Protein 3K92 (pdb70)

CATH classification: 1.10.8.1210 (+2 more: 3.40.50.10860, 3.40.50.720)

Nearest PDB structures (foldseek):
  3k92-assembly1_A  TM=9.017E-01  e=1.092E-74  Bacillus subtilis
  8i83-assembly1_E-2  TM=8.932E-01  e=3.031E-67  Lysinibacillus composti
  7mfm-assembly1_A  TM=9.659E-01  e=2.973E-64  Bacillus subtilis
  3k8z-assembly1_F  TM=8.380E-01  e=6.355E-65  Bacillus subtilis
  8s3b-assembly1_D  TM=9.395E-01  e=1.038E-46  Arabidopsis thaliana

Solvent-accessible surface area: 87161 Å² total; per-residue (Å²): 100,181,98,81,121,115,61,5,79,56,24,10,85,36,3,20,80,20,0,111,55,0,3,144,84,46,66,38,77,56,35,0,24,62,7,0,54,37,3,20,34,3,4,22,1,32,4,41,5,120,30,94,122,40,56,16,95,9,4,26,0,19,0,0,1,1,1,20,2,23,4,13,0,1,1,4,0,32,0,35,58,97,11,32,48,46,45,1,25,0,1,0,0,11,10,1,0,17,0,15,12,5,109,10,25,3,0,0,0,11,0,0,0,66,9,41,14,149,114,25,42,167,28,14,21,36,89,0,0,38,15,2,1,50,20,2,3,21,4,1,2,39,64,43,0,0,1,11,49,34,58,98,12,82,25,49,9,0,0,22,1,4,3,2,7,4,47,5,63,40,74,20,4,36,5,1,0,0,5,0,5,98,33,6,10,3,3,59,22,86,127,44,3,56,6,41,0,1,7,1,0,0,53,24,0,7,138,79,80,68,50,155,29,126,103,0,61,0,0,0,2,5,2,32,107,36,0,8,57,0,0,96,54,1,74,96,45,45,7,105,2,0,0,0,0,6,86,73,9,0,11,59,53,78,122,19,27,90,2,67,110,4,44,113,94,60,56,110,164,1,44,1,0,96,106,75,133,130,55,42,68,24,110,83,1,6,55,65,77,9,34,0,0,0,0,12,46,120,33,45,31,0,45,45,200,18,0,114,80,2,94,5,36,0,0,0,0,12,15,46,11,0,11,40,77,84,0,6,136,22,1,79,111,99,42,17,14,8,0,0,11,4,0,0,13,0,0,20,12,0,2,15,11,4,1,18,0,1,17,43,13,5,44,69,25,42,100,124,87,1,55,130,67,5,103,69,30,0,52,60,4,2,62,67,1,63,79,26,12,60,95,79,191,19,37,14,18,18,0,0,9,2,20,1,0,113,62,5,0,42,0,0,98,69,1,36,18,24,130,68,11,108,51,2,19,70,35,0,83,71,0,3,146,88,40,64,57,91,49,39,5,33,63,5,0,56,40,4,16,29,2,3,23,0,32,3,42,4,102,29,89,121,44,59,24,101,8,4,28,0,21,0,0,2,0,0,20,0,22,5,12,0,2,2,4,0,59,0,44,53,110,9,52,43,85,85,0,22,0,32,0,0,48,11,1,2,60,1,5,3,5,105,8,21,3,0,0,0,13,0,0,0,65,8,39,14,149,109,23,43,169,26,14,19,38,92,0,0,38,14,2,0,52,22,2,3,22,5,1,1,36,64,49,0,0,1,12,51,40,58,109,12,82,40,51,7,0,0,19,1,4,2,2,5,3,49,3,65,40,73,21,5,34,6,2,0,0,8,0,11,99,31,7,10,5,2,72,17,72,164,48,1,59,22,46,0,7,6,9,0,0,33,20,0,4,127,74,78,72,38,134,34,106,86,1,65,0,0,0,1,18,2,32,122,53,0,11,69,5,0,115,55,0,63,98,37,41,4,105,0,0,0,0,1,7,90,83,5,0,6,56,56,68,117,22,27,88,0,69,104,6,46,130,98,60,62,111,162,3,61,4,0,108,106,57,150,102,52,43,66,29,121,88,0,7,57,79,68,8,30,0,0,0,0,9,38,100,52,87,40,0,43,53,203,20,0,112,66,3,102,3,32,0,0,0,1,22,39,87,44,0,9,38,127,90,0,1,84,27,0,71,137,96,44,9,22,6,0,0,30,12,0,0,28,3,1,25,21,2,9,19,11,0,2,17,0,1,16,46,13,5,36,66,18,41,98,118,80,0,37,106,53,3,88,62,33,4,44,59,5,1,69,50,0,58,77,26,10,58,103,57,192,27,14,6,31,36,0,0,22,2,0,1,0,66,23,3,0,43,0,0,122,42,4,36,22,40,136,66,9,95,58,0,24,91,39,0,76,89,0,3,151,103,30,64,40,77,52,38,0,27,65,6,0,52,38,4,18,29,5,3,21,1,28,5,43,5,119,27,92,124,40,54,20,111,11,7,29,0,20,0,0,2,1,1,20,1,22,4,13,0,2,1,1,0,64,0,40,57,118,9,50,48,80,77,1,29,0,37,0,0,40,21,1,0,58,0,4,4,4,109,7,21,3,0,0,0,6,0,0,0,64,8,38,14,153,112,23,45,167,27,16,21,34,94,0,0,32,14,0,0,43,15,2,2,21,4,1,1,38,66,47,0,0,1,11,42,39,52,108,10,82,25,47,10,0,0,22,1,2,0,2,7,4,70,4,63,42,72,18,5,30,5,1,0,0,3,0,10,101,31,2,10,5,3,68,16,107,169,53,2,47,8,36,0,0,8,10,1,0,30,20,0,3,140,72,76,72,42,125,40,96,101,0,81,0,3,0,4,10,4,34,138,33,2,11,71,0,0,102,54,0,73,87,31,47,4,87,2,2,0,2,0,8,83,102,1,0,8,65,63,104,82,32,21,89,1,64,146,6,48,110,138,64,55,93,164,6,65,6,3,81,109,111,123,136,63,44,72,31,102,80,2,6,62,73,76,7,18,0,1,0,0,1,44,106,56,95,42,0,45,55,175,19,0,119,72,2,90,6,39,0,0,0,1,27,28,116,30,0,13,42,154,68,0,8,104,21,0,78,137,101,45,13,19,10,0,0,13,11,0,0,32,2,0,28,16,0,3,23,11,1,2,16,0,1,16,44,8,6,31,65,16,48,103,122,59,0,35,120,50,0,92,64,30,0,45,60,5,2,64,69,0,58,82,16,11,59,103,61,194,24,32,8,40,39,0,0,24,0,2,0,0,68,39,4,0,50,0,0,110,65,3,35,20,20,129,62,12,105,63,0,19,89,38,1,116,59,0,3,147,72,34,63,44,77,50,33,0,24,66,10,0,52,44,4,39,29,3,3,28,0,31,4,41,6,114,23,90,126,44,55,20,101,13,4,27,0,19,0,0,2,2,3,22,0,19,3,14,0,3,3,4,0,48,0,43,52,124,10,60,53,85,71,2,20,0,31,0,0,48,10,1,0,58,0,4,4,3,110,6,22,3,0,0,0,25,0,0,0,68,6,35,14,156,114,20,46,170,28,12,20,35,92,0,0,36,15,2,1,54,26,2,2,22,3,0,2,37,63,47,0,0,1,10,51,33,54,102,12,87,43,39,9,0,0,25,1,5,2,2,9,5,49,4,63,44,73,19,4,31,5,2,0,0,5,0,9,98,32,4,10,5,2,68,13,82,178,50,1,60,12,36,0,0,6,5,1,1,35,17,0,3,131,77,74,70,40,123,34,91,93,0,66,0,0,0,7,21,4,41,136,42,1,6,66,1,0,116,55,1,68,100,37,46,7,70,3,1,0,3,2,14,111,94,3,0,16,63,61,83,118,24,26,86,0,69,103,10,38,104,109,90,156,40,5,1,79,131,82,128,91,52,35,70,32,117,73,0,4,58,58,70,6,19,0,0,0,0,15,43,104,59,81,40,0,30,56,181,22,0,116,65,2,99,3,33,0,0,0,1,20,19,97,39,0,11,24,150,85,0,10,124,24,0,70,116,97,47,16,20,13,0,0,32,15,0,0,28,3,0,25,30,0,5,22,10,0,1,17,0,1,16,45,12,7,37,68,12,54,110,119,60,3,36,114,47,1,100,62,30,2,48,66,6,2,61,59,0,57,89,11,9,57,102,58,190,21,33,9,38,32,0,0,29,0,2,0,0,75,31,3,0,50,0,0,109,68,3,33,22,13,184,138,20,78,72,76,6,81,60,2,18,88,41,0,114,62,0,3,144,63,34,64,40,76,51,38,0,25,63,5,0,53,42,4,22,34,5,3,23,0,32,3,38,4,118,25,89,125,40,55,24,104,13,6,28,0,21,0,0,2,1,1,20,1,21,5,14,0,0,2,3,0,60,0,41,54,121,12,36,44,52,62,2,10,1,42,0,0,43,12,1,0,55,0,5,5,4,117,7,25,3,0,0,0,26,0,0,0,67,5,39,16,151,107,22,43,168,26,14,16,36,88,0,0,37,11,1,0,40,26,1,3,23,4,1,2,37,64,45,0,0,1,12,52,34,57,104,11,82,26,46,9,0,0,23,1,4,2,1,8,3,44,4,64,31,70,17,5,33,5,1,0,0,6,0,10,98,31,3,10,5,3,63,18,97,159,44,0,41,15,52,0,0,4,3,0,0,43,18,0,3,147,83,84,64,43,146,38,123,107,1,79,0,0,1,6,18,52,50,144,28,1,54,56,0,0,115,42,0,62,107,47,41,2,100,0,2,0,15,3,61,118,103,29,27,113,76,36,68,106,21,28,72,5,86,196,63,170,102,38,110,100,4,6,42,74,61,7,24,0,0,0,0,5,77,116,62,100,20,0,25,36,148,19,0,116,71,6,90,5,34,0,0,0,1,37,11,99,29,0,9,41,145,83,0,7,111,21,0,67,118,109,39,11,21,7,0,0,15,2,0,0,19,1,0,24,22,0,4,18,12,0,2,18,0,1,15,46,12,8,38,63,18,53,106,128,63,2,33,122,52,1,100,69,31,1,52,62,6,0,65,58,0,60,78,6,12,60,93,48,177,25,32,12,31,31,0,0,21,0,1,1,0,58,31,4,0,56,0,0,105,67,2,36,26,23,121,180,93,41,18,112,53,3,25,83,42,0,116,56,1,2,142,78,32,60,38,79,49,41,1,26,69,7,0,56,36,4,24,20,3,2,25,0,27,5,34,5,113,26,92,122,41,56,23,115,16,7,26,0,18,0,0,2,2,1,21,1,21,4,14,0,2,2,2,0,45,0,43,53,114,9,62,46,104,60,2,27,0,33,0,0,51,24,2,2,66,1,3,4,5,109,7,22,3,0,0,0,9,0,0,0,67,10,36,15,148,112,22,42,169,30,16,17,33,89,0,0,37,13,1,0,48,17,1,2,18,4,1,1,36,64,46,0,0,1,13,48,39,57,106,10,88,39,48,8,0,0,23,2,4,3,2,8,4,58,5,59,42,70,20,4,34,5,1,0,0,8,0,10,95,22,7,11,5,2,69,10,71,163,56,1,45,13,31,0,0,8,7,0,0,36,16,0,4,134,77,89,74,43,135,35,81,94,0,54,0,0,1,12,19,66,46,147,34,2,46,71,1,1,130,47,0,67,101,29,48,6,82,1,0,0,10,1,74,100,146,17,3,110,63,60,77,111,23,17,85,13,80,182,45,205,106,77,34,94,83,0,2,47,69,69,6,32,0,0,1,2,18,72,127,46,90,52,0,45,52,134,4,0,121,72,0,102,2,42,1,0,0,1,28,27,108,31,2,11,20,154,68,0,5,118,24,0,70,147,90,52,15,22,4,0,0,18,16,0,0,28,4,0,31,16,0,3,23,9,0,0,17,0,0,16,44,12,6,42,70,18,45,99,126,65,1,40,106,40,0,92,62,29,0,44,63,5,1,65,65,0,63,79,18,12,50,90,61,176,15,27,6,46,44,0,0,28,0,2,0,0,89,35,2,0,44,0,0,108,69,3,38,33,28

Radius of gyration: 41.74 Å; Cα contacts (8 Å, |Δi|>4): 5541; chains: 6; bounding box: 121×120×124 Å

B-factor: mean 52.89, std 20.69, range [19.04, 124.86]

Secondary structure (DSSP, 8-state):
-HHHHHHHHHHHHHHHHHHHHHHHHTT--HHHHHHHSS-SEEEEEEEEEE-TTS-EEEEEEEEEE---SSSSEE--EEEETT--HHHHHHHHHHHHHHHHHTT-S-EEEEEEEE--GGGS-HHHHHHHHHHHHHHHGGG-BTTTEE--B-TT--HHHHHHHHHHHHHHHTS--GGG-SS--GGGT--TTTTTHHHHHHHHHHHHHHHHTT--GGG-EEEEE--SHHHHHHHHHHHHHT-EEEEEE-SS-EEE-TT---HHHHHHH--SSS--GGG-S--B-HHHHHHS--SEEEE-S-SS-B-TTTGGG---SEEE--SSS-B-HHHHHHHHHTT-EEE-HHHHTTHHHHHHHHHHHHHHHT----HHHHHHHHHHHHHHHHHHHHHHHHHHT--HHHHHHHHHHHHHHHHHHHTT--/-HHHHHHHHHHHHHHHHT--HHHHHHHSS-SEEEEEEEEEE-TTS-EEEEEEEEEE---SSSSEE--EEEETT--HHHHHHHHHHHHHHHHHTT-S-EEEEEEEE--GGGS-HHHHHHHHHHHHHHHGGG-BTTTEE--B-TT--HHHHHHHHHHHHHHHTS--GGG-SS--GGGT--SS-SSHHHHHHHHHHHHHHHHTT--GGG-EEEE---SHHHHHHHHHHHHHT-EEEEEEETTEEEE-TT---HHHHHHHS-TTS--STT-SS-B-HHHHTTS--SEEE--SSTTSB-TTTGGG---SEEE--SS--B-HHHHHHHHHTT-EEE-HHHHTTHHHHHHHHHHHHHHHT----HHHHHHHHHHHHHHHHHHHHHHHHHHT--HHHHHHHHHHHHHHHHHHHTT--/-HHHHHHHHHHHHHHHHT--HHHHHHHHS-SEEEEEEEEEE-TTS-EEEEEEEEEE---SSSSEE--EEE-TT--HHHHHHHHHHHHHHHHHTT-S-EEEEEEE---GGGS-HHHHHHHHHHHHHHHGGG-BTTTEE----TT--HHHHHHHHHHHHHHHTS--GGG-SS--GGGT--TT-TTHHHHHHHHHHHHHHHTTT--GGG-EEEEE--SHHHHHHHHHHHHHT-EEEEEE-SS-BB--SSPP-HHHHHHT--TTS--SSSSSS-B-HHHHHHS--SEEE--S-S--B-TTGGGG---SEEE--SS--B-HHHHHHHHHHT-EEE-HHHHTTHHHHHHHHHHHHHHHT----HHHHHHHHHHHHHHHHHHHHHHHHHHT--HHHHHHHHHHHHHHHHHHHTT--/-HHHHHHHHHHHHHHHHT--HHHHHHHSS-SEEEEEEEEEE-TTS-EEEEEEEEEE---SSSSEE--EEE-TT--HHHHHHHHHHHHHHHHHTT-S-EEEEEEE---GGGS-HHHHHHHHHHHHHHHGGG-BTTTEE----TT--HHHHHHHHHHHHHHHTS--GGG-SS--GGGTPPTT-SSHHHHHHHHHHHHHHHHTS--GGG-EEEE---SHHHHHHHHHHHHTT-EEEEEEETTEEEE-TT---HHHHHHS----GGG-SS-B-HHHHHHS--SEEE--S-TTSB-TTGGGG---SEEE--SS--B-HHHHHHHHHTT-EEE-HHHHTTHHHHHHHHHHHHHHHT----HHHHHHHHHHHHHHHHHHHHHHHHHHT--HHHHHHHHHHHHHHHHHHHTT--/-HHHHHHHHHHHHHHHHHHHHT--HHHHHHHSS-SEEEEEEEEEE-TTS-EEEEEEEEEE---SSSSEE--EEEETT--HHHHHHHHHHHHHHHHHTT-S-EEEEEEEE--GGGS-HHHHHHHHHHHHHHHGGG-BTTTEE----TT--HHHHHHHHHHHHHHHTS--GGG-SS--GGGTPPTTTTTHHHHHHHHHHHHHHHHT---GGG--EEE---SHHHHHHHHHHHHHT----EEB-SS-B---TT---TTTT--HHHHHHS--SEEE--SSS--B-TTBTBT---SEEE--SSS-B-HHHHHHHHHHT-EEE-HHHHTTHHHHHHHHHHHHHHHT----HHHHHHHHHHHHHHHHHHHHHHHHHHT--HHHHHHHHHHHHHHHHHHHTT--/--SHHHHHHHHHHHHHHHTT--THHHHHHSS-SEEEEEEEEEE-TTS-EEEEEEEEEE---SSS-EE--EEEETT--HHHHHHHHHHHHHHHHHHT-S-EEEEEEEES-GGGS-HHHHHHHHHHHHHHHGGG-BTTTEE----TT--HHHHHHHHHHHHHHHTS--GGG-SS--GGGTPPSS-SSHHHHHHHHHHHHHHHHTT--TTT-EEEE---SHHHHHHHHHHHHTT-EEEEEE-SS-EEE-TT---TTT----HHHHTTSS-SEEE--SSS-SB-TTTTTT---SEEE-SSSS-B-HHHHHHHHHTT-EEE-HHHHTTHHHHHHHHHHHHHHHT----HHHHHHHHHHHHHHHHHHHHHHHHHHT--HHHHHHHHHHHHHHHHHHHTT--

Organism: Bacillus subtilis (strain 168) (NCBI:txid224308)

Sequence (2433 aa):
SKDEEKEALNLFLSTQTIIKEALRKLGYPGDMYELMKEPQRMLTVRIPVKMDNGSVKVFTGYRSQHNDAVGPTKGGVRFHPEVNEEKVKALSIWMTLKCGIANLPYGGGKGGIICDPRTMSFGELERLSRGYVRAISQIVGPTKDIPAPDVYTNSQIMAWMMDEYSRLREFDSPGFITGKPLVLGGSQGRETATAQGVTICIEEAVKKKGIKLQNARIIIQGFGNAGSFLAKFMHDAGAKVIGISDANGGLYNPDGLDIPYLLDKRDSFGMVTNLFTDVITNEELLEKDCDILVPAAISNQITAKNAHNIQASIVVERANGPTTIDATKILNERGVLLVPDILASAGGVTVSYFEWVQNNQGYYWSEEEVAEKLRSVMVSSFETIYQTAATHKVDMRLAAYMTGIRKSAEASRFRGWVNLFLSTQTIIKEALRKLGYPGDMYELMKEPQRMLTVRIPVKMDNGSVKVFTGYRSQHNDAVGPTKGGVRFHPEVNEEKVKALSIWMTLKCGIANLPYGGGKGGIICDPRTMSFGELERLSRGYVRAISQIVGPTKDIPAPDVYTNSQIMAWMMDEYSRLREFDSPGFITGKPLVLGGSQGRETATAQGVTICIEEAVKKKGIKLQNARIIIQGFGNAGSFLAKFMHDAGAKVIGISDANGGLYNPDGLDIPYLLDKRDSFGMVTNLFTDVITNEELLEKDCDILVPAAISNQITAKNAHNIQASIVVERANGPTTIDATKILNERGVLLVPDILASAGGVTVSYFEWVQNNQGYYWSEEEVAEKLRSVMVSSFETIYQTAATHKVDMRLAAYMTGIRKSAEASRFRGWVNLFLSTQTIIKEALRKLGYPGDMYELMKEPQRMLTVRIPVKMDNGSVKVFTGYRSQHNDAVGPTKGGVRFHPEVNEEKVKALSIWMTLKCGIANLPYGGGKGGIICDPRTMSFGELERLSRGYVRAISQIVGPTKDIPAPDVYTNSQIMAWMMDEYSRLREFDSPGFITGKPLVLGGSQGRETATAQGVTICIEEAVKKKGIKLQNARIIIQGFGNAGSFLAKFMHDAGAKVIGISDANGGLYNPDGLDIPYLLDKRDSFGMVTNLFTDVITNEELLEKDCDILVPAAISNQITAKNAHNIQASIVVERANGPTTIDATKILNERGVLLVPDILASAGGVTVSYFEWVQNNQGYYWSEEEVAEKLRSVMVSSFETIYQTAATHKVDMRLAAYMTGIRKSAEASRFRGWVNLFLSTQTIIKEALRKLGYPGDMYELMKEPQRMLTVRIPVKMDNGSVKVFTGYRSQHNDAVGPTKGGVRFHPEVNEEKVKALSIWMTLKCGIANLPYGGGKGGIICDPRTMSFGELERLSRGYVRAISQIVGPTKDIPAPDVYTNSQIMAWMMDEYSRLREFDSPGFITGKPLVLGGSQGRETATAQGVTICIEEAVKKKGIKLQNARIIIQGFGNAGSFLAKFMHDAGAKVIGISDANGGLYNPDGLDIPYLLDKRDMVTNLFTDVITNEELLEKDCDILVPAAISNQITAKNAHNIQASIVVERANGPTTIDATKILNERGVLLVPDILASAGGVTVSYFEWVQNNQGYYWSEEEVAEKLRSVMVSSFETIYQTAATHKVDMRLAAYMTGIRKSAEASRFRGWVKEALNLFLSTQTIIKEALRKLGYPGDMYELMKEPQRMLTVRIPVKMDNGSVKVFTGYRSQHNDAVGPTKGGVRFHPEVNEEKVKALSIWMTLKCGIANLPYGGGKGGIICDPRTMSFGELERLSRGYVRAISQIVGPTKDIPAPDVYTNSQIMAWMMDEYSRLREFDSPGFITGKPLVLGGSQGRETATAQGVTICIEEAVKKKGIKLQNARIIIQGFGNAGSFLAKFMHDAGAKVIGISDANGGLYNPDGLDIPYLLTNEELLEKDCDILVPAAISNQITAKNAHNIQASIVVERANGPTTIDATKILNERGVLLVPDILASAGGVTVSYFEWVQNNQGYYWSEEEVAEKLRSVMVSSFETIYQTAATHKVDMRLAAYMTGIRKSAEASRFRGWVALNLFLSTQTIIKEALRKLGYPGDMYELMKEPQRMLTVRIPVKMDNGSVKVFTGYRSQHNDAVGPTKGGVRFHPEVNEEKVKALSIWMTLKCGIANLPYGGGKGGIICDPRTMSFGELERLSRGYVRAISQIVGPTKDIPAPDVYTNSQIMAWMMDEYSRLREFDSPGFITGKPLVLGGSQGRETATAQGVTICIEEAVKKKGIKLQNARIIIQGFGNAGSFLAKFMHDAGAKVIGISDANGGLYNPDGLDIPYLLITNEELLEKDCDILVPAAISNQITAKNAHNIQASIVVERANGPTTIDATKILNERGVLLVPDILASAGGVTVSYFEWVQNNQGYYWSEEEVAEKLRSVMVSSFETIYQTAATHKVDMRLAAYMTGIRKSAEASRFRGWV

Foldseek 3Di:
DVVLVVVLQVLLVQLLVLLQVLCVLLPDDDVLSVLQSWAPDKDKDWFWFQAPVRDIDIKIKIKGQRFQLQFAAEEAEEEEQSDDDSNQGSQQSLRLLLCLLLVHSHHGMYMYINHDPVPGDPVRLLRRLLRVCVGCVVQFALRHYEYEHDHPDAQVSVVSSQVSSCVVVVHRGLSRYARHPVVSLYAAPQLCQQLLLLVLLVCVVCVVVPHQLLAFEEAEEAQPSNRLSNVVVSVVSNYADQWYYHPQAIHGHVVGDPSVVQSVQDDPRRDRCVVDDPGHHVLVSQQDATQEYEHQYDACNQEQVHLLRGHHLEYRYSDPHNADPNSLVNCVVVNRQYRHNSLSRSRNVLSRSVSSVCSVVVHYDDNVVSSVSSSVSNVVSSVQLVVQCVVSVHGSVSSSSSSSCVVSSVSCVVVPND/DLLVVLLVLLVVLCVLVPDDCVLSVLQSWAPDKDKFWFWFQAPVGDIDIKIKIKGFRFALQFAAEEAEAEEQPDDRSVQRSVQLLQLLLCLLLVHSHGGMYMYINDDCVVGDPVRLLRVLLRVLVGCVVQFALRHYEYEHDHPDAQVSQVSSQVSSCVVVVHRGLSRYARHPVVSLYAAQQVCQQLLLLVLLVCVVCVVVVHHLLDFEEAFEAQAPSRLVVLVVSVVSNHADQWYYHPVFIDGHPVHDPSVVLVVPQDNRRDDQVVDDPGHHPLVSQLDATAEYEHDLEAASQEPVCLVRGRHLEYEYSHNHHHDPVSVVVSVVVNRAYHDNSLSRSSNVVSRSVSSVCSVVVHHDDNVVSSVVSSVSSSVSSVQLVVQCVVSVHHSVSSSSSSSCVSSSVSCVVVPND/DLLVVLLVLLVVLVVLVPDDCVLSVLQSFAPDKDKDWFWFQAPVRDIDIWIKIKGFRFQLQFAAEEAEAEEQPDDRSVQRSVQSLQLLLCLLLVHSHGGMGMYINHHVVPGDPVRLLRVLLRNCVGCVVQFALRHYEYEHDHPDAQVSLVSNQVSSCVVVVHRGLSRYARHPPVSQYAAQQPCQQLLLLVLLVCVLCVVVVHHLQAFEEAEAAFAPNRLSVVVVSVVSNYAHAWYHHPFFIGGDPGHDDSVVCSVVADPRRDDPVPDDDTHHLLVSQLDATQEYEHPDDACLFEPVSQVRGHHLEYRYRDPHNHDPVSQVSCVVVNRAYHHNSLSRSSNVVSRSVSSVCSVVVHYDDNVVSSVVSSVSSSVSSVQLVVQCVVSVHHSVSSSSNSSCVVSSVSCVVVPVD/DLLVVLLVLLVVLCVLVPDDCVLSVLQSWAPDKDKFWFWFQAPVRDIDIKIKIKGHGFALLFAAEEAEEEEQPDDRSVQRSVQSLQLLLCLLLVNSHHGMYMYINHHCVPGDPVRLLRVLLRVLVGCVVQFALRHYEYEHDHPDAQVSVQSSQVSSCVVVVHRGLSRYARHPVVSLYAAQQPCLQLLLLLLLVCQLCVVVPHDLLAFEEEEEACPPNRLVSVVVSVVSNYAPQKYYHPQAMDGHPVHDPSVVQVVQDVPRQVVDPPGHHPLVSQLDAGQEYEYEADAQSQEPVNLVSGHHLEYEYQDDHNHDPNSLVSCVVVNRAYHDNSLSRSSNVVSRSVSSVCSVVVHHDDNVVSSVVSSVSSSVSSVQLVVQCVVSVHHSVSSSSSSSCVSSSVSCVVVPND/DVLLCLLVVLLVLVQVLCVLVPDDDVLSVLQSWAPDKDKFWFWFQAPVRDIDIWIKIKGHRFALQFAAEEAEAEEQPDDRSNQGSVQSLSLLLCLLLVHSHGGMYMYINHDPVPGDPVRLLRRLLRVCVGCVVQFALRHYEYEHDHPAAQVSQVSSQVSSCVVVVHRGLSRYARHDVVSLHAAPQVCQQLLLLVLLVCVLCVVVVHDLLAFEEEEEACPPNVVSVVVVSVVSRYAHQWYYHPDGMDGHPPHDDVVVVCVPLVSLLDDGQEYEDYQDACCFDPVSQVRGHHLEYEYQYPHHHDPHSLVSCVVVNRAHHDNSLSRSSNVVSRSVSSVCSVVVHYDDNVVSSVVSSVSSSVSSVQLVVQCVVSVHHSVSSSSSSSCVSSSVSCVVVPND/DPVLLVVLLVLLVVLCVLVPHPCVLSVLQSFAPDKDKFWFWFQAPVGDIDIKIKIKGFRFALQFAAEEAEAEEQPDDRSVQRSVQLLSLLLCLLLVNSHGGMYMYINDDCVPGDPVRLLRVLLRNLVGCVVQFALRHYEYEHDHPGAQVSQVSNQVSSCVVVVHRGLSRYARHPVVSQYAAQQPCQQLLLLVLLVCVVCVVVVHHLLAFEEAFAACPPNRLSVLVVSVVSNHAPQKYYDPPAIDGHPVHDPNVVVCHHPLVVQLDAGAEYEHDDDACSQEPVSLQRGHHLEYEYSDPHHHDPVSQVSNLVPRRAYHDNSLSRSSNVVSRSVSSVCSVVVHHDDNVVSSVVSSVSSSVSSVQLVVQCVVSVHHSVSSSSNSSCVSSSVSCVVVPND

GO terms:
  GO:0004352 L-glutamate dehydrogenase (NAD+) activity (F, IDA)
  GO:0004352 L-glutamate dehydrogenase (NAD+) activity (F, EXP)
  GO:0006520 amino acid metabolic process (P, IMP)
  GO:0005515 protein binding (F, IPI)

InterPro domains:
  IPR006095 Glutamate/phenylalanine/leucine/valine/L-tryptophan dehydrogenase [PR00082] (102-116)
  IPR006095 Glutamate/phenylalanine/leucine/valine/L-tryptophan dehydrogenase [PR00082] (182-204)
  IPR006095 Glutamate/phenylalanine/leucine/valine/L-tryptophan dehydrogenase [PR00082] (224-244)
  IPR006095 Glutamate/phenylalanine/leucine/valine/L-tryptophan dehydrogenase [PR00082] (350-361)
  IPR006096 Glutamate/phenylalanine/leucine/valine/L-tryptophan dehydrogenase, C-terminal [PF00208] (191-422)
  IPR006096 Glutamate/phenylalanine/leucine/valine/L-tryptophan dehydrogenase, C-terminal [SM00839] (193-422)
  IPR006097 Glutamate/phenylalanine/leucine/valine/L-tryptophan dehydrogenase, dimerisation domain [PF02812] (45-172)
  IPR014362 Glutamate dehydrogenase [PIRSF000185] (17-423)
  IPR033524 Leu/Phe/Val dehydrogenases active site [PS00074] (110-123)
  IPR033922 NAD(P) binding domain of glutamate dehydrogenase [cd01076] (191-416)
  IPR036291 NAD(P)-binding domain superfamily [SSF51735] (191-423)
  IPR046346 Aminoacid dehydrogenase-like, N-terminal domain superfamily [SSF53223] (14-193)

Structure (mmCIF, N/CA/C/O backbone):
data_3K92
#
_entry.id   3K92
#
_cell.length_a   137.614
_cell.length_b   143.072
_cell.length_c   162.607
_cell.angle_alpha   90.000
_cell.angle_beta   90.000
_cell.angle_gamma   90.000
#
_symmetry.space_group_name_H-M   'P 21 21 21'
#
loop_
_entity.id
_entity.type
_entity.pdbx_description
1 polymer 'NAD-specific glutamate dehydrogenase'
2 non-polymer DI(HYDROXYETHYL)ETHER
3 water water
#
loop_
_atom_site.group_PDB
_atom_site.id
_atom_site.type_symbol
_atom_site.label_atom_id
_atom_site.label_alt_id
_atom_site.label_comp_id
_atom_site.label_asym_id
_atom_site.label_entity_id
_atom_site.label_seq_id
_atom_site.pdbx_PDB_ins_code
_atom_site.Cartn_x
_atom_site.Cartn_y
_atom_site.Cartn_z
_atom_site.occupancy
_atom_site.B_iso_or_equiv
_atom_site.auth_seq_id
_atom_site.auth_comp_id
_atom_site.auth_asym_id
_atom_site.auth_atom_id
_atom_site.pdbx_PDB_model_num
ATOM 1 N N . SER A 1 7 ? 81.703 31.264 19.748 1.00 64.79 7 SER A N 1
ATOM 2 C CA . SER A 1 7 ? 83.043 30.566 19.825 1.00 66.18 7 SER A CA 1
ATOM 3 C C . SER A 1 7 ? 83.046 29.359 20.741 1.00 66.42 7 SER A C 1
ATOM 4 O O . SER A 1 7 ? 82.551 29.418 21.867 1.00 66.67 7 SER A O 1
ATOM 7 N N . LYS A 1 8 ? 83.672 28.295 20.264 1.00 66.55 8 LYS A N 1
ATOM 8 C CA . LYS A 1 8 ? 83.976 27.123 21.084 1.00 67.07 8 LYS A CA 1
ATOM 9 C C . LYS A 1 8 ? 84.699 27.477 22.392 1.00 66.12 8 LYS A C 1
ATOM 10 O O . LYS A 1 8 ? 84.420 26.897 23.443 1.00 65.78 8 LYS A O 1
ATOM 16 N N . ASP A 1 9 ? 85.583 28.458 22.333 1.00 64.87 9 ASP A N 1
ATOM 17 C CA . ASP A 1 9 ? 86.335 28.822 23.508 1.00 64.58 9 ASP A CA 1
ATOM 18 C C . ASP A 1 9 ? 85.404 29.240 24.619 1.00 63.16 9 ASP A C 1
ATOM 19 O O . ASP A 1 9 ? 85.505 28.769 25.718 1.00 61.80 9 ASP A O 1
ATOM 24 N N . GLU A 1 10 ? 84.503 30.150 24.298 1.00 62.37 10 GLU A N 1
ATOM 25 C CA . GLU A 1 10 ? 83.616 30.742 25.283 1.00 61.87 10 GLU A CA 1
ATOM 26 C C . GLU A 1 10 ? 82.671 29.655 25.834 1.00 60.10 10 GLU A C 1
ATOM 27 O O . GLU A 1 10 ? 82.400 29.630 27.020 1.00 59.21 10 GLU A O 1
ATOM 33 N N . GLU A 1 11 ? 82.202 28.757 24.976 1.00 58.61 11 GLU A N 1
ATOM 34 C CA . GLU A 1 11 ? 81.302 27.689 25.395 1.00 58.60 11 GLU A CA 1
ATOM 35 C C . GLU A 1 11 ? 82.049 26.635 26.233 1.00 58.20 11 GLU A C 1
ATOM 36 O O . GLU A 1 11 ? 81.484 26.094 27.202 1.00 57.07 11 GLU A O 1
ATOM 42 N N . LYS A 1 12 ? 83.314 26.386 25.881 1.00 57.65 12 LYS A N 1
ATOM 43 C CA . LYS A 1 12 ? 84.206 25.546 26.697 1.00 57.47 12 LYS A CA 1
ATOM 44 C C . LYS A 1 12 ? 84.412 26.157 28.092 1.00 56.50 12 LYS A C 1
ATOM 45 O O . LYS A 1 12 ? 84.300 25.463 29.106 1.00 56.12 12 LYS A O 1
ATOM 51 N N . GLU A 1 13 ? 84.633 27.463 28.154 1.00 55.74 13 GLU A N 1
ATOM 52 C CA . GLU A 1 13 ? 84.726 28.163 29.449 1.00 56.03 13 GLU A CA 1
ATOM 53 C C . GLU A 1 13 ? 83.414 28.083 30.293 1.00 53.30 13 GLU A C 1
ATOM 54 O O . GLU A 1 13 ? 83.448 27.890 31.488 1.00 51.59 13 GLU A O 1
ATOM 60 N N . ALA A 1 14 ? 82.281 28.171 29.622 1.00 52.14 14 ALA A N 1
ATOM 61 C CA . ALA A 1 14 ? 80.955 28.067 30.261 1.00 51.88 14 ALA A CA 1
ATOM 62 C C . ALA A 1 14 ? 80.754 26.676 30.927 1.00 50.63 14 ALA A C 1
ATOM 63 O O . ALA A 1 14 ? 80.402 26.600 32.118 1.00 50.61 14 ALA A O 1
ATOM 65 N N . LEU A 1 15 ? 81.097 25.615 30.185 1.00 49.50 15 LEU A N 1
ATOM 66 C CA . LEU A 1 15 ? 81.002 24.246 30.671 1.00 48.92 15 LEU A CA 1
ATOM 67 C C . LEU A 1 15 ? 81.942 24.043 31.823 1.00 47.82 15 LEU A C 1
ATOM 68 O O . LEU A 1 15 ? 81.520 23.524 32.832 1.00 47.12 15 LEU A O 1
ATOM 73 N N . ASN A 1 16 ? 83.216 24.399 31.649 1.00 47.41 16 ASN A N 1
ATOM 74 C CA . ASN A 1 16 ? 84.190 24.218 32.695 1.00 46.84 16 ASN A CA 1
ATOM 75 C C . ASN A 1 16 ? 83.799 24.958 33.974 1.00 46.06 16 ASN A C 1
ATOM 76 O O . ASN A 1 16 ? 84.134 24.486 35.059 1.00 45.36 16 ASN A O 1
ATOM 81 N N . LEU A 1 17 ? 83.101 26.096 33.848 1.00 43.84 17 LEU A N 1
ATOM 82 C CA . LEU A 1 17 ? 82.659 26.786 35.038 1.00 44.03 17 LEU A CA 1
ATOM 83 C C . LEU A 1 17 ? 81.644 25.933 35.799 1.00 42.73 17 LEU A C 1
ATOM 84 O O . LEU A 1 17 ? 81.635 25.945 37.014 1.00 41.48 17 LEU A O 1
ATOM 89 N N . PHE A 1 18 ? 80.821 25.197 35.064 1.00 41.94 18 PHE A N 1
ATOM 90 C CA . PHE A 1 18 ? 79.815 24.334 35.651 1.00 42.04 18 PHE A CA 1
ATOM 91 C C . PHE A 1 18 ? 80.526 23.113 36.312 1.00 41.74 18 PHE A C 1
ATOM 92 O O . PHE A 1 18 ? 80.316 22.844 37.499 1.00 42.51 18 PHE A O 1
ATOM 100 N N . LEU A 1 19 ? 81.438 22.477 35.591 1.00 40.80 19 LEU A N 1
ATOM 101 C CA . LEU A 1 19 ? 82.190 21.303 36.144 1.00 40.44 19 LEU A CA 1
ATOM 102 C C . LEU A 1 19 ? 83.004 21.673 37.364 1.00 40.15 19 LEU A C 1
ATOM 103 O O . LEU A 1 19 ? 83.073 20.927 38.343 1.00 39.89 19 LEU A O 1
ATOM 108 N N . SER A 1 20 ? 83.567 22.856 37.336 1.00 40.08 20 SER A N 1
ATOM 109 C CA . SER A 1 20 ? 84.438 23.267 38.399 1.00 41.05 20 SER A CA 1
ATOM 110 C C . SER A 1 20 ? 83.574 23.606 39.651 1.00 40.44 20 SER A C 1
ATOM 111 O O . SER A 1 20 ? 83.974 23.356 40.799 1.00 39.69 20 SER A O 1
ATOM 114 N N . THR A 1 21 ? 82.358 24.082 39.429 1.00 39.86 21 THR A N 1
ATOM 115 C CA . THR A 1 21 ? 81.556 24.364 40.573 1.00 39.67 21 THR A CA 1
ATOM 116 C C . THR A 1 21 ? 80.988 23.083 41.138 1.00 39.13 21 THR A C 1
ATOM 117 O O . THR A 1 21 ? 80.924 22.941 42.343 1.00 37.18 21 THR A O 1
ATOM 121 N N . GLN A 1 22 ? 80.676 22.118 40.279 1.00 39.15 22 GLN A N 1
ATOM 122 C CA . GLN A 1 22 ? 80.326 20.800 40.773 1.00 40.23 22 GLN A CA 1
ATOM 123 C C . GLN A 1 22 ? 81.421 20.125 41.616 1.00 40.61 22 GLN A C 1
ATOM 124 O O . GLN A 1 22 ? 81.120 19.569 42.659 1.00 40.48 22 GLN A O 1
ATOM 130 N N . THR A 1 23 ? 82.680 20.244 41.176 1.00 41.37 23 THR A N 1
ATOM 131 C CA . THR A 1 23 ? 83.851 19.764 41.900 1.00 41.38 23 THR A CA 1
ATOM 132 C C . THR A 1 23 ? 83.918 20.337 43.331 1.00 41.07 23 THR A C 1
ATOM 133 O O . THR A 1 23 ? 84.019 19.594 44.297 1.00 40.89 23 THR A O 1
ATOM 137 N N . ILE A 1 24 ? 83.820 21.642 43.471 1.00 40.59 24 ILE A N 1
ATOM 138 C CA . ILE A 1 24 ? 84.028 22.255 44.778 1.00 39.22 24 ILE A CA 1
ATOM 139 C C . ILE A 1 24 ? 82.844 21.966 45.683 1.00 38.99 24 ILE A C 1
ATOM 140 O O . ILE A 1 24 ? 82.991 21.775 46.905 1.00 36.88 24 ILE A O 1
ATOM 145 N N . ILE A 1 25 ? 81.651 21.957 45.075 1.00 38.59 25 ILE A N 1
ATOM 146 C CA . ILE A 1 25 ? 80.437 21.680 45.861 1.00 38.07 25 ILE A CA 1
ATOM 147 C C . ILE A 1 25 ? 80.488 20.240 46.450 1.00 37.89 25 ILE A C 1
ATOM 148 O O . ILE A 1 25 ? 80.086 20.018 47.603 1.00 36.40 25 ILE A O 1
ATOM 153 N N . LYS A 1 26 ? 80.991 19.300 45.659 1.00 37.25 26 LYS A N 1
ATOM 154 C CA . LYS A 1 26 ? 81.125 17.930 46.074 1.00 38.87 26 LYS A CA 1
ATOM 155 C C . LYS A 1 26 ? 82.024 17.857 47.327 1.00 39.37 26 LYS A C 1
ATOM 156 O O . LYS A 1 26 ? 81.612 17.355 48.404 1.00 39.65 26 LYS A O 1
ATOM 162 N N . GLU A 1 27 ? 83.203 18.455 47.217 1.00 39.99 27 GLU A N 1
ATOM 163 C CA . GLU A 1 27 ? 84.118 18.535 48.326 1.00 38.88 27 GLU A CA 1
ATOM 164 C C . GLU A 1 27 ? 83.493 19.247 49.490 1.00 38.72 27 GLU A C 1
ATOM 165 O O . GLU A 1 27 ? 83.657 18.802 50.636 1.00 38.10 27 GLU A O 1
ATOM 171 N N . ALA A 1 28 ? 82.758 20.327 49.227 1.00 38.21 28 ALA A N 1
ATOM 172 C CA . ALA A 1 28 ? 82.224 21.102 50.349 1.00 37.97 28 ALA A CA 1
ATOM 173 C C . ALA A 1 28 ? 81.358 20.181 51.167 1.00 37.28 28 ALA A C 1
ATOM 174 O O . ALA A 1 28 ? 81.491 20.098 52.359 1.00 36.36 28 ALA A O 1
ATOM 176 N N . LEU A 1 29 ? 80.454 19.514 50.475 1.00 37.74 29 LEU A N 1
ATOM 177 C CA . LEU A 1 29 ? 79.469 18.572 51.059 1.00 37.84 29 LEU A CA 1
ATOM 178 C C . LEU A 1 29 ? 80.139 17.412 51.807 1.00 37.91 29 LEU A C 1
ATOM 179 O O . LEU A 1 29 ? 79.669 17.042 52.874 1.00 38.77 29 LEU A O 1
ATOM 184 N N . ARG A 1 30 ? 81.235 16.900 51.266 1.00 38.45 30 ARG A N 1
ATOM 185 C CA . ARG A 1 30 ? 82.015 15.849 51.912 1.00 40.24 30 ARG A CA 1
ATOM 186 C C . ARG A 1 30 ? 82.631 16.356 53.219 1.00 41.36 30 ARG A C 1
ATOM 187 O O . ARG A 1 30 ? 82.420 15.782 54.292 1.00 42.88 30 ARG A O 1
ATOM 195 N N . LYS A 1 31 ? 83.310 17.479 53.128 1.00 41.85 31 LYS A N 1
ATOM 196 C CA . LYS A 1 31 ? 83.875 18.124 54.277 1.00 43.25 31 LYS A CA 1
ATOM 197 C C . LYS A 1 31 ? 82.780 18.477 55.303 1.00 43.14 31 LYS A C 1
ATOM 198 O O . LYS A 1 31 ? 83.014 18.500 56.498 1.00 43.58 31 LYS A O 1
ATOM 204 N N . LEU A 1 32 ? 81.555 18.669 54.854 1.00 43.27 32 LEU A N 1
ATOM 205 C CA . LEU A 1 32 ? 80.445 19.007 55.793 1.00 43.18 32 LEU A CA 1
ATOM 206 C C . LEU A 1 32 ? 79.799 17.713 56.441 1.00 43.58 32 LEU A C 1
ATOM 207 O O . LEU A 1 32 ? 78.981 17.799 57.363 1.00 42.89 32 LEU A O 1
ATOM 212 N N . GLY A 1 33 ? 80.224 16.531 55.979 1.00 43.52 33 GLY A N 1
ATOM 213 C CA . GLY A 1 33 ? 79.832 15.276 56.605 1.00 44.52 33 GLY A CA 1
ATOM 214 C C . GLY A 1 33 ? 78.732 14.492 55.863 1.00 45.39 33 GLY A C 1
ATOM 215 O O . GLY A 1 33 ? 78.257 13.513 56.414 1.00 45.46 33 GLY A O 1
ATOM 216 N N . TYR A 1 34 ? 78.358 14.891 54.625 1.00 43.85 34 TYR A N 1
ATOM 217 C CA . TYR A 1 34 ? 77.299 14.231 53.875 1.00 43.52 34 TYR A CA 1
ATOM 218 C C . TYR A 1 34 ? 77.837 13.086 53.006 1.00 44.35 34 TYR A C 1
ATOM 219 O O . TYR A 1 34 ? 78.914 13.170 52.413 1.00 45.19 34 TYR A O 1
ATOM 228 N N . PRO A 1 35 ? 77.079 11.992 52.934 1.00 43.92 35 PRO A N 1
ATOM 229 C CA . PRO A 1 35 ? 77.372 10.928 51.987 1.00 43.46 35 PRO A CA 1
ATOM 230 C C . PRO A 1 35 ? 77.022 11.380 50.556 1.00 42.74 35 PRO A C 1
ATOM 231 O O . PRO A 1 35 ? 76.414 12.436 50.382 1.00 43.09 35 PRO A O 1
ATOM 235 N N . GLY A 1 36 ? 77.338 10.566 49.580 1.00 41.63 36 GLY A N 1
ATOM 236 C CA . GLY A 1 36 ? 77.285 10.933 48.176 1.00 42.03 36 GLY A CA 1
ATOM 237 C C . GLY A 1 36 ? 75.969 11.429 47.585 1.00 42.34 36 GLY A C 1
ATOM 238 O O . GLY A 1 36 ? 75.980 12.078 46.509 1.00 44.01 36 GLY A O 1
ATOM 239 N N . ASP A 1 37 ? 74.853 11.112 48.231 1.00 40.52 37 ASP A N 1
ATOM 240 C CA . ASP A 1 37 ? 73.559 11.322 47.646 1.00 40.72 37 ASP A CA 1
ATOM 241 C C . ASP A 1 37 ? 73.105 12.796 47.716 1.00 38.81 37 ASP A C 1
ATOM 242 O O . ASP A 1 37 ? 72.382 13.250 46.857 1.00 34.86 37 ASP A O 1
ATOM 247 N N . MET A 1 38 ? 73.548 13.506 48.748 1.00 38.19 38 MET A N 1
ATOM 248 C CA . MET A 1 38 ? 73.292 14.930 48.855 1.00 38.23 38 MET A CA 1
ATOM 249 C C . MET A 1 38 ? 73.883 15.674 47.615 1.00 37.44 38 MET A C 1
ATOM 250 O O . MET A 1 38 ? 73.275 16.627 47.101 1.00 36.94 38 MET A O 1
ATOM 255 N N . TYR A 1 39 ? 75.078 15.270 47.216 1.00 35.77 39 TYR A N 1
ATOM 256 C CA . TYR A 1 39 ? 75.744 15.839 46.033 1.00 35.89 39 TYR A CA 1
ATOM 257 C C . TYR A 1 39 ? 74.904 15.569 44.768 1.00 34.86 39 TYR A C 1
ATOM 258 O O . TYR A 1 39 ? 74.849 16.421 43.881 1.00 32.47 39 TYR A O 1
ATOM 267 N N . GLU A 1 40 ? 74.230 14.414 44.730 1.00 34.29 40 GLU A N 1
ATOM 268 C CA . GLU A 1 40 ? 73.453 14.026 43.567 1.00 34.46 40 GLU A CA 1
ATOM 269 C C . GLU A 1 40 ? 72.203 14.917 43.440 1.00 36.18 40 GLU A C 1
ATOM 270 O O . GLU A 1 40 ? 71.730 15.197 42.321 1.00 34.59 40 GLU A O 1
ATOM 276 N N . LEU A 1 41 ? 71.667 15.304 44.593 1.00 36.54 41 LEU A N 1
ATOM 277 C CA . LEU A 1 41 ? 70.618 16.309 44.701 1.00 38.00 41 LEU A CA 1
ATOM 278 C C . LEU A 1 41 ? 71.090 17.701 44.240 1.00 36.83 41 LEU A C 1
ATOM 279 O O . LEU A 1 41 ? 70.351 18.394 43.552 1.00 36.90 41 LEU A O 1
ATOM 284 N N . MET A 1 42 ? 72.295 18.118 44.663 1.00 35.41 42 MET A N 1
ATOM 285 C CA . MET A 1 42 ? 72.744 19.516 44.507 1.00 35.48 42 MET A CA 1
ATOM 286 C C . MET A 1 42 ? 73.467 19.799 43.188 1.00 35.63 42 MET A C 1
ATOM 287 O O . MET A 1 42 ? 73.620 20.944 42.794 1.00 35.48 42 MET A O 1
ATOM 292 N N . LYS A 1 43 ? 73.957 18.762 42.548 1.00 35.08 43 LYS A N 1
ATOM 293 C CA . LYS A 1 43 ? 74.831 18.951 41.444 1.00 36.20 43 LYS A CA 1
ATOM 294 C C . LYS A 1 43 ? 74.092 19.546 40.263 1.00 35.58 43 LYS A C 1
ATOM 295 O O . LYS A 1 43 ? 74.667 20.224 39.460 1.00 36.73 43 LYS A O 1
ATOM 301 N N . GLU A 1 44 ? 72.812 19.354 40.200 1.00 36.32 44 GLU A N 1
ATOM 302 C CA . GLU A 1 44 ? 72.012 19.880 39.083 1.00 37.28 44 GLU A CA 1
ATOM 303 C C . GLU A 1 44 ? 70.751 20.524 39.652 1.00 35.71 44 GLU A C 1
ATOM 304 O O . GLU A 1 44 ? 70.298 20.159 40.718 1.00 34.32 44 GLU A O 1
ATOM 310 N N . PRO A 1 45 ? 70.112 21.449 38.920 1.00 35.50 45 PRO A N 1
ATOM 311 C CA . PRO A 1 45 ? 68.904 22.083 39.514 1.00 33.75 45 PRO A CA 1
ATOM 312 C C . PRO A 1 45 ? 67.633 21.261 39.591 1.00 32.97 45 PRO A C 1
ATOM 313 O O . PRO A 1 45 ? 67.377 20.415 38.733 1.00 32.60 45 PRO A O 1
ATOM 317 N N . GLN A 1 46 ? 66.780 21.544 40.575 1.00 33.18 46 GLN A N 1
ATOM 318 C CA . GLN A 1 46 ? 65.486 20.867 40.701 1.00 31.64 46 GLN A CA 1
ATOM 319 C C . GLN A 1 46 ? 64.717 20.998 39.368 1.00 31.59 46 GLN A C 1
ATOM 320 O O . GLN A 1 46 ? 64.134 20.040 38.891 1.00 31.47 46 GLN A O 1
ATOM 326 N N . ARG A 1 47 ? 64.729 22.198 38.813 1.00 30.81 47 ARG A N 1
ATOM 327 C CA . ARG A 1 47 ? 64.024 22.552 37.585 1.00 31.15 47 ARG A CA 1
ATOM 328 C C . ARG A 1 47 ? 64.877 23.415 36.668 1.00 30.17 47 ARG A C 1
ATOM 329 O O . ARG A 1 47 ? 65.458 24.364 37.120 1.00 28.20 47 ARG A O 1
ATOM 337 N N . MET A 1 48 ? 64.948 23.034 35.404 1.00 29.72 48 MET A N 1
ATOM 338 C CA . MET A 1 48 ? 65.515 23.862 34.352 1.00 29.26 48 MET A CA 1
ATOM 339 C C . MET A 1 48 ? 64.456 23.969 33.258 1.00 28.82 48 MET A C 1
ATOM 340 O O . MET A 1 48 ? 63.960 22.945 32.716 1.00 29.51 48 MET A O 1
ATOM 345 N N . LEU A 1 49 ? 64.064 25.197 32.955 1.00 28.69 49 LEU A N 1
ATOM 346 C CA . LEU A 1 49 ? 63.120 25.465 31.913 1.00 28.68 49 LEU A CA 1
ATOM 347 C C . LEU A 1 49 ? 63.817 26.157 30.766 1.00 29.49 49 LEU A C 1
ATOM 348 O O . LEU A 1 49 ? 64.442 27.228 30.923 1.00 27.90 49 LEU A O 1
ATOM 353 N N . THR A 1 50 ? 63.639 25.597 29.584 1.00 30.88 50 THR A N 1
ATOM 354 C CA . THR A 1 50 ? 64.054 26.298 28.388 1.00 31.51 50 THR A CA 1
ATOM 355 C C . THR A 1 50 ? 62.890 26.679 27.440 1.00 31.82 50 THR A C 1
ATOM 356 O O . THR A 1 50 ? 61.958 25.865 27.191 1.00 32.10 50 THR A O 1
ATOM 360 N N . VAL A 1 51 ? 62.844 27.967 27.068 1.00 31.10 51 VAL A N 1
ATOM 361 C CA . VAL A 1 51 ? 61.687 28.509 26.354 1.00 31.71 51 VAL A CA 1
ATOM 362 C C . VAL A 1 51 ? 62.129 29.158 24.976 1.00 31.61 51 VAL A C 1
ATOM 363 O O . VAL A 1 51 ? 63.284 29.595 24.814 1.00 29.61 51 VAL A O 1
ATOM 367 N N . ARG A 1 52 ? 61.173 29.193 24.049 1.00 32.00 52 ARG A N 1
ATOM 368 C CA . ARG A 1 52 ? 61.275 29.911 22.741 1.00 32.47 52 ARG A CA 1
ATOM 369 C C . ARG A 1 52 ? 60.257 30.968 22.700 1.00 32.37 52 ARG A C 1
ATOM 370 O O . ARG A 1 52 ? 59.099 30.654 22.896 1.00 33.52 52 ARG A O 1
ATOM 378 N N . ILE A 1 53 ? 60.708 32.204 22.501 1.00 32.41 53 ILE A N 1
ATOM 379 C CA . ILE A 1 53 ? 59.940 33.389 22.638 1.00 33.77 53 ILE A CA 1
ATOM 380 C C . ILE A 1 53 ? 59.913 34.191 21.310 1.00 34.93 53 ILE A C 1
ATOM 381 O O . ILE A 1 53 ? 60.900 34.799 20.912 1.00 33.99 53 ILE A O 1
ATOM 386 N N . PRO A 1 54 ? 58.760 34.247 20.663 1.00 37.63 54 PRO A N 1
ATOM 387 C CA . PRO A 1 54 ? 58.616 35.030 19.425 1.00 38.21 54 PRO A CA 1
ATOM 388 C C . PRO A 1 54 ? 58.400 36.477 19.653 1.00 40.07 54 PRO A C 1
ATOM 389 O O . PRO A 1 54 ? 57.455 36.831 20.371 1.00 42.59 54 PRO A O 1
ATOM 393 N N . VAL A 1 55 ? 59.219 37.334 19.032 1.00 40.40 55 VAL A N 1
ATOM 394 C CA . VAL A 1 55 ? 59.094 38.760 19.197 1.00 40.93 55 VAL A CA 1
ATOM 395 C C . VAL A 1 55 ? 59.025 39.468 17.841 1.00 42.55 55 VAL A C 1
ATOM 396 O O . VAL A 1 55 ? 59.788 39.186 16.936 1.00 42.78 55 VAL A O 1
ATOM 400 N N . LYS A 1 56 ? 58.068 40.375 17.712 1.00 44.22 56 LYS A N 1
ATOM 401 C CA . LYS A 1 56 ? 57.889 41.197 16.512 1.00 45.07 56 LYS A CA 1
ATOM 402 C C . LYS A 1 56 ? 58.971 42.253 16.560 1.00 42.68 56 LYS A C 1
ATOM 403 O O . LYS A 1 56 ? 59.082 42.997 17.539 1.00 44.46 56 LYS A O 1
ATOM 409 N N . MET A 1 57 ? 59.848 42.251 15.595 1.00 41.29 57 MET A N 1
ATOM 410 C CA . MET A 1 57 ? 60.957 43.215 15.547 1.00 41.08 57 MET A CA 1
ATOM 411 C C . MET A 1 57 ? 60.506 44.497 14.837 1.00 41.92 57 MET A C 1
ATOM 412 O O . MET A 1 57 ? 59.506 44.481 14.105 1.00 40.78 57 MET A O 1
ATOM 417 N N . ASP A 1 58 ? 61.272 45.579 15.034 1.00 43.32 58 ASP A N 1
ATOM 418 C CA . ASP A 1 58 ? 61.013 46.905 14.388 1.00 45.42 58 ASP A CA 1
ATOM 419 C C . ASP A 1 58 ? 60.899 46.848 12.838 1.00 46.81 58 ASP A C 1
ATOM 420 O O . ASP A 1 58 ? 59.985 47.407 12.265 1.00 49.13 58 ASP A O 1
ATOM 425 N N . ASN A 1 59 ? 61.770 46.119 12.177 1.00 48.18 59 ASN A N 1
ATOM 426 C CA . ASN A 1 59 ? 61.717 45.948 10.718 1.00 49.06 59 ASN A CA 1
ATOM 427 C C . ASN A 1 59 ? 60.545 45.090 10.166 1.00 49.43 59 ASN A C 1
ATOM 428 O O . ASN A 1 59 ? 60.480 44.763 8.973 1.00 49.54 59 ASN A O 1
ATOM 433 N N . GLY A 1 60 ? 59.623 44.695 11.043 1.00 49.53 60 GLY A N 1
ATOM 434 C CA . GLY A 1 60 ? 58.436 43.918 10.640 1.00 47.42 60 GLY A CA 1
ATOM 435 C C . GLY A 1 60 ? 58.569 42.408 10.744 1.00 46.12 60 GLY A C 1
ATOM 436 O O . GLY A 1 60 ? 57.582 41.706 10.861 1.00 47.34 60 GLY A O 1
ATOM 437 N N . SER A 1 61 ? 59.771 41.880 10.709 1.00 44.95 61 SER A N 1
ATOM 438 C CA . SER A 1 61 ? 59.975 40.441 10.877 1.00 44.28 61 SER A CA 1
ATOM 439 C C . SER A 1 61 ? 59.639 39.930 12.319 1.00 44.44 61 SER A C 1
ATOM 440 O O . SER A 1 61 ? 59.505 40.715 13.280 1.00 41.67 61 SER A O 1
ATOM 443 N N . VAL A 1 62 ? 59.506 38.601 12.452 1.00 44.84 62 VAL A N 1
ATOM 444 C CA . VAL A 1 62 ? 59.488 37.996 13.785 1.00 44.96 62 VAL A CA 1
ATOM 445 C C . VAL A 1 62 ? 60.701 37.139 14.082 1.00 43.20 62 VAL A C 1
ATOM 446 O O . VAL A 1 62 ? 61.123 36.292 13.275 1.00 42.34 62 VAL A O 1
ATOM 450 N N . LYS A 1 63 ? 61.301 37.380 15.254 1.00 41.29 63 LYS A N 1
ATOM 451 C CA . LYS A 1 63 ? 62.472 36.621 15.651 1.00 40.85 63 LYS A CA 1
ATOM 452 C C . LYS A 1 63 ? 62.172 35.797 16.915 1.00 41.03 63 LYS A C 1
ATOM 453 O O . LYS A 1 63 ? 61.479 36.273 17.849 1.00 40.28 63 LYS A O 1
ATOM 459 N N . VAL A 1 64 ? 62.658 34.556 16.946 1.00 40.03 64 VAL A N 1
ATOM 460 C CA . VAL A 1 64 ? 62.300 33.609 18.042 1.00 38.49 64 VAL A CA 1
ATOM 461 C C . VAL A 1 64 ? 63.521 33.426 18.923 1.00 37.37 64 VAL A C 1
ATOM 462 O O . VAL A 1 64 ? 64.528 32.974 18.466 1.00 37.66 64 VAL A O 1
ATOM 466 N N . PHE A 1 65 ? 63.427 33.824 20.184 1.00 35.90 65 PHE A N 1
ATOM 467 C CA . PHE A 1 65 ? 64.589 33.883 21.063 1.00 35.73 65 PHE A CA 1
ATOM 468 C C . PHE A 1 65 ? 64.579 32.689 21.985 1.00 35.20 65 PHE A C 1
ATOM 469 O O . PHE A 1 65 ? 63.541 32.241 22.391 1.00 35.58 65 PHE A O 1
ATOM 477 N N . THR A 1 66 ? 65.750 32.217 22.355 1.00 35.08 66 THR A N 1
ATOM 478 C CA . THR A 1 66 ? 65.838 31.220 23.382 1.00 34.06 66 THR A CA 1
ATOM 479 C C . THR A 1 66 ? 66.068 31.847 24.755 1.00 34.29 66 THR A C 1
ATOM 480 O O . THR A 1 66 ? 66.988 32.666 24.953 1.00 33.22 66 THR A O 1
ATOM 484 N N . GLY A 1 67 ? 65.239 31.436 25.712 1.00 33.16 67 GLY A N 1
ATOM 485 C CA . GLY A 1 67 ? 65.478 31.772 27.121 1.00 33.20 67 GLY A CA 1
ATOM 486 C C . GLY A 1 67 ? 65.525 30.571 28.059 1.00 33.14 67 GLY A C 1
ATOM 487 O O . GLY A 1 67 ? 65.129 29.437 27.707 1.00 34.12 67 GLY A O 1
ATOM 488 N N . TYR A 1 68 ? 66.025 30.833 29.254 1.00 32.33 68 TYR A N 1
ATOM 489 C CA . TYR A 1 68 ? 66.250 29.860 30.250 1.00 32.35 68 TYR A CA 1
ATOM 490 C C . TYR A 1 68 ? 65.934 30.416 31.613 1.00 32.35 68 TYR A C 1
ATOM 491 O O . TYR A 1 68 ? 66.088 31.606 31.817 1.00 30.47 68 TYR A O 1
ATOM 500 N N . ARG A 1 69 ? 65.507 29.503 32.513 1.00 31.41 69 ARG A N 1
ATOM 501 C CA . ARG A 1 69 ? 65.366 29.737 33.926 1.00 32.23 69 ARG A CA 1
ATOM 502 C C . ARG A 1 69 ? 65.695 28.438 34.668 1.00 31.77 69 ARG A C 1
ATOM 503 O O . ARG A 1 69 ? 65.023 27.419 34.433 1.00 31.06 69 ARG A O 1
ATOM 511 N N . SER A 1 70 ? 66.727 28.521 35.520 1.00 30.10 70 SER A N 1
ATOM 512 C CA . SER A 1 70 ? 67.276 27.416 36.295 1.00 30.09 70 SER A CA 1
ATOM 513 C C . SER A 1 70 ? 66.918 27.725 37.755 1.00 30.00 70 SER A C 1
ATOM 514 O O . SER A 1 70 ? 67.220 28.810 38.263 1.00 29.26 70 SER A O 1
ATOM 517 N N . GLN A 1 71 ? 66.279 26.774 38.407 1.00 30.65 71 GLN A N 1
ATOM 518 C CA . GLN A 1 71 ? 65.883 26.899 39.837 1.00 31.19 71 GLN A CA 1
ATOM 519 C C . GLN A 1 71 ? 66.590 25.764 40.551 1.00 31.04 71 GLN A C 1
ATOM 520 O O . GLN A 1 71 ? 66.169 24.587 40.459 1.00 31.07 71 GLN A O 1
ATOM 526 N N . HIS A 1 72 ? 67.664 26.127 41.239 1.00 30.15 72 HIS A N 1
ATOM 527 C CA . HIS A 1 72 ? 68.599 25.148 41.746 1.00 30.83 72 HIS A CA 1
ATOM 528 C C . HIS A 1 72 ? 68.019 24.325 42.890 1.00 30.08 72 HIS A C 1
ATOM 529 O O . HIS A 1 72 ? 67.928 23.112 42.772 1.00 30.76 72 HIS A O 1
ATOM 536 N N . ASN A 1 73 ? 67.617 24.975 43.975 1.00 30.38 73 ASN A N 1
ATOM 537 C CA . ASN A 1 73 ? 67.067 24.266 45.108 1.00 30.73 73 ASN A CA 1
ATOM 538 C C . ASN A 1 73 ? 66.201 25.200 45.947 1.00 30.48 73 ASN A C 1
ATOM 539 O O . ASN A 1 73 ? 66.625 26.270 46.266 1.00 32.39 73 ASN A O 1
ATOM 544 N N . ASP A 1 74 ? 64.984 24.816 46.312 1.00 29.83 74 ASP A N 1
ATOM 545 C CA . ASP A 1 74 ? 64.140 25.694 47.050 1.00 29.72 74 ASP A CA 1
ATOM 546 C C . ASP A 1 74 ? 63.769 25.158 48.468 1.00 29.96 74 ASP A C 1
ATOM 547 O O . ASP A 1 74 ? 62.723 25.531 49.032 1.00 27.29 74 ASP A O 1
ATOM 552 N N . ALA A 1 75 ? 64.681 24.378 49.046 1.00 29.73 75 ALA A N 1
ATOM 553 C CA . ALA A 1 75 ? 64.443 23.721 50.311 1.00 30.95 75 ALA A CA 1
ATOM 554 C C . ALA A 1 75 ? 64.196 24.804 51.373 1.00 31.42 75 ALA A C 1
ATOM 555 O O . ALA A 1 75 ? 63.287 24.647 52.182 1.00 30.11 75 ALA A O 1
ATOM 557 N N . VAL A 1 76 ? 64.983 25.878 51.293 1.00 32.64 76 VAL A N 1
ATOM 558 C CA . VAL A 1 76 ? 65.050 26.924 52.292 1.00 34.20 76 VAL A CA 1
ATOM 559 C C . VAL A 1 76 ? 64.048 28.086 52.022 1.00 34.64 76 VAL A C 1
ATOM 560 O O . VAL A 1 76 ? 63.714 28.919 52.885 1.00 34.90 76 VAL A O 1
ATOM 564 N N . GLY A 1 77 ? 63.596 28.190 50.786 1.00 34.01 77 GLY A N 1
ATOM 565 C CA . GLY A 1 77 ? 62.750 29.292 50.426 1.00 32.46 77 GLY A CA 1
ATOM 566 C C . GLY A 1 77 ? 62.641 29.301 48.924 1.00 31.45 77 GLY A C 1
ATOM 567 O O . GLY A 1 77 ? 63.189 28.436 48.246 1.00 29.57 77 GLY A O 1
ATOM 568 N N . PRO A 1 78 ? 61.950 30.293 48.408 1.00 30.22 78 PRO A N 1
ATOM 569 C CA . PRO A 1 78 ? 61.859 30.488 46.951 1.00 29.47 78 PRO A CA 1
ATOM 570 C C . PRO A 1 78 ? 63.204 30.792 46.315 1.00 29.84 78 PRO A C 1
ATOM 571 O O . PRO A 1 78 ? 64.163 31.287 46.972 1.00 29.62 78 PRO A O 1
ATOM 575 N N . THR A 1 79 ? 63.318 30.486 45.030 1.00 29.40 79 THR A N 1
ATOM 576 C CA . THR A 1 79 ? 64.582 30.715 44.401 1.00 28.27 79 THR A CA 1
ATOM 577 C C . THR A 1 79 ? 64.795 32.199 44.074 1.00 28.38 79 THR A C 1
ATOM 578 O O . THR A 1 79 ? 63.852 32.957 44.017 1.00 28.73 79 THR A O 1
ATOM 582 N N . LYS A 1 80 ? 66.061 32.627 43.896 1.00 29.19 80 LYS A N 1
ATOM 583 C CA . LYS A 1 80 ? 66.382 34.058 43.774 1.00 29.45 80 LYS A CA 1
ATOM 584 C C . LYS A 1 80 ? 67.573 34.268 42.856 1.00 29.61 80 LYS A C 1
ATOM 585 O O . LYS A 1 80 ? 68.635 33.681 43.068 1.00 28.79 80 LYS A O 1
ATOM 591 N N . GLY A 1 81 ? 67.418 35.111 41.839 1.00 29.40 81 GLY A N 1
ATOM 592 C CA . GLY A 1 81 ? 68.589 35.409 40.989 1.00 29.36 81 GLY A CA 1
ATOM 593 C C . GLY A 1 81 ? 68.287 36.113 39.695 1.00 28.84 81 GLY A C 1
ATOM 594 O O . GLY A 1 81 ? 67.161 36.061 39.213 1.00 29.52 81 GLY A O 1
ATOM 595 N N . GLY A 1 82 ? 69.255 36.828 39.157 1.00 28.03 82 GLY A N 1
ATOM 596 C CA . GLY A 1 82 ? 68.941 37.755 38.099 1.00 30.06 82 GLY A CA 1
ATOM 597 C C . GLY A 1 82 ? 68.725 37.094 36.702 1.00 30.44 82 GLY A C 1
ATOM 598 O O . GLY A 1 82 ? 68.809 35.875 36.593 1.00 29.63 82 GLY A O 1
ATOM 599 N N . VAL A 1 83 ? 68.501 37.920 35.666 1.00 31.74 83 VAL A N 1
ATOM 600 C CA . VAL A 1 83 ? 68.360 37.448 34.259 1.00 33.18 83 VAL A CA 1
ATOM 601 C C . VAL A 1 83 ? 69.272 38.248 33.408 1.00 33.35 83 VAL A C 1
ATOM 602 O O . VAL A 1 83 ? 69.305 39.450 33.508 1.00 33.03 83 VAL A O 1
ATOM 606 N N . ARG A 1 84 ? 70.038 37.573 32.574 1.00 35.24 84 ARG A N 1
ATOM 607 C CA . ARG A 1 84 ? 70.871 38.266 31.651 1.00 35.61 84 ARG A CA 1
ATOM 608 C C . ARG A 1 84 ? 70.435 38.124 30.244 1.00 35.03 84 ARG A C 1
ATOM 609 O O . ARG A 1 84 ? 69.822 37.111 29.828 1.00 34.78 84 ARG A O 1
ATOM 617 N N . PHE A 1 85 ? 70.746 39.175 29.514 1.00 34.83 85 PHE A N 1
ATOM 618 C CA . PHE A 1 85 ? 70.486 39.265 28.078 1.00 34.81 85 PHE A CA 1
ATOM 619 C C . PHE A 1 85 ? 71.879 39.413 27.469 1.00 36.11 85 PHE A C 1
ATOM 620 O O . PHE A 1 85 ? 72.536 40.462 27.702 1.00 37.05 85 PHE A O 1
ATOM 628 N N . HIS A 1 86 ? 72.361 38.386 26.757 1.00 35.83 86 HIS A N 1
ATOM 629 C CA . HIS A 1 86 ? 73.750 38.389 26.231 1.00 36.76 86 HIS A CA 1
ATOM 630 C C . HIS A 1 86 ? 73.880 37.302 25.191 1.00 36.44 86 HIS A C 1
ATOM 631 O O . HIS A 1 86 ? 73.230 36.258 25.313 1.00 34.51 86 HIS A O 1
ATOM 638 N N . PRO A 1 87 ? 74.678 37.553 24.133 1.00 36.83 87 PRO A N 1
ATOM 639 C CA . PRO A 1 87 ? 74.764 36.553 23.076 1.00 37.52 87 PRO A CA 1
ATOM 640 C C . PRO A 1 87 ? 75.449 35.260 23.496 1.00 37.85 87 PRO A C 1
ATOM 641 O O . PRO A 1 87 ? 75.225 34.210 22.896 1.00 38.35 87 PRO A O 1
ATOM 645 N N . GLU A 1 88 ? 76.285 35.323 24.512 1.00 38.00 88 GLU A N 1
ATOM 646 C CA . GLU A 1 88 ? 76.944 34.132 25.018 1.00 39.93 88 GLU A CA 1
ATOM 647 C C . GLU A 1 88 ? 76.174 33.386 26.140 1.00 39.95 88 GLU A C 1
ATOM 648 O O . GLU A 1 88 ? 76.725 32.472 26.746 1.00 39.96 88 GLU A O 1
ATOM 654 N N . VAL A 1 89 ? 74.929 33.748 26.400 1.00 39.90 89 VAL A N 1
ATOM 655 C CA . VAL A 1 89 ? 74.125 33.008 27.388 1.00 39.99 89 VAL A CA 1
ATOM 656 C C . VAL A 1 89 ? 74.127 31.538 26.969 1.00 41.18 89 VAL A C 1
ATOM 657 O O . VAL A 1 89 ? 73.964 31.218 25.786 1.00 38.03 89 VAL A O 1
ATOM 661 N N . ASN A 1 90 ? 74.389 30.646 27.930 1.00 42.04 90 ASN A N 1
ATOM 662 C CA . ASN A 1 90 ? 74.139 29.228 27.675 1.00 43.71 90 ASN A CA 1
ATOM 663 C C . ASN A 1 90 ? 73.652 28.447 28.899 1.00 43.00 90 ASN A C 1
ATOM 664 O O . ASN A 1 90 ? 73.823 28.846 30.024 1.00 43.21 90 ASN A O 1
ATOM 669 N N . GLU A 1 91 ? 73.014 27.332 28.634 1.00 41.92 91 GLU A N 1
ATOM 670 C CA . GLU A 1 91 ? 72.381 26.556 29.650 1.00 41.53 91 GLU A CA 1
ATOM 671 C C . GLU A 1 91 ? 73.290 26.281 30.828 1.00 40.50 91 GLU A C 1
ATOM 672 O O . GLU A 1 91 ? 72.882 26.377 31.991 1.00 37.96 91 GLU A O 1
ATOM 678 N N . GLU A 1 92 ? 74.493 25.833 30.494 1.00 40.76 92 GLU A N 1
ATOM 679 C CA . GLU A 1 92 ? 75.457 25.404 31.479 1.00 41.55 92 GLU A CA 1
ATOM 680 C C . GLU A 1 92 ? 75.851 26.539 32.373 1.00 40.46 92 GLU A C 1
ATOM 681 O O . GLU A 1 92 ? 75.817 26.387 33.584 1.00 41.62 92 GLU A O 1
ATOM 687 N N . LYS A 1 93 ? 76.194 27.663 31.800 1.00 38.95 93 LYS A N 1
ATOM 688 C CA . LYS A 1 93 ? 76.487 28.807 32.602 1.00 39.49 93 LYS A CA 1
ATOM 689 C C . LYS A 1 93 ? 75.281 29.299 33.435 1.00 37.31 93 LYS A C 1
ATOM 690 O O . LYS A 1 93 ? 75.467 29.698 34.561 1.00 34.94 93 LYS A O 1
ATOM 696 N N . VAL A 1 94 ? 74.066 29.244 32.886 1.00 35.18 94 VAL A N 1
ATOM 697 C CA . VAL A 1 94 ? 72.863 29.602 33.642 1.00 34.85 94 VAL A CA 1
ATOM 698 C C . VAL A 1 94 ? 72.668 28.657 34.857 1.00 34.41 94 VAL A C 1
ATOM 699 O O . VAL A 1 94 ? 72.453 29.116 35.967 1.00 34.58 94 VAL A O 1
ATOM 703 N N . LYS A 1 95 ? 72.847 27.360 34.660 1.00 34.20 95 LYS A N 1
ATOM 704 C CA . LYS A 1 95 ? 72.852 26.434 35.773 1.00 34.28 95 LYS A CA 1
ATOM 705 C C . LYS A 1 95 ? 73.913 26.700 36.823 1.00 34.00 95 LYS A C 1
ATOM 706 O O . LYS A 1 95 ? 73.601 26.728 38.017 1.00 34.58 95 LYS A O 1
ATOM 712 N N . ALA A 1 96 ? 75.159 26.860 36.411 1.00 33.98 96 ALA A N 1
ATOM 713 C CA . ALA A 1 96 ? 76.213 27.200 37.363 1.00 34.28 96 ALA A CA 1
ATOM 714 C C . ALA A 1 96 ? 75.925 28.431 38.209 1.00 33.80 96 ALA A C 1
ATOM 715 O O . ALA A 1 96 ? 76.099 28.419 39.434 1.00 35.03 96 ALA A O 1
ATOM 717 N N . LEU A 1 97 ? 75.485 29.482 37.554 1.00 34.83 97 LEU A N 1
ATOM 718 C CA . LEU A 1 97 ? 75.165 30.762 38.208 1.00 35.28 97 LEU A CA 1
ATOM 719 C C . LEU A 1 97 ? 74.052 30.588 39.209 1.00 35.02 97 LEU A C 1
ATOM 720 O O . LEU A 1 97 ? 74.130 31.207 40.300 1.00 34.58 97 LEU A O 1
ATOM 725 N N . SER A 1 98 ? 73.025 29.774 38.838 1.00 33.56 98 SER A N 1
ATOM 726 C CA . SER A 1 98 ? 71.970 29.436 39.790 1.00 33.67 98 SER A CA 1
ATOM 727 C C . SER A 1 98 ? 72.538 28.756 41.082 1.00 32.33 98 SER A C 1
ATOM 728 O O . SER A 1 98 ? 72.085 29.074 42.171 1.00 29.98 98 SER A O 1
ATOM 731 N N . ILE A 1 99 ? 73.557 27.904 40.936 1.00 31.95 99 ILE A N 1
ATOM 732 C CA . ILE A 1 99 ? 74.225 27.301 42.091 1.00 32.31 99 ILE A CA 1
ATOM 733 C C . ILE A 1 99 ? 74.992 28.358 42.900 1.00 33.63 99 ILE A C 1
ATOM 734 O O . ILE A 1 99 ? 74.945 28.392 44.144 1.00 33.80 99 ILE A O 1
ATOM 739 N N . TRP A 1 100 ? 75.676 29.267 42.203 1.00 34.99 100 TRP A N 1
ATOM 740 C CA . TRP A 1 100 ? 76.307 30.372 42.931 1.00 34.98 100 TRP A CA 1
ATOM 741 C C . TRP A 1 100 ? 75.370 31.181 43.760 1.00 34.81 100 TRP A C 1
ATOM 742 O O . TRP A 1 100 ? 75.745 31.690 44.874 1.00 36.60 100 TRP A O 1
ATOM 753 N N . MET A 1 101 ? 74.177 31.361 43.228 1.00 33.86 101 MET A N 1
ATOM 754 C CA . MET A 1 101 ? 73.169 32.147 43.934 1.00 33.95 101 MET A CA 1
ATOM 755 C C . MET A 1 101 ? 72.717 31.453 45.190 1.00 32.69 101 MET A C 1
ATOM 756 O O . MET A 1 101 ? 72.448 32.099 46.171 1.00 34.21 101 MET A O 1
ATOM 761 N N . THR A 1 102 ? 72.540 30.135 45.134 1.00 33.17 102 THR A N 1
ATOM 762 C CA . THR A 1 102 ? 72.247 29.345 46.364 1.00 33.15 102 THR A CA 1
ATOM 763 C C . THR A 1 102 ? 73.299 29.654 47.350 1.00 32.48 102 THR A C 1
ATOM 764 O O . THR A 1 102 ? 72.996 29.901 48.497 1.00 33.40 102 THR A O 1
ATOM 768 N N . LEU A 1 103 ? 74.541 29.711 46.895 1.00 32.89 103 LEU A N 1
ATOM 769 C CA . LEU A 1 103 ? 75.697 29.899 47.839 1.00 33.26 103 LEU A CA 1
ATOM 770 C C . LEU A 1 103 ? 75.700 31.276 48.429 1.00 33.89 103 LEU A C 1
ATOM 771 O O . LEU A 1 103 ? 75.806 31.411 49.659 1.00 34.83 103 LEU A O 1
ATOM 776 N N . LYS A 1 104 ? 75.492 32.303 47.590 1.00 33.54 104 LYS A N 1
ATOM 777 C CA . LYS A 1 104 ? 75.429 33.650 48.106 1.00 32.67 104 LYS A CA 1
ATOM 778 C C . LYS A 1 104 ? 74.347 33.772 49.176 1.00 32.65 104 LYS A C 1
ATOM 779 O O . LYS A 1 104 ? 74.552 34.403 50.218 1.00 32.04 104 LYS A O 1
ATOM 785 N N . CYS A 1 105 ? 73.198 33.163 48.904 1.00 32.49 105 CYS A N 1
ATOM 786 C CA . CYS A 1 105 ? 72.090 33.209 49.801 1.00 32.98 105 CYS A CA 1
ATOM 787 C C . CYS A 1 105 ? 72.416 32.495 51.110 1.00 33.57 105 CYS A C 1
ATOM 788 O O . CYS A 1 105 ? 72.121 33.005 52.176 1.00 34.36 105 CYS A O 1
ATOM 791 N N . GLY A 1 106 ? 73.024 31.317 51.045 1.00 33.74 106 GLY A N 1
ATOM 792 C CA . GLY A 1 106 ? 73.392 30.662 52.281 1.00 33.95 106 GLY A CA 1
ATOM 793 C C . GLY A 1 106 ? 74.382 31.555 53.038 1.00 34.65 106 GLY A C 1
ATOM 794 O O . GLY A 1 106 ? 74.257 31.712 54.263 1.00 35.93 106 GLY A O 1
ATOM 795 N N . ILE A 1 107 ? 75.325 32.169 52.307 1.00 34.36 107 ILE A N 1
ATOM 796 C CA . ILE A 1 107 ? 76.413 32.966 52.924 1.00 34.52 107 ILE A CA 1
ATOM 797 C C . ILE A 1 107 ? 75.874 34.171 53.683 1.00 34.51 107 ILE A C 1
ATOM 798 O O . ILE A 1 107 ? 76.355 34.486 54.735 1.00 34.50 107 ILE A O 1
ATOM 803 N N . ALA A 1 108 ? 74.905 34.853 53.094 1.00 34.98 108 ALA A N 1
ATOM 804 C CA . ALA A 1 108 ? 74.246 36.002 53.672 1.00 34.91 108 ALA A CA 1
ATOM 805 C C . ALA A 1 108 ? 73.114 35.573 54.612 1.00 35.24 108 ALA A C 1
ATOM 806 O O . ALA A 1 108 ? 72.417 36.406 55.160 1.00 38.11 108 ALA A O 1
ATOM 808 N N . ASN A 1 109 ? 72.865 34.278 54.715 1.00 36.99 109 ASN A N 1
ATOM 809 C CA . ASN A 1 109 ? 71.819 33.716 55.599 1.00 36.90 109 ASN A CA 1
ATOM 810 C C . ASN A 1 109 ? 70.447 34.197 55.245 1.00 36.88 109 ASN A C 1
ATOM 811 O O . ASN A 1 109 ? 69.653 34.602 56.131 1.00 36.73 109 ASN A O 1
ATOM 816 N N . LEU A 1 110 ? 70.115 34.111 53.965 1.00 35.62 110 LEU A N 1
ATOM 817 C CA . LEU A 1 110 ? 68.799 34.547 53.517 1.00 34.47 110 LEU A CA 1
ATOM 818 C C . LEU A 1 110 ? 67.841 33.353 53.355 1.00 33.66 110 LEU A C 1
ATOM 819 O O . LEU A 1 110 ? 68.236 32.259 53.064 1.00 33.65 110 LEU A O 1
ATOM 824 N N . PRO A 1 111 ? 66.543 33.572 53.518 1.00 33.30 111 PRO A N 1
ATOM 825 C CA . PRO A 1 111 ? 65.648 32.454 53.324 1.00 33.34 111 PRO A CA 1
ATOM 826 C C . PRO A 1 111 ? 65.324 32.167 51.798 1.00 32.44 111 PRO A C 1
ATOM 827 O O . PRO A 1 111 ? 64.179 32.158 51.393 1.00 30.74 111 PRO A O 1
ATOM 831 N N . TYR A 1 112 ? 66.336 31.849 51.007 1.00 31.82 112 TYR A N 1
ATOM 832 C CA . TYR A 1 112 ? 66.158 31.721 49.584 1.00 31.01 112 TYR A CA 1
ATOM 833 C C . TYR A 1 112 ? 67.059 30.626 49.145 1.00 30.50 112 TYR A C 1
ATOM 834 O O . TYR A 1 112 ? 68.099 30.496 49.741 1.00 30.84 112 TYR A O 1
ATOM 843 N N . GLY A 1 113 ? 66.715 29.913 48.070 1.00 27.67 113 GLY A N 1
ATOM 844 C CA . GLY A 1 113 ? 67.706 29.237 47.300 1.00 27.91 113 GLY A CA 1
ATOM 845 C C . GLY A 1 113 ? 68.014 29.968 45.982 1.00 27.80 113 GLY A C 1
ATOM 846 O O . GLY A 1 113 ? 67.537 31.087 45.752 1.00 27.36 113 GLY A O 1
ATOM 847 N N . GLY A 1 114 ? 68.773 29.314 45.110 1.00 27.57 114 GLY A N 1
ATOM 848 C CA . GLY A 1 114 ? 69.358 29.985 43.915 1.00 28.64 114 GLY A CA 1
ATOM 849 C C . GLY A 1 114 ? 68.581 29.765 42.605 1.00 28.98 114 GLY A C 1
ATOM 850 O O . GLY A 1 114 ? 68.188 28.679 42.276 1.00 26.83 114 GLY A O 1
ATOM 851 N N . GLY A 1 115 ? 68.329 30.849 41.888 1.00 30.84 115 GLY A N 1
ATOM 852 C CA . GLY A 1 115 ? 67.689 30.810 40.589 1.00 30.62 115 GLY A CA 1
ATOM 853 C C . GLY A 1 115 ? 68.464 31.706 39.655 1.00 32.14 115 GLY A C 1
ATOM 854 O O . GLY A 1 115 ? 69.052 32.664 40.111 1.00 34.35 115 GLY A O 1
ATOM 855 N N . LYS A 1 116 ? 68.499 31.402 38.356 1.00 31.38 116 LYS A N 1
ATOM 856 C CA . LYS A 1 116 ? 69.133 32.287 37.396 1.00 31.08 116 LYS A CA 1
ATOM 857 C C . LYS A 1 116 ? 68.469 32.125 36.032 1.00 31.24 116 LYS A C 1
ATOM 858 O O . LYS A 1 116 ? 67.985 31.044 35.657 1.00 30.83 116 LYS A O 1
ATOM 864 N N . GLY A 1 117 ? 68.417 33.204 35.278 1.00 31.85 117 GLY A N 1
ATOM 865 C CA . GLY A 1 117 ? 67.897 33.093 33.906 1.00 31.81 117 GLY A CA 1
ATOM 866 C C . GLY A 1 117 ? 68.756 33.828 32.931 1.00 32.21 117 GLY A C 1
ATOM 867 O O . GLY A 1 117 ? 69.597 34.630 33.326 1.00 30.71 117 GLY A O 1
ATOM 868 N N . GLY A 1 118 ? 68.479 33.602 31.640 1.00 33.02 118 GLY A N 1
ATOM 869 C CA . GLY A 1 118 ? 69.050 34.413 30.609 1.00 32.69 118 GLY A CA 1
ATOM 870 C C . GLY A 1 118 ? 68.346 34.233 29.258 1.00 33.51 118 GLY A C 1
ATOM 871 O O . GLY A 1 118 ? 67.544 33.295 29.091 1.00 31.27 118 GLY A O 1
ATOM 872 N N . ILE A 1 119 ? 68.603 35.185 28.345 1.00 31.40 119 ILE A N 1
ATOM 873 C CA . ILE A 1 119 ? 68.093 35.109 26.980 1.00 31.71 119 ILE A CA 1
ATOM 874 C C . ILE A 1 119 ? 69.263 35.351 26.028 1.00 31.53 119 ILE A C 1
ATOM 875 O O . ILE A 1 119 ? 70.089 36.259 26.252 1.00 30.97 119 ILE A O 1
ATOM 880 N N . ILE A 1 120 ? 69.361 34.493 25.022 1.00 32.83 120 ILE A N 1
ATOM 881 C CA . ILE A 1 120 ? 70.425 34.554 24.034 1.00 34.16 120 ILE A CA 1
ATOM 882 C C . ILE A 1 120 ? 69.980 35.642 23.046 1.00 34.87 120 ILE A C 1
ATOM 883 O O . ILE A 1 120 ? 69.104 35.416 22.190 1.00 34.28 120 ILE A O 1
ATOM 888 N N . CYS A 1 121 ? 70.519 36.833 23.247 1.00 35.66 121 CYS A N 1
ATOM 889 C CA . CYS A 1 121 ? 70.240 37.993 22.401 1.00 37.68 121 CYS A CA 1
ATOM 890 C C . CYS A 1 121 ? 71.361 39.010 22.592 1.00 39.38 121 CYS A C 1
ATOM 891 O O . CYS A 1 121 ? 72.176 38.964 23.558 1.00 38.67 121 CYS A O 1
ATOM 894 N N . ASP A 1 122 ? 71.381 39.971 21.688 1.00 40.58 122 ASP A N 1
ATOM 895 C CA . ASP A 1 122 ? 72.320 41.054 21.843 1.00 40.99 122 ASP A CA 1
ATOM 896 C C . ASP A 1 122 ? 71.592 42.361 21.982 1.00 40.32 122 ASP A C 1
ATOM 897 O O . ASP A 1 122 ? 71.169 42.926 20.997 1.00 39.43 122 ASP A O 1
ATOM 902 N N . PRO A 1 123 ? 71.415 42.827 23.211 1.00 41.00 123 PRO A N 1
ATOM 903 C CA . PRO A 1 123 ? 70.721 44.071 23.464 1.00 41.46 123 PRO A CA 1
ATOM 904 C C . PRO A 1 123 ? 71.416 45.328 22.897 1.00 43.31 123 PRO A C 1
ATOM 905 O O . PRO A 1 123 ? 70.763 46.312 22.627 1.00 43.77 123 PRO A O 1
ATOM 909 N N . ARG A 1 124 ? 72.734 45.332 22.749 1.00 44.96 124 ARG A N 1
ATOM 910 C CA . ARG A 1 124 ? 73.399 46.470 22.083 1.00 46.43 124 ARG A CA 1
ATOM 911 C C . ARG A 1 124 ? 72.767 46.816 20.719 1.00 46.19 124 ARG A C 1
ATOM 912 O O . ARG A 1 124 ? 72.859 47.939 20.290 1.00 47.69 124 ARG A O 1
ATOM 920 N N . THR A 1 125 ? 72.184 45.856 20.017 1.00 45.15 125 THR A N 1
ATOM 921 C CA . THR A 1 125 ? 71.689 46.151 18.692 1.00 45.04 125 THR A CA 1
ATOM 922 C C . THR A 1 125 ? 70.187 46.104 18.601 1.00 42.97 125 THR A C 1
ATOM 923 O O . THR A 1 125 ? 69.675 45.928 17.527 1.00 41.81 125 THR A O 1
ATOM 927 N N . MET A 1 126 ? 69.483 46.263 19.734 1.00 41.59 126 MET A N 1
ATOM 928 C CA . MET A 1 126 ? 68.024 46.189 19.750 1.00 40.88 126 MET A CA 1
ATOM 929 C C . MET A 1 126 ? 67.489 47.510 20.251 1.00 40.82 126 MET A C 1
ATOM 930 O O . MET A 1 126 ? 68.162 48.180 21.043 1.00 40.16 126 MET A O 1
ATOM 935 N N . SER A 1 127 ? 66.268 47.870 19.820 1.00 40.59 127 SER A N 1
ATOM 936 C CA . SER A 1 127 ? 65.616 49.085 20.318 1.00 40.79 127 SER A CA 1
ATOM 937 C C . SER A 1 127 ? 65.025 48.850 21.702 1.00 41.06 127 SER A C 1
ATOM 938 O O . SER A 1 127 ? 64.894 47.723 22.156 1.00 41.79 127 SER A O 1
ATOM 941 N N . PHE A 1 128 ? 64.639 49.941 22.336 1.00 42.38 128 PHE A N 1
ATOM 942 C CA . PHE A 1 128 ? 63.870 49.924 23.591 1.00 43.12 128 PHE A CA 1
ATOM 943 C C . PHE A 1 128 ? 62.587 49.157 23.500 1.00 42.33 128 PHE A C 1
ATOM 944 O O . PHE A 1 128 ? 62.258 48.396 24.430 1.00 42.45 128 PHE A O 1
ATOM 952 N N . GLY A 1 129 ? 61.864 49.372 22.390 1.00 41.04 129 GLY A N 1
ATOM 953 C CA . GLY A 1 129 ? 60.628 48.694 22.130 1.00 39.48 129 GLY A CA 1
ATOM 954 C C . GLY A 1 129 ? 60.867 47.206 22.056 1.00 38.61 129 GLY A C 1
ATOM 955 O O . GLY A 1 129 ? 60.122 46.412 22.659 1.00 37.52 129 GLY A O 1
ATOM 956 N N . GLU A 1 130 ? 61.914 46.818 21.330 1.00 36.97 130 GLU A N 1
ATOM 957 C CA . GLU A 1 130 ? 62.147 45.413 21.118 1.00 35.90 130 GLU A CA 1
ATOM 958 C C . GLU A 1 130 ? 62.541 44.760 22.448 1.00 34.87 130 GLU A C 1
ATOM 959 O O . GLU A 1 130 ? 62.135 43.662 22.750 1.00 32.83 130 GLU A O 1
ATOM 965 N N . LEU A 1 131 ? 63.387 45.444 23.196 1.00 34.81 131 LEU A N 1
ATOM 966 C CA . LEU A 1 131 ? 63.747 45.010 24.514 1.00 35.54 131 LEU A CA 1
ATOM 967 C C . LEU A 1 131 ? 62.499 44.837 25.437 1.00 35.19 131 LEU A C 1
ATOM 968 O O . LEU A 1 131 ? 62.428 43.863 26.180 1.00 32.45 131 LEU A O 1
ATOM 973 N N . GLU A 1 132 ? 61.521 45.754 25.326 1.00 35.34 132 GLU A N 1
ATOM 974 C CA . GLU A 1 132 ? 60.315 45.674 26.105 1.00 35.75 132 GLU A CA 1
ATOM 975 C C . GLU A 1 132 ? 59.535 44.463 25.690 1.00 35.95 132 GLU A C 1
ATOM 976 O O . GLU A 1 132 ? 59.061 43.697 26.541 1.00 37.13 132 GLU A O 1
ATOM 982 N N . ARG A 1 133 ? 59.399 44.261 24.404 1.00 35.24 133 ARG A N 1
ATOM 983 C CA . ARG A 1 133 ? 58.622 43.145 23.975 1.00 35.11 133 ARG A CA 1
ATOM 984 C C . ARG A 1 133 ? 59.293 41.833 24.360 1.00 34.17 133 ARG A C 1
ATOM 985 O O . ARG A 1 133 ? 58.628 40.911 24.745 1.00 33.99 133 ARG A O 1
ATOM 993 N N . LEU A 1 134 ? 60.605 41.748 24.292 1.00 33.75 134 LEU A N 1
ATOM 994 C CA . LEU A 1 134 ? 61.249 40.515 24.675 1.00 34.06 134 LEU A CA 1
ATOM 995 C C . LEU A 1 134 ? 61.098 40.248 26.178 1.00 34.43 134 LEU A C 1
ATOM 996 O O . LEU A 1 134 ? 60.915 39.119 26.578 1.00 34.34 134 LEU A O 1
ATOM 1001 N N . SER A 1 135 ? 61.185 41.292 26.987 1.00 33.52 135 SER A N 1
ATOM 1002 C CA . SER A 1 135 ? 61.074 41.141 28.433 1.00 33.97 135 SER A CA 1
ATOM 1003 C C . SER A 1 135 ? 59.677 40.615 28.763 1.00 34.16 135 SER A C 1
ATOM 1004 O O . SER A 1 135 ? 59.537 39.720 29.582 1.00 34.02 135 SER A O 1
ATOM 1007 N N . ARG A 1 136 ? 58.647 41.195 28.131 1.00 33.98 136 ARG A N 1
ATOM 1008 C CA . ARG A 1 136 ? 57.278 40.791 28.418 1.00 34.01 136 ARG A CA 1
ATOM 1009 C C . ARG A 1 136 ? 57.104 39.378 27.969 1.00 33.85 136 ARG A C 1
ATOM 1010 O O . ARG A 1 136 ? 56.497 38.613 28.671 1.00 34.43 136 ARG A O 1
ATOM 1018 N N . GLY A 1 137 ? 57.652 39.000 26.808 1.00 33.48 137 GLY A N 1
ATOM 1019 C CA . GLY A 1 137 ? 57.499 37.623 26.318 1.00 33.31 137 GLY A CA 1
ATOM 1020 C C . GLY A 1 137 ? 58.154 36.565 27.241 1.00 33.07 137 GLY A C 1
ATOM 1021 O O . GLY A 1 137 ? 57.667 35.429 27.372 1.00 33.74 137 GLY A O 1
ATOM 1022 N N . TYR A 1 138 ? 59.278 36.931 27.824 1.00 32.28 138 TYR A N 1
ATOM 1023 C CA . TYR A 1 138 ? 59.998 36.087 28.807 1.00 32.50 138 TYR A CA 1
ATOM 1024 C C . TYR A 1 138 ? 59.094 35.802 30.010 1.00 30.99 138 TYR A C 1
ATOM 1025 O O . TYR A 1 138 ? 58.924 34.690 30.380 1.00 30.25 138 TYR A O 1
ATOM 1034 N N . VAL A 1 139 ? 58.445 36.818 30.536 1.00 30.85 139 VAL A N 1
ATOM 1035 C CA . VAL A 1 139 ? 57.537 36.653 31.664 1.00 30.03 139 VAL A CA 1
ATOM 1036 C C . VAL A 1 139 ? 56.392 35.793 31.232 1.00 30.70 139 VAL A C 1
ATOM 1037 O O . VAL A 1 139 ? 56.024 34.834 31.916 1.00 31.02 139 VAL A O 1
ATOM 1041 N N . ARG A 1 140 ? 55.826 36.085 30.074 1.00 30.92 140 ARG A N 1
ATOM 1042 C CA . ARG A 1 140 ? 54.729 35.238 29.583 1.00 31.07 140 ARG A CA 1
ATOM 1043 C C . ARG A 1 140 ? 55.128 33.815 29.327 1.00 31.48 140 ARG A C 1
ATOM 1044 O O . ARG A 1 140 ? 54.274 32.915 29.480 1.00 31.53 140 ARG A O 1
ATOM 1052 N N . ALA A 1 141 ? 56.402 33.573 29.023 1.00 29.83 141 ALA A N 1
ATOM 1053 C CA . ALA A 1 141 ? 56.824 32.193 28.786 1.00 28.99 141 ALA A CA 1
ATOM 1054 C C . ALA A 1 141 ? 57.049 31.427 30.059 1.00 29.33 141 ALA A C 1
ATOM 1055 O O . ALA A 1 141 ? 56.772 30.254 30.073 1.00 29.58 141 ALA A O 1
ATOM 1057 N N . ILE A 1 142 ? 57.529 32.083 31.130 1.00 29.48 142 ILE A N 1
ATOM 1058 C CA . ILE A 1 142 ? 57.946 31.388 32.360 1.00 29.42 142 ILE A CA 1
ATOM 1059 C C . ILE A 1 142 ? 56.990 31.528 33.575 1.00 28.82 142 ILE A C 1
ATOM 1060 O O . ILE A 1 142 ? 57.234 31.001 34.639 1.00 29.51 142 ILE A O 1
ATOM 1065 N N . SER A 1 143 ? 55.911 32.267 33.416 1.00 28.57 143 SER A N 1
ATOM 1066 C CA . SER A 1 143 ? 55.092 32.731 34.510 1.00 26.96 143 SER A CA 1
ATOM 1067 C C . SER A 1 143 ? 54.509 31.584 35.382 1.00 28.23 143 SER A C 1
ATOM 1068 O O . SER A 1 143 ? 54.290 31.774 36.580 1.00 27.36 143 SER A O 1
ATOM 1071 N N . GLN A 1 144 ? 54.343 30.403 34.800 1.00 27.47 144 GLN A N 1
ATOM 1072 C CA . GLN A 1 144 ? 53.885 29.268 35.553 1.00 28.39 144 GLN A CA 1
ATOM 1073 C C . GLN A 1 144 ? 54.843 28.813 36.686 1.00 27.81 144 GLN A C 1
ATOM 1074 O O . GLN A 1 144 ? 54.444 28.068 37.538 1.00 28.49 144 GLN A O 1
ATOM 1080 N N . ILE A 1 145 ? 56.110 29.210 36.666 1.00 27.71 145 ILE A N 1
ATOM 1081 C CA . ILE A 1 145 ? 57.029 28.637 37.587 1.00 26.84 145 ILE A CA 1
ATOM 1082 C C . ILE A 1 145 ? 57.736 29.687 38.448 1.00 26.23 145 ILE A C 1
ATOM 1083 O O . ILE A 1 145 ? 58.568 29.388 39.251 1.00 26.08 145 ILE A O 1
ATOM 1088 N N . VAL A 1 146 ? 57.264 30.897 38.356 1.00 26.67 146 VAL A N 1
ATOM 1089 C CA . VAL A 1 146 ? 57.896 32.079 38.900 1.00 27.10 146 VAL A CA 1
ATOM 1090 C C . VAL A 1 146 ? 56.787 32.939 39.679 1.00 28.05 146 VAL A C 1
ATOM 1091 O O . VAL A 1 146 ? 55.556 32.745 39.497 1.00 28.99 146 VAL A O 1
ATOM 1095 N N . GLY A 1 147 ? 57.230 33.842 40.561 1.00 27.98 147 GLY A N 1
ATOM 1096 C CA . GLY A 1 147 ? 56.366 34.732 41.342 1.00 27.81 147 GLY A CA 1
ATOM 1097 C C . GLY A 1 147 ? 56.954 34.946 42.744 1.00 27.90 147 GLY A C 1
ATOM 1098 O O . GLY A 1 147 ? 57.919 34.299 43.127 1.00 26.89 147 GLY A O 1
ATOM 1099 N N . PRO A 1 148 ? 56.336 35.809 43.526 1.00 28.26 148 PRO A N 1
ATOM 1100 C CA . PRO A 1 148 ? 56.796 36.173 44.885 1.00 29.08 148 PRO A CA 1
ATOM 1101 C C . PRO A 1 148 ? 57.025 35.060 45.858 1.00 28.67 148 PRO A C 1
ATOM 1102 O O . PRO A 1 148 ? 57.774 35.243 46.762 1.00 29.76 148 PRO A O 1
ATOM 1106 N N . THR A 1 149 ? 56.358 33.931 45.711 1.00 30.23 149 THR A N 1
ATOM 1107 C CA . THR A 1 149 ? 56.482 32.815 46.661 1.00 30.49 149 THR A CA 1
ATOM 1108 C C . THR A 1 149 ? 57.315 31.686 46.072 1.00 31.29 149 THR A C 1
ATOM 1109 O O . THR A 1 149 ? 57.568 30.663 46.755 1.00 32.70 149 THR A O 1
ATOM 1113 N N . LYS A 1 150 ? 57.724 31.854 44.799 1.00 30.43 150 LYS A N 1
ATOM 1114 C CA . LYS A 1 150 ? 58.370 30.791 44.030 1.00 29.63 150 LYS A CA 1
ATOM 1115 C C . LYS A 1 150 ? 59.829 31.049 43.636 1.00 29.22 150 LYS A C 1
ATOM 1116 O O . LYS A 1 150 ? 60.779 30.205 43.884 1.00 28.18 150 LYS A O 1
ATOM 1122 N N . ASP A 1 151 ? 60.006 32.174 42.936 1.00 29.20 151 ASP A N 1
ATOM 1123 C CA . ASP A 1 151 ? 61.259 32.460 42.165 1.00 29.20 151 ASP A CA 1
ATOM 1124 C C . ASP A 1 151 ? 61.222 33.900 41.747 1.00 29.12 151 ASP A C 1
ATOM 1125 O O . ASP A 1 151 ? 60.313 34.292 41.046 1.00 30.19 151 ASP A O 1
ATOM 1130 N N . ILE A 1 152 ? 62.179 34.680 42.219 1.00 30.31 152 ILE A N 1
ATOM 1131 C CA . ILE A 1 152 ? 62.106 36.125 42.183 1.00 29.64 152 ILE A CA 1
ATOM 1132 C C . ILE A 1 152 ? 63.342 36.622 41.394 1.00 29.80 152 ILE A C 1
ATOM 1133 O O . ILE A 1 152 ? 64.473 36.520 41.880 1.00 29.72 152 ILE A O 1
ATOM 1138 N N . PRO A 1 153 ? 63.131 37.094 40.141 1.00 29.58 153 PRO A N 1
ATOM 1139 C CA . PRO A 1 153 ? 64.317 37.497 39.373 1.00 29.47 153 PRO A CA 1
ATOM 1140 C C . PRO A 1 153 ? 64.889 38.839 39.798 1.00 30.36 153 PRO A C 1
ATOM 1141 O O . PRO A 1 153 ? 64.496 39.362 40.872 1.00 29.93 153 PRO A O 1
ATOM 1145 N N . ALA A 1 154 ? 65.810 39.377 38.982 1.00 30.14 154 ALA A N 1
ATOM 1146 C CA . ALA A 1 154 ? 66.556 40.586 39.321 1.00 31.43 154 ALA A CA 1
ATOM 1147 C C . ALA A 1 154 ? 67.389 40.955 38.093 1.00 33.10 154 ALA A C 1
ATOM 1148 O O . ALA A 1 154 ? 67.427 40.179 37.147 1.00 33.73 154 ALA A O 1
ATOM 1150 N N . PRO A 1 155 ? 68.085 42.136 38.112 1.00 33.46 155 PRO A N 1
ATOM 1151 C CA . PRO A 1 155 ? 68.939 42.489 36.998 1.00 33.10 155 PRO A CA 1
ATOM 1152 C C . PRO A 1 155 ? 70.271 41.756 37.007 1.00 35.35 155 PRO A C 1
ATOM 1153 O O . PRO A 1 155 ? 70.743 41.263 38.061 1.00 35.52 155 PRO A O 1
ATOM 1157 N N . ASP A 1 156 ? 70.913 41.774 35.839 1.00 35.14 156 ASP A N 1
ATOM 1158 C CA . ASP A 1 156 ? 72.172 41.148 35.649 1.00 35.20 156 ASP A CA 1
ATOM 1159 C C . ASP A 1 156 ? 72.789 41.767 34.369 1.00 34.83 156 ASP A C 1
ATOM 1160 O O . ASP A 1 156 ? 72.496 42.913 34.022 1.00 34.31 156 ASP A O 1
ATOM 1165 N N . VAL A 1 157 ? 73.630 41.030 33.681 1.00 34.15 157 VAL A N 1
ATOM 1166 C CA . VAL A 1 157 ? 74.273 41.565 32.518 1.00 35.12 157 VAL A CA 1
ATOM 1167 C C . VAL A 1 157 ? 73.261 42.055 31.482 1.00 35.10 157 VAL A C 1
ATOM 1168 O O . VAL A 1 157 ? 72.410 41.274 31.040 1.00 34.96 157 VAL A O 1
ATOM 1172 N N . TYR A 1 158 ? 73.404 43.337 31.103 1.00 34.56 158 TYR A N 1
ATOM 1173 C CA . TYR A 1 158 ? 72.505 44.042 30.192 1.00 35.37 158 TYR A CA 1
ATOM 1174 C C . TYR A 1 158 ? 71.038 44.062 30.542 1.00 34.76 158 TYR A C 1
ATOM 1175 O O . TYR A 1 158 ? 70.207 44.259 29.670 1.00 33.77 158 TYR A O 1
ATOM 1184 N N . THR A 1 159 ? 70.714 43.933 31.817 1.00 34.51 159 THR A N 1
ATOM 1185 C CA . THR A 1 159 ? 69.382 44.224 32.233 1.00 34.02 159 THR A CA 1
ATOM 1186 C C . THR A 1 159 ? 69.461 45.161 33.381 1.00 34.79 159 THR A C 1
ATOM 1187 O O . THR A 1 159 ? 70.488 45.256 34.054 1.00 36.64 159 THR A O 1
ATOM 1191 N N . ASN A 1 160 ? 68.382 45.897 33.599 1.00 35.27 160 ASN A N 1
ATOM 1192 C CA . ASN A 1 160 ? 68.424 47.048 34.512 1.00 34.60 160 ASN A CA 1
ATOM 1193 C C . ASN A 1 160 ? 67.041 47.229 35.090 1.00 34.43 160 ASN A C 1
ATOM 1194 O O . ASN A 1 160 ? 66.113 46.412 34.820 1.00 33.21 160 ASN A O 1
ATOM 1199 N N . SER A 1 161 ? 66.871 48.282 35.881 1.00 34.81 161 SER A N 1
ATOM 1200 C CA . SER A 1 161 ? 65.591 48.534 36.530 1.00 35.29 161 SER A CA 1
ATOM 1201 C C . SER A 1 161 ? 64.417 48.812 35.576 1.00 34.31 161 SER A C 1
ATOM 1202 O O . SER A 1 161 ? 63.245 48.582 35.933 1.00 34.55 161 SER A O 1
ATOM 1205 N N . GLN A 1 162 ? 64.694 49.298 34.369 1.00 33.12 162 GLN A N 1
ATOM 1206 C CA . GLN A 1 162 ? 63.658 49.448 33.359 1.00 31.87 162 GLN A CA 1
ATOM 1207 C C . GLN A 1 162 ? 63.146 48.105 32.872 1.00 31.23 162 GLN A C 1
ATOM 1208 O O . GLN A 1 162 ? 61.972 47.907 32.705 1.00 32.33 162 GLN A O 1
ATOM 1214 N N . ILE A 1 163 ? 64.029 47.148 32.650 1.00 32.71 163 ILE A N 1
ATOM 1215 C CA . ILE A 1 163 ? 63.641 45.773 32.244 1.00 31.41 163 ILE A CA 1
ATOM 1216 C C . ILE A 1 163 ? 62.789 45.161 33.389 1.00 32.03 163 ILE A C 1
ATOM 1217 O O . ILE A 1 163 ? 61.712 44.573 33.149 1.00 31.65 163 ILE A O 1
ATOM 1222 N N . MET A 1 164 ? 63.246 45.377 34.635 1.00 31.32 164 MET A N 1
ATOM 1223 C CA . MET A 1 164 ? 62.513 44.909 35.843 1.00 30.33 164 MET A CA 1
ATOM 1224 C C . MET A 1 164 ? 61.097 45.473 35.890 1.00 29.15 164 MET A C 1
ATOM 1225 O O . MET A 1 164 ? 60.145 44.732 36.105 1.00 28.01 164 MET A O 1
ATOM 1230 N N . ALA A 1 165 ? 60.958 46.753 35.577 1.00 29.19 165 ALA A N 1
ATOM 1231 C CA . ALA A 1 165 ? 59.631 47.425 35.573 1.00 30.04 165 ALA A CA 1
ATOM 1232 C C . ALA A 1 165 ? 58.718 46.833 34.527 1.00 31.08 165 ALA A C 1
ATOM 1233 O O . ALA A 1 165 ? 57.538 46.594 34.742 1.00 29.94 165 ALA A O 1
ATOM 1235 N N . TRP A 1 166 ? 59.285 46.528 33.367 1.00 32.70 166 TRP A N 1
ATOM 1236 C CA . TRP A 1 166 ? 58.422 45.936 32.302 1.00 32.36 166 TRP A CA 1
ATOM 1237 C C . TRP A 1 166 ? 58.017 44.511 32.694 1.00 31.09 166 TRP A C 1
ATOM 1238 O O . TRP A 1 166 ? 56.927 44.068 32.420 1.00 29.97 166 TRP A O 1
ATOM 1249 N N . MET A 1 167 ? 58.922 43.782 33.327 1.00 31.17 167 MET A N 1
ATOM 1250 C CA . MET A 1 167 ? 58.573 42.391 33.706 1.00 30.88 167 MET A CA 1
ATOM 1251 C C . MET A 1 167 ? 57.549 42.391 34.866 1.00 30.53 167 MET A C 1
ATOM 1252 O O . MET A 1 167 ? 56.605 41.664 34.874 1.00 30.94 167 MET A O 1
ATOM 1257 N N . MET A 1 168 ? 57.703 43.279 35.806 1.00 31.30 168 MET A N 1
ATOM 1258 C CA . MET A 1 168 ? 56.759 43.355 36.926 1.00 32.34 168 MET A CA 1
ATOM 1259 C C . MET A 1 168 ? 55.345 43.659 36.368 1.00 32.63 168 MET A C 1
ATOM 1260 O O . MET A 1 168 ? 54.298 42.993 36.715 1.00 31.13 168 MET A O 1
ATOM 1265 N N . ASP A 1 169 ? 55.318 44.648 35.464 1.00 31.85 169 ASP A N 1
ATOM 1266 C CA . ASP A 1 169 ? 54.022 45.106 34.893 1.00 31.27 169 ASP A CA 1
ATOM 1267 C C . ASP A 1 169 ? 53.352 43.962 34.204 1.00 30.64 169 ASP A C 1
ATOM 1268 O O . ASP A 1 169 ? 52.175 43.725 34.400 1.00 30.23 169 ASP A O 1
ATOM 1273 N N . GLU A 1 170 ? 54.094 43.196 33.424 1.00 30.35 170 GLU A N 1
ATOM 1274 C CA . GLU A 1 170 ? 53.442 42.104 32.725 1.00 29.90 170 GLU A CA 1
ATOM 1275 C C . GLU A 1 170 ? 52.952 40.987 33.677 1.00 29.26 170 GLU A C 1
ATOM 1276 O O . GLU A 1 170 ? 51.883 40.422 33.475 1.00 29.39 170 GLU A O 1
ATOM 1282 N N . TYR A 1 171 ? 53.770 40.633 34.647 1.00 28.83 171 TYR A N 1
ATOM 1283 C CA . TYR A 1 171 ? 53.422 39.649 35.638 1.00 29.37 171 TYR A CA 1
ATOM 1284 C C . TYR A 1 171 ? 52.181 40.123 36.345 1.00 30.14 171 TYR A C 1
ATOM 1285 O O . TYR A 1 171 ? 51.223 39.365 36.495 1.00 28.52 171 TYR A O 1
ATOM 1294 N N . SER A 1 172 ? 52.170 41.386 36.754 1.00 31.49 172 SER A N 1
ATOM 1295 C CA . SER A 1 172 ? 50.958 41.895 37.441 1.00 33.33 172 SER A CA 1
ATOM 1296 C C . SER A 1 172 ? 49.646 41.803 36.633 1.00 34.21 172 SER A C 1
ATOM 1297 O O . SER A 1 172 ? 48.560 41.502 37.194 1.00 33.90 172 SER A O 1
ATOM 1300 N N . ARG A 1 173 ? 49.735 42.040 35.327 1.00 35.43 173 ARG A N 1
ATOM 1301 C CA . ARG A 1 173 ? 48.551 41.896 34.440 1.00 35.99 173 ARG A CA 1
ATOM 1302 C C . ARG A 1 173 ? 48.113 40.430 34.342 1.00 35.04 173 ARG A C 1
ATOM 1303 O O . ARG A 1 173 ? 46.956 40.143 34.376 1.00 35.55 173 ARG A O 1
ATOM 1311 N N . LEU A 1 174 ? 49.053 39.487 34.227 1.00 33.78 174 LEU A N 1
ATOM 1312 C CA . LEU A 1 174 ? 48.711 38.109 34.179 1.00 33.73 174 LEU A CA 1
ATOM 1313 C C . LEU A 1 174 ? 47.908 37.751 35.455 1.00 33.60 174 LEU A C 1
ATOM 1314 O O . LEU A 1 174 ? 46.883 37.074 35.357 1.00 33.02 174 LEU A O 1
ATOM 1319 N N . ARG A 1 175 ? 48.322 38.296 36.595 1.00 34.26 175 ARG A N 1
ATOM 1320 C CA . ARG A 1 175 ? 47.735 38.012 37.872 1.00 35.73 175 ARG A CA 1
ATOM 1321 C C . ARG A 1 175 ? 46.552 38.843 38.225 1.00 35.96 175 ARG A C 1
ATOM 1322 O O . ARG A 1 175 ? 45.859 38.468 39.175 1.00 38.19 175 ARG A O 1
ATOM 1330 N N . GLU A 1 176 ? 46.350 39.985 37.566 1.00 35.41 176 GLU A N 1
ATOM 1331 C CA . GLU A 1 176 ? 45.258 40.958 37.924 1.00 33.21 176 GLU A CA 1
ATOM 1332 C C . GLU A 1 176 ? 45.443 41.664 39.264 1.00 32.75 176 GLU A C 1
ATOM 1333 O O . GLU A 1 176 ? 44.507 42.164 39.817 1.00 31.70 176 GLU A O 1
ATOM 1339 N N . PHE A 1 177 ? 46.661 41.718 39.770 1.00 32.48 177 PHE A N 1
ATOM 1340 C CA . PHE A 1 177 ? 46.988 42.599 40.866 1.00 32.81 177 PHE A CA 1
ATOM 1341 C C . PHE A 1 177 ? 48.472 42.873 40.821 1.00 33.05 177 PHE A C 1
ATOM 1342 O O . PHE A 1 177 ? 49.256 42.040 40.434 1.00 32.05 177 PHE A O 1
ATOM 1350 N N . ASP A 1 178 ? 48.832 44.086 41.203 1.00 33.93 178 ASP A N 1
ATOM 1351 C CA . ASP A 1 178 ? 50.206 44.478 41.382 1.00 33.86 178 ASP A CA 1
ATOM 1352 C C . ASP A 1 178 ? 50.979 43.476 42.219 1.00 33.83 178 ASP A C 1
ATOM 1353 O O . ASP A 1 178 ? 50.653 43.231 43.357 1.00 33.94 178 ASP A O 1
ATOM 1358 N N . SER A 1 179 ? 52.063 42.980 41.648 1.00 33.29 179 SER A N 1
ATOM 1359 C CA . SER A 1 179 ? 52.864 41.924 42.190 1.00 32.59 179 SER A CA 1
ATOM 1360 C C . SER A 1 179 ? 54.329 42.380 42.254 1.00 32.39 179 SER A C 1
ATOM 1361 O O . SER A 1 179 ? 55.215 41.846 41.566 1.00 31.95 179 SER A O 1
ATOM 1364 N N . PRO A 1 180 ? 54.612 43.332 43.144 1.00 32.50 180 PRO A N 1
ATOM 1365 C CA . PRO A 1 180 ? 56.008 43.883 43.250 1.00 32.40 180 PRO A CA 1
ATOM 1366 C C . PRO A 1 180 ? 57.113 42.895 43.649 1.00 31.59 180 PRO A C 1
ATOM 1367 O O . PRO A 1 180 ? 58.239 42.948 43.096 1.00 32.95 180 PRO A O 1
ATOM 1371 N N . GLY A 1 181 ? 56.823 42.069 44.655 1.00 30.57 181 GLY A N 1
ATOM 1372 C CA . GLY A 1 181 ? 57.625 40.995 45.093 1.00 29.28 181 GLY A CA 1
ATOM 1373 C C . GLY A 1 181 ? 57.980 39.916 44.084 1.00 31.25 181 GLY A C 1
ATOM 1374 O O . GLY A 1 181 ? 58.820 39.052 44.404 1.00 32.10 181 GLY A O 1
ATOM 1375 N N . PHE A 1 182 ? 57.386 39.922 42.866 1.00 31.13 182 PHE A N 1
ATOM 1376 C CA . PHE A 1 182 ? 57.831 39.001 41.804 1.00 29.55 182 PHE A CA 1
ATOM 1377 C C . PHE A 1 182 ? 59.275 39.161 41.402 1.00 30.07 182 PHE A C 1
ATOM 1378 O O . PHE A 1 182 ? 59.978 38.161 41.089 1.00 29.39 182 PHE A O 1
ATOM 1386 N N . ILE A 1 183 ? 59.750 40.401 41.468 1.00 28.98 183 ILE A N 1
ATOM 1387 C CA . ILE A 1 183 ? 61.057 40.718 40.888 1.00 29.65 183 ILE A CA 1
ATOM 1388 C C . ILE A 1 183 ? 61.700 41.904 41.622 1.00 28.88 183 ILE A C 1
ATOM 1389 O O . ILE A 1 183 ? 61.021 42.895 41.979 1.00 28.64 183 ILE A O 1
ATOM 1394 N N . THR A 1 184 ? 63.010 41.805 41.842 1.00 28.39 184 THR A N 1
ATOM 1395 C CA . THR A 1 184 ? 63.777 42.869 42.536 1.00 27.75 184 THR A CA 1
ATOM 1396 C C . THR A 1 184 ? 64.642 43.697 41.555 1.00 28.89 184 THR A C 1
ATOM 1397 O O . THR A 1 184 ? 64.679 43.431 40.335 1.00 25.99 184 THR A O 1
ATOM 1401 N N . GLY A 1 185 ? 65.263 44.743 42.100 1.00 29.19 185 GLY A N 1
ATOM 1402 C CA . GLY A 1 185 ? 65.934 45.751 41.309 1.00 30.70 185 GLY A CA 1
ATOM 1403 C C . GLY A 1 185 ? 64.984 46.775 40.653 1.00 32.39 185 GLY A C 1
ATOM 1404 O O . GLY A 1 185 ? 65.281 47.331 39.600 1.00 32.24 185 GLY A O 1
ATOM 1405 N N . LYS A 1 186 ? 63.807 46.966 41.235 1.00 33.64 186 LYS A N 1
ATOM 1406 C CA . LYS A 1 186 ? 62.805 47.834 40.588 1.00 34.10 186 LYS A CA 1
ATOM 1407 C C . LYS A 1 186 ? 63.114 49.277 40.938 1.00 34.64 186 LYS A C 1
ATOM 1408 O O . LYS A 1 186 ? 63.827 49.505 41.962 1.00 36.06 186 LYS A O 1
ATOM 1414 N N . PRO A 1 187 ? 62.580 50.232 40.130 1.00 34.67 187 PRO A N 1
ATOM 1415 C CA . PRO A 1 187 ? 62.508 51.684 40.447 1.00 35.22 187 PRO A CA 1
ATOM 1416 C C . PRO A 1 187 ? 61.793 51.860 41.759 1.00 35.33 187 PRO A C 1
ATOM 1417 O O . PRO A 1 187 ? 60.899 51.076 42.079 1.00 36.26 187 PRO A O 1
ATOM 1421 N N . LEU A 1 188 ? 62.232 52.839 42.503 1.00 36.25 188 LEU A N 1
ATOM 1422 C CA . LEU A 1 188 ? 61.669 53.184 43.804 1.00 37.89 188 LEU A CA 1
ATOM 1423 C C . LEU A 1 188 ? 60.167 53.316 43.772 1.00 37.37 188 LEU A C 1
ATOM 1424 O O . LEU A 1 188 ? 59.506 52.838 44.676 1.00 37.02 188 LEU A O 1
ATOM 1429 N N . VAL A 1 189 ? 59.609 53.965 42.744 1.00 38.15 189 VAL A N 1
ATOM 1430 C CA . VAL A 1 189 ? 58.177 54.274 42.772 1.00 36.88 189 VAL A CA 1
ATOM 1431 C C . VAL A 1 189 ? 57.352 53.021 42.498 1.00 37.70 189 VAL A C 1
ATOM 1432 O O . VAL A 1 189 ? 56.117 53.070 42.582 1.00 36.98 189 VAL A O 1
ATOM 1436 N N . LEU A 1 190 ? 58.017 51.935 42.075 1.00 37.13 190 LEU A N 1
ATOM 1437 C CA . LEU A 1 190 ? 57.352 50.648 41.867 1.00 37.31 190 LEU A CA 1
ATOM 1438 C C . LEU A 1 190 ? 57.588 49.641 43.037 1.00 36.42 190 LEU A C 1
ATOM 1439 O O . LEU A 1 190 ? 57.359 48.466 42.875 1.00 35.01 190 LEU A O 1
ATOM 1444 N N . GLY A 1 191 ? 58.032 50.084 44.205 1.00 35.05 191 GLY A N 1
ATOM 1445 C CA . GLY A 1 191 ? 58.354 49.104 45.296 1.00 34.86 191 GLY A CA 1
ATOM 1446 C C . GLY A 1 191 ? 59.823 48.692 45.330 1.00 34.55 191 GLY A C 1
ATOM 1447 O O . GLY A 1 191 ? 60.176 47.722 45.957 1.00 33.89 191 GLY A O 1
ATOM 1448 N N . GLY A 1 192 ? 60.661 49.456 44.622 1.00 34.65 192 GLY A N 1
ATOM 1449 C CA . GLY A 1 192 ? 62.084 49.388 44.741 1.00 34.89 192 GLY A CA 1
ATOM 1450 C C . GLY A 1 192 ? 62.536 49.670 46.142 1.00 35.28 192 GLY A C 1
ATOM 1451 O O . GLY A 1 192 ? 61.740 50.104 47.025 1.00 35.90 192 GLY A O 1
ATOM 1452 N N . SER A 1 193 ? 63.820 49.406 46.372 1.00 35.25 193 SER A N 1
ATOM 1453 C CA . SER A 1 193 ? 64.406 49.602 47.688 1.00 35.53 193 SER A CA 1
ATOM 1454 C C . SER A 1 193 ? 65.489 50.637 47.687 1.00 35.47 193 SER A C 1
ATOM 1455 O O . SER A 1 193 ? 66.249 50.656 46.782 1.00 36.97 193 SER A O 1
ATOM 1458 N N . GLN A 1 194 ? 65.604 51.419 48.759 1.00 35.59 194 GLN A N 1
ATOM 1459 C CA . GLN A 1 194 ? 66.818 52.246 48.960 1.00 36.61 194 GLN A CA 1
ATOM 1460 C C . GLN A 1 194 ? 68.023 51.309 49.033 1.00 37.24 194 GLN A C 1
ATOM 1461 O O . GLN A 1 194 ? 67.908 50.199 49.551 1.00 38.39 194 GLN A O 1
ATOM 1467 N N . GLY A 1 195 ? 69.165 51.760 48.548 1.00 37.91 195 GLY A N 1
ATOM 1468 C CA . GLY A 1 195 ? 70.393 51.014 48.679 1.00 39.32 195 GLY A CA 1
ATOM 1469 C C . GLY A 1 195 ? 70.775 50.159 47.479 1.00 40.85 195 GLY A C 1
ATOM 1470 O O . GLY A 1 195 ? 71.923 49.668 47.399 1.00 42.23 195 GLY A O 1
ATOM 1471 N N . ARG A 1 196 ? 69.843 49.961 46.560 1.00 42.54 196 ARG A N 1
ATOM 1472 C CA . ARG A 1 196 ? 70.033 49.001 45.480 1.00 44.75 196 ARG A CA 1
ATOM 1473 C C . ARG A 1 196 ? 71.140 49.370 44.522 1.00 44.10 196 ARG A C 1
ATOM 1474 O O . ARG A 1 196 ? 71.875 48.511 44.092 1.00 44.32 196 ARG A O 1
ATOM 1482 N N . GLU A 1 197 ? 71.218 50.627 44.139 1.00 44.90 197 GLU A N 1
ATOM 1483 C CA . GLU A 1 197 ? 72.178 51.024 43.107 1.00 45.15 197 GLU A CA 1
ATOM 1484 C C . GLU A 1 197 ? 73.588 50.733 43.529 1.00 43.89 197 GLU A C 1
ATOM 1485 O O . GLU A 1 197 ? 74.401 50.367 42.722 1.00 45.66 197 GLU A O 1
ATOM 1491 N N . THR A 1 198 ? 73.920 50.954 44.797 1.00 42.29 198 THR A N 1
ATOM 1492 C CA . THR A 1 198 ? 75.282 50.726 45.240 1.00 40.33 198 THR A CA 1
ATOM 1493 C C . THR A 1 198 ? 75.445 49.356 45.985 1.00 38.86 198 THR A C 1
ATOM 1494 O O . THR A 1 198 ? 76.513 49.054 46.465 1.00 37.07 198 THR A O 1
ATOM 1498 N N . ALA A 1 199 ? 74.400 48.513 46.035 1.00 37.90 199 ALA A N 1
ATOM 1499 C CA . ALA A 1 199 ? 74.437 47.296 46.912 1.00 37.16 199 ALA A CA 1
ATOM 1500 C C . ALA A 1 199 ? 75.687 46.406 46.726 1.00 36.81 199 ALA A C 1
ATOM 1501 O O . ALA A 1 199 ? 76.383 46.081 47.753 1.00 34.29 199 ALA A O 1
ATOM 1503 N N . THR A 1 200 ? 76.008 46.063 45.468 1.00 34.89 200 THR A N 1
ATOM 1504 C CA . THR A 1 200 ? 77.121 45.132 45.218 1.00 35.39 200 THR A CA 1
ATOM 1505 C C . THR A 1 200 ? 78.466 45.754 45.640 1.00 36.04 200 THR A C 1
ATOM 1506 O O . THR A 1 200 ? 79.236 45.132 46.373 1.00 35.24 200 THR A O 1
ATOM 1510 N N . ALA A 1 201 ? 78.735 46.989 45.162 1.00 35.89 201 ALA A N 1
ATOM 1511 C CA . ALA A 1 201 ? 80.000 47.677 45.431 1.00 35.25 201 ALA A CA 1
ATOM 1512 C C . ALA A 1 201 ? 80.151 48.009 46.962 1.00 34.65 201 ALA A C 1
ATOM 1513 O O . ALA A 1 201 ? 81.198 47.930 47.491 1.00 31.67 201 ALA A O 1
ATOM 1515 N N . GLN A 1 202 ? 79.090 48.413 47.621 1.00 34.32 202 GLN A N 1
ATOM 1516 C CA . GLN A 1 202 ? 79.128 48.636 49.041 1.00 35.54 202 GLN A CA 1
ATOM 1517 C C . GLN A 1 202 ? 79.496 47.364 49.797 1.00 35.37 202 GLN A C 1
ATOM 1518 O O . GLN A 1 202 ? 80.250 47.432 50.816 1.00 35.06 202 GLN A O 1
ATOM 1524 N N . GLY A 1 203 ? 78.949 46.225 49.331 1.00 35.11 203 GLY A N 1
ATOM 1525 C CA . GLY A 1 203 ? 79.258 44.915 49.900 1.00 33.78 203 GLY A CA 1
ATOM 1526 C C . GLY A 1 203 ? 80.728 44.513 49.692 1.00 33.50 203 GLY A C 1
ATOM 1527 O O . GLY A 1 203 ? 81.365 43.925 50.592 1.00 31.55 203 GLY A O 1
ATOM 1528 N N . VAL A 1 204 ? 81.231 44.729 48.456 1.00 32.30 204 VAL A N 1
ATOM 1529 C CA . VAL A 1 204 ? 82.611 44.505 48.170 1.00 31.45 204 VAL A CA 1
ATOM 1530 C C . VAL A 1 204 ? 83.430 45.393 49.092 1.00 32.78 204 VAL A C 1
ATOM 1531 O O . VAL A 1 204 ? 84.470 44.949 49.615 1.00 32.49 204 VAL A O 1
ATOM 1535 N N . THR A 1 205 ? 82.990 46.618 49.338 1.00 33.64 205 THR A N 1
ATOM 1536 C CA . THR A 1 205 ? 83.878 47.484 50.072 1.00 35.41 205 THR A CA 1
ATOM 1537 C C . THR A 1 205 ? 83.913 47.146 51.601 1.00 35.80 205 THR A C 1
ATOM 1538 O O . THR A 1 205 ? 84.970 47.212 52.180 1.00 36.66 205 THR A O 1
ATOM 1542 N N . ILE A 1 206 ? 82.810 46.677 52.185 1.00 36.58 206 ILE A N 1
ATOM 1543 C CA . ILE A 1 206 ? 82.798 46.077 53.527 1.00 37.26 206 ILE A CA 1
ATOM 1544 C C . ILE A 1 206 ? 83.777 44.881 53.602 1.00 38.19 206 ILE A C 1
ATOM 1545 O O . ILE A 1 206 ? 84.642 44.808 54.515 1.00 39.28 206 ILE A O 1
ATOM 1550 N N . CYS A 1 207 ? 83.751 44.013 52.618 1.00 36.90 207 CYS A N 1
ATOM 1551 C CA . CYS A 1 207 ? 84.743 42.953 52.611 1.00 38.07 207 CYS A CA 1
ATOM 1552 C C . CYS A 1 207 ? 86.193 43.402 52.590 1.00 38.62 207 CYS A C 1
ATOM 1553 O O . CYS A 1 207 ? 87.038 42.697 53.132 1.00 39.05 207 CYS A O 1
ATOM 1556 N N . ILE A 1 208 ? 86.490 44.490 51.870 1.00 39.79 208 ILE A N 1
ATOM 1557 C CA . ILE A 1 208 ? 87.855 45.094 51.815 1.00 39.01 208 ILE A CA 1
ATOM 1558 C C . ILE A 1 208 ? 88.193 45.679 53.190 1.00 37.95 208 ILE A C 1
ATOM 1559 O O . ILE A 1 208 ? 89.260 45.486 53.650 1.00 37.40 208 ILE A O 1
ATOM 1564 N N . GLU A 1 209 ? 87.240 46.325 53.847 1.00 38.15 209 GLU A N 1
ATOM 1565 C CA . GLU A 1 209 ? 87.460 46.864 55.176 1.00 38.86 209 GLU A CA 1
ATOM 1566 C C . GLU A 1 209 ? 87.764 45.714 56.175 1.00 39.97 209 GLU A C 1
ATOM 1567 O O . GLU A 1 209 ? 88.544 45.905 57.140 1.00 41.29 209 GLU A O 1
ATOM 1573 N N . GLU A 1 210 ? 87.109 44.558 56.028 1.00 40.23 210 GLU A N 1
ATOM 1574 C CA . GLU A 1 210 ? 87.370 43.462 56.977 1.00 40.69 210 GLU A CA 1
ATOM 1575 C C . GLU A 1 210 ? 88.673 42.764 56.654 1.00 41.22 210 GLU A C 1
ATOM 1576 O O . GLU A 1 210 ? 89.385 42.360 57.568 1.00 42.43 210 GLU A O 1
ATOM 1582 N N . ALA A 1 211 ? 88.998 42.607 55.381 1.00 40.48 211 ALA A N 1
ATOM 1583 C CA . ALA A 1 211 ? 90.186 41.888 55.045 1.00 42.00 211 ALA A CA 1
ATOM 1584 C C . ALA A 1 211 ? 91.443 42.642 55.563 1.00 43.76 211 ALA A C 1
ATOM 1585 O O . ALA A 1 211 ? 92.496 42.060 55.905 1.00 44.92 211 ALA A O 1
ATOM 1587 N N . VAL A 1 212 ? 91.351 43.952 55.572 1.00 44.34 212 VAL A N 1
ATOM 1588 C CA . VAL A 1 212 ? 92.527 44.774 55.682 1.00 44.58 212 VAL A CA 1
ATOM 1589 C C . VAL A 1 212 ? 92.897 44.697 57.197 1.00 46.73 212 VAL A C 1
ATOM 1590 O O . VAL A 1 212 ? 94.067 44.641 57.555 1.00 45.77 212 VAL A O 1
ATOM 1594 N N . LYS A 1 213 ? 91.880 44.605 58.064 1.00 49.36 213 LYS A N 1
ATOM 1595 C CA . LYS A 1 213 ? 92.086 44.310 59.498 1.00 50.52 213 LYS A CA 1
ATOM 1596 C C . LYS A 1 213 ? 92.809 42.998 59.713 1.00 52.47 213 LYS A C 1
ATOM 1597 O O . LYS A 1 213 ? 93.695 42.915 60.555 1.00 55.17 213 LYS A O 1
ATOM 1603 N N . LYS A 1 214 ? 92.494 41.978 58.948 1.00 53.26 214 LYS A N 1
ATOM 1604 C CA . LYS A 1 214 ? 93.191 40.703 59.138 1.00 53.36 214 LYS A CA 1
ATOM 1605 C C . LYS A 1 214 ? 94.673 40.748 58.752 1.00 54.37 214 LYS A C 1
ATOM 1606 O O . LYS A 1 214 ? 95.446 39.908 59.233 1.00 54.98 214 LYS A O 1
ATOM 1612 N N . LYS A 1 215 ? 95.079 41.646 57.853 1.00 54.65 215 LYS A N 1
ATOM 1613 C CA . LYS A 1 215 ? 96.508 41.748 57.519 1.00 55.56 215 LYS A CA 1
ATOM 1614 C C . LYS A 1 215 ? 97.222 42.889 58.242 1.00 56.29 215 LYS A C 1
ATOM 1615 O O . LYS A 1 215 ? 98.340 43.256 57.872 1.00 57.63 215 LYS A O 1
ATOM 1621 N N . GLY A 1 216 ? 96.604 43.423 59.287 1.00 56.89 216 GLY A N 1
ATOM 1622 C CA . GLY A 1 216 ? 97.046 44.668 59.905 1.00 57.66 216 GLY A CA 1
ATOM 1623 C C . GLY A 1 216 ? 97.465 45.731 58.896 1.00 57.90 216 GLY A C 1
ATOM 1624 O O . GLY A 1 216 ? 98.548 46.273 59.004 1.00 59.24 216 GLY A O 1
ATOM 1625 N N . ILE A 1 217 ? 96.642 45.996 57.885 1.00 57.83 217 ILE A N 1
ATOM 1626 C CA . ILE A 1 217 ? 96.799 47.207 57.050 1.00 57.28 217 ILE A CA 1
ATOM 1627 C C . ILE A 1 217 ? 95.686 48.201 57.379 1.00 56.53 217 ILE A C 1
ATOM 1628 O O . ILE A 1 217 ? 94.538 47.818 57.624 1.00 55.48 217 ILE A O 1
ATOM 1633 N N . LYS A 1 218 ? 96.041 49.481 57.417 1.00 55.56 218 LYS A N 1
ATOM 1634 C CA . LYS A 1 218 ? 95.046 50.537 57.558 1.00 54.73 218 LYS A CA 1
ATOM 1635 C C . LYS A 1 218 ? 94.558 50.848 56.116 1.00 53.21 218 LYS A C 1
ATOM 1636 O O . LYS A 1 218 ? 95.379 50.875 55.169 1.00 52.24 218 LYS A O 1
ATOM 1642 N N . LEU A 1 219 ? 93.240 51.023 55.948 1.00 51.05 219 LEU A N 1
ATOM 1643 C CA . LEU A 1 219 ? 92.661 51.202 54.607 1.00 50.42 219 LEU A CA 1
ATOM 1644 C C . LEU A 1 219 ? 93.201 52.480 53.937 1.00 50.26 219 LEU A C 1
ATOM 1645 O O . LEU A 1 219 ? 93.565 52.457 52.760 1.00 49.14 219 LEU A O 1
ATOM 1650 N N . GLN A 1 220 ? 93.246 53.559 54.716 1.00 50.65 220 GLN A N 1
ATOM 1651 C CA . GLN A 1 220 ? 93.945 54.800 54.390 1.00 52.17 220 GLN A CA 1
ATOM 1652 C C . GLN A 1 220 ? 95.255 54.561 53.684 1.00 51.16 220 GLN A C 1
ATOM 1653 O O . GLN A 1 220 ? 95.595 55.264 52.791 1.00 51.38 220 GLN A O 1
ATOM 1659 N N . ASN A 1 221 ? 96.028 53.615 54.190 1.00 51.14 221 ASN A N 1
ATOM 1660 C CA . ASN A 1 221 ? 97.360 53.332 53.699 1.00 52.34 221 ASN A CA 1
ATOM 1661 C C . ASN A 1 221 ? 97.394 52.262 52.588 1.00 51.61 221 ASN A C 1
ATOM 1662 O O . ASN A 1 221 ? 98.465 51.909 52.137 1.00 52.92 221 ASN A O 1
ATOM 1667 N N . ALA A 1 222 ? 96.250 51.757 52.140 1.00 50.66 222 ALA A N 1
ATOM 1668 C CA . ALA A 1 222 ? 96.237 50.533 51.325 1.00 49.95 222 ALA A CA 1
ATOM 1669 C C . ALA A 1 222 ? 96.409 50.910 49.881 1.00 48.81 222 ALA A C 1
ATOM 1670 O O . ALA A 1 222 ? 95.964 51.964 49.470 1.00 49.48 222 ALA A O 1
ATOM 1672 N N . ARG A 1 223 ? 97.065 50.069 49.115 1.00 48.05 223 ARG A N 1
ATOM 1673 C CA . ARG A 1 223 ? 97.277 50.340 47.709 1.00 48.73 223 ARG A CA 1
ATOM 1674 C C . ARG A 1 223 ? 96.535 49.350 46.826 1.00 47.32 223 ARG A C 1
ATOM 1675 O O . ARG A 1 223 ? 96.790 48.158 46.868 1.00 47.14 223 ARG A O 1
ATOM 1683 N N . ILE A 1 224 ? 95.645 49.851 45.985 1.00 47.17 224 ILE A N 1
ATOM 1684 C CA . ILE A 1 224 ? 94.660 48.987 45.320 1.00 46.26 224 ILE A CA 1
ATOM 1685 C C . ILE A 1 224 ? 94.693 49.081 43.785 1.00 44.77 224 ILE A C 1
ATOM 1686 O O . ILE A 1 224 ? 94.827 50.156 43.245 1.00 44.28 224 ILE A O 1
ATOM 1691 N N . ILE A 1 225 ? 94.613 47.920 43.121 1.00 43.54 225 ILE A N 1
ATOM 1692 C CA . ILE A 1 225 ? 94.468 47.776 41.678 1.00 42.75 225 ILE A CA 1
ATOM 1693 C C . ILE A 1 225 ? 93.087 47.173 41.481 1.00 42.71 225 ILE A C 1
ATOM 1694 O O . ILE A 1 225 ? 92.752 46.175 42.108 1.00 43.43 225 ILE A O 1
ATOM 1699 N N . ILE A 1 226 ? 92.258 47.816 40.687 1.00 42.52 226 ILE A N 1
ATOM 1700 C CA . ILE A 1 226 ? 90.905 47.314 40.385 1.00 43.02 226 ILE A CA 1
ATOM 1701 C C . ILE A 1 226 ? 90.909 47.029 38.900 1.00 44.68 226 ILE A C 1
ATOM 1702 O O . ILE A 1 226 ? 91.259 47.919 38.119 1.00 45.09 226 ILE A O 1
ATOM 1707 N N . GLN A 1 227 ? 90.572 45.810 38.506 1.00 46.28 227 GLN A N 1
ATOM 1708 C CA . GLN A 1 227 ? 90.577 45.449 37.091 1.00 48.50 227 GLN A CA 1
ATOM 1709 C C . GLN A 1 227 ? 89.140 45.583 36.695 1.00 49.30 227 GLN A C 1
ATOM 1710 O O . GLN A 1 227 ? 88.283 44.970 37.298 1.00 51.29 227 GLN A O 1
ATOM 1716 N N . GLY A 1 228 ? 88.858 46.428 35.725 1.00 50.42 228 GLY A N 1
ATOM 1717 C CA . GLY A 1 228 ? 87.487 46.654 35.277 1.00 50.93 228 GLY A CA 1
ATOM 1718 C C . GLY A 1 228 ? 86.951 47.971 35.790 1.00 52.16 228 GLY A C 1
ATOM 1719 O O . GLY A 1 228 ? 87.062 48.278 36.978 1.00 51.48 228 GLY A O 1
ATOM 1720 N N . PHE A 1 229 ? 86.404 48.768 34.877 1.00 53.11 229 PHE A N 1
ATOM 1721 C CA . PHE A 1 229 ? 85.894 50.091 35.203 1.00 54.04 229 PHE A CA 1
ATOM 1722 C C . PHE A 1 229 ? 84.478 50.259 34.727 1.00 54.95 229 PHE A C 1
ATOM 1723 O O . PHE A 1 229 ? 84.021 51.408 34.428 1.00 55.17 229 PHE A O 1
ATOM 1731 N N . GLY A 1 230 ? 83.790 49.116 34.650 1.00 54.95 230 GLY A N 1
ATOM 1732 C CA . GLY A 1 230 ? 82.332 49.076 34.597 1.00 55.12 230 GLY A CA 1
ATOM 1733 C C . GLY A 1 230 ? 81.765 49.602 35.895 1.00 55.12 230 GLY A C 1
ATOM 1734 O O . GLY A 1 230 ? 82.502 50.142 36.726 1.00 55.19 230 GLY A O 1
ATOM 1735 N N . ASN A 1 231 ? 80.456 49.452 36.040 1.00 55.35 231 ASN A N 1
ATOM 1736 C CA . ASN A 1 231 ? 79.699 49.850 37.231 1.00 56.39 231 ASN A CA 1
ATOM 1737 C C . ASN A 1 231 ? 80.301 49.444 38.585 1.00 55.80 231 ASN A C 1
ATOM 1738 O O . ASN A 1 231 ? 80.427 50.269 39.489 1.00 56.38 231 ASN A O 1
ATOM 1743 N N . ALA A 1 232 ? 80.609 48.147 38.714 1.00 54.37 232 ALA A N 1
ATOM 1744 C CA . ALA A 1 232 ? 81.214 47.580 39.883 1.00 52.27 232 ALA A CA 1
ATOM 1745 C C . ALA A 1 232 ? 82.504 48.330 40.204 1.00 50.24 232 ALA A C 1
ATOM 1746 O O . ALA A 1 232 ? 82.646 48.844 41.285 1.00 49.61 232 ALA A O 1
ATOM 1748 N N . GLY A 1 233 ? 83.442 48.323 39.245 1.00 48.53 233 GLY A N 1
ATOM 1749 C CA . GLY A 1 233 ? 84.815 48.820 39.411 1.00 46.61 233 GLY A CA 1
ATOM 1750 C C . GLY A 1 233 ? 84.872 50.316 39.663 1.00 46.09 233 GLY A C 1
ATOM 1751 O O . GLY A 1 233 ? 85.583 50.760 40.539 1.00 45.58 233 GLY A O 1
ATOM 1752 N N . SER A 1 234 ? 84.062 51.082 38.925 1.00 45.88 234 SER A N 1
ATOM 1753 C CA . SER A 1 234 ? 83.962 52.531 39.098 1.00 45.28 234 SER A CA 1
ATOM 1754 C C . SER A 1 234 ? 83.336 52.911 40.431 1.00 44.21 234 SER A C 1
ATOM 1755 O O . SER A 1 234 ? 83.874 53.787 41.096 1.00 43.06 234 SER A O 1
ATOM 1758 N N . PHE A 1 235 ? 82.260 52.255 40.856 1.00 44.49 235 PHE A N 1
ATOM 1759 C CA . PHE A 1 235 ? 81.721 52.535 42.219 1.00 45.87 235 PHE A CA 1
ATOM 1760 C C . PHE A 1 235 ? 82.740 52.228 43.270 1.00 45.08 235 PHE A C 1
ATOM 1761 O O . PHE A 1 235 ? 83.000 53.041 44.148 1.00 44.35 235 PHE A O 1
ATOM 1769 N N . LEU A 1 236 ? 83.439 51.107 43.095 1.00 45.71 236 LEU A N 1
ATOM 1770 C CA . LEU A 1 236 ? 84.498 50.774 44.018 1.00 45.95 236 LEU A CA 1
ATOM 1771 C C . LEU A 1 236 ? 85.688 51.674 44.081 1.00 44.25 236 LEU A C 1
ATOM 1772 O O . LEU A 1 236 ? 86.159 51.977 45.196 1.00 45.15 236 LEU A O 1
ATOM 1777 N N . ALA A 1 237 ? 86.208 52.078 42.923 1.00 43.31 237 ALA A N 1
ATOM 1778 C CA . ALA A 1 237 ? 87.305 53.059 42.876 1.00 42.37 237 ALA A CA 1
ATOM 1779 C C . ALA A 1 237 ? 86.883 54.325 43.618 1.00 41.69 237 ALA A C 1
ATOM 1780 O O . ALA A 1 237 ? 87.707 54.921 44.330 1.00 42.57 237 ALA A O 1
ATOM 1782 N N . LYS A 1 238 ? 85.601 54.700 43.534 1.00 42.38 238 LYS A N 1
ATOM 1783 C CA . LYS A 1 238 ? 85.110 55.842 44.314 1.00 43.80 238 LYS A CA 1
ATOM 1784 C C . LYS A 1 238 ? 85.143 55.620 45.854 1.00 44.14 238 LYS A C 1
ATOM 1785 O O . LYS A 1 238 ? 85.743 56.443 46.571 1.00 43.71 238 LYS A O 1
ATOM 1791 N N . PHE A 1 239 ? 84.540 54.509 46.327 1.00 44.03 239 PHE A N 1
ATOM 1792 C CA . PHE A 1 239 ? 84.612 54.094 47.755 1.00 44.34 239 PHE A CA 1
ATOM 1793 C C . PHE A 1 239 ? 86.070 54.070 48.200 1.00 44.97 239 PHE A C 1
ATOM 1794 O O . PHE A 1 239 ? 86.400 54.609 49.219 1.00 46.94 239 PHE A O 1
ATOM 1802 N N . MET A 1 240 ? 86.974 53.506 47.425 1.00 45.04 240 MET A N 1
ATOM 1803 C CA . MET A 1 240 ? 88.348 53.483 47.883 1.00 45.28 240 MET A CA 1
ATOM 1804 C C . MET A 1 240 ? 88.928 54.892 47.955 1.00 45.52 240 MET A C 1
ATOM 1805 O O . MET A 1 240 ? 89.628 55.272 48.909 1.00 45.90 240 MET A O 1
ATOM 1810 N N . HIS A 1 241 ? 88.673 55.673 46.923 1.00 46.69 241 HIS A N 1
ATOM 1811 C CA . HIS A 1 241 ? 89.215 57.007 46.914 1.00 47.19 241 HIS A CA 1
ATOM 1812 C C . HIS A 1 241 ? 88.678 57.830 48.087 1.00 47.59 241 HIS A C 1
ATOM 1813 O O . HIS A 1 241 ? 89.409 58.601 48.678 1.00 45.54 241 HIS A O 1
ATOM 1820 N N . ASP A 1 242 ? 87.385 57.672 48.376 1.00 48.87 242 ASP A N 1
ATOM 1821 C CA . ASP A 1 242 ? 86.767 58.310 49.548 1.00 50.33 242 ASP A CA 1
ATOM 1822 C C . ASP A 1 242 ? 87.282 57.805 50.890 1.00 50.46 242 ASP A C 1
ATOM 1823 O O . ASP A 1 242 ? 87.283 58.531 51.859 1.00 50.97 242 ASP A O 1
ATOM 1828 N N . ALA A 1 243 ? 87.695 56.556 50.937 1.00 51.03 243 ALA A N 1
ATOM 1829 C CA . ALA A 1 243 ? 88.252 55.972 52.158 1.00 51.18 243 ALA A CA 1
ATOM 1830 C C . ALA A 1 243 ? 89.676 56.506 52.378 1.00 51.76 243 ALA A C 1
ATOM 1831 O O . ALA A 1 243 ? 90.218 56.366 53.481 1.00 51.87 243 ALA A O 1
ATOM 1833 N N . GLY A 1 244 ? 90.292 57.097 51.336 1.00 51.47 244 GLY A N 1
ATOM 1834 C CA . GLY A 1 244 ? 91.690 57.604 51.439 1.00 51.08 244 GLY A CA 1
ATOM 1835 C C . GLY A 1 244 ? 92.748 56.593 50.959 1.00 51.34 244 GLY A C 1
ATOM 1836 O O . GLY A 1 244 ? 93.955 56.803 51.079 1.00 51.84 244 GLY A O 1
ATOM 1837 N N . ALA A 1 245 ? 92.311 55.494 50.373 1.00 50.41 245 ALA A N 1
ATOM 1838 C CA . ALA A 1 245 ? 93.257 54.542 49.868 1.00 49.68 245 ALA A CA 1
ATOM 1839 C C . ALA A 1 245 ? 93.765 55.100 48.537 1.00 49.36 245 ALA A C 1
ATOM 1840 O O . ALA A 1 245 ? 93.160 55.990 47.925 1.00 48.65 245 ALA A O 1
ATOM 1842 N N . LYS A 1 246 ? 94.884 54.565 48.101 1.00 49.32 246 LYS A N 1
ATOM 1843 C CA . LYS A 1 246 ? 95.518 55.007 46.897 1.00 50.42 246 LYS A CA 1
ATOM 1844 C C . LYS A 1 246 ? 95.219 53.942 45.829 1.00 49.12 246 LYS A C 1
ATOM 1845 O O . LYS A 1 246 ? 95.607 52.760 45.965 1.00 48.73 246 LYS A O 1
ATOM 1851 N N . VAL A 1 247 ? 94.465 54.332 44.805 1.00 47.79 247 VAL A N 1
ATOM 1852 C CA . VAL A 1 247 ? 94.138 53.399 43.733 1.00 46.17 247 VAL A CA 1
ATOM 1853 C C . VAL A 1 247 ? 95.234 53.619 42.715 1.00 46.51 247 VAL A C 1
ATOM 1854 O O . VAL A 1 247 ? 95.216 54.586 41.994 1.00 47.06 247 VAL A O 1
ATOM 1858 N N . ILE A 1 248 ? 96.205 52.717 42.697 1.00 46.86 248 ILE A N 1
ATOM 1859 C CA . ILE A 1 248 ? 97.372 52.796 41.813 1.00 46.65 248 ILE A CA 1
ATOM 1860 C C . ILE A 1 248 ? 97.137 52.099 40.480 1.00 47.87 248 ILE A C 1
ATOM 1861 O O . ILE A 1 248 ? 97.945 52.249 39.553 1.00 47.64 248 ILE A O 1
ATOM 1866 N N . GLY A 1 249 ? 95.997 51.398 40.351 1.00 48.49 249 GLY A N 1
ATOM 1867 C CA . GLY A 1 249 ? 95.669 50.674 39.112 1.00 48.57 249 GLY A CA 1
ATOM 1868 C C . GLY A 1 249 ? 94.199 50.555 38.761 1.00 49.31 249 GLY A C 1
ATOM 1869 O O . GLY A 1 249 ? 93.352 50.261 39.623 1.00 50.01 249 GLY A O 1
ATOM 1870 N N . ILE A 1 250 ? 93.910 50.747 37.478 1.00 49.59 250 ILE A N 1
ATOM 1871 C CA . ILE A 1 250 ? 92.561 50.701 36.922 1.00 51.18 250 ILE A CA 1
ATOM 1872 C C . ILE A 1 250 ? 92.640 50.040 35.542 1.00 52.35 250 ILE A C 1
ATOM 1873 O O . ILE A 1 250 ? 93.686 50.066 34.899 1.00 52.62 250 ILE A O 1
ATOM 1878 N N . SER A 1 251 ? 91.550 49.461 35.077 1.00 52.93 251 SER A N 1
ATOM 1879 C CA . SER A 1 251 ? 91.517 48.937 33.719 1.00 53.82 251 SER A CA 1
ATOM 1880 C C . SER A 1 251 ? 90.115 48.898 33.174 1.00 54.44 251 SER A C 1
ATOM 1881 O O . SER A 1 251 ? 89.111 48.804 33.921 1.00 53.65 251 SER A O 1
ATOM 1884 N N . ASP A 1 252 ? 90.066 48.980 31.856 1.00 55.09 252 ASP A N 1
ATOM 1885 C CA . ASP A 1 252 ? 88.857 48.672 31.137 1.00 57.01 252 ASP A CA 1
ATOM 1886 C C . ASP A 1 252 ? 89.271 47.610 30.123 1.00 58.59 252 ASP A C 1
ATOM 1887 O O . ASP A 1 252 ? 90.381 47.067 30.224 1.00 58.67 252 ASP A O 1
ATOM 1892 N N . ALA A 1 253 ? 88.375 47.315 29.181 1.00 60.95 253 ALA A N 1
ATOM 1893 C CA . ALA A 1 253 ? 88.664 46.442 28.035 1.00 62.71 253 ALA A CA 1
ATOM 1894 C C . ALA A 1 253 ? 90.027 46.711 27.351 1.00 64.29 253 ALA A C 1
ATOM 1895 O O . ALA A 1 253 ? 90.858 45.794 27.232 1.00 64.71 253 ALA A O 1
ATOM 1897 N N . ASN A 1 254 ? 90.280 47.944 26.905 1.00 65.69 254 ASN A N 1
ATOM 1898 C CA . ASN A 1 254 ? 91.582 48.231 26.277 1.00 66.55 254 ASN A CA 1
ATOM 1899 C C . ASN A 1 254 ? 92.502 48.816 27.328 1.00 66.75 254 ASN A C 1
ATOM 1900 O O . ASN A 1 254 ? 92.497 50.048 27.605 1.00 68.84 254 ASN A O 1
ATOM 1905 N N . GLY A 1 255 ? 93.227 47.913 27.981 1.00 65.07 255 GLY A N 1
ATOM 1906 C CA . GLY A 1 255 ? 94.369 48.261 28.777 1.00 63.09 255 GLY A CA 1
ATOM 1907 C C . GLY A 1 255 ? 94.081 48.840 30.149 1.00 61.76 255 GLY A C 1
ATOM 1908 O O . GLY A 1 255 ? 92.935 49.098 30.544 1.00 61.23 255 GLY A O 1
ATOM 1909 N N . GLY A 1 256 ? 95.172 49.029 30.862 1.00 60.08 256 GLY A N 1
ATOM 1910 C CA . GLY A 1 256 ? 95.144 49.537 32.187 1.00 59.95 256 GLY A CA 1
ATOM 1911 C C . GLY A 1 256 ? 96.155 50.646 32.446 1.00 59.21 256 GLY A C 1
ATOM 1912 O O . GLY A 1 256 ? 97.200 50.729 31.814 1.00 59.15 256 GLY A O 1
ATOM 1913 N N . LEU A 1 257 ? 95.810 51.478 33.419 1.00 58.78 257 LEU A N 1
ATOM 1914 C CA . LEU A 1 257 ? 96.612 52.584 33.875 1.00 58.12 257 LEU A CA 1
ATOM 1915 C C . LEU A 1 257 ? 97.101 52.186 35.238 1.00 57.66 257 LEU A C 1
ATOM 1916 O O . LEU A 1 257 ? 96.319 51.687 36.063 1.00 58.44 257 LEU A O 1
ATOM 1921 N N . TYR A 1 258 ? 98.390 52.385 35.450 1.00 56.79 258 TYR A N 1
ATOM 1922 C CA . TYR A 1 258 ? 99.063 52.084 36.688 1.00 56.80 258 TYR A CA 1
ATOM 1923 C C . TYR A 1 258 ? 99.827 53.365 37.035 1.00 57.09 258 TYR A C 1
ATOM 1924 O O . TYR A 1 258 ? 100.366 54.006 36.134 1.00 58.35 258 TYR A O 1
ATOM 1933 N N . ASN A 1 259 ? 99.893 53.728 38.311 1.00 56.54 259 ASN A N 1
ATOM 1934 C CA . ASN A 1 259 ? 100.611 54.926 38.751 1.00 56.02 259 ASN A CA 1
ATOM 1935 C C . ASN A 1 259 ? 100.784 54.854 40.233 1.00 55.02 259 ASN A C 1
ATOM 1936 O O . ASN A 1 259 ? 99.837 55.077 40.959 1.00 55.19 259 ASN A O 1
ATOM 1941 N N . PRO A 1 260 ? 101.994 54.552 40.687 1.00 54.86 260 PRO A N 1
ATOM 1942 C CA . PRO A 1 260 ? 102.265 54.338 42.114 1.00 54.75 260 PRO A CA 1
ATOM 1943 C C . PRO A 1 260 ? 102.118 55.602 42.971 1.00 55.23 260 PRO A C 1
ATOM 1944 O O . PRO A 1 260 ? 102.161 55.544 44.204 1.00 54.82 260 PRO A O 1
ATOM 1948 N N . ASP A 1 261 ? 101.972 56.754 42.320 1.00 56.08 261 ASP A N 1
ATOM 1949 C CA . ASP A 1 261 ? 101.539 57.956 43.039 1.00 56.48 261 ASP A CA 1
ATOM 1950 C C . ASP A 1 261 ? 100.079 57.791 43.462 1.00 55.55 261 ASP A C 1
ATOM 1951 O O . ASP A 1 261 ? 99.689 58.315 44.490 1.00 56.71 261 ASP A O 1
ATOM 1956 N N . GLY A 1 262 ? 99.284 57.072 42.676 1.00 53.88 262 GLY A N 1
ATOM 1957 C CA . GLY A 1 262 ? 97.827 57.021 42.862 1.00 52.53 262 GLY A CA 1
ATOM 1958 C C . GLY A 1 262 ? 97.163 57.645 41.642 1.00 51.27 262 GLY A C 1
ATOM 1959 O O . GLY A 1 262 ? 97.563 58.681 41.155 1.00 50.80 262 GLY A O 1
ATOM 1960 N N . LEU A 1 263 ? 96.166 56.994 41.094 1.00 49.63 263 LEU A N 1
ATOM 1961 C CA . LEU A 1 263 ? 95.530 57.569 39.962 1.00 48.86 263 LEU A CA 1
ATOM 1962 C C . LEU A 1 263 ? 94.562 58.645 40.447 1.00 47.47 263 LEU A C 1
ATOM 1963 O O . LEU A 1 263 ? 94.050 58.597 41.601 1.00 46.63 263 LEU A O 1
ATOM 1968 N N . ASP A 1 264 ? 94.318 59.609 39.555 1.00 45.56 264 ASP A N 1
ATOM 1969 C CA . ASP A 1 264 ? 93.310 60.627 39.768 1.00 44.15 264 ASP A CA 1
ATOM 1970 C C . ASP A 1 264 ? 91.943 60.059 39.466 1.00 43.49 264 ASP A C 1
ATOM 1971 O O . ASP A 1 264 ? 91.429 60.221 38.337 1.00 42.82 264 ASP A O 1
ATOM 1976 N N . ILE A 1 265 ? 91.308 59.471 40.497 1.00 41.94 265 ILE A N 1
ATOM 1977 C CA . ILE A 1 265 ? 90.059 58.777 40.295 1.00 42.28 265 ILE A CA 1
ATOM 1978 C C . ILE A 1 265 ? 88.911 59.721 39.991 1.00 42.74 265 ILE A C 1
ATOM 1979 O O . ILE A 1 265 ? 88.064 59.402 39.172 1.00 43.05 265 ILE A O 1
ATOM 1984 N N . PRO A 1 266 ? 88.848 60.897 40.671 1.00 43.14 266 PRO A N 1
ATOM 1985 C CA . PRO A 1 266 ? 87.764 61.776 40.272 1.00 43.08 266 PRO A CA 1
ATOM 1986 C C . PRO A 1 266 ? 87.821 62.127 38.797 1.00 43.55 266 PRO A C 1
ATOM 1987 O O . PRO A 1 266 ? 86.829 62.046 38.137 1.00 43.22 266 PRO A O 1
ATOM 1991 N N . TYR A 1 267 ? 88.981 62.455 38.268 1.00 45.74 267 TYR A N 1
ATOM 1992 C CA . TYR A 1 267 ? 89.102 62.754 36.831 1.00 46.68 267 TYR A CA 1
ATOM 1993 C C . TYR A 1 267 ? 88.684 61.579 35.928 1.00 47.31 267 TYR A C 1
ATOM 1994 O O . TYR A 1 267 ? 87.891 61.738 35.004 1.00 47.83 267 TYR A O 1
ATOM 2003 N N . LEU A 1 268 ? 89.236 60.398 36.212 1.00 48.22 268 LEU A N 1
ATOM 2004 C CA . LEU A 1 268 ? 88.844 59.180 35.500 1.00 48.04 268 LEU A CA 1
ATOM 2005 C C . LEU A 1 268 ? 87.365 58.950 35.567 1.00 47.65 268 LEU A C 1
ATOM 2006 O O . LEU A 1 268 ? 86.788 58.565 34.564 1.00 48.43 268 LEU A O 1
ATOM 2011 N N . LEU A 1 269 ? 86.751 59.141 36.728 1.00 47.87 269 LEU A N 1
ATOM 2012 C CA . LEU A 1 269 ? 85.299 58.909 36.858 1.00 49.21 269 LEU A CA 1
ATOM 2013 C C . LEU A 1 269 ? 84.458 59.941 36.072 1.00 49.87 269 LEU A C 1
ATOM 2014 O O . LEU A 1 269 ? 83.405 59.603 35.542 1.00 50.07 269 LEU A O 1
ATOM 2019 N N . ASP A 1 270 ? 84.905 61.191 36.046 1.00 51.26 270 ASP A N 1
ATOM 2020 C CA . ASP A 1 270 ? 84.311 62.260 35.231 1.00 53.01 270 ASP A CA 1
ATOM 2021 C C . ASP A 1 270 ? 84.508 61.965 33.734 1.00 54.38 270 ASP A C 1
ATOM 2022 O O . ASP A 1 270 ? 83.636 62.207 32.920 1.00 54.17 270 ASP A O 1
ATOM 2027 N N . LYS A 1 271 ? 85.672 61.442 33.385 1.00 56.10 271 LYS A N 1
ATOM 2028 C CA . LYS A 1 271 ? 85.994 61.202 31.984 1.00 58.10 271 LYS A CA 1
ATOM 2029 C C . LYS A 1 271 ? 85.441 59.899 31.404 1.00 60.88 271 LYS A C 1
ATOM 2030 O O . LYS A 1 271 ? 85.286 59.806 30.194 1.00 60.81 271 LYS A O 1
ATOM 2036 N N . ARG A 1 272 ? 85.098 58.910 32.229 1.00 63.85 272 ARG A N 1
ATOM 2037 C CA . ARG A 1 272 ? 84.555 57.658 31.660 1.00 66.46 272 ARG A CA 1
ATOM 2038 C C . ARG A 1 272 ? 83.161 57.704 30.954 1.00 68.09 272 ARG A C 1
ATOM 2039 O O . ARG A 1 272 ? 82.179 58.286 31.446 1.00 67.89 272 ARG A O 1
ATOM 2047 N N . ASP A 1 273 ? 83.169 57.071 29.766 1.00 70.36 273 ASP A N 1
ATOM 2048 C CA . ASP A 1 273 ? 82.011 56.461 29.059 1.00 72.11 273 ASP A CA 1
ATOM 2049 C C . ASP A 1 273 ? 80.838 55.906 29.842 1.00 73.31 273 ASP A C 1
ATOM 2050 O O . ASP A 1 273 ? 80.956 55.508 31.018 1.00 73.84 273 ASP A O 1
ATOM 2055 N N . SER A 1 274 ? 79.735 55.797 29.098 1.00 74.34 274 SER A N 1
ATOM 2056 C CA . SER A 1 274 ? 78.633 54.865 29.356 1.00 75.44 274 SER A CA 1
ATOM 2057 C C . SER A 1 274 ? 79.114 53.402 29.451 1.00 76.26 274 SER A C 1
ATOM 2058 O O . SER A 1 274 ? 78.744 52.651 30.372 1.00 76.92 274 SER A O 1
ATOM 2061 N N . PHE A 1 275 ? 79.925 53.010 28.471 1.00 76.53 275 PHE A N 1
ATOM 2062 C CA . PHE A 1 275 ? 80.518 51.679 28.417 1.00 76.78 275 PHE A CA 1
ATOM 2063 C C . PHE A 1 275 ? 81.450 51.380 29.610 1.00 76.23 275 PHE A C 1
ATOM 2064 O O . PHE A 1 275 ? 81.588 50.215 30.025 1.00 77.07 275 PHE A O 1
ATOM 2072 N N . GLY A 1 276 ? 82.073 52.415 30.178 1.00 74.63 276 GLY A N 1
ATOM 2073 C CA . GLY A 1 276 ? 83.082 52.217 31.205 1.00 72.95 276 GLY A CA 1
ATOM 2074 C C . GLY A 1 276 ? 84.461 52.105 30.616 1.00 71.47 276 GLY A C 1
ATOM 2075 O O . GLY A 1 276 ? 85.273 51.308 31.104 1.00 71.87 276 GLY A O 1
ATOM 2076 N N . MET A 1 277 ? 84.712 52.870 29.543 1.00 69.30 277 MET A N 1
ATOM 2077 C CA . MET A 1 277 ? 86.047 53.024 28.977 1.00 67.43 277 MET A CA 1
ATOM 2078 C C . MET A 1 277 ? 86.544 54.432 29.242 1.00 64.57 277 MET A C 1
ATOM 2079 O O . MET A 1 277 ? 85.771 55.391 29.263 1.00 62.21 277 MET A O 1
ATOM 2084 N N . VAL A 1 278 ? 87.854 54.517 29.422 1.00 62.03 278 VAL A N 1
ATOM 2085 C CA . VAL A 1 278 ? 88.500 55.744 29.789 1.00 61.31 278 VAL A CA 1
ATOM 2086 C C . VAL A 1 278 ? 89.968 55.793 29.339 1.00 61.11 278 VAL A C 1
ATOM 2087 O O . VAL A 1 278 ? 90.482 56.860 29.059 1.00 61.04 278 VAL A O 1
ATOM 2091 N N . THR A 1 279 ? 90.617 54.637 29.284 1.00 61.12 279 THR A N 1
ATOM 2092 C CA . THR A 1 279 ? 92.050 54.503 29.053 1.00 61.84 279 THR A CA 1
ATOM 2093 C C . THR A 1 279 ? 92.558 54.934 27.665 1.00 61.70 279 THR A C 1
ATOM 2094 O O . THR A 1 279 ? 93.752 55.166 27.483 1.00 60.24 279 THR A O 1
ATOM 2098 N N . ASN A 1 280 ? 91.660 54.962 26.687 1.00 62.55 280 ASN A N 1
ATOM 2099 C CA . ASN A 1 280 ? 91.973 55.446 25.335 1.00 63.96 280 ASN A CA 1
ATOM 2100 C C . ASN A 1 280 ? 92.556 56.891 25.329 1.00 63.23 280 ASN A C 1
ATOM 2101 O O . ASN A 1 280 ? 93.408 57.216 24.495 1.00 63.95 280 ASN A O 1
ATOM 2106 N N . LEU A 1 281 ? 92.144 57.710 26.307 1.00 61.77 281 LEU A N 1
ATOM 2107 C CA . LEU A 1 281 ? 92.580 59.099 26.438 1.00 60.29 281 LEU A CA 1
ATOM 2108 C C . LEU A 1 281 ? 94.019 59.230 26.876 1.00 59.92 281 LEU A C 1
ATOM 2109 O O . LEU A 1 281 ? 94.567 60.332 26.847 1.00 59.48 281 LEU A O 1
ATOM 2114 N N . PHE A 1 282 ? 94.632 58.127 27.294 1.00 59.88 282 PHE A N 1
ATOM 2115 C CA . PHE A 1 282 ? 96.046 58.131 27.733 1.00 60.94 282 PHE A CA 1
ATOM 2116 C C . PHE A 1 282 ? 96.944 57.366 26.770 1.00 62.19 282 PHE A C 1
ATOM 2117 O O . PHE A 1 282 ? 96.436 56.661 25.896 1.00 63.37 282 PHE A O 1
ATOM 2125 N N . THR A 1 283 ? 98.264 57.508 26.889 1.00 63.56 283 THR A N 1
ATOM 2126 C CA . THR A 1 283 ? 99.128 56.888 25.874 1.00 64.94 283 THR A CA 1
ATOM 2127 C C . THR A 1 283 ? 99.837 55.644 26.407 1.00 66.26 283 THR A C 1
ATOM 2128 O O . THR A 1 283 ? 99.812 54.616 25.735 1.00 66.99 283 THR A O 1
ATOM 2132 N N . ASP A 1 284 ? 100.428 55.713 27.602 1.00 67.59 284 ASP A N 1
ATOM 2133 C CA . ASP A 1 284 ? 101.044 54.522 28.234 1.00 68.80 284 ASP A CA 1
ATOM 2134 C C . ASP A 1 284 ? 100.029 53.507 28.838 1.00 69.29 284 ASP A C 1
ATOM 2135 O O . ASP A 1 284 ? 99.929 53.349 30.039 1.00 70.16 284 ASP A O 1
ATOM 2140 N N . VAL A 1 285 ? 99.297 52.805 27.986 1.00 69.61 285 VAL A N 1
ATOM 2141 C CA . VAL A 1 285 ? 98.366 51.786 28.430 1.00 69.41 285 VAL A CA 1
ATOM 2142 C C . VAL A 1 285 ? 99.008 50.389 28.477 1.00 69.63 285 VAL A C 1
ATOM 2143 O O . VAL A 1 285 ? 99.113 49.745 27.427 1.00 70.41 285 VAL A O 1
ATOM 2147 N N . ILE A 1 286 ? 99.419 49.895 29.656 1.00 68.86 286 ILE A N 1
ATOM 2148 C CA . ILE A 1 286 ? 99.811 48.462 29.786 1.00 67.74 286 ILE A CA 1
ATOM 2149 C C . ILE A 1 286 ? 98.600 47.526 29.558 1.00 67.52 286 ILE A C 1
ATOM 2150 O O . ILE A 1 286 ? 97.505 48.001 29.249 1.00 68.26 286 ILE A O 1
ATOM 2155 N N . THR A 1 287 ? 98.790 46.206 29.654 1.00 67.22 287 THR A N 1
ATOM 2156 C CA . THR A 1 287 ? 97.694 45.216 29.454 1.00 66.24 287 THR A CA 1
ATOM 2157 C C . THR A 1 287 ? 97.205 44.689 30.805 1.00 65.94 287 THR A C 1
ATOM 2158 O O . THR A 1 287 ? 97.942 44.710 31.794 1.00 64.00 287 THR A O 1
ATOM 2162 N N . ASN A 1 288 ? 95.977 44.175 30.852 1.00 66.30 288 ASN A N 1
ATOM 2163 C CA . ASN A 1 288 ? 95.470 43.615 32.120 1.00 66.79 288 ASN A CA 1
ATOM 2164 C C . ASN A 1 288 ? 96.416 42.575 32.710 1.00 66.23 288 ASN A C 1
ATOM 2165 O O . ASN A 1 288 ? 96.745 42.626 33.893 1.00 65.99 288 ASN A O 1
ATOM 2170 N N . GLU A 1 289 ? 96.887 41.672 31.849 1.00 66.01 289 GLU A N 1
ATOM 2171 C CA . GLU A 1 289 ? 97.852 40.623 32.213 1.00 65.24 289 GLU A CA 1
ATOM 2172 C C . GLU A 1 289 ? 98.978 41.243 33.050 1.00 63.97 289 GLU A C 1
ATOM 2173 O O . GLU A 1 289 ? 99.223 40.861 34.202 1.00 63.72 289 GLU A O 1
ATOM 2179 N N . GLU A 1 290 ? 99.618 42.251 32.485 1.00 62.51 290 GLU A N 1
ATOM 2180 C CA . GLU A 1 290 ? 100.683 42.973 33.181 1.00 62.02 290 GLU A CA 1
ATOM 2181 C C . GLU A 1 290 ? 100.253 43.685 34.484 1.00 59.76 290 GLU A C 1
ATOM 2182 O O . GLU A 1 290 ? 101.026 43.737 35.458 1.00 58.72 290 GLU A O 1
ATOM 2188 N N . LEU A 1 291 ? 99.045 44.264 34.455 1.00 57.62 291 LEU A N 1
ATOM 2189 C CA . LEU A 1 291 ? 98.468 44.981 35.602 1.00 56.50 291 LEU A CA 1
ATOM 2190 C C . LEU A 1 291 ? 98.280 44.015 36.775 1.00 55.61 291 LEU A C 1
ATOM 2191 O O . LEU A 1 291 ? 98.574 44.370 37.911 1.00 54.53 291 LEU A O 1
ATOM 2196 N N . LEU A 1 292 ? 97.864 42.774 36.477 1.00 55.34 292 LEU A N 1
ATOM 2197 C CA . LEU A 1 292 ? 97.596 41.766 37.519 1.00 54.57 292 LEU A CA 1
ATOM 2198 C C . LEU A 1 292 ? 98.833 41.481 38.333 1.00 54.06 292 LEU A C 1
ATOM 2199 O O . LEU A 1 292 ? 98.731 41.167 39.534 1.00 52.71 292 LEU A O 1
ATOM 2204 N N . GLU A 1 293 ? 100.006 41.666 37.719 1.00 53.72 293 GLU A N 1
ATOM 2205 C CA . GLU A 1 293 ? 101.276 41.330 38.388 1.00 54.04 293 GLU A CA 1
ATOM 2206 C C . GLU A 1 293 ? 101.941 42.486 39.143 1.00 53.37 293 GLU A C 1
ATOM 2207 O O . GLU A 1 293 ? 102.862 42.274 39.957 1.00 52.14 293 GLU A O 1
ATOM 2213 N N . LYS A 1 294 ? 101.460 43.706 38.919 1.00 53.37 294 LYS A N 1
ATOM 2214 C CA . LYS A 1 294 ? 102.072 44.882 39.551 1.00 53.23 294 LYS A CA 1
ATOM 2215 C C . LYS A 1 294 ? 101.922 44.841 41.041 1.00 52.22 294 LYS A C 1
ATOM 2216 O O . LYS A 1 294 ? 101.035 44.171 41.549 1.00 51.65 294 LYS A O 1
ATOM 2222 N N . ASP A 1 295 ? 102.826 45.524 41.737 1.00 52.50 295 ASP A N 1
ATOM 2223 C CA . ASP A 1 295 ? 102.874 45.525 43.217 1.00 52.80 295 ASP A CA 1
ATOM 2224 C C . ASP A 1 295 ? 101.694 46.353 43.728 1.00 51.47 295 ASP A C 1
ATOM 2225 O O . ASP A 1 295 ? 101.302 47.333 43.089 1.00 51.34 295 ASP A O 1
ATOM 2230 N N . CYS A 1 296 ? 101.122 45.922 44.851 1.00 50.64 296 CYS A N 1
ATOM 2231 C CA . CYS A 1 296 ? 99.926 46.536 45.483 1.00 50.05 296 CYS A CA 1
ATOM 2232 C C . CYS A 1 296 ? 99.608 45.781 46.739 1.00 48.70 296 CYS A C 1
ATOM 2233 O O . CYS A 1 296 ? 100.244 44.799 46.991 1.00 48.43 296 CYS A O 1
ATOM 2236 N N . ASP A 1 297 ? 98.669 46.255 47.550 1.00 47.48 297 ASP A N 1
ATOM 2237 C CA . ASP A 1 297 ? 98.245 45.496 48.734 1.00 47.04 297 ASP A CA 1
ATOM 2238 C C . ASP A 1 297 ? 97.023 44.635 48.390 1.00 46.03 297 ASP A C 1
ATOM 2239 O O . ASP A 1 297 ? 96.905 43.512 48.924 1.00 43.65 297 ASP A O 1
ATOM 2244 N N . ILE A 1 298 ? 96.154 45.201 47.511 1.00 44.29 298 ILE A N 1
ATOM 2245 C CA . ILE A 1 298 ? 94.856 44.684 47.200 1.00 43.44 298 ILE A CA 1
ATOM 2246 C C . ILE A 1 298 ? 94.654 44.681 45.706 1.00 43.44 298 ILE A C 1
ATOM 2247 O O . ILE A 1 298 ? 94.789 45.713 45.052 1.00 44.37 298 ILE A O 1
ATOM 2252 N N . LEU A 1 299 ? 94.386 43.493 45.172 1.00 42.34 299 LEU A N 1
ATOM 2253 C CA . LEU A 1 299 ? 94.024 43.294 43.785 1.00 41.34 299 LEU A CA 1
ATOM 2254 C C . LEU A 1 299 ? 92.555 42.882 43.767 1.00 40.73 299 LEU A C 1
ATOM 2255 O O . LEU A 1 299 ? 92.171 41.973 44.499 1.00 39.22 299 LEU A O 1
ATOM 2260 N N . VAL A 1 300 ? 91.758 43.587 42.952 1.00 40.59 300 VAL A N 1
ATOM 2261 C CA . VAL A 1 300 ? 90.367 43.314 42.799 1.00 40.60 300 VAL A CA 1
ATOM 2262 C C . VAL A 1 300 ? 90.029 43.014 41.338 1.00 42.63 300 VAL A C 1
ATOM 2263 O O . VAL A 1 300 ? 89.708 43.905 40.568 1.00 41.49 300 VAL A O 1
ATOM 2267 N N . PRO A 1 301 ? 90.021 41.726 40.967 1.00 45.98 301 PRO A N 1
ATOM 2268 C CA . PRO A 1 301 ? 89.486 41.421 39.627 1.00 47.87 301 PRO A CA 1
ATOM 2269 C C . PRO A 1 301 ? 87.989 41.736 39.555 1.00 49.85 301 PRO A C 1
ATOM 2270 O O . PRO A 1 301 ? 87.183 41.054 40.203 1.00 51.28 301 PRO A O 1
ATOM 2274 N N . ALA A 1 302 ? 87.616 42.802 38.836 1.00 51.68 302 ALA A N 1
ATOM 2275 C CA . ALA A 1 302 ? 86.206 43.268 38.779 1.00 52.93 302 ALA A CA 1
ATOM 2276 C C . ALA A 1 302 ? 85.638 43.287 37.369 1.00 54.74 302 ALA A C 1
ATOM 2277 O O . ALA A 1 302 ? 84.725 44.035 37.125 1.00 54.76 302 ALA A O 1
ATOM 2279 N N . ALA A 1 303 ? 86.168 42.468 36.458 1.00 57.08 303 ALA A N 1
ATOM 2280 C CA . ALA A 1 303 ? 85.776 42.500 35.023 1.00 58.29 303 ALA A CA 1
ATOM 2281 C C . ALA A 1 303 ? 85.346 41.081 34.606 1.00 58.93 303 ALA A C 1
ATOM 2282 O O . ALA A 1 303 ? 84.205 40.700 34.835 1.00 59.42 303 ALA A O 1
ATOM 2284 N N . ILE A 1 304 ? 86.270 40.280 34.076 1.00 59.83 304 ILE A N 1
ATOM 2285 C CA . ILE A 1 304 ? 85.904 38.989 33.500 1.00 59.98 304 ILE A CA 1
ATOM 2286 C C . ILE A 1 304 ? 86.585 37.870 34.246 1.00 60.52 304 ILE A C 1
ATOM 2287 O O . ILE A 1 304 ? 87.449 38.099 35.105 1.00 61.18 304 ILE A O 1
ATOM 2292 N N . SER A 1 305 ? 86.168 36.656 33.912 1.00 61.13 305 SER A N 1
ATOM 2293 C CA . SER A 1 305 ? 86.620 35.440 34.565 1.00 61.25 305 SER A CA 1
ATOM 2294 C C . SER A 1 305 ? 87.955 34.927 34.034 1.00 61.74 305 SER A C 1
ATOM 2295 O O . SER A 1 305 ? 88.456 35.390 32.999 1.00 60.55 305 SER A O 1
ATOM 2298 N N . ASN A 1 306 ? 88.507 33.960 34.783 1.00 61.81 306 ASN A N 1
ATOM 2299 C CA . ASN A 1 306 ? 89.756 33.265 34.445 1.00 61.60 306 ASN A CA 1
ATOM 2300 C C . ASN A 1 306 ? 90.966 34.182 34.248 1.00 60.85 306 ASN A C 1
ATOM 2301 O O . ASN A 1 306 ? 91.775 33.969 33.329 1.00 61.18 306 ASN A O 1
ATOM 2306 N N . GLN A 1 307 ? 91.145 35.153 35.145 1.00 59.00 307 GLN A N 1
ATOM 2307 C CA . GLN A 1 307 ? 92.221 36.132 34.988 1.00 57.61 307 GLN A CA 1
ATOM 2308 C C . GLN A 1 307 ? 93.462 35.740 35.823 1.00 57.38 307 GLN A C 1
ATOM 2309 O O . GLN A 1 307 ? 94.607 36.043 35.442 1.00 55.97 307 GLN A O 1
ATOM 2315 N N . ILE A 1 308 ? 93.231 35.093 36.974 1.00 56.68 308 ILE A N 1
ATOM 2316 C CA . ILE A 1 308 ? 94.316 34.517 37.766 1.00 56.15 308 ILE A CA 1
ATOM 2317 C C . ILE A 1 308 ? 94.279 32.985 37.530 1.00 57.35 308 ILE A C 1
ATOM 2318 O O . ILE A 1 308 ? 93.251 32.299 37.803 1.00 57.76 308 ILE A O 1
ATOM 2323 N N . THR A 1 309 ? 95.373 32.480 36.954 1.00 57.92 309 THR A N 1
ATOM 2324 C CA . THR A 1 309 ? 95.49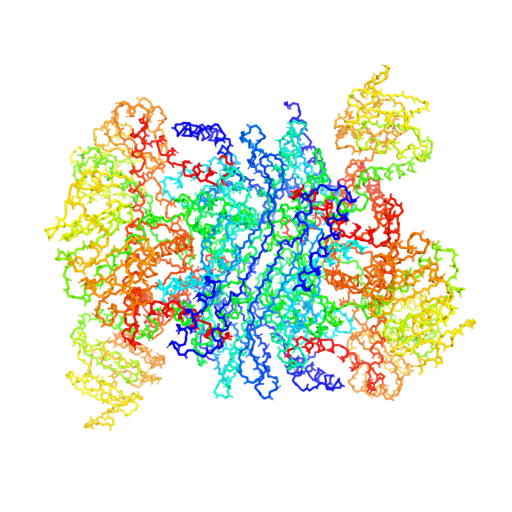7 31.075 36.554 1.00 57.99 309 THR A CA 1
ATOM 2325 C C . THR A 1 309 ? 96.748 30.465 37.150 1.00 58.97 309 THR A C 1
ATOM 2326 O O . THR A 1 309 ? 97.477 31.103 37.912 1.00 57.72 309 THR A O 1
ATOM 2330 N N . ALA A 1 310 ? 96.948 29.189 36.828 1.00 61.12 310 ALA A N 1
ATOM 2331 C CA . ALA A 1 310 ? 98.146 28.458 37.198 1.00 62.62 310 ALA A CA 1
ATOM 2332 C C . ALA A 1 310 ? 99.432 29.193 36.767 1.00 63.70 310 ALA A C 1
ATOM 2333 O O . ALA A 1 310 ? 100.305 29.497 37.603 1.00 63.22 310 ALA A O 1
ATOM 2335 N N . LYS A 1 311 ? 99.549 29.467 35.468 1.00 65.18 311 LYS A N 1
ATOM 2336 C CA . LYS A 1 311 ? 100.797 30.019 34.926 1.00 66.85 311 LYS A CA 1
ATOM 2337 C C . LYS A 1 311 ? 100.760 31.494 35.137 1.00 66.25 311 LYS A C 1
ATOM 2338 O O . LYS A 1 311 ? 100.836 32.220 34.162 1.00 67.33 311 LYS A O 1
ATOM 2344 N N . ASN A 1 312 ? 100.646 31.934 36.394 1.00 65.37 312 ASN A N 1
ATOM 2345 C CA . ASN A 1 312 ? 100.244 33.328 36.721 1.00 63.82 312 ASN A CA 1
ATOM 2346 C C . ASN A 1 312 ? 100.141 33.683 38.196 1.00 61.88 312 ASN A C 1
ATOM 2347 O O . ASN A 1 312 ? 100.589 34.736 38.626 1.00 60.62 312 ASN A O 1
ATOM 2352 N N . ALA A 1 313 ? 99.500 32.805 38.958 1.00 59.97 313 ALA A N 1
ATOM 2353 C CA . ALA A 1 313 ? 99.191 33.090 40.338 1.00 59.03 313 ALA A CA 1
ATOM 2354 C C . ALA A 1 313 ? 100.403 33.351 41.249 1.00 58.80 313 ALA A C 1
ATOM 2355 O O . ALA A 1 313 ? 100.241 33.940 42.327 1.00 57.56 313 ALA A O 1
ATOM 2357 N N . HIS A 1 314 ? 101.591 32.867 40.850 1.00 58.60 314 HIS A N 1
ATOM 2358 C CA . HIS A 1 314 ? 102.829 33.010 41.647 1.00 58.45 314 HIS A CA 1
ATOM 2359 C C . HIS A 1 314 ? 103.324 34.464 41.545 1.00 58.52 314 HIS A C 1
ATOM 2360 O O . HIS A 1 314 ? 104.044 34.947 42.423 1.00 57.67 314 HIS A O 1
ATOM 2367 N N . ASN A 1 315 ? 102.904 35.136 40.469 1.00 58.99 315 ASN A N 1
ATOM 2368 C CA . ASN A 1 315 ? 103.317 36.503 40.143 1.00 59.49 315 ASN A CA 1
ATOM 2369 C C . ASN A 1 315 ? 102.417 37.605 40.727 1.00 59.15 315 ASN A C 1
ATOM 2370 O O . ASN A 1 315 ? 102.665 38.788 40.504 1.00 59.50 315 ASN A O 1
ATOM 2375 N N . ILE A 1 316 ? 101.346 37.228 41.421 1.00 58.70 316 ILE A N 1
ATOM 2376 C CA . ILE A 1 316 ? 100.387 38.209 41.939 1.00 57.48 316 ILE A CA 1
ATOM 2377 C C . ILE A 1 316 ? 101.084 38.758 43.169 1.00 56.31 316 ILE A C 1
ATOM 2378 O O . ILE A 1 316 ? 101.551 37.998 43.959 1.00 57.68 316 ILE A O 1
ATOM 2383 N N . GLN A 1 317 ? 101.140 40.067 43.352 1.00 54.96 317 GLN A N 1
ATOM 2384 C CA . GLN A 1 317 ? 101.911 40.664 44.455 1.00 53.52 317 GLN A CA 1
ATOM 2385 C C . GLN A 1 317 ? 101.088 41.118 45.646 1.00 51.84 317 GLN A C 1
ATOM 2386 O O . GLN A 1 317 ? 101.608 41.314 46.736 1.00 51.36 317 GLN A O 1
ATOM 2392 N N . ALA A 1 318 ? 99.795 41.307 45.412 1.00 50.31 318 ALA A N 1
ATOM 2393 C CA . ALA A 1 318 ? 98.775 41.529 46.455 1.00 48.95 318 ALA A CA 1
ATOM 2394 C C . ALA A 1 318 ? 98.852 40.605 47.663 1.00 48.03 318 ALA A C 1
ATOM 2395 O O . ALA A 1 318 ? 99.099 39.419 47.546 1.00 48.61 318 ALA A O 1
ATOM 2397 N N . SER A 1 319 ? 98.586 41.141 48.837 1.00 47.20 319 SER A N 1
ATOM 2398 C CA . SER A 1 319 ? 98.390 40.302 49.958 1.00 47.57 319 SER A CA 1
ATOM 2399 C C . SER A 1 319 ? 96.865 39.965 50.165 1.00 47.18 319 SER A C 1
ATOM 2400 O O . SER A 1 319 ? 96.509 39.025 50.903 1.00 46.74 319 SER A O 1
ATOM 2403 N N . ILE A 1 320 ? 96.001 40.754 49.525 1.00 45.99 320 ILE A N 1
ATOM 2404 C CA . ILE A 1 320 ? 94.543 40.523 49.502 1.00 45.11 320 ILE A CA 1
ATOM 2405 C C . ILE A 1 320 ? 94.028 40.494 48.041 1.00 44.56 320 ILE A C 1
ATOM 2406 O O . ILE A 1 320 ? 94.352 41.388 47.238 1.00 44.47 320 ILE A O 1
ATOM 2411 N N . VAL A 1 321 ? 93.302 39.432 47.692 1.00 44.40 321 VAL A N 1
ATOM 2412 C CA . VAL A 1 321 ? 92.553 39.323 46.390 1.00 44.25 321 VAL A CA 1
ATOM 2413 C C . VAL A 1 321 ? 91.046 39.284 46.734 1.00 43.08 321 VAL A C 1
ATOM 2414 O O . VAL A 1 321 ? 90.587 38.388 47.443 1.00 42.70 321 VAL A O 1
ATOM 2418 N N . VAL A 1 322 ? 90.326 40.337 46.329 1.00 41.24 322 VAL A N 1
ATOM 2419 C CA . VAL A 1 322 ? 88.892 40.462 46.556 1.00 40.46 322 VAL A CA 1
ATOM 2420 C C . VAL A 1 322 ? 88.242 40.314 45.168 1.00 41.38 322 VAL A C 1
ATOM 2421 O O . VAL A 1 322 ? 88.447 41.168 44.301 1.00 40.98 322 VAL A O 1
ATOM 2425 N N . GLU A 1 323 ? 87.512 39.215 44.965 1.00 41.95 323 GLU A N 1
ATOM 2426 C CA . GLU A 1 323 ? 86.846 38.896 43.682 1.00 43.95 323 GLU A CA 1
ATOM 2427 C C . GLU A 1 323 ? 85.507 39.621 43.561 1.00 45.66 323 GLU A C 1
ATOM 2428 O O . GLU A 1 323 ? 84.546 39.272 44.205 1.00 43.71 323 GLU A O 1
ATOM 2434 N N . ARG A 1 324 ? 85.462 40.671 42.755 1.00 48.66 324 ARG A N 1
ATOM 2435 C CA . ARG A 1 324 ? 84.202 41.375 42.524 1.00 51.33 324 ARG A CA 1
ATOM 2436 C C . ARG A 1 324 ? 83.436 40.635 41.488 1.00 51.15 324 ARG A C 1
ATOM 2437 O O . ARG A 1 324 ? 82.252 40.367 41.670 1.00 52.47 324 ARG A O 1
ATOM 2445 N N . ALA A 1 325 ? 84.131 40.295 40.415 1.00 51.63 325 ALA A N 1
ATOM 2446 C CA . ALA A 1 325 ? 83.538 39.580 39.280 1.00 51.83 325 ALA A CA 1
ATOM 2447 C C . ALA A 1 325 ? 83.424 38.101 39.583 1.00 51.18 325 ALA A C 1
ATOM 2448 O O . ALA A 1 325 ? 84.126 37.594 40.417 1.00 52.12 325 ALA A O 1
ATOM 2450 N N . ASN A 1 326 ? 82.505 37.434 38.918 1.00 50.49 326 ASN A N 1
ATOM 2451 C CA . ASN A 1 326 ? 82.403 35.992 38.952 1.00 50.16 326 ASN A CA 1
ATOM 2452 C C . ASN A 1 326 ? 83.570 35.220 38.347 1.00 49.50 326 ASN A C 1
ATOM 2453 O O . ASN A 1 326 ? 83.971 35.457 37.197 1.00 50.02 326 ASN A O 1
ATOM 2458 N N . GLY A 1 327 ? 84.072 34.244 39.103 1.00 48.07 327 GLY A N 1
ATOM 2459 C CA . GLY A 1 327 ? 85.021 33.281 38.583 1.00 47.14 327 GLY A CA 1
ATOM 2460 C C . GLY A 1 327 ? 86.315 33.810 37.992 1.00 47.03 327 GLY A C 1
ATOM 2461 O O . GLY A 1 327 ? 86.749 33.284 36.998 1.00 49.25 327 GLY A O 1
ATOM 2462 N N . PRO A 1 328 ? 86.950 34.836 38.579 1.00 45.85 328 PRO A N 1
ATOM 2463 C CA . PRO A 1 328 ? 88.246 35.310 37.999 1.00 46.71 328 PRO A CA 1
ATOM 2464 C C . PRO A 1 328 ? 89.507 34.463 38.335 1.00 46.98 328 PRO A C 1
ATOM 2465 O O . PRO A 1 328 ? 90.587 34.711 37.781 1.00 47.04 328 PRO A O 1
ATOM 2469 N N . THR A 1 329 ? 89.355 33.535 39.276 1.00 47.19 329 THR A N 1
ATOM 2470 C CA . THR A 1 329 ? 90.447 32.732 39.796 1.00 47.23 329 THR A CA 1
ATOM 2471 C C . THR A 1 329 ? 90.112 31.268 39.718 1.00 46.47 329 THR A C 1
ATOM 2472 O O . THR A 1 329 ? 89.111 30.852 40.258 1.00 46.61 329 THR A O 1
ATOM 2476 N N . THR A 1 330 ? 90.976 30.509 39.048 1.00 47.49 330 THR A N 1
ATOM 2477 C CA . THR A 1 330 ? 90.854 29.028 38.880 1.00 47.65 330 THR A CA 1
ATOM 2478 C C . THR A 1 330 ? 91.115 28.256 40.167 1.00 47.60 330 THR A C 1
ATOM 2479 O O . THR A 1 330 ? 91.579 28.825 41.166 1.00 47.95 330 THR A O 1
ATOM 2483 N N . ILE A 1 331 ? 90.724 26.976 40.140 1.00 48.54 331 ILE A N 1
ATOM 2484 C CA . ILE A 1 331 ? 90.955 26.009 41.241 1.00 49.12 331 ILE A CA 1
ATOM 2485 C C . ILE A 1 331 ? 92.443 25.994 41.558 1.00 48.71 331 ILE A C 1
ATOM 2486 O O . ILE A 1 331 ? 92.807 26.008 42.697 1.00 48.62 331 ILE A O 1
ATOM 2491 N N . ASP A 1 332 ? 93.275 25.886 40.527 1.00 49.78 332 ASP A N 1
ATOM 2492 C CA . ASP A 1 332 ? 94.725 25.755 40.700 1.00 50.94 332 ASP A CA 1
ATOM 2493 C C . ASP A 1 332 ? 95.337 27.072 41.192 1.00 50.97 332 ASP A C 1
ATOM 2494 O O . ASP A 1 332 ? 96.180 27.069 42.078 1.00 50.92 332 ASP A O 1
ATOM 2499 N N . ALA A 1 333 ? 94.947 28.189 40.561 1.00 50.81 333 ALA A N 1
ATOM 2500 C CA . ALA A 1 333 ? 95.290 29.536 41.095 1.00 49.77 333 ALA A CA 1
ATOM 2501 C C . ALA A 1 333 ? 94.877 29.643 42.544 1.00 48.18 333 ALA A C 1
ATOM 2502 O O . ALA A 1 333 ? 95.631 30.139 43.364 1.00 48.74 333 ALA A O 1
ATOM 2504 N N . THR A 1 334 ? 93.674 29.212 42.879 1.00 47.56 334 THR A N 1
ATOM 2505 C CA . THR A 1 334 ? 93.227 29.387 44.275 1.00 47.36 334 THR A CA 1
ATOM 2506 C C . THR A 1 334 ? 94.178 28.644 45.205 1.00 48.33 334 THR A C 1
ATOM 2507 O O . THR A 1 334 ? 94.479 29.117 46.310 1.00 49.85 334 THR A O 1
ATOM 2511 N N . LYS A 1 335 ? 94.631 27.470 44.775 1.00 48.47 335 LYS A N 1
ATOM 2512 C CA . LYS A 1 335 ? 95.495 26.639 45.618 1.00 49.85 335 LYS A CA 1
ATOM 2513 C C . LYS A 1 335 ? 96.866 27.360 45.796 1.00 48.29 335 LYS A C 1
ATOM 2514 O O . LYS A 1 335 ? 97.361 27.536 46.928 1.00 47.24 335 LYS A O 1
ATOM 2520 N N . ILE A 1 336 ? 97.437 27.805 44.690 1.00 46.68 336 ILE A N 1
ATOM 2521 C CA . ILE A 1 336 ? 98.687 28.568 44.765 1.00 47.64 336 ILE A CA 1
ATOM 2522 C C . ILE A 1 336 ? 98.531 29.785 45.698 1.00 47.83 336 ILE A C 1
ATOM 2523 O O . ILE A 1 336 ? 99.289 29.915 46.680 1.00 48.36 336 ILE A O 1
ATOM 2528 N N . LEU A 1 337 ? 97.520 30.629 45.447 1.00 47.65 337 LEU A N 1
ATOM 2529 C CA . LEU A 1 337 ? 97.271 31.804 46.325 1.00 47.33 337 LEU A CA 1
ATOM 2530 C C . LEU A 1 337 ? 97.127 31.406 47.775 1.00 47.22 337 LEU A C 1
ATOM 2531 O O . LEU A 1 337 ? 97.654 32.100 48.634 1.00 48.60 337 LEU A O 1
ATOM 2536 N N . ASN A 1 338 ? 96.412 30.323 48.056 1.00 47.74 338 ASN A N 1
ATOM 2537 C CA . ASN A 1 338 ? 96.244 29.901 49.478 1.00 49.24 338 ASN A CA 1
ATOM 2538 C C . ASN A 1 338 ? 97.624 29.509 50.045 1.00 49.53 338 ASN A C 1
ATOM 2539 O O . ASN A 1 338 ? 97.927 29.850 51.159 1.00 48.28 338 ASN A O 1
ATOM 2544 N N . GLU A 1 339 ? 98.460 28.881 49.202 1.00 51.25 339 GLU A N 1
ATOM 2545 C CA . GLU A 1 339 ? 99.801 28.342 49.614 1.00 53.20 339 GLU A CA 1
ATOM 2546 C C . GLU A 1 339 ? 100.717 29.505 49.978 1.00 51.85 339 GLU A C 1
ATOM 2547 O O . GLU A 1 339 ? 101.519 29.419 50.881 1.00 52.49 339 GLU A O 1
ATOM 2553 N N . ARG A 1 340 ? 100.570 30.613 49.275 1.00 50.88 340 ARG A N 1
ATOM 2554 C CA . ARG A 1 340 ? 101.438 31.743 49.503 1.00 48.58 340 ARG A CA 1
ATOM 2555 C C . ARG A 1 340 ? 100.978 32.640 50.607 1.00 47.82 340 ARG A C 1
ATOM 2556 O O . ARG A 1 340 ? 101.631 33.617 50.831 1.00 49.34 340 ARG A O 1
ATOM 2564 N N . GLY A 1 341 ? 99.870 32.372 51.304 1.00 46.99 341 GLY A N 1
ATOM 2565 C CA . GLY A 1 341 ? 99.412 33.276 52.395 1.00 45.39 341 GLY A CA 1
ATOM 2566 C C . GLY A 1 341 ? 98.552 34.494 51.968 1.00 45.55 341 GLY A C 1
ATOM 2567 O O . GLY A 1 341 ? 98.128 35.319 52.817 1.00 44.06 341 GLY A O 1
ATOM 2568 N N . VAL A 1 342 ? 98.244 34.596 50.655 1.00 45.42 342 VAL A N 1
ATOM 2569 C CA . VAL A 1 342 ? 97.250 35.559 50.172 1.00 44.20 342 VAL A CA 1
ATOM 2570 C C . VAL A 1 342 ? 95.896 35.351 50.906 1.00 43.29 342 VAL A C 1
ATOM 2571 O O . VAL A 1 342 ? 95.439 34.243 51.100 1.00 43.36 342 VAL A O 1
ATOM 2575 N N . LEU A 1 343 ? 95.316 36.427 51.420 1.00 43.21 343 LEU A N 1
ATOM 2576 C CA . LEU A 1 343 ? 93.943 36.406 51.942 1.00 43.12 343 LEU A CA 1
ATOM 2577 C C . LEU A 1 343 ? 92.972 36.649 50.748 1.00 43.13 343 LEU A C 1
ATOM 2578 O O . LEU A 1 343 ? 92.958 37.749 50.191 1.00 43.61 343 LEU A O 1
ATOM 2583 N N . LEU A 1 344 ? 92.214 35.617 50.381 1.00 42.63 344 LEU A N 1
ATOM 2584 C CA . LEU A 1 344 ? 91.286 35.571 49.200 1.00 42.24 344 LEU A CA 1
ATOM 2585 C C . LEU A 1 344 ? 89.858 35.768 49.702 1.00 41.07 344 LEU A C 1
ATOM 2586 O O . LEU A 1 344 ? 89.374 35.043 50.587 1.00 40.04 344 LEU A O 1
ATOM 2591 N N . VAL A 1 345 ? 89.200 36.797 49.190 1.00 40.63 345 VAL A N 1
ATOM 2592 C CA . VAL A 1 345 ? 87.778 37.028 49.475 1.00 39.62 345 VAL A CA 1
ATOM 2593 C C . VAL A 1 345 ? 87.042 36.549 48.182 1.00 38.67 345 VAL A C 1
ATOM 2594 O O . VAL A 1 345 ? 87.077 37.245 47.151 1.00 37.99 345 VAL A O 1
ATOM 2598 N N . PRO A 1 346 ? 86.470 35.320 48.207 1.00 36.76 346 PRO A N 1
ATOM 2599 C CA . PRO A 1 346 ? 85.845 34.752 46.988 1.00 36.25 346 PRO A CA 1
ATOM 2600 C C . PRO A 1 346 ? 84.609 35.520 46.517 1.00 34.43 346 PRO A C 1
ATOM 2601 O O . PRO A 1 346 ? 83.874 36.116 47.336 1.00 33.60 346 PRO A O 1
ATOM 2605 N N . ASP A 1 347 ? 84.351 35.424 45.226 1.00 33.57 347 ASP A N 1
ATOM 2606 C CA . ASP A 1 347 ? 83.213 36.140 44.624 1.00 33.72 347 ASP A CA 1
ATOM 2607 C C . ASP A 1 347 ? 81.893 35.974 45.291 1.00 33.27 347 ASP A C 1
ATOM 2608 O O . ASP A 1 347 ? 81.161 36.940 45.468 1.00 34.30 347 ASP A O 1
ATOM 2613 N N . ILE A 1 348 ? 81.524 34.737 45.589 1.00 33.95 348 ILE A N 1
ATOM 2614 C CA . ILE A 1 348 ? 80.258 34.439 46.237 1.00 34.31 348 ILE A CA 1
ATOM 2615 C C . ILE A 1 348 ? 80.158 35.088 47.623 1.00 34.24 348 ILE A C 1
ATOM 2616 O O . ILE A 1 348 ? 79.039 35.244 48.122 1.00 35.01 348 ILE A O 1
ATOM 2621 N N . LEU A 1 349 ? 81.287 35.475 48.245 1.00 33.52 349 LEU A N 1
ATOM 2622 C CA . LEU A 1 349 ? 81.214 36.300 49.468 1.00 33.63 349 LEU A CA 1
ATOM 2623 C C . LEU A 1 349 ? 81.189 37.777 49.132 1.00 33.30 349 LEU A C 1
ATOM 2624 O O . LEU A 1 349 ? 80.294 38.517 49.580 1.00 30.29 349 LEU A O 1
ATOM 2629 N N . ALA A 1 350 ? 82.220 38.209 48.394 1.00 34.30 350 ALA A N 1
ATOM 2630 C CA . ALA A 1 350 ? 82.463 39.644 48.073 1.00 34.43 350 ALA A CA 1
ATOM 2631 C C . ALA A 1 350 ? 81.251 40.357 47.485 1.00 35.46 350 ALA A C 1
ATOM 2632 O O . ALA A 1 350 ? 80.897 41.512 47.857 1.00 34.95 350 ALA A O 1
ATOM 2634 N N . SER A 1 351 ? 80.579 39.638 46.592 1.00 34.95 351 SER A N 1
ATOM 2635 C CA . SER A 1 351 ? 79.449 40.192 45.881 1.00 35.71 351 SER A CA 1
ATOM 2636 C C . SER A 1 351 ? 78.095 39.874 46.455 1.00 34.45 351 SER A C 1
ATOM 2637 O O . SER A 1 351 ? 77.149 40.106 45.786 1.00 33.87 351 SER A O 1
ATOM 2640 N N . ALA A 1 352 ? 77.992 39.326 47.663 1.00 34.60 352 ALA A N 1
ATOM 2641 C CA . ALA A 1 352 ? 76.697 38.993 48.259 1.00 34.00 352 ALA A CA 1
ATOM 2642 C C . ALA A 1 352 ? 75.851 40.213 48.638 1.00 35.01 352 ALA A C 1
ATOM 2643 O O . ALA A 1 352 ? 74.657 40.091 49.011 1.00 35.79 352 ALA A O 1
ATOM 2645 N N . GLY A 1 353 ? 76.412 41.415 48.560 1.00 35.31 353 GLY A N 1
ATOM 2646 C CA . GLY A 1 353 ? 75.610 42.577 48.904 1.00 35.68 353 GLY A CA 1
ATOM 2647 C C . GLY A 1 353 ? 74.427 42.830 47.964 1.00 35.04 353 GLY A C 1
ATOM 2648 O O . GLY A 1 353 ? 73.405 43.304 48.405 1.00 34.48 353 GLY A O 1
ATOM 2649 N N . GLY A 1 354 ? 74.536 42.478 46.682 1.00 34.38 354 GLY A N 1
ATOM 2650 C CA . GLY A 1 354 ? 73.412 42.718 45.743 1.00 33.87 354 GLY A CA 1
ATOM 2651 C C . GLY A 1 354 ? 72.194 41.888 46.073 1.00 32.85 354 GLY A C 1
ATOM 2652 O O . GLY A 1 354 ? 71.120 42.405 46.238 1.00 33.52 354 GLY A O 1
ATOM 2653 N N . VAL A 1 355 ? 72.360 40.597 46.237 1.00 32.50 355 VAL A N 1
ATOM 2654 C CA . VAL A 1 355 ? 71.251 39.763 46.629 1.00 32.60 355 VAL A CA 1
ATOM 2655 C C . VAL A 1 355 ? 70.808 40.105 48.030 1.00 31.82 355 VAL A C 1
ATOM 2656 O O . VAL A 1 355 ? 69.609 40.108 48.313 1.00 29.32 355 VAL A O 1
ATOM 2660 N N . THR A 1 356 ? 71.737 40.542 48.879 1.00 31.82 356 THR A N 1
ATOM 2661 C CA . THR A 1 356 ? 71.297 40.947 50.234 1.00 31.71 356 THR A CA 1
ATOM 2662 C C . THR A 1 356 ? 70.266 42.057 50.187 1.00 31.79 356 THR A C 1
ATOM 2663 O O . THR A 1 356 ? 69.184 41.936 50.795 1.00 32.33 356 THR A O 1
ATOM 2667 N N . VAL A 1 357 ? 70.542 43.098 49.422 1.00 32.25 357 VAL A N 1
ATOM 2668 C CA . VAL A 1 357 ? 69.582 44.208 49.321 1.00 33.10 357 VAL A CA 1
ATOM 2669 C C . VAL A 1 357 ? 68.367 43.839 48.452 1.00 33.61 357 VAL A C 1
ATOM 2670 O O . VAL A 1 357 ? 67.262 44.312 48.679 1.00 33.49 357 VAL A O 1
ATOM 2674 N N . SER A 1 358 ? 68.540 42.944 47.487 1.00 34.00 358 SER A N 1
ATOM 2675 C CA . SER A 1 358 ? 67.354 42.509 46.719 1.00 34.74 358 SER A CA 1
ATOM 2676 C C . SER A 1 358 ? 66.394 41.708 47.655 1.00 33.92 358 SER A C 1
ATOM 2677 O O . SER A 1 358 ? 65.151 41.892 47.676 1.00 34.01 358 SER A O 1
ATOM 2680 N N . TYR A 1 359 ? 66.962 40.935 48.564 1.00 33.44 359 TYR A N 1
ATOM 2681 C CA . TYR A 1 359 ? 66.140 40.347 49.624 1.00 33.50 359 TYR A CA 1
ATOM 2682 C C . TYR A 1 359 ? 65.337 41.417 50.412 1.00 33.67 359 TYR A C 1
ATOM 2683 O O . TYR A 1 359 ? 64.122 41.274 50.614 1.00 33.00 359 TYR A O 1
ATOM 2692 N N . PHE A 1 360 ? 66.001 42.487 50.849 1.00 33.40 360 PHE A N 1
ATOM 2693 C CA . PHE A 1 360 ? 65.321 43.487 51.616 1.00 33.48 360 PHE A CA 1
ATOM 2694 C C . PHE A 1 360 ? 64.184 44.077 50.813 1.00 33.21 360 PHE A C 1
ATOM 2695 O O . PHE A 1 360 ? 63.124 44.385 51.362 1.00 32.98 360 PHE A O 1
ATOM 2703 N N . GLU A 1 361 ? 64.409 44.253 49.508 1.00 32.77 361 GLU A N 1
ATOM 2704 C CA . GLU A 1 361 ? 63.359 44.792 48.647 1.00 31.72 361 GLU A CA 1
ATOM 2705 C C . GLU A 1 361 ? 62.127 43.917 48.700 1.00 30.49 361 GLU A C 1
ATOM 2706 O O . GLU A 1 361 ? 60.996 44.365 48.875 1.00 29.76 361 GLU A O 1
ATOM 2712 N N . TRP A 1 362 ? 62.355 42.628 48.518 1.00 31.59 362 TRP A N 1
ATOM 2713 C CA . TRP A 1 362 ? 61.301 41.605 48.593 1.00 30.14 362 TRP A CA 1
ATOM 2714 C C . TRP A 1 362 ? 60.626 41.611 49.980 1.00 32.12 362 TRP A C 1
ATOM 2715 O O . TRP A 1 362 ? 59.400 41.572 50.081 1.00 32.40 362 TRP A O 1
ATOM 2726 N N . VAL A 1 363 ? 61.400 41.638 51.062 1.00 31.39 363 VAL A N 1
ATOM 2727 C CA . VAL A 1 363 ? 60.742 41.762 52.349 1.00 31.49 363 VAL A CA 1
ATOM 2728 C C . VAL A 1 363 ? 59.819 42.988 52.410 1.00 31.47 363 VAL A C 1
ATOM 2729 O O . VAL A 1 363 ? 58.711 42.913 52.911 1.00 30.10 363 VAL A O 1
ATOM 2733 N N . GLN A 1 364 ? 60.265 44.122 51.884 1.00 32.83 364 GLN A N 1
ATOM 2734 C CA . GLN A 1 364 ? 59.481 45.359 52.011 1.00 31.89 364 GLN A CA 1
ATOM 2735 C C . GLN A 1 364 ? 58.237 45.270 51.129 1.00 31.58 364 GLN A C 1
ATOM 2736 O O . GLN A 1 364 ? 57.164 45.807 51.470 1.00 31.60 364 GLN A O 1
ATOM 2742 N N . ASN A 1 365 ? 58.388 44.619 49.975 1.00 30.43 365 ASN A N 1
ATOM 2743 C CA . ASN A 1 365 ? 57.232 44.240 49.173 1.00 30.66 365 ASN A CA 1
ATOM 2744 C C . ASN A 1 365 ? 56.207 43.293 49.878 1.00 30.35 365 ASN A C 1
ATOM 2745 O O . ASN A 1 365 ? 55.007 43.499 49.699 1.00 28.18 365 ASN A O 1
ATOM 2750 N N . ASN A 1 366 ? 56.675 42.271 50.600 1.00 30.28 366 ASN A N 1
ATOM 2751 C CA . ASN A 1 366 ? 55.793 41.355 51.292 1.00 31.18 366 ASN A CA 1
ATOM 2752 C C . ASN A 1 366 ? 54.946 42.133 52.333 1.00 33.43 366 ASN A C 1
ATOM 2753 O O . ASN A 1 366 ? 53.760 41.858 52.506 1.00 32.45 366 ASN A O 1
ATOM 2758 N N . GLN A 1 367 ? 55.585 43.064 53.054 1.00 35.02 367 GLN A N 1
ATOM 2759 C CA . GLN A 1 367 ? 54.930 43.864 54.096 1.00 36.57 367 GLN A CA 1
ATOM 2760 C C . GLN A 1 367 ? 54.071 44.980 53.485 1.00 37.28 367 GLN A C 1
ATOM 2761 O O . GLN A 1 367 ? 53.092 45.414 54.089 1.00 39.54 367 GLN A O 1
ATOM 2767 N N . GLY A 1 368 ? 54.479 45.482 52.329 1.00 36.54 368 GLY A N 1
ATOM 2768 C CA . GLY A 1 368 ? 53.936 46.724 51.805 1.00 36.52 368 GLY A CA 1
ATOM 2769 C C . GLY A 1 368 ? 54.368 47.969 52.568 1.00 36.38 368 GLY A C 1
ATOM 2770 O O . GLY A 1 368 ? 53.614 48.927 52.641 1.00 35.67 368 GLY A O 1
ATOM 2771 N N . TYR A 1 369 ? 55.626 47.967 53.033 1.00 36.81 369 TYR A N 1
ATOM 2772 C CA . TYR A 1 369 ? 56.182 49.002 53.856 1.00 37.28 369 TYR A CA 1
ATOM 2773 C C . TYR A 1 369 ? 57.690 49.136 53.611 1.00 37.34 369 TYR A C 1
ATOM 2774 O O . TYR A 1 369 ? 58.448 48.138 53.606 1.00 38.10 369 TYR A O 1
ATOM 2783 N N . TYR A 1 370 ? 58.114 50.383 53.381 1.00 37.42 370 TYR A N 1
ATOM 2784 C CA . TYR A 1 370 ? 59.448 50.737 52.830 1.00 36.63 370 TYR A CA 1
ATOM 2785 C C . TYR A 1 370 ? 60.435 51.322 53.865 1.00 38.18 370 TYR A C 1
ATOM 2786 O O . TYR A 1 370 ? 60.065 52.125 54.667 1.00 38.53 370 TYR A O 1
ATOM 2795 N N . TRP A 1 371 ? 61.715 50.915 53.819 1.00 39.97 371 TRP A N 1
ATOM 2796 C CA . TRP A 1 371 ? 62.723 51.320 54.797 1.00 40.41 371 TRP A CA 1
ATOM 2797 C C . TRP A 1 371 ? 63.541 52.483 54.290 1.00 41.40 371 TRP A C 1
ATOM 2798 O O . TRP A 1 371 ? 63.756 52.651 53.088 1.00 42.87 371 TRP A O 1
ATOM 2809 N N . SER A 1 372 ? 64.084 53.251 55.206 1.00 41.50 372 SER A N 1
ATOM 2810 C CA . SER A 1 372 ? 64.973 54.364 54.817 1.00 40.67 372 SER A CA 1
ATOM 2811 C C . SER A 1 372 ? 66.286 53.797 54.322 1.00 40.51 372 SER A C 1
ATOM 2812 O O . SER A 1 372 ? 66.599 52.617 54.473 1.00 40.22 372 SER A O 1
ATOM 2815 N N . GLU A 1 373 ? 67.059 54.664 53.750 1.00 41.18 373 GLU A N 1
ATOM 2816 C CA . GLU A 1 373 ? 68.387 54.337 53.235 1.00 42.20 373 GLU A CA 1
ATOM 2817 C C . GLU A 1 373 ? 69.371 53.927 54.347 1.00 42.50 373 GLU A C 1
ATOM 2818 O O . GLU A 1 373 ? 70.173 53.028 54.159 1.00 41.83 373 GLU A O 1
ATOM 2824 N N . GLU A 1 374 ? 69.269 54.591 55.497 1.00 43.27 374 GLU A N 1
ATOM 2825 C CA . GLU A 1 374 ? 70.083 54.333 56.679 1.00 44.62 374 GLU A CA 1
ATOM 2826 C C . GLU A 1 374 ? 69.790 52.934 57.189 1.00 43.52 374 GLU A C 1
ATOM 2827 O O . GLU A 1 374 ? 70.732 52.232 57.545 1.00 44.35 374 GLU A O 1
ATOM 2833 N N . GLU A 1 375 ? 68.506 52.563 57.253 1.00 41.49 375 GLU A N 1
ATOM 2834 C CA . GLU A 1 375 ? 68.093 51.219 57.707 1.00 41.26 375 GLU A CA 1
ATOM 2835 C C . GLU A 1 375 ? 68.681 50.098 56.840 1.00 39.55 375 GLU A C 1
ATOM 2836 O O . GLU A 1 375 ? 69.315 49.183 57.366 1.00 39.69 375 GLU A O 1
ATOM 2842 N N . VAL A 1 376 ? 68.510 50.184 55.520 1.00 37.80 376 VAL A N 1
ATOM 2843 C CA . VAL A 1 376 ? 69.103 49.231 54.593 1.00 36.22 376 VAL A CA 1
ATOM 2844 C C . VAL A 1 376 ? 70.603 49.195 54.756 1.00 35.84 376 VAL A C 1
ATOM 2845 O O . VAL A 1 376 ? 71.222 48.123 54.824 1.00 36.11 376 VAL A O 1
ATOM 2849 N N . ALA A 1 377 ? 71.216 50.366 54.802 1.00 35.72 377 ALA A N 1
ATOM 2850 C CA . ALA A 1 377 ? 72.695 50.483 54.976 1.00 36.31 377 ALA A CA 1
ATOM 2851 C C . ALA A 1 377 ? 73.175 49.795 56.271 1.00 35.97 377 ALA A C 1
ATOM 2852 O O . ALA A 1 377 ? 74.191 49.114 56.261 1.00 35.68 377 ALA A O 1
ATOM 2854 N N . GLU A 1 378 ? 72.417 49.944 57.357 1.00 36.50 378 GLU A N 1
ATOM 2855 C CA . GLU A 1 378 ? 72.807 49.303 58.632 1.00 38.49 378 GLU A CA 1
ATOM 2856 C C . GLU A 1 378 ? 72.647 47.778 58.554 1.00 37.82 378 GLU A C 1
ATOM 2857 O O . GLU A 1 378 ? 73.491 47.010 59.031 1.00 36.45 378 GLU A O 1
ATOM 2863 N N . LYS A 1 379 ? 71.532 47.347 57.971 1.00 36.86 379 LYS A N 1
ATOM 2864 C CA . LYS A 1 379 ? 71.264 45.901 57.833 1.00 37.51 379 LYS A CA 1
ATOM 2865 C C . LYS A 1 379 ? 72.223 45.225 56.844 1.00 37.72 379 LYS A C 1
ATOM 2866 O O . LYS A 1 379 ? 72.708 44.131 57.140 1.00 37.99 379 LYS A O 1
ATOM 2872 N N . LEU A 1 380 ? 72.520 45.889 55.715 1.00 36.76 380 LEU A N 1
ATOM 2873 C CA . LEU A 1 380 ? 73.536 45.396 54.796 1.00 37.26 380 LEU A CA 1
ATOM 2874 C C . LEU A 1 380 ? 74.875 45.206 55.486 1.00 37.44 380 LEU A C 1
ATOM 2875 O O . LEU A 1 380 ? 75.489 44.143 55.369 1.00 38.05 380 LEU A O 1
ATOM 2880 N N . ARG A 1 381 ? 75.319 46.218 56.215 1.00 38.03 381 ARG A N 1
ATOM 2881 C CA . ARG A 1 381 ? 76.627 46.131 56.898 1.00 38.80 381 ARG A CA 1
ATOM 2882 C C . ARG A 1 381 ? 76.696 44.954 57.828 1.00 38.39 381 ARG A C 1
ATOM 2883 O O . ARG A 1 381 ? 77.628 44.169 57.800 1.00 40.22 381 ARG A O 1
ATOM 2891 N N . SER A 1 382 ? 75.669 44.772 58.610 1.00 38.23 382 SER A N 1
ATOM 2892 C CA . SER A 1 382 ? 75.677 43.731 59.595 1.00 38.18 382 SER A CA 1
ATOM 2893 C C . SER A 1 382 ? 75.568 42.323 58.974 1.00 37.77 382 SER A C 1
ATOM 2894 O O . SER A 1 382 ? 76.170 41.362 59.457 1.00 38.07 382 SER A O 1
ATOM 2897 N N . VAL A 1 383 ? 74.855 42.178 57.858 1.00 36.83 383 VAL A N 1
ATOM 2898 C CA . VAL A 1 383 ? 74.930 40.920 57.135 1.00 36.34 383 VAL A CA 1
ATOM 2899 C C . VAL A 1 383 ? 76.330 40.639 56.631 1.00 36.32 383 VAL A C 1
ATOM 2900 O O . VAL A 1 383 ? 76.862 39.539 56.835 1.00 37.18 383 VAL A O 1
ATOM 2904 N N . MET A 1 384 ? 76.955 41.609 55.976 1.00 35.86 384 MET A N 1
ATOM 2905 C CA . MET A 1 384 ? 78.256 41.359 55.324 1.00 35.14 384 MET A CA 1
ATOM 2906 C C . MET A 1 384 ? 79.457 41.161 56.294 1.00 36.08 384 MET A C 1
ATOM 2907 O O . MET A 1 384 ? 80.418 40.408 56.019 1.00 34.13 384 MET A O 1
ATOM 2912 N N . VAL A 1 385 ? 79.458 41.925 57.390 1.00 37.19 385 VAL A N 1
ATOM 2913 C CA . VAL A 1 385 ? 80.463 41.739 58.445 1.00 36.94 385 VAL A CA 1
ATOM 2914 C C . VAL A 1 385 ? 80.294 40.321 59.022 1.00 37.84 385 VAL A C 1
ATOM 2915 O O . VAL A 1 385 ? 81.221 39.569 59.129 1.00 37.92 385 VAL A O 1
ATOM 2919 N N . SER A 1 386 ? 79.075 39.953 59.322 1.00 38.79 386 SER A N 1
ATOM 2920 C CA . SER A 1 386 ? 78.788 38.619 59.839 1.00 40.15 386 SER A CA 1
ATOM 2921 C C . SER A 1 386 ? 79.174 37.535 58.836 1.00 40.63 386 SER A C 1
ATOM 2922 O O . SER A 1 386 ? 79.877 36.583 59.186 1.00 42.73 386 SER A O 1
ATOM 2925 N N . SER A 1 387 ? 78.809 37.705 57.578 1.00 40.12 387 SER A N 1
ATOM 2926 C CA . SER A 1 387 ? 79.222 36.716 56.545 1.00 39.36 387 SER A CA 1
ATOM 2927 C C . SER A 1 387 ? 80.722 36.545 56.371 1.00 40.15 387 SER A C 1
ATOM 2928 O O . SER A 1 387 ? 81.213 35.393 56.210 1.00 39.13 387 SER A O 1
ATOM 2931 N N . PHE A 1 388 ? 81.456 37.670 56.365 1.00 40.07 388 PHE A N 1
ATOM 2932 C CA . PHE A 1 388 ? 82.906 37.601 56.269 1.00 41.39 388 PHE A CA 1
ATOM 2933 C C . PHE A 1 388 ? 83.497 36.787 57.428 1.00 41.56 388 PHE A C 1
ATOM 2934 O O . PHE A 1 388 ? 84.256 35.877 57.183 1.00 40.36 388 PHE A O 1
ATOM 2942 N N . GLU A 1 389 ? 83.144 37.118 58.682 1.00 43.76 389 GLU A N 1
ATOM 2943 C CA . GLU A 1 389 ? 83.765 36.443 59.864 1.00 44.82 389 GLU A CA 1
ATOM 2944 C C . GLU A 1 389 ? 83.450 34.976 59.872 1.00 44.11 389 GLU A C 1
ATOM 2945 O O . GLU A 1 389 ? 84.342 34.158 60.108 1.00 44.81 389 GLU A O 1
ATOM 2951 N N . THR A 1 390 ? 82.193 34.632 59.589 1.00 43.75 390 THR A N 1
ATOM 2952 C CA . THR A 1 390 ? 81.861 33.223 59.540 1.00 43.07 390 THR A CA 1
ATOM 2953 C C . THR A 1 390 ? 82.629 32.401 58.492 1.00 42.13 390 THR A C 1
ATOM 2954 O O . THR A 1 390 ? 82.981 31.269 58.784 1.00 43.41 390 THR A O 1
ATOM 2958 N N . ILE A 1 391 ? 82.977 32.935 57.329 1.00 39.67 391 ILE A N 1
ATOM 2959 C CA . ILE A 1 391 ? 83.681 32.098 56.369 1.00 38.77 391 ILE A CA 1
ATOM 2960 C C . ILE A 1 391 ? 85.160 32.072 56.741 1.00 39.08 391 ILE A C 1
ATOM 2961 O O . ILE A 1 391 ? 85.824 31.054 56.555 1.00 37.38 391 ILE A O 1
ATOM 2966 N N . TYR A 1 392 ? 85.683 33.193 57.250 1.00 41.17 392 TYR A N 1
ATOM 2967 C CA . TYR A 1 392 ? 87.079 33.263 57.686 1.00 42.68 392 TYR A CA 1
ATOM 2968 C C . TYR A 1 392 ? 87.358 32.201 58.815 1.00 44.50 392 TYR A C 1
ATOM 2969 O O . TYR A 1 392 ? 88.331 31.455 58.692 1.00 44.58 392 TYR A O 1
ATOM 2978 N N . GLN A 1 393 ? 86.460 32.080 59.816 1.00 45.42 393 GLN A N 1
ATOM 2979 C CA . GLN A 1 393 ? 86.588 31.123 60.904 1.00 46.96 393 GLN A CA 1
ATOM 2980 C C . GLN A 1 393 ? 86.334 29.675 60.467 1.00 46.90 393 GLN A C 1
ATOM 2981 O O . GLN A 1 393 ? 87.014 28.752 60.939 1.00 46.71 393 GLN A O 1
ATOM 2987 N N . THR A 1 394 ? 85.395 29.466 59.552 1.00 46.01 394 THR A N 1
ATOM 2988 C CA . THR A 1 394 ? 85.248 28.168 58.907 1.00 44.52 394 THR A CA 1
ATOM 2989 C C . THR A 1 394 ? 86.580 27.734 58.195 1.00 45.15 394 THR A C 1
ATOM 2990 O O . THR A 1 394 ? 87.011 26.532 58.264 1.00 43.99 394 THR A O 1
ATOM 2994 N N . ALA A 1 395 ? 87.236 28.671 57.495 1.00 44.42 395 ALA A N 1
ATOM 2995 C CA . ALA A 1 395 ? 88.506 28.340 56.766 1.00 44.51 395 ALA A CA 1
ATOM 2996 C C . ALA A 1 395 ? 89.572 27.962 57.799 1.00 44.75 395 ALA A C 1
ATOM 2997 O O . ALA A 1 395 ? 90.293 27.007 57.603 1.00 43.41 395 ALA A O 1
ATOM 2999 N N . ALA A 1 396 ? 89.636 28.735 58.884 1.00 46.54 396 ALA A N 1
ATOM 3000 C CA . ALA A 1 396 ? 90.611 28.516 59.979 1.00 49.15 396 ALA A CA 1
ATOM 3001 C C . ALA A 1 396 ? 90.315 27.182 60.692 1.00 50.66 396 ALA A C 1
ATOM 3002 O O . ALA A 1 396 ? 91.196 26.331 60.790 1.00 51.28 396 ALA A O 1
ATOM 3004 N N . THR A 1 397 ? 89.065 26.971 61.130 1.00 52.16 397 THR A N 1
ATOM 3005 C CA . THR A 1 397 ? 88.814 25.763 61.894 1.00 52.88 397 THR A CA 1
ATOM 3006 C C . THR A 1 397 ? 88.925 24.495 61.031 1.00 52.25 397 THR A C 1
ATOM 3007 O O . THR A 1 397 ? 89.437 23.469 61.503 1.00 53.30 397 THR A O 1
ATOM 3011 N N . HIS A 1 398 ? 88.459 24.514 59.795 1.00 51.37 398 HIS A N 1
ATOM 3012 C CA . HIS A 1 398 ? 88.547 23.286 58.983 1.00 50.08 398 HIS A CA 1
ATOM 3013 C C . HIS A 1 398 ? 89.831 23.173 58.167 1.00 49.63 398 HIS A C 1
ATOM 3014 O O . HIS A 1 398 ? 90.011 22.203 57.438 1.00 49.82 398 HIS A O 1
ATOM 3021 N N . LYS A 1 399 ? 90.707 24.178 58.282 1.00 50.02 399 LYS A N 1
ATOM 3022 C CA . LYS A 1 399 ? 92.001 24.231 57.579 1.00 50.39 399 LYS A CA 1
ATOM 3023 C C . LYS A 1 399 ? 91.831 24.109 56.060 1.00 48.84 399 LYS A C 1
ATOM 3024 O O . LYS A 1 399 ? 92.484 23.261 55.427 1.00 49.26 399 LYS A O 1
ATOM 3030 N N . VAL A 1 400 ? 90.950 24.933 55.480 1.00 46.41 400 VAL A N 1
ATOM 3031 C CA . VAL A 1 400 ? 90.729 24.902 54.026 1.00 44.63 400 VAL A CA 1
ATOM 3032 C C . VAL A 1 400 ? 90.838 26.313 53.508 1.00 43.89 400 VAL A C 1
ATOM 3033 O O . VAL A 1 400 ? 90.659 27.262 54.279 1.00 44.17 400 VAL A O 1
ATOM 3037 N N . ASP A 1 401 ? 91.086 26.447 52.203 1.00 42.88 401 ASP A N 1
ATOM 3038 C CA . ASP A 1 401 ? 91.050 27.708 51.519 1.00 41.58 401 ASP A CA 1
ATOM 3039 C C . ASP A 1 401 ? 89.702 28.409 51.676 1.00 41.95 401 ASP A C 1
ATOM 3040 O O . ASP A 1 401 ? 88.656 27.821 52.063 1.00 42.30 401 ASP A O 1
ATOM 3045 N N . MET A 1 402 ? 89.723 29.701 51.393 1.00 41.64 402 MET A N 1
ATOM 3046 C CA . MET A 1 402 ? 88.562 30.567 51.665 1.00 40.83 402 MET A CA 1
ATOM 3047 C C . MET A 1 402 ? 87.376 30.226 50.737 1.00 38.92 402 MET A C 1
ATOM 3048 O O . MET A 1 402 ? 86.234 30.426 51.102 1.00 38.24 402 MET A O 1
ATOM 3053 N N . ARG A 1 403 ? 87.686 29.692 49.573 1.00 37.13 403 ARG A N 1
ATOM 3054 C CA . ARG A 1 403 ? 86.656 29.349 48.626 1.00 37.10 403 ARG A CA 1
ATOM 3055 C C . ARG A 1 403 ? 85.881 28.098 49.042 1.00 36.73 403 ARG A C 1
ATOM 3056 O O . ARG A 1 403 ? 84.682 28.127 49.101 1.00 37.44 403 ARG A O 1
ATOM 3064 N N . LEU A 1 404 ? 86.580 27.017 49.347 1.00 37.48 404 LEU A N 1
ATOM 3065 C CA . LEU A 1 404 ? 85.966 25.873 49.999 1.00 38.14 404 LEU A CA 1
ATOM 3066 C C . LEU A 1 404 ? 85.184 26.229 51.230 1.00 37.06 404 LEU A C 1
ATOM 3067 O O . LEU A 1 404 ? 84.093 25.674 51.433 1.00 36.51 404 LEU A O 1
ATOM 3072 N N . ALA A 1 405 ? 85.733 27.106 52.066 1.00 36.53 405 ALA A N 1
ATOM 3073 C CA . ALA A 1 405 ? 85.011 27.541 53.267 1.00 37.61 405 ALA A CA 1
ATOM 3074 C C . ALA A 1 405 ? 83.728 28.273 52.843 1.00 38.42 405 ALA A C 1
ATOM 3075 O O . ALA A 1 405 ? 82.720 28.160 53.520 1.00 39.25 405 ALA A O 1
ATOM 3077 N N . ALA A 1 406 ? 83.814 29.104 51.777 1.00 38.51 406 ALA A N 1
ATOM 3078 C CA . ALA A 1 406 ? 82.661 29.872 51.245 1.00 37.02 406 ALA A CA 1
ATOM 3079 C C . ALA A 1 406 ? 81.584 28.932 50.740 1.00 36.57 406 ALA A C 1
ATOM 3080 O O . ALA A 1 406 ? 80.401 29.146 51.017 1.00 38.06 406 ALA A O 1
ATOM 3082 N N . TYR A 1 407 ? 81.970 27.887 50.032 1.00 34.80 407 TYR A N 1
ATOM 3083 C CA . TYR A 1 407 ? 80.991 26.931 49.562 1.00 35.25 407 TYR A CA 1
ATOM 3084 C C . TYR A 1 407 ? 80.368 26.126 50.725 1.00 34.71 407 TYR A C 1
ATOM 3085 O O . TYR A 1 407 ? 79.187 25.870 50.747 1.00 33.33 407 TYR A O 1
ATOM 3094 N N . MET A 1 408 ? 81.158 25.790 51.728 1.00 35.61 408 MET A N 1
ATOM 3095 C CA . MET A 1 408 ? 80.635 25.020 52.854 1.00 36.12 408 MET A CA 1
ATOM 3096 C C . MET A 1 408 ? 79.575 25.798 53.548 1.00 36.70 408 MET A C 1
ATOM 3097 O O . MET A 1 408 ? 78.466 25.295 53.756 1.00 35.69 408 MET A O 1
ATOM 3102 N N . THR A 1 409 ? 79.873 27.059 53.832 1.00 38.25 409 THR A N 1
ATOM 3103 C CA . THR A 1 409 ? 78.930 27.928 54.563 1.00 38.61 409 THR A CA 1
ATOM 3104 C C . THR A 1 409 ? 77.720 28.255 53.649 1.00 38.24 409 THR A C 1
ATOM 3105 O O . THR A 1 409 ? 76.573 28.402 54.079 1.00 39.13 409 THR A O 1
ATOM 3109 N N . GLY A 1 410 ? 78.000 28.354 52.366 1.00 37.76 410 GLY A N 1
ATOM 3110 C CA . GLY A 1 410 ? 76.963 28.531 51.346 1.00 37.75 410 GLY A CA 1
ATOM 3111 C C . GLY A 1 410 ? 75.931 27.434 51.082 1.00 37.39 410 GLY A C 1
ATOM 3112 O O . GLY A 1 410 ? 74.772 27.801 50.878 1.00 34.84 410 GLY A O 1
ATOM 3113 N N . ILE A 1 411 ? 76.322 26.131 51.011 1.00 37.73 411 ILE A N 1
ATOM 3114 C CA . ILE A 1 411 ? 75.299 25.051 50.895 1.00 39.10 411 ILE A CA 1
ATOM 3115 C C . ILE A 1 411 ? 74.754 24.453 52.205 1.00 39.35 411 ILE A C 1
ATOM 3116 O O . ILE A 1 411 ? 73.720 23.782 52.159 1.00 38.58 411 ILE A O 1
ATOM 3121 N N . ARG A 1 412 ? 75.437 24.675 53.327 1.00 41.12 412 ARG A N 1
ATOM 3122 C CA . ARG A 1 412 ? 75.078 24.071 54.641 1.00 41.81 412 ARG A CA 1
ATOM 3123 C C . ARG A 1 412 ? 73.541 24.088 54.898 1.00 41.34 412 ARG A C 1
ATOM 3124 O O . ARG A 1 412 ? 72.952 23.066 55.157 1.00 41.15 412 ARG A O 1
ATOM 3132 N N . LYS A 1 413 ? 72.909 25.251 54.772 1.00 42.15 413 LYS A N 1
ATOM 3133 C CA . LYS A 1 413 ? 71.504 25.442 55.121 1.00 42.02 413 LYS A CA 1
ATOM 3134 C C . LYS A 1 413 ? 70.607 24.652 54.158 1.00 40.29 413 LYS A C 1
ATOM 3135 O O . LYS A 1 413 ? 69.737 23.903 54.613 1.00 39.09 413 LYS A O 1
ATOM 3141 N N . SER A 1 414 ? 70.814 24.834 52.848 1.00 36.97 414 SER A N 1
ATOM 3142 C CA . SER A 1 414 ? 70.078 24.040 51.867 1.00 35.83 414 SER A CA 1
ATOM 3143 C C . SER A 1 414 ? 70.209 22.561 52.076 1.00 33.10 414 SER A C 1
ATOM 3144 O O . SER A 1 414 ? 69.232 21.867 51.962 1.00 32.50 414 SER A O 1
ATOM 3147 N N . ALA A 1 415 ? 71.424 22.084 52.350 1.00 33.07 415 ALA A N 1
ATOM 3148 C CA . ALA A 1 415 ? 71.655 20.644 52.660 1.00 33.43 415 ALA A CA 1
ATOM 3149 C C . ALA A 1 415 ? 70.849 20.216 53.918 1.00 34.08 415 ALA A C 1
ATOM 3150 O O . ALA A 1 415 ? 70.058 19.241 53.901 1.00 34.36 415 ALA A O 1
ATOM 3152 N N . GLU A 1 416 ? 70.936 21.012 54.958 1.00 33.46 416 GLU A N 1
ATOM 3153 C CA . GLU A 1 416 ? 70.177 20.663 56.189 1.00 33.96 416 GLU A CA 1
ATOM 3154 C C . GLU A 1 416 ? 68.685 20.672 55.914 1.00 33.71 416 GLU A C 1
ATOM 3155 O O . GLU A 1 416 ? 67.931 19.790 56.370 1.00 35.74 416 GLU A O 1
ATOM 3161 N N . ALA A 1 417 ? 68.236 21.682 55.183 1.00 33.86 417 ALA A N 1
ATOM 3162 C CA . ALA A 1 417 ? 66.824 21.878 54.916 1.00 32.82 417 ALA A CA 1
ATOM 3163 C C . ALA A 1 417 ? 66.240 20.767 54.040 1.00 33.20 417 ALA A C 1
ATOM 3164 O O . ALA A 1 417 ? 65.119 20.300 54.264 1.00 33.41 417 ALA A O 1
ATOM 3166 N N . SER A 1 418 ? 67.036 20.295 53.083 1.00 33.32 418 SER A N 1
ATOM 3167 C CA . SER A 1 418 ? 66.654 19.248 52.210 1.00 34.37 418 SER A CA 1
ATOM 3168 C C . SER A 1 418 ? 66.473 17.930 53.002 1.00 36.59 418 SER A C 1
ATOM 3169 O O . SER A 1 418 ? 65.565 17.120 52.729 1.00 36.57 418 SER A O 1
ATOM 3172 N N . ARG A 1 419 ? 67.382 17.732 53.951 1.00 37.49 419 ARG A N 1
ATOM 3173 C CA . ARG A 1 419 ? 67.306 16.643 54.876 1.00 38.64 419 ARG A CA 1
ATOM 3174 C C . ARG A 1 419 ? 66.066 16.673 55.750 1.00 37.06 419 ARG A C 1
ATOM 3175 O O . ARG A 1 419 ? 65.293 15.716 55.776 1.00 35.18 419 ARG A O 1
ATOM 3183 N N . PHE A 1 420 ? 65.876 17.768 56.467 1.00 35.82 420 PHE A N 1
ATOM 3184 C CA . PHE A 1 420 ? 64.688 17.887 57.314 1.00 36.25 420 PHE A CA 1
ATOM 3185 C C . PHE A 1 420 ? 63.389 17.679 56.530 1.00 36.29 420 PHE A C 1
ATOM 3186 O O . PHE A 1 420 ? 62.381 17.252 57.061 1.00 33.85 420 PHE A O 1
ATOM 3194 N N . ARG A 1 421 ? 63.403 18.051 55.253 1.00 37.16 421 ARG A N 1
ATOM 3195 C CA . ARG A 1 421 ? 62.166 17.956 54.453 1.00 36.77 421 ARG A CA 1
ATOM 3196 C C . ARG A 1 421 ? 61.936 16.537 53.914 1.00 35.66 421 ARG A C 1
ATOM 3197 O O . ARG A 1 421 ? 60.928 16.281 53.230 1.00 34.27 421 ARG A O 1
ATOM 3205 N N . GLY A 1 422 ? 62.911 15.651 54.106 1.00 35.34 422 GLY A N 1
ATOM 3206 C CA . GLY A 1 422 ? 62.737 14.263 53.673 1.00 35.56 422 GLY A CA 1
ATOM 3207 C C . GLY A 1 422 ? 63.071 13.987 52.214 1.00 36.29 422 GLY A C 1
ATOM 3208 O O . GLY A 1 422 ? 62.690 12.963 51.660 1.00 36.48 422 GLY A O 1
ATOM 3209 N N . TRP A 1 423 ? 63.789 14.886 51.569 1.00 36.89 423 TRP A N 1
ATOM 3210 C CA . TRP A 1 423 ? 64.214 14.649 50.187 1.00 36.99 423 TRP A CA 1
ATOM 3211 C C . TRP A 1 423 ? 65.381 13.648 49.986 1.00 37.68 423 TRP A C 1
ATOM 3212 O O . TRP A 1 423 ? 65.451 12.930 48.957 1.00 38.11 423 TRP A O 1
ATOM 3223 N N . VAL A 1 424 ? 66.360 13.715 50.875 1.00 37.29 424 VAL A N 1
ATOM 3224 C CA . VAL A 1 424 ? 67.453 12.792 50.914 1.00 38.64 424 VAL A CA 1
ATOM 3225 C C . VAL A 1 424 ? 67.905 12.684 52.353 1.00 39.12 424 VAL A C 1
ATOM 3226 O O . VAL A 1 424 ? 67.566 13.427 53.285 1.00 39.45 424 VAL A O 1
ATOM 3231 N N . ASN B 1 16 ? 69.537 13.921 16.119 1.00 56.12 16 ASN B N 1
ATOM 3232 C CA . ASN B 1 16 ? 69.445 12.970 14.924 1.00 57.12 16 ASN B CA 1
ATOM 3233 C C . ASN B 1 16 ? 68.043 12.359 14.536 1.00 54.67 16 ASN B C 1
ATOM 3234 O O . ASN B 1 16 ? 67.573 12.523 13.389 1.00 54.60 16 ASN B O 1
ATOM 3239 N N . LEU B 1 17 ? 67.383 11.643 15.451 1.00 51.83 17 LEU B N 1
ATOM 3240 C CA . LEU B 1 17 ? 65.908 11.601 15.353 1.00 50.02 17 LEU B CA 1
ATOM 3241 C C . LEU B 1 17 ? 65.472 13.097 15.311 1.00 48.02 17 LEU B C 1
ATOM 3242 O O . LEU B 1 17 ? 64.609 13.477 14.560 1.00 45.76 17 LEU B O 1
ATOM 3247 N N . PHE B 1 18 ? 66.125 13.920 16.127 1.00 46.64 18 PHE B N 1
ATOM 3248 C CA . PHE B 1 18 ? 65.728 15.307 16.303 1.00 47.17 18 PHE B CA 1
ATOM 3249 C C . PHE B 1 18 ? 65.966 16.119 15.016 1.00 46.52 18 PHE B C 1
ATOM 3250 O O . PHE B 1 18 ? 65.083 16.770 14.515 1.00 45.29 18 PHE B O 1
ATOM 3258 N N . LEU B 1 19 ? 67.156 16.012 14.464 1.00 48.51 19 LEU B N 1
ATOM 3259 C CA . LEU B 1 19 ? 67.458 16.584 13.128 1.00 49.36 19 LEU B CA 1
ATOM 3260 C C . LEU B 1 19 ? 66.577 16.005 12.027 1.00 47.98 19 LEU B C 1
ATOM 3261 O O . LEU B 1 19 ? 65.938 16.749 11.282 1.00 48.65 19 LEU B O 1
ATOM 3266 N N . SER B 1 20 ? 66.440 14.693 11.958 1.00 47.27 20 SER B N 1
ATOM 3267 C CA . SER B 1 20 ? 65.548 14.132 10.947 1.00 46.60 20 SER B CA 1
ATOM 3268 C C . SER B 1 20 ? 64.139 14.734 11.044 1.00 45.23 20 SER B C 1
ATOM 3269 O O . SER B 1 20 ? 63.503 15.065 10.041 1.00 45.72 20 SER B O 1
ATOM 3272 N N . THR B 1 21 ? 63.652 14.937 12.263 1.00 43.66 21 THR B N 1
ATOM 3273 C CA . THR B 1 21 ? 62.280 15.400 12.417 1.00 41.54 21 THR B CA 1
ATOM 3274 C C . THR B 1 21 ? 62.162 16.870 12.128 1.00 39.33 21 THR B C 1
ATOM 3275 O O . THR B 1 21 ? 61.157 17.293 11.585 1.00 39.16 21 THR B O 1
ATOM 3279 N N . GLN B 1 22 ? 63.201 17.620 12.419 1.00 38.70 22 GLN B N 1
ATOM 3280 C CA . GLN B 1 22 ? 63.308 19.031 12.002 1.00 39.75 22 GLN B CA 1
ATOM 3281 C C . GLN B 1 22 ? 63.295 19.228 10.492 1.00 39.70 22 GLN B C 1
ATOM 3282 O O . GLN B 1 22 ? 62.568 20.052 9.976 1.00 39.45 22 GLN B O 1
ATOM 3288 N N . THR B 1 23 ? 64.031 18.422 9.760 1.00 41.67 23 THR B N 1
ATOM 3289 C CA . THR B 1 23 ? 64.037 18.587 8.303 1.00 43.16 23 THR B CA 1
ATOM 3290 C C . THR B 1 23 ? 62.651 18.193 7.738 1.00 43.68 23 THR B C 1
ATOM 3291 O O . THR B 1 23 ? 62.170 18.812 6.748 1.00 45.04 23 THR B O 1
ATOM 3295 N N . ILE B 1 24 ? 61.952 17.246 8.391 1.00 42.48 24 ILE B N 1
ATOM 3296 C CA . ILE B 1 24 ? 60.539 16.940 7.959 1.00 41.76 24 ILE B CA 1
ATOM 3297 C C . ILE B 1 24 ? 59.675 18.165 8.164 1.00 41.32 24 ILE B C 1
ATOM 3298 O O . ILE B 1 24 ? 58.873 18.528 7.320 1.00 42.16 24 ILE B O 1
ATOM 3303 N N . ILE B 1 25 ? 59.853 18.844 9.287 1.00 39.86 25 ILE B N 1
ATOM 3304 C CA . ILE B 1 25 ? 59.025 20.001 9.536 1.00 39.30 25 ILE B CA 1
ATOM 3305 C C . ILE B 1 25 ? 59.315 21.108 8.510 1.00 39.26 25 ILE B C 1
ATOM 3306 O O . ILE B 1 25 ? 58.445 21.823 8.109 1.00 36.48 25 ILE B O 1
ATOM 3311 N N . LYS B 1 26 ? 60.590 21.319 8.240 1.00 41.60 26 LYS B N 1
ATOM 3312 C CA . LYS B 1 26 ? 61.072 22.416 7.327 1.00 43.86 26 LYS B CA 1
ATOM 3313 C C . LYS B 1 26 ? 60.474 22.197 5.930 1.00 42.46 26 LYS B C 1
ATOM 3314 O O . LYS B 1 26 ? 59.945 23.109 5.330 1.00 40.53 26 LYS B O 1
ATOM 3320 N N . GLU B 1 27 ? 60.435 20.939 5.520 1.00 43.73 27 GLU B N 1
ATOM 3321 C CA . GLU B 1 27 ? 59.881 20.580 4.195 1.00 44.74 27 GLU B CA 1
ATOM 3322 C C . GLU B 1 27 ? 58.395 20.658 4.148 1.00 43.02 27 GLU B C 1
ATOM 3323 O O . GLU B 1 27 ? 57.826 21.169 3.163 1.00 42.32 27 GLU B O 1
ATOM 3329 N N . ALA B 1 28 ? 57.728 20.156 5.190 1.00 41.82 28 ALA B N 1
ATOM 3330 C CA . ALA B 1 28 ? 56.252 20.241 5.203 1.00 40.27 28 ALA B CA 1
ATOM 3331 C C . ALA B 1 28 ? 55.884 21.700 5.180 1.00 39.96 28 ALA B C 1
ATOM 3332 O O . ALA B 1 28 ? 55.021 22.124 4.401 1.00 39.15 28 ALA B O 1
ATOM 3334 N N . LEU B 1 29 ? 56.571 22.506 5.985 1.00 39.27 29 LEU B N 1
ATOM 3335 C CA . LEU B 1 29 ? 56.201 23.959 6.041 1.00 40.22 29 LEU B CA 1
ATOM 3336 C C . LEU B 1 29 ? 56.514 24.728 4.720 1.00 40.64 29 LEU B C 1
ATOM 3337 O O . LEU B 1 29 ? 55.806 25.656 4.337 1.00 40.59 29 LEU B O 1
ATOM 3342 N N . ARG B 1 30 ? 57.598 24.351 4.064 1.00 42.49 30 ARG B N 1
ATOM 3343 C CA . ARG B 1 30 ? 58.015 24.984 2.823 1.00 44.06 30 ARG B CA 1
ATOM 3344 C C . ARG B 1 30 ? 57.002 24.618 1.735 1.00 44.82 30 ARG B C 1
ATOM 3345 O O . ARG B 1 30 ? 56.477 25.477 1.046 1.00 45.78 30 ARG B O 1
ATOM 3353 N N . LYS B 1 31 ? 56.609 23.369 1.656 1.00 45.84 31 LYS B N 1
ATOM 3354 C CA . LYS B 1 31 ? 55.586 23.011 0.690 1.00 46.41 31 LYS B CA 1
ATOM 3355 C C . LYS B 1 31 ? 54.245 23.638 0.981 1.00 46.29 31 LYS B C 1
ATOM 3356 O O . LYS B 1 31 ? 53.441 23.868 0.063 1.00 47.54 31 LYS B O 1
ATOM 3362 N N . LEU B 1 32 ? 53.968 23.927 2.252 1.00 45.97 32 LEU B N 1
ATOM 3363 C CA . LEU B 1 32 ? 52.732 24.628 2.611 1.00 44.89 32 LEU B CA 1
ATOM 3364 C C . LEU B 1 32 ? 52.749 26.077 2.188 1.00 44.85 32 LEU B C 1
ATOM 3365 O O . LEU B 1 32 ? 51.686 26.706 2.091 1.00 43.77 32 LEU B O 1
ATOM 3370 N N . GLY B 1 33 ? 53.955 26.613 1.972 1.00 44.77 33 GLY B N 1
ATOM 3371 C CA . GLY B 1 33 ? 54.141 27.991 1.540 1.00 44.68 33 GLY B CA 1
ATOM 3372 C C . GLY B 1 33 ? 54.498 29.011 2.602 1.00 45.23 33 GLY B C 1
ATOM 3373 O O . GLY B 1 33 ? 54.448 30.205 2.333 1.00 45.53 33 GLY B O 1
ATOM 3374 N N . TYR B 1 34 ? 54.881 28.550 3.797 1.00 45.08 34 TYR B N 1
ATOM 3375 C CA . TYR B 1 34 ? 55.201 29.433 4.909 1.00 43.86 34 TYR B CA 1
ATOM 3376 C C . TYR B 1 34 ? 56.654 29.860 4.810 1.00 43.10 34 TYR B C 1
ATOM 3377 O O . TYR B 1 34 ? 57.498 29.080 4.463 1.00 41.54 34 TYR B O 1
ATOM 3386 N N . PRO B 1 35 ? 56.948 31.095 5.194 1.00 43.54 35 PRO B N 1
ATOM 3387 C CA . PRO B 1 35 ? 58.334 31.542 5.259 1.00 43.83 35 PRO B CA 1
ATOM 3388 C C . PRO B 1 35 ? 59.059 30.987 6.478 1.00 43.77 35 PRO B C 1
ATOM 3389 O O . PRO B 1 35 ? 58.468 30.243 7.278 1.00 43.88 35 PRO B O 1
ATOM 3393 N N . GLY B 1 36 ? 60.320 31.381 6.620 1.00 42.87 36 GLY B N 1
ATOM 3394 C CA . GLY B 1 36 ? 61.256 30.762 7.551 1.00 42.53 36 GLY B CA 1
ATOM 3395 C C . GLY B 1 36 ? 60.860 30.969 9.017 1.00 42.02 36 GLY B C 1
ATOM 3396 O O . GLY B 1 36 ? 61.254 30.197 9.879 1.00 38.67 36 GLY B O 1
ATOM 3397 N N . ASP B 1 37 ? 60.102 32.037 9.273 1.00 40.84 37 ASP B N 1
ATOM 3398 C CA . ASP B 1 37 ? 59.825 32.419 10.644 1.00 40.75 37 ASP B CA 1
ATOM 3399 C C . ASP B 1 37 ? 58.854 31.391 11.312 1.00 39.57 37 ASP B C 1
ATOM 3400 O O . ASP B 1 37 ? 59.046 31.042 12.461 1.00 37.45 37 ASP B O 1
ATOM 3405 N N . MET B 1 38 ? 57.952 30.793 10.524 1.00 38.23 38 MET B N 1
ATOM 3406 C CA . MET B 1 38 ? 57.196 29.658 10.963 1.00 37.93 38 MET B CA 1
ATOM 3407 C C . MET B 1 38 ? 58.059 28.472 11.327 1.00 38.58 38 MET B C 1
ATOM 3408 O O . MET B 1 38 ? 57.737 27.744 12.293 1.00 39.46 38 MET B O 1
ATOM 3413 N N . TYR B 1 39 ? 59.118 28.210 10.554 1.00 38.42 39 TYR B N 1
ATOM 3414 C CA . TYR B 1 39 ? 60.001 27.079 10.889 1.00 37.38 39 TYR B CA 1
ATOM 3415 C C . TYR B 1 39 ? 60.745 27.358 12.179 1.00 38.38 39 TYR B C 1
ATOM 3416 O O . TYR B 1 39 ? 60.972 26.440 12.958 1.00 39.32 39 TYR B O 1
ATOM 3425 N N . GLU B 1 40 ? 61.074 28.609 12.442 1.00 37.84 40 GLU B N 1
ATOM 3426 C CA . GLU B 1 40 ? 61.882 28.910 13.609 1.00 38.76 40 GLU B CA 1
ATOM 3427 C C . GLU B 1 40 ? 61.016 28.778 14.891 1.00 38.23 40 GLU B C 1
ATOM 3428 O O . GLU B 1 40 ? 61.536 28.403 15.911 1.00 36.43 40 GLU B O 1
ATOM 3434 N N . LEU B 1 41 ? 59.722 29.066 14.752 1.00 37.93 41 LEU B N 1
ATOM 3435 C CA . LEU B 1 41 ? 58.701 28.844 15.772 1.00 38.89 41 LEU B CA 1
ATOM 3436 C C . LEU B 1 41 ? 58.521 27.339 15.989 1.00 39.34 41 LEU B C 1
ATOM 3437 O O . LEU B 1 41 ? 58.442 26.896 17.103 1.00 38.69 41 LEU B O 1
ATOM 3442 N N . MET B 1 42 ? 58.469 26.543 14.915 1.00 39.10 42 MET B N 1
ATOM 3443 C CA . MET B 1 42 ? 58.130 25.125 15.059 1.00 38.51 42 MET B CA 1
ATOM 3444 C C . MET B 1 42 ? 59.287 24.192 15.356 1.00 36.94 42 MET B C 1
ATOM 3445 O O . MET B 1 42 ? 59.060 23.088 15.793 1.00 36.41 42 MET B O 1
ATOM 3450 N N . LYS B 1 43 ? 60.520 24.626 15.124 1.00 35.77 43 LYS B N 1
ATOM 3451 C CA . LYS B 1 43 ? 61.645 23.715 15.133 1.00 35.41 43 LYS B CA 1
ATOM 3452 C C . LYS B 1 43 ? 62.043 23.257 16.546 1.00 34.84 43 LYS B C 1
ATOM 3453 O O . LYS B 1 43 ? 62.734 22.279 16.707 1.00 34.90 43 LYS B O 1
ATOM 3459 N N . GLU B 1 44 ? 61.593 23.962 17.547 1.00 35.06 44 GLU B N 1
ATOM 3460 C CA . GLU B 1 44 ? 61.962 23.696 18.913 1.00 36.69 44 GLU B CA 1
ATOM 3461 C C . GLU B 1 44 ? 60.664 23.873 19.810 1.00 35.27 44 GLU B C 1
ATOM 3462 O O . GLU B 1 44 ? 59.794 24.684 19.529 1.00 33.63 44 GLU B O 1
ATOM 3468 N N . PRO B 1 45 ? 60.512 23.081 20.876 1.00 34.75 45 PRO B N 1
ATOM 3469 C CA . PRO B 1 45 ? 59.315 23.272 21.701 1.00 34.17 45 PRO B CA 1
ATOM 3470 C C . PRO B 1 45 ? 59.149 24.652 22.319 1.00 33.01 45 PRO B C 1
ATOM 3471 O O . PRO B 1 45 ? 60.115 25.261 22.707 1.00 31.87 45 PRO B O 1
ATOM 3475 N N . GLN B 1 46 ? 57.920 25.139 22.446 1.00 32.84 46 GLN B N 1
ATOM 3476 C CA . GLN B 1 46 ? 57.706 26.318 23.249 1.00 33.64 46 GLN B CA 1
ATOM 3477 C C . GLN B 1 46 ? 58.281 26.204 24.683 1.00 32.92 46 GLN B C 1
ATOM 3478 O O . GLN B 1 46 ? 58.761 27.195 25.263 1.00 33.03 46 GLN B O 1
ATOM 3484 N N . ARG B 1 47 ? 58.077 25.058 25.311 1.00 32.31 47 ARG B N 1
ATOM 3485 C CA . ARG B 1 47 ? 58.613 24.835 26.710 1.00 32.50 47 ARG B CA 1
ATOM 3486 C C . ARG B 1 47 ? 59.294 23.455 26.793 1.00 32.00 47 ARG B C 1
ATOM 3487 O O . ARG B 1 47 ? 58.749 22.443 26.333 1.00 30.69 47 ARG B O 1
ATOM 3495 N N . MET B 1 48 ? 60.483 23.423 27.376 1.00 31.34 48 MET B N 1
ATOM 3496 C CA . MET B 1 48 ? 61.122 22.157 27.648 1.00 31.13 48 MET B CA 1
ATOM 3497 C C . MET B 1 48 ? 61.542 22.244 29.110 1.00 30.60 48 MET B C 1
ATOM 3498 O O . MET B 1 48 ? 62.272 23.179 29.541 1.00 29.58 48 MET B O 1
ATOM 3503 N N . LEU B 1 49 ? 61.040 21.293 29.889 1.00 29.60 49 LEU B N 1
ATOM 3504 C CA . LEU B 1 49 ? 61.320 21.270 31.355 1.00 29.60 49 LEU B CA 1
ATOM 3505 C C . LEU B 1 49 ? 62.119 20.037 31.684 1.00 29.37 49 LEU B C 1
ATOM 3506 O O . LEU B 1 49 ? 61.756 18.917 31.321 1.00 29.32 49 LEU B O 1
ATOM 3511 N N . THR B 1 50 ? 63.240 20.232 32.347 1.00 30.88 50 THR B N 1
ATOM 3512 C CA . THR B 1 50 ? 63.957 19.113 32.868 1.00 30.98 50 THR B CA 1
ATOM 3513 C C . THR B 1 50 ? 64.018 19.168 34.414 1.00 31.75 50 THR B C 1
ATOM 3514 O O . THR B 1 50 ? 64.227 20.228 35.016 1.00 31.35 50 THR B O 1
ATOM 3518 N N . VAL B 1 51 ? 63.730 18.016 35.037 1.00 31.53 51 VAL B N 1
ATOM 3519 C CA . VAL B 1 51 ? 63.577 17.932 36.485 1.00 30.73 51 VAL B CA 1
ATOM 3520 C C . VAL B 1 51 ? 64.479 16.842 37.059 1.00 31.83 51 VAL B C 1
ATOM 3521 O O . VAL B 1 51 ? 64.845 15.880 36.352 1.00 29.66 51 VAL B O 1
ATOM 3525 N N . ARG B 1 52 ? 64.867 17.072 38.326 1.00 31.15 52 ARG B N 1
ATOM 3526 C CA . ARG B 1 52 ? 65.590 16.099 39.103 1.00 31.30 52 ARG B CA 1
ATOM 3527 C C . ARG B 1 52 ? 64.692 15.641 40.251 1.00 31.35 52 ARG B C 1
ATOM 3528 O O . ARG B 1 52 ? 64.236 16.488 40.998 1.00 32.54 52 ARG B O 1
ATOM 3536 N N . ILE B 1 53 ? 64.512 14.329 40.365 1.00 29.51 53 ILE B N 1
ATOM 3537 C CA . ILE B 1 53 ? 63.489 13.667 41.148 1.00 30.47 53 ILE B CA 1
ATOM 3538 C C . ILE B 1 53 ? 64.146 12.615 42.061 1.00 31.86 53 ILE B C 1
ATOM 3539 O O . ILE B 1 53 ? 64.535 11.512 41.599 1.00 31.45 53 ILE B O 1
ATOM 3544 N N . PRO B 1 54 ? 64.275 12.956 43.326 1.00 32.30 54 PRO B N 1
ATOM 3545 C CA . PRO B 1 54 ? 64.863 12.082 44.338 1.00 33.74 54 PRO B CA 1
ATOM 3546 C C . PRO B 1 54 ? 63.855 11.039 44.797 1.00 34.55 54 PRO B C 1
ATOM 3547 O O . PRO B 1 54 ? 62.694 11.395 45.086 1.00 37.42 54 PRO B O 1
ATOM 3551 N N . VAL B 1 55 ? 64.223 9.776 44.710 1.00 34.01 55 VAL B N 1
ATOM 3552 C CA . VAL B 1 55 ? 63.316 8.698 45.008 1.00 34.89 55 VAL B CA 1
ATOM 3553 C C . VAL B 1 55 ? 64.008 7.718 46.011 1.00 35.84 55 VAL B C 1
ATOM 3554 O O . VAL B 1 55 ? 65.181 7.367 45.884 1.00 34.31 55 VAL B O 1
ATOM 3558 N N . LYS B 1 56 ? 63.247 7.361 47.031 1.00 37.70 56 LYS B N 1
ATOM 3559 C CA . LYS B 1 56 ? 63.670 6.481 48.099 1.00 40.11 56 LYS B CA 1
ATOM 3560 C C . LYS B 1 56 ? 63.640 5.058 47.576 1.00 39.20 56 LYS B C 1
ATOM 3561 O O . LYS B 1 56 ? 62.590 4.594 47.191 1.00 38.93 56 LYS B O 1
ATOM 3567 N N . MET B 1 57 ? 64.765 4.377 47.513 1.00 38.35 57 MET B N 1
ATOM 3568 C CA . MET B 1 57 ? 64.748 3.043 46.950 1.00 39.47 57 MET B CA 1
ATOM 3569 C C . MET B 1 57 ? 64.441 1.962 48.014 1.00 40.50 57 MET B C 1
ATOM 3570 O O . MET B 1 57 ? 64.487 2.214 49.231 1.00 39.20 57 MET B O 1
ATOM 3575 N N . ASP B 1 58 ? 64.082 0.772 47.553 1.00 41.76 58 ASP B N 1
ATOM 3576 C CA . ASP B 1 58 ? 63.706 -0.294 48.501 1.00 43.63 58 ASP B CA 1
ATOM 3577 C C . ASP B 1 58 ? 64.826 -0.576 49.504 1.00 44.93 58 ASP B C 1
ATOM 3578 O O . ASP B 1 58 ? 64.566 -0.705 50.712 1.00 44.11 58 ASP B O 1
ATOM 3583 N N . ASN B 1 59 ? 66.049 -0.625 48.994 1.00 46.01 59 ASN B N 1
ATOM 3584 C CA . ASN B 1 59 ? 67.228 -0.866 49.834 1.00 48.15 59 ASN B CA 1
ATOM 3585 C C . ASN B 1 59 ? 67.625 0.270 50.824 1.00 47.94 59 ASN B C 1
ATOM 3586 O O . ASN B 1 59 ? 68.627 0.155 51.514 1.00 49.07 59 ASN B O 1
ATOM 3591 N N . GLY B 1 60 ? 66.878 1.358 50.871 1.00 47.05 60 GLY B N 1
ATOM 3592 C CA . GLY B 1 60 ? 67.198 2.477 51.788 1.00 46.38 60 GLY B CA 1
ATOM 3593 C C . GLY B 1 60 ? 67.953 3.690 51.227 1.00 45.34 60 GLY B C 1
ATOM 3594 O O . GLY B 1 60 ? 67.848 4.759 51.772 1.00 45.41 60 GLY B O 1
ATOM 3595 N N . SER B 1 61 ? 68.723 3.497 50.156 1.00 43.82 61 SER B N 1
ATOM 3596 C CA . SER B 1 61 ? 69.333 4.569 49.380 1.00 42.80 61 SER B CA 1
ATOM 3597 C C . SER B 1 61 ? 68.308 5.554 48.766 1.00 41.80 61 SER B C 1
ATOM 3598 O O . SER B 1 61 ? 67.104 5.271 48.724 1.00 39.32 61 SER B O 1
ATOM 3601 N N . VAL B 1 62 ? 68.808 6.751 48.395 1.00 41.97 62 VAL B N 1
ATOM 3602 C CA . VAL B 1 62 ? 68.050 7.726 47.596 1.00 41.16 62 VAL B CA 1
ATOM 3603 C C . VAL B 1 62 ? 68.733 7.779 46.240 1.00 40.61 62 VAL B C 1
ATOM 3604 O O . VAL B 1 62 ? 69.953 7.853 46.153 1.00 41.58 62 VAL B O 1
ATOM 3608 N N . LYS B 1 63 ? 67.970 7.651 45.174 1.00 38.44 63 LYS B N 1
ATOM 3609 C CA . LYS B 1 63 ? 68.488 7.839 43.819 1.00 37.40 63 LYS B CA 1
ATOM 3610 C C . LYS B 1 63 ? 67.754 9.062 43.192 1.00 36.29 63 LYS B C 1
ATOM 3611 O O . LYS B 1 63 ? 66.559 9.255 43.372 1.00 34.65 63 LYS B O 1
ATOM 3617 N N . VAL B 1 64 ? 68.507 9.921 42.497 1.00 35.70 64 VAL B N 1
ATOM 3618 C CA . VAL B 1 64 ? 67.956 11.130 41.887 1.00 33.14 64 VAL B CA 1
ATOM 3619 C C . VAL B 1 64 ? 67.897 10.846 40.389 1.00 33.27 64 VAL B C 1
ATOM 3620 O O . VAL B 1 64 ? 68.893 10.617 39.786 1.00 33.62 64 VAL B O 1
ATOM 3624 N N . PHE B 1 65 ? 66.687 10.812 39.847 1.00 32.57 65 PHE B N 1
ATOM 3625 C CA . PHE B 1 65 ? 66.406 10.555 38.464 1.00 32.70 65 PHE B CA 1
ATOM 3626 C C . PHE B 1 65 ? 66.184 11.875 37.650 1.00 32.93 65 PHE B C 1
ATOM 3627 O O . PHE B 1 65 ? 65.728 12.886 38.153 1.00 32.65 65 PHE B O 1
ATOM 3635 N N . THR B 1 66 ? 66.510 11.832 36.376 1.00 33.00 66 THR B N 1
ATOM 3636 C CA . THR B 1 66 ? 66.345 12.968 35.501 1.00 32.10 66 THR B CA 1
ATOM 3637 C C . THR B 1 66 ? 65.084 12.708 34.693 1.00 32.13 66 THR B C 1
ATOM 3638 O O . THR B 1 66 ? 64.928 11.634 34.069 1.00 31.19 66 THR B O 1
ATOM 3642 N N . GLY B 1 67 ? 64.167 13.659 34.756 1.00 30.43 67 GLY B N 1
ATOM 3643 C CA . GLY B 1 67 ? 62.970 13.570 33.969 1.00 30.06 67 GLY B CA 1
ATOM 3644 C C . GLY B 1 67 ? 62.810 14.741 33.011 1.00 28.89 67 GLY B C 1
ATOM 3645 O O . GLY B 1 67 ? 63.495 15.758 33.135 1.00 27.98 67 GLY B O 1
ATOM 3646 N N . TYR B 1 68 ? 61.924 14.554 32.013 1.00 29.09 68 TYR B N 1
ATOM 3647 C CA . TYR B 1 68 ? 61.660 15.601 31.067 1.00 29.16 68 TYR B CA 1
ATOM 3648 C C . TYR B 1 68 ? 60.241 15.747 30.699 1.00 29.03 68 TYR B C 1
ATOM 3649 O O . TYR B 1 68 ? 59.457 14.790 30.749 1.00 29.55 68 TYR B O 1
ATOM 3658 N N . ARG B 1 69 ? 59.916 16.966 30.268 1.00 29.29 69 ARG B N 1
ATOM 3659 C CA . ARG B 1 69 ? 58.642 17.186 29.638 1.00 29.60 69 ARG B CA 1
ATOM 3660 C C . ARG B 1 69 ? 58.754 18.279 28.598 1.00 29.83 69 ARG B C 1
ATOM 3661 O O . ARG B 1 69 ? 59.135 19.363 28.952 1.00 30.08 69 ARG B O 1
ATOM 3669 N N . SER B 1 70 ? 58.443 17.941 27.332 1.00 29.50 70 SER B N 1
ATOM 3670 C CA . SER B 1 70 ? 58.484 18.848 26.159 1.00 29.48 70 SER B CA 1
ATOM 3671 C C . SER B 1 70 ? 57.078 19.142 25.701 1.00 29.18 70 SER B C 1
ATOM 3672 O O . SER B 1 70 ? 56.281 18.218 25.506 1.00 29.72 70 SER B O 1
ATOM 3675 N N . GLN B 1 71 ? 56.752 20.434 25.616 1.00 28.57 71 GLN B N 1
ATOM 3676 C CA . GLN B 1 71 ? 55.478 20.957 25.191 1.00 28.74 71 GLN B CA 1
ATOM 3677 C C . GLN B 1 71 ? 55.758 21.722 23.877 1.00 29.36 71 GLN B C 1
ATOM 3678 O O . GLN B 1 71 ? 56.241 22.854 23.873 1.00 28.47 71 GLN B O 1
ATOM 3684 N N . HIS B 1 72 ? 55.492 21.066 22.766 1.00 30.89 72 HIS B N 1
ATOM 3685 C CA . HIS B 1 72 ? 55.932 21.563 21.472 1.00 31.83 72 HIS B CA 1
ATOM 3686 C C . HIS B 1 72 ? 55.241 22.857 21.127 1.00 31.10 72 HIS B C 1
ATOM 3687 O O . HIS B 1 72 ? 55.921 23.885 20.914 1.00 32.22 72 HIS B O 1
ATOM 3694 N N . ASN B 1 73 ? 53.917 22.842 21.102 1.00 30.79 73 ASN B N 1
ATOM 3695 C CA . ASN B 1 73 ? 53.173 24.024 20.647 1.00 30.58 73 ASN B CA 1
ATOM 3696 C C . ASN B 1 73 ? 51.724 23.921 21.089 1.00 29.56 73 ASN B C 1
ATOM 3697 O O . ASN B 1 73 ? 51.075 22.931 20.808 1.00 30.17 73 ASN B O 1
ATOM 3702 N N . ASP B 1 74 ? 51.180 24.943 21.726 1.00 29.20 74 ASP B N 1
ATOM 3703 C CA . ASP B 1 74 ? 49.799 24.854 22.239 1.00 30.16 74 ASP B CA 1
ATOM 3704 C C . ASP B 1 74 ? 48.837 25.886 21.566 1.00 30.16 74 ASP B C 1
ATOM 3705 O O . ASP B 1 74 ? 47.791 26.247 22.121 1.00 29.20 74 ASP B O 1
ATOM 3710 N N . ALA B 1 75 ? 49.204 26.355 20.366 1.00 31.13 75 ALA B N 1
ATOM 3711 C CA . ALA B 1 75 ? 48.321 27.285 19.591 1.00 30.90 75 ALA B CA 1
ATOM 3712 C C . ALA B 1 75 ? 46.967 26.689 19.423 1.00 30.28 75 ALA B C 1
ATOM 3713 O O . ALA B 1 75 ? 45.985 27.391 19.615 1.00 31.53 75 ALA B O 1
ATOM 3715 N N . VAL B 1 76 ? 46.891 25.399 19.175 1.00 31.21 76 VAL B N 1
ATOM 3716 C CA . VAL B 1 76 ? 45.600 24.726 18.878 1.00 33.16 76 VAL B CA 1
ATOM 3717 C C . VAL B 1 76 ? 44.823 24.252 20.128 1.00 33.98 76 VAL B C 1
ATOM 3718 O O . VAL B 1 76 ? 43.587 24.211 20.171 1.00 36.01 76 VAL B O 1
ATOM 3722 N N . GLY B 1 77 ? 45.537 23.937 21.173 1.00 34.37 77 GLY B N 1
ATOM 3723 C CA . GLY B 1 77 ? 44.887 23.581 22.419 1.00 33.32 77 GLY B CA 1
ATOM 3724 C C . GLY B 1 77 ? 46.021 23.086 23.300 1.00 33.49 77 GLY B C 1
ATOM 3725 O O . GLY B 1 77 ? 47.198 23.335 23.033 1.00 33.26 77 GLY B O 1
ATOM 3726 N N . PRO B 1 78 ? 45.673 22.378 24.347 1.00 33.00 78 PRO B N 1
ATOM 3727 C CA . PRO B 1 78 ? 46.722 21.921 25.238 1.00 33.12 78 PRO B CA 1
ATOM 3728 C C . PRO B 1 78 ? 47.550 20.876 24.586 1.00 33.28 78 PRO B C 1
ATOM 3729 O O . PRO B 1 78 ? 47.112 20.251 23.674 1.00 33.12 78 PRO B O 1
ATOM 3733 N N . THR B 1 79 ? 48.693 20.574 25.169 1.00 34.61 79 THR B N 1
ATOM 3734 C CA . THR B 1 79 ? 49.571 19.598 24.549 1.00 33.61 79 THR B CA 1
ATOM 3735 C C . THR B 1 79 ? 49.238 18.210 25.096 1.00 34.13 79 THR B C 1
ATOM 3736 O O . THR B 1 79 ? 48.528 18.094 26.125 1.00 34.22 79 THR B O 1
ATOM 3740 N N . LYS B 1 80 ? 49.706 17.177 24.390 1.00 32.66 80 LYS B N 1
ATOM 3741 C CA . LYS B 1 80 ? 49.228 15.812 24.592 1.00 32.95 80 LYS B CA 1
ATOM 3742 C C . LYS B 1 80 ? 50.276 14.809 24.140 1.00 33.21 80 LYS B C 1
ATOM 3743 O O . LYS B 1 80 ? 50.864 14.918 23.037 1.00 34.05 80 LYS B O 1
ATOM 3749 N N . GLY B 1 81 ? 50.589 13.869 25.000 1.00 33.02 81 GLY B N 1
ATOM 3750 C CA . GLY B 1 81 ? 51.467 12.782 24.620 1.00 32.82 81 GLY B CA 1
ATOM 3751 C C . GLY B 1 81 ? 52.050 11.994 25.773 1.00 31.69 81 GLY B C 1
ATOM 3752 O O . GLY B 1 81 ? 52.138 12.479 26.883 1.00 32.83 81 GLY B O 1
ATOM 3753 N N . GLY B 1 82 ? 52.511 10.795 25.474 1.00 31.36 82 GLY B N 1
ATOM 3754 C CA . GLY B 1 82 ? 53.019 9.873 26.477 1.00 31.89 82 GLY B CA 1
ATOM 3755 C C . GLY B 1 82 ? 54.262 10.219 27.257 1.00 31.79 82 GLY B C 1
ATOM 3756 O O . GLY B 1 82 ? 55.020 11.133 26.932 1.00 32.20 82 GLY B O 1
ATOM 3757 N N . VAL B 1 83 ? 54.498 9.421 28.271 1.00 32.34 83 VAL B N 1
ATOM 3758 C CA . VAL B 1 83 ? 55.726 9.462 29.079 1.00 33.14 83 VAL B CA 1
ATOM 3759 C C . VAL B 1 83 ? 56.363 8.136 29.032 1.00 34.43 83 VAL B C 1
ATOM 3760 O O . VAL B 1 83 ? 55.688 7.145 29.309 1.00 36.29 83 VAL B O 1
ATOM 3764 N N . ARG B 1 84 ? 57.656 8.115 28.738 1.00 35.07 84 ARG B N 1
ATOM 3765 C CA . ARG B 1 84 ? 58.448 6.884 28.587 1.00 36.03 84 ARG B CA 1
ATOM 3766 C C . ARG B 1 84 ? 59.295 6.703 29.814 1.00 34.32 84 ARG B C 1
ATOM 3767 O O . ARG B 1 84 ? 59.970 7.675 30.236 1.00 33.26 84 ARG B O 1
ATOM 3775 N N . PHE B 1 85 ? 59.406 5.481 30.302 1.00 34.40 85 PHE B N 1
ATOM 3776 C CA . PHE B 1 85 ? 60.477 5.171 31.221 1.00 35.67 85 PHE B CA 1
ATOM 3777 C C . PHE B 1 85 ? 61.457 4.281 30.506 1.00 36.68 85 PHE B C 1
ATOM 3778 O O . PHE B 1 85 ? 61.113 3.172 30.128 1.00 37.72 85 PHE B O 1
ATOM 3786 N N . HIS B 1 86 ? 62.695 4.717 30.365 1.00 38.29 86 HIS B N 1
ATOM 3787 C CA . HIS B 1 86 ? 63.677 3.945 29.560 1.00 38.72 86 HIS B CA 1
ATOM 3788 C C . HIS B 1 86 ? 65.086 4.448 29.749 1.00 38.67 86 HIS B C 1
ATOM 3789 O O . HIS B 1 86 ? 65.291 5.643 29.876 1.00 37.39 86 HIS B O 1
ATOM 3796 N N . PRO B 1 87 ? 66.068 3.534 29.760 1.00 40.03 87 PRO B N 1
ATOM 3797 C CA . PRO B 1 87 ? 67.477 3.906 29.944 1.00 41.02 87 PRO B CA 1
ATOM 3798 C C . PRO B 1 87 ? 68.069 4.856 28.922 1.00 40.85 87 PRO B C 1
ATOM 3799 O O . PRO B 1 87 ? 68.979 5.591 29.284 1.00 40.77 87 PRO B O 1
ATOM 3803 N N . GLU B 1 88 ? 67.568 4.832 27.685 1.00 41.81 88 GLU B N 1
ATOM 3804 C CA . GLU B 1 88 ? 68.095 5.673 26.594 1.00 42.70 88 GLU B CA 1
ATOM 3805 C C . GLU B 1 88 ? 67.313 6.974 26.384 1.00 42.19 88 GLU B C 1
ATOM 3806 O O . GLU B 1 88 ? 67.492 7.656 25.352 1.00 41.90 88 GLU B O 1
ATOM 3812 N N . VAL B 1 89 ? 66.349 7.233 27.258 1.00 39.97 89 VAL B N 1
ATOM 3813 C CA . VAL B 1 89 ? 65.658 8.479 27.218 1.00 39.36 89 VAL B CA 1
ATOM 3814 C C . VAL B 1 89 ? 66.677 9.600 27.266 1.00 39.36 89 VAL B C 1
ATOM 3815 O O . VAL B 1 89 ? 67.622 9.545 28.048 1.00 39.64 89 VAL B O 1
ATOM 3819 N N . ASN B 1 90 ? 66.502 10.602 26.391 1.00 39.77 90 ASN B N 1
ATOM 3820 C CA . ASN B 1 90 ? 67.210 11.876 26.531 1.00 38.77 90 ASN B CA 1
ATOM 3821 C C . ASN B 1 90 ? 66.409 13.072 26.036 1.00 38.09 90 ASN B C 1
ATOM 3822 O O . ASN B 1 90 ? 65.367 12.909 25.412 1.00 36.77 90 ASN B O 1
ATOM 3827 N N . GLU B 1 91 ? 66.953 14.254 26.278 1.00 37.45 91 GLU B N 1
ATOM 3828 C CA . GLU B 1 91 ? 66.278 15.499 26.021 1.00 38.98 91 GLU B CA 1
ATOM 3829 C C . GLU B 1 91 ? 65.851 15.597 24.556 1.00 38.97 91 GLU B C 1
ATOM 3830 O O . GLU B 1 91 ? 64.699 15.818 24.237 1.00 36.72 91 GLU B O 1
ATOM 3836 N N . GLU B 1 92 ? 66.801 15.399 23.651 1.00 40.76 92 GLU B N 1
ATOM 3837 C CA . GLU B 1 92 ? 66.512 15.521 22.199 1.00 41.79 92 GLU B CA 1
ATOM 3838 C C . GLU B 1 92 ? 65.503 14.550 21.673 1.00 40.45 92 GLU B C 1
ATOM 3839 O O . GLU B 1 92 ? 64.668 14.891 20.862 1.00 39.87 92 GLU B O 1
ATOM 3845 N N . LYS B 1 93 ? 65.545 13.326 22.142 1.00 40.57 93 LYS B N 1
ATOM 3846 C CA . LYS B 1 93 ? 64.519 12.387 21.776 1.00 40.89 93 LYS B CA 1
ATOM 3847 C C . LYS B 1 93 ? 63.141 12.823 22.234 1.00 38.54 93 LYS B C 1
ATOM 3848 O O . LYS B 1 93 ? 62.201 12.686 21.509 1.00 37.35 93 LYS B O 1
ATOM 3854 N N . VAL B 1 94 ? 63.040 13.358 23.441 1.00 36.86 94 VAL B N 1
ATOM 3855 C CA . VAL B 1 94 ? 61.737 13.723 24.002 1.00 34.30 94 VAL B CA 1
ATOM 3856 C C . VAL B 1 94 ? 61.203 14.872 23.175 1.00 34.72 94 VAL B C 1
ATOM 3857 O O . VAL B 1 94 ? 60.047 14.824 22.748 1.00 35.89 94 VAL B O 1
ATOM 3861 N N . LYS B 1 95 ? 62.027 15.881 22.883 1.00 33.61 95 LYS B N 1
ATOM 3862 C CA . LYS B 1 95 ? 61.590 16.960 22.027 1.00 33.90 95 LYS B CA 1
ATOM 3863 C C . LYS B 1 95 ? 61.162 16.505 20.631 1.00 34.08 95 LYS B C 1
ATOM 3864 O O . LYS B 1 95 ? 60.182 16.986 20.037 1.00 32.71 95 LYS B O 1
ATOM 3870 N N . ALA B 1 96 ? 61.946 15.603 20.091 1.00 35.77 96 ALA B N 1
ATOM 3871 C CA . ALA B 1 96 ? 61.727 15.073 18.746 1.00 35.39 96 ALA B CA 1
ATOM 3872 C C . ALA B 1 96 ? 60.351 14.410 18.766 1.00 35.56 96 ALA B C 1
ATOM 3873 O O . ALA B 1 96 ? 59.444 14.741 17.978 1.00 34.30 96 ALA B O 1
ATOM 3875 N N . LEU B 1 97 ? 60.137 13.569 19.777 1.00 34.79 97 LEU B N 1
ATOM 3876 C CA . LEU B 1 97 ? 58.857 12.895 19.851 1.00 34.21 97 LEU B CA 1
ATOM 3877 C C . LEU B 1 97 ? 57.656 13.832 20.112 1.00 33.58 97 LEU B C 1
ATOM 3878 O O . LEU B 1 97 ? 56.563 13.569 19.572 1.00 31.78 97 LEU B O 1
ATOM 3883 N N . SER B 1 98 ? 57.830 14.902 20.913 1.00 33.85 98 SER B N 1
ATOM 3884 C CA . SER B 1 98 ? 56.748 15.910 21.047 1.00 33.19 98 SER B CA 1
ATOM 3885 C C . SER B 1 98 ? 56.338 16.529 19.722 1.00 33.47 98 SER B C 1
ATOM 3886 O O . SER B 1 98 ? 55.133 16.871 19.525 1.00 33.88 98 SER B O 1
ATOM 3889 N N . ILE B 1 99 ? 57.311 16.750 18.830 1.00 3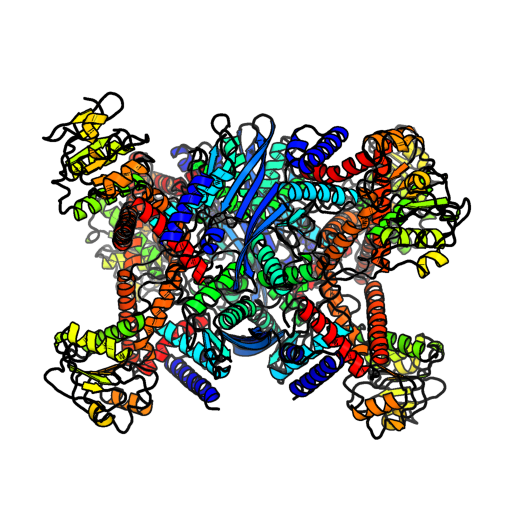5.17 99 ILE B N 1
ATOM 3890 C CA . ILE B 1 99 ? 56.981 17.243 17.466 1.00 34.24 99 ILE B CA 1
ATOM 3891 C C . ILE B 1 99 ? 56.115 16.221 16.687 1.00 35.48 99 ILE B C 1
ATOM 3892 O O . ILE B 1 99 ? 55.012 16.544 16.217 1.00 36.88 99 ILE B O 1
ATOM 3897 N N . TRP B 1 100 ? 56.536 14.964 16.643 1.00 36.49 100 TRP B N 1
ATOM 3898 C CA . TRP B 1 100 ? 55.707 13.897 16.087 1.00 38.16 100 TRP B CA 1
ATOM 3899 C C . TRP B 1 100 ? 54.280 13.845 16.583 1.00 37.91 100 TRP B C 1
ATOM 3900 O O . TRP B 1 100 ? 53.368 13.615 15.785 1.00 38.00 100 TRP B O 1
ATOM 3911 N N . MET B 1 101 ? 54.064 14.049 17.890 1.00 36.40 101 MET B N 1
ATOM 3912 C CA . MET B 1 101 ? 52.697 14.153 18.409 1.00 35.40 101 MET B CA 1
ATOM 3913 C C . MET B 1 101 ? 51.938 15.315 17.811 1.00 32.74 101 MET B C 1
ATOM 3914 O O . MET B 1 101 ? 50.771 15.182 17.504 1.00 33.05 101 MET B O 1
ATOM 3919 N N . THR B 1 102 ? 52.533 16.485 17.732 1.00 32.35 102 THR B N 1
ATOM 3920 C CA . THR B 1 102 ? 51.859 17.582 16.986 1.00 32.91 102 THR B CA 1
ATOM 3921 C C . THR B 1 102 ? 51.345 17.093 15.625 1.00 33.91 102 THR B C 1
ATOM 3922 O O . THR B 1 102 ? 50.211 17.334 15.291 1.00 35.04 102 THR B O 1
ATOM 3926 N N . LEU B 1 103 ? 52.134 16.306 14.894 1.00 35.42 103 LEU B N 1
ATOM 3927 C CA . LEU B 1 103 ? 51.739 15.890 13.527 1.00 36.46 103 LEU B CA 1
ATOM 3928 C C . LEU B 1 103 ? 50.529 14.958 13.669 1.00 37.10 103 LEU B C 1
ATOM 3929 O O . LEU B 1 103 ? 49.516 15.079 12.991 1.00 38.29 103 LEU B O 1
ATOM 3934 N N . LYS B 1 104 ? 50.618 14.049 14.619 1.00 37.49 104 LYS B N 1
ATOM 3935 C CA . LYS B 1 104 ? 49.550 13.121 14.807 1.00 36.79 104 LYS B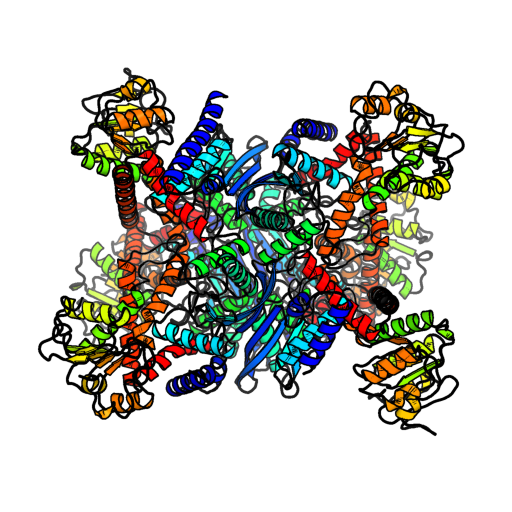 CA 1
ATOM 3936 C C . LYS B 1 104 ? 48.253 13.847 15.177 1.00 36.44 104 LYS B C 1
ATOM 3937 O O . LYS B 1 104 ? 47.172 13.517 14.669 1.00 35.04 104 LYS B O 1
ATOM 3943 N N . CYS B 1 105 ? 48.373 14.819 16.074 1.00 34.47 105 CYS B N 1
ATOM 3944 C CA . CYS B 1 105 ? 47.228 15.606 16.434 1.00 34.84 105 CYS B CA 1
ATOM 3945 C C . CYS B 1 105 ? 46.625 16.393 15.236 1.00 34.20 105 CYS B C 1
ATOM 3946 O O . CYS B 1 105 ? 45.385 16.486 15.095 1.00 33.10 105 CYS B O 1
ATOM 3949 N N . GLY B 1 106 ? 47.478 16.998 14.413 1.00 34.52 106 GLY B N 1
ATOM 3950 C CA . GLY B 1 106 ? 46.986 17.676 13.218 1.00 35.07 106 GLY B CA 1
ATOM 3951 C C . GLY B 1 106 ? 46.328 16.699 12.234 1.00 35.51 106 GLY B C 1
ATOM 3952 O O . GLY B 1 106 ? 45.316 16.992 11.626 1.00 35.86 106 GLY B O 1
ATOM 3953 N N . ILE B 1 107 ? 46.870 15.512 12.137 1.00 35.60 107 ILE B N 1
ATOM 3954 C CA . ILE B 1 107 ? 46.328 14.504 11.242 1.00 36.83 107 ILE B CA 1
ATOM 3955 C C . ILE B 1 107 ? 44.891 14.070 11.618 1.00 37.66 107 ILE B C 1
ATOM 3956 O O . ILE B 1 107 ? 43.975 13.938 10.763 1.00 36.09 107 ILE B O 1
ATOM 3961 N N . ALA B 1 108 ? 44.702 13.821 12.906 1.00 37.92 108 ALA B N 1
ATOM 3962 C CA . ALA B 1 108 ? 43.380 13.411 13.426 1.00 37.76 108 ALA B CA 1
ATOM 3963 C C . ALA B 1 108 ? 42.477 14.648 13.695 1.00 37.88 108 ALA B C 1
ATOM 3964 O O . ALA B 1 108 ? 41.345 14.523 14.131 1.00 39.65 108 ALA B O 1
ATOM 3966 N N . ASN B 1 109 ? 42.978 15.851 13.420 1.00 37.86 109 ASN B N 1
ATOM 3967 C CA . ASN B 1 109 ? 42.245 17.091 13.696 1.00 37.63 109 ASN B CA 1
ATOM 3968 C C . ASN B 1 109 ? 41.815 17.248 15.178 1.00 37.99 109 ASN B C 1
ATOM 3969 O O . ASN B 1 109 ? 40.794 17.894 15.483 1.00 37.31 109 ASN B O 1
ATOM 3974 N N . LEU B 1 110 ? 42.690 16.765 16.075 1.00 37.05 110 LEU B N 1
ATOM 3975 C CA . LEU B 1 110 ? 42.512 16.916 17.488 1.00 36.52 110 LEU B CA 1
ATOM 3976 C C . LEU B 1 110 ? 42.693 18.374 17.936 1.00 35.61 110 LEU B C 1
ATOM 3977 O O . LEU B 1 110 ? 43.542 19.098 17.449 1.00 36.90 110 LEU B O 1
ATOM 3982 N N . PRO B 1 111 ? 41.897 18.842 18.882 1.00 35.29 111 PRO B N 1
ATOM 3983 C CA . PRO B 1 111 ? 42.184 20.201 19.371 1.00 34.87 111 PRO B CA 1
ATOM 3984 C C . PRO B 1 111 ? 43.348 20.230 20.404 1.00 34.38 111 PRO B C 1
ATOM 3985 O O . PRO B 1 111 ? 43.169 20.669 21.533 1.00 34.63 111 PRO B O 1
ATOM 3989 N N . TYR B 1 112 ? 44.533 19.829 19.977 1.00 33.94 112 TYR B N 1
ATOM 3990 C CA . TYR B 1 112 ? 45.684 19.636 20.887 1.00 33.53 112 TYR B CA 1
ATOM 3991 C C . TYR B 1 112 ? 46.931 20.018 20.129 1.00 34.24 112 TYR B C 1
ATOM 3992 O O . TYR B 1 112 ? 46.923 19.916 18.918 1.00 33.35 112 TYR B O 1
ATOM 4001 N N . GLY B 1 113 ? 48.005 20.414 20.811 1.00 33.73 113 GLY B N 1
ATOM 4002 C CA . GLY B 1 113 ? 49.362 20.300 20.228 1.00 33.01 113 GLY B CA 1
ATOM 4003 C C . GLY B 1 113 ? 50.076 19.087 20.842 1.00 33.02 113 GLY B C 1
ATOM 4004 O O . GLY B 1 113 ? 49.491 18.362 21.609 1.00 33.83 113 GLY B O 1
ATOM 4005 N N . GLY B 1 114 ? 51.331 18.852 20.495 1.00 33.16 114 GLY B N 1
ATOM 4006 C CA . GLY B 1 114 ? 52.044 17.689 20.955 1.00 33.28 114 GLY B CA 1
ATOM 4007 C C . GLY B 1 114 ? 52.874 17.938 22.213 1.00 33.73 114 GLY B C 1
ATOM 4008 O O . GLY B 1 114 ? 53.484 19.004 22.391 1.00 33.81 114 GLY B O 1
ATOM 4009 N N . GLY B 1 115 ? 52.885 16.959 23.107 1.00 32.85 115 GLY B N 1
ATOM 4010 C CA . GLY B 1 115 ? 53.842 16.954 24.225 1.00 33.17 115 GLY B CA 1
ATOM 4011 C C . GLY B 1 115 ? 54.354 15.528 24.389 1.00 33.07 115 GLY B C 1
ATOM 4012 O O . GLY B 1 115 ? 53.806 14.611 23.806 1.00 34.31 115 GLY B O 1
ATOM 4013 N N . LYS B 1 116 ? 55.299 15.336 25.290 1.00 33.39 116 LYS B N 1
ATOM 4014 C CA . LYS B 1 116 ? 55.985 14.082 25.498 1.00 33.42 116 LYS B CA 1
ATOM 4015 C C . LYS B 1 116 ? 56.913 14.236 26.684 1.00 32.66 116 LYS B C 1
ATOM 4016 O O . LYS B 1 116 ? 57.439 15.324 26.949 1.00 31.46 116 LYS B O 1
ATOM 4022 N N . GLY B 1 117 ? 57.090 13.148 27.409 1.00 32.74 117 GLY B N 1
ATOM 4023 C CA . GLY B 1 117 ? 57.923 13.115 28.587 1.00 32.47 117 GLY B CA 1
ATOM 4024 C C . GLY B 1 117 ? 58.732 11.844 28.586 1.00 32.86 117 GLY B C 1
ATOM 4025 O O . GLY B 1 117 ? 58.466 10.932 27.812 1.00 34.35 117 GLY B O 1
ATOM 4026 N N . GLY B 1 118 ? 59.752 11.793 29.438 1.00 33.57 118 GLY B N 1
ATOM 4027 C CA . GLY B 1 118 ? 60.528 10.610 29.689 1.00 32.69 118 GLY B CA 1
ATOM 4028 C C . GLY B 1 118 ? 61.295 10.767 30.993 1.00 33.19 118 GLY B C 1
ATOM 4029 O O . GLY B 1 118 ? 61.456 11.888 31.502 1.00 32.57 118 GLY B O 1
ATOM 4030 N N . ILE B 1 119 ? 61.667 9.626 31.595 1.00 32.72 119 ILE B N 1
ATOM 4031 C CA . ILE B 1 119 ? 62.552 9.601 32.721 1.00 32.72 119 ILE B CA 1
ATOM 4032 C C . ILE B 1 119 ? 63.641 8.642 32.400 1.00 31.45 119 ILE B C 1
ATOM 4033 O O . ILE B 1 119 ? 63.369 7.572 31.944 1.00 31.24 119 ILE B O 1
ATOM 4038 N N . ILE B 1 120 ? 64.881 8.996 32.728 1.00 33.07 120 ILE B N 1
ATOM 4039 C CA . ILE B 1 120 ? 66.019 8.091 32.524 1.00 32.46 120 ILE B CA 1
ATOM 4040 C C . ILE B 1 120 ? 66.059 7.102 33.685 1.00 34.57 120 ILE B C 1
ATOM 4041 O O . ILE B 1 120 ? 66.513 7.430 34.818 1.00 33.04 120 ILE B O 1
ATOM 4046 N N . CYS B 1 121 ? 65.616 5.883 33.387 1.00 35.48 121 CYS B N 1
ATOM 4047 C CA . CYS B 1 121 ? 65.593 4.845 34.367 1.00 37.46 121 CYS B CA 1
ATOM 4048 C C . CYS B 1 121 ? 65.426 3.518 33.669 1.00 39.24 121 CYS B C 1
ATOM 4049 O O . CYS B 1 121 ? 65.032 3.459 32.495 1.00 39.69 121 CYS B O 1
ATOM 4052 N N . ASP B 1 122 ? 65.675 2.443 34.418 1.00 41.22 122 ASP B N 1
ATOM 4053 C CA . ASP B 1 122 ? 65.342 1.076 33.955 1.00 42.06 122 ASP B CA 1
ATOM 4054 C C . ASP B 1 122 ? 64.241 0.396 34.783 1.00 40.98 122 ASP B C 1
ATOM 4055 O O . ASP B 1 122 ? 64.506 -0.150 35.853 1.00 40.63 122 ASP B O 1
ATOM 4060 N N . PRO B 1 123 ? 63.021 0.418 34.268 1.00 40.58 123 PRO B N 1
ATOM 4061 C CA . PRO B 1 123 ? 61.931 -0.110 35.067 1.00 41.48 123 PRO B CA 1
ATOM 4062 C C . PRO B 1 123 ? 61.956 -1.638 35.245 1.00 41.88 123 PRO B C 1
ATOM 4063 O O . PRO B 1 123 ? 61.362 -2.157 36.178 1.00 41.07 123 PRO B O 1
ATOM 4067 N N . ARG B 1 124 ? 62.674 -2.337 34.388 1.00 42.82 124 ARG B N 1
ATOM 4068 C CA . ARG B 1 124 ? 62.818 -3.763 34.549 1.00 44.40 124 ARG B CA 1
ATOM 4069 C C . ARG B 1 124 ? 63.627 -4.142 35.793 1.00 43.67 124 ARG B C 1
ATOM 4070 O O . ARG B 1 124 ? 63.485 -5.260 36.297 1.00 43.92 124 ARG B O 1
ATOM 4078 N N . THR B 1 125 ? 64.470 -3.259 36.295 1.00 43.85 125 THR B N 1
ATOM 4079 C CA . THR B 1 125 ? 65.201 -3.577 37.544 1.00 43.86 125 THR B CA 1
ATOM 4080 C C . THR B 1 125 ? 64.619 -2.845 38.766 1.00 42.69 125 THR B C 1
ATOM 4081 O O . THR B 1 125 ? 65.280 -2.712 39.782 1.00 42.88 125 THR B O 1
ATOM 4085 N N . MET B 1 126 ? 63.395 -2.345 38.661 1.00 42.60 126 MET B N 1
ATOM 4086 C CA . MET B 1 126 ? 62.766 -1.550 39.755 1.00 41.66 126 MET B CA 1
ATOM 4087 C C . MET B 1 126 ? 61.529 -2.266 40.262 1.00 39.66 126 MET B C 1
ATOM 4088 O O . MET B 1 126 ? 60.868 -2.922 39.487 1.00 37.05 126 MET B O 1
ATOM 4093 N N . SER B 1 127 ? 61.235 -2.143 41.562 1.00 38.86 127 SER B N 1
ATOM 4094 C CA . SER B 1 127 ? 60.090 -2.818 42.158 1.00 38.10 127 SER B CA 1
ATOM 4095 C C . SER B 1 127 ? 58.848 -2.015 41.862 1.00 38.82 127 SER B C 1
ATOM 4096 O O . SER B 1 127 ? 58.934 -0.868 41.462 1.00 39.16 127 SER B O 1
ATOM 4099 N N . PHE B 1 128 ? 57.670 -2.597 42.064 1.00 40.40 128 PHE B N 1
ATOM 4100 C CA . PHE B 1 128 ? 56.435 -1.840 41.917 1.00 42.28 128 PHE B CA 1
ATOM 4101 C C . PHE B 1 128 ? 56.372 -0.598 42.849 1.00 41.40 128 PHE B C 1
ATOM 4102 O O . PHE B 1 128 ? 55.913 0.473 42.414 1.00 41.49 128 PHE B O 1
ATOM 4110 N N . GLY B 1 129 ? 56.795 -0.743 44.099 1.00 39.03 129 GLY B N 1
ATOM 4111 C CA . GLY B 1 129 ? 56.857 0.424 45.001 1.00 39.46 129 GLY B CA 1
ATOM 4112 C C . GLY B 1 129 ? 57.751 1.574 44.498 1.00 38.88 129 GLY B C 1
ATOM 4113 O O . GLY B 1 129 ? 57.395 2.735 44.535 1.00 39.67 129 GLY B O 1
ATOM 4114 N N . GLU B 1 130 ? 58.906 1.218 44.007 1.00 38.12 130 GLU B N 1
ATOM 4115 C CA . GLU B 1 130 ? 59.798 2.159 43.409 1.00 38.40 130 GLU B CA 1
ATOM 4116 C C . GLU B 1 130 ? 59.165 2.866 42.197 1.00 36.70 130 GLU B C 1
ATOM 4117 O O . GLU B 1 130 ? 59.284 4.062 42.058 1.00 36.99 130 GLU B O 1
ATOM 4123 N N . LEU B 1 131 ? 58.543 2.131 41.309 1.00 35.79 131 LEU B N 1
ATOM 4124 C CA . LEU B 1 131 ? 57.858 2.754 40.201 1.00 35.20 131 LEU B CA 1
ATOM 4125 C C . LEU B 1 131 ? 56.684 3.693 40.622 1.00 34.72 131 LEU B C 1
ATOM 4126 O O . LEU B 1 131 ? 56.528 4.798 40.095 1.00 33.85 131 LEU B O 1
ATOM 4131 N N . GLU B 1 132 ? 55.865 3.283 41.589 1.00 34.62 132 GLU B N 1
ATOM 4132 C CA . GLU B 1 132 ? 54.908 4.220 42.176 1.00 33.62 132 GLU B CA 1
ATOM 4133 C C . GLU B 1 132 ? 55.593 5.486 42.680 1.00 33.31 132 GLU B C 1
ATOM 4134 O O . GLU B 1 132 ? 55.183 6.562 42.327 1.00 34.26 132 GLU B O 1
ATOM 4140 N N . ARG B 1 133 ? 56.679 5.356 43.401 1.00 31.96 133 ARG B N 1
ATOM 4141 C CA . ARG B 1 133 ? 57.321 6.538 43.987 1.00 33.01 133 ARG B CA 1
ATOM 4142 C C . ARG B 1 133 ? 57.907 7.488 42.948 1.00 31.22 133 ARG B C 1
ATOM 4143 O O . ARG B 1 133 ? 57.783 8.695 43.058 1.00 29.90 133 ARG B O 1
ATOM 4151 N N . LEU B 1 134 ? 58.520 6.915 41.940 1.00 32.02 134 LEU B N 1
ATOM 4152 C CA . LEU B 1 134 ? 59.060 7.668 40.793 1.00 31.16 134 LEU B CA 1
ATOM 4153 C C . LEU B 1 134 ? 57.955 8.401 40.065 1.00 30.05 134 LEU B C 1
ATOM 4154 O O . LEU B 1 134 ? 58.049 9.595 39.753 1.00 29.36 134 LEU B O 1
ATOM 4159 N N . SER B 1 135 ? 56.842 7.698 39.870 1.00 30.89 135 SER B N 1
ATOM 4160 C CA . SER B 1 135 ? 55.698 8.224 39.145 1.00 29.38 135 SER B CA 1
ATOM 4161 C C . SER B 1 135 ? 55.104 9.418 39.813 1.00 30.55 135 SER B C 1
ATOM 4162 O O . SER B 1 135 ? 54.797 10.421 39.134 1.00 28.99 135 SER B O 1
ATOM 4165 N N . ARG B 1 136 ? 54.847 9.296 41.129 1.00 30.15 136 ARG B N 1
ATOM 4166 C CA . ARG B 1 136 ? 54.342 10.420 41.914 1.00 30.02 136 ARG B CA 1
ATOM 4167 C C . ARG B 1 136 ? 55.371 11.554 41.938 1.00 29.56 136 ARG B C 1
ATOM 4168 O O . ARG B 1 136 ? 55.006 12.735 41.871 1.00 30.28 136 ARG B O 1
ATOM 4176 N N . GLY B 1 137 ? 56.639 11.190 42.086 1.00 28.78 137 GLY B N 1
ATOM 4177 C CA . GLY B 1 137 ? 57.725 12.139 42.099 1.00 29.23 137 GLY B CA 1
ATOM 4178 C C . GLY B 1 137 ? 57.785 12.985 40.801 1.00 29.49 137 GLY B C 1
ATOM 4179 O O . GLY B 1 137 ? 58.064 14.202 40.863 1.00 30.02 137 GLY B O 1
ATOM 4180 N N . TYR B 1 138 ? 57.508 12.342 39.660 1.00 29.12 138 TYR B N 1
ATOM 4181 C CA . TYR B 1 138 ? 57.527 13.014 38.318 1.00 29.07 138 TYR B CA 1
ATOM 4182 C C . TYR B 1 138 ? 56.368 13.998 38.284 1.00 28.39 138 TYR B C 1
ATOM 4183 O O . TYR B 1 138 ? 56.527 15.163 37.955 1.00 27.52 138 TYR B O 1
ATOM 4192 N N . VAL B 1 139 ? 55.206 13.537 38.711 1.00 28.53 139 VAL B N 1
ATOM 4193 C CA . VAL B 1 139 ? 54.038 14.399 38.773 1.00 29.33 139 VAL B CA 1
ATOM 4194 C C . VAL B 1 139 ? 54.254 15.605 39.649 1.00 30.52 139 VAL B C 1
ATOM 4195 O O . VAL B 1 139 ? 53.938 16.709 39.225 1.00 33.04 139 VAL B O 1
ATOM 4199 N N . ARG B 1 140 ? 54.847 15.421 40.831 1.00 31.52 140 ARG B N 1
ATOM 4200 C CA . ARG B 1 140 ? 55.105 16.558 41.768 1.00 31.33 140 ARG B CA 1
ATOM 4201 C C . ARG B 1 140 ? 56.135 17.489 41.181 1.00 30.46 140 ARG B C 1
ATOM 4202 O O . ARG B 1 140 ? 56.104 18.697 41.355 1.00 31.12 140 ARG B O 1
ATOM 4210 N N . ALA B 1 141 ? 57.098 16.920 40.511 1.00 31.00 141 ALA B N 1
ATOM 4211 C CA . ALA B 1 141 ? 58.179 17.744 39.886 1.00 30.77 141 ALA B CA 1
ATOM 4212 C C . ALA B 1 141 ? 57.631 18.642 38.774 1.00 29.87 141 ALA B C 1
ATOM 4213 O O . ALA B 1 141 ? 58.076 19.780 38.676 1.00 30.85 141 ALA B O 1
ATOM 4215 N N . ILE B 1 142 ? 56.626 18.186 38.005 1.00 28.14 142 ILE B N 1
ATOM 4216 C CA . ILE B 1 142 ? 56.138 18.965 36.787 1.00 28.20 142 ILE B CA 1
ATOM 4217 C C . ILE B 1 142 ? 54.733 19.605 36.852 1.00 28.79 142 ILE B C 1
ATOM 4218 O O . ILE B 1 142 ? 54.287 20.237 35.887 1.00 29.11 142 ILE B O 1
ATOM 4223 N N . SER B 1 143 ? 54.089 19.503 38.014 1.00 27.90 143 SER B N 1
ATOM 4224 C CA . SER B 1 143 ? 52.712 19.876 38.205 1.00 28.82 143 SER B CA 1
ATOM 4225 C C . SER B 1 143 ? 52.399 21.320 37.837 1.00 27.03 143 SER B C 1
ATOM 4226 O O . SER B 1 143 ? 51.340 21.604 37.378 1.00 26.18 143 SER B O 1
ATOM 4229 N N . GLN B 1 144 ? 53.336 22.225 37.992 1.00 26.75 144 GLN B N 1
ATOM 4230 C CA . GLN B 1 144 ? 53.097 23.634 37.602 1.00 26.74 144 GLN B CA 1
ATOM 4231 C C . GLN B 1 144 ? 52.823 23.880 36.117 1.00 27.38 144 GLN B C 1
ATOM 4232 O O . GLN B 1 144 ? 52.216 24.928 35.780 1.00 29.51 144 GLN B O 1
ATOM 4238 N N . ILE B 1 145 ? 53.155 22.927 35.241 1.00 27.46 145 ILE B N 1
ATOM 4239 C CA . ILE B 1 145 ? 52.998 23.181 33.797 1.00 28.38 145 ILE B CA 1
ATOM 4240 C C . ILE B 1 145 ? 52.113 22.198 33.096 1.00 29.72 145 ILE B C 1
ATOM 4241 O O . ILE B 1 145 ? 52.011 22.269 31.910 1.00 30.40 145 ILE B O 1
ATOM 4246 N N . VAL B 1 146 ? 51.353 21.419 33.883 1.00 31.62 146 VAL B N 1
ATOM 4247 C CA . VAL B 1 146 ? 50.594 20.267 33.458 1.00 31.75 146 VAL B CA 1
ATOM 4248 C C . VAL B 1 146 ? 49.196 20.288 34.054 1.00 32.54 146 VAL B C 1
ATOM 4249 O O . VAL B 1 146 ? 48.947 20.886 35.110 1.00 33.79 146 VAL B O 1
ATOM 4253 N N . GLY B 1 147 ? 48.274 19.654 33.339 1.00 31.98 147 GLY B N 1
ATOM 4254 C CA . GLY B 1 147 ? 46.961 19.431 33.797 1.00 31.86 147 GLY B CA 1
ATOM 4255 C C . GLY B 1 147 ? 45.947 19.319 32.643 1.00 33.15 147 GLY B C 1
ATOM 4256 O O . GLY B 1 147 ? 46.295 19.411 31.488 1.00 33.19 147 GLY B O 1
ATOM 4257 N N . PRO B 1 148 ? 44.676 19.110 32.973 1.00 33.79 148 PRO B N 1
ATOM 4258 C CA . PRO B 1 148 ? 43.581 18.913 32.034 1.00 32.81 148 PRO B CA 1
ATOM 4259 C C . PRO B 1 148 ? 43.417 20.002 30.984 1.00 31.77 148 PRO B C 1
ATOM 4260 O O . PRO B 1 148 ? 42.950 19.713 29.878 1.00 30.95 148 PRO B O 1
ATOM 4264 N N . THR B 1 149 ? 43.764 21.243 31.334 1.00 30.60 149 THR B N 1
ATOM 4265 C CA . THR B 1 149 ? 43.666 22.344 30.382 1.00 29.43 149 THR B CA 1
ATOM 4266 C C . THR B 1 149 ? 45.007 22.715 29.773 1.00 29.92 149 THR B C 1
ATOM 4267 O O . THR B 1 149 ? 45.096 23.625 28.972 1.00 31.32 149 THR B O 1
ATOM 4271 N N . LYS B 1 150 ? 46.051 22.009 30.143 1.00 30.16 150 LYS B N 1
ATOM 4272 C CA . LYS B 1 150 ? 47.413 22.442 29.821 1.00 31.01 150 LYS B CA 1
ATOM 4273 C C . LYS B 1 150 ? 48.215 21.402 29.034 1.00 30.72 150 LYS B C 1
ATOM 4274 O O . LYS B 1 150 ? 48.790 21.729 28.028 1.00 31.31 150 LYS B O 1
ATOM 4280 N N . ASP B 1 151 ? 48.332 20.195 29.566 1.00 31.19 151 ASP B N 1
ATOM 4281 C CA . ASP B 1 151 ? 49.265 19.198 29.063 1.00 30.53 151 ASP B CA 1
ATOM 4282 C C . ASP B 1 151 ? 48.849 17.858 29.676 1.00 30.79 151 ASP B C 1
ATOM 4283 O O . ASP B 1 151 ? 48.924 17.650 30.905 1.00 31.21 151 ASP B O 1
ATOM 4288 N N . ILE B 1 152 ? 48.363 16.957 28.812 1.00 30.24 152 ILE B N 1
ATOM 4289 C CA . ILE B 1 152 ? 47.712 15.718 29.193 1.00 29.21 152 ILE B CA 1
ATOM 4290 C C . ILE B 1 152 ? 48.527 14.455 28.786 1.00 31.10 152 ILE B C 1
ATOM 4291 O O . ILE B 1 152 ? 48.551 14.088 27.573 1.00 32.43 152 ILE B O 1
ATOM 4296 N N . PRO B 1 153 ? 49.185 13.773 29.763 1.00 31.33 153 PRO B N 1
ATOM 4297 C CA . PRO B 1 153 ? 50.002 12.623 29.417 1.00 30.70 153 PRO B CA 1
ATOM 4298 C C . PRO B 1 153 ? 49.200 11.391 29.093 1.00 30.23 153 PRO B C 1
ATOM 4299 O O . PRO B 1 153 ? 47.981 11.503 28.977 1.00 28.96 153 PRO B O 1
ATOM 4303 N N . ALA B 1 154 ? 49.923 10.280 28.851 1.00 29.80 154 ALA B N 1
ATOM 4304 C CA . ALA B 1 154 ? 49.426 9.027 28.262 1.00 30.21 154 ALA B CA 1
ATOM 4305 C C . ALA B 1 154 ? 50.476 7.985 28.529 1.00 31.15 154 ALA B C 1
ATOM 4306 O O . ALA B 1 154 ? 51.568 8.289 29.017 1.00 32.14 154 ALA B O 1
ATOM 4308 N N . PRO B 1 155 ? 50.147 6.718 28.340 1.00 32.26 155 PRO B N 1
ATOM 4309 C CA . PRO B 1 155 ? 51.167 5.678 28.342 1.00 33.28 155 PRO B CA 1
ATOM 4310 C C . PRO B 1 155 ? 52.130 5.759 27.150 1.00 32.91 155 PRO B C 1
ATOM 4311 O O . PRO B 1 155 ? 51.746 6.286 26.115 1.00 34.82 155 PRO B O 1
ATOM 4315 N N . ASP B 1 156 ? 53.330 5.238 27.337 1.00 33.37 156 ASP B N 1
ATOM 4316 C CA . ASP B 1 156 ? 54.317 5.098 26.280 1.00 34.35 156 ASP B CA 1
ATOM 4317 C C . ASP B 1 156 ? 55.271 3.931 26.656 1.00 34.26 156 ASP B C 1
ATOM 4318 O O . ASP B 1 156 ? 54.848 3.015 27.350 1.00 34.80 156 ASP B O 1
ATOM 4323 N N . VAL B 1 157 ? 56.522 3.912 26.223 1.00 34.65 157 VAL B N 1
ATOM 4324 C CA . VAL B 1 157 ? 57.353 2.761 26.459 1.00 35.29 157 VAL B CA 1
ATOM 4325 C C . VAL B 1 157 ? 57.565 2.530 27.952 1.00 35.36 157 VAL B C 1
ATOM 4326 O O . VAL B 1 157 ? 58.028 3.414 28.725 1.00 34.11 157 VAL B O 1
ATOM 4330 N N . TYR B 1 158 ? 57.220 1.331 28.355 1.00 35.05 158 TYR B N 1
ATOM 4331 C CA . TYR B 1 158 ? 57.318 0.874 29.746 1.00 36.61 158 TYR B CA 1
ATOM 4332 C C . TYR B 1 158 ? 56.478 1.639 30.742 1.00 35.73 158 TYR B C 1
ATOM 4333 O O . TYR B 1 158 ? 56.773 1.627 31.925 1.00 35.52 158 TYR B O 1
ATOM 4342 N N . THR B 1 159 ? 55.407 2.272 30.267 1.00 35.12 159 THR B N 1
ATOM 4343 C CA . THR B 1 159 ? 54.409 2.779 31.156 1.00 35.11 159 THR B CA 1
ATOM 4344 C C . THR B 1 159 ? 53.045 2.271 30.716 1.00 35.24 159 THR B C 1
ATOM 4345 O O . THR B 1 159 ? 52.854 1.895 29.564 1.00 35.85 159 THR B O 1
ATOM 4349 N N . ASN B 1 160 ? 52.093 2.252 31.635 1.00 34.72 160 ASN B N 1
ATOM 4350 C CA . ASN B 1 160 ? 50.817 1.588 31.389 1.00 34.57 160 ASN B CA 1
ATOM 4351 C C . ASN B 1 160 ? 49.756 2.189 32.304 1.00 33.96 160 ASN B C 1
ATOM 4352 O O . ASN B 1 160 ? 50.027 3.179 33.018 1.00 35.24 160 ASN B O 1
ATOM 4357 N N . SER B 1 161 ? 48.580 1.597 32.334 1.00 31.69 161 SER B N 1
ATOM 4358 C CA . SER B 1 161 ? 47.457 2.214 32.961 1.00 32.90 161 SER B CA 1
ATOM 4359 C C . SER B 1 161 ? 47.590 2.258 34.520 1.00 31.77 161 SER B C 1
ATOM 4360 O O . SER B 1 161 ? 47.067 3.145 35.136 1.00 31.89 161 SER B O 1
ATOM 4363 N N . GLN B 1 162 ? 48.380 1.367 35.084 1.00 30.80 162 GLN B N 1
ATOM 4364 C CA . GLN B 1 162 ? 48.767 1.401 36.470 1.00 32.15 162 GLN B CA 1
ATOM 4365 C C . GLN B 1 162 ? 49.641 2.618 36.719 1.00 32.28 162 GLN B C 1
ATOM 4366 O O . GLN B 1 162 ? 49.448 3.355 37.687 1.00 32.95 162 GLN B O 1
ATOM 4372 N N . ILE B 1 163 ? 50.559 2.914 35.809 1.00 32.17 163 ILE B N 1
ATOM 4373 C CA . ILE B 1 163 ? 51.357 4.131 36.046 1.00 32.55 163 ILE B CA 1
ATOM 4374 C C . ILE B 1 163 ? 50.417 5.337 35.993 1.00 31.70 163 ILE B C 1
ATOM 4375 O O . ILE B 1 163 ? 50.593 6.274 36.775 1.00 30.07 163 ILE B O 1
ATOM 4380 N N . MET B 1 164 ? 49.446 5.311 35.050 1.00 30.36 164 MET B N 1
ATOM 4381 C CA . MET B 1 164 ? 48.610 6.459 34.804 1.00 30.30 164 MET B CA 1
ATOM 4382 C C . MET B 1 164 ? 47.733 6.712 36.037 1.00 31.05 164 MET B C 1
ATOM 4383 O O . MET B 1 164 ? 47.494 7.852 36.378 1.00 31.26 164 MET B O 1
ATOM 4388 N N . ALA B 1 165 ? 47.249 5.632 36.652 1.00 31.07 165 ALA B N 1
ATOM 4389 C CA . ALA B 1 165 ? 46.402 5.709 37.786 1.00 31.50 165 ALA B CA 1
ATOM 4390 C C . ALA B 1 165 ? 47.181 6.314 38.980 1.00 31.52 165 ALA B C 1
ATOM 4391 O O . ALA B 1 165 ? 46.656 7.163 39.622 1.00 30.96 165 ALA B O 1
ATOM 4393 N N . TRP B 1 166 ? 48.420 5.891 39.235 1.00 31.42 166 TRP B N 1
ATOM 4394 C CA . TRP B 1 166 ? 49.276 6.562 40.227 1.00 31.74 166 TRP B CA 1
ATOM 4395 C C . TRP B 1 166 ? 49.514 8.094 40.036 1.00 32.00 166 TRP B C 1
ATOM 4396 O O . TRP B 1 166 ? 49.457 8.895 40.999 1.00 30.23 166 TRP B O 1
ATOM 4407 N N . MET B 1 167 ? 49.749 8.487 38.777 1.00 31.14 167 MET B N 1
ATOM 4408 C CA . MET B 1 167 ? 49.978 9.851 38.437 1.00 29.83 167 MET B CA 1
ATOM 4409 C C . MET B 1 167 ? 48.686 10.657 38.598 1.00 29.49 167 MET B C 1
ATOM 4410 O O . MET B 1 167 ? 48.712 11.802 39.084 1.00 27.00 167 MET B O 1
ATOM 4415 N N . MET B 1 168 ? 47.578 10.072 38.139 1.00 29.79 168 MET B N 1
ATOM 4416 C CA . MET B 1 168 ? 46.317 10.667 38.240 1.00 30.50 168 MET B CA 1
ATOM 4417 C C . MET B 1 168 ? 46.053 10.905 39.747 1.00 30.97 168 MET B C 1
ATOM 4418 O O . MET B 1 168 ? 45.717 12.026 40.168 1.00 32.33 168 MET B O 1
ATOM 4423 N N . ASP B 1 169 ? 46.248 9.871 40.556 1.00 31.24 169 ASP B N 1
ATOM 4424 C CA . ASP B 1 169 ? 46.025 9.982 42.030 1.00 31.73 169 ASP B CA 1
ATOM 4425 C C . ASP B 1 169 ? 46.833 11.150 42.602 1.00 31.09 169 ASP B C 1
ATOM 4426 O O . ASP B 1 169 ? 46.298 11.991 43.273 1.00 29.76 169 ASP B O 1
ATOM 4431 N N . GLU B 1 170 ? 48.120 11.201 42.274 1.00 31.48 170 GLU B N 1
ATOM 4432 C CA . GLU B 1 170 ? 48.996 12.191 42.873 1.00 31.11 170 GLU B CA 1
ATOM 4433 C C . GLU B 1 170 ? 48.553 13.593 42.477 1.00 30.70 170 GLU B C 1
ATOM 4434 O O . GLU B 1 170 ? 48.444 14.478 43.329 1.00 31.64 170 GLU B O 1
ATOM 4440 N N . TYR B 1 171 ? 48.186 13.772 41.221 1.00 29.61 171 TYR B N 1
ATOM 4441 C CA . TYR B 1 171 ? 47.830 15.074 40.722 1.00 28.10 171 TYR B CA 1
ATOM 4442 C C . TYR B 1 171 ? 46.559 15.588 41.387 1.00 28.12 171 TYR B C 1
ATOM 4443 O O . TYR B 1 171 ? 46.445 16.762 41.757 1.00 25.24 171 TYR B O 1
ATOM 4452 N N . SER B 1 172 ? 45.575 14.691 41.453 1.00 30.46 172 SER B N 1
ATOM 4453 C CA . SER B 1 172 ? 44.319 14.921 42.203 1.00 31.41 172 SER B CA 1
ATOM 4454 C C . SER B 1 172 ? 44.543 15.369 43.665 1.00 32.04 172 SER B C 1
ATOM 4455 O O . SER B 1 172 ? 43.860 16.275 44.143 1.00 32.13 172 SER B O 1
ATOM 4458 N N . ARG B 1 173 ? 45.524 14.776 44.352 1.00 33.12 173 ARG B N 1
ATOM 4459 C CA . ARG B 1 173 ? 45.787 15.149 45.747 1.00 33.94 173 ARG B CA 1
ATOM 4460 C C . ARG B 1 173 ? 46.368 16.544 45.800 1.00 33.85 173 ARG B C 1
ATOM 4461 O O . ARG B 1 173 ? 46.010 17.345 46.690 1.00 31.97 173 ARG B O 1
ATOM 4469 N N . LEU B 1 174 ? 47.219 16.869 44.805 1.00 32.87 174 LEU B N 1
ATOM 4470 C CA . LEU B 1 174 ? 47.812 18.202 44.747 1.00 32.05 174 LEU B CA 1
ATOM 4471 C C . LEU B 1 174 ? 46.740 19.242 44.616 1.00 33.47 174 LEU B C 1
ATOM 4472 O O . LEU B 1 174 ? 46.775 20.275 45.349 1.00 34.19 174 LEU B O 1
ATOM 4477 N N . ARG B 1 175 ? 45.743 18.955 43.755 1.00 32.08 175 ARG B N 1
ATOM 4478 C CA . ARG B 1 175 ? 44.664 19.891 43.501 1.00 32.12 175 ARG B CA 1
ATOM 4479 C C . ARG B 1 175 ? 43.448 19.849 44.501 1.00 31.60 175 ARG B C 1
ATOM 4480 O O . ARG B 1 175 ? 42.625 20.717 44.454 1.00 32.07 175 ARG B O 1
ATOM 4488 N N . GLU B 1 176 ? 43.315 18.811 45.319 1.00 30.58 176 GLU B N 1
ATOM 4489 C CA . GLU B 1 176 ? 42.225 18.646 46.304 1.00 30.55 176 GLU B CA 1
ATOM 4490 C C . GLU B 1 176 ? 40.914 18.292 45.583 1.00 32.14 176 GLU B C 1
ATOM 4491 O O . GLU B 1 176 ? 39.814 18.462 46.131 1.00 31.26 176 GLU B O 1
ATOM 4497 N N . PHE B 1 177 ? 41.039 17.777 44.356 1.00 33.18 177 PHE B N 1
ATOM 4498 C CA . PHE B 1 177 ? 39.887 17.295 43.588 1.00 32.33 177 PHE B CA 1
ATOM 4499 C C . PHE B 1 177 ? 40.346 16.306 42.540 1.00 32.28 177 PHE B C 1
ATOM 4500 O O . PHE B 1 177 ? 41.439 16.426 41.955 1.00 30.39 177 PHE B O 1
ATOM 4508 N N . ASP B 1 178 ? 39.515 15.275 42.372 1.00 32.67 178 ASP B N 1
ATOM 4509 C CA . ASP B 1 178 ? 39.632 14.279 41.309 1.00 32.40 178 ASP B CA 1
ATOM 4510 C C . ASP B 1 178 ? 39.789 14.952 39.940 1.00 31.27 178 ASP B C 1
ATOM 4511 O O . ASP B 1 178 ? 38.967 15.742 39.519 1.00 33.67 178 ASP B O 1
ATOM 4516 N N . SER B 1 179 ? 40.855 14.591 39.262 1.00 30.24 179 SER B N 1
ATOM 4517 C CA . SER B 1 179 ? 41.347 15.273 38.048 1.00 29.27 179 SER B CA 1
ATOM 4518 C C . SER B 1 179 ? 41.665 14.207 36.933 1.00 28.98 179 SER B C 1
ATOM 4519 O O . SER B 1 179 ? 42.806 14.070 36.489 1.00 28.06 179 SER B O 1
ATOM 4522 N N . PRO B 1 180 ? 40.675 13.387 36.581 1.00 27.96 180 PRO B N 1
ATOM 4523 C CA . PRO B 1 180 ? 40.811 12.304 35.581 1.00 28.07 180 PRO B CA 1
ATOM 4524 C C . PRO B 1 180 ? 41.388 12.739 34.223 1.00 28.03 180 PRO B C 1
ATOM 4525 O O . PRO B 1 180 ? 42.257 12.020 33.657 1.00 30.59 180 PRO B O 1
ATOM 4529 N N . GLY B 1 181 ? 40.969 13.914 33.784 1.00 28.98 181 GLY B N 1
ATOM 4530 C CA . GLY B 1 181 ? 41.374 14.571 32.551 1.00 30.03 181 GLY B CA 1
ATOM 4531 C C . GLY B 1 181 ? 42.793 15.042 32.444 1.00 30.48 181 GLY B C 1
ATOM 4532 O O . GLY B 1 181 ? 43.192 15.517 31.384 1.00 32.17 181 GLY B O 1
ATOM 4533 N N . PHE B 1 182 ? 43.560 14.909 33.530 1.00 30.64 182 PHE B N 1
ATOM 4534 C CA . PHE B 1 182 ? 44.986 15.229 33.523 1.00 30.33 182 PHE B CA 1
ATOM 4535 C C . PHE B 1 182 ? 45.790 14.288 32.640 1.00 30.55 182 PHE B C 1
ATOM 4536 O O . PHE B 1 182 ? 46.801 14.692 32.074 1.00 29.82 182 PHE B O 1
ATOM 4544 N N . ILE B 1 183 ? 45.362 13.034 32.558 1.00 30.08 183 ILE B N 1
ATOM 4545 C CA . ILE B 1 183 ? 46.206 11.996 32.033 1.00 30.02 183 ILE B CA 1
ATOM 4546 C C . ILE B 1 183 ? 45.321 10.898 31.399 1.00 30.80 183 ILE B C 1
ATOM 4547 O O . ILE B 1 183 ? 44.261 10.600 31.939 1.00 29.09 183 ILE B O 1
ATOM 4552 N N . THR B 1 184 ? 45.721 10.347 30.221 1.00 30.21 184 THR B N 1
ATOM 4553 C CA . THR B 1 184 ? 44.871 9.350 29.576 1.00 28.95 184 THR B CA 1
ATOM 4554 C C . THR B 1 184 ? 45.494 7.967 29.665 1.00 28.98 184 THR B C 1
ATOM 4555 O O . THR B 1 184 ? 46.585 7.796 30.205 1.00 28.55 184 THR B O 1
ATOM 4559 N N . GLY B 1 185 ? 44.772 6.945 29.198 1.00 29.57 185 GLY B N 1
ATOM 4560 C CA . GLY B 1 185 ? 45.247 5.578 29.332 1.00 29.93 185 GLY B CA 1
ATOM 4561 C C . GLY B 1 185 ? 44.872 4.971 30.704 1.00 31.29 185 GLY B C 1
ATOM 4562 O O . GLY B 1 185 ? 45.489 3.972 31.129 1.00 30.38 185 GLY B O 1
ATOM 4563 N N . LYS B 1 186 ? 43.886 5.582 31.381 1.00 31.43 186 LYS B N 1
ATOM 4564 C CA . LYS B 1 186 ? 43.509 5.166 32.755 1.00 32.67 186 LYS B CA 1
ATOM 4565 C C . LYS B 1 186 ? 42.698 3.888 32.736 1.00 32.54 186 LYS B C 1
ATOM 4566 O O . LYS B 1 186 ? 41.956 3.685 31.842 1.00 32.34 186 LYS B O 1
ATOM 4572 N N . PRO B 1 187 ? 42.731 3.093 33.821 1.00 34.34 187 PRO B N 1
ATOM 4573 C CA . PRO B 1 187 ? 41.718 2.068 34.016 1.00 34.06 187 PRO B CA 1
ATOM 4574 C C . PRO B 1 187 ? 40.308 2.615 33.906 1.00 35.01 187 PRO B C 1
ATOM 4575 O O . PRO B 1 187 ? 40.009 3.759 34.290 1.00 34.98 187 PRO B O 1
ATOM 4579 N N . LEU B 1 188 ? 39.413 1.802 33.363 1.00 37.26 188 LEU B N 1
ATOM 4580 C CA . LEU B 1 188 ? 38.007 2.186 33.186 1.00 37.36 188 LEU B CA 1
ATOM 4581 C C . LEU B 1 188 ? 37.366 2.730 34.492 1.00 38.33 188 LEU B C 1
ATOM 4582 O O . LEU B 1 188 ? 36.582 3.694 34.438 1.00 38.21 188 LEU B O 1
ATOM 4587 N N . VAL B 1 189 ? 37.705 2.157 35.673 1.00 38.29 189 VAL B N 1
ATOM 4588 C CA . VAL B 1 189 ? 37.092 2.660 36.908 1.00 37.69 189 VAL B CA 1
ATOM 4589 C C . VAL B 1 189 ? 37.549 4.046 37.306 1.00 37.42 189 VAL B C 1
ATOM 4590 O O . VAL B 1 189 ? 36.907 4.664 38.117 1.00 37.56 189 VAL B O 1
ATOM 4594 N N . LEU B 1 190 ? 38.651 4.539 36.739 1.00 37.93 190 LEU B N 1
ATOM 4595 C CA . LEU B 1 190 ? 39.141 5.912 37.026 1.00 36.58 190 LEU B CA 1
ATOM 4596 C C . LEU B 1 190 ? 38.835 6.868 35.867 1.00 36.61 190 LEU B C 1
ATOM 4597 O O . LEU B 1 190 ? 39.384 7.964 35.837 1.00 37.28 190 LEU B O 1
ATOM 4602 N N . GLY B 1 191 ? 37.947 6.485 34.954 1.00 35.54 191 GLY B N 1
ATOM 4603 C CA . GLY B 1 191 ? 37.529 7.354 33.845 1.00 35.39 191 GLY B CA 1
ATOM 4604 C C . GLY B 1 191 ? 38.299 7.056 32.553 1.00 35.64 191 GLY B C 1
ATOM 4605 O O . GLY B 1 191 ? 38.446 7.904 31.687 1.00 34.79 191 GLY B O 1
ATOM 4606 N N . GLY B 1 192 ? 38.769 5.816 32.425 1.00 35.77 192 GLY B N 1
ATOM 4607 C CA . GLY B 1 192 ? 39.261 5.294 31.157 1.00 35.71 192 GLY B CA 1
ATOM 4608 C C . GLY B 1 192 ? 38.167 5.221 30.102 1.00 35.72 192 GLY B C 1
ATOM 4609 O O . GLY B 1 192 ? 37.027 5.399 30.425 1.00 35.31 192 GLY B O 1
ATOM 4610 N N . SER B 1 193 ? 38.537 5.004 28.843 1.00 35.89 193 SER B N 1
ATOM 4611 C CA . SER B 1 193 ? 37.595 4.925 27.734 1.00 36.45 193 SER B CA 1
ATOM 4612 C C . SER B 1 193 ? 37.500 3.489 27.271 1.00 37.74 193 SER B C 1
ATOM 4613 O O . SER B 1 193 ? 38.440 2.714 27.413 1.00 38.11 193 SER B O 1
ATOM 4616 N N . GLN B 1 194 ? 36.320 3.117 26.799 1.00 39.26 194 GLN B N 1
ATOM 4617 C CA . GLN B 1 194 ? 36.124 1.888 26.028 1.00 40.30 194 GLN B CA 1
ATOM 4618 C C . GLN B 1 194 ? 36.784 2.124 24.630 1.00 41.83 194 GLN B C 1
ATOM 4619 O O . GLN B 1 194 ? 37.055 3.291 24.210 1.00 40.64 194 GLN B O 1
ATOM 4625 N N . GLY B 1 195 ? 36.930 1.017 23.904 1.00 43.13 195 GLY B N 1
ATOM 4626 C CA . GLY B 1 195 ? 37.412 1.002 22.517 1.00 44.86 195 GLY B CA 1
ATOM 4627 C C . GLY B 1 195 ? 38.902 1.210 22.343 1.00 45.91 195 GLY B C 1
ATOM 4628 O O . GLY B 1 195 ? 39.386 1.377 21.227 1.00 46.27 195 GLY B O 1
ATOM 4629 N N . ARG B 1 196 ? 39.649 1.187 23.442 1.00 47.83 196 ARG B N 1
ATOM 4630 C CA . ARG B 1 196 ? 41.024 1.542 23.364 1.00 49.13 196 ARG B CA 1
ATOM 4631 C C . ARG B 1 196 ? 41.913 0.383 22.944 1.00 49.70 196 ARG B C 1
ATOM 4632 O O . ARG B 1 196 ? 42.968 0.619 22.387 1.00 50.31 196 ARG B O 1
ATOM 4640 N N . GLU B 1 197 ? 41.452 -0.850 23.116 1.00 50.32 197 GLU B N 1
ATOM 4641 C CA . GLU B 1 197 ? 42.265 -2.009 22.805 1.00 51.41 197 GLU B CA 1
ATOM 4642 C C . GLU B 1 197 ? 42.391 -2.263 21.303 1.00 50.15 197 GLU B C 1
ATOM 4643 O O . GLU B 1 197 ? 43.381 -2.797 20.869 1.00 48.23 197 GLU B O 1
ATOM 4649 N N . THR B 1 198 ? 41.349 -1.933 20.537 1.00 49.81 198 THR B N 1
ATOM 4650 C CA . THR B 1 198 ? 41.355 -2.186 19.114 1.00 49.51 198 THR B CA 1
ATOM 4651 C C . THR B 1 198 ? 41.451 -0.880 18.290 1.00 48.66 198 THR B C 1
ATOM 4652 O O . THR B 1 198 ? 41.383 -0.934 17.077 1.00 47.22 198 THR B O 1
ATOM 4656 N N . ALA B 1 199 ? 41.605 0.273 18.958 1.00 47.93 199 ALA B N 1
ATOM 4657 C CA . ALA B 1 199 ? 41.642 1.602 18.283 1.00 47.38 199 ALA B CA 1
ATOM 4658 C C . ALA B 1 199 ? 42.584 1.665 17.085 1.00 46.57 199 ALA B C 1
ATOM 4659 O O . ALA B 1 199 ? 42.192 2.061 15.991 1.00 46.63 199 ALA B O 1
ATOM 4661 N N . THR B 1 200 ? 43.823 1.277 17.312 1.00 46.38 200 THR B N 1
ATOM 4662 C CA . THR B 1 200 ? 44.823 1.337 16.303 1.00 47.61 200 THR B CA 1
ATOM 4663 C C . THR B 1 200 ? 44.474 0.403 15.114 1.00 48.17 200 THR B C 1
ATOM 4664 O O . THR B 1 200 ? 44.466 0.844 13.957 1.00 48.69 200 THR B O 1
ATOM 4668 N N . ALA B 1 201 ? 44.124 -0.840 15.431 1.00 47.85 201 ALA B N 1
ATOM 4669 C CA . ALA B 1 201 ? 43.835 -1.867 14.441 1.00 48.22 201 ALA B CA 1
ATOM 4670 C C . ALA B 1 201 ? 42.628 -1.467 13.590 1.00 48.42 201 ALA B C 1
ATOM 4671 O O . ALA B 1 201 ? 42.676 -1.606 12.369 1.00 47.79 201 ALA B O 1
ATOM 4673 N N . GLN B 1 202 ? 41.570 -0.945 14.235 1.00 48.98 202 GLN B N 1
ATOM 4674 C CA . GLN B 1 202 ? 40.382 -0.452 13.499 1.00 49.75 202 GLN B CA 1
ATOM 4675 C C . GLN B 1 202 ? 40.709 0.617 12.462 1.00 48.98 202 GLN B C 1
ATOM 4676 O O . GLN B 1 202 ? 40.128 0.667 11.389 1.00 49.73 202 GLN B O 1
ATOM 4682 N N . GLY B 1 203 ? 41.642 1.473 12.800 1.00 48.82 203 GLY B N 1
ATOM 4683 C CA . GLY B 1 203 ? 42.054 2.548 11.906 1.00 48.96 203 GLY B CA 1
ATOM 4684 C C . GLY B 1 203 ? 42.777 2.059 10.655 1.00 47.88 203 GLY B C 1
ATOM 4685 O O . GLY B 1 203 ? 42.552 2.591 9.586 1.00 47.76 203 GLY B O 1
ATOM 4686 N N . VAL B 1 204 ? 43.667 1.088 10.822 1.00 46.74 204 VAL B N 1
ATOM 4687 C CA . VAL B 1 204 ? 44.342 0.422 9.700 1.00 46.21 204 VAL B CA 1
ATOM 4688 C C . VAL B 1 204 ? 43.305 -0.130 8.714 1.00 47.14 204 VAL B C 1
ATOM 4689 O O . VAL B 1 204 ? 43.427 0.134 7.504 1.00 47.76 204 VAL B O 1
ATOM 4693 N N . THR B 1 205 ? 42.295 -0.857 9.231 1.00 46.03 205 THR B N 1
ATOM 4694 C CA . THR B 1 205 ? 41.267 -1.449 8.398 1.00 45.92 205 THR B CA 1
ATOM 4695 C C . THR B 1 205 ? 40.432 -0.391 7.714 1.00 46.12 205 THR B C 1
ATOM 4696 O O . THR B 1 205 ? 40.020 -0.588 6.593 1.00 45.45 205 THR B O 1
ATOM 4700 N N . ILE B 1 206 ? 40.155 0.723 8.392 1.00 46.61 206 ILE B N 1
ATOM 4701 C CA . ILE B 1 206 ? 39.440 1.817 7.744 1.00 45.93 206 ILE B CA 1
ATOM 4702 C C . ILE B 1 206 ? 40.262 2.452 6.635 1.00 46.34 206 ILE B C 1
ATOM 4703 O O . ILE B 1 206 ? 39.689 2.956 5.654 1.00 46.04 206 ILE B O 1
ATOM 4708 N N . CYS B 1 207 ? 41.585 2.482 6.812 1.00 45.77 207 CYS B N 1
ATOM 4709 C CA . CYS B 1 207 ? 42.417 3.086 5.811 1.00 45.46 207 CYS B CA 1
ATOM 4710 C C . CYS B 1 207 ? 42.442 2.154 4.596 1.00 46.08 207 CYS B C 1
ATOM 4711 O O . CYS B 1 207 ? 42.429 2.623 3.471 1.00 46.09 207 CYS B O 1
ATOM 4714 N N . ILE B 1 208 ? 42.511 0.844 4.822 1.00 46.05 208 ILE B N 1
ATOM 4715 C CA . ILE B 1 208 ? 42.415 -0.127 3.721 1.00 46.88 208 ILE B CA 1
ATOM 4716 C C . ILE B 1 208 ? 41.114 0.051 2.911 1.00 47.63 208 ILE B C 1
ATOM 4717 O O . ILE B 1 208 ? 41.166 0.185 1.705 1.00 46.61 208 ILE B O 1
ATOM 4722 N N . GLU B 1 209 ? 39.972 0.106 3.593 1.00 48.55 209 GLU B N 1
ATOM 4723 C CA . GLU B 1 209 ? 38.697 0.423 2.944 1.00 49.79 209 GLU B CA 1
ATOM 4724 C C . GLU B 1 209 ? 38.742 1.692 2.152 1.00 49.98 209 GLU B C 1
ATOM 4725 O O . GLU B 1 209 ? 38.130 1.737 1.096 1.00 51.38 209 GLU B O 1
ATOM 4731 N N . GLU B 1 210 ? 39.401 2.736 2.637 1.00 49.52 210 GLU B N 1
ATOM 4732 C CA . GLU B 1 210 ? 39.428 3.981 1.870 1.00 49.39 210 GLU B CA 1
ATOM 4733 C C . GLU B 1 210 ? 40.347 3.930 0.636 1.00 49.11 210 GLU B C 1
ATOM 4734 O O . GLU B 1 210 ? 40.006 4.499 -0.407 1.00 49.09 210 GLU B O 1
ATOM 4740 N N . ALA B 1 211 ? 41.486 3.257 0.755 1.00 48.14 211 ALA B N 1
ATOM 4741 C CA . ALA B 1 211 ? 42.449 3.204 -0.310 1.00 48.79 211 ALA B CA 1
ATOM 4742 C C . ALA B 1 211 ? 41.846 2.427 -1.512 1.00 50.26 211 ALA B C 1
ATOM 4743 O O . ALA B 1 211 ? 41.956 2.827 -2.666 1.00 49.43 211 ALA B O 1
ATOM 4745 N N . VAL B 1 212 ? 41.187 1.330 -1.174 1.00 50.61 212 VAL B N 1
ATOM 4746 C CA . VAL B 1 212 ? 40.465 0.499 -2.112 1.00 51.16 212 VAL B CA 1
ATOM 4747 C C . VAL B 1 212 ? 39.445 1.283 -2.973 1.00 52.02 212 VAL B C 1
ATOM 4748 O O . VAL B 1 212 ? 39.508 1.212 -4.199 1.00 50.27 212 VAL B O 1
ATOM 4752 N N . LYS B 1 213 ? 38.562 2.053 -2.338 1.00 52.74 213 LYS B N 1
ATOM 4753 C CA . LYS B 1 213 ? 37.707 2.986 -3.053 1.00 53.64 213 LYS B CA 1
ATOM 4754 C C . LYS B 1 213 ? 38.510 3.896 -4.033 1.00 54.96 213 LYS B C 1
ATOM 4755 O O . LYS B 1 213 ? 38.164 3.981 -5.190 1.00 55.43 213 LYS B O 1
ATOM 4761 N N . LYS B 1 214 ? 39.603 4.539 -3.606 1.00 56.36 214 LYS B N 1
ATOM 4762 C CA . LYS B 1 214 ? 40.341 5.449 -4.507 1.00 56.80 214 LYS B CA 1
ATOM 4763 C C . LYS B 1 214 ? 41.015 4.748 -5.690 1.00 57.51 214 LYS B C 1
ATOM 4764 O O . LYS B 1 214 ? 41.352 5.364 -6.675 1.00 58.03 214 LYS B O 1
ATOM 4770 N N . LYS B 1 215 ? 41.224 3.457 -5.588 1.00 58.34 215 LYS B N 1
ATOM 4771 C CA . LYS B 1 215 ? 41.869 2.703 -6.646 1.00 58.92 215 LYS B CA 1
ATOM 4772 C C . LYS B 1 215 ? 40.782 1.889 -7.444 1.00 59.38 215 LYS B C 1
ATOM 4773 O O . LYS B 1 215 ? 41.113 1.012 -8.240 1.00 59.58 215 LYS B O 1
ATOM 4779 N N . GLY B 1 216 ? 39.494 2.202 -7.211 1.00 59.18 216 GLY B N 1
ATOM 4780 C CA . GLY B 1 216 ? 38.361 1.568 -7.888 1.00 59.10 216 GLY B CA 1
ATOM 4781 C C . GLY B 1 216 ? 38.200 0.076 -7.713 1.00 59.33 216 GLY B C 1
ATOM 4782 O O . GLY B 1 216 ? 37.608 -0.579 -8.572 1.00 59.46 216 GLY B O 1
ATOM 4783 N N . ILE B 1 217 ? 38.728 -0.460 -6.604 1.00 58.83 217 ILE B N 1
ATOM 4784 C CA . ILE B 1 217 ? 38.713 -1.892 -6.291 1.00 57.75 217 ILE B CA 1
ATOM 4785 C C . ILE B 1 217 ? 37.677 -2.095 -5.235 1.00 58.18 217 ILE B C 1
ATOM 4786 O O . ILE B 1 217 ? 37.642 -1.335 -4.243 1.00 59.11 217 ILE B O 1
ATOM 4791 N N . LYS B 1 218 ? 36.776 -3.059 -5.428 1.00 58.02 218 LYS B N 1
ATOM 4792 C CA . LYS B 1 218 ? 35.796 -3.335 -4.386 1.00 58.18 218 LYS B CA 1
ATOM 4793 C C . LYS B 1 218 ? 36.472 -4.251 -3.358 1.00 57.37 218 LYS B C 1
ATOM 4794 O O . LYS B 1 218 ? 37.239 -5.158 -3.707 1.00 56.39 218 LYS B O 1
ATOM 4800 N N . LEU B 1 219 ? 36.199 -3.977 -2.088 1.00 56.82 219 LEU B N 1
ATOM 4801 C CA . LEU B 1 219 ? 36.830 -4.698 -0.974 1.00 56.32 219 LEU B CA 1
ATOM 4802 C C . LEU B 1 219 ? 36.651 -6.216 -1.125 1.00 55.56 219 LEU B C 1
ATOM 4803 O O . LEU B 1 219 ? 37.617 -6.924 -0.999 1.00 54.09 219 LEU B O 1
ATOM 4808 N N . GLN B 1 220 ? 35.418 -6.684 -1.395 1.00 55.69 220 GLN B N 1
ATOM 4809 C CA . GLN B 1 220 ? 35.147 -8.109 -1.684 1.00 56.13 220 GLN B CA 1
ATOM 4810 C C . GLN B 1 220 ? 36.005 -8.641 -2.844 1.00 55.40 220 GLN B C 1
ATOM 4811 O O . GLN B 1 220 ? 36.167 -9.830 -2.961 1.00 56.29 220 GLN B O 1
ATOM 4817 N N . ASN B 1 221 ? 36.567 -7.785 -3.685 1.00 54.37 221 ASN B N 1
ATOM 4818 C CA . ASN B 1 221 ? 37.510 -8.262 -4.704 1.00 54.92 221 ASN B CA 1
ATOM 4819 C C . ASN B 1 221 ? 38.983 -8.097 -4.419 1.00 54.39 221 ASN B C 1
ATOM 4820 O O . ASN B 1 221 ? 39.817 -8.509 -5.257 1.00 53.80 221 ASN B O 1
ATOM 4825 N N . ALA B 1 222 ? 39.320 -7.491 -3.275 1.00 53.04 222 ALA B N 1
ATOM 4826 C CA . ALA B 1 222 ? 40.729 -7.219 -2.961 1.00 52.13 222 ALA B CA 1
ATOM 4827 C C . ALA B 1 222 ? 41.462 -8.505 -2.592 1.00 51.57 222 ALA B C 1
ATOM 4828 O O . ALA B 1 222 ? 40.900 -9.402 -1.958 1.00 50.08 222 ALA B O 1
ATOM 4830 N N . ARG B 1 223 ? 42.730 -8.564 -3.000 1.00 51.44 223 ARG B N 1
ATOM 4831 C CA . ARG B 1 223 ? 43.660 -9.588 -2.552 1.00 51.67 223 ARG B CA 1
ATOM 4832 C C . ARG B 1 223 ? 44.795 -8.947 -1.727 1.00 50.43 223 ARG B C 1
ATOM 4833 O O . ARG B 1 223 ? 45.424 -7.964 -2.143 1.00 49.74 223 ARG B O 1
ATOM 4841 N N . ILE B 1 224 ? 45.034 -9.521 -0.549 1.00 49.54 224 ILE B N 1
ATOM 4842 C CA . ILE B 1 224 ? 45.861 -8.877 0.475 1.00 48.59 224 ILE B CA 1
ATOM 4843 C C . ILE B 1 224 ? 46.913 -9.814 1.009 1.00 47.16 224 ILE B C 1
ATOM 4844 O O . ILE B 1 224 ? 46.622 -10.950 1.311 1.00 45.59 224 ILE B O 1
ATOM 4849 N N . ILE B 1 225 ? 48.159 -9.341 1.021 1.00 47.73 225 ILE B N 1
ATOM 4850 C CA . ILE B 1 225 ? 49.241 -9.977 1.805 1.00 48.34 225 ILE B CA 1
ATOM 4851 C C . ILE B 1 225 ? 49.469 -9.191 3.118 1.00 48.22 225 ILE B C 1
ATOM 4852 O O . ILE B 1 225 ? 49.617 -7.968 3.106 1.00 48.45 225 ILE B O 1
ATOM 4857 N N . ILE B 1 226 ? 49.448 -9.915 4.239 1.00 48.15 226 ILE B N 1
ATOM 4858 C CA . ILE B 1 226 ? 49.638 -9.374 5.576 1.00 46.96 226 ILE B CA 1
ATOM 4859 C C . ILE B 1 226 ? 50.835 -10.061 6.166 1.00 47.82 226 ILE B C 1
ATOM 4860 O O . ILE B 1 226 ? 50.783 -11.263 6.342 1.00 46.50 226 ILE B O 1
ATOM 4865 N N . GLN B 1 227 ? 51.920 -9.315 6.408 1.00 49.92 227 GLN B N 1
ATOM 4866 C CA . GLN B 1 227 ? 53.087 -9.810 7.183 1.00 52.62 227 GLN B CA 1
ATOM 4867 C C . GLN B 1 227 ? 52.825 -9.844 8.718 1.00 53.33 227 GLN B C 1
ATOM 4868 O O . GLN B 1 227 ? 52.538 -8.828 9.320 1.00 53.12 227 GLN B O 1
ATOM 4874 N N . GLY B 1 228 ? 52.939 -11.010 9.329 1.00 54.47 228 GLY B N 1
ATOM 4875 C CA . GLY B 1 228 ? 52.867 -11.118 10.786 1.00 55.14 228 GLY B CA 1
ATOM 4876 C C . GLY B 1 228 ? 51.509 -11.589 11.224 1.00 55.23 228 GLY B C 1
ATOM 4877 O O . GLY B 1 228 ? 50.507 -11.068 10.770 1.00 55.78 228 GLY B O 1
ATOM 4878 N N . PHE B 1 229 ? 51.469 -12.578 12.111 1.00 56.26 229 PHE B N 1
ATOM 4879 C CA . PHE B 1 229 ? 50.201 -13.221 12.498 1.00 56.46 229 PHE B CA 1
ATOM 4880 C C . PHE B 1 229 ? 49.941 -13.147 14.024 1.00 57.35 229 PHE B C 1
ATOM 4881 O O . PHE B 1 229 ? 49.218 -13.988 14.629 1.00 56.97 229 PHE B O 1
ATOM 4889 N N . GLY B 1 230 ? 50.499 -12.091 14.631 1.00 58.28 230 GLY B N 1
ATOM 4890 C CA . GLY B 1 230 ? 50.203 -11.742 16.016 1.00 57.87 230 GLY B CA 1
ATOM 4891 C C . GLY B 1 230 ? 48.823 -11.128 16.101 1.00 58.42 230 GLY B C 1
ATOM 4892 O O . GLY B 1 230 ? 47.942 -11.392 15.259 1.00 57.08 230 GLY B O 1
ATOM 4893 N N . ASN B 1 231 ? 48.621 -10.330 17.146 1.00 58.26 231 ASN B N 1
ATOM 4894 C CA . ASN B 1 231 ? 47.327 -9.703 17.361 1.00 59.04 231 ASN B CA 1
ATOM 4895 C C . ASN B 1 231 ? 46.984 -8.651 16.301 1.00 57.19 231 ASN B C 1
ATOM 4896 O O . ASN B 1 231 ? 45.852 -8.561 15.907 1.00 56.39 231 ASN B O 1
ATOM 4901 N N . ALA B 1 232 ? 47.954 -7.869 15.855 1.00 56.19 232 ALA B N 1
ATOM 4902 C CA . ALA B 1 232 ? 47.708 -6.873 14.823 1.00 56.20 232 ALA B CA 1
ATOM 4903 C C . ALA B 1 232 ? 47.351 -7.613 13.513 1.00 56.11 232 ALA B C 1
ATOM 4904 O O . ALA B 1 232 ? 46.329 -7.335 12.907 1.00 55.98 232 ALA B O 1
ATOM 4906 N N . GLY B 1 233 ? 48.162 -8.605 13.153 1.00 56.14 233 GLY B N 1
ATOM 4907 C CA . GLY B 1 233 ? 48.053 -9.288 11.858 1.00 56.17 233 GLY B CA 1
ATOM 4908 C C . GLY B 1 233 ? 46.811 -10.157 11.758 1.00 55.63 233 GLY B C 1
ATOM 4909 O O . GLY B 1 233 ? 46.065 -10.112 10.766 1.00 54.73 233 GLY B O 1
ATOM 4910 N N . SER B 1 234 ? 46.608 -10.960 12.790 1.00 54.48 234 SER B N 1
ATOM 4911 C CA . SER B 1 234 ? 45.483 -11.855 12.827 1.00 53.96 234 SER B CA 1
ATOM 4912 C C . SER B 1 234 ? 44.186 -11.071 12.877 1.00 53.60 234 SER B C 1
ATOM 4913 O O . SER B 1 234 ? 43.196 -11.548 12.402 1.00 53.43 234 SER B O 1
ATOM 4916 N N . PHE B 1 235 ? 44.191 -9.865 13.448 1.00 54.51 235 PHE B N 1
ATOM 4917 C CA . PHE B 1 235 ? 42.979 -9.025 13.518 1.00 54.67 235 PHE B CA 1
ATOM 4918 C C . PHE B 1 235 ? 42.609 -8.576 12.099 1.00 54.65 235 PHE B C 1
ATOM 4919 O O . PHE B 1 235 ? 41.476 -8.783 11.654 1.00 55.00 235 PHE B O 1
ATOM 4927 N N . LEU B 1 236 ? 43.561 -7.904 11.435 1.00 54.18 236 LEU B N 1
ATOM 4928 C CA . LEU B 1 236 ? 43.494 -7.595 10.007 1.00 53.74 236 LEU B CA 1
ATOM 4929 C C . LEU B 1 236 ? 42.950 -8.715 9.139 1.00 52.94 236 LEU B C 1
ATOM 4930 O O . LEU B 1 236 ? 41.964 -8.539 8.421 1.00 51.70 236 LEU B O 1
ATOM 4935 N N . ALA B 1 237 ? 43.618 -9.859 9.226 1.00 52.65 237 ALA B N 1
ATOM 4936 C CA . ALA B 1 237 ? 43.289 -11.028 8.452 1.00 52.79 237 ALA B CA 1
ATOM 4937 C C . ALA B 1 237 ? 41.818 -11.404 8.642 1.00 53.75 237 ALA B C 1
ATOM 4938 O O . ALA B 1 237 ? 41.121 -11.573 7.658 1.00 52.81 237 ALA B O 1
ATOM 4940 N N . LYS B 1 238 ? 41.350 -11.504 9.891 1.00 54.75 238 LYS B N 1
ATOM 4941 C CA . LYS B 1 238 ? 39.945 -11.816 10.164 1.00 55.68 238 LYS B CA 1
ATOM 4942 C C . LYS B 1 238 ? 39.039 -10.796 9.546 1.00 55.54 238 LYS B C 1
ATOM 4943 O O . LYS B 1 238 ? 38.050 -11.151 8.922 1.00 56.55 238 LYS B O 1
ATOM 4949 N N . PHE B 1 239 ? 39.349 -9.523 9.767 1.00 55.36 239 PHE B N 1
ATOM 4950 C CA . PHE B 1 239 ? 38.510 -8.448 9.277 1.00 55.16 239 PHE B CA 1
ATOM 4951 C C . PHE B 1 239 ? 38.332 -8.564 7.760 1.00 55.67 239 PHE B C 1
ATOM 4952 O O . PHE B 1 239 ? 37.233 -8.340 7.227 1.00 56.59 239 PHE B O 1
ATOM 4960 N N . MET B 1 240 ? 39.426 -8.848 7.068 1.00 55.59 240 MET B N 1
ATOM 4961 C CA . MET B 1 240 ? 39.439 -8.839 5.617 1.00 55.94 240 MET B CA 1
ATOM 4962 C C . MET B 1 240 ? 38.663 -10.041 5.156 1.00 56.64 240 MET B C 1
ATOM 4963 O O . MET B 1 240 ? 37.752 -9.925 4.344 1.00 54.99 240 MET B O 1
ATOM 4968 N N . HIS B 1 241 ? 38.959 -11.178 5.767 1.00 57.77 241 HIS B N 1
ATOM 4969 C CA . HIS B 1 241 ? 38.226 -12.365 5.459 1.00 59.34 241 HIS B CA 1
ATOM 4970 C C . HIS B 1 241 ? 36.717 -12.213 5.687 1.00 60.37 241 HIS B C 1
ATOM 4971 O O . HIS B 1 241 ? 35.936 -12.661 4.852 1.00 60.50 241 HIS B O 1
ATOM 4978 N N . ASP B 1 242 ? 36.307 -11.592 6.798 1.00 61.13 242 ASP B N 1
ATOM 4979 C CA . ASP B 1 242 ? 34.876 -11.422 7.086 1.00 61.58 242 ASP B CA 1
ATOM 4980 C C . ASP B 1 242 ? 34.228 -10.352 6.210 1.00 61.50 242 ASP B C 1
ATOM 4981 O O . ASP B 1 242 ? 33.012 -10.341 6.062 1.00 62.59 242 ASP B O 1
ATOM 4986 N N . ALA B 1 243 ? 35.043 -9.454 5.654 1.00 61.33 243 ALA B N 1
ATOM 4987 C CA . ALA B 1 243 ? 34.590 -8.389 4.741 1.00 60.25 243 ALA B CA 1
ATOM 4988 C C . ALA B 1 243 ? 34.327 -8.941 3.366 1.00 59.41 243 ALA B C 1
ATOM 4989 O O . ALA B 1 243 ? 33.769 -8.238 2.509 1.00 59.57 243 ALA B O 1
ATOM 4991 N N . GLY B 1 244 ? 34.760 -10.178 3.132 1.00 57.95 244 GLY B N 1
ATOM 4992 C CA . GLY B 1 244 ? 34.641 -10.772 1.808 1.00 56.87 244 GLY B CA 1
ATOM 4993 C C . GLY B 1 244 ? 35.902 -10.728 0.989 1.00 55.96 244 GLY B C 1
ATOM 4994 O O . GLY B 1 244 ? 35.958 -11.394 -0.031 1.00 55.85 244 GLY B O 1
ATOM 4995 N N . ALA B 1 245 ? 36.932 -9.973 1.405 1.00 54.66 245 ALA B N 1
ATOM 4996 C CA . ALA B 1 245 ? 38.219 -9.962 0.667 1.00 53.52 245 ALA B CA 1
ATOM 4997 C C . ALA B 1 245 ? 38.918 -11.333 0.717 1.00 52.58 245 ALA B C 1
ATOM 4998 O O . ALA B 1 245 ? 38.522 -12.183 1.497 1.00 51.30 245 ALA B O 1
ATOM 5000 N N . LYS B 1 246 ? 39.937 -11.532 -0.130 1.00 51.86 246 LYS B N 1
ATOM 5001 C CA . LYS B 1 246 ? 40.791 -12.726 -0.088 1.00 51.89 246 LYS B CA 1
ATOM 5002 C C . LYS B 1 246 ? 42.187 -12.439 0.513 1.00 51.61 246 LYS B C 1
ATOM 5003 O O . LYS B 1 246 ? 42.976 -11.644 -0.035 1.00 51.50 246 LYS B O 1
ATOM 5009 N N . VAL B 1 247 ? 42.489 -13.081 1.644 1.00 51.26 247 VAL B N 1
ATOM 5010 C CA . VAL B 1 247 ? 43.846 -13.022 2.223 1.00 50.33 247 VAL B CA 1
ATOM 5011 C C . VAL B 1 247 ? 44.729 -14.078 1.588 1.00 49.50 247 VAL B C 1
ATOM 5012 O O . VAL B 1 247 ? 44.658 -15.242 1.961 1.00 47.95 247 VAL B O 1
ATOM 5016 N N . ILE B 1 248 ? 45.606 -13.650 0.692 1.00 49.32 248 ILE B N 1
ATOM 5017 C CA . ILE B 1 248 ? 46.380 -14.580 -0.147 1.00 49.74 248 ILE B CA 1
ATOM 5018 C C . ILE B 1 248 ? 47.811 -14.808 0.329 1.00 50.66 248 ILE B C 1
ATOM 5019 O O . ILE B 1 248 ? 48.544 -15.601 -0.247 1.00 50.72 248 ILE B O 1
ATOM 5024 N N . GLY B 1 249 ? 48.200 -14.096 1.381 1.00 51.27 249 GLY B N 1
ATOM 5025 C CA . GLY B 1 249 ? 49.530 -14.213 1.986 1.00 51.16 249 GLY B CA 1
ATOM 5026 C C . GLY B 1 249 ? 49.456 -13.796 3.445 1.00 51.85 249 GLY B C 1
ATOM 5027 O O . GLY B 1 249 ? 48.893 -12.747 3.801 1.00 50.43 249 GLY B O 1
ATOM 5028 N N . ILE B 1 250 ? 49.912 -14.704 4.295 1.00 53.58 250 ILE B N 1
ATOM 5029 C CA . ILE B 1 250 ? 50.229 -14.403 5.677 1.00 54.44 250 ILE B CA 1
ATOM 5030 C C . ILE B 1 250 ? 51.718 -14.802 5.951 1.00 56.50 250 ILE B C 1
ATOM 5031 O O . ILE B 1 250 ? 52.415 -15.415 5.082 1.00 56.41 250 ILE B O 1
ATOM 5036 N N . SER B 1 251 ? 52.226 -14.375 7.112 1.00 57.08 251 SER B N 1
ATOM 5037 C CA . SER B 1 251 ? 53.554 -14.785 7.557 1.00 58.43 251 SER B CA 1
ATOM 5038 C C . SER B 1 251 ? 53.681 -14.648 9.066 1.00 58.99 251 SER B C 1
ATOM 5039 O O . SER B 1 251 ? 52.935 -13.894 9.694 1.00 58.82 251 SER B O 1
ATOM 5042 N N . ASP B 1 252 ? 54.600 -15.431 9.625 1.00 59.96 252 ASP B N 1
ATOM 5043 C CA . ASP B 1 252 ? 55.131 -15.192 10.962 1.00 60.88 252 ASP B CA 1
ATOM 5044 C C . ASP B 1 252 ? 56.663 -15.164 10.909 1.00 61.80 252 ASP B C 1
ATOM 5045 O O . ASP B 1 252 ? 57.237 -15.182 9.804 1.00 61.19 252 ASP B O 1
ATOM 5050 N N . ALA B 1 253 ? 57.311 -15.101 12.087 1.00 63.15 253 ALA B N 1
ATOM 5051 C CA . ALA B 1 253 ? 58.793 -15.108 12.184 1.00 64.06 253 ALA B CA 1
ATOM 5052 C C . ALA B 1 253 ? 59.417 -16.239 11.350 1.00 64.91 253 ALA B C 1
ATOM 5053 O O . ALA B 1 253 ? 60.428 -16.039 10.662 1.00 64.94 253 ALA B O 1
ATOM 5055 N N . ASN B 1 254 ? 58.779 -17.407 11.382 1.00 65.59 254 ASN B N 1
ATOM 5056 C CA . ASN B 1 254 ? 59.313 -18.582 10.722 1.00 66.93 254 ASN B CA 1
ATOM 5057 C C . ASN B 1 254 ? 59.170 -18.628 9.196 1.00 67.38 254 ASN B C 1
ATOM 5058 O O . ASN B 1 254 ? 59.778 -19.498 8.589 1.00 68.06 254 ASN B O 1
ATOM 5063 N N . GLY B 1 255 ? 58.381 -17.733 8.586 1.00 67.63 255 GLY B N 1
ATOM 5064 C CA . GLY B 1 255 ? 58.218 -17.684 7.110 1.00 67.02 255 GLY B CA 1
ATOM 5065 C C . GLY B 1 255 ? 56.821 -17.339 6.548 1.00 66.95 255 GLY B C 1
ATOM 5066 O O . GLY B 1 255 ? 55.860 -17.087 7.300 1.00 66.46 255 GLY B O 1
ATOM 5067 N N . GLY B 1 256 ? 56.720 -17.358 5.206 1.00 66.87 256 GLY B N 1
ATOM 5068 C CA . GLY B 1 256 ? 55.465 -17.063 4.447 1.00 66.17 256 GLY B CA 1
ATOM 5069 C C . GLY B 1 256 ? 54.608 -18.235 3.897 1.00 65.38 256 GLY B C 1
ATOM 5070 O O . GLY B 1 256 ? 55.144 -19.267 3.456 1.00 66.02 256 GLY B O 1
ATOM 5071 N N . LEU B 1 257 ? 53.273 -18.086 3.970 1.00 63.59 257 LEU B N 1
ATOM 5072 C CA . LEU B 1 257 ? 52.321 -18.902 3.202 1.00 61.97 257 LEU B CA 1
ATOM 5073 C C . LEU B 1 257 ? 51.655 -18.007 2.155 1.00 60.87 257 LEU B C 1
ATOM 5074 O O . LEU B 1 257 ? 51.137 -16.921 2.476 1.00 60.41 257 LEU B O 1
ATOM 5079 N N . TYR B 1 258 ? 51.693 -18.459 0.906 1.00 59.45 258 TYR B N 1
ATOM 5080 C CA . TYR B 1 258 ? 51.081 -17.765 -0.215 1.00 58.37 258 TYR B CA 1
ATOM 5081 C C . TYR B 1 258 ? 50.146 -18.680 -1.025 1.00 57.58 258 TYR B C 1
ATOM 5082 O O . TYR B 1 258 ? 50.518 -19.796 -1.392 1.00 57.08 258 TYR B O 1
ATOM 5091 N N . ASN B 1 259 ? 48.929 -18.202 -1.279 1.00 56.30 259 ASN B N 1
ATOM 5092 C CA . ASN B 1 259 ? 47.994 -18.923 -2.117 1.00 55.11 259 ASN B CA 1
ATOM 5093 C C . ASN B 1 259 ? 47.074 -17.972 -2.879 1.00 53.70 259 ASN B C 1
ATOM 5094 O O . ASN B 1 259 ? 46.169 -17.390 -2.297 1.00 52.08 259 ASN B O 1
ATOM 5099 N N . PRO B 1 260 ? 47.311 -17.847 -4.199 1.00 52.40 260 PRO B N 1
ATOM 5100 C CA . PRO B 1 260 ? 46.622 -16.852 -5.002 1.00 52.03 260 PRO B CA 1
ATOM 5101 C C . PRO B 1 260 ? 45.085 -17.016 -5.026 1.00 51.21 260 PRO B C 1
ATOM 5102 O O . PRO B 1 260 ? 44.416 -16.066 -5.269 1.00 51.33 260 PRO B O 1
ATOM 5106 N N . ASP B 1 261 ? 44.540 -18.190 -4.732 1.00 50.46 261 ASP B N 1
ATOM 5107 C CA . ASP B 1 261 ? 43.075 -18.357 -4.623 1.00 49.95 261 ASP B CA 1
ATOM 5108 C C . ASP B 1 261 ? 42.528 -17.879 -3.307 1.00 49.47 261 ASP B C 1
ATOM 5109 O O . ASP B 1 261 ? 41.331 -17.803 -3.137 1.00 48.60 261 ASP B O 1
ATOM 5114 N N . GLY B 1 262 ? 43.413 -17.653 -2.344 1.00 49.77 262 GLY B N 1
ATOM 5115 C CA . GLY B 1 262 ? 43.030 -17.231 -1.026 1.00 50.54 262 GLY B CA 1
ATOM 5116 C C . GLY B 1 262 ? 43.287 -18.344 -0.027 1.00 50.98 262 GLY B C 1
ATOM 5117 O O . GLY B 1 262 ? 43.040 -19.513 -0.307 1.00 50.84 262 GLY B O 1
ATOM 5118 N N . LEU B 1 263 ? 43.787 -17.955 1.154 1.00 50.90 263 LEU B N 1
ATOM 5119 C CA . LEU B 1 263 ? 44.041 -18.861 2.271 1.00 49.77 263 LEU B CA 1
ATOM 5120 C C . LEU B 1 263 ? 42.807 -18.992 3.101 1.00 49.43 263 LEU B C 1
ATOM 5121 O O . LEU B 1 263 ? 42.014 -18.057 3.191 1.00 48.46 263 LEU B O 1
ATOM 5126 N N . ASP B 1 264 ? 42.675 -20.168 3.717 1.00 50.73 264 ASP B N 1
ATOM 5127 C CA . ASP B 1 264 ? 41.597 -20.511 4.643 1.00 52.12 264 ASP B CA 1
ATOM 5128 C C . ASP B 1 264 ? 41.937 -19.841 5.973 1.00 54.05 264 ASP B C 1
ATOM 5129 O O . ASP B 1 264 ? 42.603 -20.420 6.844 1.00 54.13 264 ASP B O 1
ATOM 5134 N N . ILE B 1 265 ? 41.484 -18.607 6.109 1.00 55.93 265 ILE B N 1
ATOM 5135 C CA . ILE B 1 265 ? 41.809 -17.803 7.269 1.00 57.59 265 ILE B CA 1
ATOM 5136 C C . ILE B 1 265 ? 41.170 -18.391 8.543 1.00 58.68 265 ILE B C 1
ATOM 5137 O O . ILE B 1 265 ? 41.856 -18.519 9.542 1.00 58.94 265 ILE B O 1
ATOM 5142 N N . PRO B 1 266 ? 39.882 -18.798 8.497 1.00 60.09 266 PRO B N 1
ATOM 5143 C CA . PRO B 1 266 ? 39.305 -19.406 9.722 1.00 60.30 266 PRO B CA 1
ATOM 5144 C C . PRO B 1 266 ? 40.120 -20.564 10.247 1.00 60.26 266 PRO B C 1
ATOM 5145 O O . PRO B 1 266 ? 40.309 -20.713 11.451 1.00 59.53 266 PRO B O 1
ATOM 5149 N N . TYR B 1 267 ? 40.602 -21.387 9.332 1.00 60.43 267 TYR B N 1
ATOM 5150 C CA . TYR B 1 267 ? 41.427 -22.490 9.721 1.00 60.49 267 TYR B CA 1
ATOM 5151 C C . TYR B 1 267 ? 42.735 -21.972 10.364 1.00 60.13 267 TYR B C 1
ATOM 5152 O O . TYR B 1 267 ? 43.143 -22.468 11.421 1.00 59.11 267 TYR B O 1
ATOM 5161 N N . LEU B 1 268 ? 43.371 -21.000 9.706 1.00 59.88 268 LEU B N 1
ATOM 5162 C CA . LEU B 1 268 ? 44.681 -20.507 10.123 1.00 60.58 268 LEU B CA 1
ATOM 5163 C C . LEU B 1 268 ? 44.636 -19.767 11.507 1.00 61.26 268 LEU B C 1
ATOM 5164 O O . LEU B 1 268 ? 45.587 -19.868 12.294 1.00 59.69 268 LEU B O 1
ATOM 5169 N N . LEU B 1 269 ? 43.520 -19.072 11.767 1.00 61.80 269 LEU B N 1
ATOM 5170 C CA . LEU B 1 269 ? 43.180 -18.459 13.072 1.00 62.69 269 LEU B CA 1
ATOM 5171 C C . LEU B 1 269 ? 43.012 -19.467 14.221 1.00 63.24 269 LEU B C 1
ATOM 5172 O O . LEU B 1 269 ? 43.368 -19.180 15.369 1.00 63.38 269 LEU B O 1
ATOM 5177 N N . ASP B 1 270 ? 42.418 -20.619 13.940 1.00 64.04 270 ASP B N 1
ATOM 5178 C CA . ASP B 1 270 ? 42.232 -21.612 14.982 1.00 64.72 270 ASP B CA 1
ATOM 5179 C C . ASP B 1 270 ? 43.501 -22.385 15.275 1.00 64.50 270 ASP B C 1
ATOM 5180 O O . ASP B 1 270 ? 43.652 -22.931 16.370 1.00 65.10 270 ASP B O 1
ATOM 5185 N N . LYS B 1 271 ? 44.418 -22.435 14.320 1.00 63.77 271 LYS B N 1
ATOM 5186 C CA . LYS B 1 271 ? 45.610 -23.233 14.495 1.00 63.56 271 LYS B CA 1
ATOM 5187 C C . LYS B 1 271 ? 46.814 -22.403 14.859 1.00 62.19 271 LYS B C 1
ATOM 5188 O O . LYS B 1 271 ? 47.836 -22.946 15.259 1.00 62.20 271 LYS B O 1
ATOM 5194 N N . ARG B 1 272 ? 46.705 -21.090 14.749 1.00 60.85 272 ARG B N 1
ATOM 5195 C CA . ARG B 1 272 ? 47.777 -20.243 15.223 1.00 60.38 272 ARG B CA 1
ATOM 5196 C C . ARG B 1 272 ? 47.938 -20.430 16.753 1.00 59.43 272 ARG B C 1
ATOM 5197 O O . ARG B 1 272 ? 46.959 -20.580 17.516 1.00 58.46 272 ARG B O 1
ATOM 5205 N N . ASP B 1 273 ? 49.167 -20.395 17.211 1.00 58.57 273 ASP B N 1
ATOM 5206 C CA . ASP B 1 273 ? 49.376 -20.548 18.662 1.00 59.11 273 ASP B CA 1
ATOM 5207 C C . ASP B 1 273 ? 49.308 -19.200 19.403 1.00 59.48 273 ASP B C 1
ATOM 5208 O O . ASP B 1 273 ? 49.092 -18.163 18.766 1.00 59.19 273 ASP B O 1
ATOM 5213 N N . SER B 1 274 ? 49.489 -19.231 20.733 1.00 60.10 274 SER B N 1
ATOM 5214 C CA . SER B 1 274 ? 49.390 -18.035 21.594 1.00 60.12 274 SER B CA 1
ATOM 5215 C C . SER B 1 274 ? 50.497 -16.997 21.377 1.00 60.31 274 SER B C 1
ATOM 5216 O O . SER B 1 274 ? 50.450 -15.927 21.969 1.00 60.62 274 SER B O 1
ATOM 5219 N N . PHE B 1 275 ? 51.473 -17.324 20.532 1.00 60.89 275 PHE B N 1
ATOM 5220 C CA . PHE B 1 275 ? 52.567 -16.441 20.168 1.00 61.68 275 PHE B CA 1
ATOM 5221 C C . PHE B 1 275 ? 52.423 -15.960 18.714 1.00 62.07 275 PHE B C 1
ATOM 5222 O O . PHE B 1 275 ? 53.394 -15.468 18.128 1.00 60.58 275 PHE B O 1
ATOM 5230 N N . GLY B 1 276 ? 51.229 -16.140 18.120 1.00 63.35 276 GLY B N 1
ATOM 5231 C CA . GLY B 1 276 ? 50.977 -15.814 16.699 1.00 64.04 276 GLY B CA 1
ATOM 5232 C C . GLY B 1 276 ? 51.739 -16.680 15.682 1.00 64.97 276 GLY B C 1
ATOM 5233 O O . GLY B 1 276 ? 52.064 -16.204 14.569 1.00 65.51 276 GLY B O 1
ATOM 5234 N N . MET B 1 277 ? 52.032 -17.934 16.051 1.00 64.95 277 MET B N 1
ATOM 5235 C CA . MET B 1 277 ? 52.827 -18.824 15.203 1.00 65.66 277 MET B CA 1
ATOM 5236 C C . MET B 1 277 ? 51.921 -19.875 14.571 1.00 65.92 277 MET B C 1
ATOM 5237 O O . MET B 1 277 ? 50.939 -20.326 15.172 1.00 64.19 277 MET B O 1
ATOM 5242 N N . VAL B 1 278 ? 52.326 -20.247 13.355 1.00 66.80 278 VAL B N 1
ATOM 5243 C CA . VAL B 1 278 ? 51.634 -21.138 12.412 1.00 68.22 278 VAL B CA 1
ATOM 5244 C C . VAL B 1 278 ? 52.714 -21.173 11.240 1.00 70.19 278 VAL B C 1
ATOM 5245 O O . VAL B 1 278 ? 53.818 -20.653 11.393 1.00 71.95 278 VAL B O 1
ATOM 5249 N N . THR B 1 279 ? 52.464 -21.778 10.101 1.00 71.62 279 THR B N 1
ATOM 5250 C CA . THR B 1 279 ? 53.481 -21.844 8.993 1.00 72.69 279 THR B CA 1
ATOM 5251 C C . THR B 1 279 ? 54.470 -22.977 9.217 1.00 73.83 279 THR B C 1
ATOM 5252 O O . THR B 1 279 ? 54.873 -23.636 8.250 1.00 74.28 279 THR B O 1
ATOM 5256 N N . ASN B 1 280 ? 54.844 -23.208 10.474 1.00 74.98 280 ASN B N 1
ATOM 5257 C CA . ASN B 1 280 ? 55.571 -24.428 10.859 1.00 76.18 280 ASN B CA 1
ATOM 5258 C C . ASN B 1 280 ? 54.680 -25.663 10.960 1.00 76.83 280 ASN B C 1
ATOM 5259 O O . ASN B 1 280 ? 55.198 -26.771 11.103 1.00 77.37 280 ASN B O 1
ATOM 5264 N N . LEU B 1 281 ? 53.359 -25.485 10.906 1.00 77.32 281 LEU B N 1
ATOM 5265 C CA . LEU B 1 281 ? 52.445 -26.610 10.666 1.00 77.87 281 LEU B CA 1
ATOM 5266 C C . LEU B 1 281 ? 52.332 -27.001 9.159 1.00 78.24 281 LEU B C 1
ATOM 5267 O O . LEU B 1 281 ? 51.558 -27.887 8.821 1.00 78.45 281 LEU B O 1
ATOM 5272 N N . PHE B 1 282 ? 53.107 -26.344 8.280 1.00 78.71 282 PHE B N 1
ATOM 5273 C CA . PHE B 1 282 ? 52.994 -26.473 6.808 1.00 78.96 282 PHE B CA 1
ATOM 5274 C C . PHE B 1 282 ? 54.361 -26.644 6.136 1.00 79.20 282 PHE B C 1
ATOM 5275 O O . PHE B 1 282 ? 55.337 -25.995 6.514 1.00 78.87 282 PHE B O 1
ATOM 5283 N N . THR B 1 283 ? 54.404 -27.511 5.123 1.00 79.81 283 THR B N 1
ATOM 5284 C CA . THR B 1 283 ? 55.636 -27.839 4.399 1.00 80.58 283 THR B CA 1
ATOM 5285 C C . THR B 1 283 ? 55.846 -26.982 3.138 1.00 80.91 283 THR B C 1
ATOM 5286 O O . THR B 1 283 ? 56.860 -27.135 2.454 1.00 81.38 283 THR B O 1
ATOM 5290 N N . ASP B 1 284 ? 54.904 -26.093 2.829 1.00 80.74 284 ASP B N 1
ATOM 5291 C CA . ASP B 1 284 ? 54.938 -25.328 1.562 1.00 80.98 284 ASP B CA 1
ATOM 5292 C C . ASP B 1 284 ? 55.331 -23.839 1.791 1.00 79.98 284 ASP B C 1
ATOM 5293 O O . ASP B 1 284 ? 54.936 -22.951 1.018 1.00 80.80 284 ASP B O 1
ATOM 5298 N N . VAL B 1 285 ? 56.145 -23.594 2.825 1.00 78.13 285 VAL B N 1
ATOM 5299 C CA . VAL B 1 285 ? 56.446 -22.244 3.332 1.00 76.12 285 VAL B CA 1
ATOM 5300 C C . VAL B 1 285 ? 57.469 -21.529 2.422 1.00 74.85 285 VAL B C 1
ATOM 5301 O O . VAL B 1 285 ? 58.304 -22.163 1.784 1.00 74.98 285 VAL B O 1
ATOM 5305 N N . ILE B 1 286 ? 57.335 -20.215 2.294 1.00 73.18 286 ILE B N 1
ATOM 5306 C CA . ILE B 1 286 ? 58.310 -19.391 1.583 1.00 71.51 286 ILE B CA 1
ATOM 5307 C C . ILE B 1 286 ? 58.925 -18.408 2.588 1.00 71.01 286 ILE B C 1
ATOM 5308 O O . ILE B 1 286 ? 58.524 -18.377 3.760 1.00 70.04 286 ILE B O 1
ATOM 5313 N N . THR B 1 287 ? 59.898 -17.614 2.147 1.00 70.35 287 THR B N 1
ATOM 5314 C CA . THR B 1 287 ? 60.476 -16.599 3.019 1.00 70.31 287 THR B CA 1
ATOM 5315 C C . THR B 1 287 ? 59.623 -15.321 3.076 1.00 70.02 287 THR B C 1
ATOM 5316 O O . THR B 1 287 ? 58.891 -14.980 2.120 1.00 69.77 287 THR B O 1
ATOM 5320 N N . ASN B 1 288 ? 59.752 -14.601 4.191 1.00 69.16 288 ASN B N 1
ATOM 5321 C CA . ASN B 1 288 ? 59.179 -13.279 4.306 1.00 68.40 288 ASN B CA 1
ATOM 5322 C C . ASN B 1 288 ? 59.606 -12.311 3.187 1.00 68.30 288 ASN B C 1
ATOM 5323 O O . ASN B 1 288 ? 58.787 -11.525 2.682 1.00 68.16 288 ASN B O 1
ATOM 5328 N N . GLU B 1 289 ? 60.869 -12.403 2.783 1.00 67.96 289 GLU B N 1
ATOM 5329 C CA . GLU B 1 289 ? 61.431 -11.545 1.728 1.00 67.95 289 GLU B CA 1
ATOM 5330 C C . GLU B 1 289 ? 60.855 -11.902 0.360 1.00 67.30 289 GLU B C 1
ATOM 5331 O O . GLU B 1 289 ? 60.690 -11.023 -0.479 1.00 67.68 289 GLU B O 1
ATOM 5337 N N . GLU B 1 290 ? 60.585 -13.188 0.124 1.00 66.35 290 GLU B N 1
ATOM 5338 C CA . GLU B 1 290 ? 59.887 -13.623 -1.102 1.00 65.77 290 GLU B CA 1
ATOM 5339 C C . GLU B 1 290 ? 58.398 -13.150 -1.182 1.00 63.90 290 GLU B C 1
ATOM 5340 O O . GLU B 1 290 ? 57.939 -12.677 -2.214 1.00 61.98 290 GLU B O 1
ATOM 5346 N N . LEU B 1 291 ? 57.697 -13.268 -0.056 1.00 63.08 291 LEU B N 1
ATOM 5347 C CA . LEU B 1 291 ? 56.302 -12.848 0.095 1.00 62.79 291 LEU B CA 1
ATOM 5348 C C . LEU B 1 291 ? 56.025 -11.402 -0.284 1.00 62.82 291 LEU B C 1
ATOM 5349 O O . LEU B 1 291 ? 54.981 -11.144 -0.891 1.00 62.26 291 LEU B O 1
ATOM 5354 N N . LEU B 1 292 ? 56.926 -10.475 0.085 1.00 63.23 292 LEU B N 1
ATOM 5355 C CA . LEU B 1 292 ? 56.780 -9.028 -0.242 1.00 63.67 292 LEU B CA 1
ATOM 5356 C C . LEU B 1 292 ? 56.629 -8.781 -1.753 1.00 63.17 292 LEU B C 1
ATOM 5357 O O . LEU B 1 292 ? 56.005 -7.803 -2.198 1.00 62.36 292 LEU B O 1
ATOM 5362 N N . GLU B 1 293 ? 57.205 -9.670 -2.547 1.00 63.38 293 GLU B N 1
ATOM 5363 C CA . GLU B 1 293 ? 57.223 -9.467 -3.995 1.00 63.83 293 GLU B CA 1
ATOM 5364 C C . GLU B 1 293 ? 56.113 -10.207 -4.767 1.00 63.25 293 GLU B C 1
ATOM 5365 O O . GLU B 1 293 ? 55.878 -9.922 -5.936 1.00 64.27 293 GLU B O 1
ATOM 5371 N N . LYS B 1 294 ? 55.405 -11.113 -4.100 1.00 62.39 294 LYS B N 1
ATOM 5372 C CA . LYS B 1 294 ? 54.248 -11.816 -4.679 1.00 61.34 294 LYS B CA 1
ATOM 5373 C C . LYS B 1 294 ? 53.126 -10.880 -5.081 1.00 60.15 294 LYS B C 1
ATOM 5374 O O . LYS B 1 294 ? 52.904 -9.856 -4.443 1.00 60.04 294 LYS B O 1
ATOM 5380 N N . ASP B 1 295 ? 52.402 -11.236 -6.139 1.00 58.80 295 ASP B N 1
ATOM 5381 C CA . ASP B 1 295 ? 51.425 -10.328 -6.729 1.00 57.66 295 ASP B CA 1
ATOM 5382 C C . ASP B 1 295 ? 50.210 -10.168 -5.826 1.00 55.71 295 ASP B C 1
ATOM 5383 O O . ASP B 1 295 ? 49.875 -11.114 -5.122 1.00 55.53 295 ASP B O 1
ATOM 5388 N N . CYS B 1 296 ? 49.573 -8.986 -5.865 1.00 53.42 296 CYS B N 1
ATOM 5389 C CA . CYS B 1 296 ? 48.380 -8.679 -5.061 1.00 52.94 296 CYS B CA 1
ATOM 5390 C C . CYS B 1 296 ? 47.929 -7.221 -5.239 1.00 53.03 296 CYS B C 1
ATOM 5391 O O . CYS B 1 296 ? 48.569 -6.412 -5.904 1.00 52.54 296 CYS B O 1
ATOM 5394 N N . ASP B 1 297 ? 46.822 -6.884 -4.591 1.00 53.05 297 ASP B N 1
ATOM 5395 C CA . ASP B 1 297 ? 46.360 -5.497 -4.529 1.00 52.42 297 ASP B CA 1
ATOM 5396 C C . ASP B 1 297 ? 46.959 -4.725 -3.364 1.00 51.96 297 ASP B C 1
ATOM 5397 O O . ASP B 1 297 ? 47.462 -3.629 -3.571 1.00 51.81 297 ASP B O 1
ATOM 5402 N N . ILE B 1 298 ? 46.931 -5.332 -2.162 1.00 51.30 298 ILE B N 1
ATOM 5403 C CA . ILE B 1 298 ? 47.294 -4.673 -0.906 1.00 49.97 298 ILE B CA 1
ATOM 5404 C C . ILE B 1 298 ? 48.415 -5.438 -0.194 1.00 50.03 298 ILE B C 1
ATOM 5405 O O . ILE B 1 298 ? 48.307 -6.653 0.032 1.00 49.83 298 ILE B O 1
ATOM 5410 N N . LEU B 1 299 ? 49.482 -4.710 0.142 1.00 48.62 299 LEU B N 1
ATOM 5411 C CA . LEU B 1 299 ? 50.576 -5.230 0.941 1.00 49.02 299 LEU B CA 1
ATOM 5412 C C . LEU B 1 299 ? 50.556 -4.527 2.349 1.00 49.28 299 LEU B C 1
ATOM 5413 O O . LEU B 1 299 ? 50.564 -3.290 2.418 1.00 48.79 299 LEU B O 1
ATOM 5418 N N . VAL B 1 300 ? 50.505 -5.301 3.427 1.00 48.55 300 VAL B N 1
ATOM 5419 C CA . VAL B 1 300 ? 50.595 -4.715 4.792 1.00 49.05 300 VAL B CA 1
ATOM 5420 C C . VAL B 1 300 ? 51.876 -5.247 5.448 1.00 49.61 300 VAL B C 1
ATOM 5421 O O . VAL B 1 300 ? 51.877 -6.351 5.966 1.00 50.45 300 VAL B O 1
ATOM 5425 N N . PRO B 1 301 ? 52.974 -4.481 5.362 1.00 50.09 301 PRO B N 1
ATOM 5426 C CA . PRO B 1 301 ? 54.238 -4.985 5.886 1.00 52.05 301 PRO B CA 1
ATOM 5427 C C . PRO B 1 301 ? 54.243 -5.150 7.415 1.00 53.51 301 PRO B C 1
ATOM 5428 O O . PRO B 1 301 ? 53.384 -4.612 8.098 1.00 51.99 301 PRO B O 1
ATOM 5432 N N . ALA B 1 302 ? 55.243 -5.890 7.892 1.00 56.48 302 ALA B N 1
ATOM 5433 C CA . ALA B 1 302 ? 55.449 -6.226 9.307 1.00 58.42 302 ALA B CA 1
ATOM 5434 C C . ALA B 1 302 ? 55.843 -4.924 9.959 1.00 60.25 302 ALA B C 1
ATOM 5435 O O . ALA B 1 302 ? 56.430 -4.050 9.300 1.00 60.97 302 ALA B O 1
ATOM 5437 N N . ALA B 1 303 ? 55.499 -4.779 11.232 1.00 62.15 303 ALA B N 1
ATOM 5438 C CA . ALA B 1 303 ? 55.930 -3.619 12.006 1.00 63.42 303 ALA B CA 1
ATOM 5439 C C . ALA B 1 303 ? 57.407 -3.851 12.389 1.00 64.14 303 ALA B C 1
ATOM 5440 O O . ALA B 1 303 ? 57.745 -4.031 13.564 1.00 62.98 303 ALA B O 1
ATOM 5442 N N . ILE B 1 304 ? 58.250 -3.891 11.356 1.00 65.28 304 ILE B N 1
ATOM 5443 C CA . ILE B 1 304 ? 59.686 -4.065 11.474 1.00 66.78 304 ILE B CA 1
ATOM 5444 C C . ILE B 1 304 ? 60.229 -3.074 10.485 1.00 68.41 304 ILE B C 1
ATOM 5445 O O . ILE B 1 304 ? 59.745 -2.993 9.358 1.00 68.29 304 ILE B O 1
ATOM 5450 N N . SER B 1 305 ? 61.239 -2.327 10.879 1.00 70.07 305 SER B N 1
ATOM 5451 C CA . SER B 1 305 ? 61.718 -1.259 10.020 1.00 71.51 305 SER B CA 1
ATOM 5452 C C . SER B 1 305 ? 62.499 -1.798 8.813 1.00 71.92 305 SER B C 1
ATOM 5453 O O . SER B 1 305 ? 63.070 -2.887 8.870 1.00 71.84 305 SER B O 1
ATOM 5456 N N . ASN B 1 306 ? 62.469 -1.020 7.730 1.00 72.55 306 ASN B N 1
ATOM 5457 C CA . ASN B 1 306 ? 63.236 -1.278 6.509 1.00 73.30 306 ASN B CA 1
ATOM 5458 C C . ASN B 1 306 ? 63.066 -2.703 5.936 1.00 73.57 306 ASN B C 1
ATOM 5459 O O . ASN B 1 306 ? 64.048 -3.399 5.662 1.00 74.05 306 ASN B O 1
ATOM 5464 N N . GLN B 1 307 ? 61.804 -3.126 5.794 1.00 73.52 307 GLN B N 1
ATOM 5465 C CA . GLN B 1 307 ? 61.429 -4.315 5.006 1.00 73.48 307 GLN B CA 1
ATOM 5466 C C . GLN B 1 307 ? 61.450 -3.980 3.509 1.00 72.84 307 GLN B C 1
ATOM 5467 O O . GLN B 1 307 ? 61.773 -4.830 2.699 1.00 73.47 307 GLN B O 1
ATOM 5473 N N . ILE B 1 308 ? 61.021 -2.772 3.151 1.00 71.89 308 ILE B N 1
ATOM 5474 C CA . ILE B 1 308 ? 60.994 -2.317 1.768 1.00 71.21 308 ILE B CA 1
ATOM 5475 C C . ILE B 1 308 ? 62.053 -1.215 1.703 1.00 71.56 308 ILE B C 1
ATOM 5476 O O . ILE B 1 308 ? 61.823 -0.050 2.060 1.00 70.54 308 ILE B O 1
ATOM 5481 N N . THR B 1 309 ? 63.239 -1.642 1.293 1.00 72.10 309 THR B N 1
ATOM 5482 C CA . THR B 1 309 ? 64.371 -0.769 1.005 1.00 71.99 309 THR B CA 1
ATOM 5483 C C . THR B 1 309 ? 64.365 -0.494 -0.494 1.00 72.34 309 THR B C 1
ATOM 5484 O O . THR B 1 309 ? 63.400 -0.826 -1.184 1.00 72.27 309 THR B O 1
ATOM 5488 N N . ALA B 1 310 ? 65.434 0.133 -0.974 1.00 73.02 310 ALA B N 1
ATOM 5489 C CA . ALA B 1 310 ? 65.665 0.422 -2.405 1.00 73.46 310 ALA B CA 1
ATOM 5490 C C . ALA B 1 310 ? 66.009 -0.838 -3.241 1.00 73.89 310 ALA B C 1
ATOM 5491 O O . ALA B 1 310 ? 65.723 -0.908 -4.442 1.00 73.91 310 ALA B O 1
ATOM 5493 N N . LYS B 1 311 ? 66.596 -1.840 -2.597 1.00 74.58 311 LYS B N 1
ATOM 5494 C CA . LYS B 1 311 ? 66.982 -3.060 -3.296 1.00 75.34 311 LYS B CA 1
ATOM 5495 C C . LYS B 1 311 ? 65.778 -3.896 -3.746 1.00 75.21 311 LYS B C 1
ATOM 5496 O O . LYS B 1 311 ? 65.861 -4.587 -4.753 1.00 75.90 311 LYS B O 1
ATOM 5502 N N . ASN B 1 312 ? 64.653 -3.818 -3.035 1.00 74.73 312 ASN B N 1
ATOM 5503 C CA . ASN B 1 312 ? 63.445 -4.605 -3.401 1.00 73.24 312 ASN B CA 1
ATOM 5504 C C . ASN B 1 312 ? 62.218 -3.821 -3.839 1.00 72.10 312 ASN B C 1
ATOM 5505 O O . ASN B 1 312 ? 61.200 -4.421 -4.176 1.00 71.80 312 ASN B O 1
ATOM 5510 N N . ALA B 1 313 ? 62.310 -2.495 -3.839 1.00 70.93 313 ALA B N 1
ATOM 5511 C CA . ALA B 1 313 ? 61.131 -1.650 -3.998 1.00 70.21 313 ALA B CA 1
ATOM 5512 C C . ALA B 1 313 ? 60.475 -1.714 -5.396 1.00 69.65 313 ALA B C 1
ATOM 5513 O O . ALA B 1 313 ? 59.262 -1.495 -5.518 1.00 68.78 313 ALA B O 1
ATOM 5515 N N . HIS B 1 314 ? 61.267 -1.986 -6.443 1.00 69.30 314 HIS B N 1
ATOM 5516 C CA . HIS B 1 314 ? 60.707 -2.139 -7.828 1.00 68.79 314 HIS B CA 1
ATOM 5517 C C . HIS B 1 314 ? 59.967 -3.457 -7.997 1.00 67.62 314 HIS B C 1
ATOM 5518 O O . HIS B 1 314 ? 59.143 -3.586 -8.878 1.00 67.42 314 HIS B O 1
ATOM 5525 N N . ASN B 1 315 ? 60.234 -4.404 -7.107 1.00 66.92 315 ASN B N 1
ATOM 5526 C CA . ASN B 1 315 ? 59.572 -5.712 -7.130 1.00 67.07 315 ASN B CA 1
ATOM 5527 C C . ASN B 1 315 ? 58.246 -5.847 -6.362 1.00 65.78 315 ASN B C 1
ATOM 5528 O O . ASN B 1 315 ? 57.666 -6.941 -6.344 1.00 65.27 315 ASN B O 1
ATOM 5533 N N . ILE B 1 316 ? 57.790 -4.760 -5.724 1.00 64.11 316 ILE B N 1
ATOM 5534 C CA . ILE B 1 316 ? 56.500 -4.766 -5.023 1.00 63.36 316 ILE B CA 1
ATOM 5535 C C . ILE B 1 316 ? 55.418 -4.746 -6.110 1.00 62.23 316 ILE B C 1
ATOM 5536 O O . ILE B 1 316 ? 55.480 -3.932 -7.021 1.00 61.76 316 ILE B O 1
ATOM 5541 N N . GLN B 1 317 ? 54.432 -5.630 -6.009 1.00 60.83 317 GLN B N 1
ATOM 5542 C CA . GLN B 1 317 ? 53.395 -5.702 -7.029 1.00 59.93 317 GLN B CA 1
ATOM 5543 C C . GLN B 1 317 ? 52.069 -5.184 -6.527 1.00 58.52 317 GLN B C 1
ATOM 5544 O O . GLN B 1 317 ? 51.130 -4.987 -7.322 1.00 58.86 317 GLN B O 1
ATOM 5550 N N . ALA B 1 318 ? 52.001 -4.904 -5.224 1.00 55.93 318 ALA B N 1
ATOM 5551 C CA . ALA B 1 318 ? 50.838 -4.253 -4.657 1.00 54.45 318 ALA B CA 1
ATOM 5552 C C . ALA B 1 318 ? 50.635 -2.890 -5.285 1.00 52.87 318 ALA B C 1
ATOM 5553 O O . ALA B 1 318 ? 51.575 -2.179 -5.531 1.00 53.26 318 ALA B O 1
ATOM 5555 N N . SER B 1 319 ? 49.400 -2.542 -5.566 1.00 51.67 319 SER B N 1
ATOM 5556 C CA . SER B 1 319 ? 49.069 -1.180 -5.890 1.00 51.38 319 SER B CA 1
ATOM 5557 C C . SER B 1 319 ? 48.717 -0.352 -4.629 1.00 51.17 319 SER B C 1
ATOM 5558 O O . SER B 1 319 ? 48.502 0.869 -4.710 1.00 51.65 319 SER B O 1
ATOM 5561 N N . ILE B 1 320 ? 48.547 -1.030 -3.493 1.00 50.81 320 ILE B N 1
ATOM 5562 C CA . ILE B 1 320 ? 48.290 -0.375 -2.236 1.00 49.68 320 ILE B CA 1
ATOM 5563 C C . ILE B 1 320 ? 49.215 -1.007 -1.174 1.00 50.39 320 ILE B C 1
ATOM 5564 O O . ILE B 1 320 ? 49.184 -2.236 -0.954 1.00 49.58 320 ILE B O 1
ATOM 5569 N N . VAL B 1 321 ? 50.079 -0.157 -0.593 1.00 50.10 321 VAL B N 1
ATOM 5570 C CA . VAL B 1 321 ? 50.903 -0.525 0.581 1.00 50.76 321 VAL B CA 1
ATOM 5571 C C . VAL B 1 321 ? 50.385 0.255 1.812 1.00 50.78 321 VAL B C 1
ATOM 5572 O O . VAL B 1 321 ? 50.360 1.477 1.800 1.00 49.57 321 VAL B O 1
ATOM 5576 N N . VAL B 1 322 ? 49.912 -0.456 2.836 1.00 51.87 322 VAL B N 1
ATOM 5577 C CA . VAL B 1 322 ? 49.475 0.182 4.100 1.00 52.36 322 VAL B CA 1
ATOM 5578 C C . VAL B 1 322 ? 50.503 -0.138 5.177 1.00 52.89 322 VAL B C 1
ATOM 5579 O O . VAL B 1 322 ? 50.695 -1.264 5.540 1.00 51.40 322 VAL B O 1
ATOM 5583 N N . GLU B 1 323 ? 51.209 0.884 5.633 1.00 54.86 323 GLU B N 1
ATOM 5584 C CA . GLU B 1 323 ? 52.102 0.754 6.788 1.00 56.44 323 GLU B CA 1
ATOM 5585 C C . GLU B 1 323 ? 51.299 0.642 8.124 1.00 58.41 323 GLU B C 1
ATOM 5586 O O . GLU B 1 323 ? 50.514 1.510 8.424 1.00 57.59 323 GLU B O 1
ATOM 5592 N N . ARG B 1 324 ? 51.473 -0.443 8.871 1.00 62.05 324 ARG B N 1
ATOM 5593 C CA . ARG B 1 324 ? 50.775 -0.681 10.159 1.00 65.34 324 ARG B CA 1
ATOM 5594 C C . ARG B 1 324 ? 51.364 0.243 11.217 1.00 66.50 324 ARG B C 1
ATOM 5595 O O . ARG B 1 324 ? 50.653 1.114 11.792 1.00 66.62 324 ARG B O 1
ATOM 5603 N N . ALA B 1 325 ? 52.667 -0.009 11.456 1.00 66.85 325 ALA B N 1
ATOM 5604 C CA . ALA B 1 325 ? 53.467 0.605 12.527 1.00 67.16 325 ALA B CA 1
ATOM 5605 C C . ALA B 1 325 ? 54.925 0.645 12.042 1.00 66.67 325 ALA B C 1
ATOM 5606 O O . ALA B 1 325 ? 55.209 0.199 10.937 1.00 65.91 325 ALA B O 1
ATOM 5608 N N . ASN B 1 326 ? 55.793 1.246 12.861 1.00 66.37 326 ASN B N 1
ATOM 5609 C CA . ASN B 1 326 ? 57.267 1.043 12.858 1.00 66.45 326 ASN B CA 1
ATOM 5610 C C . ASN B 1 326 ? 58.076 1.457 11.611 1.00 65.48 326 ASN B C 1
ATOM 5611 O O . ASN B 1 326 ? 59.151 0.934 11.426 1.00 65.40 326 ASN B O 1
ATOM 5616 N N . GLY B 1 327 ? 57.620 2.406 10.795 1.00 64.13 327 GLY B N 1
ATOM 5617 C CA . GLY B 1 327 ? 58.472 2.890 9.703 1.00 63.87 327 GLY B CA 1
ATOM 5618 C C . GLY B 1 327 ? 59.099 1.776 8.839 1.00 64.24 327 GLY B C 1
ATOM 5619 O O . GLY B 1 327 ? 60.333 1.665 8.718 1.00 63.91 327 GLY B O 1
ATOM 5620 N N . PRO B 1 328 ? 58.243 0.934 8.206 1.00 63.51 328 PRO B N 1
ATOM 5621 C CA . PRO B 1 328 ? 58.711 -0.237 7.473 1.00 62.65 328 PRO B CA 1
ATOM 5622 C C . PRO B 1 328 ? 59.279 -0.021 6.047 1.00 61.83 328 PRO B C 1
ATOM 5623 O O . PRO B 1 328 ? 59.877 -0.953 5.506 1.00 60.81 328 PRO B O 1
ATOM 5627 N N . THR B 1 329 ? 59.110 1.164 5.457 1.00 60.84 329 THR B N 1
ATOM 5628 C CA . THR B 1 329 ? 59.646 1.431 4.131 1.00 60.75 329 THR B CA 1
ATOM 5629 C C . THR B 1 329 ? 60.509 2.670 4.125 1.00 61.06 329 THR B C 1
ATOM 5630 O O . THR B 1 329 ? 60.065 3.742 4.504 1.00 61.41 329 THR B O 1
ATOM 5634 N N . THR B 1 330 ? 61.747 2.524 3.655 1.00 61.67 330 THR B N 1
ATOM 5635 C CA . THR B 1 330 ? 62.737 3.621 3.689 1.00 61.58 330 THR B CA 1
ATOM 5636 C C . THR B 1 330 ? 62.325 4.737 2.761 1.00 61.63 330 THR B C 1
ATOM 5637 O O . THR B 1 330 ? 61.463 4.547 1.875 1.00 60.76 330 THR B O 1
ATOM 5641 N N . ILE B 1 331 ? 62.966 5.883 2.991 1.00 61.92 331 ILE B N 1
ATOM 5642 C CA . ILE B 1 331 ? 62.701 7.131 2.287 1.00 62.60 331 ILE B CA 1
ATOM 5643 C C . ILE B 1 331 ? 62.850 6.982 0.770 1.00 63.56 331 ILE B C 1
ATOM 5644 O O . ILE B 1 331 ? 62.115 7.601 0.017 1.00 63.36 331 ILE B O 1
ATOM 5649 N N . ASP B 1 332 ? 63.796 6.164 0.319 1.00 64.67 332 ASP B N 1
ATOM 5650 C CA . ASP B 1 332 ? 64.012 6.019 -1.128 1.00 65.37 332 ASP B CA 1
ATOM 5651 C C . ASP B 1 332 ? 63.033 5.063 -1.715 1.00 65.21 332 ASP B C 1
ATOM 5652 O O . ASP B 1 332 ? 62.501 5.286 -2.826 1.00 65.79 332 ASP B O 1
ATOM 5657 N N . ALA B 1 333 ? 62.778 3.994 -0.969 1.00 64.39 333 ALA B N 1
ATOM 5658 C CA . ALA B 1 333 ? 61.751 3.063 -1.386 1.00 63.92 333 ALA B CA 1
ATOM 5659 C C . ALA B 1 333 ? 60.430 3.808 -1.591 1.00 63.26 333 ALA B C 1
ATOM 5660 O O . ALA B 1 333 ? 59.713 3.558 -2.549 1.00 62.81 333 ALA B O 1
ATOM 5662 N N . THR B 1 334 ? 60.125 4.773 -0.737 1.00 63.06 334 THR B N 1
ATOM 5663 C CA . THR B 1 334 ? 58.784 5.333 -0.780 1.00 62.64 334 THR B CA 1
ATOM 5664 C C . THR B 1 334 ? 58.627 6.313 -1.960 1.00 62.62 334 THR B C 1
ATOM 5665 O O . THR B 1 334 ? 57.531 6.429 -2.525 1.00 61.98 334 THR B O 1
ATOM 5669 N N . LYS B 1 335 ? 59.719 6.945 -2.394 1.00 63.81 335 LYS B N 1
ATOM 5670 C CA . LYS B 1 335 ? 59.689 7.759 -3.657 1.00 64.76 335 LYS B CA 1
ATOM 5671 C C . LYS B 1 335 ? 59.557 6.865 -4.896 1.00 64.06 335 LYS B C 1
ATOM 5672 O O . LYS B 1 335 ? 58.760 7.136 -5.786 1.00 63.86 335 LYS B O 1
ATOM 5678 N N . ILE B 1 336 ? 60.338 5.788 -4.917 1.00 63.36 336 ILE B N 1
ATOM 5679 C CA . ILE B 1 336 ? 60.212 4.752 -5.944 1.00 63.48 336 ILE B CA 1
ATOM 5680 C C . ILE B 1 336 ? 58.770 4.277 -6.098 1.00 63.38 336 ILE B C 1
ATOM 5681 O O . ILE B 1 336 ? 58.242 4.229 -7.191 1.00 64.19 336 ILE B O 1
ATOM 5686 N N . LEU B 1 337 ? 58.130 3.951 -4.981 1.00 63.61 337 LEU B N 1
ATOM 5687 C CA . LEU B 1 337 ? 56.754 3.464 -4.975 1.00 62.89 337 LEU B CA 1
ATOM 5688 C C . LEU B 1 337 ? 55.779 4.524 -5.463 1.00 63.37 337 LEU B C 1
ATOM 5689 O O . LEU B 1 337 ? 54.810 4.202 -6.160 1.00 63.56 337 LEU B O 1
ATOM 5694 N N . ASN B 1 338 ? 56.003 5.776 -5.066 1.00 64.26 338 ASN B N 1
ATOM 5695 C CA . ASN B 1 338 ? 55.187 6.896 -5.572 1.00 64.90 338 ASN B CA 1
ATOM 5696 C C . ASN B 1 338 ? 55.358 7.047 -7.099 1.00 65.33 338 ASN B C 1
ATOM 5697 O O . ASN B 1 338 ? 54.379 7.287 -7.820 1.00 65.17 338 ASN B O 1
ATOM 5702 N N . GLU B 1 339 ? 56.593 6.901 -7.585 1.00 65.67 339 GLU B N 1
ATOM 5703 C CA . GLU B 1 339 ? 56.853 7.011 -9.036 1.00 66.60 339 GLU B CA 1
ATOM 5704 C C . GLU B 1 339 ? 56.074 5.939 -9.797 1.00 66.08 339 GLU B C 1
ATOM 5705 O O . GLU B 1 339 ? 55.431 6.245 -10.796 1.00 67.76 339 GLU B O 1
ATOM 5711 N N . ARG B 1 340 ? 56.082 4.709 -9.282 1.00 64.64 340 ARG B N 1
ATOM 5712 C CA . ARG B 1 340 ? 55.344 3.600 -9.879 1.00 63.13 340 ARG B CA 1
ATOM 5713 C C . ARG B 1 340 ? 53.829 3.631 -9.621 1.00 61.14 340 ARG B C 1
ATOM 5714 O O . ARG B 1 340 ? 53.154 2.671 -9.921 1.00 60.87 340 ARG B O 1
ATOM 5722 N N . GLY B 1 341 ? 53.299 4.726 -9.078 1.00 59.81 341 GLY B N 1
ATOM 5723 C CA . GLY B 1 341 ? 51.848 4.883 -8.820 1.00 58.13 341 GLY B CA 1
ATOM 5724 C C . GLY B 1 341 ? 51.250 3.959 -7.763 1.00 56.51 341 GLY B C 1
ATOM 5725 O O . GLY B 1 341 ? 50.031 3.811 -7.679 1.00 56.23 341 GLY B O 1
ATOM 5726 N N . VAL B 1 342 ? 52.091 3.312 -6.964 1.00 55.27 342 VAL B N 1
ATOM 5727 C CA . VAL B 1 342 ? 51.616 2.560 -5.790 1.00 54.53 342 VAL B CA 1
ATOM 5728 C C . VAL B 1 342 ? 51.052 3.598 -4.798 1.00 52.78 342 VAL B C 1
ATOM 5729 O O . VAL B 1 342 ? 51.707 4.562 -4.533 1.00 52.32 342 VAL B O 1
ATOM 5733 N N . LEU B 1 343 ? 49.845 3.415 -4.295 1.00 51.35 343 LEU B N 1
ATOM 5734 C CA . LEU B 1 343 ? 49.320 4.209 -3.146 1.00 50.71 343 LEU B CA 1
ATOM 5735 C C . LEU B 1 343 ? 49.917 3.731 -1.766 1.00 50.29 343 LEU B C 1
ATOM 5736 O O . LEU B 1 343 ? 49.519 2.666 -1.237 1.00 50.08 343 LEU B O 1
ATOM 5741 N N . LEU B 1 344 ? 50.879 4.499 -1.240 1.00 49.63 344 LEU B N 1
ATOM 5742 C CA . LEU B 1 344 ? 51.454 4.286 0.098 1.00 50.25 344 LEU B CA 1
ATOM 5743 C C . LEU B 1 344 ? 50.629 5.040 1.167 1.00 49.19 344 LEU B C 1
ATOM 5744 O O . LEU B 1 344 ? 50.562 6.225 1.129 1.00 48.37 344 LEU B O 1
ATOM 5749 N N . VAL B 1 345 ? 50.001 4.301 2.084 1.00 47.58 345 VAL B N 1
ATOM 5750 C CA . VAL B 1 345 ? 49.348 4.876 3.261 1.00 46.55 345 VAL B CA 1
ATOM 5751 C C . VAL B 1 345 ? 50.315 4.831 4.454 1.00 43.69 345 VAL B C 1
ATOM 5752 O O . VAL B 1 345 ? 50.638 3.782 4.969 1.00 42.06 345 VAL B O 1
ATOM 5756 N N . PRO B 1 346 ? 50.784 5.990 4.867 1.00 41.66 346 PRO B N 1
ATOM 5757 C CA . PRO B 1 346 ? 51.850 6.035 5.835 1.00 41.56 346 PRO B CA 1
ATOM 5758 C C . PRO B 1 346 ? 51.389 5.685 7.264 1.00 41.07 346 PRO B C 1
ATOM 5759 O O . PRO B 1 346 ? 50.276 5.971 7.662 1.00 39.34 346 PRO B O 1
ATOM 5763 N N . ASP B 1 347 ? 52.276 5.045 7.999 1.00 41.90 347 ASP B N 1
ATOM 5764 C CA . ASP B 1 347 ? 52.005 4.599 9.360 1.00 43.19 347 ASP B CA 1
ATOM 5765 C C . ASP B 1 347 ? 51.394 5.664 10.300 1.00 40.83 347 ASP B C 1
ATOM 5766 O O . ASP B 1 347 ? 50.508 5.381 11.066 1.00 40.42 347 ASP B O 1
ATOM 5771 N N . ILE B 1 348 ? 51.875 6.879 10.186 1.00 39.31 348 ILE B N 1
ATOM 5772 C CA . ILE B 1 348 ? 51.446 8.011 11.002 1.00 39.74 348 ILE B CA 1
ATOM 5773 C C . ILE B 1 348 ? 49.961 8.342 10.791 1.00 40.77 348 ILE B C 1
ATOM 5774 O O . ILE B 1 348 ? 49.291 8.810 11.724 1.00 41.05 348 ILE B O 1
ATOM 5779 N N . LEU B 1 349 ? 49.420 8.070 9.588 1.00 41.36 349 LEU B N 1
ATOM 5780 C CA . LEU B 1 349 ? 47.987 8.138 9.382 1.00 40.72 349 LEU B CA 1
ATOM 5781 C C . LEU B 1 349 ? 47.327 6.849 9.878 1.00 40.81 349 LEU B C 1
ATOM 5782 O O . LEU B 1 349 ? 46.356 6.875 10.632 1.00 39.42 349 LEU B O 1
ATOM 5787 N N . ALA B 1 350 ? 47.798 5.724 9.371 1.00 40.36 350 ALA B N 1
ATOM 5788 C CA . ALA B 1 350 ? 47.085 4.449 9.583 1.00 39.85 350 ALA B CA 1
ATOM 5789 C C . ALA B 1 350 ? 46.952 4.130 11.082 1.00 39.76 350 ALA B C 1
ATOM 5790 O O . ALA B 1 350 ? 46.007 3.467 11.469 1.00 36.99 350 ALA B O 1
ATOM 5792 N N . SER B 1 351 ? 47.912 4.603 11.894 1.00 39.74 351 SER B N 1
ATOM 5793 C CA . SER B 1 351 ? 47.958 4.217 13.330 1.00 41.48 351 SER B CA 1
ATOM 5794 C C . SER B 1 351 ? 47.328 5.251 14.237 1.00 41.36 351 SER B C 1
ATOM 5795 O O . SER B 1 351 ? 47.381 5.079 15.473 1.00 43.97 351 SER B O 1
ATOM 5798 N N . ALA B 1 352 ? 46.661 6.248 13.645 1.00 40.01 352 ALA B N 1
ATOM 5799 C CA . ALA B 1 352 ? 46.196 7.421 14.378 1.00 40.04 352 ALA B CA 1
ATOM 5800 C C . ALA B 1 352 ? 45.018 7.199 15.366 1.00 39.64 352 ALA B C 1
ATOM 5801 O O . ALA B 1 352 ? 44.735 8.094 16.186 1.00 40.46 352 ALA B O 1
ATOM 5803 N N . GLY B 1 353 ? 44.348 6.068 15.268 1.00 38.07 353 GLY B N 1
ATOM 5804 C CA . GLY B 1 353 ? 43.271 5.736 16.182 1.00 38.42 353 GLY B CA 1
ATOM 5805 C C . GLY B 1 353 ? 43.739 5.674 17.618 1.00 38.24 353 GLY B C 1
ATOM 5806 O O . GLY B 1 353 ? 42.997 5.952 18.479 1.00 39.12 353 GLY B O 1
ATOM 5807 N N . GLY B 1 354 ? 44.992 5.324 17.864 1.00 38.79 354 GLY B N 1
ATOM 5808 C CA . GLY B 1 354 ? 45.563 5.360 19.222 1.00 38.31 354 GLY B CA 1
ATOM 5809 C C . GLY B 1 354 ? 45.442 6.753 19.819 1.00 37.66 354 GLY B C 1
ATOM 5810 O O . GLY B 1 354 ? 44.741 6.960 20.825 1.00 39.87 354 GLY B O 1
ATOM 5811 N N . VAL B 1 355 ? 46.059 7.741 19.218 1.00 36.64 355 VAL B N 1
ATOM 5812 C CA . VAL B 1 355 ? 45.974 9.090 19.757 1.00 35.97 355 VAL B CA 1
ATOM 5813 C C . VAL B 1 355 ? 44.484 9.511 19.817 1.00 36.43 355 VAL B C 1
ATOM 5814 O O . VAL B 1 355 ? 44.042 10.169 20.756 1.00 37.16 355 VAL B O 1
ATOM 5818 N N . THR B 1 356 ? 43.685 9.096 18.829 1.00 35.84 356 THR B N 1
ATOM 5819 C CA . THR B 1 356 ? 42.312 9.464 18.800 1.00 35.22 356 THR B CA 1
ATOM 5820 C C . THR B 1 356 ? 41.485 8.932 19.959 1.00 33.18 356 THR B C 1
ATOM 5821 O O . THR B 1 356 ? 40.672 9.651 20.423 1.00 31.74 356 THR B O 1
ATOM 5825 N N . VAL B 1 357 ? 41.690 7.703 20.419 1.00 35.40 357 VAL B N 1
ATOM 5826 C CA . VAL B 1 357 ? 40.979 7.200 21.622 1.00 35.99 357 VAL B CA 1
ATOM 5827 C C . VAL B 1 357 ? 41.505 7.848 22.873 1.00 35.48 357 VAL B C 1
ATOM 5828 O O . VAL B 1 357 ? 40.757 7.992 23.824 1.00 34.59 357 VAL B O 1
ATOM 5832 N N . SER B 1 358 ? 42.755 8.248 22.862 1.00 36.44 358 SER B N 1
ATOM 5833 C CA . SER B 1 358 ? 43.244 8.997 23.999 1.00 37.53 358 SER B CA 1
ATOM 5834 C C . SER B 1 358 ? 42.470 10.309 24.069 1.00 35.79 358 SER B C 1
ATOM 5835 O O . SER B 1 358 ? 41.932 10.661 25.129 1.00 36.03 358 SER B O 1
ATOM 5838 N N . TYR B 1 359 ? 42.299 10.993 22.945 1.00 34.19 359 TYR B N 1
ATOM 5839 C CA . TYR B 1 359 ? 41.527 12.270 22.955 1.00 32.35 359 TYR B CA 1
ATOM 5840 C C . TYR B 1 359 ? 40.094 12.091 23.447 1.00 32.68 359 TYR B C 1
ATOM 5841 O O . TYR B 1 359 ? 39.601 12.860 24.268 1.00 31.02 359 TYR B O 1
ATOM 5850 N N . PHE B 1 360 ? 39.413 11.092 22.895 1.00 32.49 360 PHE B N 1
ATOM 5851 C CA . PHE B 1 360 ? 38.059 10.769 23.343 1.00 32.39 360 PHE B CA 1
ATOM 5852 C C . PHE B 1 360 ? 37.935 10.519 24.871 1.00 33.20 360 PHE B C 1
ATOM 5853 O O . PHE B 1 360 ? 36.904 10.905 25.461 1.00 33.84 360 PHE B O 1
ATOM 5861 N N . GLU B 1 361 ? 38.930 9.847 25.469 1.00 31.82 361 GLU B N 1
ATOM 5862 C CA . GLU B 1 361 ? 38.974 9.634 26.916 1.00 32.40 361 GLU B CA 1
ATOM 5863 C C . GLU B 1 361 ? 38.949 11.018 27.635 1.00 32.56 361 GLU B C 1
ATOM 5864 O O . GLU B 1 361 ? 38.175 11.248 28.604 1.00 32.84 361 GLU B O 1
ATOM 5870 N N . TRP B 1 362 ? 39.715 11.955 27.086 1.00 32.24 362 TRP B N 1
ATOM 5871 C CA . TRP B 1 362 ? 39.806 13.291 27.623 1.00 31.99 362 TRP B CA 1
ATOM 5872 C C . TRP B 1 362 ? 38.509 14.040 27.485 1.00 32.61 362 TRP B C 1
ATOM 5873 O O . TRP B 1 362 ? 38.060 14.661 28.452 1.00 34.26 362 TRP B O 1
ATOM 5884 N N . VAL B 1 363 ? 37.867 13.952 26.319 1.00 31.81 363 VAL B N 1
ATOM 5885 C CA . VAL B 1 363 ? 36.559 14.531 26.159 1.00 31.42 363 VAL B CA 1
ATOM 5886 C C . VAL B 1 363 ? 35.542 13.972 27.208 1.00 31.65 363 VAL B C 1
ATOM 5887 O O . VAL B 1 363 ? 34.773 14.719 27.802 1.00 31.68 363 VAL B O 1
ATOM 5891 N N . GLN B 1 364 ? 35.525 12.667 27.371 1.00 31.93 364 GLN B N 1
ATOM 5892 C CA . GLN B 1 364 ? 34.640 12.010 28.316 1.00 33.13 364 GLN B CA 1
ATOM 5893 C C . GLN B 1 364 ? 34.939 12.534 29.719 1.00 33.49 364 GLN B C 1
ATOM 5894 O O . GLN B 1 364 ? 34.026 12.821 30.490 1.00 34.96 364 GLN B O 1
ATOM 5900 N N . ASN B 1 365 ? 36.226 12.655 30.062 1.00 33.87 365 ASN B N 1
ATOM 5901 C CA . ASN B 1 365 ? 36.609 13.254 31.336 1.00 32.54 365 ASN B CA 1
ATOM 5902 C C . ASN B 1 365 ? 36.062 14.659 31.521 1.00 33.64 365 ASN B C 1
ATOM 5903 O O . ASN B 1 365 ? 35.578 15.015 32.639 1.00 31.01 365 ASN B O 1
ATOM 5908 N N . ASN B 1 366 ? 36.074 15.430 30.442 1.00 32.87 366 ASN B N 1
ATOM 5909 C CA . ASN B 1 366 ? 35.640 16.820 30.554 1.00 34.17 366 ASN B CA 1
ATOM 5910 C C . ASN B 1 366 ? 34.201 16.897 30.871 1.00 34.98 366 ASN B C 1
ATOM 5911 O O . ASN B 1 366 ? 33.787 17.833 31.571 1.00 35.47 366 ASN B O 1
ATOM 5916 N N . GLN B 1 367 ? 33.442 15.943 30.307 1.00 35.76 367 GLN B N 1
ATOM 5917 C CA . GLN B 1 367 ? 31.969 15.859 30.417 1.00 35.78 367 GLN B CA 1
ATOM 5918 C C . GLN B 1 367 ? 31.518 15.206 31.741 1.00 34.76 367 GLN B C 1
ATOM 5919 O O . GLN B 1 367 ? 30.441 15.535 32.227 1.00 34.49 367 GLN B O 1
ATOM 5925 N N . GLY B 1 368 ? 32.304 14.286 32.269 1.00 33.67 368 GLY B N 1
ATOM 5926 C CA . GLY B 1 368 ? 31.866 13.426 33.345 1.00 34.96 368 GLY B CA 1
ATOM 5927 C C . GLY B 1 368 ? 30.946 12.352 32.817 1.00 36.48 368 GLY B C 1
ATOM 5928 O O . GLY B 1 368 ? 30.209 11.723 33.566 1.00 35.93 368 GLY B O 1
ATOM 5929 N N . TYR B 1 369 ? 31.041 12.080 31.511 1.00 37.82 369 TYR B N 1
ATOM 5930 C CA . TYR B 1 369 ? 30.081 11.219 30.835 1.00 37.90 369 TYR B CA 1
ATOM 5931 C C . TYR B 1 369 ? 30.796 10.283 29.863 1.00 38.47 369 TYR B C 1
ATOM 5932 O O . TYR B 1 369 ? 31.556 10.746 28.991 1.00 37.67 369 TYR B O 1
ATOM 5941 N N . TYR B 1 370 ? 30.524 8.986 30.018 1.00 39.05 370 TYR B N 1
ATOM 5942 C CA . TYR B 1 370 ? 31.294 7.932 29.391 1.00 40.00 370 TYR B CA 1
ATOM 5943 C C . TYR B 1 370 ? 30.490 7.192 28.325 1.00 40.91 370 TYR B C 1
ATOM 5944 O O . TYR B 1 370 ? 29.331 6.819 28.548 1.00 41.71 370 TYR B O 1
ATOM 5953 N N . TRP B 1 371 ? 31.166 6.947 27.192 1.00 40.58 371 TRP B N 1
ATOM 5954 C CA . TRP B 1 371 ? 30.599 6.346 26.017 1.00 40.35 371 TRP B CA 1
ATOM 5955 C C . TRP B 1 371 ? 30.699 4.800 25.929 1.00 39.86 371 TRP B C 1
ATOM 5956 O O . TRP B 1 371 ? 31.632 4.198 26.368 1.00 39.75 371 TRP B O 1
ATOM 5967 N N . SER B 1 372 ? 29.713 4.173 25.304 1.00 41.22 372 SER B N 1
ATOM 5968 C CA . SER B 1 372 ? 29.802 2.744 24.956 1.00 41.78 372 SER B CA 1
ATOM 5969 C C . SER B 1 372 ? 30.884 2.510 23.921 1.00 42.62 372 SER B C 1
ATOM 5970 O O . SER B 1 372 ? 31.281 3.420 23.211 1.00 42.12 372 SER B O 1
ATOM 5973 N N . GLU B 1 373 ? 31.339 1.281 23.867 1.00 43.79 373 GLU B N 1
ATOM 5974 C CA . GLU B 1 373 ? 32.296 0.824 22.896 1.00 45.83 373 GLU B CA 1
ATOM 5975 C C . GLU B 1 373 ? 31.875 1.070 21.418 1.00 45.95 373 GLU B C 1
ATOM 5976 O O . GLU B 1 373 ? 32.727 1.318 20.562 1.00 46.14 373 GLU B O 1
ATOM 5982 N N . GLU B 1 374 ? 30.569 1.083 21.154 1.00 45.84 374 GLU B N 1
ATOM 5983 C CA . GLU B 1 374 ? 30.043 1.279 19.806 1.00 46.58 374 GLU B CA 1
ATOM 5984 C C . GLU B 1 374 ? 29.983 2.752 19.449 1.00 44.63 374 GLU B C 1
ATOM 5985 O O . GLU B 1 374 ? 30.274 3.122 18.305 1.00 42.82 374 GLU B O 1
ATOM 5991 N N . GLU B 1 375 ? 29.667 3.617 20.418 1.00 43.46 375 GLU B N 1
ATOM 5992 C CA . GLU B 1 375 ? 29.729 5.045 20.134 1.00 42.69 375 GLU B CA 1
ATOM 5993 C C . GLU B 1 375 ? 31.165 5.403 19.854 1.00 40.95 375 GLU B C 1
ATOM 5994 O O . GLU B 1 375 ? 31.444 6.206 18.962 1.00 41.31 375 GLU B O 1
ATOM 6000 N N . VAL B 1 376 ? 32.090 4.803 20.601 1.00 38.09 376 VAL B N 1
ATOM 6001 C CA . VAL B 1 376 ? 33.495 5.082 20.384 1.00 36.82 376 VAL B CA 1
ATOM 6002 C C . VAL B 1 376 ? 33.987 4.596 18.987 1.00 36.88 376 VAL B C 1
ATOM 6003 O O . VAL B 1 376 ? 34.694 5.322 18.328 1.00 36.18 376 VAL B O 1
ATOM 6007 N N . ALA B 1 377 ? 33.645 3.364 18.617 1.00 37.04 377 ALA B N 1
ATOM 6008 C CA . ALA B 1 377 ? 33.939 2.759 17.317 1.00 37.77 377 ALA B CA 1
ATOM 6009 C C . ALA B 1 377 ? 33.451 3.669 16.196 1.00 38.52 377 ALA B C 1
ATOM 6010 O O . ALA B 1 377 ? 34.196 3.973 15.288 1.00 38.19 377 ALA B O 1
ATOM 6012 N N . GLU B 1 378 ? 32.275 4.251 16.370 1.00 41.08 378 GLU B N 1
ATOM 6013 C CA . GLU B 1 378 ? 31.655 5.079 15.329 1.00 42.61 378 GLU B CA 1
ATOM 6014 C C . GLU B 1 378 ? 32.319 6.470 15.186 1.00 43.23 378 GLU B C 1
ATOM 6015 O O . GLU B 1 378 ? 32.607 6.952 14.068 1.00 42.91 378 GLU B O 1
ATOM 6021 N N . LYS B 1 379 ? 32.624 7.117 16.298 1.00 42.92 379 LYS B N 1
ATOM 6022 C CA . LYS B 1 379 ? 33.278 8.410 16.175 1.00 42.94 379 LYS B CA 1
ATOM 6023 C C . LYS B 1 379 ? 34.703 8.240 15.621 1.00 43.57 379 LYS B C 1
ATOM 6024 O O . LYS B 1 379 ? 35.200 9.061 14.871 1.00 45.68 379 LYS B O 1
ATOM 6030 N N . LEU B 1 380 ? 35.338 7.150 15.994 1.00 43.11 380 LEU B N 1
ATOM 6031 C CA . LEU B 1 380 ? 36.655 6.832 15.535 1.00 44.63 380 LEU B CA 1
ATOM 6032 C C . LEU B 1 380 ? 36.793 6.666 13.995 1.00 44.47 380 LEU B C 1
ATOM 6033 O O . LEU B 1 380 ? 37.658 7.279 13.342 1.00 44.03 380 LEU B O 1
ATOM 6038 N N . ARG B 1 381 ? 35.915 5.839 13.454 1.00 45.06 381 ARG B N 1
ATOM 6039 C CA . ARG B 1 381 ? 35.731 5.637 12.021 1.00 46.94 381 ARG B CA 1
ATOM 6040 C C . ARG B 1 381 ? 35.558 6.947 11.256 1.00 46.24 381 ARG B C 1
ATOM 6041 O O . ARG B 1 381 ? 36.239 7.216 10.274 1.00 46.67 381 ARG B O 1
ATOM 6049 N N . SER B 1 382 ? 34.681 7.785 11.773 1.00 45.78 382 SER B N 1
ATOM 6050 C CA . SER B 1 382 ? 34.414 9.089 11.195 1.00 45.93 382 SER B CA 1
ATOM 6051 C C . SER B 1 382 ? 35.650 9.988 11.134 1.00 45.57 382 SER B C 1
ATOM 6052 O O . SER B 1 382 ? 35.915 10.624 10.104 1.00 46.09 382 SER B O 1
ATOM 6055 N N . VAL B 1 383 ? 36.421 10.028 12.232 1.00 43.62 383 VAL B N 1
ATOM 6056 C CA . VAL B 1 383 ? 37.691 10.757 12.216 1.00 41.92 383 VAL B CA 1
ATOM 6057 C C . VAL B 1 383 ? 38.663 10.204 11.188 1.00 41.55 383 VAL B C 1
ATOM 6058 O O . VAL B 1 383 ? 39.250 10.921 10.453 1.00 40.12 383 VAL B O 1
ATOM 6062 N N . MET B 1 384 ? 38.898 8.916 11.236 1.00 42.76 384 MET B N 1
ATOM 6063 C CA . MET B 1 384 ? 39.863 8.327 10.358 1.00 44.13 384 MET B CA 1
ATOM 6064 C C . MET B 1 384 ? 39.457 8.466 8.847 1.00 43.96 384 MET B C 1
ATOM 6065 O O . MET B 1 384 ? 40.304 8.646 8.019 1.00 43.34 384 MET B O 1
ATOM 6070 N N . VAL B 1 385 ? 38.168 8.419 8.540 1.00 44.14 385 VAL B N 1
ATOM 6071 C CA . VAL B 1 385 ? 37.677 8.629 7.189 1.00 44.55 385 VAL B CA 1
ATOM 6072 C C . VAL B 1 385 ? 37.982 10.045 6.749 1.00 45.25 385 VAL B C 1
ATOM 6073 O O . VAL B 1 385 ? 38.457 10.261 5.614 1.00 45.82 385 VAL B O 1
ATOM 6077 N N . SER B 1 386 ? 37.775 11.015 7.641 1.00 45.02 386 SER B N 1
ATOM 6078 C CA . SER B 1 386 ? 38.044 12.404 7.283 1.00 45.08 386 SER B CA 1
ATOM 6079 C C . SER B 1 386 ? 39.520 12.694 7.122 1.00 44.56 386 SER B C 1
ATOM 6080 O O . SER B 1 386 ? 39.909 13.428 6.216 1.00 44.78 386 SER B O 1
ATOM 6083 N N . SER B 1 387 ? 40.353 12.094 7.959 1.00 43.21 387 SER B N 1
ATOM 6084 C CA . SER B 1 387 ? 41.797 12.273 7.846 1.00 42.90 387 SER B CA 1
ATOM 6085 C C . SER B 1 387 ? 42.372 11.724 6.539 1.00 42.53 387 SER B C 1
ATOM 6086 O O . SER B 1 387 ? 43.209 12.348 5.917 1.00 40.73 387 SER B O 1
ATOM 6089 N N . PHE B 1 388 ? 42.004 10.494 6.217 1.00 43.60 388 PHE B N 1
ATOM 6090 C CA . PHE B 1 388 ? 42.395 9.877 4.948 1.00 45.02 388 PHE B CA 1
ATOM 6091 C C . PHE B 1 388 ? 42.056 10.811 3.782 1.00 44.54 388 PHE B C 1
ATOM 6092 O O . PHE B 1 388 ? 42.929 11.196 2.995 1.00 45.32 388 PHE B O 1
ATOM 6100 N N . GLU B 1 389 ? 40.821 11.260 3.763 1.00 44.92 389 GLU B N 1
ATOM 6101 C CA . GLU B 1 389 ? 40.317 12.134 2.697 1.00 45.99 389 GLU B CA 1
ATOM 6102 C C . GLU B 1 389 ? 41.075 13.431 2.641 1.00 46.42 389 GLU B C 1
ATOM 6103 O O . GLU B 1 389 ? 41.517 13.842 1.525 1.00 47.55 389 GLU B O 1
ATOM 6109 N N . THR B 1 390 ? 41.269 14.075 3.794 1.00 45.54 390 THR B N 1
ATOM 6110 C CA . THR B 1 390 ? 41.945 15.350 3.768 1.00 44.47 390 THR B CA 1
ATOM 6111 C C . THR B 1 390 ? 43.416 15.215 3.353 1.00 44.45 390 THR B C 1
ATOM 6112 O O . THR B 1 390 ? 43.956 16.102 2.698 1.00 45.51 390 THR B O 1
ATOM 6116 N N . ILE B 1 391 ? 44.068 14.117 3.682 1.00 43.79 391 ILE B N 1
ATOM 6117 C CA . ILE B 1 391 ? 45.453 13.944 3.294 1.00 44.21 391 ILE B CA 1
ATOM 6118 C C . ILE B 1 391 ? 45.551 13.552 1.807 1.00 45.74 391 ILE B C 1
ATOM 6119 O O . ILE B 1 391 ? 46.489 13.926 1.098 1.00 45.52 391 ILE B O 1
ATOM 6124 N N . TYR B 1 392 ? 44.598 12.724 1.380 1.00 47.87 392 TYR B N 1
ATOM 6125 C CA . TYR B 1 392 ? 44.480 12.333 -0.018 1.00 48.80 392 TYR B CA 1
ATOM 6126 C C . TYR B 1 392 ? 44.315 13.579 -0.908 1.00 49.60 392 TYR B C 1
ATOM 6127 O O . TYR B 1 392 ? 45.107 13.797 -1.820 1.00 49.29 392 TYR B O 1
ATOM 6136 N N . GLN B 1 393 ? 43.363 14.440 -0.567 1.00 51.00 393 GLN B N 1
ATOM 6137 C CA . GLN B 1 393 ? 43.121 15.660 -1.360 1.00 51.50 393 GLN B CA 1
ATOM 6138 C C . GLN B 1 393 ? 44.332 16.587 -1.331 1.00 51.59 393 GLN B C 1
ATOM 6139 O O . GLN B 1 393 ? 44.672 17.153 -2.378 1.00 53.08 393 GLN B O 1
ATOM 6145 N N . THR B 1 394 ? 45.059 16.667 -0.199 1.00 50.08 394 THR B N 1
ATOM 6146 C CA . THR B 1 394 ? 46.164 17.567 -0.187 1.00 47.90 394 THR B CA 1
ATOM 6147 C C . THR B 1 394 ? 47.355 16.991 -0.890 1.00 47.13 394 THR B C 1
ATOM 6148 O O . THR B 1 394 ? 48.162 17.762 -1.373 1.00 45.50 394 THR B O 1
ATOM 6152 N N . ALA B 1 395 ? 47.505 15.671 -0.941 1.00 47.15 395 ALA B N 1
ATOM 6153 C CA . ALA B 1 395 ? 48.603 15.065 -1.753 1.00 47.72 395 ALA B CA 1
ATOM 6154 C C . ALA B 1 395 ? 48.346 15.363 -3.280 1.00 49.26 395 ALA B C 1
ATOM 6155 O O . ALA B 1 395 ? 49.273 15.670 -4.001 1.00 49.11 395 ALA B O 1
ATOM 6157 N N . ALA B 1 396 ? 47.087 15.258 -3.711 1.00 50.58 396 ALA B N 1
ATOM 6158 C CA . ALA B 1 396 ? 46.650 15.578 -5.085 1.00 52.45 396 ALA B CA 1
ATOM 6159 C C . ALA B 1 396 ? 46.915 17.052 -5.415 1.00 53.12 396 ALA B C 1
ATOM 6160 O O . ALA B 1 396 ? 47.668 17.334 -6.304 1.00 53.61 396 ALA B O 1
ATOM 6162 N N . THR B 1 397 ? 46.360 17.987 -4.653 1.00 55.06 397 THR B N 1
ATOM 6163 C CA . THR B 1 397 ? 46.571 19.380 -4.971 1.00 56.10 397 THR B CA 1
ATOM 6164 C C . THR B 1 397 ? 48.045 19.855 -4.912 1.00 57.08 397 THR B C 1
ATOM 6165 O O . THR B 1 397 ? 48.352 20.828 -5.575 1.00 58.98 397 THR B O 1
ATOM 6169 N N . HIS B 1 398 ? 48.958 19.177 -4.204 1.00 56.84 398 HIS B N 1
ATOM 6170 C CA . HIS B 1 398 ? 50.391 19.547 -4.218 1.00 56.23 398 HIS B CA 1
ATOM 6171 C C . HIS B 1 398 ? 51.251 18.552 -5.000 1.00 56.40 398 HIS B C 1
ATOM 6172 O O . HIS B 1 398 ? 52.451 18.713 -5.024 1.00 56.87 398 HIS B O 1
ATOM 6179 N N . LYS B 1 399 ? 50.673 17.504 -5.599 1.00 56.78 399 LYS B N 1
ATOM 6180 C CA . LYS B 1 399 ? 51.468 16.465 -6.320 1.00 57.00 399 LYS B CA 1
ATOM 6181 C C . LYS B 1 399 ? 52.634 15.925 -5.487 1.00 55.92 399 LYS B C 1
ATOM 6182 O O . LYS B 1 399 ? 53.782 15.966 -5.903 1.00 57.29 399 LYS B O 1
ATOM 6188 N N . VAL B 1 400 ? 52.324 15.453 -4.278 1.00 54.49 400 VAL B N 1
ATOM 6189 C CA . VAL B 1 400 ? 53.289 14.783 -3.384 1.00 52.04 400 VAL B CA 1
ATOM 6190 C C . VAL B 1 400 ? 52.648 13.456 -2.975 1.00 50.43 400 VAL B C 1
ATOM 6191 O O . VAL B 1 400 ? 51.473 13.277 -3.186 1.00 51.06 400 VAL B O 1
ATOM 6195 N N . ASP B 1 401 ? 53.390 12.516 -2.420 1.00 49.26 401 ASP B N 1
ATOM 6196 C CA . ASP B 1 401 ? 52.751 11.329 -1.822 1.00 49.19 401 ASP B CA 1
ATOM 6197 C C . ASP B 1 401 ? 51.999 11.607 -0.474 1.00 48.79 401 ASP B C 1
ATOM 6198 O O . ASP B 1 401 ? 52.077 12.700 0.109 1.00 47.59 401 ASP B O 1
ATOM 6203 N N . MET B 1 402 ? 51.295 10.584 -0.023 1.00 47.76 402 MET B N 1
ATOM 6204 C CA . MET B 1 402 ? 50.558 10.596 1.219 1.00 47.94 402 MET B CA 1
ATOM 6205 C C . MET B 1 402 ? 51.413 10.783 2.517 1.00 47.73 402 MET B C 1
ATOM 6206 O O . MET B 1 402 ? 50.932 11.388 3.442 1.00 47.60 402 MET B O 1
ATOM 6211 N N . ARG B 1 403 ? 52.667 10.344 2.540 1.00 47.81 403 ARG B N 1
ATOM 6212 C CA . ARG B 1 403 ? 53.606 10.667 3.622 1.00 47.88 403 ARG B CA 1
ATOM 6213 C C . ARG B 1 403 ? 53.839 12.155 3.775 1.00 48.14 403 ARG B C 1
ATOM 6214 O O . ARG B 1 403 ? 53.597 12.703 4.861 1.00 49.17 403 ARG B O 1
ATOM 6222 N N . LEU B 1 404 ? 54.325 12.821 2.736 1.00 47.17 404 LEU B N 1
ATOM 6223 C CA . LEU B 1 404 ? 54.578 14.237 2.863 1.00 46.90 404 LEU B CA 1
ATOM 6224 C C . LEU B 1 404 ? 53.299 15.026 3.111 1.00 46.14 404 LEU B C 1
ATOM 6225 O O . LEU B 1 404 ? 53.321 15.986 3.895 1.00 46.62 404 LEU B O 1
ATOM 6230 N N . ALA B 1 405 ? 52.191 14.625 2.485 1.00 44.38 405 ALA B N 1
ATOM 6231 C CA . ALA B 1 405 ? 50.907 15.266 2.744 1.00 43.66 405 ALA B CA 1
ATOM 6232 C C . ALA B 1 405 ? 50.370 15.020 4.218 1.00 42.34 405 ALA B C 1
ATOM 6233 O O . ALA B 1 405 ? 49.683 15.896 4.760 1.00 42.24 405 ALA B O 1
ATOM 6235 N N . ALA B 1 406 ? 50.653 13.853 4.795 1.00 40.80 406 ALA B N 1
ATOM 6236 C CA . ALA B 1 406 ? 50.368 13.544 6.232 1.00 40.77 406 ALA B CA 1
ATOM 6237 C C . ALA B 1 406 ? 51.114 14.580 7.094 1.00 40.74 406 ALA B C 1
ATOM 6238 O O . ALA B 1 406 ? 50.538 15.287 7.895 1.00 41.29 406 ALA B O 1
ATOM 6240 N N . TYR B 1 407 ? 52.399 14.745 6.826 1.00 40.75 407 TYR B N 1
ATOM 6241 C CA . TYR B 1 407 ? 53.209 15.714 7.532 1.00 39.38 407 TYR B CA 1
ATOM 6242 C C . TYR B 1 407 ? 52.688 17.116 7.339 1.00 39.94 407 TYR B C 1
ATOM 6243 O O . TYR B 1 407 ? 52.601 17.900 8.302 1.00 39.48 407 TYR B O 1
ATOM 6252 N N . MET B 1 408 ? 52.354 17.488 6.097 1.00 39.82 408 MET B N 1
ATOM 6253 C CA . MET B 1 408 ? 51.841 18.844 5.899 1.00 39.59 408 MET B CA 1
ATOM 6254 C C . MET B 1 408 ? 50.537 19.109 6.694 1.00 38.62 408 MET B C 1
ATOM 6255 O O . MET B 1 408 ? 50.365 20.188 7.244 1.00 37.99 408 MET B O 1
ATOM 6260 N N . THR B 1 409 ? 49.611 18.164 6.630 1.00 38.62 409 THR B N 1
ATOM 6261 C CA . THR B 1 409 ? 48.340 18.240 7.318 1.00 39.43 409 THR B CA 1
ATOM 6262 C C . THR B 1 409 ? 48.616 18.302 8.842 1.00 40.53 409 THR B C 1
ATOM 6263 O O . THR B 1 409 ? 47.910 19.001 9.575 1.00 41.27 409 THR B O 1
ATOM 6267 N N . GLY B 1 410 ? 49.634 17.545 9.267 1.00 40.26 410 GLY B N 1
ATOM 6268 C CA . GLY B 1 410 ? 50.224 17.569 10.591 1.00 40.12 410 GLY B CA 1
ATOM 6269 C C . GLY B 1 410 ? 50.511 18.916 11.237 1.00 39.75 410 GLY B C 1
ATOM 6270 O O . GLY B 1 410 ? 49.940 19.191 12.293 1.00 37.33 410 GLY B O 1
ATOM 6271 N N . ILE B 1 411 ? 51.456 19.712 10.707 1.00 40.34 411 ILE B N 1
ATOM 6272 C CA . ILE B 1 411 ? 51.817 20.999 11.378 1.00 40.96 411 ILE B CA 1
ATOM 6273 C C . ILE B 1 411 ? 50.889 22.095 10.920 1.00 41.17 411 ILE B C 1
ATOM 6274 O O . ILE B 1 411 ? 50.938 23.170 11.494 1.00 40.89 411 ILE B O 1
ATOM 6279 N N . ARG B 1 412 ? 50.076 21.855 9.902 1.00 40.75 412 ARG B N 1
ATOM 6280 C CA . ARG B 1 412 ? 49.302 22.927 9.293 1.00 42.35 412 ARG B CA 1
ATOM 6281 C C . ARG B 1 412 ? 48.403 23.570 10.292 1.00 40.60 412 ARG B C 1
ATOM 6282 O O . ARG B 1 412 ? 48.275 24.779 10.346 1.00 41.16 412 ARG B O 1
ATOM 6290 N N . LYS B 1 413 ? 47.754 22.754 11.084 1.00 40.55 413 LYS B N 1
ATOM 6291 C CA . LYS B 1 413 ? 46.756 23.285 12.058 1.00 40.82 413 LYS B CA 1
ATOM 6292 C C . LYS B 1 413 ? 47.455 24.163 13.125 1.00 38.12 413 LYS B C 1
ATOM 6293 O O . LYS B 1 413 ? 46.984 25.285 13.419 1.00 37.13 413 LYS B O 1
ATOM 6299 N N . SER B 1 414 ? 48.606 23.707 13.612 1.00 36.61 414 SER B N 1
ATOM 6300 C CA . SER B 1 414 ? 49.372 24.524 14.572 1.00 37.12 414 SER B CA 1
ATOM 6301 C C . SER B 1 414 ? 49.949 25.797 13.902 1.00 36.73 414 SER B C 1
ATOM 6302 O O . SER B 1 414 ? 50.024 26.874 14.556 1.00 34.99 414 SER B O 1
ATOM 6305 N N . ALA B 1 415 ? 50.307 25.689 12.614 1.00 35.61 415 ALA B N 1
ATOM 6306 C CA . ALA B 1 415 ? 50.776 26.871 11.873 1.00 35.69 415 ALA B CA 1
ATOM 6307 C C . ALA B 1 415 ? 49.657 27.909 11.710 1.00 35.28 415 ALA B C 1
ATOM 6308 O O . ALA B 1 415 ? 49.848 29.053 12.043 1.00 35.82 415 ALA B O 1
ATOM 6310 N N . GLU B 1 416 ? 48.492 27.521 11.218 1.00 35.99 416 GLU B N 1
ATOM 6311 C CA . GLU B 1 416 ? 47.375 28.472 11.104 1.00 36.34 416 GLU B CA 1
ATOM 6312 C C . GLU B 1 416 ? 46.985 29.049 12.444 1.00 35.75 416 GLU B C 1
ATOM 6313 O O . GLU B 1 416 ? 46.794 30.272 12.587 1.00 35.25 416 GLU B O 1
ATOM 6319 N N . ALA B 1 417 ? 46.869 28.164 13.455 1.00 36.33 417 ALA B N 1
ATOM 6320 C CA . ALA B 1 417 ? 46.522 28.603 14.831 1.00 35.49 417 ALA B CA 1
ATOM 6321 C C . ALA B 1 417 ? 47.527 29.673 15.315 1.00 34.52 417 ALA B C 1
ATOM 6322 O O . ALA B 1 417 ? 47.113 30.738 15.819 1.00 33.41 417 ALA B O 1
ATOM 6324 N N . SER B 1 418 ? 48.827 29.435 15.112 1.00 34.28 418 SER B N 1
ATOM 6325 C CA . SER B 1 418 ? 49.874 30.359 15.622 1.00 34.49 418 SER B CA 1
ATOM 6326 C C . SER B 1 418 ? 49.776 31.720 14.892 1.00 36.28 418 SER B C 1
ATOM 6327 O O . SER B 1 418 ? 49.999 32.771 15.486 1.00 34.72 418 SER B O 1
ATOM 6330 N N . ARG B 1 419 ? 49.374 31.699 13.606 1.00 38.38 419 ARG B N 1
ATOM 6331 C CA . ARG B 1 419 ? 49.256 32.969 12.872 1.00 39.92 419 ARG B CA 1
ATOM 6332 C C . ARG B 1 419 ? 47.982 33.680 13.342 1.00 38.21 419 ARG B C 1
ATOM 6333 O O . ARG B 1 419 ? 48.009 34.899 13.596 1.00 36.28 419 ARG B O 1
ATOM 6341 N N . PHE B 1 420 ? 46.881 32.941 13.488 1.00 37.20 420 PHE B N 1
ATOM 6342 C CA . PHE B 1 420 ? 45.637 33.606 13.966 1.00 38.08 420 PHE B CA 1
ATOM 6343 C C . PHE B 1 420 ? 45.880 34.268 15.319 1.00 37.73 420 PHE B C 1
ATOM 6344 O O . PHE B 1 420 ? 45.443 35.390 15.560 1.00 38.96 420 PHE B O 1
ATOM 6352 N N . ARG B 1 421 ? 46.615 33.585 16.185 1.00 37.38 421 ARG B N 1
ATOM 6353 C CA . ARG B 1 421 ? 46.836 34.109 17.513 1.00 37.77 421 ARG B CA 1
ATOM 6354 C C . ARG B 1 421 ? 47.842 35.246 17.582 1.00 37.85 421 ARG B C 1
ATOM 6355 O O . ARG B 1 421 ? 48.019 35.854 18.665 1.00 37.27 421 ARG B O 1
ATOM 6363 N N . GLY B 1 422 ? 48.552 35.492 16.470 1.00 37.71 422 GLY B N 1
ATOM 6364 C CA . GLY B 1 422 ? 49.467 36.619 16.378 1.00 37.09 422 GLY B CA 1
ATOM 6365 C C . GLY B 1 422 ? 50.893 36.337 16.864 1.00 38.01 422 GLY B C 1
ATOM 6366 O O . GLY B 1 422 ? 51.662 37.282 17.144 1.00 36.97 422 GLY B O 1
ATOM 6367 N N . TRP B 1 423 ? 51.274 35.064 16.932 1.00 38.27 423 TRP B N 1
ATOM 6368 C CA . TRP B 1 423 ? 52.643 34.699 17.344 1.00 39.52 423 TRP B CA 1
ATOM 6369 C C . TRP B 1 423 ? 53.725 34.965 16.267 1.00 41.03 423 TRP B C 1
ATOM 6370 O O . TRP B 1 423 ? 54.792 35.428 16.571 1.00 40.16 423 TRP B O 1
ATOM 6381 N N . VAL B 1 424 ? 53.430 34.600 15.029 1.00 43.64 424 VAL B N 1
ATOM 6382 C CA . VAL B 1 424 ? 54.305 34.846 13.865 1.00 46.52 424 VAL B CA 1
ATOM 6383 C C . VAL B 1 424 ? 53.459 35.183 12.652 1.00 47.27 424 VAL B C 1
ATOM 6384 O O . VAL B 1 424 ? 52.267 34.895 12.621 1.00 49.05 424 VAL B O 1
ATOM 6389 N N . ASN C 1 16 ? 23.896 1.950 64.396 1.00 59.63 16 ASN C N 1
ATOM 6390 C CA . ASN C 1 16 ? 22.834 0.873 64.230 1.00 60.73 16 ASN C CA 1
ATOM 6391 C C . ASN C 1 16 ? 22.344 0.629 62.781 1.00 58.75 16 ASN C C 1
ATOM 6392 O O . ASN C 1 16 ? 22.419 -0.482 62.266 1.00 57.15 16 ASN C O 1
ATOM 6397 N N . LEU C 1 17 ? 21.788 1.666 62.168 1.00 57.57 17 LEU C N 1
ATOM 6398 C CA . LEU C 1 17 ? 21.797 1.736 60.715 1.00 57.30 17 LEU C CA 1
ATOM 6399 C C . LEU C 1 17 ? 23.259 1.633 60.283 1.00 56.35 17 LEU C C 1
ATOM 6400 O O . LEU C 1 17 ? 23.594 0.892 59.391 1.00 56.08 17 LEU C O 1
ATOM 6405 N N . PHE C 1 18 ? 24.106 2.386 60.973 1.00 55.81 18 PHE C N 1
ATOM 6406 C CA . PHE C 1 18 ? 25.521 2.397 60.746 1.00 55.94 18 PHE C CA 1
ATOM 6407 C C . PHE C 1 18 ? 26.081 0.991 60.861 1.00 56.00 18 PHE C C 1
ATOM 6408 O O . PHE C 1 18 ? 26.686 0.470 59.914 1.00 56.15 18 PHE C O 1
ATOM 6416 N N . LEU C 1 19 ? 25.837 0.351 61.994 1.00 55.88 19 LEU C N 1
ATOM 6417 C CA . LEU C 1 19 ? 26.406 -0.993 62.235 1.00 55.97 19 LEU C CA 1
ATOM 6418 C C . LEU C 1 19 ? 25.883 -2.002 61.204 1.00 53.86 19 LEU C C 1
ATOM 6419 O O . LEU C 1 19 ? 26.648 -2.767 60.671 1.00 54.46 19 LEU C O 1
ATOM 6424 N N . SER C 1 20 ? 24.599 -1.998 60.895 1.00 51.93 20 SER C N 1
ATOM 6425 C CA . SER C 1 20 ? 24.131 -2.921 59.883 1.00 51.46 20 SER C CA 1
ATOM 6426 C C . SER C 1 20 ? 24.625 -2.533 58.451 1.00 49.85 20 SER C C 1
ATOM 6427 O O . SER C 1 20 ? 24.834 -3.400 57.598 1.00 49.30 20 SER C O 1
ATOM 6430 N N . THR C 1 21 ? 24.777 -1.239 58.198 1.00 47.66 21 THR C N 1
ATOM 6431 C CA . THR C 1 21 ? 25.467 -0.776 57.012 1.00 46.48 21 THR C CA 1
ATOM 6432 C C . THR C 1 21 ? 26.915 -1.270 56.922 1.00 45.48 21 THR C C 1
ATOM 6433 O O . THR C 1 21 ? 27.336 -1.778 55.909 1.00 44.92 21 THR C O 1
ATOM 6437 N N . GLN C 1 22 ? 27.675 -1.186 57.986 1.00 46.21 22 GLN C N 1
ATOM 6438 C CA . GLN C 1 22 ? 29.035 -1.764 57.965 1.00 46.78 22 GLN C CA 1
ATOM 6439 C C . GLN C 1 22 ? 29.036 -3.268 57.731 1.00 47.33 22 GLN C C 1
ATOM 6440 O O . GLN C 1 22 ? 29.956 -3.803 57.111 1.00 45.97 22 GLN C O 1
ATOM 6446 N N . THR C 1 23 ? 28.013 -3.960 58.255 1.00 48.09 23 THR C N 1
ATOM 6447 C CA . THR C 1 23 ? 27.893 -5.415 58.074 1.00 47.68 23 THR C CA 1
ATOM 6448 C C . THR C 1 23 ? 27.669 -5.747 56.585 1.00 46.87 23 THR C C 1
ATOM 6449 O O . THR C 1 23 ? 28.287 -6.649 56.059 1.00 46.76 23 THR C O 1
ATOM 6453 N N . ILE C 1 24 ? 26.794 -5.022 55.902 1.00 46.74 24 ILE C N 1
ATOM 6454 C CA . ILE C 1 24 ? 26.636 -5.197 54.430 1.00 46.53 24 ILE C CA 1
ATOM 6455 C C . ILE C 1 24 ? 27.955 -5.040 53.612 1.00 45.89 24 ILE C C 1
ATOM 6456 O O . ILE C 1 24 ? 28.246 -5.829 52.697 1.00 45.33 24 ILE C O 1
ATOM 6461 N N . ILE C 1 25 ? 28.737 -4.026 53.987 1.00 45.19 25 ILE C N 1
ATOM 6462 C CA . ILE C 1 25 ? 30.006 -3.692 53.355 1.00 45.01 25 ILE C CA 1
ATOM 6463 C C . ILE C 1 25 ? 31.009 -4.819 53.604 1.00 44.74 25 ILE C C 1
ATOM 6464 O O . ILE C 1 25 ? 31.754 -5.222 52.686 1.00 43.45 25 ILE C O 1
ATOM 6469 N N . LYS C 1 26 ? 31.049 -5.298 54.853 1.00 44.60 26 LYS C N 1
ATOM 6470 C CA . LYS C 1 26 ? 31.993 -6.318 55.229 1.00 45.93 26 LYS C CA 1
ATOM 6471 C C . LYS C 1 26 ? 31.744 -7.569 54.446 1.00 46.14 26 LYS C C 1
ATOM 6472 O O . LYS C 1 26 ? 32.682 -8.215 53.986 1.00 46.08 26 LYS C O 1
ATOM 6478 N N . GLU C 1 27 ? 30.483 -7.893 54.243 1.00 46.66 27 GLU C N 1
ATOM 6479 C CA . GLU C 1 27 ? 30.198 -9.120 53.561 1.00 47.66 27 GLU C CA 1
ATOM 6480 C C . GLU C 1 27 ? 30.336 -8.954 52.064 1.00 47.10 27 GLU C C 1
ATOM 6481 O O . GLU C 1 27 ? 30.836 -9.878 51.416 1.00 46.37 27 GLU C O 1
ATOM 6487 N N . ALA C 1 28 ? 29.916 -7.798 51.511 1.00 46.06 28 ALA C N 1
ATOM 6488 C CA . ALA C 1 28 ? 30.069 -7.598 50.071 1.00 45.77 28 ALA C CA 1
ATOM 6489 C C . ALA C 1 28 ? 31.563 -7.701 49.687 1.00 44.88 28 ALA C C 1
ATOM 6490 O O . ALA C 1 28 ? 31.903 -8.343 48.689 1.00 44.16 28 ALA C O 1
ATOM 6492 N N . LEU C 1 29 ? 32.436 -7.150 50.526 1.00 44.44 29 LEU C N 1
ATOM 6493 C CA . LEU C 1 29 ? 33.855 -7.121 50.208 1.00 44.77 29 LEU C CA 1
ATOM 6494 C C . LEU C 1 29 ? 34.453 -8.519 50.352 1.00 45.02 29 LEU C C 1
ATOM 6495 O O . LEU C 1 29 ? 35.264 -8.953 49.528 1.00 43.30 29 LEU C O 1
ATOM 6500 N N . ARG C 1 30 ? 34.063 -9.201 51.419 1.00 46.22 30 ARG C N 1
ATOM 6501 C CA . ARG C 1 30 ? 34.477 -10.595 51.627 1.00 48.00 30 ARG C CA 1
ATOM 6502 C C . ARG C 1 30 ? 34.103 -11.458 50.397 1.00 47.01 30 ARG C C 1
ATOM 6503 O O . ARG C 1 30 ? 34.895 -12.208 49.916 1.00 44.94 30 ARG C O 1
ATOM 6511 N N . LYS C 1 31 ? 32.902 -11.286 49.879 1.00 47.38 31 LYS C N 1
ATOM 6512 C CA . LYS C 1 31 ? 32.469 -12.102 48.766 1.00 48.38 31 LYS C CA 1
ATOM 6513 C C . LYS C 1 31 ? 33.244 -11.748 47.548 1.00 48.19 31 LYS C C 1
ATOM 6514 O O . LYS C 1 31 ? 33.495 -12.592 46.724 1.00 49.06 31 LYS C O 1
ATOM 6520 N N . LEU C 1 32 ? 33.651 -10.485 47.445 1.00 47.84 32 LEU C N 1
ATOM 6521 C CA . LEU C 1 32 ? 34.443 -10.036 46.300 1.00 46.57 32 LEU C CA 1
ATOM 6522 C C . LEU C 1 32 ? 35.893 -10.487 46.419 1.00 44.87 32 LEU C C 1
ATOM 6523 O O . LEU C 1 32 ? 36.616 -10.400 45.492 1.00 44.30 32 LEU C O 1
ATOM 6528 N N . GLY C 1 33 ? 36.314 -10.975 47.578 1.00 44.97 33 GLY C N 1
ATOM 6529 C CA . GLY C 1 33 ? 37.668 -11.553 47.736 1.00 44.06 33 GLY C CA 1
ATOM 6530 C C . GLY C 1 33 ? 38.724 -10.548 48.203 1.00 43.56 33 GLY C C 1
ATOM 6531 O O . GLY C 1 33 ? 39.921 -10.771 48.056 1.00 44.17 33 GLY C O 1
ATOM 6532 N N . TYR C 1 34 ? 38.296 -9.451 48.804 1.00 41.48 34 TYR C N 1
ATOM 6533 C CA . TYR C 1 34 ? 39.243 -8.485 49.284 1.00 40.93 34 TYR C CA 1
ATOM 6534 C C . TYR C 1 34 ? 39.669 -8.885 50.666 1.00 40.20 34 TYR C C 1
ATOM 6535 O O . TYR C 1 34 ? 38.871 -9.401 51.393 1.00 40.28 34 TYR C O 1
ATOM 6544 N N . PRO C 1 35 ? 40.914 -8.584 51.052 1.00 39.65 35 PRO C N 1
ATOM 6545 C CA . PRO C 1 35 ? 41.337 -8.792 52.421 1.00 38.43 35 PRO C CA 1
ATOM 6546 C C . PRO C 1 35 ? 40.820 -7.729 53.389 1.00 37.61 35 PRO C C 1
ATOM 6547 O O . PRO C 1 35 ? 40.145 -6.792 52.973 1.00 38.48 35 PRO C O 1
ATOM 6551 N N . GLY C 1 36 ? 41.199 -7.815 54.662 1.00 36.52 36 GLY C N 1
ATOM 6552 C CA . GLY C 1 36 ? 40.634 -6.927 55.688 1.00 35.61 36 GLY C CA 1
ATOM 6553 C C . GLY C 1 36 ? 40.899 -5.438 55.503 1.00 35.11 36 GLY C C 1
ATOM 6554 O O . GLY C 1 36 ? 40.043 -4.605 55.784 1.00 34.12 36 GLY C O 1
ATOM 6555 N N . ASP C 1 37 ? 42.090 -5.077 55.030 1.00 36.32 37 ASP C N 1
ATOM 6556 C CA . ASP C 1 37 ? 42.389 -3.654 54.843 1.00 35.70 37 ASP C CA 1
ATOM 6557 C C . ASP C 1 37 ? 41.394 -2.928 53.960 1.00 35.49 37 ASP C C 1
ATOM 6558 O O . ASP C 1 37 ? 40.979 -1.832 54.297 1.00 35.13 37 ASP C O 1
ATOM 6563 N N . MET C 1 38 ? 40.885 -3.567 52.916 1.00 35.63 38 MET C N 1
ATOM 6564 C CA . MET C 1 38 ? 39.858 -2.908 52.116 1.00 35.89 38 MET C CA 1
ATOM 6565 C C . MET C 1 38 ? 38.696 -2.488 52.984 1.00 37.39 38 MET C C 1
ATOM 6566 O O . MET C 1 38 ? 38.195 -1.331 52.868 1.00 38.75 38 MET C O 1
ATOM 6571 N N . TYR C 1 39 ? 38.289 -3.353 53.924 1.00 38.35 39 TYR C N 1
ATOM 6572 C CA . TYR C 1 39 ? 37.190 -3.002 54.851 1.00 37.89 39 TYR C CA 1
ATOM 6573 C C . TYR C 1 39 ? 37.545 -1.902 55.861 1.00 38.00 39 TYR C C 1
ATOM 6574 O O . TYR C 1 39 ? 36.728 -1.031 56.123 1.00 38.71 39 TYR C O 1
ATOM 6583 N N . GLU C 1 40 ? 38.740 -1.899 56.428 1.00 38.58 40 GLU C N 1
ATOM 6584 C CA . GLU C 1 40 ? 39.110 -0.755 57.296 1.00 38.92 40 GLU C CA 1
ATOM 6585 C C . GLU C 1 40 ? 38.999 0.599 56.533 1.00 38.94 40 GLU C C 1
ATOM 6586 O O . GLU C 1 40 ? 38.601 1.645 57.101 1.00 37.25 40 GLU C O 1
ATOM 6592 N N . LEU C 1 41 ? 39.286 0.584 55.235 1.00 38.49 41 LEU C N 1
ATOM 6593 C CA . LEU C 1 41 ? 39.088 1.807 54.416 1.00 37.66 41 LEU C CA 1
ATOM 6594 C C . LEU C 1 41 ? 37.646 2.155 54.195 1.00 36.90 41 LEU C C 1
ATOM 6595 O O . LEU C 1 41 ? 37.304 3.306 54.156 1.00 39.33 41 LEU C O 1
ATOM 6600 N N . MET C 1 42 ? 36.775 1.177 53.961 1.00 37.87 42 MET C N 1
ATOM 6601 C CA . MET C 1 42 ? 35.415 1.463 53.559 1.00 36.38 42 MET C CA 1
ATOM 6602 C C . MET C 1 42 ? 34.426 1.668 54.744 1.00 36.87 42 MET C C 1
ATOM 6603 O O . MET C 1 42 ? 33.361 2.240 54.574 1.00 35.71 42 MET C O 1
ATOM 6608 N N . LYS C 1 43 ? 34.821 1.288 55.948 1.00 37.87 43 LYS C N 1
ATOM 6609 C CA . LYS C 1 43 ? 33.870 1.156 57.080 1.00 39.22 43 LYS C CA 1
ATOM 6610 C C . LYS C 1 43 ? 33.540 2.491 57.678 1.00 39.49 43 LYS C C 1
ATOM 6611 O O . LYS C 1 43 ? 32.462 2.649 58.237 1.00 40.24 43 LYS C O 1
ATOM 6617 N N . GLU C 1 44 ? 34.458 3.459 57.538 1.00 39.64 44 GLU C N 1
ATOM 6618 C CA . GLU C 1 44 ? 34.223 4.854 57.941 1.00 38.96 44 GLU C CA 1
ATOM 6619 C C . GLU C 1 44 ? 34.405 5.801 56.694 1.00 39.20 44 GLU C C 1
ATOM 6620 O O . GLU C 1 44 ? 35.118 5.481 55.716 1.00 37.90 44 GLU C O 1
ATOM 6626 N N . PRO C 1 45 ? 33.824 6.997 56.753 1.00 38.18 45 PRO C N 1
ATOM 6627 C CA . PRO C 1 45 ? 34.169 7.863 55.614 1.00 38.02 45 PRO C CA 1
ATOM 6628 C C . PRO C 1 45 ? 35.586 8.506 55.703 1.00 37.20 45 PRO C C 1
ATOM 662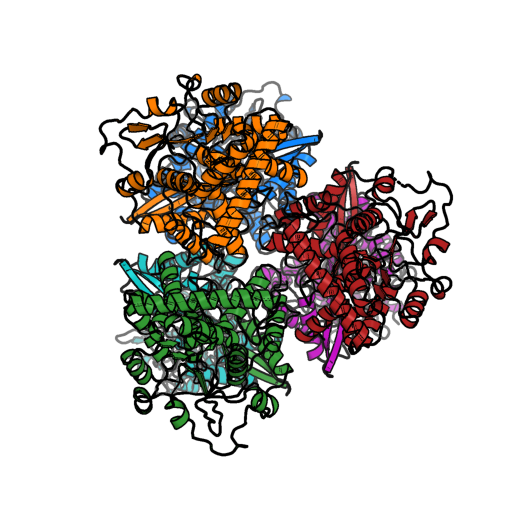9 O O . PRO C 1 45 ? 36.203 8.767 56.813 1.00 34.06 45 PRO C O 1
ATOM 6633 N N . GLN C 1 46 ? 36.074 8.753 54.500 1.00 36.35 46 GLN C N 1
ATOM 6634 C CA . GLN C 1 46 ? 37.341 9.433 54.266 1.00 36.99 46 GLN C CA 1
ATOM 6635 C C . GLN C 1 46 ? 37.347 10.783 55.031 1.00 35.37 46 GLN C C 1
ATOM 6636 O O . GLN C 1 46 ? 38.268 11.074 55.758 1.00 35.24 46 GLN C O 1
ATOM 6642 N N . ARG C 1 47 ? 36.296 11.574 54.832 1.00 33.59 47 ARG C N 1
ATOM 6643 C CA . ARG C 1 47 ? 36.083 12.783 55.591 1.00 34.13 47 ARG C CA 1
ATOM 6644 C C . ARG C 1 47 ? 34.688 12.902 56.209 1.00 33.77 47 ARG C C 1
ATOM 6645 O O . ARG C 1 47 ? 33.674 12.496 55.609 1.00 35.11 47 ARG C O 1
ATOM 6653 N N . MET C 1 48 ? 34.647 13.475 57.395 1.00 34.81 48 MET C N 1
ATOM 6654 C CA . MET C 1 48 ? 33.378 13.796 58.097 1.00 35.29 48 MET C CA 1
ATOM 6655 C C . MET C 1 48 ? 33.546 15.189 58.724 1.00 34.24 48 MET C C 1
ATOM 6656 O O . MET C 1 48 ? 34.471 15.400 59.499 1.00 31.60 48 MET C O 1
ATOM 6661 N N . LEU C 1 49 ? 32.699 16.143 58.305 1.00 34.20 49 LEU C N 1
ATOM 6662 C CA . LEU C 1 49 ? 32.770 17.521 58.777 1.00 34.99 49 LEU C CA 1
ATOM 6663 C C . LEU C 1 49 ? 31.541 17.797 59.612 1.00 35.04 49 LEU C C 1
ATOM 6664 O O . LEU C 1 49 ? 30.412 17.587 59.138 1.00 34.23 49 LEU C O 1
ATOM 6669 N N . THR C 1 50 ? 31.724 18.275 60.843 1.00 36.08 50 THR C N 1
ATOM 6670 C CA . THR C 1 50 ? 30.530 18.763 61.560 1.00 36.52 50 THR C CA 1
ATOM 6671 C C . THR C 1 50 ? 30.660 20.246 61.816 1.00 35.71 50 THR C C 1
ATOM 6672 O O . THR C 1 50 ? 31.732 20.752 62.139 1.00 35.16 50 THR C O 1
ATOM 6676 N N . VAL C 1 51 ? 29.606 20.957 61.468 1.00 35.35 51 VAL C N 1
ATOM 6677 C CA . VAL C 1 51 ? 29.623 22.392 61.558 1.00 35.51 51 VAL C CA 1
ATOM 6678 C C . VAL C 1 51 ? 28.469 22.905 62.443 1.00 36.52 51 VAL C C 1
ATOM 6679 O O . VAL C 1 51 ? 27.407 22.274 62.600 1.00 34.13 51 VAL C O 1
ATOM 6683 N N . ARG C 1 52 ? 28.691 24.134 62.862 1.00 37.95 52 ARG C N 1
ATOM 6684 C CA . ARG C 1 52 ? 27.891 24.887 63.771 1.00 39.92 52 ARG C CA 1
ATOM 6685 C C . ARG C 1 52 ? 27.532 26.161 63.020 1.00 39.08 52 ARG C C 1
ATOM 6686 O O . ARG C 1 52 ? 28.406 26.919 62.643 1.00 39.29 52 ARG C O 1
ATOM 6694 N N . ILE C 1 53 ? 26.248 26.404 62.804 1.00 39.71 53 ILE C N 1
ATOM 6695 C CA . ILE C 1 53 ? 25.776 27.425 61.900 1.00 39.77 53 ILE C CA 1
ATOM 6696 C C . ILE C 1 53 ? 24.793 28.327 62.635 1.00 41.65 53 ILE C C 1
ATOM 6697 O O . ILE C 1 53 ? 23.656 27.921 62.904 1.00 41.37 53 ILE C O 1
ATOM 6702 N N . PRO C 1 54 ? 25.207 29.562 62.915 1.00 43.20 54 PRO C N 1
ATOM 6703 C CA . PRO C 1 54 ? 24.298 30.536 63.507 1.00 43.94 54 PRO C CA 1
ATOM 6704 C C . PRO C 1 54 ? 23.371 31.144 62.496 1.00 44.77 54 PRO C C 1
ATOM 6705 O O . PRO C 1 54 ? 23.829 31.617 61.484 1.00 46.08 54 PRO C O 1
ATOM 6709 N N . VAL C 1 55 ? 22.093 31.182 62.822 1.00 45.63 55 VAL C N 1
ATOM 6710 C CA . VAL C 1 55 ? 21.049 31.748 61.993 1.00 46.09 55 VAL C CA 1
ATOM 6711 C C . VAL C 1 55 ? 20.105 32.683 62.779 1.00 47.54 55 VAL C C 1
ATOM 6712 O O . VAL C 1 55 ? 19.567 32.333 63.871 1.00 46.71 55 VAL C O 1
ATOM 6716 N N . LYS C 1 56 ? 19.919 33.880 62.207 1.00 48.90 56 LYS C N 1
ATOM 6717 C CA . LYS C 1 56 ? 19.025 34.909 62.772 1.00 49.79 56 LYS C CA 1
ATOM 6718 C C . LYS C 1 56 ? 17.589 34.482 62.544 1.00 48.95 56 LYS C C 1
ATOM 6719 O O . LYS C 1 56 ? 17.123 34.355 61.437 1.00 48.81 56 LYS C O 1
ATOM 6725 N N . MET C 1 57 ? 16.848 34.257 63.599 1.00 49.91 57 MET C N 1
ATOM 6726 C CA . MET C 1 57 ? 15.457 33.804 63.398 1.00 49.46 57 MET C CA 1
ATOM 6727 C C . MET C 1 57 ? 14.545 35.007 63.315 1.00 49.16 57 MET C C 1
ATOM 6728 O O . MET C 1 57 ? 14.901 36.069 63.780 1.00 48.71 57 MET C O 1
ATOM 6733 N N . ASP C 1 58 ? 13.392 34.836 62.679 1.00 50.30 58 ASP C N 1
ATOM 6734 C CA . ASP C 1 58 ? 12.366 35.890 62.516 1.00 51.52 58 ASP C CA 1
ATOM 6735 C C . ASP C 1 58 ? 12.026 36.643 63.796 1.00 52.41 58 ASP C C 1
ATOM 6736 O O . ASP C 1 58 ? 11.751 37.819 63.723 1.00 52.66 58 ASP C O 1
ATOM 6741 N N . ASN C 1 59 ? 12.018 35.961 64.943 1.00 53.94 59 ASN C N 1
ATOM 6742 C CA . ASN C 1 59 ? 11.759 36.626 66.226 1.00 55.73 59 ASN C CA 1
ATOM 6743 C C . ASN C 1 59 ? 12.931 37.457 66.778 1.00 55.93 59 ASN C C 1
ATOM 6744 O O . ASN C 1 59 ? 12.916 37.868 67.925 1.00 57.44 59 ASN C O 1
ATOM 6749 N N . GLY C 1 60 ? 13.956 37.695 65.973 1.00 56.15 60 GLY C N 1
ATOM 6750 C CA . GLY C 1 60 ? 15.112 38.472 66.399 1.00 55.05 60 GLY C CA 1
ATOM 6751 C C . GLY C 1 60 ? 16.201 37.714 67.130 1.00 55.04 60 GLY C C 1
ATOM 6752 O O . GLY C 1 60 ? 17.299 38.244 67.301 1.00 56.44 60 GLY C O 1
ATOM 6753 N N . SER C 1 61 ? 15.948 36.494 67.597 1.00 54.01 61 SER C N 1
ATOM 6754 C CA . SER C 1 61 ? 17.010 35.750 68.290 1.00 52.94 61 SER C CA 1
ATOM 6755 C C . SER C 1 61 ? 17.968 35.095 67.290 1.00 52.08 61 SER C C 1
ATOM 6756 O O . SER C 1 61 ? 17.697 35.044 66.078 1.00 52.15 61 SER C O 1
ATOM 6759 N N . VAL C 1 62 ? 19.062 34.554 67.817 1.00 50.86 62 VAL C N 1
ATOM 6760 C CA . VAL C 1 62 ? 19.996 33.784 67.026 1.00 49.54 62 VAL C CA 1
ATOM 6761 C C . VAL C 1 62 ? 20.072 32.346 67.530 1.00 49.36 62 VAL C C 1
ATOM 6762 O O . VAL C 1 62 ? 20.357 32.110 68.689 1.00 49.76 62 VAL C O 1
ATOM 6766 N N . LYS C 1 63 ? 19.831 31.397 66.629 1.00 48.86 63 LYS C N 1
ATOM 6767 C CA . LYS C 1 63 ? 19.953 29.988 66.912 1.00 48.93 63 LYS C CA 1
ATOM 6768 C C . LYS C 1 63 ? 21.126 29.351 66.123 1.00 48.34 63 LYS C C 1
ATOM 6769 O O . LYS C 1 63 ? 21.264 29.482 64.870 1.00 46.37 63 LYS C O 1
ATOM 6775 N N . VAL C 1 64 ? 21.956 28.637 66.868 1.00 47.26 64 VAL C N 1
ATOM 6776 C CA . VAL C 1 64 ? 23.071 27.893 66.294 1.00 46.39 64 VAL C CA 1
ATOM 6777 C C . VAL C 1 64 ? 22.657 26.440 65.983 1.00 45.79 64 VAL C C 1
ATOM 6778 O O . VAL C 1 64 ? 22.466 25.674 66.896 1.00 45.81 64 VAL C O 1
ATOM 6782 N N . PHE C 1 65 ? 22.539 26.086 64.691 1.00 45.05 65 PHE C N 1
ATOM 6783 C CA . PHE C 1 65 ? 22.283 24.705 64.214 1.00 43.95 65 PHE C CA 1
ATOM 6784 C C . PHE C 1 65 ? 23.540 23.831 64.055 1.00 43.62 65 PHE C C 1
ATOM 6785 O O . PHE C 1 65 ? 24.620 24.351 63.896 1.00 43.11 65 PHE C O 1
ATOM 6793 N N . THR C 1 66 ? 23.401 22.501 64.202 1.00 43.05 66 THR C N 1
ATOM 6794 C CA . THR C 1 66 ? 24.468 21.545 63.958 1.00 40.90 66 THR C CA 1
ATOM 6795 C C . THR C 1 66 ? 24.245 20.922 62.565 1.00 41.12 66 THR C C 1
ATOM 6796 O O . THR C 1 66 ? 23.131 20.509 62.252 1.00 40.55 66 THR C O 1
ATOM 6800 N N . GLY C 1 67 ? 25.300 20.935 61.716 1.00 40.02 67 GLY C N 1
ATOM 6801 C CA . GLY C 1 67 ? 25.246 20.518 60.324 1.00 37.24 67 GLY C CA 1
ATOM 6802 C C . GLY C 1 67 ? 26.294 19.470 60.135 1.00 36.99 67 GLY C C 1
ATOM 6803 O O . GLY C 1 67 ? 27.306 19.459 60.841 1.00 36.52 67 GLY C O 1
ATOM 6804 N N . TYR C 1 68 ? 26.052 18.534 59.206 1.00 36.52 68 TYR C N 1
ATOM 6805 C CA . TYR C 1 68 ? 27.028 17.495 58.918 1.00 36.11 68 TYR C CA 1
ATOM 6806 C C . TYR C 1 68 ? 27.201 17.332 57.449 1.00 35.21 68 TYR C C 1
ATOM 6807 O O . TYR C 1 68 ? 26.252 17.495 56.658 1.00 36.06 68 TYR C O 1
ATOM 6816 N N . ARG C 1 69 ? 28.394 16.911 57.072 1.00 34.37 69 ARG C N 1
ATOM 6817 C CA . ARG C 1 69 ? 28.560 16.414 55.676 1.00 34.13 69 ARG C CA 1
ATOM 6818 C C . ARG C 1 69 ? 29.559 15.304 55.689 1.00 33.38 69 ARG C C 1
ATOM 6819 O O . ARG C 1 69 ? 30.664 15.486 56.146 1.00 33.62 69 ARG C O 1
ATOM 6827 N N . SER C 1 70 ? 29.138 14.129 55.252 1.00 34.41 70 SER C N 1
ATOM 6828 C CA . SER C 1 70 ? 29.990 12.934 55.177 1.00 34.47 70 SER C CA 1
ATOM 6829 C C . SER C 1 70 ? 30.331 12.631 53.695 1.00 33.48 70 SER C C 1
ATOM 6830 O O . SER C 1 70 ? 29.426 12.577 52.881 1.00 33.50 70 SER C O 1
ATOM 6833 N N . GLN C 1 71 ? 31.608 12.368 53.424 1.00 32.73 71 GLN C N 1
ATOM 6834 C CA . GLN C 1 71 ? 32.170 12.082 52.080 1.00 31.90 71 GLN C CA 1
ATOM 6835 C C . GLN C 1 71 ? 32.916 10.753 52.250 1.00 32.07 71 GLN C C 1
ATOM 6836 O O . GLN C 1 71 ? 33.999 10.658 52.837 1.00 31.86 71 GLN C O 1
ATOM 6842 N N . HIS C 1 72 ? 32.279 9.690 51.772 1.00 32.82 72 HIS C N 1
ATOM 6843 C CA . HIS C 1 72 ? 32.661 8.355 52.112 1.00 32.93 72 HIS C CA 1
ATOM 6844 C C . HIS C 1 72 ? 33.908 7.911 51.403 1.00 33.41 72 HIS C C 1
ATOM 6845 O O . HIS C 1 72 ? 34.884 7.426 52.032 1.00 34.55 72 HIS C O 1
ATOM 6852 N N . ASN C 1 73 ? 33.893 8.007 50.074 1.00 32.47 73 ASN C N 1
ATOM 6853 C CA . ASN C 1 73 ? 35.059 7.564 49.312 1.00 33.15 73 ASN C CA 1
ATOM 6854 C C . ASN C 1 73 ? 35.006 8.187 47.898 1.00 32.98 73 ASN C C 1
ATOM 6855 O O . ASN C 1 73 ? 34.051 8.085 47.200 1.00 34.10 73 ASN C O 1
ATOM 6860 N N . ASP C 1 74 ? 36.033 8.920 47.512 1.00 33.36 74 ASP C N 1
ATOM 6861 C CA . ASP C 1 74 ? 36.054 9.566 46.194 1.00 32.77 74 ASP C CA 1
ATOM 6862 C C . ASP C 1 74 ? 37.161 8.969 45.252 1.00 32.07 74 ASP C C 1
ATOM 6863 O O . ASP C 1 74 ? 37.683 9.702 44.426 1.00 33.47 74 ASP C O 1
ATOM 6868 N N . ALA C 1 75 ? 37.582 7.722 45.444 1.00 30.62 75 ALA C N 1
ATOM 6869 C CA . ALA C 1 75 ? 38.453 7.018 44.467 1.00 32.09 75 ALA C CA 1
ATOM 6870 C C . ALA C 1 75 ? 37.943 7.046 43.011 1.00 32.05 75 ALA C C 1
ATOM 6871 O O . ALA C 1 75 ? 38.701 7.286 42.143 1.00 33.74 75 ALA C O 1
ATOM 6873 N N . VAL C 1 76 ? 36.661 6.859 42.811 1.00 32.65 76 VAL C N 1
ATOM 6874 C CA . VAL C 1 76 ? 36.037 6.831 41.539 1.00 33.93 76 VAL C CA 1
ATOM 6875 C C . VAL C 1 76 ? 35.663 8.229 41.007 1.00 35.28 76 VAL C C 1
ATOM 6876 O O . VAL C 1 76 ? 35.610 8.437 39.811 1.00 37.94 76 VAL C O 1
ATOM 6880 N N . GLY C 1 77 ? 35.384 9.184 41.882 1.00 34.84 77 GLY C N 1
ATOM 6881 C CA . GLY C 1 77 ? 35.021 10.492 41.426 1.00 34.18 77 GLY C CA 1
ATOM 6882 C C . GLY C 1 77 ? 34.556 11.326 42.621 1.00 34.73 77 GLY C C 1
ATOM 6883 O O . GLY C 1 77 ? 34.808 10.972 43.795 1.00 32.11 77 GLY C O 1
ATOM 6884 N N . PRO C 1 78 ? 33.941 12.470 42.324 1.00 33.46 78 PRO C N 1
ATOM 6885 C CA . PRO C 1 78 ? 33.546 13.311 43.460 1.00 33.11 78 PRO C CA 1
ATOM 6886 C C . PRO C 1 78 ? 32.424 12.592 44.223 1.00 33.31 78 PRO C C 1
ATOM 6887 O O . PRO C 1 78 ? 31.749 11.724 43.651 1.00 32.68 78 PRO C O 1
ATOM 6891 N N . THR C 1 79 ? 32.192 13.026 45.459 1.00 32.76 79 THR C N 1
ATOM 6892 C CA . THR C 1 79 ? 31.139 12.408 46.264 1.00 32.43 79 THR C CA 1
ATOM 6893 C C . THR C 1 79 ? 29.794 13.041 45.798 1.00 33.29 79 THR C C 1
ATOM 6894 O O . THR C 1 79 ? 29.753 14.207 45.275 1.00 33.71 79 THR C O 1
ATOM 6898 N N . LYS C 1 80 ? 28.731 12.237 45.892 1.00 32.02 80 LYS C N 1
ATOM 6899 C CA . LYS C 1 80 ? 27.388 12.655 45.452 1.00 33.12 80 LYS C CA 1
ATOM 6900 C C . LYS C 1 80 ? 26.339 12.265 46.498 1.00 32.88 80 LYS C C 1
ATOM 6901 O O . LYS C 1 80 ? 26.323 11.163 46.954 1.00 32.89 80 LYS C O 1
ATOM 6907 N N . GLY C 1 81 ? 25.453 13.170 46.874 1.00 33.52 81 GLY C N 1
ATOM 6908 C CA . GLY C 1 81 ? 24.378 12.808 47.827 1.00 33.40 81 GLY C CA 1
ATOM 6909 C C . GLY C 1 81 ? 23.601 13.945 48.464 1.00 32.27 81 GLY C C 1
ATOM 6910 O O . GLY C 1 81 ? 24.090 15.046 48.590 1.00 32.47 81 GLY C O 1
ATOM 6911 N N . GLY C 1 82 ? 22.362 13.652 48.840 1.00 31.97 82 GLY C N 1
ATOM 6912 C CA . GLY C 1 82 ? 21.409 14.609 49.361 1.00 31.97 82 GLY C CA 1
ATOM 6913 C C . GLY C 1 82 ? 21.651 15.116 50.750 1.00 33.53 82 GLY C C 1
ATOM 6914 O O . GLY C 1 82 ? 22.535 14.584 51.485 1.00 31.80 82 GLY C O 1
ATOM 6915 N N . VAL C 1 83 ? 20.922 16.216 51.053 1.00 36.84 83 VAL C N 1
ATOM 6916 C CA . VAL C 1 83 ? 20.965 16.908 52.363 1.00 39.28 83 VAL C CA 1
ATOM 6917 C C . VAL C 1 83 ? 19.588 16.818 53.020 1.00 40.56 83 VAL C C 1
ATOM 6918 O O . VAL C 1 83 ? 18.585 17.237 52.420 1.00 40.51 83 VAL C O 1
ATOM 6922 N N . ARG C 1 84 ? 19.548 16.251 54.232 1.00 41.88 84 ARG C N 1
ATOM 6923 C CA . ARG C 1 84 ? 18.273 16.089 55.022 1.00 42.69 84 ARG C CA 1
ATOM 6924 C C . ARG C 1 84 ? 18.175 17.226 56.014 1.00 41.44 84 ARG C C 1
ATOM 6925 O O . ARG C 1 84 ? 19.162 17.511 56.655 1.00 40.82 84 ARG C O 1
ATOM 6933 N N . PHE C 1 85 ? 17.006 17.835 56.149 1.00 41.58 85 PHE C N 1
ATOM 6934 C CA . PHE C 1 85 ? 16.642 18.691 57.299 1.00 41.70 85 PHE C CA 1
ATOM 6935 C C . PHE C 1 85 ? 15.594 17.946 58.174 1.00 42.70 85 PHE C C 1
ATOM 6936 O O . PHE C 1 85 ? 14.438 17.753 57.747 1.00 42.10 85 PHE C O 1
ATOM 6944 N N . HIS C 1 86 ? 15.968 17.555 59.393 1.00 43.69 86 HIS C N 1
ATOM 6945 C CA . HIS C 1 86 ? 15.056 16.789 60.246 1.00 44.58 86 HIS C CA 1
ATOM 6946 C C . HIS C 1 86 ? 15.580 16.795 61.654 1.00 45.70 86 HIS C C 1
ATOM 6947 O O . HIS C 1 86 ? 16.791 16.758 61.838 1.00 44.97 86 HIS C O 1
ATOM 6954 N N . PRO C 1 87 ? 14.668 16.749 62.658 1.00 46.34 87 PRO C N 1
ATOM 6955 C CA . PRO C 1 87 ? 15.105 16.779 64.044 1.00 45.89 87 PRO C CA 1
ATOM 6956 C C . PRO C 1 87 ? 15.752 15.500 64.482 1.00 46.03 87 PRO C C 1
ATOM 6957 O O . PRO C 1 87 ? 16.498 15.513 65.422 1.00 45.93 87 PRO C O 1
ATOM 6961 N N . GLU C 1 88 ? 15.524 14.411 63.775 1.00 47.26 88 GLU C N 1
ATOM 6962 C CA . GLU C 1 88 ? 16.174 13.136 64.104 1.00 48.60 88 GLU C CA 1
ATOM 6963 C C . GLU C 1 88 ? 17.529 12.860 63.329 1.00 48.78 88 GLU C C 1
ATOM 6964 O O . GLU C 1 88 ? 18.203 11.825 63.556 1.00 46.62 88 GLU C O 1
ATOM 6970 N N . VAL C 1 89 ? 17.939 13.801 62.450 1.00 48.06 89 VAL C N 1
ATOM 6971 C CA . VAL C 1 89 ? 19.284 13.742 61.863 1.00 47.09 89 VAL C CA 1
ATOM 6972 C C . VAL C 1 89 ? 20.367 13.600 62.929 1.00 47.24 89 VAL C C 1
ATOM 6973 O O . VAL C 1 89 ? 20.350 14.301 63.906 1.00 46.44 89 VAL C O 1
ATOM 6977 N N . ASN C 1 90 ? 21.332 12.708 62.694 1.00 48.24 90 ASN C N 1
ATOM 6978 C CA . ASN C 1 90 ? 22.551 12.596 63.509 1.00 49.24 90 ASN C CA 1
ATOM 6979 C C . ASN C 1 90 ? 23.749 12.089 62.660 1.00 49.19 90 ASN C C 1
ATOM 6980 O O . ASN C 1 90 ? 23.594 11.641 61.511 1.00 48.87 90 ASN C O 1
ATOM 6985 N N . GLU C 1 91 ? 24.932 12.165 63.260 1.00 48.77 91 GLU C N 1
ATOM 6986 C CA . GLU C 1 91 ? 26.182 11.897 62.582 1.00 48.78 91 GLU C CA 1
ATOM 6987 C C . GLU C 1 91 ? 26.243 10.476 61.992 1.00 48.80 91 GLU C C 1
ATOM 6988 O O . GLU C 1 91 ? 26.579 10.286 60.814 1.00 46.97 91 GLU C O 1
ATOM 6994 N N . GLU C 1 92 ? 25.893 9.489 62.807 1.00 49.02 92 GLU C N 1
ATOM 6995 C CA . GLU C 1 92 ? 25.977 8.089 62.397 1.00 49.96 92 GLU C CA 1
ATOM 6996 C C . GLU C 1 92 ? 25.050 7.787 61.245 1.00 48.71 92 GLU C C 1
ATOM 6997 O O . GLU C 1 92 ? 25.447 7.096 60.317 1.00 47.75 92 GLU C O 1
ATOM 7003 N N . LYS C 1 93 ? 23.848 8.348 61.292 1.00 47.94 93 LYS C N 1
ATOM 7004 C CA . LYS C 1 93 ? 22.886 8.211 60.186 1.00 48.75 93 LYS C CA 1
ATOM 7005 C C . LYS C 1 93 ? 23.431 8.737 58.853 1.00 46.46 93 LYS C C 1
ATOM 7006 O O . LYS C 1 93 ? 23.203 8.121 57.776 1.00 45.70 93 LYS C O 1
ATOM 7012 N N . VAL C 1 94 ? 24.048 9.923 58.941 1.00 45.08 94 VAL C N 1
ATOM 7013 C CA . VAL C 1 94 ? 24.574 10.627 57.796 1.00 44.43 94 VAL C CA 1
ATOM 7014 C C . VAL C 1 94 ? 25.777 9.821 57.193 1.00 43.86 94 VAL C C 1
ATOM 7015 O O . VAL C 1 94 ? 25.854 9.643 55.980 1.00 44.37 94 VAL C O 1
ATOM 7019 N N . LYS C 1 95 ? 26.690 9.345 58.046 1.00 42.20 95 LYS C N 1
ATOM 7020 C CA . LYS C 1 95 ? 27.751 8.443 57.639 1.00 42.30 95 LYS C CA 1
ATOM 7021 C C . LYS C 1 95 ? 27.200 7.197 56.931 1.00 42.37 95 LYS C C 1
ATOM 7022 O O . LYS C 1 95 ? 27.595 6.893 55.799 1.00 40.63 95 LYS C O 1
ATOM 7028 N N . ALA C 1 96 ? 26.314 6.459 57.632 1.00 42.06 96 ALA C N 1
ATOM 7029 C CA . ALA C 1 96 ? 25.635 5.291 57.062 1.00 40.38 96 ALA C CA 1
ATOM 7030 C C . ALA C 1 96 ? 25.053 5.576 55.677 1.00 39.34 96 ALA C C 1
ATOM 7031 O O . ALA C 1 96 ? 25.314 4.825 54.744 1.00 38.57 96 ALA C O 1
ATOM 7033 N N . LEU C 1 97 ? 24.267 6.631 55.553 1.00 39.26 97 LEU C N 1
ATOM 7034 C CA . LEU C 1 97 ? 23.601 6.930 54.299 1.00 40.93 97 LEU C CA 1
ATOM 7035 C C . LEU C 1 97 ? 24.623 7.310 53.199 1.00 40.96 97 LEU C C 1
ATOM 7036 O O . LEU C 1 97 ? 24.396 7.024 52.018 1.00 39.76 97 LEU C O 1
ATOM 7041 N N . SER C 1 98 ? 25.742 7.914 53.590 1.00 40.33 98 SER C N 1
ATOM 7042 C CA . SER C 1 98 ? 26.765 8.197 52.600 1.00 41.13 98 SER C CA 1
ATOM 7043 C C . SER C 1 98 ? 27.341 6.880 52.065 1.00 40.52 98 SER C C 1
ATOM 7044 O O . SER C 1 98 ? 27.599 6.776 50.864 1.00 39.67 98 SER C O 1
ATOM 7047 N N . ILE C 1 99 ? 27.538 5.894 52.945 1.00 39.43 99 ILE C N 1
ATOM 7048 C CA . ILE C 1 99 ? 27.920 4.565 52.490 1.00 39.72 99 ILE C CA 1
ATOM 7049 C C . ILE C 1 99 ? 26.849 3.967 51.516 1.00 40.96 99 ILE C C 1
ATOM 7050 O O . ILE C 1 99 ? 27.191 3.357 50.505 1.00 41.04 99 ILE C O 1
ATOM 7055 N N . TRP C 1 100 ? 25.571 4.166 51.837 1.00 42.08 100 TRP C N 1
ATOM 7056 C CA . TRP C 1 100 ? 24.477 3.733 50.975 1.00 43.56 100 TRP C CA 1
ATOM 7057 C C . TRP C 1 100 ? 24.539 4.381 49.582 1.00 43.03 100 TRP C C 1
ATOM 7058 O O . TRP C 1 100 ? 24.307 3.710 48.566 1.00 42.48 100 TRP C O 1
ATOM 7069 N N . MET C 1 101 ? 24.849 5.681 49.550 1.00 42.05 101 MET C N 1
ATOM 7070 C CA . MET C 1 101 ? 25.071 6.388 48.303 1.00 41.66 101 MET C CA 1
ATOM 7071 C C . MET C 1 101 ? 26.171 5.740 47.473 1.00 39.84 101 MET C C 1
ATOM 7072 O O . MET C 1 101 ? 26.022 5.597 46.238 1.00 37.69 101 MET C O 1
ATOM 7077 N N . THR C 1 102 ? 27.270 5.377 48.135 1.00 38.92 102 THR C N 1
ATOM 7078 C CA . THR C 1 102 ? 28.377 4.715 47.417 1.00 38.33 102 THR C CA 1
ATOM 7079 C C . THR C 1 102 ? 27.867 3.492 46.696 1.00 39.27 102 THR C C 1
ATOM 7080 O O . THR C 1 102 ? 28.185 3.316 45.537 1.00 39.30 102 THR C O 1
ATOM 7084 N N . LEU C 1 103 ? 26.983 2.703 47.333 1.00 40.16 103 LEU C N 1
ATOM 7085 C CA . LEU C 1 103 ? 26.470 1.470 46.693 1.00 39.60 103 LEU C CA 1
ATOM 7086 C C . LEU C 1 103 ? 25.551 1.816 45.528 1.00 39.13 103 LEU C C 1
ATOM 7087 O O . LEU C 1 103 ? 25.624 1.207 44.468 1.00 39.33 103 LEU C O 1
ATOM 7092 N N . LYS C 1 104 ? 24.716 2.815 45.697 1.00 38.36 104 LYS C N 1
ATOM 7093 C CA . LYS C 1 104 ? 23.884 3.247 44.599 1.00 38.89 104 LYS C CA 1
ATOM 7094 C C . LYS C 1 104 ? 24.670 3.703 43.359 1.00 38.26 104 LYS C C 1
ATOM 7095 O O . LYS C 1 104 ? 24.316 3.381 42.253 1.00 38.93 104 LYS C O 1
ATOM 7101 N N . CYS C 1 105 ? 25.714 4.491 43.583 1.00 38.23 105 CYS C N 1
ATOM 7102 C CA . CYS C 1 105 ? 26.630 4.971 42.566 1.00 37.20 105 CYS C CA 1
ATOM 7103 C C . CYS C 1 105 ? 27.288 3.818 41.806 1.00 37.05 105 CYS C C 1
ATOM 7104 O O . CYS C 1 105 ? 27.228 3.783 40.587 1.00 34.77 105 CYS C O 1
ATOM 7107 N N . GLY C 1 106 ? 27.864 2.884 42.563 1.00 36.43 106 GLY C N 1
ATOM 7108 C CA . GLY C 1 106 ? 28.385 1.659 42.019 1.00 37.09 106 GLY C CA 1
ATOM 7109 C C . GLY C 1 106 ? 27.357 0.910 41.156 1.00 38.66 106 GLY C C 1
ATOM 7110 O O . GLY C 1 106 ? 27.718 0.341 40.102 1.00 38.62 106 GLY C O 1
ATOM 7111 N N . ILE C 1 107 ? 26.092 0.918 41.599 1.00 38.19 107 ILE C N 1
ATOM 7112 C CA . ILE C 1 107 ? 25.117 0.068 41.003 1.00 37.93 107 ILE C CA 1
ATOM 7113 C C . ILE C 1 107 ? 24.753 0.629 39.635 1.00 37.13 107 ILE C C 1
ATOM 7114 O O . ILE C 1 107 ? 24.655 -0.151 38.693 1.00 35.58 107 ILE C O 1
ATOM 7119 N N . ALA C 1 108 ? 24.613 1.966 39.532 1.00 36.92 108 ALA C N 1
ATOM 7120 C CA . ALA C 1 108 ? 24.377 2.650 38.212 1.00 36.83 108 ALA C CA 1
ATOM 7121 C C . ALA C 1 108 ? 25.653 2.990 37.451 1.00 37.12 108 ALA C C 1
ATOM 7122 O O . ALA C 1 108 ? 25.595 3.624 36.385 1.00 38.78 108 ALA C O 1
ATOM 7124 N N . ASN C 1 109 ? 26.789 2.550 37.962 1.00 37.64 109 ASN C N 1
ATOM 7125 C CA . ASN C 1 109 ? 28.084 2.796 37.326 1.00 39.20 109 ASN C CA 1
ATOM 7126 C C . ASN C 1 109 ? 28.339 4.298 37.132 1.00 39.88 109 ASN C C 1
ATOM 7127 O O . ASN C 1 109 ? 28.766 4.746 36.053 1.00 40.06 109 ASN C O 1
ATOM 7132 N N . LEU C 1 110 ? 28.006 5.078 38.152 1.00 38.60 110 LEU C N 1
ATOM 7133 C CA . LEU C 1 110 ? 28.164 6.484 38.049 1.00 38.07 110 LEU C CA 1
ATOM 7134 C C . LEU C 1 110 ? 29.627 6.805 38.415 1.00 37.51 110 LEU C C 1
ATOM 7135 O O . LEU C 1 110 ? 30.215 6.123 39.280 1.00 37.95 110 LEU C O 1
ATOM 7140 N N . PRO C 1 111 ? 30.208 7.853 37.787 1.00 36.45 111 PRO C N 1
ATOM 7141 C CA . PRO C 1 111 ? 31.615 8.265 38.119 1.00 35.65 111 PRO C CA 1
ATOM 7142 C C . PRO C 1 111 ? 31.676 9.065 39.459 1.00 35.00 111 PRO C C 1
ATOM 7143 O O . PRO C 1 111 ? 32.194 10.174 39.509 1.00 33.76 111 PRO C O 1
ATOM 7147 N N . TYR C 1 112 ? 31.162 8.466 40.527 1.00 33.03 112 TYR C N 1
ATOM 7148 C CA . TYR C 1 112 ? 30.952 9.150 41.755 1.00 33.19 112 TYR C CA 1
ATOM 7149 C C . TYR C 1 112 ? 31.252 8.208 42.910 1.00 33.77 112 TYR C C 1
ATOM 7150 O O . TYR C 1 112 ? 31.236 7.020 42.772 1.00 32.74 112 TYR C O 1
ATOM 7159 N N . GLY C 1 113 ? 31.516 8.790 44.054 1.00 34.10 113 GLY C N 1
ATOM 7160 C CA . GLY C 1 113 ? 31.449 8.098 45.314 1.00 34.40 113 GLY C CA 1
ATOM 7161 C C . GLY C 1 113 ? 30.293 8.674 46.095 1.00 33.97 113 GLY C C 1
ATOM 7162 O O . GLY C 1 113 ? 29.639 9.631 45.651 1.00 33.85 113 GLY C O 1
ATOM 7163 N N . GLY C 1 114 ? 30.039 8.104 47.271 1.00 35.11 114 GLY C N 1
ATOM 7164 C CA . GLY C 1 114 ? 28.904 8.509 48.099 1.00 35.44 114 GLY C CA 1
ATOM 7165 C C . GLY C 1 114 ? 29.169 9.666 49.055 1.00 35.84 114 GLY C C 1
ATOM 7166 O O . GLY C 1 114 ? 30.126 9.645 49.807 1.00 36.92 114 GLY C O 1
ATOM 7167 N N . GLY C 1 115 ? 28.281 10.641 49.031 1.00 36.13 115 GLY C N 1
ATOM 7168 C CA . GLY C 1 115 ? 28.256 11.691 50.017 1.00 37.44 115 GLY C CA 1
ATOM 7169 C C . GLY C 1 115 ? 26.859 11.910 50.568 1.00 37.05 115 GLY C C 1
ATOM 7170 O O . GLY C 1 115 ? 25.889 11.475 49.977 1.00 36.75 115 GLY C O 1
ATOM 7171 N N . LYS C 1 116 ? 26.769 12.525 51.735 1.00 37.32 116 LYS C N 1
ATOM 7172 C CA . LYS C 1 116 ? 25.485 12.816 52.378 1.00 37.82 116 LYS C CA 1
ATOM 7173 C C . LYS C 1 116 ? 25.608 13.885 53.437 1.00 37.91 116 LYS C C 1
ATOM 7174 O O . LYS C 1 116 ? 26.644 13.989 54.100 1.00 37.07 116 LYS C O 1
ATOM 7180 N N . GLY C 1 117 ? 24.534 14.676 53.597 1.00 38.46 117 GLY C N 1
ATOM 7181 C CA . GLY C 1 117 ? 24.476 15.716 54.576 1.00 38.52 117 GLY C CA 1
ATOM 7182 C C . GLY C 1 117 ? 23.183 15.805 55.378 1.00 39.87 117 GLY C C 1
ATOM 7183 O O . GLY C 1 117 ? 22.141 15.314 54.994 1.00 39.87 117 GLY C O 1
ATOM 7184 N N . GLY C 1 118 ? 23.251 16.517 56.486 1.00 40.98 118 GLY C N 1
ATOM 7185 C CA . GLY C 1 118 ? 22.070 16.752 57.297 1.00 41.92 118 GLY C CA 1
ATOM 7186 C C . GLY C 1 118 ? 22.207 17.948 58.216 1.00 42.33 118 GLY C C 1
ATOM 7187 O O . GLY C 1 118 ? 23.344 18.258 58.681 1.00 42.11 118 GLY C O 1
ATOM 7188 N N . ILE C 1 119 ? 21.069 18.624 58.465 1.00 41.82 119 ILE C N 1
ATOM 7189 C CA . ILE C 1 119 ? 21.004 19.613 59.562 1.00 41.31 119 ILE C CA 1
ATOM 7190 C C . ILE C 1 119 ? 19.932 19.156 60.541 1.00 40.94 119 ILE C C 1
ATOM 7191 O O . ILE C 1 119 ? 18.872 18.752 60.123 1.00 41.19 119 ILE C O 1
ATOM 7196 N N . ILE C 1 120 ? 20.267 19.183 61.825 1.00 41.80 120 ILE C N 1
ATOM 7197 C CA . ILE C 1 120 ? 19.348 18.910 62.929 1.00 41.80 120 ILE C CA 1
ATOM 7198 C C . ILE C 1 120 ? 18.478 20.165 63.139 1.00 41.66 120 ILE C C 1
ATOM 7199 O O . ILE C 1 120 ? 18.937 21.192 63.669 1.00 39.99 120 ILE C O 1
ATOM 7204 N N . CYS C 1 121 ? 17.247 20.089 62.652 1.00 41.39 121 CYS C N 1
ATOM 7205 C CA . CYS C 1 121 ? 16.335 21.220 62.652 1.00 42.09 121 CYS C CA 1
ATOM 7206 C C . CYS C 1 121 ? 14.941 20.689 62.357 1.00 43.57 121 CYS C C 1
ATOM 7207 O O . CYS C 1 121 ? 14.789 19.565 61.921 1.00 44.58 121 CYS C O 1
ATOM 7210 N N . ASP C 1 122 ? 13.925 21.509 62.523 1.00 45.94 122 ASP C N 1
ATOM 7211 C CA . ASP C 1 122 ? 12.553 21.088 62.186 1.00 47.74 122 ASP C CA 1
ATOM 7212 C C . ASP C 1 122 ? 11.974 22.048 61.176 1.00 47.59 122 ASP C C 1
ATOM 7213 O O . ASP C 1 122 ? 11.400 23.054 61.525 1.00 46.37 122 ASP C O 1
ATOM 7218 N N . PRO C 1 123 ? 12.143 21.740 59.897 1.00 48.71 123 PRO C N 1
ATOM 7219 C CA . PRO C 1 123 ? 11.693 22.712 58.918 1.00 49.66 123 PRO C CA 1
ATOM 7220 C C . PRO C 1 123 ? 10.199 23.065 59.072 1.00 50.83 123 PRO C C 1
ATOM 7221 O O . PRO C 1 123 ? 9.773 24.176 58.683 1.00 50.63 123 PRO C O 1
ATOM 7225 N N . ARG C 1 124 ? 9.421 22.152 59.672 1.00 52.21 124 ARG C N 1
ATOM 7226 C CA . ARG C 1 124 ? 7.952 22.332 59.768 1.00 53.02 124 ARG C CA 1
ATOM 7227 C C . ARG C 1 124 ? 7.547 23.466 60.703 1.00 52.39 124 ARG C C 1
ATOM 7228 O O . ARG C 1 124 ? 6.450 23.956 60.589 1.00 53.28 124 ARG C O 1
ATOM 7236 N N . THR C 1 125 ? 8.431 23.883 61.602 1.00 51.34 125 THR C N 1
ATOM 7237 C CA . THR C 1 125 ? 8.176 24.988 62.483 1.00 51.75 125 THR C CA 1
ATOM 7238 C C . THR C 1 125 ? 8.989 26.222 62.152 1.00 52.08 125 THR C C 1
ATOM 7239 O O . THR C 1 125 ? 9.069 27.115 62.958 1.00 53.39 125 THR C O 1
ATOM 7243 N N . MET C 1 126 ? 9.560 26.277 60.951 1.00 52.19 126 MET C N 1
ATOM 7244 C CA . MET C 1 126 ? 10.427 27.386 60.491 1.00 51.20 126 MET C CA 1
ATOM 7245 C C . MET C 1 126 ? 9.765 28.065 59.297 1.00 49.57 126 MET C C 1
ATOM 7246 O O . MET C 1 126 ? 9.083 27.404 58.539 1.00 48.51 126 MET C O 1
ATOM 7251 N N . SER C 1 127 ? 9.968 29.376 59.143 1.00 48.42 127 SER C N 1
ATOM 7252 C CA . SER C 1 127 ? 9.536 30.091 57.925 1.00 48.06 127 SER C CA 1
ATOM 7253 C C . SER C 1 127 ? 10.487 29.884 56.717 1.00 48.27 127 SER C C 1
ATOM 7254 O O . SER C 1 127 ? 11.633 29.453 56.865 1.00 47.04 127 SER C O 1
ATOM 7257 N N . PHE C 1 128 ? 9.964 30.239 55.552 1.00 48.98 128 PHE C N 1
ATOM 7258 C CA . PHE C 1 128 ? 10.692 30.289 54.294 1.00 49.89 128 PHE C CA 1
ATOM 7259 C C . PHE C 1 128 ? 11.992 31.033 54.427 1.00 49.17 128 PHE C C 1
ATOM 7260 O O . PHE C 1 128 ? 13.031 30.514 54.039 1.00 50.51 128 PHE C O 1
ATOM 7268 N N . GLY C 1 129 ? 11.947 32.196 55.045 1.00 47.26 129 GLY C N 1
ATOM 7269 C CA . GLY C 1 129 ? 13.122 32.991 55.248 1.00 46.74 129 GLY C CA 1
ATOM 7270 C C . GLY C 1 129 ? 14.141 32.330 56.155 1.00 46.64 129 GLY C C 1
ATOM 7271 O O . GLY C 1 129 ? 15.337 32.344 55.852 1.00 46.18 129 GLY C O 1
ATOM 7272 N N . GLU C 1 130 ? 13.682 31.779 57.283 1.00 45.55 130 GLU C N 1
ATOM 7273 C CA . GLU C 1 130 ? 14.599 31.051 58.174 1.00 45.12 130 GLU C CA 1
ATOM 7274 C C . GLU C 1 130 ? 15.292 29.881 57.429 1.00 43.58 130 GLU C C 1
ATOM 7275 O O . GLU C 1 130 ? 16.470 29.649 57.611 1.00 41.95 130 GLU C O 1
ATOM 7281 N N . LEU C 1 131 ? 14.514 29.172 56.625 1.00 42.26 131 LEU C N 1
ATOM 7282 C CA . LEU C 1 131 ? 14.993 28.062 55.810 1.00 42.80 131 LEU C CA 1
ATOM 7283 C C . LEU C 1 131 ? 16.017 28.533 54.749 1.00 42.46 131 LEU C C 1
ATOM 7284 O O . LEU C 1 131 ? 17.017 27.880 54.603 1.00 42.53 131 LEU C O 1
ATOM 7289 N N . GLU C 1 132 ? 15.805 29.672 54.097 1.00 41.80 132 GLU C N 1
ATOM 7290 C CA . GLU C 1 132 ? 16.833 30.237 53.195 1.00 42.13 132 GLU C CA 1
ATOM 7291 C C . GLU C 1 132 ? 18.089 30.640 53.940 1.00 41.78 132 GLU C C 1
ATOM 7292 O O . GLU C 1 132 ? 19.205 30.402 53.499 1.00 41.81 132 GLU C O 1
ATOM 7298 N N . ARG C 1 133 ? 17.919 31.227 55.099 1.00 42.19 133 ARG C N 1
ATOM 7299 C CA . ARG C 1 133 ? 19.095 31.656 55.843 1.00 42.19 133 ARG C CA 1
ATOM 7300 C C . ARG C 1 133 ? 19.862 30.468 56.334 1.00 40.40 133 ARG C C 1
ATOM 7301 O O . ARG C 1 133 ? 21.098 30.493 56.390 1.00 41.79 133 ARG C O 1
ATOM 7309 N N . LEU C 1 134 ? 19.155 29.425 56.723 1.00 39.10 134 LEU C N 1
ATOM 7310 C CA . LEU C 1 134 ? 19.842 28.182 57.191 1.00 38.39 134 LEU C CA 1
ATOM 7311 C C . LEU C 1 134 ? 20.598 27.534 55.982 1.00 36.10 134 LEU C C 1
ATOM 7312 O O . LEU C 1 134 ? 21.695 27.087 56.099 1.00 33.93 134 LEU C O 1
ATOM 7317 N N . SER C 1 135 ? 19.954 27.553 54.833 1.00 36.09 135 SER C N 1
ATOM 7318 C CA . SER C 1 135 ? 20.439 26.916 53.609 1.00 36.38 135 SER C CA 1
ATOM 7319 C C . SER C 1 135 ? 21.748 27.566 53.182 1.00 36.12 135 SER C C 1
ATOM 7320 O O . SER C 1 135 ? 22.728 26.866 52.928 1.00 35.44 135 SER C O 1
ATOM 7323 N N . ARG C 1 136 ? 21.763 28.906 53.224 1.00 35.95 136 ARG C N 1
ATOM 7324 C CA . ARG C 1 136 ? 22.943 29.681 52.907 1.00 36.38 136 ARG C CA 1
ATOM 7325 C C . ARG C 1 136 ? 24.073 29.483 53.931 1.00 37.11 136 ARG C C 1
ATOM 7326 O O . ARG C 1 136 ? 25.234 29.236 53.553 1.00 38.08 136 ARG C O 1
ATOM 7334 N N . GLY C 1 137 ? 23.738 29.523 55.229 1.00 36.85 137 GLY C N 1
ATOM 7335 C CA . GLY C 1 137 ? 24.708 29.216 56.306 1.00 35.16 137 GLY C CA 1
ATOM 7336 C C . GLY C 1 137 ? 25.396 27.866 56.178 1.00 34.12 137 GLY C C 1
ATOM 7337 O O . GLY C 1 137 ? 26.582 27.735 56.393 1.00 35.38 137 GLY C O 1
ATOM 7338 N N . TYR C 1 138 ? 24.653 26.858 55.817 1.00 34.05 138 TYR C N 1
ATOM 7339 C CA . TYR C 1 138 ? 25.205 25.520 55.588 1.00 33.97 138 TYR C CA 1
ATOM 7340 C C . TYR C 1 138 ? 26.288 25.539 54.483 1.00 33.81 138 TYR C C 1
ATOM 7341 O O . TYR C 1 138 ? 27.370 25.019 54.672 1.00 33.69 138 TYR C O 1
ATOM 7350 N N . VAL C 1 139 ? 25.983 26.179 53.364 1.00 34.44 139 VAL C N 1
ATOM 7351 C CA . VAL C 1 139 ? 26.904 26.251 52.235 1.00 34.63 139 VAL C CA 1
ATOM 7352 C C . VAL C 1 139 ? 28.170 27.049 52.652 1.00 34.60 139 VAL C C 1
ATOM 7353 O O . VAL C 1 139 ? 29.285 26.562 52.505 1.00 33.50 139 VAL C O 1
ATOM 7357 N N . ARG C 1 140 ? 27.989 28.234 53.219 1.00 34.96 140 ARG C N 1
ATOM 7358 C CA . ARG C 1 140 ? 29.108 28.996 53.811 1.00 36.17 140 ARG C CA 1
ATOM 7359 C C . ARG C 1 140 ? 29.957 28.167 54.827 1.00 36.72 140 ARG C C 1
ATOM 7360 O O . ARG C 1 140 ? 31.196 28.312 54.883 1.00 39.39 140 ARG C O 1
ATOM 7368 N N . ALA C 1 141 ? 29.337 27.253 55.563 1.00 35.65 141 ALA C N 1
ATOM 7369 C CA . ALA C 1 141 ? 30.039 26.479 56.610 1.00 35.36 141 ALA C CA 1
ATOM 7370 C C . ALA C 1 141 ? 30.889 25.374 55.966 1.00 35.35 141 ALA C C 1
ATOM 7371 O O . ALA C 1 141 ? 31.976 25.059 56.459 1.00 32.90 141 ALA C O 1
ATOM 7373 N N . ILE C 1 142 ? 30.376 24.798 54.860 1.00 35.06 142 ILE C N 1
ATOM 7374 C CA . ILE C 1 142 ? 31.022 23.648 54.194 1.00 35.04 142 ILE C CA 1
ATOM 7375 C C . ILE C 1 142 ? 31.700 23.943 52.817 1.00 34.70 142 ILE C C 1
ATOM 7376 O O . ILE C 1 142 ? 32.370 23.065 52.257 1.00 35.60 142 ILE C O 1
ATOM 7381 N N . SER C 1 143 ? 31.575 25.163 52.320 1.00 33.57 143 SER C N 1
ATOM 7382 C CA . SER C 1 143 ? 32.125 25.603 51.001 1.00 32.70 143 SER C CA 1
ATOM 7383 C C . SER C 1 143 ? 33.534 25.038 50.685 1.00 32.79 143 SER C C 1
ATOM 7384 O O . SER C 1 143 ? 33.741 24.499 49.590 1.00 31.25 143 SER C O 1
ATOM 7387 N N . GLN C 1 144 ? 34.446 25.028 51.687 1.00 32.50 144 GLN C N 1
ATOM 7388 C CA . GLN C 1 144 ? 35.833 24.621 51.510 1.00 31.60 144 GLN C CA 1
ATOM 7389 C C . GLN C 1 144 ? 36.055 23.172 50.966 1.00 32.51 144 GLN C C 1
ATOM 7390 O O . GLN C 1 144 ? 37.137 22.843 50.424 1.00 30.32 144 GLN C O 1
ATOM 7396 N N . ILE C 1 145 ? 35.063 22.296 51.138 1.00 32.67 145 ILE C N 1
ATOM 7397 C CA . ILE C 1 145 ? 35.225 20.889 50.763 1.00 30.47 145 ILE C CA 1
ATOM 7398 C C . ILE C 1 145 ? 34.204 20.342 49.808 1.00 30.73 145 ILE C C 1
ATOM 7399 O O . ILE C 1 145 ? 34.213 19.115 49.513 1.00 29.81 145 ILE C O 1
ATOM 7404 N N . VAL C 1 146 ? 33.346 21.235 49.289 1.00 30.46 146 VAL C N 1
ATOM 7405 C CA . VAL C 1 146 ? 32.310 20.852 48.345 1.00 30.98 146 VAL C CA 1
ATOM 7406 C C . VAL C 1 146 ? 32.393 21.698 47.036 1.00 30.78 146 VAL C C 1
ATOM 7407 O O . VAL C 1 146 ? 33.044 22.737 46.959 1.00 30.61 146 VAL C O 1
ATOM 7411 N N . GLY C 1 147 ? 31.688 21.222 46.021 1.00 31.50 147 GLY C N 1
ATOM 7412 C CA . GLY C 1 147 ? 31.619 21.896 44.717 1.00 31.27 147 GLY C CA 1
ATOM 7413 C C . GLY C 1 147 ? 31.511 20.866 43.608 1.00 31.10 147 GLY C C 1
ATOM 7414 O O . GLY C 1 147 ? 31.559 19.654 43.890 1.00 31.68 147 GLY C O 1
ATOM 7415 N N . PRO C 1 148 ? 31.439 21.329 42.340 1.00 30.72 148 PRO C N 1
ATOM 7416 C CA . PRO C 1 148 ? 31.241 20.461 41.176 1.00 30.76 148 PRO C CA 1
ATOM 7417 C C . PRO C 1 148 ? 32.253 19.370 40.891 1.00 30.83 148 PRO C C 1
ATOM 7418 O O . PRO C 1 148 ? 31.884 18.390 40.281 1.00 31.89 148 PRO C O 1
ATOM 7422 N N . THR C 1 149 ? 33.492 19.523 41.334 1.00 30.62 149 THR C N 1
ATOM 7423 C CA . THR C 1 149 ? 34.544 18.528 41.123 1.00 30.42 149 THR C CA 1
ATOM 7424 C C . THR C 1 149 ? 34.845 17.742 42.401 1.00 31.88 149 THR C C 1
ATOM 7425 O O . THR C 1 149 ? 35.638 16.796 42.366 1.00 32.16 149 THR C O 1
ATOM 7429 N N . LYS C 1 150 ? 34.217 18.129 43.521 1.00 32.89 150 LYS C N 1
ATOM 7430 C CA . LYS C 1 150 ? 34.488 17.566 44.851 1.00 34.01 150 LYS C CA 1
ATOM 7431 C C . LYS C 1 150 ? 33.339 16.741 45.477 1.00 34.09 150 LYS C C 1
ATOM 7432 O O . LYS C 1 150 ? 33.516 15.569 45.856 1.00 32.17 150 LYS C O 1
ATOM 7438 N N . ASP C 1 151 ? 32.178 17.382 45.598 1.00 35.45 151 ASP C N 1
ATOM 7439 C CA . ASP C 1 151 ? 31.064 16.876 46.409 1.00 35.85 151 ASP C CA 1
ATOM 7440 C C . ASP C 1 151 ? 29.835 17.645 46.011 1.00 36.15 151 ASP C C 1
ATOM 7441 O O . ASP C 1 151 ? 29.791 18.878 46.164 1.00 36.54 151 ASP C O 1
ATOM 7446 N N . ILE C 1 152 ? 28.851 16.919 45.461 1.00 36.37 152 ILE C N 1
ATOM 7447 C CA . ILE C 1 152 ? 27.690 17.500 44.847 1.00 35.67 152 ILE C CA 1
ATOM 7448 C C . ILE C 1 152 ? 26.343 17.087 45.577 1.00 36.01 152 ILE C C 1
ATOM 7449 O O . ILE C 1 152 ? 25.835 15.962 45.439 1.00 34.20 152 ILE C O 1
ATOM 7454 N N . PRO C 1 153 ? 25.719 18.023 46.286 1.00 37.30 153 PRO C N 1
ATOM 7455 C CA . PRO C 1 153 ? 24.533 17.569 47.023 1.00 38.54 153 PRO C CA 1
ATOM 7456 C C . PRO C 1 153 ? 23.286 17.467 46.134 1.00 40.15 153 PRO C C 1
ATOM 7457 O O . PRO C 1 153 ? 23.404 17.537 44.883 1.00 39.80 153 PRO C O 1
ATOM 7461 N N . ALA C 1 154 ? 22.125 17.322 46.814 1.00 40.65 154 ALA C N 1
ATOM 7462 C CA . ALA C 1 154 ? 20.827 17.004 46.228 1.00 41.43 154 ALA C CA 1
ATOM 7463 C C . ALA C 1 154 ? 19.721 17.118 47.308 1.00 41.35 154 ALA C C 1
ATOM 7464 O O . ALA C 1 154 ? 20.032 17.152 48.500 1.00 41.36 154 ALA C O 1
ATOM 7466 N N . PRO C 1 155 ? 18.444 17.177 46.897 1.00 41.66 155 PRO C N 1
ATOM 7467 C CA . PRO C 1 155 ? 17.354 17.172 47.876 1.00 43.40 155 PRO C CA 1
ATOM 7468 C C . PRO C 1 155 ? 17.236 15.842 48.603 1.00 43.23 155 PRO C C 1
ATOM 7469 O O . PRO C 1 155 ? 17.726 14.842 48.156 1.00 43.61 155 PRO C O 1
ATOM 7473 N N . ASP C 1 156 ? 16.605 15.866 49.743 1.00 43.96 156 ASP C N 1
ATOM 7474 C CA . ASP C 1 156 ? 16.426 14.663 50.523 1.00 44.29 156 ASP C CA 1
ATOM 7475 C C . ASP C 1 156 ? 15.228 14.973 51.414 1.00 43.93 156 ASP C C 1
ATOM 7476 O O . ASP C 1 156 ? 14.331 15.723 50.994 1.00 42.80 156 ASP C O 1
ATOM 7481 N N . VAL C 1 157 ? 15.177 14.419 52.628 1.00 43.79 157 VAL C N 1
ATOM 7482 C CA . VAL C 1 157 ? 14.008 14.655 53.491 1.00 43.02 157 VAL C CA 1
ATOM 7483 C C . VAL C 1 157 ? 13.881 16.110 53.799 1.00 43.11 157 VAL C C 1
ATOM 7484 O O . VAL C 1 157 ? 14.808 16.721 54.392 1.00 42.06 157 VAL C O 1
ATOM 7488 N N . TYR C 1 158 ? 12.717 16.663 53.404 1.00 42.80 158 TYR C N 1
ATOM 7489 C CA . TYR C 1 158 ? 12.366 18.074 53.647 1.00 44.10 158 TYR C CA 1
ATOM 7490 C C . TYR C 1 158 ? 13.348 19.065 53.071 1.00 42.76 158 TYR C C 1
ATOM 7491 O O . TYR C 1 158 ? 13.507 20.136 53.630 1.00 43.16 158 TYR C O 1
ATOM 7500 N N . THR C 1 159 ? 14.014 18.724 51.983 1.00 42.46 159 THR C N 1
ATOM 7501 C CA . THR C 1 159 ? 14.668 19.756 51.153 1.00 41.67 159 THR C CA 1
ATOM 7502 C C . THR C 1 159 ? 14.115 19.507 49.804 1.00 41.38 159 THR C C 1
ATOM 7503 O O . THR C 1 159 ? 13.642 18.460 49.549 1.00 41.63 159 THR C O 1
ATOM 7507 N N . ASN C 1 160 ? 14.126 20.515 48.969 1.00 42.03 160 ASN C N 1
ATOM 7508 C CA . ASN C 1 160 ? 13.528 20.448 47.686 1.00 41.50 160 ASN C CA 1
ATOM 7509 C C . ASN C 1 160 ? 14.294 21.391 46.738 1.00 41.21 160 ASN C C 1
ATOM 7510 O O . ASN C 1 160 ? 15.339 21.974 47.132 1.00 41.48 160 ASN C O 1
ATOM 7515 N N . SER C 1 161 ? 13.734 21.612 45.553 1.00 39.43 161 SER C N 1
ATOM 7516 C CA . SER C 1 161 ? 14.417 22.306 44.512 1.00 39.27 161 SER C CA 1
ATOM 7517 C C . SER C 1 161 ? 14.668 23.767 44.899 1.00 40.20 161 SER C C 1
ATOM 7518 O O . SER C 1 161 ? 15.623 24.449 44.415 1.00 39.90 161 SER C O 1
ATOM 7521 N N . GLN C 1 162 ? 13.837 24.259 45.805 1.00 39.51 162 GLN C N 1
ATOM 7522 C CA . GLN C 1 162 ? 13.972 25.637 46.227 1.00 40.00 162 GLN C CA 1
ATOM 7523 C C . GLN C 1 162 ? 15.166 25.782 47.181 1.00 38.25 162 GLN C C 1
ATOM 7524 O O . GLN C 1 162 ? 15.881 26.759 47.123 1.00 37.09 162 GLN C O 1
ATOM 7530 N N . ILE C 1 163 ? 15.336 24.820 48.083 1.00 38.10 163 ILE C N 1
ATOM 7531 C CA . ILE C 1 163 ? 16.536 24.756 48.920 1.00 36.65 163 ILE C CA 1
ATOM 7532 C C . ILE C 1 163 ? 17.778 24.642 48.003 1.00 36.62 163 ILE C C 1
ATOM 7533 O O . ILE C 1 163 ? 18.798 25.303 48.213 1.00 36.01 163 ILE C O 1
ATOM 7538 N N . MET C 1 164 ? 17.669 23.836 46.957 1.00 37.40 164 MET C N 1
ATOM 7539 C CA . MET C 1 164 ? 18.798 23.657 46.010 1.00 37.64 164 MET C CA 1
ATOM 7540 C C . MET C 1 164 ? 19.110 24.974 45.319 1.00 37.64 164 MET C C 1
ATOM 7541 O O . MET C 1 164 ? 20.271 25.291 45.184 1.00 38.60 164 MET C O 1
ATOM 7546 N N . ALA C 1 165 ? 18.081 25.750 44.973 1.00 37.47 165 ALA C N 1
ATOM 7547 C CA . ALA C 1 165 ? 18.253 27.019 44.300 1.00 37.55 165 ALA C CA 1
ATOM 7548 C C . ALA C 1 165 ? 18.966 27.992 45.199 1.00 38.21 165 ALA C C 1
ATOM 7549 O O . ALA C 1 165 ? 19.861 28.727 44.775 1.00 38.96 165 ALA C O 1
ATOM 7551 N N . TRP C 1 166 ? 18.587 28.021 46.462 1.00 38.37 166 TRP C N 1
ATOM 7552 C CA . TRP C 1 166 ? 19.258 28.954 47.390 1.00 38.40 166 TRP C CA 1
ATOM 7553 C C . TRP C 1 166 ? 20.711 28.536 47.710 1.00 37.80 166 TRP C C 1
ATOM 7554 O O . TRP C 1 166 ? 21.600 29.376 47.961 1.00 36.90 166 TRP C O 1
ATOM 7565 N N . MET C 1 167 ? 20.906 27.234 47.826 1.00 36.59 167 MET C N 1
ATOM 7566 C CA . MET C 1 167 ? 22.241 26.714 48.005 1.00 36.80 167 MET C CA 1
ATOM 7567 C C . MET C 1 167 ? 23.163 26.994 46.770 1.00 35.95 167 MET C C 1
ATOM 7568 O O . MET C 1 167 ? 24.291 27.436 46.950 1.00 34.77 167 MET C O 1
ATOM 7573 N N . MET C 1 168 ? 22.645 26.807 45.554 1.00 34.94 168 MET C N 1
ATOM 7574 C CA . MET C 1 168 ? 23.390 27.107 44.311 1.00 34.48 168 MET C CA 1
ATOM 7575 C C . MET C 1 168 ? 23.763 28.541 44.214 1.00 34.51 168 MET C C 1
ATOM 7576 O O . MET C 1 168 ? 24.880 28.857 43.898 1.00 35.19 168 MET C O 1
ATOM 7581 N N . ASP C 1 169 ? 22.829 29.435 44.548 1.00 35.50 169 ASP C N 1
ATOM 7582 C CA . ASP C 1 169 ? 23.060 30.868 44.530 1.00 35.51 169 ASP C CA 1
ATOM 7583 C C . ASP C 1 169 ? 24.183 31.245 45.488 1.00 35.92 169 ASP C C 1
ATOM 7584 O O . ASP C 1 169 ? 25.084 32.020 45.151 1.00 35.57 169 ASP C O 1
ATOM 7589 N N . GLU C 1 170 ? 24.158 30.669 46.685 1.00 36.39 170 GLU C N 1
ATOM 7590 C CA . GLU C 1 170 ? 25.095 31.130 47.706 1.00 36.28 170 GLU C CA 1
ATOM 7591 C C . GLU C 1 170 ? 26.468 30.698 47.222 1.00 36.41 170 GLU C C 1
ATOM 7592 O O . GLU C 1 170 ? 27.460 31.488 47.306 1.00 35.24 170 GLU C O 1
ATOM 7598 N N . TYR C 1 171 ? 26.531 29.449 46.714 1.00 35.06 171 TYR C N 1
ATOM 7599 C CA . TYR C 1 171 ? 27.839 28.893 46.316 1.00 33.22 171 TYR C CA 1
ATOM 7600 C C . TYR C 1 171 ? 28.412 29.738 45.185 1.00 32.87 171 TYR C C 1
ATOM 7601 O O . TYR C 1 171 ? 29.608 29.975 45.150 1.00 30.98 171 TYR C O 1
ATOM 7610 N N . SER C 1 172 ? 27.550 30.112 44.238 1.00 33.25 172 SER C N 1
ATOM 7611 C CA . SER C 1 172 ? 27.983 30.843 43.070 1.00 33.61 172 SER C CA 1
ATOM 7612 C C . SER C 1 172 ? 28.532 32.225 43.433 1.00 35.05 172 SER C C 1
ATOM 7613 O O . SER C 1 172 ? 29.488 32.686 42.788 1.00 34.49 172 SER C O 1
ATOM 7616 N N . ARG C 1 173 ? 27.933 32.860 44.451 1.00 36.39 173 ARG C N 1
ATOM 7617 C CA . ARG C 1 173 ? 28.425 34.117 44.980 1.00 37.90 173 ARG C CA 1
ATOM 7618 C C . ARG C 1 173 ? 29.715 33.953 45.672 1.00 37.38 173 ARG C C 1
ATOM 7619 O O . ARG C 1 173 ? 30.527 34.829 45.572 1.00 36.62 173 ARG C O 1
ATOM 7627 N N . LEU C 1 174 ? 29.960 32.825 46.334 1.00 36.73 174 LEU C N 1
ATOM 7628 C CA . LEU C 1 174 ? 31.244 32.626 46.994 1.00 36.69 174 LEU C CA 1
ATOM 7629 C C . LEU C 1 174 ? 32.358 32.569 45.942 1.00 37.09 174 LEU C C 1
ATOM 7630 O O . LEU C 1 174 ? 33.478 33.104 46.170 1.00 37.30 174 LEU C O 1
ATOM 7635 N N . ARG C 1 175 ? 32.037 31.950 44.781 1.00 36.29 175 ARG C N 1
ATOM 7636 C CA . ARG C 1 175 ? 33.008 31.733 43.753 1.00 34.95 175 ARG C CA 1
ATOM 7637 C C . ARG C 1 175 ? 33.007 32.843 42.684 1.00 35.69 175 ARG C C 1
ATOM 7638 O O . ARG C 1 175 ? 33.903 32.847 41.895 1.00 35.08 175 ARG C O 1
ATOM 7646 N N . GLU C 1 176 ? 32.027 33.766 42.628 1.00 34.61 176 GLU C N 1
ATOM 7647 C CA . GLU C 1 176 ? 32.027 34.807 41.589 1.00 34.29 176 GLU C CA 1
ATOM 7648 C C . GLU C 1 176 ? 31.699 34.319 40.159 1.00 33.71 176 GLU C C 1
ATOM 7649 O O . GLU C 1 176 ? 31.983 35.025 39.173 1.00 33.53 176 GLU C O 1
ATOM 7655 N N . PHE C 1 177 ? 31.133 33.118 40.044 1.00 32.41 177 PHE C N 1
ATOM 7656 C CA . PHE C 1 177 ? 30.617 32.660 38.760 1.00 32.94 177 PHE C CA 1
ATOM 7657 C C . PHE C 1 177 ? 29.535 31.641 39.030 1.00 32.77 177 PHE C C 1
ATOM 7658 O O . PHE C 1 177 ? 29.549 31.007 40.046 1.00 32.44 177 PHE C O 1
ATOM 7666 N N . ASP C 1 178 ? 28.554 31.540 38.137 1.00 33.52 178 ASP C N 1
ATOM 7667 C CA . ASP C 1 178 ? 27.451 30.580 38.277 1.00 33.08 178 ASP C CA 1
ATOM 7668 C C . ASP C 1 178 ? 28.017 29.190 38.332 1.00 33.49 178 ASP C C 1
ATOM 7669 O O . ASP C 1 178 ? 28.867 28.814 37.539 1.00 32.49 178 ASP C O 1
ATOM 7674 N N . SER C 1 179 ? 27.583 28.434 39.337 1.00 33.20 179 SER C N 1
ATOM 7675 C CA . SER C 1 179 ? 28.086 27.077 39.595 1.00 32.63 179 SER C CA 1
ATOM 7676 C C . SER C 1 179 ? 26.978 26.042 39.708 1.00 32.93 179 SER C C 1
ATOM 7677 O O . SER C 1 179 ? 26.826 25.409 40.733 1.00 36.08 179 SER C O 1
ATOM 7680 N N . PRO C 1 180 ? 26.215 25.826 38.662 1.00 32.82 180 PRO C N 1
ATOM 7681 C CA . PRO C 1 180 ? 25.094 24.920 38.742 1.00 32.97 180 PRO C CA 1
ATOM 7682 C C . PRO C 1 180 ? 25.412 23.473 39.096 1.00 32.92 180 PRO C C 1
ATOM 7683 O O . PRO C 1 180 ? 24.600 22.795 39.733 1.00 34.04 180 PRO C O 1
ATOM 7687 N N . GLY C 1 181 ? 26.599 23.016 38.711 1.00 32.56 181 GLY C N 1
ATOM 7688 C CA . GLY C 1 181 ? 27.053 21.673 38.943 1.00 31.54 181 GLY C CA 1
ATOM 7689 C C . GLY C 1 181 ? 27.447 21.442 40.405 1.00 31.71 181 GLY C C 1
ATOM 7690 O O . GLY C 1 181 ? 27.725 20.317 40.823 1.00 30.16 181 GLY C O 1
ATOM 7691 N N . PHE C 1 182 ? 27.350 22.464 41.216 1.00 32.23 182 PHE C N 1
ATOM 7692 C CA . PHE C 1 182 ? 27.547 22.259 42.655 1.00 32.22 182 PHE C CA 1
ATOM 7693 C C . PHE C 1 182 ? 26.538 21.307 43.234 1.00 32.97 182 PHE C C 1
ATOM 7694 O O . PHE C 1 182 ? 26.900 20.561 44.079 1.00 33.03 182 PHE C O 1
ATOM 7702 N N . ILE C 1 183 ? 25.303 21.301 42.731 1.00 33.44 183 ILE C N 1
ATOM 7703 C CA . ILE C 1 183 ? 24.182 20.740 43.452 1.00 34.12 183 ILE C CA 1
ATOM 7704 C C . ILE C 1 183 ? 23.056 20.369 42.470 1.00 36.13 183 ILE C C 1
ATOM 7705 O O . ILE C 1 183 ? 22.770 21.124 41.548 1.00 36.54 183 ILE C O 1
ATOM 7710 N N . THR C 1 184 ? 22.502 19.158 42.596 1.00 35.97 184 THR C N 1
ATOM 7711 C CA . THR C 1 184 ? 21.451 18.757 41.650 1.00 35.73 184 THR C CA 1
ATOM 7712 C C . THR C 1 184 ? 20.007 18.939 42.225 1.00 36.31 184 THR C C 1
ATOM 7713 O O . THR C 1 184 ? 19.803 19.427 43.386 1.00 36.72 184 THR C O 1
ATOM 7717 N N . GLY C 1 185 ? 19.004 18.543 41.431 1.00 36.62 185 GLY C N 1
ATOM 7718 C CA . GLY C 1 185 ? 17.591 18.756 41.808 1.00 37.20 185 GLY C CA 1
ATOM 7719 C C . GLY C 1 185 ? 17.230 20.244 41.765 1.00 37.57 185 GLY C C 1
ATOM 7720 O O . GLY C 1 185 ? 16.337 20.701 42.445 1.00 37.66 185 GLY C O 1
ATOM 7721 N N . LYS C 1 186 ? 17.965 20.998 40.958 1.00 37.51 186 LYS C N 1
ATOM 7722 C CA . LYS C 1 186 ? 17.663 22.390 40.720 1.00 38.36 186 LYS C CA 1
ATOM 7723 C C . LYS C 1 186 ? 16.390 22.564 39.890 1.00 38.30 186 LYS C C 1
ATOM 7724 O O . LYS C 1 186 ? 16.066 21.698 39.145 1.00 39.76 186 LYS C O 1
ATOM 7730 N N . PRO C 1 187 ? 15.754 23.748 39.931 1.00 37.90 187 PRO C N 1
ATOM 7731 C CA . PRO C 1 187 ? 14.730 24.074 38.928 1.00 37.88 187 PRO C CA 1
ATOM 7732 C C . PRO C 1 187 ? 15.319 24.145 37.536 1.00 39.82 187 PRO C C 1
ATOM 7733 O O . PRO C 1 187 ? 16.471 24.614 37.353 1.00 39.10 187 PRO C O 1
ATOM 7737 N N . LEU C 1 188 ? 14.515 23.742 36.559 1.00 40.82 188 LEU C N 1
ATOM 7738 C CA . LEU C 1 188 ? 14.883 23.783 35.157 1.00 41.61 188 LEU C CA 1
ATOM 7739 C C . LEU C 1 188 ? 15.579 25.069 34.712 1.00 41.29 188 LEU C C 1
ATOM 7740 O O . LEU C 1 188 ? 16.624 24.991 34.124 1.00 42.65 188 LEU C O 1
ATOM 7745 N N . VAL C 1 189 ? 15.054 26.234 35.033 1.00 41.69 189 VAL C N 1
ATOM 7746 C CA . VAL C 1 189 ? 15.708 27.506 34.689 1.00 41.30 189 VAL C CA 1
ATOM 7747 C C . VAL C 1 189 ? 17.078 27.813 35.353 1.00 41.68 189 VAL C C 1
ATOM 7748 O O . VAL C 1 189 ? 17.781 28.750 34.933 1.00 42.55 189 VAL C O 1
ATOM 7752 N N . LEU C 1 190 ? 17.445 27.082 36.400 1.00 40.90 190 LEU C N 1
ATOM 7753 C CA . LEU C 1 190 ? 18.783 27.166 36.986 1.00 39.88 190 LEU C CA 1
ATOM 7754 C C . LEU C 1 190 ? 19.694 26.017 36.577 1.00 38.91 190 LEU C C 1
ATOM 7755 O O . LEU C 1 190 ? 20.662 25.789 37.244 1.00 38.25 190 LEU C O 1
ATOM 7760 N N . GLY C 1 191 ? 19.376 25.272 35.518 1.00 39.17 191 GLY C N 1
ATOM 7761 C CA . GLY C 1 191 ? 20.203 24.122 35.088 1.00 38.97 191 GLY C CA 1
ATOM 7762 C C . GLY C 1 191 ? 19.735 22.735 35.550 1.00 38.88 191 GLY C C 1
ATOM 7763 O O . GLY C 1 191 ? 20.489 21.772 35.485 1.00 38.33 191 GLY C O 1
ATOM 7764 N N . GLY C 1 192 ? 18.491 22.605 36.016 1.00 39.15 192 GLY C N 1
ATOM 7765 C CA . GLY C 1 192 ? 17.928 21.279 36.276 1.00 38.99 192 GLY C CA 1
ATOM 7766 C C . GLY C 1 192 ? 17.716 20.422 35.037 1.00 38.95 192 GLY C C 1
ATOM 7767 O O . GLY C 1 192 ? 17.927 20.842 33.899 1.00 40.79 192 GLY C O 1
ATOM 7768 N N . SER C 1 193 ? 17.332 19.179 35.233 1.00 39.77 193 SER C N 1
ATOM 7769 C CA . SER C 1 193 ? 17.222 18.236 34.133 1.00 39.77 193 SER C CA 1
ATOM 7770 C C . SER C 1 193 ? 15.754 17.914 33.874 1.00 40.24 193 SER C C 1
ATOM 7771 O O . SER C 1 193 ? 14.988 17.828 34.805 1.00 39.05 193 SER C O 1
ATOM 7774 N N . GLN C 1 194 ? 15.391 17.703 32.609 1.00 40.18 194 GLN C N 1
ATOM 7775 C CA . GLN C 1 194 ? 14.152 17.016 32.276 1.00 40.11 194 GLN C CA 1
ATOM 7776 C C . GLN C 1 194 ? 14.198 15.582 32.826 1.00 41.67 194 GLN C C 1
ATOM 7777 O O . GLN C 1 194 ? 15.287 15.027 33.041 1.00 42.14 194 GLN C O 1
ATOM 7783 N N . GLY C 1 195 ? 13.035 14.963 33.037 1.00 42.80 195 GLY C N 1
ATOM 7784 C CA . GLY C 1 195 ? 12.987 13.556 33.360 1.00 43.95 195 GLY C CA 1
ATOM 7785 C C . GLY C 1 195 ? 13.049 13.246 34.843 1.00 45.96 195 GLY C C 1
ATOM 7786 O O . GLY C 1 195 ? 13.030 12.103 35.237 1.00 46.57 195 GLY C O 1
ATOM 7787 N N . ARG C 1 196 ? 13.144 14.248 35.681 1.00 48.93 196 ARG C N 1
ATOM 7788 C CA . ARG C 1 196 ? 13.387 13.999 37.095 1.00 52.28 196 ARG C CA 1
ATOM 7789 C C . ARG C 1 196 ? 12.157 13.404 37.799 1.00 53.88 196 ARG C C 1
ATOM 7790 O O . ARG C 1 196 ? 12.276 12.576 38.723 1.00 53.81 196 ARG C O 1
ATOM 7798 N N . GLU C 1 197 ? 10.984 13.826 37.352 1.00 56.14 197 GLU C N 1
ATOM 7799 C CA . GLU C 1 197 ? 9.738 13.505 38.067 1.00 58.29 197 GLU C CA 1
ATOM 7800 C C . GLU C 1 197 ? 9.403 12.034 38.089 1.00 57.27 197 GLU C C 1
ATOM 7801 O O . GLU C 1 197 ? 9.002 11.532 39.116 1.00 57.36 197 GLU C O 1
ATOM 7807 N N . THR C 1 198 ? 9.559 11.365 36.948 1.00 56.59 198 THR C N 1
ATOM 7808 C CA . THR C 1 198 ? 9.258 9.950 36.836 1.00 57.01 198 THR C CA 1
ATOM 7809 C C . THR C 1 198 ? 10.521 9.046 36.750 1.00 55.80 198 THR C C 1
ATOM 7810 O O . THR C 1 198 ? 10.440 7.885 36.385 1.00 55.87 198 THR C O 1
ATOM 7814 N N . ALA C 1 199 ? 11.689 9.582 37.096 1.00 54.94 199 ALA C N 1
ATOM 7815 C CA . ALA C 1 199 ? 12.956 8.832 37.000 1.00 53.77 199 ALA C CA 1
ATOM 7816 C C . ALA C 1 199 ? 12.934 7.512 37.741 1.00 52.94 199 ALA C C 1
ATOM 7817 O O . ALA C 1 199 ? 13.354 6.518 37.183 1.00 51.66 199 ALA C O 1
ATOM 7819 N N . THR C 1 200 ? 12.523 7.544 39.018 1.00 52.92 200 THR C N 1
ATOM 7820 C CA . THR C 1 200 ? 12.516 6.354 39.873 1.00 53.49 200 THR C CA 1
ATOM 7821 C C . THR C 1 200 ? 11.534 5.296 39.386 1.00 53.34 200 THR C C 1
ATOM 7822 O O . THR C 1 200 ? 11.893 4.121 39.320 1.00 53.39 200 THR C O 1
ATOM 7826 N N . ALA C 1 201 ? 10.318 5.729 39.032 1.00 53.30 201 ALA C N 1
ATOM 7827 C CA . ALA C 1 201 ? 9.252 4.838 38.523 1.00 53.23 201 ALA C CA 1
ATOM 7828 C C . ALA C 1 201 ? 9.605 4.227 37.178 1.00 53.13 201 ALA C C 1
ATOM 7829 O O . ALA C 1 201 ? 9.373 3.027 36.993 1.00 52.91 201 ALA C O 1
ATOM 7831 N N . GLN C 1 202 ? 10.140 5.040 36.251 1.00 52.84 202 GLN C N 1
ATOM 7832 C CA . GLN C 1 202 ? 10.671 4.529 34.972 1.00 53.25 202 GLN C CA 1
ATOM 7833 C C . GLN C 1 202 ? 11.677 3.416 35.247 1.00 52.01 202 GLN C C 1
ATOM 7834 O O . GLN C 1 202 ? 11.580 2.342 34.686 1.00 50.94 202 GLN C O 1
ATOM 7840 N N . GLY C 1 203 ? 12.638 3.673 36.139 1.00 51.42 203 GLY C N 1
ATOM 7841 C CA . GLY C 1 203 ? 13.651 2.669 36.496 1.00 50.66 203 GLY C CA 1
ATOM 7842 C C . GLY C 1 203 ? 13.035 1.346 36.925 1.00 50.50 203 GLY C C 1
ATOM 7843 O O . GLY C 1 203 ? 13.480 0.269 36.499 1.00 50.23 203 GLY C O 1
ATOM 7844 N N . VAL C 1 204 ? 12.016 1.427 37.769 1.00 49.80 204 VAL C N 1
ATOM 7845 C CA . VAL C 1 204 ? 11.296 0.239 38.190 1.00 50.20 204 VAL C CA 1
ATOM 7846 C C . VAL C 1 204 ? 10.640 -0.552 37.024 1.00 50.69 204 VAL C C 1
ATOM 7847 O O . VAL C 1 204 ? 10.664 -1.777 37.025 1.00 51.30 204 VAL C O 1
ATOM 7851 N N . THR C 1 205 ? 10.076 0.133 36.039 1.00 51.18 205 THR C N 1
ATOM 7852 C CA . THR C 1 205 ? 9.393 -0.537 34.963 1.00 52.00 205 THR C CA 1
ATOM 7853 C C . THR C 1 205 ? 10.363 -1.283 34.040 1.00 53.45 205 THR C C 1
ATOM 7854 O O . THR C 1 205 ? 10.015 -2.364 33.513 1.00 54.17 205 THR C O 1
ATOM 7858 N N . ILE C 1 206 ? 11.577 -0.729 33.852 1.00 53.84 206 ILE C N 1
ATOM 7859 C CA . ILE C 1 206 ? 12.625 -1.355 33.040 1.00 53.31 206 ILE C CA 1
ATOM 7860 C C . ILE C 1 206 ? 13.119 -2.626 33.729 1.00 54.28 206 ILE C C 1
ATOM 7861 O O . ILE C 1 206 ? 13.432 -3.640 33.045 1.00 54.02 206 ILE C O 1
ATOM 7866 N N . CYS C 1 207 ? 13.177 -2.592 35.066 1.00 54.12 207 CYS C N 1
ATOM 7867 C CA . CYS C 1 207 ? 13.512 -3.801 35.840 1.00 54.68 207 CYS C CA 1
ATOM 7868 C C . CYS C 1 207 ? 12.416 -4.902 35.683 1.00 55.84 207 CYS C C 1
ATOM 7869 O O . CYS C 1 207 ? 12.714 -6.105 35.527 1.00 55.33 207 CYS C O 1
ATOM 7872 N N . ILE C 1 208 ? 11.149 -4.498 35.696 1.00 56.79 208 ILE C N 1
ATOM 7873 C CA . ILE C 1 208 ? 10.109 -5.440 35.275 1.00 57.32 208 ILE C CA 1
ATOM 7874 C C . ILE C 1 208 ? 10.402 -5.989 33.826 1.00 58.03 208 ILE C C 1
ATOM 7875 O O . ILE C 1 208 ? 10.508 -7.201 33.629 1.00 58.46 208 ILE C O 1
ATOM 7880 N N . GLU C 1 209 ? 10.603 -5.139 32.834 1.00 58.97 209 GLU C N 1
ATOM 7881 C CA . GLU C 1 209 ? 10.770 -5.672 31.480 1.00 59.95 209 GLU C CA 1
ATOM 7882 C C . GLU C 1 209 ? 11.903 -6.675 31.398 1.00 60.78 209 GLU C C 1
ATOM 7883 O O . GLU C 1 209 ? 11.840 -7.653 30.644 1.00 62.37 209 GLU C O 1
ATOM 7889 N N . GLU C 1 210 ? 12.972 -6.426 32.130 1.00 60.80 210 GLU C N 1
ATOM 7890 C CA . GLU C 1 210 ? 14.131 -7.279 32.011 1.00 60.32 210 GLU C CA 1
ATOM 7891 C C . GLU C 1 210 ? 13.926 -8.538 32.839 1.00 60.22 210 GLU C C 1
ATOM 7892 O O . GLU C 1 210 ? 14.409 -9.593 32.473 1.00 59.16 210 GLU C O 1
ATOM 7898 N N . ALA C 1 211 ? 13.238 -8.415 33.964 1.00 60.59 211 ALA C N 1
ATOM 7899 C CA . ALA C 1 211 ? 13.005 -9.562 34.838 1.00 61.94 211 ALA C CA 1
ATOM 7900 C C . ALA C 1 211 ? 12.177 -10.659 34.107 1.00 63.55 211 ALA C C 1
ATOM 7901 O O . ALA C 1 211 ? 12.427 -11.882 34.219 1.00 62.57 211 ALA C O 1
ATOM 7903 N N . VAL C 1 212 ? 11.198 -10.170 33.359 1.00 65.59 212 VAL C N 1
ATOM 7904 C CA . VAL C 1 212 ? 10.354 -10.980 32.509 1.00 66.84 212 VAL C CA 1
ATOM 7905 C C . VAL C 1 212 ? 11.192 -11.564 31.372 1.00 68.24 212 VAL C C 1
ATOM 7906 O O . VAL C 1 212 ? 11.027 -12.734 31.050 1.00 69.18 212 VAL C O 1
ATOM 7910 N N . LYS C 1 213 ? 12.109 -10.813 30.766 1.00 69.47 213 LYS C N 1
ATOM 7911 C CA . LYS C 1 213 ? 12.908 -11.437 29.707 1.00 70.62 213 LYS C CA 1
ATOM 7912 C C . LYS C 1 213 ? 13.670 -12.682 30.197 1.00 71.98 213 LYS C C 1
ATOM 7913 O O . LYS C 1 213 ? 13.944 -13.564 29.386 1.00 72.60 213 LYS C O 1
ATOM 7919 N N . LYS C 1 214 ? 13.970 -12.781 31.505 1.00 72.84 214 LYS C N 1
ATOM 7920 C CA . LYS C 1 214 ? 14.778 -13.906 32.054 1.00 73.50 214 LYS C CA 1
ATOM 7921 C C . LYS C 1 214 ? 13.928 -15.049 32.573 1.00 74.53 214 LYS C C 1
ATOM 7922 O O . LYS C 1 214 ? 14.457 -16.060 33.061 1.00 74.22 214 LYS C O 1
ATOM 7928 N N . LYS C 1 215 ? 12.618 -14.856 32.539 1.00 75.93 215 LYS C N 1
ATOM 7929 C CA . LYS C 1 215 ? 11.678 -15.906 32.895 1.00 77.19 215 LYS C CA 1
ATOM 7930 C C . LYS C 1 215 ? 10.836 -16.265 31.662 1.00 78.46 215 LYS C C 1
ATOM 7931 O O . LYS C 1 215 ? 9.699 -16.707 31.799 1.00 79.31 215 LYS C O 1
ATOM 7937 N N . GLY C 1 216 ? 11.381 -16.030 30.462 1.00 79.33 216 GLY C N 1
ATOM 7938 C CA . GLY C 1 216 ? 10.732 -16.402 29.202 1.00 79.88 216 GLY C CA 1
ATOM 7939 C C . GLY C 1 216 ? 9.374 -15.795 28.920 1.00 80.69 216 GLY C C 1
ATOM 7940 O O . GLY C 1 216 ? 8.891 -15.894 27.786 1.00 81.21 216 GLY C O 1
ATOM 7941 N N . ILE C 1 217 ? 8.752 -15.192 29.944 1.00 81.32 217 ILE C N 1
ATOM 7942 C CA . ILE C 1 217 ? 7.465 -14.511 29.806 1.00 81.48 217 ILE C CA 1
ATOM 7943 C C . ILE C 1 217 ? 7.589 -13.323 28.854 1.00 82.43 217 ILE C C 1
ATOM 7944 O O . ILE C 1 217 ? 8.650 -12.678 28.775 1.00 82.63 217 ILE C O 1
ATOM 7949 N N . LYS C 1 218 ? 6.505 -13.058 28.127 1.00 83.22 218 LYS C N 1
ATOM 7950 C CA . LYS C 1 218 ? 6.395 -11.859 27.302 1.00 83.98 218 LYS C CA 1
ATOM 7951 C C . LYS C 1 218 ? 5.721 -10.797 28.145 1.00 84.37 218 LYS C C 1
ATOM 7952 O O . LYS C 1 218 ? 4.771 -11.087 28.862 1.00 84.11 218 LYS C O 1
ATOM 7958 N N . LEU C 1 219 ? 6.251 -9.575 28.078 1.00 85.05 219 LEU C N 1
ATOM 7959 C CA . LEU C 1 219 ? 5.629 -8.420 28.713 1.00 85.24 219 LEU C CA 1
ATOM 7960 C C . LEU C 1 219 ? 4.099 -8.482 28.517 1.00 85.72 219 LEU C C 1
ATOM 7961 O O . LEU C 1 219 ? 3.355 -8.426 29.510 1.00 85.73 219 LEU C O 1
ATOM 7966 N N . GLN C 1 220 ? 3.651 -8.624 27.254 1.00 86.10 220 GLN C N 1
ATOM 7967 C CA . GLN C 1 220 ? 2.196 -8.555 26.875 1.00 86.64 220 GLN C CA 1
ATOM 7968 C C . GLN C 1 220 ? 1.312 -9.516 27.681 1.00 86.25 220 GLN C C 1
ATOM 7969 O O . GLN C 1 220 ? 0.186 -9.171 28.051 1.00 85.89 220 GLN C O 1
ATOM 7975 N N . ASN C 1 221 ? 1.877 -10.698 27.967 1.00 85.90 221 ASN C N 1
ATOM 7976 C CA . ASN C 1 221 ? 1.194 -11.833 28.614 1.00 85.81 221 ASN C CA 1
ATOM 7977 C C . ASN C 1 221 ? 1.454 -11.976 30.132 1.00 85.17 221 ASN C C 1
ATOM 7978 O O . ASN C 1 221 ? 0.939 -12.900 30.785 1.00 85.26 221 ASN C O 1
ATOM 7983 N N . ALA C 1 222 ? 2.260 -11.086 30.698 1.00 84.14 222 ALA C N 1
ATOM 7984 C CA . ALA C 1 222 ? 2.606 -11.205 32.104 1.00 83.58 222 ALA C CA 1
ATOM 7985 C C . ALA C 1 222 ? 1.419 -10.740 32.924 1.00 82.87 222 ALA C C 1
ATOM 7986 O O . ALA C 1 222 ? 0.690 -9.854 32.507 1.00 82.61 222 ALA C O 1
ATOM 7988 N N . ARG C 1 223 ? 1.221 -11.367 34.074 1.00 82.50 223 ARG C N 1
ATOM 7989 C CA . ARG C 1 223 ? 0.094 -11.071 34.929 1.00 82.62 223 ARG C CA 1
ATOM 7990 C C . ARG C 1 223 ? 0.685 -10.565 36.213 1.00 82.09 223 ARG C C 1
ATOM 7991 O O . ARG C 1 223 ? 1.582 -11.204 36.764 1.00 82.33 223 ARG C O 1
ATOM 7999 N N . ILE C 1 224 ? 0.203 -9.431 36.704 1.00 81.72 224 ILE C N 1
ATOM 8000 C CA . ILE C 1 224 ? 0.957 -8.701 37.733 1.00 81.63 224 ILE C CA 1
ATOM 8001 C C . ILE C 1 224 ? 0.126 -8.127 38.867 1.00 81.17 224 ILE C C 1
ATOM 8002 O O . ILE C 1 224 ? -0.938 -7.614 38.643 1.00 81.47 224 ILE C O 1
ATOM 8007 N N . ILE C 1 225 ? 0.668 -8.177 40.077 1.00 81.12 225 ILE C N 1
ATOM 8008 C CA . ILE C 1 225 ? 0.067 -7.538 41.250 1.00 81.43 225 ILE C CA 1
ATOM 8009 C C . ILE C 1 225 ? 0.999 -6.482 41.869 1.00 81.59 225 ILE C C 1
ATOM 8010 O O . ILE C 1 225 ? 2.213 -6.701 41.970 1.00 81.81 225 ILE C O 1
ATOM 8015 N N . ILE C 1 226 ? 0.409 -5.375 42.330 1.00 81.26 226 ILE C N 1
ATOM 8016 C CA . ILE C 1 226 ? 1.139 -4.205 42.779 1.00 80.65 226 ILE C CA 1
ATOM 8017 C C . ILE C 1 226 ? 0.561 -3.692 44.074 1.00 80.94 226 ILE C C 1
ATOM 8018 O O . ILE C 1 226 ? -0.460 -3.044 44.053 1.00 81.22 226 ILE C O 1
ATOM 8023 N N . GLN C 1 227 ? 1.208 -3.954 45.202 1.00 81.39 227 GLN C N 1
ATOM 8024 C CA . GLN C 1 227 ? 0.696 -3.499 46.498 1.00 81.90 227 GLN C CA 1
ATOM 8025 C C . GLN C 1 227 ? 1.011 -2.018 46.764 1.00 82.13 227 GLN C C 1
ATOM 8026 O O . GLN C 1 227 ? 2.164 -1.668 47.019 1.00 83.45 227 GLN C O 1
ATOM 8032 N N . GLY C 1 228 ? 0.001 -1.151 46.735 1.00 81.77 228 GLY C N 1
ATOM 8033 C CA . GLY C 1 228 ? 0.181 0.295 46.958 1.00 81.14 228 GLY C CA 1
ATOM 8034 C C . GLY C 1 228 ? -0.352 1.047 45.757 1.00 80.82 228 GLY C C 1
ATOM 8035 O O . GLY C 1 228 ? -0.181 0.583 44.626 1.00 81.03 228 GLY C O 1
ATOM 8036 N N . PHE C 1 229 ? -1.022 2.181 45.988 1.00 80.73 229 PHE C N 1
ATOM 8037 C CA . PHE C 1 229 ? -1.658 2.952 44.888 1.00 80.77 229 PHE C CA 1
ATOM 8038 C C . PHE C 1 229 ? -1.461 4.478 44.992 1.00 80.65 229 PHE C C 1
ATOM 8039 O O . PHE C 1 229 ? -2.154 5.253 44.322 1.00 80.91 229 PHE C O 1
ATOM 8047 N N . GLY C 1 230 ? -0.489 4.896 45.802 1.00 80.26 230 GLY C N 1
ATOM 8048 C CA . GLY C 1 230 ? 0.067 6.239 45.710 1.00 79.89 230 GLY C CA 1
ATOM 8049 C C . GLY C 1 230 ? 0.751 6.465 44.368 1.00 79.42 230 GLY C C 1
ATOM 8050 O O . GLY C 1 230 ? 0.585 5.692 43.412 1.00 79.78 230 GLY C O 1
ATOM 8051 N N . ASN C 1 231 ? 1.530 7.529 44.284 1.00 78.51 231 ASN C N 1
ATOM 8052 C CA . ASN C 1 231 ? 2.141 7.909 43.014 1.00 77.80 231 ASN C CA 1
ATOM 8053 C C . ASN C 1 231 ? 2.921 6.754 42.406 1.00 76.30 231 ASN C C 1
ATOM 8054 O O . ASN C 1 231 ? 2.856 6.495 41.199 1.00 75.35 231 ASN C O 1
ATOM 8059 N N . ALA C 1 232 ? 3.654 6.059 43.267 1.00 74.86 232 ALA C N 1
ATOM 8060 C CA . ALA C 1 232 ? 4.462 4.928 42.842 1.00 74.05 232 ALA C CA 1
ATOM 8061 C C . ALA C 1 232 ? 3.624 3.817 42.159 1.00 73.12 232 ALA C C 1
ATOM 8062 O O . ALA C 1 232 ? 3.830 3.494 40.968 1.00 71.96 232 ALA C O 1
ATOM 8064 N N . GLY C 1 233 ? 2.671 3.265 42.918 1.00 72.46 233 GLY C N 1
ATOM 8065 C CA . GLY C 1 233 ? 1.862 2.122 42.476 1.00 71.82 233 GLY C CA 1
ATOM 8066 C C . GLY C 1 233 ? 1.053 2.375 41.217 1.00 71.33 233 GLY C C 1
ATOM 8067 O O . GLY C 1 233 ? 0.999 1.517 40.320 1.00 70.42 233 GLY C O 1
ATOM 8068 N N . SER C 1 234 ? 0.430 3.555 41.184 1.00 70.88 234 SER C N 1
ATOM 8069 C CA . SER C 1 234 ? -0.381 4.028 40.059 1.00 71.35 234 SER C CA 1
ATOM 8070 C C . SER C 1 234 ? 0.378 4.064 38.748 1.00 70.84 234 SER C C 1
ATOM 8071 O O . SER C 1 234 ? -0.108 3.570 37.710 1.00 70.66 234 SER C O 1
ATOM 8074 N N . PHE C 1 235 ? 1.573 4.657 38.802 1.00 70.21 235 PHE C N 1
ATOM 8075 C CA . PHE C 1 235 ? 2.429 4.773 37.622 1.00 69.57 235 PHE C CA 1
ATOM 8076 C C . PHE C 1 235 ? 2.629 3.374 37.052 1.00 69.25 235 PHE C C 1
ATOM 8077 O O . PHE C 1 235 ? 2.400 3.097 35.881 1.00 68.38 235 PHE C O 1
ATOM 8085 N N . LEU C 1 236 ? 3.036 2.489 37.934 1.00 69.87 236 LEU C N 1
ATOM 8086 C CA . LEU C 1 236 ? 3.266 1.113 37.586 1.00 70.82 236 LEU C CA 1
ATOM 8087 C C . LEU C 1 236 ? 2.057 0.415 36.913 1.00 71.38 236 LEU C C 1
ATOM 8088 O O . LEU C 1 236 ? 2.214 -0.301 35.911 1.00 71.51 236 LEU C O 1
ATOM 8093 N N . ALA C 1 237 ? 0.860 0.614 37.454 1.00 71.78 237 ALA C N 1
ATOM 8094 C CA . ALA C 1 237 ? -0.332 -0.042 36.890 1.00 72.60 237 ALA C CA 1
ATOM 8095 C C . ALA C 1 237 ? -0.586 0.491 35.486 1.00 73.39 237 ALA C C 1
ATOM 8096 O O . ALA C 1 237 ? -0.723 -0.268 34.513 1.00 73.44 237 ALA C O 1
ATOM 8098 N N . LYS C 1 238 ? -0.616 1.811 35.395 1.00 74.09 238 LYS C N 1
ATOM 8099 C CA . LYS C 1 238 ? -0.714 2.476 34.120 1.00 75.15 238 LYS C CA 1
ATOM 8100 C C . LYS C 1 238 ? 0.244 1.842 33.106 1.00 75.31 238 LYS C C 1
ATOM 8101 O O . LYS C 1 238 ? -0.184 1.354 32.044 1.00 75.20 238 LYS C O 1
ATOM 8107 N N . PHE C 1 239 ? 1.529 1.812 33.441 1.00 75.39 239 PHE C N 1
ATOM 8108 C CA . PHE C 1 239 ? 2.512 1.320 32.489 1.00 75.69 239 PHE C CA 1
ATOM 8109 C C . PHE C 1 239 ? 2.166 -0.095 32.010 1.00 76.77 239 PHE C C 1
ATOM 8110 O O . PHE C 1 239 ? 2.154 -0.391 30.811 1.00 76.04 239 PHE C O 1
ATOM 8118 N N . MET C 1 240 ? 1.926 -0.968 32.980 1.00 78.33 240 MET C N 1
ATOM 8119 C CA . MET C 1 240 ? 1.696 -2.385 32.711 1.00 79.50 240 MET C CA 1
ATOM 8120 C C . MET C 1 240 ? 0.440 -2.602 31.841 1.00 80.46 240 MET C C 1
ATOM 8121 O O . MET C 1 240 ? 0.509 -3.267 30.790 1.00 80.22 240 MET C O 1
ATOM 8126 N N . HIS C 1 241 ? -0.674 -2.003 32.262 1.00 81.70 241 HIS C N 1
ATOM 8127 C CA . HIS C 1 241 ? -1.862 -1.923 31.420 1.00 83.19 241 HIS C CA 1
ATOM 8128 C C . HIS C 1 241 ? -1.474 -1.572 29.988 1.00 83.49 241 HIS C C 1
ATOM 8129 O O . HIS C 1 241 ? -1.618 -2.391 29.073 1.00 83.78 241 HIS C O 1
ATOM 8136 N N . ASP C 1 242 ? -0.944 -0.371 29.793 1.00 83.75 242 ASP C N 1
ATOM 8137 C CA . ASP C 1 242 ? -0.672 0.101 28.446 1.00 83.77 242 ASP C CA 1
ATOM 8138 C C . ASP C 1 242 ? 0.176 -0.878 27.648 1.00 83.88 242 ASP C C 1
ATOM 8139 O O . ASP C 1 242 ? 0.057 -0.937 26.436 1.00 84.06 242 ASP C O 1
ATOM 8144 N N . ALA C 1 243 ? 1.013 -1.661 28.321 1.00 84.33 243 ALA C N 1
ATOM 8145 C CA . ALA C 1 243 ? 1.912 -2.602 27.636 1.00 84.89 243 ALA C CA 1
ATOM 8146 C C . ALA C 1 243 ? 1.197 -3.845 27.114 1.00 85.29 243 ALA C C 1
ATOM 8147 O O . ALA C 1 243 ? 1.668 -4.502 26.173 1.00 84.96 243 ALA C O 1
ATOM 8149 N N . GLY C 1 244 ? 0.074 -4.161 27.756 1.00 85.66 244 GLY C N 1
ATOM 8150 C CA . GLY C 1 244 ? -0.741 -5.310 27.413 1.00 85.93 244 GLY C CA 1
ATOM 8151 C C . GLY C 1 244 ? -1.112 -6.072 28.669 1.00 86.23 244 GLY C C 1
ATOM 8152 O O . GLY C 1 244 ? -2.235 -6.521 28.816 1.00 86.06 244 GLY C O 1
ATOM 8153 N N . ALA C 1 245 ? -0.158 -6.187 29.588 1.00 86.44 245 ALA C N 1
ATOM 8154 C CA . ALA C 1 245 ? -0.257 -7.099 30.720 1.00 86.28 245 ALA C CA 1
ATOM 8155 C C . ALA C 1 245 ? -1.525 -6.922 31.574 1.00 86.24 245 ALA C C 1
ATOM 8156 O O . ALA C 1 245 ? -2.090 -5.833 31.681 1.00 85.80 245 ALA C O 1
ATOM 8158 N N . LYS C 1 246 ? -1.959 -8.017 32.178 1.00 86.30 246 LYS C N 1
ATOM 8159 C CA . LYS C 1 246 ? -3.149 -8.014 33.006 1.00 86.76 246 LYS C CA 1
ATOM 8160 C C . LYS C 1 246 ? -2.751 -7.627 34.409 1.00 86.29 246 LYS C C 1
ATOM 8161 O O . LYS C 1 246 ? -2.005 -8.355 35.047 1.00 86.63 246 LYS C O 1
ATOM 8167 N N . VAL C 1 247 ? -3.245 -6.498 34.895 1.00 86.28 247 VAL C N 1
ATOM 8168 C CA . VAL C 1 247 ? -2.881 -6.034 36.239 1.00 86.36 247 VAL C CA 1
ATOM 8169 C C . VAL C 1 247 ? -3.889 -6.574 37.241 1.00 87.04 247 VAL C C 1
ATOM 8170 O O . VAL C 1 247 ? -4.869 -5.915 37.571 1.00 87.26 247 VAL C O 1
ATOM 8174 N N . ILE C 1 248 ? -3.635 -7.774 37.739 1.00 87.71 248 ILE C N 1
ATOM 8175 C CA . ILE C 1 248 ? -4.526 -8.402 38.717 1.00 87.99 248 ILE C CA 1
ATOM 8176 C C . ILE C 1 248 ? -4.571 -7.645 40.068 1.00 88.35 248 ILE C C 1
ATOM 8177 O O . ILE C 1 248 ? -5.314 -6.672 40.192 1.00 89.08 248 ILE C O 1
ATOM 8182 N N . GLY C 1 249 ? -3.789 -8.041 41.068 1.00 88.78 249 GLY C N 1
ATOM 8183 C CA . GLY C 1 249 ? -3.890 -7.417 42.401 1.00 89.15 249 GLY C CA 1
ATOM 8184 C C . GLY C 1 249 ? -3.576 -5.929 42.431 1.00 89.52 249 GLY C C 1
ATOM 8185 O O . GLY C 1 249 ? -2.802 -5.453 41.603 1.00 89.64 249 GLY C O 1
ATOM 8186 N N . ILE C 1 250 ? -4.179 -5.202 43.374 1.00 89.98 250 ILE C N 1
ATOM 8187 C CA . ILE C 1 250 ? -3.913 -3.766 43.585 1.00 90.57 250 ILE C CA 1
ATOM 8188 C C . ILE C 1 250 ? -4.306 -3.366 44.998 1.00 91.54 250 ILE C C 1
ATOM 8189 O O . ILE C 1 250 ? -5.482 -3.255 45.307 1.00 92.20 250 ILE C O 1
ATOM 8194 N N . SER C 1 251 ? -3.328 -3.122 45.850 1.00 92.57 251 SER C N 1
ATOM 8195 C CA . SER C 1 251 ? -3.578 -2.851 47.254 1.00 93.31 251 SER C CA 1
ATOM 8196 C C . SER C 1 251 ? -3.565 -1.343 47.539 1.00 93.93 251 SER C C 1
ATOM 8197 O O . SER C 1 251 ? -3.247 -0.537 46.672 1.00 94.15 251 SER C O 1
ATOM 8200 N N . ASP C 1 252 ? -3.954 -0.980 48.757 1.00 94.68 252 ASP C N 1
ATOM 8201 C CA . ASP C 1 252 ? -3.742 0.363 49.302 1.00 95.42 252 ASP C CA 1
ATOM 8202 C C . ASP C 1 252 ? -3.787 0.268 50.833 1.00 95.71 252 ASP C C 1
ATOM 8203 O O . ASP C 1 252 ? -3.856 -0.846 51.390 1.00 95.74 252 ASP C O 1
ATOM 8208 N N . ALA C 1 253 ? -3.736 1.411 51.514 1.00 96.02 253 ALA C N 1
ATOM 8209 C CA . ALA C 1 253 ? -3.827 1.417 52.975 1.00 96.63 253 ALA C CA 1
ATOM 8210 C C . ALA C 1 253 ? -4.884 0.397 53.464 1.00 97.17 253 ALA C C 1
ATOM 8211 O O . ALA C 1 253 ? -4.600 -0.450 54.321 1.00 97.41 253 ALA C O 1
ATOM 8213 N N . ASN C 1 254 ? -6.082 0.458 52.879 1.00 97.49 254 ASN C N 1
ATOM 8214 C CA . ASN C 1 254 ? -7.218 -0.334 53.352 1.00 97.51 254 ASN C CA 1
ATOM 8215 C C . ASN C 1 254 ? -7.218 -1.789 52.912 1.00 97.11 254 ASN C C 1
ATOM 8216 O O . ASN C 1 254 ? -7.419 -2.657 53.746 1.00 97.53 254 ASN C O 1
ATOM 8221 N N . GLY C 1 255 ? -6.992 -2.081 51.638 1.00 96.56 255 GLY C N 1
ATOM 8222 C CA . GLY C 1 255 ? -7.000 -3.485 51.208 1.00 96.18 255 GLY C CA 1
ATOM 8223 C C . GLY C 1 255 ? -6.838 -3.653 49.715 1.00 96.10 255 GLY C C 1
ATOM 8224 O O . GLY C 1 255 ? -6.522 -2.701 49.021 1.00 95.78 255 GLY C O 1
ATOM 8225 N N . GLY C 1 256 ? -7.086 -4.857 49.212 1.00 96.19 256 GLY C N 1
ATOM 8226 C CA . GLY C 1 256 ? -6.712 -5.193 47.838 1.00 96.19 256 GLY C CA 1
ATOM 8227 C C . GLY C 1 256 ? -7.702 -5.946 46.960 1.00 96.15 256 GLY C C 1
ATOM 8228 O O . GLY C 1 256 ? -8.197 -7.014 47.311 1.00 96.30 256 GLY C O 1
ATOM 8229 N N . LEU C 1 257 ? -7.944 -5.395 45.783 1.00 96.02 257 LEU C N 1
ATOM 8230 C CA . LEU C 1 257 ? -8.703 -6.078 44.761 1.00 96.25 257 LEU C CA 1
ATOM 8231 C C . LEU C 1 257 ? -7.933 -7.268 44.210 1.00 96.68 257 LEU C C 1
ATOM 8232 O O . LEU C 1 257 ? -6.712 -7.352 44.339 1.00 97.16 257 LEU C O 1
ATOM 8237 N N . TYR C 1 258 ? -8.661 -8.184 43.588 1.00 96.82 258 TYR C N 1
ATOM 8238 C CA . TYR C 1 258 ? -8.060 -9.277 42.861 1.00 97.05 258 TYR C CA 1
ATOM 8239 C C . TYR C 1 258 ? -8.977 -9.633 41.680 1.00 97.37 258 TYR C C 1
ATOM 8240 O O . TYR C 1 258 ? -10.109 -9.158 41.598 1.00 97.55 258 TYR C O 1
ATOM 8249 N N . ASN C 1 259 ? -8.470 -10.420 40.743 1.00 97.52 259 ASN C N 1
ATOM 8250 C CA . ASN C 1 259 ? -9.261 -10.912 39.634 1.00 97.80 259 ASN C CA 1
ATOM 8251 C C . ASN C 1 259 ? -8.332 -11.675 38.739 1.00 98.85 259 ASN C C 1
ATOM 8252 O O . ASN C 1 259 ? -7.542 -11.067 38.047 1.00 99.20 259 ASN C O 1
ATOM 8257 N N . PRO C 1 260 ? -8.425 -13.010 38.728 1.00 99.97 260 PRO C N 1
ATOM 8258 C CA . PRO C 1 260 ? -7.606 -13.816 37.816 1.00 100.66 260 PRO C CA 1
ATOM 8259 C C . PRO C 1 260 ? -7.276 -13.147 36.481 1.00 101.29 260 PRO C C 1
ATOM 8260 O O . PRO C 1 260 ? -6.145 -13.245 36.020 1.00 101.42 260 PRO C O 1
ATOM 8264 N N . ASP C 1 261 ? -8.253 -12.476 35.878 1.00 102.34 261 ASP C N 1
ATOM 8265 C CA . ASP C 1 261 ? -8.026 -11.685 34.665 1.00 103.18 261 ASP C CA 1
ATOM 8266 C C . ASP C 1 261 ? -7.952 -10.167 34.960 1.00 103.60 261 ASP C C 1
ATOM 8267 O O . ASP C 1 261 ? -8.322 -9.709 36.042 1.00 103.85 261 ASP C O 1
ATOM 8272 N N . GLY C 1 262 ? -7.474 -9.387 33.993 1.00 103.97 262 GLY C N 1
ATOM 8273 C CA . GLY C 1 262 ? -7.162 -7.974 34.227 1.00 104.06 262 GLY C CA 1
ATOM 8274 C C . GLY C 1 262 ? -8.261 -7.143 34.876 1.00 104.15 262 GLY C C 1
ATOM 8275 O O . GLY C 1 262 ? -9.365 -7.034 34.324 1.00 104.25 262 GLY C O 1
ATOM 8276 N N . LEU C 1 263 ? -7.961 -6.562 36.045 1.00 103.86 263 LEU C N 1
ATOM 8277 C CA . LEU C 1 263 ? -8.725 -5.420 36.550 1.00 103.87 263 LEU C CA 1
ATOM 8278 C C . LEU C 1 263 ? -8.747 -4.326 35.484 1.00 104.14 263 LEU C C 1
ATOM 8279 O O . LEU C 1 263 ? -7.844 -4.250 34.641 1.00 104.22 263 LEU C O 1
ATOM 8284 N N . ASP C 1 264 ? -9.788 -3.494 35.507 1.00 104.40 264 ASP C N 1
ATOM 8285 C CA . ASP C 1 264 ? -9.849 -2.332 34.625 1.00 104.46 264 ASP C CA 1
ATOM 8286 C C . ASP C 1 264 ? -9.069 -1.211 35.331 1.00 104.51 264 ASP C C 1
ATOM 8287 O O . ASP C 1 264 ? -9.493 -0.676 36.372 1.00 104.47 264 ASP C O 1
ATOM 8292 N N . ILE C 1 265 ? -7.895 -0.905 34.786 1.00 104.38 265 ILE C N 1
ATOM 8293 C CA . ILE C 1 265 ? -7.008 0.080 35.383 1.00 104.24 265 ILE C CA 1
ATOM 8294 C C . ILE C 1 265 ? -7.554 1.500 35.172 1.00 104.23 265 ILE C C 1
ATOM 8295 O O . ILE C 1 265 ? -7.616 2.281 36.134 1.00 103.71 265 ILE C O 1
ATOM 8300 N N . PRO C 1 266 ? -7.973 1.834 33.928 1.00 104.54 266 PRO C N 1
ATOM 8301 C CA . PRO C 1 266 ? -8.507 3.180 33.678 1.00 104.80 266 PRO C CA 1
ATOM 8302 C C . PRO C 1 266 ? -9.587 3.615 34.672 1.00 105.05 266 PRO C C 1
ATOM 8303 O O . PRO C 1 266 ? -9.615 4.783 35.071 1.00 104.73 266 PRO C O 1
ATOM 8307 N N . TYR C 1 267 ? -10.452 2.679 35.068 1.00 105.56 267 TYR C N 1
ATOM 8308 C CA . TYR C 1 267 ? -11.538 2.972 36.003 1.00 106.04 267 TYR C CA 1
ATOM 8309 C C . TYR C 1 267 ? -10.948 3.552 37.285 1.00 106.35 267 TYR C C 1
ATOM 8310 O O . TYR C 1 267 ? -11.250 4.689 37.670 1.00 106.52 267 TYR C O 1
ATOM 8319 N N . LEU C 1 268 ? -10.084 2.774 37.933 1.00 106.81 268 LEU C N 1
ATOM 8320 C CA . LEU C 1 268 ? -9.576 3.138 39.264 1.00 106.91 268 LEU C CA 1
ATOM 8321 C C . LEU C 1 268 ? -8.677 4.374 39.217 1.00 107.07 268 LEU C C 1
ATOM 8322 O O . LEU C 1 268 ? -8.815 5.252 40.069 1.00 106.88 268 LEU C O 1
ATOM 8327 N N . LEU C 1 269 ? -7.786 4.431 38.217 1.00 107.42 269 LEU C N 1
ATOM 8328 C CA . LEU C 1 269 ? -6.909 5.598 37.963 1.00 107.79 269 LEU C CA 1
ATOM 8329 C C . LEU C 1 269 ? -7.647 6.939 38.062 1.00 108.47 269 LEU C C 1
ATOM 8330 O O . LEU C 1 269 ? -7.188 7.863 38.737 1.00 108.35 269 LEU C O 1
ATOM 8335 N N . ASP C 1 270 ? -8.793 7.026 37.385 1.00 109.38 270 ASP C N 1
ATOM 8336 C CA . ASP C 1 270 ? -9.614 8.238 37.377 1.00 109.96 270 ASP C CA 1
ATOM 8337 C C . ASP C 1 270 ? -10.257 8.486 38.756 1.00 110.44 270 ASP C C 1
ATOM 8338 O O . ASP C 1 270 ? -10.000 9.511 39.404 1.00 110.39 270 ASP C O 1
ATOM 8343 N N . LYS C 1 271 ? -11.053 7.526 39.223 1.00 111.05 271 LYS C N 1
ATOM 8344 C CA . LYS C 1 271 ? -11.769 7.682 40.499 1.00 111.63 271 LYS C CA 1
ATOM 8345 C C . LYS C 1 271 ? -10.889 7.321 41.713 1.00 111.94 271 LYS C C 1
ATOM 8346 O O . LYS C 1 271 ? -11.390 7.000 42.795 1.00 111.87 271 LYS C O 1
ATOM 8352 N N . ARG C 1 272 ? -9.571 7.393 41.521 1.00 112.36 272 ARG C N 1
ATOM 8353 C CA . ARG C 1 272 ? -8.621 7.375 42.627 1.00 112.72 272 ARG C CA 1
ATOM 8354 C C . ARG C 1 272 ? -8.877 8.548 43.544 1.00 112.88 272 ARG C C 1
ATOM 8355 O O . ARG C 1 272 ? -9.219 9.637 43.081 1.00 112.87 272 ARG C O 1
ATOM 8363 N N . ASP C 1 273 ? -8.675 8.327 44.837 1.00 113.05 273 ASP C N 1
ATOM 8364 C CA . ASP C 1 273 ? -8.591 9.415 45.801 1.00 113.18 273 ASP C CA 1
ATOM 8365 C C . ASP C 1 273 ? -7.279 10.164 45.537 1.00 113.20 273 ASP C C 1
ATOM 8366 O O . ASP C 1 273 ? -6.320 9.595 44.976 1.00 113.30 273 ASP C O 1
ATOM 8371 N N . SER C 1 274 ? -7.262 11.447 45.905 1.00 113.03 274 SER C N 1
ATOM 8372 C CA . SER C 1 274 ? -6.043 12.248 45.920 1.00 112.69 274 SER C CA 1
ATOM 8373 C C . SER C 1 274 ? -4.928 11.459 46.584 1.00 112.54 274 SER C C 1
ATOM 8374 O O . SER C 1 274 ? -3.900 11.208 45.965 1.00 112.33 274 SER C O 1
ATOM 8377 N N . PHE C 1 275 ? -5.173 11.019 47.821 1.00 112.46 275 PHE C N 1
ATOM 8378 C CA . PHE C 1 275 ? -4.147 10.388 48.674 1.00 112.44 275 PHE C CA 1
ATOM 8379 C C . PHE C 1 275 ? -3.972 8.873 48.424 1.00 112.08 275 PHE C C 1
ATOM 8380 O O . PHE C 1 275 ? -3.618 8.126 49.342 1.00 111.70 275 PHE C O 1
ATOM 8388 N N . GLY C 1 276 ? -4.210 8.438 47.184 1.00 111.84 276 GLY C N 1
ATOM 8389 C CA . GLY C 1 276 ? -4.017 7.045 46.777 1.00 111.90 276 GLY C CA 1
ATOM 8390 C C . GLY C 1 276 ? -4.925 6.045 47.470 1.00 111.84 276 GLY C C 1
ATOM 8391 O O . GLY C 1 276 ? -4.464 5.040 47.999 1.00 112.19 276 GLY C O 1
ATOM 8392 N N . MET C 1 277 ? -6.222 6.316 47.452 1.00 111.71 277 MET C N 1
ATOM 8393 C CA . MET C 1 277 ? -7.214 5.468 48.112 1.00 111.53 277 MET C CA 1
ATOM 8394 C C . MET C 1 277 ? -8.331 5.086 47.124 1.00 111.18 277 MET C C 1
ATOM 8395 O O . MET C 1 277 ? -9.014 5.935 46.553 1.00 110.96 277 MET C O 1
ATOM 8400 N N . VAL C 1 278 ? -8.461 3.792 46.885 1.00 110.92 278 VAL C N 1
ATOM 8401 C CA . VAL C 1 278 ? -9.626 3.228 46.224 1.00 110.95 278 VAL C CA 1
ATOM 8402 C C . VAL C 1 278 ? -9.955 2.004 47.111 1.00 111.10 278 VAL C C 1
ATOM 8403 O O . VAL C 1 278 ? -9.740 2.091 48.329 1.00 111.44 278 VAL C O 1
ATOM 8407 N N . THR C 1 279 ? -10.441 0.888 46.552 1.00 110.92 279 THR C N 1
ATOM 8408 C CA . THR C 1 279 ? -10.871 -0.309 47.341 1.00 110.78 279 THR C CA 1
ATOM 8409 C C . THR C 1 279 ? -11.978 -0.036 48.377 1.00 110.43 279 THR C C 1
ATOM 8410 O O . THR C 1 279 ? -13.070 -0.593 48.260 1.00 110.70 279 THR C O 1
ATOM 8414 N N . ASN C 1 280 ? -11.682 0.794 49.386 1.00 109.80 280 ASN C N 1
ATOM 8415 C CA . ASN C 1 280 ? -12.679 1.287 50.360 1.00 109.18 280 ASN C CA 1
ATOM 8416 C C . ASN C 1 280 ? -14.014 1.745 49.742 1.00 108.39 280 ASN C C 1
ATOM 8417 O O . ASN C 1 280 ? -14.980 1.958 50.482 1.00 108.38 280 ASN C O 1
ATOM 8422 N N . LEU C 1 281 ? -14.047 1.930 48.411 1.00 107.22 281 LEU C N 1
ATOM 8423 C CA . LEU C 1 281 ? -15.301 1.974 47.634 1.00 106.20 281 LEU C CA 1
ATOM 8424 C C . LEU C 1 281 ? -15.328 0.895 46.551 1.00 105.53 281 LEU C C 1
ATOM 8425 O O . LEU C 1 281 ? -15.029 1.152 45.383 1.00 104.78 281 LEU C O 1
ATOM 8430 N N . PHE C 1 282 ? -15.687 -0.317 46.978 1.00 105.06 282 PHE C N 1
ATOM 8431 C CA . PHE C 1 282 ? -15.810 -1.473 46.098 1.00 104.74 282 PHE C CA 1
ATOM 8432 C C . PHE C 1 282 ? -16.506 -2.638 46.829 1.00 104.72 282 PHE C C 1
ATOM 8433 O O . PHE C 1 282 ? -16.687 -2.618 48.058 1.00 104.45 282 PHE C O 1
ATOM 8441 N N . THR C 1 283 ? -16.887 -3.645 46.041 1.00 104.71 283 THR C N 1
ATOM 8442 C CA . THR C 1 283 ? -17.544 -4.872 46.521 1.00 104.42 283 THR C CA 1
ATOM 8443 C C . THR C 1 283 ? -16.626 -5.742 47.461 1.00 104.20 283 THR C C 1
ATOM 8444 O O . THR C 1 283 ? -16.277 -5.277 48.556 1.00 103.91 283 THR C O 1
ATOM 8448 N N . ASP C 1 284 ? -16.251 -6.966 47.060 1.00 104.02 284 ASP C N 1
ATOM 8449 C CA . ASP C 1 284 ? -15.417 -7.872 47.905 1.00 103.95 284 ASP C CA 1
ATOM 8450 C C . ASP C 1 284 ? -13.934 -7.446 47.845 1.00 103.82 284 ASP C C 1
ATOM 8451 O O . ASP C 1 284 ? -13.460 -6.975 46.804 1.00 104.30 284 ASP C O 1
ATOM 8456 N N . VAL C 1 285 ? -13.199 -7.612 48.949 1.00 103.25 285 VAL C N 1
ATOM 8457 C CA . VAL C 1 285 ? -11.859 -7.013 49.084 1.00 102.49 285 VAL C CA 1
ATOM 8458 C C . VAL C 1 285 ? -11.015 -7.643 50.190 1.00 101.81 285 VAL C C 1
ATOM 8459 O O . VAL C 1 285 ? -11.220 -7.362 51.381 1.00 101.83 285 VAL C O 1
ATOM 8463 N N . ILE C 1 286 ? -10.043 -8.459 49.775 1.00 100.94 286 ILE C N 1
ATOM 8464 C CA . ILE C 1 286 ? -9.103 -9.135 50.691 1.00 100.09 286 ILE C CA 1
ATOM 8465 C C . ILE C 1 286 ? -8.114 -8.163 51.376 1.00 99.08 286 ILE C C 1
ATOM 8466 O O . ILE C 1 286 ? -7.969 -7.021 50.942 1.00 99.10 286 ILE C O 1
ATOM 8471 N N . THR C 1 287 ? -7.450 -8.616 52.443 1.00 98.17 287 THR C N 1
ATOM 8472 C CA . THR C 1 287 ? -6.369 -7.831 53.097 1.00 97.25 287 THR C CA 1
ATOM 8473 C C . THR C 1 287 ? -5.027 -7.926 52.343 1.00 96.56 287 THR C C 1
ATOM 8474 O O . THR C 1 287 ? -4.812 -8.811 51.493 1.00 96.57 287 THR C O 1
ATOM 8478 N N . ASN C 1 288 ? -4.124 -7.013 52.687 1.00 95.41 288 ASN C N 1
ATOM 8479 C CA . ASN C 1 288 ? -2.795 -6.997 52.105 1.00 94.60 288 ASN C CA 1
ATOM 8480 C C . ASN C 1 288 ? -2.168 -8.390 52.118 1.00 94.03 288 ASN C C 1
ATOM 8481 O O . ASN C 1 288 ? -1.780 -8.890 51.061 1.00 94.21 288 ASN C O 1
ATOM 8486 N N . GLU C 1 289 ? -2.120 -9.021 53.300 1.00 93.25 289 GLU C N 1
ATOM 8487 C CA . GLU C 1 289 ? -1.443 -10.334 53.521 1.00 92.53 289 GLU C CA 1
ATOM 8488 C C . GLU C 1 289 ? -1.903 -11.443 52.564 1.00 92.25 289 GLU C C 1
ATOM 8489 O O . GLU C 1 289 ? -1.104 -12.293 52.141 1.00 91.74 289 GLU C O 1
ATOM 8495 N N . GLU C 1 290 ? -3.193 -11.418 52.226 1.00 91.94 290 GLU C N 1
ATOM 8496 C CA . GLU C 1 290 ? -3.769 -12.377 51.287 1.00 91.99 290 GLU C CA 1
ATOM 8497 C C . GLU C 1 290 ? -3.395 -12.023 49.867 1.00 91.01 290 GLU C C 1
ATOM 8498 O O . GLU C 1 290 ? -3.064 -12.904 49.066 1.00 91.02 290 GLU C O 1
ATOM 8504 N N . LEU C 1 291 ? -3.471 -10.733 49.545 1.00 90.17 291 LEU C N 1
ATOM 8505 C CA . LEU C 1 291 ? -3.038 -10.260 48.225 1.00 89.46 291 LEU C CA 1
ATOM 8506 C C . LEU C 1 291 ? -1.619 -10.762 47.905 1.00 88.76 291 LEU C C 1
ATOM 8507 O O . LEU C 1 291 ? -1.372 -11.226 46.795 1.00 87.79 291 LEU C O 1
ATOM 8512 N N . LEU C 1 292 ? -0.721 -10.708 48.901 1.00 88.51 292 LEU C N 1
ATOM 8513 C CA . LEU C 1 292 ? 0.698 -11.095 48.733 1.00 88.45 292 LEU C CA 1
ATOM 8514 C C . LEU C 1 292 ? 0.840 -12.579 48.363 1.00 88.48 292 LEU C C 1
ATOM 8515 O O . LEU C 1 292 ? 1.782 -12.954 47.641 1.00 87.96 292 LEU C O 1
ATOM 8520 N N . GLU C 1 293 ? -0.102 -13.405 48.849 1.00 88.63 293 GLU C N 1
ATOM 8521 C CA . GLU C 1 293 ? -0.055 -14.868 48.667 1.00 88.54 293 GLU C CA 1
ATOM 8522 C C . GLU C 1 293 ? -0.795 -15.393 47.421 1.00 87.96 293 GLU C C 1
ATOM 8523 O O . GLU C 1 293 ? -0.704 -16.582 47.114 1.00 87.86 293 GLU C O 1
ATOM 8529 N N . LYS C 1 294 ? -1.449 -14.494 46.676 1.00 87.29 294 LYS C N 1
ATOM 8530 C CA . LYS C 1 294 ? -2.203 -14.860 45.474 1.00 87.03 294 LYS C CA 1
ATOM 8531 C C . LYS C 1 294 ? -1.313 -15.398 44.361 1.00 86.65 294 LYS C C 1
ATOM 8532 O O . LYS C 1 294 ? -0.110 -15.535 44.552 1.00 86.95 294 LYS C O 1
ATOM 8538 N N . ASP C 1 295 ? -1.896 -15.732 43.212 1.00 86.12 295 ASP C N 1
ATOM 8539 C CA . ASP C 1 295 ? -1.115 -16.261 42.083 1.00 85.86 295 ASP C CA 1
ATOM 8540 C C . ASP C 1 295 ? -0.936 -15.194 40.988 1.00 85.05 295 ASP C C 1
ATOM 8541 O O . ASP C 1 295 ? -1.846 -14.384 40.754 1.00 85.05 295 ASP C O 1
ATOM 8546 N N . CYS C 1 296 ? 0.239 -15.232 40.331 1.00 83.74 296 CYS C N 1
ATOM 8547 C CA . CYS C 1 296 ? 0.726 -14.210 39.358 1.00 82.22 296 CYS C CA 1
ATOM 8548 C C . CYS C 1 296 ? 2.152 -14.517 38.926 1.00 80.84 296 CYS C C 1
ATOM 8549 O O . CYS C 1 296 ? 2.818 -15.358 39.525 1.00 80.30 296 CYS C O 1
ATOM 8552 N N . ASP C 1 297 ? 2.623 -13.809 37.907 1.00 79.69 297 ASP C N 1
ATOM 8553 C CA . ASP C 1 297 ? 4.041 -13.863 37.541 1.00 79.10 297 ASP C CA 1
ATOM 8554 C C . ASP C 1 297 ? 4.896 -12.940 38.430 1.00 78.01 297 ASP C C 1
ATOM 8555 O O . ASP C 1 297 ? 5.935 -13.379 38.943 1.00 78.47 297 ASP C O 1
ATOM 8560 N N . ILE C 1 298 ? 4.431 -11.695 38.629 1.00 76.24 298 ILE C N 1
ATOM 8561 C CA . ILE C 1 298 ? 5.201 -10.595 39.241 1.00 74.44 298 ILE C CA 1
ATOM 8562 C C . ILE C 1 298 ? 4.493 -10.016 40.472 1.00 73.37 298 ILE C C 1
ATOM 8563 O O . ILE C 1 298 ? 3.328 -9.702 40.421 1.00 72.74 298 ILE C O 1
ATOM 8568 N N . LEU C 1 299 ? 5.206 -9.853 41.574 1.00 72.73 299 LEU C N 1
ATOM 8569 C CA . LEU C 1 299 ? 4.675 -9.140 42.729 1.00 72.91 299 LEU C CA 1
ATOM 8570 C C . LEU C 1 299 ? 5.545 -7.898 42.944 1.00 73.50 299 LEU C C 1
ATOM 8571 O O . LEU C 1 299 ? 6.773 -7.993 42.978 1.00 73.57 299 LEU C O 1
ATOM 8576 N N . VAL C 1 300 ? 4.911 -6.746 43.113 1.00 73.97 300 VAL C N 1
ATOM 8577 C CA . VAL C 1 300 ? 5.621 -5.529 43.410 1.00 74.30 300 VAL C CA 1
ATOM 8578 C C . VAL C 1 300 ? 5.141 -4.968 44.717 1.00 75.35 300 VAL C C 1
ATOM 8579 O O . VAL C 1 300 ? 4.205 -4.203 44.739 1.00 74.97 300 VAL C O 1
ATOM 8583 N N . PRO C 1 301 ? 5.794 -5.318 45.824 1.00 77.38 301 PRO C N 1
ATOM 8584 C CA . PRO C 1 301 ? 5.356 -4.672 47.047 1.00 79.18 301 PRO C CA 1
ATOM 8585 C C . PRO C 1 301 ? 5.805 -3.215 47.146 1.00 81.33 301 PRO C C 1
ATOM 8586 O O . PRO C 1 301 ? 6.709 -2.919 47.922 1.00 82.67 301 PRO C O 1
ATOM 8590 N N . ALA C 1 302 ? 5.197 -2.304 46.370 1.00 83.60 302 ALA C N 1
ATOM 8591 C CA . ALA C 1 302 ? 5.322 -0.839 46.646 1.00 84.91 302 ALA C CA 1
ATOM 8592 C C . ALA C 1 302 ? 4.935 -0.567 48.133 1.00 86.08 302 ALA C C 1
ATOM 8593 O O . ALA C 1 302 ? 4.631 -1.517 48.885 1.00 86.46 302 ALA C O 1
ATOM 8595 N N . ALA C 1 303 ? 4.984 0.694 48.568 1.00 87.15 303 ALA C N 1
ATOM 8596 C CA . ALA C 1 303 ? 4.587 1.056 49.941 1.00 87.95 303 ALA C CA 1
ATOM 8597 C C . ALA C 1 303 ? 5.636 0.807 51.085 1.00 88.60 303 ALA C C 1
ATOM 8598 O O . ALA C 1 303 ? 6.587 1.574 51.214 1.00 88.51 303 ALA C O 1
ATOM 8600 N N . ILE C 1 304 ? 5.458 -0.238 51.908 1.00 89.28 304 ILE C N 1
ATOM 8601 C CA . ILE C 1 304 ? 6.050 -0.257 53.265 1.00 89.57 304 ILE C CA 1
ATOM 8602 C C . ILE C 1 304 ? 6.901 -1.492 53.590 1.00 89.87 304 ILE C C 1
ATOM 8603 O O . ILE C 1 304 ? 7.156 -2.330 52.732 1.00 90.15 304 ILE C O 1
ATOM 8608 N N . SER C 1 305 ? 7.296 -1.599 54.858 1.00 90.24 305 SER C N 1
ATOM 8609 C CA . SER C 1 305 ? 8.374 -2.473 55.322 1.00 90.56 305 SER C CA 1
ATOM 8610 C C . SER C 1 305 ? 7.913 -3.859 55.807 1.00 90.91 305 SER C C 1
ATOM 8611 O O . SER C 1 305 ? 6.800 -4.030 56.307 1.00 90.93 305 SER C O 1
ATOM 8614 N N . ASN C 1 306 ? 8.801 -4.841 55.660 1.00 91.13 306 ASN C N 1
ATOM 8615 C CA . ASN C 1 306 ? 8.595 -6.212 56.172 1.00 91.25 306 ASN C CA 1
ATOM 8616 C C . ASN C 1 306 ? 7.261 -6.829 55.736 1.00 90.81 306 ASN C C 1
ATOM 8617 O O . ASN C 1 306 ? 6.649 -7.579 56.462 1.00 90.85 306 ASN C O 1
ATOM 8622 N N . GLN C 1 307 ? 6.819 -6.505 54.537 1.00 90.88 307 GLN C N 1
ATOM 8623 C CA . GLN C 1 307 ? 5.616 -7.113 53.985 1.00 90.98 307 GLN C CA 1
ATOM 8624 C C . GLN C 1 307 ? 5.829 -8.611 53.766 1.00 90.65 307 GLN C C 1
ATOM 8625 O O . GLN C 1 307 ? 4.881 -9.384 53.883 1.00 90.88 307 GLN C O 1
ATOM 8631 N N . ILE C 1 308 ? 7.062 -9.015 53.465 1.00 90.24 308 ILE C N 1
ATOM 8632 C CA . ILE C 1 308 ? 7.377 -10.418 53.239 1.00 90.09 308 ILE C CA 1
ATOM 8633 C C . ILE C 1 308 ? 8.384 -10.894 54.291 1.00 90.54 308 ILE C C 1
ATOM 8634 O O . ILE C 1 308 ? 9.524 -10.431 54.335 1.00 90.87 308 ILE C O 1
ATOM 8639 N N . THR C 1 309 ? 7.930 -11.824 55.134 1.00 90.96 309 THR C N 1
ATOM 8640 C CA . THR C 1 309 ? 8.636 -12.283 56.333 1.00 90.96 309 THR C CA 1
ATOM 8641 C C . THR C 1 309 ? 8.977 -13.769 56.188 1.00 91.08 309 THR C C 1
ATOM 8642 O O . THR C 1 309 ? 8.743 -14.384 55.129 1.00 91.06 309 THR C O 1
ATOM 8646 N N . ALA C 1 310 ? 9.603 -14.322 57.222 1.00 91.13 310 ALA C N 1
ATOM 8647 C CA . ALA C 1 310 ? 9.744 -15.773 57.365 1.00 90.97 310 ALA C CA 1
ATOM 8648 C C . ALA C 1 310 ? 8.390 -16.496 57.187 1.00 90.68 310 ALA C C 1
ATOM 8649 O O . ALA C 1 310 ? 8.314 -17.520 56.506 1.00 90.51 310 ALA C O 1
ATOM 8651 N N . LYS C 1 311 ? 7.330 -15.948 57.783 1.00 90.24 311 LYS C N 1
ATOM 8652 C CA . LYS C 1 311 ? 5.980 -16.483 57.600 1.00 89.88 311 LYS C CA 1
ATOM 8653 C C . LYS C 1 311 ? 5.568 -16.506 56.114 1.00 89.98 311 LYS C C 1
ATOM 8654 O O . LYS C 1 311 ? 5.750 -17.536 55.441 1.00 90.45 311 LYS C O 1
ATOM 8660 N N . ASN C 1 312 ? 5.059 -15.379 55.599 1.00 89.42 312 ASN C N 1
ATOM 8661 C CA . ASN C 1 312 ? 4.675 -15.208 54.171 1.00 89.07 312 ASN C CA 1
ATOM 8662 C C . ASN C 1 312 ? 5.481 -15.930 53.077 1.00 87.88 312 ASN C C 1
ATOM 8663 O O . ASN C 1 312 ? 4.945 -16.267 52.018 1.00 86.99 312 ASN C O 1
ATOM 8668 N N . ALA C 1 313 ? 6.773 -16.105 53.333 1.00 87.18 313 ALA C N 1
ATOM 8669 C CA . ALA C 1 313 ? 7.771 -16.431 52.306 1.00 86.84 313 ALA C CA 1
ATOM 8670 C C . ALA C 1 313 ? 7.449 -17.635 51.396 1.00 86.42 313 ALA C C 1
ATOM 8671 O O . ALA C 1 313 ? 7.477 -17.523 50.163 1.00 85.64 313 ALA C O 1
ATOM 8673 N N . HIS C 1 314 ? 7.134 -18.782 52.001 1.00 86.13 314 HIS C N 1
ATOM 8674 C CA . HIS C 1 314 ? 6.824 -19.993 51.223 1.00 85.48 314 HIS C CA 1
ATOM 8675 C C . HIS C 1 314 ? 5.517 -19.881 50.430 1.00 85.04 314 HIS C C 1
ATOM 8676 O O . HIS C 1 314 ? 5.338 -20.622 49.469 1.00 84.91 314 HIS C O 1
ATOM 8683 N N . ASN C 1 315 ? 4.648 -18.928 50.808 1.00 84.62 315 ASN C N 1
ATOM 8684 C CA . ASN C 1 315 ? 3.344 -18.695 50.144 1.00 83.95 315 ASN C CA 1
ATOM 8685 C C . ASN C 1 315 ? 3.306 -17.773 48.897 1.00 83.09 315 ASN C C 1
ATOM 8686 O O . ASN C 1 315 ? 2.284 -17.737 48.191 1.00 83.67 315 ASN C O 1
ATOM 8691 N N . ILE C 1 316 ? 4.386 -17.026 48.632 1.00 81.79 316 ILE C N 1
ATOM 8692 C CA . ILE C 1 316 ? 4.479 -16.184 47.420 1.00 80.53 316 ILE C CA 1
ATOM 8693 C C . ILE C 1 316 ? 4.541 -17.068 46.167 1.00 79.11 316 ILE C C 1
ATOM 8694 O O . ILE C 1 316 ? 5.355 -17.992 46.112 1.00 78.71 316 ILE C O 1
ATOM 8699 N N . GLN C 1 317 ? 3.685 -16.778 45.183 1.00 77.66 317 GLN C N 1
ATOM 8700 C CA . GLN C 1 317 ? 3.585 -17.573 43.947 1.00 76.92 317 GLN C CA 1
ATOM 8701 C C . GLN C 1 317 ? 4.252 -16.910 42.746 1.00 75.62 317 GLN C C 1
ATOM 8702 O O . GLN C 1 317 ? 4.346 -17.522 41.664 1.00 74.71 317 GLN C O 1
ATOM 8708 N N . ALA C 1 318 ? 4.703 -15.662 42.931 1.00 74.49 318 ALA C N 1
ATOM 8709 C CA . ALA C 1 318 ? 5.343 -14.884 41.855 1.00 72.99 318 ALA C CA 1
ATOM 8710 C C . ALA C 1 318 ? 6.612 -15.547 41.490 1.00 71.96 318 ALA C C 1
ATOM 8711 O O . ALA C 1 318 ? 7.348 -15.954 42.379 1.00 71.12 318 ALA C O 1
ATOM 8713 N N . SER C 1 319 ? 6.884 -15.654 40.189 1.00 71.16 319 SER C N 1
ATOM 8714 C CA . SER C 1 319 ? 8.205 -16.069 39.762 1.00 71.08 319 SER C CA 1
ATOM 8715 C C . SER C 1 319 ? 9.249 -14.883 39.820 1.00 71.16 319 SER C C 1
ATOM 8716 O O . SER C 1 319 ? 10.481 -15.122 39.681 1.00 71.51 319 SER C O 1
ATOM 8719 N N . ILE C 1 320 ? 8.740 -13.645 40.036 1.00 70.01 320 ILE C N 1
ATOM 8720 C CA . ILE C 1 320 ? 9.497 -12.382 40.001 1.00 68.62 320 ILE C CA 1
ATOM 8721 C C . ILE C 1 320 ? 8.949 -11.480 41.123 1.00 67.76 320 ILE C C 1
ATOM 8722 O O . ILE C 1 320 ? 7.772 -11.207 41.167 1.00 67.26 320 ILE C O 1
ATOM 8727 N N . VAL C 1 321 ? 9.786 -11.071 42.072 1.00 67.54 321 VAL C N 1
ATOM 8728 C CA . VAL C 1 321 ? 9.389 -10.058 43.070 1.00 67.37 321 VAL C CA 1
ATOM 8729 C C . VAL C 1 321 ? 10.223 -8.762 42.918 1.00 67.68 321 VAL C C 1
ATOM 8730 O O . VAL C 1 321 ? 11.445 -8.760 43.192 1.00 67.54 321 VAL C O 1
ATOM 8734 N N . VAL C 1 322 ? 9.577 -7.670 42.489 1.00 67.58 322 VAL C N 1
ATOM 8735 C CA . VAL C 1 322 ? 10.277 -6.406 42.225 1.00 66.75 322 VAL C CA 1
ATOM 8736 C C . VAL C 1 322 ? 10.013 -5.410 43.337 1.00 67.19 322 VAL C C 1
ATOM 8737 O O . VAL C 1 322 ? 8.960 -4.823 43.389 1.00 66.24 322 VAL C O 1
ATOM 8741 N N . GLU C 1 323 ? 10.985 -5.227 44.218 1.00 68.49 323 GLU C N 1
ATOM 8742 C CA . GLU C 1 323 ? 10.861 -4.283 45.326 1.00 70.44 323 GLU C CA 1
ATOM 8743 C C . GLU C 1 323 ? 10.921 -2.862 44.812 1.00 71.94 323 GLU C C 1
ATOM 8744 O O . GLU C 1 323 ? 11.767 -2.530 43.981 1.00 72.59 323 GLU C O 1
ATOM 8750 N N . ARG C 1 324 ? 10.038 -2.016 45.312 1.00 73.92 324 ARG C N 1
ATOM 8751 C CA . ARG C 1 324 ? 10.016 -0.644 44.894 1.00 75.75 324 ARG C CA 1
ATOM 8752 C C . ARG C 1 324 ? 10.460 0.256 46.058 1.00 76.55 324 ARG C C 1
ATOM 8753 O O . ARG C 1 324 ? 11.542 0.909 46.006 1.00 77.99 324 ARG C O 1
ATOM 8761 N N . ALA C 1 325 ? 9.662 0.275 47.114 1.00 76.89 325 ALA C N 1
ATOM 8762 C CA . ALA C 1 325 ? 10.009 1.026 48.315 1.00 76.72 325 ALA C CA 1
ATOM 8763 C C . ALA C 1 325 ? 11.046 0.239 49.076 1.00 76.12 325 ALA C C 1
ATOM 8764 O O . ALA C 1 325 ? 11.277 -0.926 48.768 1.00 75.99 325 ALA C O 1
ATOM 8766 N N . ASN C 1 326 ? 11.651 0.868 50.080 1.00 75.94 326 ASN C N 1
ATOM 8767 C CA . ASN C 1 326 ? 12.700 0.208 50.848 1.00 75.92 326 ASN C CA 1
ATOM 8768 C C . ASN C 1 326 ? 12.223 -0.645 52.048 1.00 75.71 326 ASN C C 1
ATOM 8769 O O . ASN C 1 326 ? 11.420 -0.205 52.879 1.00 75.55 326 ASN C O 1
ATOM 8774 N N . GLY C 1 327 ? 12.786 -1.854 52.121 1.00 75.56 327 GLY C N 1
ATOM 8775 C CA . GLY C 1 327 ? 12.682 -2.739 53.273 1.00 75.16 327 GLY C CA 1
ATOM 8776 C C . GLY C 1 327 ? 11.513 -3.708 53.295 1.00 74.90 327 GLY C C 1
ATOM 8777 O O . GLY C 1 327 ? 11.231 -4.286 54.359 1.00 74.69 327 GLY C O 1
ATOM 8778 N N . PRO C 1 328 ? 10.854 -3.941 52.128 1.00 73.94 328 PRO C N 1
ATOM 8779 C CA . PRO C 1 328 ? 9.619 -4.716 52.184 1.00 73.43 328 PRO C CA 1
ATOM 8780 C C . PRO C 1 328 ? 9.822 -6.218 52.444 1.00 72.89 328 PRO C C 1
ATOM 8781 O O . PRO C 1 328 ? 8.838 -6.950 52.514 1.00 73.51 328 PRO C O 1
ATOM 8785 N N . THR C 1 329 ? 11.067 -6.679 52.572 1.00 71.56 329 THR C N 1
ATOM 8786 C CA . THR C 1 329 ? 11.372 -8.109 52.613 1.00 70.24 329 THR C CA 1
ATOM 8787 C C . THR C 1 329 ? 12.556 -8.345 53.524 1.00 70.03 329 THR C C 1
ATOM 8788 O O . THR C 1 329 ? 13.570 -7.674 53.391 1.00 69.89 329 THR C O 1
ATOM 8792 N N . THR C 1 330 ? 12.415 -9.273 54.468 1.00 69.54 330 THR C N 1
ATOM 8793 C CA . THR C 1 330 ? 13.422 -9.483 55.507 1.00 69.14 330 THR C CA 1
ATOM 8794 C C . THR C 1 330 ? 14.595 -10.260 54.941 1.00 68.91 330 THR C C 1
ATOM 8795 O O . THR C 1 330 ? 14.536 -10.734 53.804 1.00 67.31 330 THR C O 1
ATOM 8799 N N . ILE C 1 331 ? 15.651 -10.370 55.743 1.00 69.24 331 ILE C N 1
ATOM 8800 C CA . ILE C 1 331 ? 16.842 -11.081 55.325 1.00 70.36 331 ILE C CA 1
ATOM 8801 C C . ILE C 1 331 ? 16.488 -12.545 55.114 1.00 71.92 331 ILE C C 1
ATOM 8802 O O . ILE C 1 331 ? 16.849 -13.159 54.116 1.00 71.90 331 ILE C O 1
ATOM 8807 N N . ASP C 1 332 ? 15.729 -13.090 56.050 1.00 74.01 332 ASP C N 1
ATOM 8808 C CA . ASP C 1 332 ? 15.297 -14.485 55.965 1.00 75.23 332 ASP C CA 1
ATOM 8809 C C . ASP C 1 332 ? 14.311 -14.712 54.823 1.00 74.75 332 ASP C C 1
ATOM 8810 O O . ASP C 1 332 ? 14.419 -15.700 54.092 1.00 74.90 332 ASP C O 1
ATOM 8815 N N . ALA C 1 333 ? 13.367 -13.795 54.653 1.00 74.18 333 ALA C N 1
ATOM 8816 C CA . ALA C 1 333 ? 12.452 -13.907 53.544 1.00 74.13 333 ALA C CA 1
ATOM 8817 C C . ALA C 1 333 ? 13.239 -14.047 52.242 1.00 74.06 333 ALA C C 1
ATOM 8818 O O . ALA C 1 333 ? 12.958 -14.941 51.438 1.00 74.12 333 ALA C O 1
ATOM 8820 N N . THR C 1 334 ? 14.254 -13.192 52.073 1.00 74.00 334 THR C N 1
ATOM 8821 C CA . THR C 1 334 ? 15.103 -13.131 50.855 1.00 73.94 334 THR C CA 1
ATOM 8822 C C . THR C 1 334 ? 15.894 -14.404 50.575 1.00 74.34 334 THR C C 1
ATOM 8823 O O . THR C 1 334 ? 16.155 -14.762 49.406 1.00 73.55 334 THR C O 1
ATOM 8827 N N . LYS C 1 335 ? 16.327 -15.041 51.660 1.00 75.27 335 LYS C N 1
ATOM 8828 C CA . LYS C 1 335 ? 16.869 -16.403 51.606 1.00 76.49 335 LYS C CA 1
ATOM 8829 C C . LYS C 1 335 ? 15.796 -17.403 51.089 1.00 76.11 335 LYS C C 1
ATOM 8830 O O . LYS C 1 335 ? 16.012 -18.107 50.080 1.00 75.38 335 LYS C O 1
ATOM 8836 N N . ILE C 1 336 ? 14.634 -17.426 51.750 1.00 75.78 336 ILE C N 1
ATOM 8837 C CA . ILE C 1 336 ? 13.568 -18.367 51.374 1.00 75.89 336 ILE C CA 1
ATOM 8838 C C . ILE C 1 336 ? 13.206 -18.246 49.884 1.00 75.66 336 ILE C C 1
ATOM 8839 O O . ILE C 1 336 ? 12.988 -19.257 49.213 1.00 75.42 336 ILE C O 1
ATOM 8844 N N . LEU C 1 337 ? 13.154 -17.003 49.391 1.00 75.64 337 LEU C N 1
ATOM 8845 C CA . LEU C 1 337 ? 12.730 -16.712 48.019 1.00 75.15 337 LEU C CA 1
ATOM 8846 C C . LEU C 1 337 ? 13.816 -17.129 47.045 1.00 75.16 337 LEU C C 1
ATOM 8847 O O . LEU C 1 337 ? 13.520 -17.532 45.923 1.00 74.81 337 LEU C O 1
ATOM 8852 N N . ASN C 1 338 ? 15.078 -17.019 47.461 1.00 75.09 338 ASN C N 1
ATOM 8853 C CA . ASN C 1 338 ? 16.190 -17.402 46.576 1.00 75.29 338 ASN C CA 1
ATOM 8854 C C . ASN C 1 338 ? 16.225 -18.927 46.505 1.00 75.53 338 ASN C C 1
ATOM 8855 O O . ASN C 1 338 ? 16.546 -19.496 45.466 1.00 75.10 338 ASN C O 1
ATOM 8860 N N . GLU C 1 339 ? 15.865 -19.573 47.611 1.00 76.40 339 GLU C N 1
ATOM 8861 C CA . GLU C 1 339 ? 15.796 -21.036 47.667 1.00 77.38 339 GLU C CA 1
ATOM 8862 C C . GLU C 1 339 ? 14.891 -21.554 46.547 1.00 76.76 339 GLU C C 1
ATOM 8863 O O . GLU C 1 339 ? 15.299 -22.367 45.701 1.00 77.00 339 GLU C O 1
ATOM 8869 N N . ARG C 1 340 ? 13.666 -21.035 46.546 1.00 76.12 340 ARG C N 1
ATOM 8870 C CA . ARG C 1 340 ? 12.615 -21.426 45.584 1.00 75.09 340 ARG C CA 1
ATOM 8871 C C . ARG C 1 340 ? 12.843 -21.073 44.098 1.00 73.30 340 ARG C C 1
ATOM 8872 O O . ARG C 1 340 ? 12.134 -21.598 43.240 1.00 73.42 340 ARG C O 1
ATOM 8880 N N . GLY C 1 341 ? 13.807 -20.205 43.782 1.00 71.14 341 GLY C N 1
ATOM 8881 C CA . GLY C 1 341 ? 14.112 -19.866 42.363 1.00 69.74 341 GLY C CA 1
ATOM 8882 C C . GLY C 1 341 ? 13.328 -18.680 41.830 1.00 68.12 341 GLY C C 1
ATOM 8883 O O . GLY C 1 341 ? 13.304 -18.436 40.608 1.00 67.92 341 GLY C O 1
ATOM 8884 N N . VAL C 1 342 ? 12.659 -17.973 42.751 1.00 65.96 342 VAL C N 1
ATOM 8885 C CA . VAL C 1 342 ? 12.013 -16.699 42.465 1.00 65.02 342 VAL C CA 1
ATOM 8886 C C . VAL C 1 342 ? 13.050 -15.567 42.288 1.00 63.99 342 VAL C C 1
ATOM 8887 O O . VAL C 1 342 ? 13.791 -15.267 43.220 1.00 63.57 342 VAL C O 1
ATOM 8891 N N . LEU C 1 343 ? 13.072 -14.941 41.109 1.00 62.74 343 LEU C N 1
ATOM 8892 C CA . LEU C 1 343 ? 13.891 -13.745 40.847 1.00 62.28 343 LEU C CA 1
ATOM 8893 C C . LEU C 1 343 ? 13.507 -12.522 41.697 1.00 61.76 343 LEU C C 1
ATOM 8894 O O . LEU C 1 343 ? 12.515 -11.850 41.411 1.00 62.44 343 LEU C O 1
ATOM 8899 N N . LEU C 1 344 ? 14.259 -12.240 42.756 1.00 60.19 344 LEU C N 1
ATOM 8900 C CA . LEU C 1 344 ? 14.016 -11.021 43.546 1.00 59.39 344 LEU C CA 1
ATOM 8901 C C . LEU C 1 344 ? 14.882 -9.811 43.093 1.00 57.76 344 LEU C C 1
ATOM 8902 O O . LEU C 1 344 ? 16.085 -9.893 43.147 1.00 57.98 344 LEU C O 1
ATOM 8907 N N . VAL C 1 345 ? 14.260 -8.725 42.633 1.00 55.93 345 VAL C N 1
ATOM 8908 C CA . VAL C 1 345 ? 14.959 -7.496 42.228 1.00 54.57 345 VAL C CA 1
ATOM 8909 C C . VAL C 1 345 ? 14.941 -6.489 43.387 1.00 53.37 345 VAL C C 1
ATOM 8910 O O . VAL C 1 345 ? 13.879 -5.924 43.714 1.00 52.82 345 VAL C O 1
ATOM 8914 N N . PRO C 1 346 ? 16.109 -6.265 44.042 1.00 51.92 346 PRO C N 1
ATOM 8915 C CA . PRO C 1 346 ? 16.121 -5.458 45.252 1.00 51.55 346 PRO C CA 1
ATOM 8916 C C . PRO C 1 346 ? 15.990 -3.997 44.933 1.00 51.08 346 PRO C C 1
ATOM 8917 O O . PRO C 1 346 ? 16.378 -3.564 43.865 1.00 50.28 346 PRO C O 1
ATOM 8921 N N . ASP C 1 347 ? 15.431 -3.222 45.835 1.00 51.39 347 ASP C N 1
ATOM 8922 C CA . ASP C 1 347 ? 15.106 -1.854 45.459 1.00 52.44 347 ASP C CA 1
ATOM 8923 C C . ASP C 1 347 ? 16.323 -0.915 45.366 1.00 50.90 347 ASP C C 1
ATOM 8924 O O . ASP C 1 347 ? 16.207 0.171 44.811 1.00 50.92 347 ASP C O 1
ATOM 8929 N N . ILE C 1 348 ? 17.465 -1.342 45.896 1.00 49.72 348 ILE C N 1
ATOM 8930 C CA . ILE C 1 348 ? 18.668 -0.579 45.767 1.00 49.08 348 ILE C CA 1
ATOM 8931 C C . ILE C 1 348 ? 18.994 -0.523 44.274 1.00 47.98 348 ILE C C 1
ATOM 8932 O O . ILE C 1 348 ? 19.466 0.483 43.821 1.00 46.42 348 ILE C O 1
ATOM 8937 N N . LEU C 1 349 ? 18.628 -1.557 43.514 1.00 47.58 349 LEU C N 1
ATOM 8938 C CA . LEU C 1 349 ? 18.663 -1.513 42.035 1.00 46.45 349 LEU C CA 1
ATOM 8939 C C . LEU C 1 349 ? 17.460 -0.843 41.374 1.00 47.00 349 LEU C C 1
ATOM 8940 O O . LEU C 1 349 ? 17.608 -0.100 40.395 1.00 46.72 349 LEU C O 1
ATOM 8945 N N . ALA C 1 350 ? 16.245 -1.187 41.829 1.00 47.56 350 ALA C N 1
ATOM 8946 C CA . ALA C 1 350 ? 15.014 -0.857 41.073 1.00 46.26 350 ALA C CA 1
ATOM 8947 C C . ALA C 1 350 ? 14.737 0.630 41.122 1.00 45.95 350 ALA C C 1
ATOM 8948 O O . ALA C 1 350 ? 14.142 1.183 40.204 1.00 44.41 350 ALA C O 1
ATOM 8950 N N . SER C 1 351 ? 15.187 1.271 42.196 1.00 46.44 351 SER C N 1
ATOM 8951 C CA . SER C 1 351 ? 14.922 2.711 42.439 1.00 47.07 351 SER C CA 1
ATOM 8952 C C . SER C 1 351 ? 16.089 3.617 41.987 1.00 46.32 351 SER C C 1
ATOM 8953 O O . SER C 1 351 ? 16.045 4.826 42.186 1.00 47.30 351 SER C O 1
ATOM 8956 N N . ALA C 1 352 ? 17.085 3.020 41.339 1.00 46.03 352 ALA C N 1
ATOM 8957 C CA . ALA C 1 352 ? 18.356 3.677 40.927 1.00 45.54 352 ALA C CA 1
ATOM 8958 C C . ALA C 1 352 ? 18.208 4.755 39.895 1.00 45.05 352 ALA C C 1
ATOM 8959 O O . ALA C 1 352 ? 19.144 5.534 39.671 1.00 44.76 352 ALA C O 1
ATOM 8961 N N . GLY C 1 353 ? 17.035 4.829 39.289 1.00 43.65 353 GLY C N 1
ATOM 8962 C CA . GLY C 1 353 ? 16.761 5.892 38.365 1.00 43.71 353 GLY C CA 1
ATOM 8963 C C . GLY C 1 353 ? 16.892 7.299 38.946 1.00 43.27 353 GLY C C 1
ATOM 8964 O O . GLY C 1 353 ? 17.282 8.214 38.236 1.00 43.42 353 GLY C O 1
ATOM 8965 N N . GLY C 1 354 ? 16.503 7.474 40.209 1.00 42.79 354 GLY C N 1
ATOM 8966 C CA . GLY C 1 354 ? 16.628 8.761 40.919 1.00 42.53 354 GLY C CA 1
ATOM 8967 C C . GLY C 1 354 ? 18.088 9.240 40.949 1.00 42.35 354 GLY C C 1
ATOM 8968 O O . GLY C 1 354 ? 18.419 10.290 40.421 1.00 42.34 354 GLY C O 1
ATOM 8969 N N . VAL C 1 355 ? 18.975 8.447 41.539 1.00 42.15 355 VAL C N 1
ATOM 8970 C CA . VAL C 1 355 ? 20.401 8.782 41.553 1.00 39.63 355 VAL C CA 1
ATOM 8971 C C . VAL C 1 355 ? 20.948 8.990 40.103 1.00 38.40 355 VAL C C 1
ATOM 8972 O O . VAL C 1 355 ? 21.710 9.898 39.847 1.00 36.80 355 VAL C O 1
ATOM 8976 N N . THR C 1 356 ? 20.500 8.176 39.162 1.00 38.53 356 THR C N 1
ATOM 8977 C CA . THR C 1 356 ? 20.909 8.310 37.778 1.00 38.17 356 THR C CA 1
ATOM 8978 C C . THR C 1 356 ? 20.565 9.651 37.121 1.00 38.33 356 THR C C 1
ATOM 8979 O O . THR C 1 356 ? 21.397 10.281 36.469 1.00 38.98 356 THR C O 1
ATOM 8983 N N . VAL C 1 357 ? 19.355 10.126 37.277 1.00 38.87 357 VAL C N 1
ATOM 8984 C CA . VAL C 1 357 ? 19.023 11.393 36.613 1.00 38.17 357 VAL C CA 1
ATOM 8985 C C . VAL C 1 357 ? 19.594 12.549 37.364 1.00 37.06 357 VAL C C 1
ATOM 8986 O O . VAL C 1 357 ? 19.772 13.596 36.792 1.00 36.65 357 VAL C O 1
ATOM 8990 N N . SER C 1 358 ? 19.907 12.375 38.639 1.00 36.80 358 SER C N 1
ATOM 8991 C CA . SER C 1 358 ? 20.634 13.427 39.354 1.00 37.55 358 SER C CA 1
ATOM 8992 C C . SER C 1 358 ? 22.073 13.561 38.770 1.00 36.14 358 SER C C 1
ATOM 8993 O O . SER C 1 358 ? 22.570 14.659 38.566 1.00 36.70 358 SER C O 1
ATOM 8996 N N . TYR C 1 359 ? 22.690 12.426 38.425 1.00 34.99 359 TYR C N 1
ATOM 8997 C CA . TYR C 1 359 ? 23.942 12.400 37.719 1.00 34.38 359 TYR C CA 1
ATOM 8998 C C . TYR C 1 359 ? 23.836 13.115 36.369 1.00 34.09 359 TYR C C 1
ATOM 8999 O O . TYR C 1 359 ? 24.658 14.020 36.076 1.00 35.10 359 TYR C O 1
ATOM 9008 N N . PHE C 1 360 ? 22.839 12.733 35.579 1.00 32.51 360 PHE C N 1
ATOM 9009 C CA . PHE C 1 360 ? 22.615 13.331 34.250 1.00 33.54 360 PHE C CA 1
ATOM 9010 C C . PHE C 1 360 ? 22.517 14.876 34.281 1.00 33.86 360 PHE C C 1
ATOM 9011 O O . PHE C 1 360 ? 22.882 15.563 33.323 1.00 33.93 360 PHE C O 1
ATOM 9019 N N . GLU C 1 361 ? 21.992 15.413 35.376 1.00 34.85 361 GLU C N 1
ATOM 9020 C CA . GLU C 1 361 ? 21.863 16.856 35.521 1.00 34.19 361 GLU C CA 1
ATOM 9021 C C . GLU C 1 361 ? 23.260 17.445 35.678 1.00 33.99 361 GLU C C 1
ATOM 9022 O O . GLU C 1 361 ? 23.576 18.469 35.093 1.00 32.85 361 GLU C O 1
ATOM 9028 N N . TRP C 1 362 ? 24.083 16.806 36.499 1.00 34.25 362 TRP C N 1
ATOM 9029 C CA . TRP C 1 362 ? 25.487 17.248 36.678 1.00 33.65 362 TRP C CA 1
ATOM 9030 C C . TRP C 1 362 ? 26.254 17.258 35.335 1.00 33.51 362 TRP C C 1
ATOM 9031 O O . TRP C 1 362 ? 26.784 18.260 34.927 1.00 33.28 362 TRP C O 1
ATOM 9042 N N . VAL C 1 363 ? 26.135 16.198 34.566 1.00 34.49 363 VAL C N 1
ATOM 9043 C CA . VAL C 1 363 ? 26.729 16.125 33.226 1.00 34.57 363 VAL C CA 1
ATOM 9044 C C . VAL C 1 363 ? 26.300 17.293 32.337 1.00 35.59 363 VAL C C 1
ATOM 9045 O O . VAL C 1 363 ? 27.110 17.959 31.770 1.00 33.53 363 VAL C O 1
ATOM 9049 N N . GLN C 1 364 ? 25.000 17.601 32.313 1.00 36.95 364 GLN C N 1
ATOM 9050 C CA . GLN C 1 364 ? 24.493 18.725 31.548 1.00 35.77 364 GLN C CA 1
ATOM 9051 C C . GLN C 1 364 ? 25.059 20.073 32.034 1.00 35.55 364 GLN C C 1
ATOM 9052 O O . GLN C 1 364 ? 25.370 20.978 31.249 1.00 33.37 364 GLN C O 1
ATOM 9058 N N . ASN C 1 365 ? 25.182 20.206 33.350 1.00 34.84 365 ASN C N 1
ATOM 9059 C CA . ASN C 1 365 ? 25.848 21.348 33.921 1.00 33.97 365 ASN C CA 1
ATOM 9060 C C . ASN C 1 365 ? 27.348 21.469 33.481 1.00 33.00 365 ASN C C 1
ATOM 9061 O O . ASN C 1 365 ? 27.797 22.536 33.130 1.00 31.48 365 ASN C O 1
ATOM 9066 N N . ASN C 1 366 ? 28.091 20.374 33.555 1.00 32.23 366 ASN C N 1
ATOM 9067 C CA . ASN C 1 366 ? 29.447 20.315 33.072 1.00 33.42 366 ASN C CA 1
ATOM 9068 C C . ASN C 1 366 ? 29.537 20.812 31.591 1.00 34.78 366 ASN C C 1
ATOM 9069 O O . ASN C 1 366 ? 30.421 21.624 31.278 1.00 34.38 366 ASN C O 1
ATOM 9074 N N . GLN C 1 367 ? 28.656 20.344 30.707 1.00 35.29 367 GLN C N 1
ATOM 9075 C CA . GLN C 1 367 ? 28.765 20.725 29.270 1.00 37.63 367 GLN C CA 1
ATOM 9076 C C . GLN C 1 367 ? 28.097 22.054 28.961 1.00 37.39 367 GLN C C 1
ATOM 9077 O O . GLN C 1 367 ? 28.341 22.672 27.904 1.00 37.55 367 GLN C O 1
ATOM 9083 N N . GLY C 1 368 ? 27.280 22.502 29.900 1.00 36.17 368 GLY C N 1
ATOM 9084 C CA . GLY C 1 368 ? 26.490 23.678 29.701 1.00 37.48 368 GLY C CA 1
ATOM 9085 C C . GLY C 1 368 ? 25.393 23.457 28.683 1.00 38.05 368 GLY C C 1
ATOM 9086 O O . GLY C 1 368 ? 25.012 24.400 27.990 1.00 39.58 368 GLY C O 1
ATOM 9087 N N . TYR C 1 369 ? 24.892 22.217 28.568 1.00 37.93 369 TYR C N 1
ATOM 9088 C CA . TYR C 1 369 ? 24.022 21.854 27.450 1.00 38.25 369 TYR C CA 1
ATOM 9089 C C . TYR C 1 369 ? 22.954 20.834 27.925 1.00 38.44 369 TYR C C 1
ATOM 9090 O O . TYR C 1 369 ? 23.296 19.830 28.605 1.00 37.77 369 TYR C O 1
ATOM 9099 N N . TYR C 1 370 ? 21.687 21.147 27.617 1.00 36.93 370 TYR C N 1
ATOM 9100 C CA . TYR C 1 370 ? 20.563 20.530 28.313 1.00 38.58 370 TYR C CA 1
ATOM 9101 C C . TYR C 1 370 ? 19.795 19.502 27.452 1.00 39.37 370 TYR C C 1
ATOM 9102 O O . TYR C 1 370 ? 19.511 19.742 26.307 1.00 40.53 370 TYR C O 1
ATOM 9111 N N . TRP C 1 371 ? 19.525 18.317 27.977 1.00 40.20 371 TRP C N 1
ATOM 9112 C CA . TRP C 1 371 ? 18.881 17.270 27.141 1.00 40.67 371 TRP C CA 1
ATOM 9113 C C . TRP C 1 371 ? 17.340 17.308 27.140 1.00 40.44 371 TRP C C 1
ATOM 9114 O O . TRP C 1 371 ? 16.749 17.733 28.135 1.00 40.25 371 TRP C O 1
ATOM 9125 N N . SER C 1 372 ? 16.710 16.861 26.034 1.00 40.72 372 SER C N 1
ATOM 9126 C CA . SER C 1 372 ? 15.230 16.669 25.978 1.00 41.97 372 SER C CA 1
ATOM 9127 C C . SER C 1 372 ? 14.797 15.534 26.861 1.00 42.67 372 SER C C 1
ATOM 9128 O O . SER C 1 372 ? 15.617 14.642 27.130 1.00 42.21 372 SER C O 1
ATOM 9131 N N . GLU C 1 373 ? 13.513 15.541 27.280 1.00 44.75 373 GLU C N 1
ATOM 9132 C CA . GLU C 1 373 ? 12.964 14.442 28.134 1.00 46.63 373 GLU C CA 1
ATOM 9133 C C . GLU C 1 373 ? 13.006 13.067 27.520 1.00 45.86 373 GLU C C 1
ATOM 9134 O O . GLU C 1 373 ? 13.133 12.104 28.227 1.00 46.90 373 GLU C O 1
ATOM 9140 N N . GLU C 1 374 ? 13.062 13.002 26.218 1.00 46.85 374 GLU C N 1
ATOM 9141 C CA . GLU C 1 374 ? 13.187 11.772 25.508 1.00 48.51 374 GLU C CA 1
ATOM 9142 C C . GLU C 1 374 ? 14.612 11.247 25.524 1.00 47.59 374 GLU C C 1
ATOM 9143 O O . GLU C 1 374 ? 14.827 10.043 25.664 1.00 46.72 374 GLU C O 1
ATOM 9149 N N . GLU C 1 375 ? 15.592 12.138 25.332 1.00 47.67 375 GLU C N 1
ATOM 9150 C CA . GLU C 1 375 ? 17.012 11.781 25.525 1.00 47.60 375 GLU C CA 1
ATOM 9151 C C . GLU C 1 375 ? 17.281 11.264 26.927 1.00 45.17 375 GLU C C 1
ATOM 9152 O O . GLU C 1 375 ? 18.001 10.303 27.085 1.00 45.21 375 GLU C O 1
ATOM 9158 N N . VAL C 1 376 ? 16.727 11.929 27.940 1.00 44.08 376 VAL C N 1
ATOM 9159 C CA . VAL C 1 376 ? 16.954 11.526 29.321 1.00 43.44 376 VAL C CA 1
ATOM 9160 C C . VAL C 1 376 ? 16.367 10.160 29.504 1.00 44.84 376 VAL C C 1
ATOM 9161 O O . VAL C 1 376 ? 17.010 9.288 30.090 1.00 46.15 376 VAL C O 1
ATOM 9165 N N . ALA C 1 377 ? 15.167 9.954 28.969 1.00 44.83 377 ALA C N 1
ATOM 9166 C CA . ALA C 1 377 ? 14.505 8.643 29.053 1.00 44.56 377 ALA C CA 1
ATOM 9167 C C . ALA C 1 377 ? 15.310 7.547 28.383 1.00 44.18 377 ALA C C 1
ATOM 9168 O O . ALA C 1 377 ? 15.583 6.533 28.971 1.00 44.78 377 ALA C O 1
ATOM 9170 N N . GLU C 1 378 ? 15.762 7.781 27.174 1.00 44.89 378 GLU C N 1
ATOM 9171 C CA . GLU C 1 378 ? 16.582 6.796 26.466 1.00 46.54 378 GLU C CA 1
ATOM 9172 C C . GLU C 1 378 ? 17.944 6.419 27.152 1.00 46.34 378 GLU C C 1
ATOM 9173 O O . GLU C 1 378 ? 18.309 5.253 27.236 1.00 44.74 378 GLU C O 1
ATOM 9179 N N . LYS C 1 379 ? 18.687 7.435 27.615 1.00 47.44 379 LYS C N 1
ATOM 9180 C CA . LYS C 1 379 ? 19.851 7.262 28.492 1.00 47.22 379 LYS C CA 1
ATOM 9181 C C . LYS C 1 379 ? 19.536 6.525 29.812 1.00 46.85 379 LYS C C 1
ATOM 9182 O O . LYS C 1 379 ? 20.295 5.652 30.215 1.00 45.37 379 LYS C O 1
ATOM 9188 N N . LEU C 1 380 ? 18.420 6.858 30.459 1.00 48.12 380 LEU C N 1
ATOM 9189 C CA . LEU C 1 380 ? 18.010 6.208 31.716 1.00 49.36 380 LEU C CA 1
ATOM 9190 C C . LEU C 1 380 ? 17.843 4.700 31.516 1.00 50.03 380 LEU C C 1
ATOM 9191 O O . LEU C 1 380 ? 18.394 3.847 32.293 1.00 48.00 380 LEU C O 1
ATOM 9196 N N . ARG C 1 381 ? 17.137 4.356 30.441 1.00 49.88 381 ARG C N 1
ATOM 9197 C CA . ARG C 1 381 ? 16.884 2.929 30.222 1.00 51.23 381 ARG C CA 1
ATOM 9198 C C . ARG C 1 381 ? 18.158 2.173 29.935 1.00 48.98 381 ARG C C 1
ATOM 9199 O O . ARG C 1 381 ? 18.389 1.080 30.482 1.00 47.95 381 ARG C O 1
ATOM 9207 N N . SER C 1 382 ? 19.042 2.772 29.142 1.00 47.78 382 SER C N 1
ATOM 9208 C CA . SER C 1 382 ? 20.288 2.053 28.860 1.00 47.19 382 SER C CA 1
ATOM 9209 C C . SER C 1 382 ? 21.165 1.840 30.143 1.00 45.11 382 SER C C 1
ATOM 9210 O O . SER C 1 382 ? 21.674 0.742 30.338 1.00 45.45 382 SER C O 1
ATOM 9213 N N . VAL C 1 383 ? 21.263 2.817 31.050 1.00 43.50 383 VAL C N 1
ATOM 9214 C CA . VAL C 1 383 ? 21.892 2.561 32.400 1.00 42.55 383 VAL C CA 1
ATOM 9215 C C . VAL C 1 383 ? 21.205 1.445 33.223 1.00 42.78 383 VAL C C 1
ATOM 9216 O O . VAL C 1 383 ? 21.867 0.573 33.811 1.00 43.83 383 VAL C O 1
ATOM 9220 N N . MET C 1 384 ? 19.892 1.451 33.255 1.00 43.34 384 MET C N 1
ATOM 9221 C CA . MET C 1 384 ? 19.138 0.456 34.013 1.00 44.71 384 MET C CA 1
ATOM 9222 C C . MET C 1 384 ? 19.265 -0.984 33.435 1.00 44.81 384 MET C C 1
ATOM 9223 O O . MET C 1 384 ? 19.457 -1.956 34.177 1.00 45.06 384 MET C O 1
ATOM 9228 N N . VAL C 1 385 ? 19.199 -1.105 32.116 1.00 44.19 385 VAL C N 1
ATOM 9229 C CA . VAL C 1 385 ? 19.371 -2.375 31.464 1.00 43.76 385 VAL C CA 1
ATOM 9230 C C . VAL C 1 385 ? 20.758 -2.926 31.845 1.00 45.04 385 VAL C C 1
ATOM 9231 O O . VAL C 1 385 ? 20.876 -4.048 32.369 1.00 45.51 385 VAL C O 1
ATOM 9235 N N . SER C 1 386 ? 21.796 -2.123 31.596 1.00 45.14 386 SER C N 1
ATOM 9236 C CA . SER C 1 386 ? 23.159 -2.464 31.905 1.00 45.87 386 SER C CA 1
ATOM 9237 C C . SER C 1 386 ? 23.331 -2.849 33.390 1.00 45.61 386 SER C C 1
ATOM 9238 O O . SER C 1 386 ? 23.948 -3.854 33.679 1.00 45.02 386 SER C O 1
ATOM 9241 N N . SER C 1 387 ? 22.801 -2.039 34.306 1.00 45.12 387 SER C N 1
ATOM 9242 C CA . SER C 1 387 ? 22.852 -2.347 35.748 1.00 46.03 387 SER C CA 1
ATOM 9243 C C . SER C 1 387 ? 22.128 -3.638 36.095 1.00 46.63 387 SER C C 1
ATOM 9244 O O . SER C 1 387 ? 22.600 -4.414 36.908 1.00 46.17 387 SER C O 1
ATOM 9247 N N . PHE C 1 388 ? 20.967 -3.870 35.478 1.00 48.19 388 PHE C N 1
ATOM 9248 C CA . PHE C 1 388 ? 20.258 -5.134 35.692 1.00 48.53 388 PHE C CA 1
ATOM 9249 C C . PHE C 1 388 ? 21.133 -6.318 35.309 1.00 49.04 388 PHE C C 1
ATOM 9250 O O . PHE C 1 388 ? 21.264 -7.275 36.098 1.00 48.69 388 PHE C O 1
ATOM 9258 N N . GLU C 1 389 ? 21.757 -6.240 34.129 1.00 49.27 389 GLU C N 1
ATOM 9259 C CA . GLU C 1 389 ? 22.470 -7.378 33.587 1.00 50.41 389 GLU C CA 1
ATOM 9260 C C . GLU C 1 389 ? 23.658 -7.630 34.462 1.00 49.07 389 GLU C C 1
ATOM 9261 O O . GLU C 1 389 ? 23.883 -8.750 34.841 1.00 50.31 389 GLU C O 1
ATOM 9267 N N . THR C 1 390 ? 24.436 -6.604 34.794 1.00 48.27 390 THR C N 1
ATOM 9268 C CA . THR C 1 390 ? 25.655 -6.874 35.510 1.00 47.16 390 THR C CA 1
ATOM 9269 C C . THR C 1 390 ? 25.365 -7.440 36.916 1.00 46.36 390 THR C C 1
ATOM 9270 O O . THR C 1 390 ? 26.109 -8.254 37.364 1.00 45.03 390 THR C O 1
ATOM 9274 N N . ILE C 1 391 ? 24.266 -7.059 37.572 1.00 46.67 391 ILE C N 1
ATOM 9275 C CA . ILE C 1 391 ? 23.934 -7.572 38.932 1.00 46.06 391 ILE C CA 1
ATOM 9276 C C . ILE C 1 391 ? 23.439 -9.018 38.828 1.00 47.61 391 ILE C C 1
ATOM 9277 O O . ILE C 1 391 ? 23.730 -9.877 39.719 1.00 46.52 391 ILE C O 1
ATOM 9282 N N . TYR C 1 392 ? 22.797 -9.309 37.688 1.00 48.46 392 TYR C N 1
ATOM 9283 C CA . TYR C 1 392 ? 22.294 -10.644 37.380 1.00 49.85 392 TYR C CA 1
ATOM 9284 C C . TYR C 1 392 ? 23.442 -11.640 37.181 1.00 49.51 392 TYR C C 1
ATOM 9285 O O . TYR C 1 392 ? 23.554 -12.689 37.850 1.00 48.91 392 TYR C O 1
ATOM 9294 N N . GLN C 1 393 ? 24.301 -11.299 36.248 1.00 49.91 393 GLN C N 1
ATOM 9295 C CA . GLN C 1 393 ? 25.492 -12.090 35.999 1.00 50.45 393 GLN C CA 1
ATOM 9296 C C . GLN C 1 393 ? 26.465 -12.203 37.184 1.00 50.15 393 GLN C C 1
ATOM 9297 O O . GLN C 1 393 ? 27.253 -13.141 37.253 1.00 51.10 393 GLN C O 1
ATOM 9303 N N . THR C 1 394 ? 26.453 -11.282 38.127 1.00 48.34 394 THR C N 1
ATOM 9304 C CA . THR C 1 394 ? 27.348 -11.509 39.226 1.00 48.24 394 THR C CA 1
ATOM 9305 C C . THR C 1 394 ? 26.667 -12.409 40.291 1.00 48.00 394 THR C C 1
ATOM 9306 O O . THR C 1 394 ? 27.331 -13.148 40.990 1.00 47.37 394 THR C O 1
ATOM 9310 N N . ALA C 1 395 ? 25.355 -12.282 40.432 1.00 48.48 395 ALA C N 1
ATOM 9311 C CA . ALA C 1 395 ? 24.536 -13.272 41.157 1.00 49.14 395 ALA C CA 1
ATOM 9312 C C . ALA C 1 395 ? 24.812 -14.708 40.612 1.00 49.84 395 ALA C C 1
ATOM 9313 O O . ALA C 1 395 ? 25.165 -15.616 41.378 1.00 49.50 395 ALA C O 1
ATOM 9315 N N . ALA C 1 396 ? 24.688 -14.876 39.293 1.00 50.57 396 ALA C N 1
ATOM 9316 C CA . ALA C 1 396 ? 24.897 -16.169 38.673 1.00 51.32 396 ALA C CA 1
ATOM 9317 C C . ALA C 1 396 ? 26.356 -16.575 38.930 1.00 52.42 396 ALA C C 1
ATOM 9318 O O . ALA C 1 396 ? 26.606 -17.651 39.453 1.00 52.82 396 ALA C O 1
ATOM 9320 N N . THR C 1 397 ? 27.313 -15.668 38.676 1.00 53.51 397 THR C N 1
ATOM 9321 C CA . THR C 1 397 ? 28.733 -16.027 38.722 1.00 53.12 397 THR C CA 1
ATOM 9322 C C . THR C 1 397 ? 29.183 -16.469 40.096 1.00 53.91 397 THR C C 1
ATOM 9323 O O . THR C 1 397 ? 29.915 -17.468 40.224 1.00 54.30 397 THR C O 1
ATOM 9327 N N . HIS C 1 398 ? 28.738 -15.757 41.118 1.00 53.69 398 HIS C N 1
ATOM 9328 C CA . HIS C 1 398 ? 29.171 -16.043 42.473 1.00 53.74 398 HIS C CA 1
ATOM 9329 C C . HIS C 1 398 ? 28.154 -16.873 43.248 1.00 54.56 398 HIS C C 1
ATOM 9330 O O . HIS C 1 398 ? 28.358 -17.145 44.442 1.00 53.99 398 HIS C O 1
ATOM 9337 N N . LYS C 1 399 ? 27.061 -17.267 42.581 1.00 55.45 399 LYS C N 1
ATOM 9338 C CA . LYS C 1 399 ? 26.022 -18.127 43.197 1.00 56.11 399 LYS C CA 1
ATOM 9339 C C . LYS C 1 399 ? 25.472 -17.506 44.472 1.00 54.90 399 LYS C C 1
ATOM 9340 O O . LYS C 1 399 ? 25.388 -18.150 45.501 1.00 55.08 399 LYS C O 1
ATOM 9346 N N . VAL C 1 400 ? 25.154 -16.225 44.385 1.00 54.14 400 VAL C N 1
ATOM 9347 C CA . VAL C 1 400 ? 24.468 -15.506 45.463 1.00 53.49 400 VAL C CA 1
ATOM 9348 C C . VAL C 1 400 ? 23.222 -14.880 44.888 1.00 53.17 400 VAL C C 1
ATOM 9349 O O . VAL C 1 400 ? 23.066 -14.845 43.677 1.00 52.49 400 VAL C O 1
ATOM 9353 N N . ASP C 1 401 ? 22.364 -14.355 45.754 1.00 53.25 401 ASP C N 1
ATOM 9354 C CA . ASP C 1 401 ? 21.149 -13.694 45.297 1.00 53.69 401 ASP C CA 1
ATOM 9355 C C . ASP C 1 401 ? 21.400 -12.270 44.762 1.00 53.57 401 ASP C C 1
ATOM 9356 O O . ASP C 1 401 ? 22.499 -11.731 44.885 1.00 54.64 401 ASP C O 1
ATOM 9361 N N . MET C 1 402 ? 20.363 -11.657 44.199 1.00 53.16 402 MET C N 1
ATOM 9362 C CA . MET C 1 402 ? 20.467 -10.354 43.592 1.00 52.70 402 MET C CA 1
ATOM 9363 C C . MET C 1 402 ? 20.757 -9.251 44.586 1.00 51.45 402 MET C C 1
ATOM 9364 O O . MET C 1 402 ? 21.389 -8.292 44.218 1.00 50.01 402 MET C O 1
ATOM 9369 N N . ARG C 1 403 ? 20.283 -9.370 45.827 1.00 50.74 403 ARG C N 1
ATOM 9370 C CA . ARG C 1 403 ? 20.574 -8.338 46.812 1.00 49.79 403 ARG C CA 1
ATOM 9371 C C . ARG C 1 403 ? 22.065 -8.279 47.126 1.00 49.08 403 ARG C C 1
ATOM 9372 O O . ARG C 1 403 ? 22.670 -7.230 47.035 1.00 49.19 403 ARG C O 1
ATOM 9380 N N . LEU C 1 404 ? 22.662 -9.398 47.493 1.00 47.60 404 LEU C N 1
ATOM 9381 C CA . LEU C 1 404 ? 24.080 -9.403 47.801 1.00 47.45 404 LEU C CA 1
ATOM 9382 C C . LEU C 1 404 ? 24.853 -9.013 46.533 1.00 46.94 404 LEU C C 1
ATOM 9383 O O . LEU C 1 404 ? 25.816 -8.269 46.600 1.00 46.52 404 LEU C O 1
ATOM 9388 N N . ALA C 1 405 ? 24.418 -9.533 45.382 1.00 45.53 405 ALA C N 1
ATOM 9389 C CA . ALA C 1 405 ? 25.083 -9.252 44.142 1.00 44.99 405 ALA C CA 1
ATOM 9390 C C . ALA C 1 405 ? 25.025 -7.739 43.916 1.00 44.93 405 ALA C C 1
ATOM 9391 O O . ALA C 1 405 ? 26.012 -7.158 43.480 1.00 44.19 405 ALA C O 1
ATOM 9393 N N . ALA C 1 406 ? 23.879 -7.125 44.202 1.00 43.69 406 ALA C N 1
ATOM 9394 C CA . ALA C 1 406 ? 23.774 -5.693 44.110 1.00 42.93 406 ALA C CA 1
ATOM 9395 C C . ALA C 1 406 ? 24.780 -5.000 45.071 1.00 42.36 406 ALA C C 1
ATOM 9396 O O . ALA C 1 406 ? 25.513 -4.113 44.681 1.00 42.34 406 ALA C O 1
ATOM 9398 N N . TYR C 1 407 ? 24.825 -5.402 46.323 1.00 41.65 407 TYR C N 1
ATOM 9399 C CA . TYR C 1 407 ? 25.815 -4.833 47.222 1.00 42.13 407 TYR C CA 1
ATOM 9400 C C . TYR C 1 407 ? 27.288 -4.990 46.745 1.00 42.06 407 TYR C C 1
ATOM 9401 O O . TYR C 1 407 ? 28.155 -4.106 46.976 1.00 41.97 407 TYR C O 1
ATOM 9410 N N . MET C 1 408 ? 27.570 -6.117 46.094 1.00 41.57 408 MET C N 1
ATOM 9411 C CA . MET C 1 408 ? 28.896 -6.387 45.636 1.00 40.93 408 MET C CA 1
ATOM 9412 C C . MET C 1 408 ? 29.230 -5.435 44.513 1.00 40.55 408 MET C C 1
ATOM 9413 O O . MET C 1 408 ? 30.329 -4.879 44.504 1.00 40.31 408 MET C O 1
ATOM 9418 N N . THR C 1 409 ? 28.306 -5.230 43.589 1.00 39.96 409 THR C N 1
ATOM 9419 C CA . THR C 1 409 ? 28.614 -4.374 42.467 1.00 41.90 409 THR C CA 1
ATOM 9420 C C . THR C 1 409 ? 28.604 -2.882 42.868 1.00 41.09 409 THR C C 1
ATOM 9421 O O . THR C 1 409 ? 29.330 -2.075 42.288 1.00 41.92 409 THR C O 1
ATOM 9425 N N . GLY C 1 410 ? 27.850 -2.560 43.911 1.00 39.64 410 GLY C N 1
ATOM 9426 C CA . GLY C 1 410 ? 27.852 -1.235 44.504 1.00 38.72 410 GLY C CA 1
ATOM 9427 C C . GLY C 1 410 ? 29.203 -0.797 45.068 1.00 37.75 410 GLY C C 1
ATOM 9428 O O . GLY C 1 410 ? 29.607 0.352 44.852 1.00 37.99 410 GLY C O 1
ATOM 9429 N N . ILE C 1 411 ? 29.887 -1.661 45.804 1.00 36.39 411 ILE C N 1
ATOM 9430 C CA . ILE C 1 411 ? 31.139 -1.293 46.469 1.00 35.99 411 ILE C CA 1
ATOM 9431 C C . ILE C 1 411 ? 32.420 -1.577 45.676 1.00 36.83 411 ILE C C 1
ATOM 9432 O O . ILE C 1 411 ? 33.468 -0.945 45.895 1.00 37.39 411 ILE C O 1
ATOM 9437 N N . ARG C 1 412 ? 32.325 -2.560 44.805 1.00 37.21 412 ARG C N 1
ATOM 9438 C CA . ARG C 1 412 ? 33.366 -2.987 43.871 1.00 38.25 412 ARG C CA 1
ATOM 9439 C C . ARG C 1 412 ? 34.143 -1.852 43.181 1.00 37.28 412 ARG C C 1
ATOM 9440 O O . ARG C 1 412 ? 35.370 -1.859 43.130 1.00 37.74 412 ARG C O 1
ATOM 9448 N N . LYS C 1 413 ? 33.424 -0.899 42.620 1.00 36.69 413 LYS C N 1
ATOM 9449 C CA . LYS C 1 413 ? 34.052 0.122 41.745 1.00 37.45 413 LYS C CA 1
ATOM 9450 C C . LYS C 1 413 ? 34.983 1.026 42.573 1.00 35.73 413 LYS C C 1
ATOM 9451 O O . LYS C 1 413 ? 36.173 1.183 42.277 1.00 33.66 413 LYS C O 1
ATOM 9457 N N . SER C 1 414 ? 34.426 1.508 43.688 1.00 35.67 414 SER C N 1
ATOM 9458 C CA . SER C 1 414 ? 35.212 2.180 44.699 1.00 35.92 414 SER C CA 1
ATOM 9459 C C . SER C 1 414 ? 36.347 1.356 45.205 1.00 34.87 414 SER C C 1
ATOM 9460 O O . SER C 1 414 ? 37.500 1.862 45.330 1.00 36.88 414 SER C O 1
ATOM 9463 N N . ALA C 1 415 ? 36.101 0.091 45.458 1.00 34.85 415 ALA C N 1
ATOM 9464 C CA . ALA C 1 415 ? 37.204 -0.789 45.947 1.00 34.58 415 ALA C CA 1
ATOM 9465 C C . ALA C 1 415 ? 38.301 -0.853 44.891 1.00 34.65 415 ALA C C 1
ATOM 9466 O O . ALA C 1 415 ? 39.466 -0.710 45.187 1.00 34.49 415 ALA C O 1
ATOM 9468 N N . GLU C 1 416 ? 37.906 -1.107 43.649 1.00 34.92 416 GLU C N 1
ATOM 9469 C CA . GLU C 1 416 ? 38.865 -1.266 42.537 1.00 35.60 416 GLU C CA 1
ATOM 9470 C C . GLU C 1 416 ? 39.601 0.006 42.271 1.00 34.84 416 GLU C C 1
ATOM 9471 O O . GLU C 1 416 ? 40.788 -0.016 42.055 1.00 37.85 416 GLU C O 1
ATOM 9477 N N . ALA C 1 417 ? 38.915 1.122 42.331 1.00 34.15 417 ALA C N 1
ATOM 9478 C CA . ALA C 1 417 ? 39.548 2.416 42.126 1.00 34.03 417 ALA C CA 1
ATOM 9479 C C . ALA C 1 417 ? 40.529 2.726 43.262 1.00 33.72 417 ALA C C 1
ATOM 9480 O O . ALA C 1 417 ? 41.640 3.159 42.999 1.00 34.92 417 ALA C O 1
ATOM 9482 N N . SER C 1 418 ? 40.178 2.385 44.503 1.00 32.12 418 SER C N 1
ATOM 9483 C CA . SER C 1 418 ? 41.061 2.661 45.625 1.00 31.84 418 SER C CA 1
ATOM 9484 C C . SER C 1 418 ? 42.350 1.915 45.546 1.00 32.61 418 SER C C 1
ATOM 9485 O O . SER C 1 418 ? 43.404 2.394 45.993 1.00 33.94 418 SER C O 1
ATOM 9488 N N . ARG C 1 419 ? 42.259 0.697 45.037 1.00 32.17 419 ARG C N 1
ATOM 9489 C CA . ARG C 1 419 ? 43.424 -0.181 44.816 1.00 31.74 419 ARG C CA 1
ATOM 9490 C C . ARG C 1 419 ? 44.337 0.364 43.710 1.00 31.29 419 ARG C C 1
ATOM 9491 O O . ARG C 1 419 ? 45.551 0.537 43.930 1.00 29.95 419 ARG C O 1
ATOM 9499 N N . PHE C 1 420 ? 43.741 0.677 42.551 1.00 30.77 420 PHE C N 1
ATOM 9500 C CA . PHE C 1 420 ? 44.509 1.262 41.455 1.00 31.59 420 PHE C CA 1
ATOM 9501 C C . PHE C 1 420 ? 45.202 2.555 41.886 1.00 31.99 420 PHE C C 1
ATOM 9502 O O . PHE C 1 420 ? 46.261 2.885 41.398 1.00 31.80 420 PHE C O 1
ATOM 9510 N N . ARG C 1 421 ? 44.544 3.324 42.761 1.00 33.16 421 ARG C N 1
ATOM 9511 C CA . ARG C 1 421 ? 45.140 4.579 43.180 1.00 32.75 421 ARG C CA 1
ATOM 9512 C C . ARG C 1 421 ? 46.205 4.369 44.282 1.00 32.94 421 ARG C C 1
ATOM 9513 O O . ARG C 1 421 ? 46.867 5.304 44.678 1.00 32.39 421 ARG C O 1
ATOM 9521 N N . GLY C 1 422 ? 46.380 3.146 44.769 1.00 32.97 422 GLY C N 1
ATOM 9522 C CA . GLY C 1 422 ? 47.512 2.919 45.689 1.00 33.99 422 GLY C CA 1
ATOM 9523 C C . GLY C 1 422 ? 47.129 3.162 47.144 1.00 35.11 422 GLY C C 1
ATOM 9524 O O . GLY C 1 422 ? 47.965 3.126 47.973 1.00 36.55 422 GLY C O 1
ATOM 9525 N N . TRP C 1 423 ? 45.856 3.371 47.444 1.00 35.49 423 TRP C N 1
ATOM 9526 C CA . TRP C 1 423 ? 45.424 3.552 48.825 1.00 36.96 423 TRP C CA 1
ATOM 9527 C C . TRP C 1 423 ? 45.489 2.263 49.691 1.00 38.79 423 TRP C C 1
ATOM 9528 O O . TRP C 1 423 ? 45.979 2.334 50.842 1.00 37.13 423 TRP C O 1
ATOM 9539 N N . VAL C 1 424 ? 45.033 1.127 49.110 1.00 40.24 424 VAL C N 1
ATOM 9540 C CA . VAL C 1 424 ? 45.100 -0.209 49.721 1.00 42.58 424 VAL C CA 1
ATOM 9541 C C . VAL C 1 424 ? 45.160 -1.340 48.741 1.00 44.02 424 VAL C C 1
ATOM 9542 O O . VAL C 1 424 ? 45.260 -2.536 49.145 1.00 45.24 424 VAL C O 1
ATOM 9547 N N . ASN D 1 16 ? 17.643 56.823 25.143 1.00 64.30 16 ASN D N 1
ATOM 9548 C CA . ASN D 1 16 ? 16.491 56.808 24.148 1.00 64.63 16 ASN D CA 1
ATOM 9549 C C . ASN D 1 16 ? 16.125 55.416 23.619 1.00 63.16 16 ASN D C 1
ATOM 9550 O O . ASN D 1 16 ? 15.026 54.927 23.892 1.00 63.89 16 ASN D O 1
ATOM 9555 N N . LEU D 1 17 ? 17.032 54.794 22.853 1.00 60.76 17 LEU D N 1
ATOM 9556 C CA . LEU D 1 17 ? 17.036 53.342 22.683 1.00 58.48 17 LEU D CA 1
ATOM 9557 C C . LEU D 1 17 ? 16.924 52.696 24.072 1.00 56.61 17 LEU D C 1
ATOM 9558 O O . LEU D 1 17 ? 16.104 51.807 24.320 1.00 56.14 17 LEU D O 1
ATOM 9563 N N . PHE D 1 18 ? 17.740 53.180 24.989 1.00 54.92 18 PHE D N 1
ATOM 9564 C CA . PHE D 1 18 ? 17.756 52.673 26.362 1.00 54.69 18 PHE D CA 1
ATOM 9565 C C . PHE D 1 18 ? 16.351 52.730 27.003 1.00 54.29 18 PHE D C 1
ATOM 9566 O O . PHE D 1 18 ? 15.830 51.716 27.526 1.00 52.02 18 PHE D O 1
ATOM 9574 N N . LEU D 1 19 ? 15.744 53.911 26.922 1.00 54.60 19 LEU D N 1
ATOM 9575 C CA . LEU D 1 19 ? 14.381 54.130 27.451 1.00 54.97 19 LEU D CA 1
ATOM 9576 C C . LEU D 1 19 ? 13.325 53.287 26.674 1.00 54.59 19 LEU D C 1
ATOM 9577 O O . LEU D 1 19 ? 12.540 52.577 27.256 1.00 55.42 19 LEU D O 1
ATOM 9582 N N . SER D 1 20 ? 13.336 53.324 25.356 1.00 54.45 20 SER D N 1
ATOM 9583 C CA . SER D 1 20 ? 12.482 52.425 24.586 1.00 54.31 20 SER D CA 1
ATOM 9584 C C . SER D 1 20 ? 12.657 50.913 25.013 1.00 53.50 20 SER D C 1
ATOM 9585 O O . SER D 1 20 ? 11.687 50.140 25.063 1.00 53.60 20 SER D O 1
ATOM 9588 N N . THR D 1 21 ? 13.884 50.507 25.362 1.00 52.34 21 THR D N 1
ATOM 9589 C CA . THR D 1 21 ? 14.155 49.133 25.779 1.00 51.02 21 THR D CA 1
ATOM 9590 C C . THR D 1 21 ? 13.588 48.857 27.217 1.00 50.68 21 THR D C 1
ATOM 9591 O O . THR D 1 21 ? 12.997 47.804 27.515 1.00 49.50 21 THR D O 1
ATOM 9595 N N . GLN D 1 22 ? 13.717 49.846 28.078 1.00 51.08 22 GLN D N 1
ATOM 9596 C CA . GLN D 1 22 ? 13.141 49.818 29.418 1.00 52.07 22 GLN D CA 1
ATOM 9597 C C . GLN D 1 22 ? 11.608 49.619 29.476 1.00 52.59 22 GLN D C 1
ATOM 9598 O O . GLN D 1 22 ? 11.086 48.785 30.256 1.00 51.21 22 GLN D O 1
ATOM 9604 N N . THR D 1 23 ? 10.902 50.402 28.656 1.00 52.84 23 THR D N 1
ATOM 9605 C CA . THR D 1 23 ? 9.455 50.317 28.530 1.00 52.22 23 THR D CA 1
ATOM 9606 C C . THR D 1 23 ? 9.051 48.942 28.051 1.00 51.38 23 THR D C 1
ATOM 9607 O O . THR D 1 23 ? 8.159 48.347 28.597 1.00 50.77 23 THR D O 1
ATOM 9611 N N . ILE D 1 24 ? 9.705 48.421 27.020 1.00 50.74 24 ILE D N 1
ATOM 9612 C CA . ILE D 1 24 ? 9.404 47.034 26.601 1.00 51.08 24 ILE D CA 1
ATOM 9613 C C . ILE D 1 24 ? 9.537 45.966 27.751 1.00 51.16 24 ILE D C 1
ATOM 9614 O O . ILE D 1 24 ? 8.742 45.063 27.863 1.00 51.63 24 ILE D O 1
ATOM 9619 N N . ILE D 1 25 ? 10.533 46.098 28.611 1.00 51.03 25 ILE D N 1
ATOM 9620 C CA . ILE D 1 25 ? 10.754 45.131 29.693 1.00 50.86 25 ILE D CA 1
ATOM 9621 C C . ILE D 1 25 ? 9.726 45.283 30.784 1.00 50.57 25 ILE D C 1
ATOM 9622 O O . ILE D 1 25 ? 9.264 44.285 31.335 1.00 50.16 25 ILE D O 1
ATOM 9627 N N . LYS D 1 26 ? 9.400 46.536 31.114 1.00 50.94 26 LYS D N 1
ATOM 9628 C CA . LYS D 1 26 ? 8.294 46.875 32.039 1.00 50.79 26 LYS D CA 1
ATOM 9629 C C . LYS D 1 26 ? 6.966 46.254 31.590 1.00 50.90 26 LYS D C 1
ATOM 9630 O O . LYS D 1 26 ? 6.245 45.644 32.410 1.00 50.34 26 LYS D O 1
ATOM 9636 N N . GLU D 1 27 ? 6.648 46.355 30.297 1.00 50.93 27 GLU D N 1
ATOM 9637 C CA . GLU D 1 27 ? 5.339 45.877 29.834 1.00 52.75 27 GLU D CA 1
ATOM 9638 C C . GLU D 1 27 ? 5.317 44.365 29.920 1.00 52.53 27 GLU D C 1
ATOM 9639 O O . GLU D 1 27 ? 4.407 43.771 30.534 1.00 52.15 27 GLU D O 1
ATOM 9645 N N . ALA D 1 28 ? 6.369 43.754 29.346 1.00 52.61 28 ALA D N 1
ATOM 9646 C CA . ALA D 1 28 ? 6.532 42.295 29.337 1.00 51.82 28 ALA D CA 1
ATOM 9647 C C . ALA D 1 28 ? 6.459 41.721 30.766 1.00 51.03 28 ALA D C 1
ATOM 9648 O O . ALA D 1 28 ? 5.719 40.778 31.000 1.00 52.05 28 ALA D O 1
ATOM 9650 N N . LEU D 1 29 ? 7.165 42.313 31.717 1.00 50.28 29 LEU D N 1
ATOM 9651 C CA . LEU D 1 29 ? 7.095 41.869 33.128 1.00 50.50 29 LEU D CA 1
ATOM 9652 C C . LEU D 1 29 ? 5.714 42.079 33.742 1.00 51.31 29 LEU D C 1
ATOM 9653 O O . LEU D 1 29 ? 5.225 41.227 34.466 1.00 51.60 29 LEU D O 1
ATOM 9658 N N . ARG D 1 30 ? 5.123 43.233 33.468 1.00 53.34 30 ARG D N 1
ATOM 9659 C CA . ARG D 1 30 ? 3.745 43.561 33.850 1.00 55.00 30 ARG D CA 1
ATOM 9660 C C . ARG D 1 30 ? 2.779 42.469 33.349 1.00 54.90 30 ARG D C 1
ATOM 9661 O O . ARG D 1 30 ? 2.023 41.890 34.153 1.00 55.77 30 ARG D O 1
ATOM 9669 N N . LYS D 1 31 ? 2.842 42.125 32.073 1.00 53.46 31 LYS D N 1
ATOM 9670 C CA . LYS D 1 31 ? 1.970 41.081 31.587 1.00 54.18 31 LYS D CA 1
ATOM 9671 C C . LYS D 1 31 ? 2.214 39.706 32.214 1.00 54.09 31 LYS D C 1
ATOM 9672 O O . LYS D 1 31 ? 1.276 38.957 32.477 1.00 54.77 31 LYS D O 1
ATOM 9678 N N . LEU D 1 32 ? 3.472 39.346 32.449 1.00 54.14 32 LEU D N 1
ATOM 9679 C CA . LEU D 1 32 ? 3.795 38.075 33.137 1.00 53.63 32 LEU D CA 1
ATOM 9680 C C . LEU D 1 32 ? 3.273 38.004 34.572 1.00 52.96 32 LEU D C 1
ATOM 9681 O O . LEU D 1 32 ? 3.267 36.954 35.161 1.00 53.82 32 LEU D O 1
ATOM 9686 N N . GLY D 1 33 ? 2.844 39.114 35.138 1.00 52.44 33 GLY D N 1
ATOM 9687 C CA . GLY D 1 33 ? 2.306 39.089 36.472 1.00 52.45 33 GLY D CA 1
ATOM 9688 C C . GLY D 1 33 ? 3.255 39.534 37.553 1.00 52.07 33 GLY D C 1
ATOM 9689 O O . GLY D 1 33 ? 2.965 39.335 38.743 1.00 52.19 33 GLY D O 1
ATOM 9690 N N . TYR D 1 34 ? 4.380 40.150 37.178 1.00 52.20 34 TYR D N 1
ATOM 9691 C CA . TYR D 1 34 ? 5.368 40.512 38.203 1.00 51.49 34 TYR D CA 1
ATOM 9692 C C . TYR D 1 34 ? 5.004 41.858 38.717 1.00 52.22 34 TYR D C 1
ATOM 9693 O O . TYR D 1 34 ? 4.576 42.734 37.956 1.00 52.67 34 TYR D O 1
ATOM 9702 N N . PRO D 1 35 ? 5.210 42.049 40.010 1.00 52.90 35 PRO D N 1
ATOM 9703 C CA . PRO D 1 35 ? 5.205 43.366 40.591 1.00 52.96 35 PRO D CA 1
ATOM 9704 C C . PRO D 1 35 ? 6.463 44.171 40.220 1.00 53.12 35 PRO D C 1
ATOM 9705 O O . PRO D 1 35 ? 7.422 43.644 39.655 1.00 54.19 35 PRO D O 1
ATOM 9709 N N . GLY D 1 36 ? 6.468 45.425 40.639 1.00 52.79 36 GLY D N 1
ATOM 9710 C CA . GLY D 1 36 ? 7.413 46.411 40.193 1.00 52.94 36 GLY D CA 1
ATOM 9711 C C . GLY D 1 36 ? 8.861 46.178 40.588 1.00 52.94 36 GLY D C 1
ATOM 9712 O O . GLY D 1 36 ? 9.753 46.607 39.841 1.00 52.95 36 GLY D O 1
ATOM 9713 N N . ASP D 1 37 ? 9.106 45.507 41.728 1.00 51.66 37 ASP D N 1
ATOM 9714 C CA . ASP D 1 37 ? 10.491 45.271 42.148 1.00 50.66 37 ASP D CA 1
ATOM 9715 C C . ASP D 1 37 ? 11.277 44.472 41.079 1.00 48.54 37 ASP D C 1
ATOM 9716 O O . ASP D 1 37 ? 12.470 44.726 40.891 1.00 46.99 37 ASP D O 1
ATOM 9721 N N . MET D 1 38 ? 10.598 43.585 40.342 1.00 46.62 38 MET D N 1
ATOM 9722 C CA . MET D 1 38 ? 11.260 42.810 39.302 1.00 45.87 38 MET D CA 1
ATOM 9723 C C . MET D 1 38 ? 11.689 43.730 38.185 1.00 45.49 38 MET D C 1
ATOM 9724 O O . MET D 1 38 ? 12.759 43.553 37.641 1.00 45.57 38 MET D O 1
ATOM 9729 N N . TYR D 1 39 ? 10.875 44.729 37.848 1.00 45.30 39 TYR D N 1
ATOM 9730 C CA . TYR D 1 39 ? 11.310 45.756 36.898 1.00 44.65 39 TYR D CA 1
ATOM 9731 C C . TYR D 1 39 ? 12.527 46.531 37.402 1.00 43.26 39 TYR D C 1
ATOM 9732 O O . TYR D 1 39 ? 13.394 46.866 36.618 1.00 41.78 39 TYR D O 1
ATOM 9741 N N . GLU D 1 40 ? 12.579 46.819 38.699 1.00 43.53 40 GLU D N 1
ATOM 9742 C CA . GLU D 1 40 ? 13.658 47.632 39.277 1.00 43.89 40 GLU D CA 1
ATOM 9743 C C . GLU D 1 40 ? 14.980 46.844 39.248 1.00 43.91 40 GLU D C 1
ATOM 9744 O O . GLU D 1 40 ? 16.078 47.399 39.181 1.00 43.85 40 GLU D O 1
ATOM 9750 N N . LEU D 1 41 ? 14.851 45.531 39.305 1.00 43.87 41 LEU D N 1
ATOM 9751 C CA . LEU D 1 41 ? 15.984 44.646 39.181 1.00 44.15 41 LEU D CA 1
ATOM 9752 C C . LEU D 1 41 ? 16.439 44.593 37.718 1.00 43.78 41 LEU D C 1
ATOM 9753 O O . LEU D 1 41 ? 17.623 44.631 37.442 1.00 43.44 41 LEU D O 1
ATOM 9758 N N . MET D 1 42 ? 15.494 44.510 36.792 1.00 42.75 42 MET D N 1
ATOM 9759 C CA . MET D 1 42 ? 15.829 44.221 35.409 1.00 42.35 42 MET D CA 1
ATOM 9760 C C . MET D 1 42 ? 16.171 45.413 34.553 1.00 42.39 42 MET D C 1
ATOM 9761 O O . MET D 1 42 ? 16.552 45.236 33.392 1.00 41.47 42 MET D O 1
ATOM 9766 N N . LYS D 1 43 ? 16.070 46.621 35.112 1.00 42.83 43 LYS D N 1
ATOM 9767 C CA . LYS D 1 43 ? 15.969 47.822 34.269 1.00 43.55 43 LYS D CA 1
ATOM 9768 C C . LYS D 1 43 ? 17.337 48.432 33.969 1.00 44.24 43 LYS D C 1
ATOM 9769 O O . LYS D 1 43 ? 17.484 49.201 33.013 1.00 43.17 43 LYS D O 1
ATOM 9775 N N . GLU D 1 44 ? 18.317 48.039 34.799 1.00 44.43 44 GLU D N 1
ATOM 9776 C CA . GLU D 1 44 ? 19.704 48.395 34.660 1.00 43.63 44 GLU D CA 1
ATOM 9777 C C . GLU D 1 44 ? 20.545 47.117 34.815 1.00 43.09 44 GLU D C 1
ATOM 9778 O O . GLU D 1 44 ? 20.115 46.163 35.467 1.00 41.93 44 GLU D O 1
ATOM 9784 N N . PRO D 1 45 ? 21.735 47.069 34.175 1.00 41.92 45 PRO D N 1
ATOM 9785 C CA . PRO D 1 45 ? 22.591 45.892 34.366 1.00 41.29 45 PRO D CA 1
ATOM 9786 C C . PRO D 1 45 ? 23.063 45.685 35.811 1.00 39.39 45 PRO D C 1
ATOM 9787 O O . PRO D 1 45 ? 23.382 46.606 36.506 1.00 36.65 45 PRO D O 1
ATOM 9791 N N . GLN D 1 46 ? 23.148 44.431 36.200 1.00 39.90 46 GLN D N 1
ATOM 9792 C CA . GLN D 1 46 ? 23.853 44.040 37.439 1.00 40.76 46 GLN D CA 1
ATOM 9793 C C . GLN D 1 46 ? 25.222 44.736 37.537 1.00 38.96 46 GLN D C 1
ATOM 9794 O O . GLN D 1 46 ? 25.623 45.236 38.598 1.00 36.09 46 GLN D O 1
ATOM 9800 N N . ARG D 1 47 ? 25.928 44.750 36.404 1.00 37.45 47 ARG D N 1
ATOM 9801 C CA . ARG D 1 47 ? 27.254 45.312 36.335 1.00 37.62 47 ARG D CA 1
ATOM 9802 C C . ARG D 1 47 ? 27.504 46.033 35.030 1.00 38.52 47 ARG D C 1
ATOM 9803 O O . ARG D 1 47 ? 27.246 45.448 33.904 1.00 37.99 47 ARG D O 1
ATOM 9811 N N . MET D 1 48 ? 28.082 47.242 35.197 1.00 37.05 48 MET D N 1
ATOM 9812 C CA . MET D 1 48 ? 28.521 48.069 34.119 1.00 37.17 48 MET D CA 1
ATOM 9813 C C . MET D 1 48 ? 29.949 48.543 34.361 1.00 37.87 48 MET D C 1
ATOM 9814 O O . MET D 1 48 ? 30.224 49.263 35.374 1.00 36.94 48 MET D O 1
ATOM 9819 N N . LEU D 1 49 ? 30.862 48.148 33.447 1.00 37.72 49 LEU D N 1
ATOM 9820 C CA . LEU D 1 49 ? 32.267 48.473 33.619 1.00 38.13 49 LEU D CA 1
ATOM 9821 C C . LEU D 1 49 ? 32.655 49.408 32.502 1.00 37.47 49 LEU D C 1
ATOM 9822 O O . LEU D 1 49 ? 32.499 49.065 31.321 1.00 37.78 49 LEU D O 1
ATOM 9827 N N . THR D 1 50 ? 33.274 50.499 32.886 1.00 36.19 50 THR D N 1
ATOM 9828 C CA . THR D 1 50 ? 33.916 51.406 31.934 1.00 35.96 50 THR D CA 1
ATOM 9829 C C . THR D 1 50 ? 35.398 51.414 32.109 1.00 34.75 50 THR D C 1
ATOM 9830 O O . THR D 1 50 ? 35.917 51.569 33.230 1.00 32.00 50 THR D O 1
ATOM 9834 N N . VAL D 1 51 ? 36.105 51.256 30.995 1.00 34.94 51 VAL D N 1
ATOM 9835 C CA . VAL D 1 51 ? 37.584 51.172 31.105 1.00 35.11 51 VAL D CA 1
ATOM 9836 C C . VAL D 1 51 ? 38.319 52.195 30.226 1.00 36.27 51 VAL D C 1
ATOM 9837 O O . VAL D 1 51 ? 37.849 52.568 29.116 1.00 34.42 51 VAL D O 1
ATOM 9841 N N . ARG D 1 52 ? 39.510 52.589 30.681 1.00 37.38 52 ARG D N 1
ATOM 9842 C CA . ARG D 1 52 ? 40.433 53.349 29.809 1.00 37.72 52 ARG D CA 1
ATOM 9843 C C . ARG D 1 52 ? 41.627 52.545 29.384 1.00 37.82 52 ARG D C 1
ATOM 9844 O O . ARG D 1 52 ? 42.340 52.060 30.214 1.00 37.83 52 ARG D O 1
ATOM 9852 N N . ILE D 1 53 ? 41.832 52.457 28.069 1.00 37.49 53 ILE D N 1
ATOM 9853 C CA . ILE D 1 53 ? 42.781 51.559 27.483 1.00 37.53 53 ILE D CA 1
ATOM 9854 C C . ILE D 1 53 ? 43.819 52.328 26.643 1.00 39.12 53 ILE D C 1
ATOM 9855 O O . ILE D 1 53 ? 43.469 52.757 25.521 1.00 41.10 53 ILE D O 1
ATOM 9860 N N . PRO D 1 54 ? 45.072 52.494 27.153 1.00 40.18 54 PRO D N 1
ATOM 9861 C CA . PRO D 1 54 ? 46.199 53.097 26.400 1.00 40.92 54 PRO D CA 1
ATOM 9862 C C . PRO D 1 54 ? 46.727 52.175 25.352 1.00 41.80 54 PRO D C 1
ATOM 9863 O O . PRO D 1 54 ? 46.926 51.042 25.641 1.00 42.00 54 PRO D O 1
ATOM 9867 N N . VAL D 1 55 ? 46.982 52.690 24.159 1.00 42.45 55 VAL D N 1
ATOM 9868 C CA . VAL D 1 55 ? 47.409 51.910 23.051 1.00 42.48 55 VAL D CA 1
ATOM 9869 C C . VAL D 1 55 ? 48.440 52.656 22.226 1.00 43.73 55 VAL D C 1
ATOM 9870 O O . VAL D 1 55 ? 48.322 53.842 21.948 1.00 43.17 55 VAL D O 1
ATOM 9874 N N . LYS D 1 56 ? 49.481 51.935 21.869 1.00 44.99 56 LYS D N 1
ATOM 9875 C CA . LYS D 1 56 ? 50.640 52.517 21.227 1.00 46.07 56 LYS D CA 1
ATOM 9876 C C . LYS D 1 56 ? 50.190 52.583 19.790 1.00 44.59 56 LYS D C 1
ATOM 9877 O O . LYS D 1 56 ? 49.855 51.561 19.193 1.00 43.86 56 LYS D O 1
ATOM 9883 N N . MET D 1 57 ? 50.153 53.776 19.251 1.00 43.82 57 MET D N 1
ATOM 9884 C CA . MET D 1 57 ? 49.756 53.949 17.853 1.00 44.61 57 MET D CA 1
ATOM 9885 C C . MET D 1 57 ? 50.990 53.849 16.946 1.00 44.88 57 MET D C 1
ATOM 9886 O O . MET D 1 57 ? 52.129 54.057 17.401 1.00 45.40 57 MET D O 1
ATOM 9891 N N . ASP D 1 58 ? 50.766 53.472 15.698 1.00 45.62 58 ASP D N 1
ATOM 9892 C CA . ASP D 1 58 ? 51.850 53.256 14.724 1.00 46.91 58 ASP D CA 1
ATOM 9893 C C . ASP D 1 58 ? 52.744 54.457 14.598 1.00 48.39 58 ASP D C 1
ATOM 9894 O O . ASP D 1 58 ? 53.934 54.292 14.582 1.00 50.17 58 ASP D O 1
ATOM 9899 N N . ASN D 1 59 ? 52.182 55.659 14.586 1.00 50.07 59 ASN D N 1
ATOM 9900 C CA . ASN D 1 59 ? 52.959 56.911 14.554 1.00 51.58 59 ASN D CA 1
ATOM 9901 C C . ASN D 1 59 ? 53.749 57.221 15.838 1.00 51.93 59 ASN D C 1
ATOM 9902 O O . ASN D 1 59 ? 54.314 58.342 15.983 1.00 52.15 59 ASN D O 1
ATOM 9907 N N . GLY D 1 60 ? 53.767 56.273 16.790 1.00 51.19 60 GLY D N 1
ATOM 9908 C CA . GLY D 1 60 ? 54.592 56.407 17.990 1.00 49.69 60 GLY D CA 1
ATOM 9909 C C . GLY D 1 60 ? 53.886 57.113 19.123 1.00 48.85 60 GLY D C 1
ATOM 9910 O O . GLY D 1 60 ? 54.379 57.100 20.216 1.00 51.83 60 GLY D O 1
ATOM 9911 N N . SER D 1 61 ? 52.741 57.744 18.906 1.00 47.40 61 SER D N 1
ATOM 9912 C CA . SER D 1 61 ? 51.973 58.310 20.030 1.00 45.92 61 SER D CA 1
ATOM 9913 C C . SER D 1 61 ? 51.276 57.211 20.884 1.00 44.83 61 SER D C 1
ATOM 9914 O O . SER D 1 61 ? 51.227 56.059 20.508 1.00 43.65 61 SER D O 1
ATOM 9917 N N . VAL D 1 62 ? 50.749 57.609 22.032 1.00 44.24 62 VAL D N 1
ATOM 9918 C CA . VAL D 1 62 ? 49.832 56.789 22.809 1.00 43.21 62 VAL D CA 1
ATOM 9919 C C . VAL D 1 62 ? 48.435 57.423 22.879 1.00 42.64 62 VAL D C 1
ATOM 9920 O O . VAL D 1 62 ? 48.276 58.594 23.214 1.00 41.83 62 VAL D O 1
ATOM 9924 N N . LYS D 1 63 ? 47.424 56.629 22.537 1.00 42.50 63 LYS D N 1
ATOM 9925 C CA . LYS D 1 63 ? 46.038 57.062 22.560 1.00 42.51 63 LYS D CA 1
ATOM 9926 C C . LYS D 1 63 ? 45.225 56.245 23.568 1.00 42.14 63 LYS D C 1
ATOM 9927 O O . LYS D 1 63 ? 45.298 55.021 23.598 1.00 42.46 63 LYS D O 1
ATOM 9933 N N . VAL D 1 64 ? 44.442 56.918 24.413 1.00 41.20 64 VAL D N 1
ATOM 9934 C CA . VAL D 1 64 ? 43.705 56.211 25.464 1.00 39.24 64 VAL D CA 1
ATOM 9935 C C . VAL D 1 64 ? 42.268 56.043 25.014 1.00 39.58 64 VAL D C 1
ATOM 9936 O O . VAL D 1 64 ? 41.597 57.018 24.911 1.00 40.65 64 VAL D O 1
ATOM 9940 N N . PHE D 1 65 ? 41.816 54.816 24.710 1.00 40.08 65 PHE D N 1
ATOM 9941 C CA . PHE D 1 65 ? 40.448 54.516 24.288 1.00 39.37 65 PHE D CA 1
ATOM 9942 C C . PHE D 1 65 ? 39.516 54.192 25.485 1.00 40.41 65 PHE D C 1
ATOM 9943 O O . PHE D 1 65 ? 39.967 53.681 26.529 1.00 41.13 65 PHE D O 1
ATOM 9951 N N . THR D 1 66 ? 38.220 54.488 25.314 1.00 40.22 66 THR D N 1
ATOM 9952 C CA . THR D 1 66 ? 37.202 54.228 26.310 1.00 39.58 66 THR D CA 1
ATOM 9953 C C . THR D 1 66 ? 36.446 52.973 25.879 1.00 40.08 66 THR D C 1
ATOM 9954 O O . THR D 1 66 ? 35.943 52.877 24.753 1.00 38.92 66 THR D O 1
ATOM 9958 N N . GLY D 1 67 ? 36.335 52.006 26.788 1.00 40.06 67 GLY D N 1
ATOM 9959 C CA . GLY D 1 67 ? 35.598 50.782 26.485 1.00 38.96 67 GLY D CA 1
ATOM 9960 C C . GLY D 1 67 ? 34.591 50.495 27.556 1.00 38.35 67 GLY D C 1
ATOM 9961 O O . GLY D 1 67 ? 34.717 51.016 28.651 1.00 38.62 67 GLY D O 1
ATOM 9962 N N . TYR D 1 68 ? 33.642 49.618 27.231 1.00 37.63 68 TYR D N 1
ATOM 9963 C CA . TYR D 1 68 ? 32.559 49.261 28.088 1.00 38.05 68 TYR D CA 1
ATOM 9964 C C . TYR D 1 68 ? 32.256 47.782 28.000 1.00 38.25 68 TYR D C 1
ATOM 9965 O O . TYR D 1 68 ? 32.370 47.137 26.928 1.00 37.51 68 TYR D O 1
ATOM 9974 N N . ARG D 1 69 ? 31.808 47.256 29.141 1.00 37.49 69 ARG D N 1
ATOM 9975 C CA . ARG D 1 69 ? 31.191 45.938 29.136 1.00 38.01 69 ARG D CA 1
ATOM 9976 C C . ARG D 1 69 ? 30.038 45.965 30.118 1.00 37.72 69 ARG D C 1
ATOM 9977 O O . ARG D 1 69 ? 30.212 46.330 31.291 1.00 36.93 69 ARG D O 1
ATOM 9985 N N . SER D 1 70 ? 28.862 45.613 29.611 1.00 37.93 70 SER D N 1
ATOM 9986 C CA . SER D 1 70 ? 27.620 45.591 30.406 1.00 37.17 70 SER D CA 1
ATOM 9987 C C . SER D 1 70 ? 27.190 44.171 30.507 1.00 37.33 70 SER D C 1
ATOM 9988 O O . SER D 1 70 ? 27.070 43.452 29.502 1.00 36.62 70 SER D O 1
ATOM 9991 N N . GLN D 1 71 ? 26.968 43.772 31.752 1.00 38.27 71 GLN D N 1
ATOM 9992 C CA . GLN D 1 71 ? 26.496 42.456 32.080 1.00 37.89 71 GLN D CA 1
ATOM 9993 C C . GLN D 1 71 ? 25.127 42.619 32.708 1.00 38.13 71 GLN D C 1
ATOM 9994 O O . GLN D 1 71 ? 24.969 43.020 33.877 1.00 37.28 71 GLN D O 1
ATOM 10000 N N . HIS D 1 72 ? 24.111 42.267 31.943 1.00 38.33 72 HIS D N 1
ATOM 10001 C CA . HIS D 1 72 ? 22.766 42.659 32.349 1.00 38.99 72 HIS D CA 1
ATOM 10002 C C . HIS D 1 72 ? 22.251 41.895 33.568 1.00 38.82 72 HIS D C 1
ATOM 10003 O O . HIS D 1 72 ? 21.884 42.477 34.589 1.00 41.42 72 HIS D O 1
ATOM 10010 N N . ASN D 1 73 ? 22.199 40.586 33.459 1.00 38.26 73 ASN D N 1
ATOM 10011 C CA . ASN D 1 73 ? 21.613 39.767 34.505 1.00 38.32 73 ASN D CA 1
ATOM 10012 C C . ASN D 1 73 ? 22.148 38.361 34.312 1.00 38.06 73 ASN D C 1
ATOM 10013 O O . ASN D 1 73 ? 21.954 37.788 33.253 1.00 37.72 73 ASN D O 1
ATOM 10018 N N . ASP D 1 74 ? 22.797 37.790 35.347 1.00 37.99 74 ASP D N 1
ATOM 10019 C CA . ASP D 1 74 ? 23.336 36.428 35.235 1.00 37.40 74 ASP D CA 1
ATOM 10020 C C . ASP D 1 74 ? 22.595 35.328 36.067 1.00 37.38 74 ASP D C 1
ATOM 10021 O O . ASP D 1 74 ? 23.144 34.251 36.366 1.00 36.86 74 ASP D O 1
ATOM 10026 N N . ALA D 1 75 ? 21.331 35.560 36.369 1.00 37.04 75 ALA D N 1
ATOM 10027 C CA . ALA D 1 75 ? 20.549 34.611 37.149 1.00 37.38 75 ALA D CA 1
ATOM 10028 C C . ALA D 1 75 ? 20.494 33.206 36.504 1.00 36.74 75 ALA D C 1
ATOM 10029 O O . ALA D 1 75 ? 20.635 32.198 37.209 1.00 37.57 75 ALA D O 1
ATOM 10031 N N . VAL D 1 76 ? 20.313 33.153 35.187 1.00 35.42 76 VAL D N 1
ATOM 10032 C CA . VAL D 1 76 ? 20.218 31.909 34.459 1.00 35.53 76 VAL D CA 1
ATOM 10033 C C . VAL D 1 76 ? 21.619 31.297 34.213 1.00 36.76 76 VAL D C 1
ATOM 10034 O O . VAL D 1 76 ? 21.765 30.104 34.123 1.00 37.70 76 VAL D O 1
ATOM 10038 N N . GLY D 1 77 ? 22.657 32.123 34.100 1.00 36.95 77 GLY D N 1
ATOM 10039 C CA . GLY D 1 77 ? 23.958 31.625 33.667 1.00 36.62 77 GLY D CA 1
ATOM 10040 C C . GLY D 1 77 ? 24.866 32.807 33.422 1.00 35.89 77 GLY D C 1
ATOM 10041 O O . GLY D 1 77 ? 24.486 33.954 33.661 1.00 34.72 77 GLY D O 1
ATOM 10042 N N . PRO D 1 78 ? 26.057 32.531 32.919 1.00 34.96 78 PRO D N 1
ATOM 10043 C CA . PRO D 1 78 ? 26.987 33.615 32.571 1.00 34.88 78 PRO D CA 1
ATOM 10044 C C . PRO D 1 78 ? 26.391 34.500 31.451 1.00 35.41 78 PRO D C 1
ATOM 10045 O O . PRO D 1 78 ? 25.538 34.010 30.699 1.00 34.85 78 PRO D O 1
ATOM 10049 N N . THR D 1 79 ? 26.867 35.743 31.321 1.00 34.86 79 THR D N 1
ATOM 10050 C CA . THR D 1 79 ? 26.343 36.649 30.321 1.00 36.32 79 THR D CA 1
ATOM 10051 C C . THR D 1 79 ? 27.014 36.351 28.977 1.00 36.30 79 THR D C 1
ATOM 10052 O O . THR D 1 79 ? 28.022 35.691 28.930 1.00 36.39 79 THR D O 1
ATOM 10056 N N . LYS D 1 80 ? 26.416 36.801 27.892 1.00 36.66 80 LYS D N 1
ATOM 10057 C CA . LYS D 1 80 ? 26.833 36.453 26.522 1.00 35.68 80 LYS D CA 1
ATOM 10058 C C . LYS D 1 80 ? 26.477 37.608 25.570 1.00 36.83 80 LYS D C 1
ATOM 10059 O O . LYS D 1 80 ? 25.349 38.103 25.528 1.00 36.32 80 LYS D O 1
ATOM 10065 N N . GLY D 1 81 ? 27.438 38.058 24.796 1.00 38.31 81 GLY D N 1
ATOM 10066 C CA . GLY D 1 81 ? 27.146 39.010 23.730 1.00 38.48 81 GLY D CA 1
ATOM 10067 C C . GLY D 1 81 ? 28.379 39.675 23.136 1.00 39.07 81 GLY D C 1
ATOM 10068 O O . GLY D 1 81 ? 29.463 39.740 23.775 1.00 39.26 81 GLY D O 1
ATOM 10069 N N . GLY D 1 82 ? 28.165 40.258 21.960 1.00 38.73 82 GLY D N 1
ATOM 10070 C CA . GLY D 1 82 ? 29.180 40.902 21.165 1.00 39.02 82 GLY D CA 1
ATOM 10071 C C . GLY D 1 82 ? 29.853 42.120 21.754 1.00 39.45 82 GLY D C 1
ATOM 10072 O O . GLY D 1 82 ? 29.351 42.731 22.739 1.00 38.46 82 GLY D O 1
ATOM 10073 N N . VAL D 1 83 ? 31.021 42.434 21.146 1.00 40.62 83 VAL D N 1
ATOM 10074 C CA . VAL D 1 83 ? 31.784 43.651 21.389 1.00 40.39 83 VAL D CA 1
ATOM 10075 C C . VAL D 1 83 ? 31.910 44.413 20.057 1.00 41.79 83 VAL D C 1
ATOM 10076 O O . VAL D 1 83 ? 32.390 43.856 19.077 1.00 41.93 83 VAL D O 1
ATOM 10080 N N . ARG D 1 84 ? 31.532 45.690 20.100 1.00 43.02 84 ARG D N 1
ATOM 10081 C CA . ARG D 1 84 ? 31.536 46.632 18.991 1.00 44.97 84 ARG D CA 1
ATOM 10082 C C . ARG D 1 84 ? 32.714 47.582 19.008 1.00 43.98 84 ARG D C 1
ATOM 10083 O O . ARG D 1 84 ? 33.011 48.156 20.045 1.00 42.87 84 ARG D O 1
ATOM 10091 N N . PHE D 1 85 ? 33.289 47.809 17.833 1.00 43.92 85 PHE D N 1
ATOM 10092 C CA . PHE D 1 85 ? 34.315 48.819 17.647 1.00 44.71 85 PHE D CA 1
ATOM 10093 C C . PHE D 1 85 ? 33.633 49.863 16.724 1.00 45.09 85 PHE D C 1
ATOM 10094 O O . PHE D 1 85 ? 33.426 49.613 15.537 1.00 44.47 85 PHE D O 1
ATOM 10102 N N . HIS D 1 86 ? 33.273 51.022 17.268 1.00 46.26 86 HIS D N 1
ATOM 10103 C CA . HIS D 1 86 ? 32.602 52.067 16.473 1.00 46.98 86 HIS D CA 1
ATOM 10104 C C . HIS D 1 86 ? 32.673 53.417 17.146 1.00 46.82 86 HIS D C 1
ATOM 10105 O O . HIS D 1 86 ? 32.560 53.483 18.364 1.00 46.16 86 HIS D O 1
ATOM 10112 N N . PRO D 1 87 ? 32.832 54.508 16.346 1.00 46.85 87 PRO D N 1
ATOM 10113 C CA . PRO D 1 87 ? 32.898 55.859 16.901 1.00 46.85 87 PRO D CA 1
ATOM 10114 C C . PRO D 1 87 ? 31.635 56.298 17.665 1.00 46.86 87 PRO D C 1
ATOM 10115 O O . PRO D 1 87 ? 31.739 57.179 18.488 1.00 47.14 87 PRO D O 1
ATOM 10119 N N . GLU D 1 88 ? 30.465 55.723 17.384 1.00 47.76 88 GLU D N 1
ATOM 10120 C CA . GLU D 1 88 ? 29.215 56.110 18.077 1.00 49.18 88 GLU D CA 1
ATOM 10121 C C . GLU D 1 88 ? 28.905 55.261 19.311 1.00 48.79 88 GLU D C 1
ATOM 10122 O O . GLU D 1 88 ? 27.890 55.494 19.974 1.00 48.04 88 GLU D O 1
ATOM 10128 N N . VAL D 1 89 ? 29.741 54.268 19.595 1.00 47.87 89 VAL D N 1
ATOM 10129 C CA . VAL D 1 89 ? 29.543 53.434 20.754 1.00 47.33 89 VAL D CA 1
ATOM 10130 C C . VAL D 1 89 ? 29.310 54.373 21.896 1.00 46.54 89 VAL D C 1
ATOM 10131 O O . VAL D 1 89 ? 29.980 55.398 21.986 1.00 46.92 89 VAL D O 1
ATOM 10135 N N . ASN D 1 90 ? 28.351 54.043 22.752 1.00 46.66 90 ASN D N 1
ATOM 10136 C CA . ASN D 1 90 ? 28.256 54.713 24.042 1.00 46.92 90 ASN D CA 1
ATOM 10137 C C . ASN D 1 90 ? 27.607 53.887 25.140 1.00 46.16 90 ASN D C 1
ATOM 10138 O O . ASN D 1 90 ? 26.981 52.856 24.922 1.00 46.79 90 ASN D O 1
ATOM 10143 N N . GLU D 1 91 ? 27.738 54.390 26.347 1.00 46.41 91 GLU D N 1
ATOM 10144 C CA . GLU D 1 91 ? 27.378 53.630 27.517 1.00 46.78 91 GLU D CA 1
ATOM 10145 C C . GLU D 1 91 ? 25.893 53.177 27.517 1.00 47.12 91 GLU D C 1
ATOM 10146 O O . GLU D 1 91 ? 25.611 51.987 27.721 1.00 46.98 91 GLU D O 1
ATOM 10152 N N . GLU D 1 92 ? 24.991 54.115 27.258 1.00 47.89 92 GLU D N 1
ATOM 10153 C CA . GLU D 1 92 ? 23.558 53.891 27.219 1.00 49.31 92 GLU D CA 1
ATOM 10154 C C . GLU D 1 92 ? 23.211 52.817 26.224 1.00 48.25 92 GLU D C 1
ATOM 10155 O O . GLU D 1 92 ? 22.416 51.960 26.484 1.00 48.14 92 GLU D O 1
ATOM 10161 N N . LYS D 1 93 ? 23.815 52.899 25.059 1.00 48.25 93 LYS D N 1
ATOM 10162 C CA . LYS D 1 93 ? 23.580 51.957 24.004 1.00 47.90 93 LYS D CA 1
ATOM 10163 C C . LYS D 1 93 ? 24.038 50.551 24.356 1.00 46.88 93 LYS D C 1
ATOM 10164 O O . LYS D 1 93 ? 23.358 49.583 24.090 1.00 45.08 93 LYS D O 1
ATOM 10170 N N . VAL D 1 94 ? 25.215 50.459 24.953 1.00 45.91 94 VAL D N 1
ATOM 10171 C CA . VAL D 1 94 ? 25.789 49.172 25.353 1.00 43.73 94 VAL D CA 1
ATOM 10172 C C . VAL D 1 94 ? 24.876 48.589 26.426 1.00 42.68 94 VAL D C 1
ATOM 10173 O O . VAL D 1 94 ? 24.528 47.458 26.338 1.00 40.69 94 VAL D O 1
ATOM 10177 N N . LYS D 1 95 ? 24.408 49.369 27.398 1.00 42.26 95 LYS D N 1
ATOM 10178 C CA . LYS D 1 95 ? 23.466 48.755 28.347 1.00 43.09 95 LYS D CA 1
ATOM 10179 C C . LYS D 1 95 ? 22.204 48.198 27.658 1.00 43.08 95 LYS D C 1
ATOM 10180 O O . LYS D 1 95 ? 21.756 47.039 27.920 1.00 43.96 95 LYS D O 1
ATOM 10186 N N . ALA D 1 96 ? 21.630 49.011 26.785 1.00 41.91 96 ALA D N 1
ATOM 10187 C CA . ALA D 1 96 ? 20.429 48.638 26.082 1.00 41.60 96 ALA D CA 1
ATOM 10188 C C . ALA D 1 96 ? 20.618 47.378 25.243 1.00 41.89 96 ALA D C 1
ATOM 10189 O O . ALA D 1 96 ? 19.762 46.478 25.261 1.00 41.99 96 ALA D O 1
ATOM 10191 N N . LEU D 1 97 ? 21.732 47.266 24.521 1.00 42.22 97 LEU D N 1
ATOM 10192 C CA . LEU D 1 97 ? 21.939 46.077 23.681 1.00 41.83 97 LEU D CA 1
ATOM 10193 C C . LEU D 1 97 ? 22.135 44.848 24.586 1.00 40.80 97 LEU D C 1
ATOM 10194 O O . LEU D 1 97 ? 21.763 43.734 24.226 1.00 39.85 97 LEU D O 1
ATOM 10199 N N . SER D 1 98 ? 22.668 45.045 25.806 1.00 39.51 98 SER D N 1
ATOM 10200 C CA . SER D 1 98 ? 22.815 43.910 26.720 1.00 38.82 98 SER D CA 1
ATOM 10201 C C . SER D 1 98 ? 21.463 43.318 27.232 1.00 38.63 98 SER D C 1
ATOM 10202 O O . SER D 1 98 ? 21.274 42.109 27.316 1.00 36.08 98 SER D O 1
ATOM 10205 N N . ILE D 1 99 ? 20.520 44.210 27.512 1.00 39.70 99 ILE D N 1
ATOM 10206 C CA . ILE D 1 99 ? 19.150 43.855 27.807 1.00 40.34 99 ILE D CA 1
ATOM 10207 C C . ILE D 1 99 ? 18.521 43.096 26.640 1.00 41.10 99 ILE D C 1
ATOM 10208 O O . ILE D 1 99 ? 17.896 42.080 26.843 1.00 41.81 99 ILE D O 1
ATOM 10213 N N . TRP D 1 100 ? 18.704 43.571 25.419 1.00 41.74 100 TRP D N 1
ATOM 10214 C CA . TRP D 1 100 ? 18.193 42.862 24.263 1.00 42.96 100 TRP D CA 1
ATOM 10215 C C . TRP D 1 100 ? 18.766 41.505 24.186 1.00 42.11 100 TRP D C 1
ATOM 10216 O O . TRP D 1 100 ? 18.049 40.598 23.815 1.00 43.12 100 TRP D O 1
ATOM 10227 N N . MET D 1 101 ? 20.072 41.351 24.457 1.00 41.80 101 MET D N 1
ATOM 10228 C CA . MET D 1 101 ? 20.686 40.028 24.417 1.00 41.21 101 MET D CA 1
ATOM 10229 C C . MET D 1 101 ? 20.028 39.110 25.426 1.00 40.16 101 MET D C 1
ATOM 10230 O O . MET D 1 101 ? 19.852 37.929 25.123 1.00 40.91 101 MET D O 1
ATOM 10235 N N . THR D 1 102 ? 19.632 39.618 26.594 1.00 38.55 102 THR D N 1
ATOM 10236 C CA . THR D 1 102 ? 18.904 38.786 27.554 1.00 38.49 102 THR D CA 1
ATOM 10237 C C . THR D 1 102 ? 17.662 38.234 26.947 1.00 38.72 102 THR D C 1
ATOM 10238 O O . THR D 1 102 ? 17.390 37.026 27.017 1.00 38.98 102 THR D O 1
ATOM 10242 N N . LEU D 1 103 ? 16.929 39.083 26.247 1.00 41.19 103 LEU D N 1
ATOM 10243 C CA . LEU D 1 103 ? 15.684 38.621 25.586 1.00 40.46 103 LEU D CA 1
ATOM 10244 C C . LEU D 1 103 ? 15.957 37.521 24.606 1.00 40.21 103 LEU D C 1
ATOM 10245 O O . LEU D 1 103 ? 15.314 36.459 24.682 1.00 41.54 103 LEU D O 1
ATOM 10250 N N . LYS D 1 104 ? 16.936 37.693 23.725 1.00 40.15 104 LYS D N 1
ATOM 10251 C CA . LYS D 1 104 ? 17.268 36.619 22.781 1.00 39.94 104 LYS D CA 1
ATOM 10252 C C . LYS D 1 104 ? 17.718 35.313 23.461 1.00 39.60 104 LYS D C 1
ATOM 10253 O O . LYS D 1 104 ? 17.410 34.242 22.971 1.00 38.74 104 LYS D O 1
ATOM 10259 N N . CYS D 1 105 ? 18.497 35.404 24.542 1.00 38.71 105 CYS D N 1
ATOM 10260 C CA . CYS D 1 105 ? 18.855 34.233 25.326 1.00 39.72 105 CYS D CA 1
ATOM 10261 C C . CYS D 1 105 ? 17.584 33.535 25.886 1.00 39.83 105 CYS D C 1
ATOM 10262 O O . CYS D 1 105 ? 17.473 32.306 25.845 1.00 39.72 105 CYS D O 1
ATOM 10265 N N . GLY D 1 106 ? 16.628 34.304 26.397 1.00 39.77 106 GLY D N 1
ATOM 10266 C CA . GLY D 1 106 ? 15.377 33.695 26.843 1.00 40.47 106 GLY D CA 1
ATOM 10267 C C . GLY D 1 106 ? 14.615 33.032 25.681 1.00 40.66 106 GLY D C 1
ATOM 10268 O O . GLY D 1 106 ? 14.058 31.931 25.827 1.00 39.72 106 GLY D O 1
ATOM 10269 N N . ILE D 1 107 ? 14.670 33.665 24.510 1.00 40.90 107 ILE D N 1
ATOM 10270 C CA . ILE D 1 107 ? 13.894 33.175 23.369 1.00 41.11 107 ILE D CA 1
ATOM 10271 C C . ILE D 1 107 ? 14.417 31.837 22.938 1.00 41.45 107 ILE D C 1
ATOM 10272 O O . ILE D 1 107 ? 13.643 30.874 22.812 1.00 42.55 107 ILE D O 1
ATOM 10277 N N . ALA D 1 108 ? 15.730 31.716 22.803 1.00 41.53 108 ALA D N 1
ATOM 10278 C CA . ALA D 1 108 ? 16.330 30.438 22.364 1.00 40.79 108 ALA D CA 1
ATOM 10279 C C . ALA D 1 108 ? 16.576 29.520 23.561 1.00 41.05 108 ALA D C 1
ATOM 10280 O O . ALA D 1 108 ? 17.216 28.482 23.467 1.00 41.19 108 ALA D O 1
ATOM 10282 N N . ASN D 1 109 ? 16.044 29.900 24.711 1.00 42.10 109 ASN D N 1
ATOM 10283 C CA . ASN D 1 109 ? 16.150 29.088 25.911 1.00 42.42 109 ASN D CA 1
ATOM 10284 C C . ASN D 1 109 ? 17.637 28.733 26.266 1.00 42.78 109 ASN D C 1
ATOM 10285 O O . ASN D 1 109 ? 17.968 27.590 26.701 1.00 42.60 109 ASN D O 1
ATOM 10290 N N . LEU D 1 110 ? 18.526 29.706 26.011 1.00 42.07 110 LEU D N 1
ATOM 10291 C CA . LEU D 1 110 ? 19.958 29.512 26.259 1.00 41.83 110 LEU D CA 1
ATOM 10292 C C . LEU D 1 110 ? 20.258 29.662 27.775 1.00 40.83 110 LEU D C 1
ATOM 10293 O O . LEU D 1 110 ? 19.611 30.411 28.462 1.00 41.48 110 LEU D O 1
ATOM 10298 N N . PRO D 1 111 ? 21.224 28.917 28.304 1.00 40.20 111 PRO D N 1
ATOM 10299 C CA . PRO D 1 111 ? 21.491 29.088 29.745 1.00 38.99 111 PRO D CA 1
ATOM 10300 C C . PRO D 1 111 ? 22.383 30.298 29.981 1.00 38.40 111 PRO D C 1
ATOM 10301 O O . PRO D 1 111 ? 23.430 30.186 30.569 1.00 39.88 111 PRO D O 1
ATOM 10305 N N . TYR D 1 112 ? 21.976 31.463 29.494 1.00 37.57 112 TYR D N 1
ATOM 10306 C CA . TYR D 1 112 ? 22.810 32.636 29.513 1.00 37.93 112 TYR D CA 1
ATOM 10307 C C . TYR D 1 112 ? 21.971 33.858 29.937 1.00 38.97 112 TYR D C 1
ATOM 10308 O O . TYR D 1 112 ? 20.754 33.890 29.722 1.00 38.88 112 TYR D O 1
ATOM 10317 N N . GLY D 1 113 ? 22.605 34.863 30.539 1.00 38.20 113 GLY D N 1
ATOM 10318 C CA . GLY D 1 113 ? 22.012 36.225 30.550 1.00 37.82 113 GLY D CA 1
ATOM 10319 C C . GLY D 1 113 ? 22.691 37.038 29.463 1.00 37.46 113 GLY D C 1
ATOM 10320 O O . GLY D 1 113 ? 23.641 36.550 28.868 1.00 37.53 113 GLY D O 1
ATOM 10321 N N . GLY D 1 114 ? 22.251 38.280 29.246 1.00 37.28 114 GLY D N 1
ATOM 10322 C CA . GLY D 1 114 ? 22.772 39.153 28.193 1.00 36.71 114 GLY D CA 1
ATOM 10323 C C . GLY D 1 114 ? 23.956 40.004 28.621 1.00 37.77 114 GLY D C 1
ATOM 10324 O O . GLY D 1 114 ? 24.011 40.549 29.737 1.00 37.18 114 GLY D O 1
ATOM 10325 N N . GLY D 1 115 ? 24.942 40.086 27.742 1.00 37.11 115 GLY D N 1
ATOM 10326 C CA . GLY D 1 115 ? 26.008 41.041 27.940 1.00 37.98 115 GLY D CA 1
ATOM 10327 C C . GLY D 1 115 ? 26.401 41.711 26.644 1.00 37.97 115 GLY D C 1
ATOM 10328 O O . GLY D 1 115 ? 26.063 41.254 25.599 1.00 38.73 115 GLY D O 1
ATOM 10329 N N . LYS D 1 116 ? 27.122 42.807 26.714 1.00 37.71 116 LYS D N 1
ATOM 10330 C CA . LYS D 1 116 ? 27.496 43.505 25.501 1.00 37.84 116 LYS D CA 1
ATOM 10331 C C . LYS D 1 116 ? 28.637 44.463 25.886 1.00 37.11 116 LYS D C 1
ATOM 10332 O O . LYS D 1 116 ? 28.713 44.952 27.027 1.00 34.52 116 LYS D O 1
ATOM 10338 N N . GLY D 1 117 ? 29.568 44.654 24.953 1.00 37.33 117 GLY D N 1
ATOM 10339 C CA . GLY D 1 117 ? 30.541 45.708 25.094 1.00 36.70 117 GLY D CA 1
ATOM 10340 C C . GLY D 1 117 ? 30.796 46.528 23.864 1.00 37.34 117 GLY D C 1
ATOM 10341 O O . GLY D 1 117 ? 30.290 46.264 22.776 1.00 37.54 117 GLY D O 1
ATOM 10342 N N . GLY D 1 118 ? 31.629 47.536 24.043 1.00 38.05 118 GLY D N 1
ATOM 10343 C CA . GLY D 1 118 ? 32.059 48.303 22.925 1.00 38.47 118 GLY D CA 1
ATOM 10344 C C . GLY D 1 118 ? 33.212 49.194 23.294 1.00 38.13 118 GLY D C 1
ATOM 10345 O O . GLY D 1 118 ? 33.456 49.472 24.473 1.00 39.10 118 GLY D O 1
ATOM 10346 N N . ILE D 1 119 ? 33.914 49.620 22.270 1.00 37.04 119 ILE D N 1
ATOM 10347 C CA . ILE D 1 119 ? 34.961 50.576 22.388 1.00 37.74 119 ILE D CA 1
ATOM 10348 C C . ILE D 1 119 ? 34.680 51.708 21.403 1.00 38.52 119 ILE D C 1
ATOM 10349 O O . ILE D 1 119 ? 34.293 51.462 20.239 1.00 39.85 119 ILE D O 1
ATOM 10354 N N . ILE D 1 120 ? 34.922 52.929 21.879 1.00 38.95 120 ILE D N 1
ATOM 10355 C CA . ILE D 1 120 ? 34.751 54.156 21.108 1.00 39.21 120 ILE D CA 1
ATOM 10356 C C . ILE D 1 120 ? 36.022 54.357 20.279 1.00 40.11 120 ILE D C 1
ATOM 10357 O O . ILE D 1 120 ? 37.059 54.815 20.789 1.00 40.17 120 ILE D O 1
ATOM 10362 N N . CYS D 1 121 ? 35.927 54.029 19.008 1.00 40.62 121 CYS D N 1
ATOM 10363 C CA . CYS D 1 121 ? 37.076 54.103 18.147 1.00 41.36 121 CYS D CA 1
ATOM 10364 C C . CYS D 1 121 ? 36.600 53.965 16.761 1.00 43.03 121 CYS D C 1
ATOM 10365 O O . CYS D 1 121 ? 35.475 53.568 16.537 1.00 43.21 121 CYS D O 1
ATOM 10368 N N . ASP D 1 122 ? 37.478 54.232 15.803 1.00 46.48 122 ASP D N 1
ATOM 10369 C CA . ASP D 1 122 ? 37.117 54.038 14.406 1.00 47.37 122 ASP D CA 1
ATOM 10370 C C . ASP D 1 122 ? 38.050 53.096 13.776 1.00 47.76 122 ASP D C 1
ATOM 10371 O O . ASP D 1 122 ? 39.142 53.475 13.400 1.00 48.82 122 ASP D O 1
ATOM 10376 N N . PRO D 1 123 ? 37.634 51.858 13.628 1.00 49.12 123 PRO D N 1
ATOM 10377 C CA . PRO D 1 123 ? 38.574 50.888 13.096 1.00 49.65 123 PRO D CA 1
ATOM 10378 C C . PRO D 1 123 ? 38.984 51.126 11.644 1.00 51.44 123 PRO D C 1
ATOM 10379 O O . PRO D 1 123 ? 40.005 50.577 11.208 1.00 52.33 123 PRO D O 1
ATOM 10383 N N . ARG D 1 124 ? 38.204 51.902 10.882 1.00 52.27 124 ARG D N 1
ATOM 10384 C CA . ARG D 1 124 ? 38.557 52.145 9.477 1.00 52.90 124 ARG D CA 1
ATOM 10385 C C . ARG D 1 124 ? 39.829 52.974 9.301 1.00 51.62 124 ARG D C 1
ATOM 10386 O O . ARG D 1 124 ? 40.491 52.843 8.287 1.00 51.95 124 ARG D O 1
ATOM 10394 N N . THR D 1 125 ? 40.183 53.802 10.280 1.00 49.99 125 THR D N 1
ATOM 10395 C CA . THR D 1 125 ? 41.433 54.541 10.215 1.00 49.29 125 THR D CA 1
ATOM 10396 C C . THR D 1 125 ? 42.544 53.911 11.038 1.00 48.04 125 THR D C 1
ATOM 10397 O O . THR D 1 125 ? 43.485 54.579 11.416 1.00 47.78 125 THR D O 1
ATOM 10401 N N . MET D 1 126 ? 42.442 52.613 11.317 1.00 47.12 126 MET D N 1
ATOM 10402 C CA . MET D 1 126 ? 43.427 51.933 12.142 1.00 45.05 126 MET D CA 1
ATOM 10403 C C . MET D 1 126 ? 44.082 50.804 11.370 1.00 43.41 126 MET D C 1
ATOM 10404 O O . MET D 1 126 ? 43.440 50.109 10.651 1.00 43.19 126 MET D O 1
ATOM 10409 N N . SER D 1 127 ? 45.362 50.587 11.570 1.00 43.48 127 SER D N 1
ATOM 10410 C CA . SER D 1 127 ? 46.046 49.390 11.024 1.00 44.45 127 SER D CA 1
ATOM 10411 C C . SER D 1 127 ? 45.662 48.093 11.761 1.00 44.23 127 SER D C 1
ATOM 10412 O O . SER D 1 127 ? 45.019 48.134 12.823 1.00 44.80 127 SER D O 1
ATOM 10415 N N . PHE D 1 128 ? 46.076 46.968 11.199 1.00 43.79 128 PHE D N 1
ATOM 10416 C CA . PHE D 1 128 ? 45.844 45.678 11.794 1.00 45.29 128 PHE D CA 1
ATOM 10417 C C . PHE D 1 128 ? 46.492 45.584 13.163 1.00 44.82 128 PHE D C 1
ATOM 10418 O O . PHE D 1 128 ? 45.819 45.154 14.091 1.00 43.80 128 PHE D O 1
ATOM 10426 N N . GLY D 1 129 ? 47.734 46.079 13.272 1.00 44.29 129 GLY D N 1
ATOM 10427 C CA . GLY D 1 129 ? 48.547 46.068 14.476 1.00 42.93 129 GLY D CA 1
ATOM 10428 C C . GLY D 1 129 ? 47.915 46.866 15.595 1.00 43.39 129 GLY D C 1
ATOM 10429 O O . GLY D 1 129 ? 47.812 46.398 16.706 1.00 42.83 129 GLY D O 1
ATOM 10430 N N . GLU D 1 130 ? 47.465 48.073 15.269 1.00 43.12 130 GLU D N 1
ATOM 10431 C CA . GLU D 1 130 ? 46.744 48.906 16.207 1.00 41.74 130 GLU D CA 1
ATOM 10432 C C . GLU D 1 130 ? 45.451 48.241 16.709 1.00 41.45 130 GLU D C 1
ATOM 10433 O O . GLU D 1 130 ? 45.093 48.304 17.909 1.00 39.47 130 GLU D O 1
ATOM 10439 N N . LEU D 1 131 ? 44.735 47.598 15.782 1.00 41.21 131 LEU D N 1
ATOM 10440 C CA . LEU D 1 131 ? 43.534 46.877 16.156 1.00 40.85 131 LEU D CA 1
ATOM 10441 C C . LEU D 1 131 ? 43.802 45.645 17.114 1.00 40.10 131 LEU D C 1
ATOM 10442 O O . LEU D 1 131 ? 43.010 45.383 18.039 1.00 37.82 131 LEU D O 1
ATOM 10447 N N . GLU D 1 132 ? 44.888 44.921 16.821 1.00 38.71 132 GLU D N 1
ATOM 10448 C CA . GLU D 1 132 ? 45.408 43.881 17.662 1.00 38.53 132 GLU D CA 1
ATOM 10449 C C . GLU D 1 132 ? 45.716 44.414 19.098 1.00 38.15 132 GLU D C 1
ATOM 10450 O O . GLU D 1 132 ? 45.250 43.840 20.076 1.00 34.06 132 GLU D O 1
ATOM 10456 N N . ARG D 1 133 ? 46.454 45.535 19.146 1.00 37.26 133 ARG D N 1
ATOM 10457 C CA . ARG D 1 133 ? 46.893 46.080 20.374 1.00 38.29 133 ARG D CA 1
ATOM 10458 C C . ARG D 1 133 ? 45.711 46.566 21.226 1.00 37.62 133 ARG D C 1
ATOM 10459 O O . ARG D 1 133 ? 45.665 46.351 22.417 1.00 38.28 133 ARG D O 1
ATOM 10467 N N . LEU D 1 134 ? 44.730 47.171 20.589 1.00 37.36 134 LEU D N 1
ATOM 10468 C CA . LEU D 1 134 ? 43.508 47.597 21.240 1.00 36.30 134 LEU D CA 1
ATOM 10469 C C . LEU D 1 134 ? 42.674 46.386 21.694 1.00 36.48 134 LEU D C 1
ATOM 10470 O O . LEU D 1 134 ? 42.144 46.392 22.821 1.00 36.19 134 LEU D O 1
ATOM 10475 N N . SER D 1 135 ? 42.577 45.359 20.851 1.00 34.88 135 SER D N 1
ATOM 10476 C CA . SER D 1 135 ? 41.894 44.148 21.258 1.00 36.62 135 SER D CA 1
ATOM 10477 C C . SER D 1 135 ? 42.490 43.492 22.552 1.00 36.96 135 SER D C 1
ATOM 10478 O O . SER D 1 135 ? 41.763 43.146 23.490 1.00 37.74 135 SER D O 1
ATOM 10481 N N . ARG D 1 136 ? 43.798 43.385 22.600 1.00 36.24 136 ARG D N 1
ATOM 10482 C CA . ARG D 1 136 ? 44.465 42.832 23.737 1.00 36.04 136 ARG D CA 1
ATOM 10483 C C . ARG D 1 136 ? 44.323 43.741 25.026 1.00 35.66 136 ARG D C 1
ATOM 10484 O O . ARG D 1 136 ? 44.164 43.233 26.132 1.00 33.88 136 ARG D O 1
ATOM 10492 N N . GLY D 1 137 ? 44.394 45.051 24.832 1.00 35.00 137 GLY D N 1
ATOM 10493 C CA . GLY D 1 137 ? 44.164 46.040 25.873 1.00 34.98 137 GLY D CA 1
ATOM 10494 C C . GLY D 1 137 ? 42.759 45.987 26.431 1.00 35.84 137 GLY D C 1
ATOM 10495 O O . GLY D 1 137 ? 42.542 46.147 27.649 1.00 36.43 137 GLY D O 1
ATOM 10496 N N . TYR D 1 138 ? 41.799 45.700 25.570 1.00 34.58 138 TYR D N 1
ATOM 10497 C CA . TYR D 1 138 ? 40.449 45.541 26.019 1.00 34.67 138 TYR D CA 1
ATOM 10498 C C . TYR D 1 138 ? 40.397 44.310 26.961 1.00 34.73 138 TYR D C 1
ATOM 10499 O O . TYR D 1 138 ? 39.889 44.418 28.102 1.00 34.12 138 TYR D O 1
ATOM 10508 N N . VAL D 1 139 ? 40.930 43.177 26.516 1.00 34.22 139 VAL D N 1
ATOM 10509 C CA . VAL D 1 139 ? 40.888 41.931 27.312 1.00 33.85 139 VAL D CA 1
ATOM 10510 C C . VAL D 1 139 ? 41.606 42.167 28.659 1.00 34.88 139 VAL D C 1
ATOM 10511 O O . VAL D 1 139 ? 41.098 41.811 29.727 1.00 34.38 139 VAL D O 1
ATOM 10515 N N . ARG D 1 140 ? 42.779 42.786 28.622 1.00 34.65 140 ARG D N 1
ATOM 10516 C CA . ARG D 1 140 ? 43.487 43.037 29.868 1.00 35.34 140 ARG D CA 1
ATOM 10517 C C . ARG D 1 140 ? 42.756 44.004 30.805 1.00 34.76 140 ARG D C 1
ATOM 10518 O O . ARG D 1 140 ? 42.859 43.859 32.017 1.00 34.91 140 ARG D O 1
ATOM 10526 N N . ALA D 1 141 ? 42.028 44.976 30.259 1.00 34.46 141 ALA D N 1
ATOM 10527 C CA . ALA D 1 141 ? 41.241 45.924 31.053 1.00 33.90 141 ALA D CA 1
ATOM 10528 C C . ALA D 1 141 ? 40.051 45.249 31.784 1.00 34.69 141 ALA D C 1
ATOM 10529 O O . ALA D 1 141 ? 39.666 45.688 32.895 1.00 34.95 141 ALA D O 1
ATOM 10531 N N . ILE D 1 142 ? 39.430 44.239 31.159 1.00 33.33 142 ILE D N 1
ATOM 10532 C CA . ILE D 1 142 ? 38.186 43.653 31.727 1.00 32.45 142 ILE D CA 1
ATOM 10533 C C . ILE D 1 142 ? 38.314 42.205 32.238 1.00 32.05 142 ILE D C 1
ATOM 10534 O O . ILE D 1 142 ? 37.315 41.647 32.702 1.00 31.60 142 ILE D O 1
ATOM 10539 N N . SER D 1 143 ? 39.516 41.622 32.192 1.00 29.71 143 SER D N 1
ATOM 10540 C CA . SER D 1 143 ? 39.689 40.208 32.495 1.00 29.54 143 SER D CA 1
ATOM 10541 C C . SER D 1 143 ? 39.122 39.762 33.870 1.00 30.16 143 SER D C 1
ATOM 10542 O O . SER D 1 143 ? 38.624 38.663 33.978 1.00 30.33 143 SER D O 1
ATOM 10545 N N . GLN D 1 144 ? 39.170 40.627 34.877 1.00 29.78 144 GLN D N 1
ATOM 10546 C CA . GLN D 1 144 ? 38.663 40.285 36.206 1.00 29.63 144 GLN D CA 1
ATOM 10547 C C . GLN D 1 144 ? 37.198 39.891 36.249 1.00 29.83 144 GLN D C 1
ATOM 10548 O O . GLN D 1 144 ? 36.797 39.191 37.151 1.00 30.91 144 GLN D O 1
ATOM 10554 N N . ILE D 1 145 ? 36.400 40.342 35.280 1.00 31.23 145 ILE D N 1
ATOM 10555 C CA . ILE D 1 145 ? 34.943 40.126 35.273 1.00 30.01 145 ILE D CA 1
ATOM 10556 C C . ILE D 1 145 ? 34.396 39.338 34.100 1.00 30.52 145 ILE D C 1
ATOM 10557 O O . ILE D 1 145 ? 33.197 39.184 33.980 1.00 30.66 145 ILE D O 1
ATOM 10562 N N . VAL D 1 146 ? 35.261 38.601 33.421 1.00 31.64 146 VAL D N 1
ATOM 10563 C CA . VAL D 1 146 ? 34.965 38.009 32.103 1.00 30.50 146 VAL D CA 1
ATOM 10564 C C . VAL D 1 146 ? 35.686 36.642 32.084 1.00 31.35 146 VAL D C 1
ATOM 10565 O O . VAL D 1 146 ? 36.623 36.429 32.871 1.00 31.39 146 VAL D O 1
ATOM 10569 N N . GLY D 1 147 ? 35.175 35.714 31.286 1.00 30.49 147 GLY D N 1
ATOM 10570 C CA . GLY D 1 147 ? 35.666 34.375 31.202 1.00 32.51 147 GLY D CA 1
ATOM 10571 C C . GLY D 1 147 ? 34.621 33.360 30.826 1.00 32.24 147 GLY D C 1
ATOM 10572 O O . GLY D 1 147 ? 33.430 33.643 30.860 1.00 34.40 147 GLY D O 1
ATOM 10573 N N . PRO D 1 148 ? 35.037 32.144 30.494 1.00 32.18 148 PRO D N 1
ATOM 10574 C CA . PRO D 1 148 ? 34.078 31.085 30.091 1.00 31.18 148 PRO D CA 1
ATOM 10575 C C . PRO D 1 148 ? 32.966 30.725 31.083 1.00 30.97 148 PRO D C 1
ATOM 10576 O O . PRO D 1 148 ? 31.940 30.163 30.670 1.00 31.96 148 PRO D O 1
ATOM 10580 N N . THR D 1 149 ? 33.131 31.010 32.372 1.00 31.59 149 THR D N 1
ATOM 10581 C CA . THR D 1 149 ? 32.071 30.745 33.360 1.00 30.39 149 THR D CA 1
ATOM 10582 C C . THR D 1 149 ? 31.309 32.029 33.774 1.00 31.93 149 THR D C 1
ATOM 10583 O O . THR D 1 149 ? 30.309 31.981 34.498 1.00 34.11 149 THR D O 1
ATOM 10587 N N . LYS D 1 150 ? 31.766 33.170 33.271 1.00 32.50 150 LYS D N 1
ATOM 10588 C CA . LYS D 1 150 ? 31.335 34.497 33.682 1.00 32.66 150 LYS D CA 1
ATOM 10589 C C . LYS D 1 150 ? 30.625 35.324 32.571 1.00 33.67 150 LYS D C 1
ATOM 10590 O O . LYS D 1 150 ? 29.498 35.787 32.767 1.00 34.96 150 LYS D O 1
ATOM 10596 N N . ASP D 1 151 ? 31.301 35.534 31.447 1.00 33.60 151 ASP D N 1
ATOM 10597 C CA . ASP D 1 151 ? 30.901 36.522 30.470 1.00 33.61 151 ASP D CA 1
ATOM 10598 C C . ASP D 1 151 ? 31.661 36.244 29.224 1.00 32.96 151 ASP D C 1
ATOM 10599 O O . ASP D 1 151 ? 32.832 36.174 29.266 1.00 34.54 151 ASP D O 1
ATOM 10604 N N . ILE D 1 152 ? 30.975 35.946 28.143 1.00 32.44 152 ILE D N 1
ATOM 10605 C CA . ILE D 1 152 ? 31.548 35.267 26.999 1.00 31.87 152 ILE D CA 1
ATOM 10606 C C . ILE D 1 152 ? 31.262 36.211 25.765 1.00 32.99 152 ILE D C 1
ATOM 10607 O O . ILE D 1 152 ? 30.121 36.277 25.278 1.00 32.32 152 ILE D O 1
ATOM 10612 N N . PRO D 1 153 ? 32.265 36.983 25.326 1.00 32.02 153 PRO D N 1
ATOM 10613 C CA . PRO D 1 153 ? 31.966 37.902 24.221 1.00 32.74 153 PRO D CA 1
ATOM 10614 C C . PRO D 1 153 ? 31.817 37.227 22.837 1.00 33.31 153 PRO D C 1
ATOM 10615 O O . PRO D 1 153 ? 31.744 35.996 22.722 1.00 34.61 153 PRO D O 1
ATOM 10619 N N . ALA D 1 154 ? 31.757 38.056 21.810 1.00 34.13 154 ALA D N 1
ATOM 10620 C CA . ALA D 1 154 ? 31.488 37.599 20.453 1.00 35.05 154 ALA D CA 1
ATOM 10621 C C . ALA D 1 154 ? 31.725 38.726 19.434 1.00 34.69 154 ALA D C 1
ATOM 10622 O O . ALA D 1 154 ? 31.957 39.870 19.820 1.00 33.27 154 ALA D O 1
ATOM 10624 N N . PRO D 1 155 ? 31.684 38.391 18.124 1.00 35.57 155 PRO D N 1
ATOM 10625 C CA . PRO D 1 155 ? 31.785 39.456 17.122 1.00 37.03 155 PRO D CA 1
ATOM 10626 C C . PRO D 1 155 ? 30.524 40.383 17.133 1.00 38.25 155 PRO D C 1
ATOM 10627 O O . PRO D 1 155 ? 29.461 40.036 17.668 1.00 38.90 155 PRO D O 1
ATOM 10631 N N . ASP D 1 156 ? 30.674 41.576 16.609 1.00 40.74 156 ASP D N 1
ATOM 10632 C CA . ASP D 1 156 ? 29.573 42.515 16.480 1.00 42.14 156 ASP D CA 1
ATOM 10633 C C . ASP D 1 156 ? 30.074 43.544 15.436 1.00 42.39 156 ASP D C 1
ATOM 10634 O O . ASP D 1 156 ? 30.900 43.185 14.574 1.00 41.26 156 ASP D O 1
ATOM 10639 N N . VAL D 1 157 ? 29.622 44.791 15.511 1.00 43.21 157 VAL D N 1
ATOM 10640 C CA . VAL D 1 157 ? 29.981 45.793 14.510 1.00 44.45 157 VAL D CA 1
ATOM 10641 C C . VAL D 1 157 ? 31.456 46.093 14.471 1.00 45.11 157 VAL D C 1
ATOM 10642 O O . VAL D 1 157 ? 32.051 46.548 15.467 1.00 45.68 157 VAL D O 1
ATOM 10646 N N . TYR D 1 158 ? 32.025 45.834 13.291 1.00 45.30 158 TYR D N 1
ATOM 10647 C CA . TYR D 1 158 ? 33.441 45.970 13.007 1.00 45.33 158 TYR D CA 1
ATOM 10648 C C . TYR D 1 158 ? 34.329 45.055 13.847 1.00 44.23 158 TYR D C 1
ATOM 10649 O O . TYR D 1 158 ? 35.491 45.387 14.103 1.00 43.33 158 TYR D O 1
ATOM 10658 N N . THR D 1 159 ? 33.839 43.888 14.248 1.00 42.27 159 THR D N 1
ATOM 10659 C CA . THR D 1 159 ? 34.748 42.925 14.791 1.00 40.98 159 THR D CA 1
ATOM 10660 C C . THR D 1 159 ? 34.516 41.611 14.125 1.00 40.17 159 THR D C 1
ATOM 10661 O O . THR D 1 159 ? 33.446 41.337 13.666 1.00 40.20 159 THR D O 1
ATOM 10665 N N . ASN D 1 160 ? 35.521 40.756 14.097 1.00 39.26 160 ASN D N 1
ATOM 10666 C CA . ASN D 1 160 ? 35.405 39.549 13.310 1.00 39.75 160 ASN D CA 1
ATOM 10667 C C . ASN D 1 160 ? 36.208 38.451 13.986 1.00 38.91 160 ASN D C 1
ATOM 10668 O O . ASN D 1 160 ? 36.589 38.630 15.149 1.00 39.55 160 ASN D O 1
ATOM 10673 N N . SER D 1 161 ? 36.491 37.366 13.282 1.00 37.16 161 SER D N 1
ATOM 10674 C CA . SER D 1 161 ? 37.019 36.184 13.891 1.00 37.74 161 SER D CA 1
ATOM 10675 C C . SER D 1 161 ? 38.476 36.391 14.246 1.00 37.94 161 SER D C 1
ATOM 10676 O O . SER D 1 161 ? 39.002 35.779 15.148 1.00 38.01 161 SER D O 1
ATOM 10679 N N . GLN D 1 162 ? 39.130 37.264 13.515 1.00 38.39 162 GLN D N 1
ATOM 10680 C CA . GLN D 1 162 ? 40.493 37.650 13.817 1.00 38.08 162 GLN D CA 1
ATOM 10681 C C . GLN D 1 162 ? 40.610 38.393 15.150 1.00 37.74 162 GLN D C 1
ATOM 10682 O O . GLN D 1 162 ? 41.521 38.139 15.912 1.00 38.41 162 GLN D O 1
ATOM 10688 N N . ILE D 1 163 ? 39.729 39.341 15.378 1.00 37.51 163 ILE D N 1
ATOM 10689 C CA . ILE D 1 163 ? 39.733 40.124 16.603 1.00 37.25 163 ILE D CA 1
ATOM 10690 C C . ILE D 1 163 ? 39.475 39.154 17.756 1.00 37.08 163 ILE D C 1
ATOM 10691 O O . ILE D 1 163 ? 40.129 39.237 18.761 1.00 37.28 163 ILE D O 1
ATOM 10696 N N . MET D 1 164 ? 38.524 38.233 17.564 1.00 37.50 164 MET D N 1
ATOM 10697 C CA . MET D 1 164 ? 38.219 37.183 18.511 1.00 38.06 164 MET D CA 1
ATOM 10698 C C . MET D 1 164 ? 39.460 36.302 18.830 1.00 38.59 164 MET D C 1
ATOM 10699 O O . MET D 1 164 ? 39.719 36.014 19.997 1.00 38.20 164 MET D O 1
ATOM 10704 N N . ALA D 1 165 ? 40.215 35.925 17.794 1.00 38.55 165 ALA D N 1
ATOM 10705 C CA . ALA D 1 165 ? 41.411 35.098 17.940 1.00 37.84 165 ALA D CA 1
ATOM 10706 C C . ALA D 1 165 ? 42.412 35.781 18.829 1.00 37.41 165 ALA D C 1
ATOM 10707 O O . ALA D 1 165 ? 43.040 35.129 19.643 1.00 36.69 165 ALA D O 1
ATOM 10709 N N . TRP D 1 166 ? 42.560 37.094 18.655 1.00 36.84 166 TRP D N 1
ATOM 10710 C CA . TRP D 1 166 ? 43.537 37.862 19.393 1.00 35.45 166 TRP D CA 1
ATOM 10711 C C . TRP D 1 166 ? 43.087 38.013 20.836 1.00 35.22 166 TRP D C 1
ATOM 10712 O O . TRP D 1 166 ? 43.901 38.005 21.745 1.00 33.11 166 TRP D O 1
ATOM 10723 N N . MET D 1 167 ? 41.784 38.227 21.035 1.00 35.11 167 MET D N 1
ATOM 10724 C CA . MET D 1 167 ? 41.262 38.348 22.377 1.00 36.63 167 MET D CA 1
ATOM 10725 C C . MET D 1 167 ? 41.374 36.993 23.088 1.00 36.96 167 MET D C 1
ATOM 10726 O O . MET D 1 167 ? 41.745 36.946 24.280 1.00 36.48 167 MET D O 1
ATOM 10731 N N . MET D 1 168 ? 41.148 35.901 22.341 1.00 36.98 168 MET D N 1
ATOM 10732 C CA . MET D 1 168 ? 41.263 34.558 22.929 1.00 37.70 168 MET D CA 1
ATOM 10733 C C . MET D 1 168 ? 42.724 34.281 23.358 1.00 37.37 168 MET D C 1
ATOM 10734 O O . MET D 1 168 ? 43.010 33.737 24.439 1.00 36.74 168 MET D O 1
ATOM 10739 N N . ASP D 1 169 ? 43.668 34.628 22.486 1.00 36.20 169 ASP D N 1
ATOM 10740 C CA . ASP D 1 169 ? 45.076 34.484 22.846 1.00 35.08 169 ASP D CA 1
ATOM 10741 C C . ASP D 1 169 ? 45.474 35.273 24.089 1.00 34.28 169 ASP D C 1
ATOM 10742 O O . 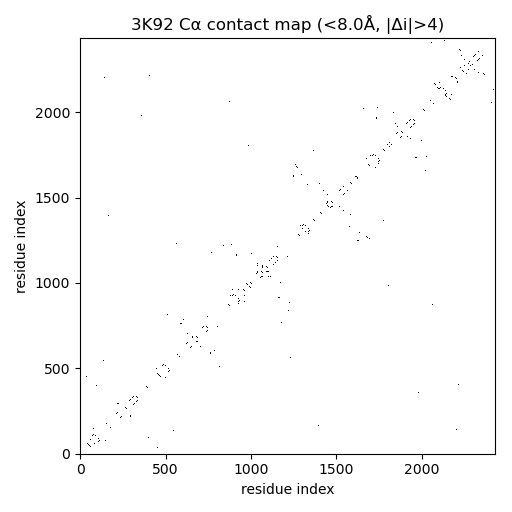ASP D 1 169 ? 46.194 34.775 24.988 1.00 33.50 169 ASP D O 1
ATOM 10747 N N . GLU D 1 170 ? 45.100 36.536 24.111 1.00 33.24 170 GLU D N 1
ATOM 10748 C CA . GLU D 1 170 ? 45.459 37.373 25.271 1.00 33.14 170 GLU D CA 1
ATOM 10749 C C . GLU D 1 170 ? 44.882 36.745 26.521 1.00 33.11 170 GLU D C 1
ATOM 10750 O O . GLU D 1 170 ? 45.592 36.650 27.538 1.00 32.57 170 GLU D O 1
ATOM 10756 N N . TYR D 1 171 ? 43.629 36.269 26.445 1.00 32.42 171 TYR D N 1
ATOM 10757 C CA . TYR D 1 171 ? 42.964 35.767 27.661 1.00 33.04 171 TYR D CA 1
ATOM 10758 C C . TYR D 1 171 ? 43.671 34.483 28.121 1.00 32.90 171 TYR D C 1
ATOM 10759 O O . TYR D 1 171 ? 44.010 34.357 29.328 1.00 32.28 171 TYR D O 1
ATOM 10768 N N . SER D 1 172 ? 43.995 33.612 27.152 1.00 32.08 172 SER D N 1
ATOM 10769 C CA . SER D 1 172 ? 44.735 32.381 27.452 1.00 32.64 172 SER D CA 1
ATOM 10770 C C . SER D 1 172 ? 46.125 32.580 28.110 1.00 33.96 172 SER D C 1
ATOM 10771 O O . SER D 1 172 ? 46.508 31.793 29.009 1.00 35.21 172 SER D O 1
ATOM 10774 N N . ARG D 1 173 ? 46.838 33.655 27.729 1.00 34.41 173 ARG D N 1
ATOM 10775 C CA . ARG D 1 173 ? 48.063 34.011 28.361 1.00 34.84 173 ARG D CA 1
ATOM 10776 C C . ARG D 1 173 ? 47.836 34.491 29.805 1.00 33.96 173 ARG D C 1
ATOM 10777 O O . ARG D 1 173 ? 48.564 34.135 30.660 1.00 31.83 173 ARG D O 1
ATOM 10785 N N . LEU D 1 174 ? 46.842 35.337 30.040 1.00 33.07 174 LEU D N 1
ATOM 10786 C CA . LEU D 1 174 ? 46.641 35.837 31.364 1.00 33.22 174 LEU D CA 1
ATOM 10787 C C . LEU D 1 174 ? 46.441 34.650 32.245 1.00 32.60 174 LEU D C 1
ATOM 10788 O O . LEU D 1 174 ? 47.002 34.587 33.344 1.00 33.62 174 LEU D O 1
ATOM 10793 N N . ARG D 1 175 ? 45.712 33.658 31.736 1.00 31.47 175 ARG D N 1
ATOM 10794 C CA . ARG D 1 175 ? 45.329 32.511 32.558 1.00 30.61 175 ARG D CA 1
ATOM 10795 C C . ARG D 1 175 ? 46.337 31.360 32.582 1.00 30.31 175 ARG D C 1
ATOM 10796 O O . ARG D 1 175 ? 46.220 30.517 33.447 1.00 30.05 175 ARG D O 1
ATOM 10804 N N . GLU D 1 176 ? 47.301 31.295 31.622 1.00 29.77 176 GLU D N 1
ATOM 10805 C CA . GLU D 1 176 ? 48.287 30.216 31.546 1.00 28.18 176 GLU D CA 1
ATOM 10806 C C . GLU D 1 176 ? 47.752 28.897 31.047 1.00 28.22 176 GLU D C 1
ATOM 10807 O O . GLU D 1 176 ? 48.395 27.826 31.236 1.00 27.60 176 GLU D O 1
ATOM 10813 N N . PHE D 1 177 ? 46.590 28.943 30.397 1.00 29.05 177 PHE D N 1
ATOM 10814 C CA . PHE D 1 177 ? 46.013 27.780 29.710 1.00 28.96 177 PHE D CA 1
ATOM 10815 C C . PHE D 1 177 ? 45.077 28.260 28.597 1.00 30.43 177 PHE D C 1
ATOM 10816 O O . PHE D 1 177 ? 44.486 29.341 28.689 1.00 29.31 177 PHE D O 1
ATOM 10824 N N . ASP D 1 178 ? 45.044 27.490 27.496 1.00 30.02 178 ASP D N 1
ATOM 10825 C CA . ASP D 1 178 ? 44.111 27.809 26.412 1.00 30.09 178 ASP D CA 1
ATOM 10826 C C . ASP D 1 178 ? 42.667 27.879 26.933 1.00 30.88 178 ASP D C 1
ATOM 10827 O O . ASP D 1 178 ? 42.136 26.885 27.467 1.00 32.13 178 ASP D O 1
ATOM 10832 N N . SER D 1 179 ? 42.028 29.032 26.710 1.00 32.52 179 SER D N 1
ATOM 10833 C CA . SER D 1 179 ? 40.622 29.295 27.080 1.00 32.54 179 SER D CA 1
ATOM 10834 C C . SER D 1 179 ? 39.722 29.665 25.890 1.00 32.10 179 SER D C 1
ATOM 10835 O O . SER D 1 179 ? 39.201 30.755 25.805 1.00 29.92 179 SER D O 1
ATOM 10838 N N . PRO D 1 180 ? 39.472 28.709 24.990 1.00 33.83 180 PRO D N 1
ATOM 10839 C CA . PRO D 1 180 ? 38.601 28.953 23.786 1.00 34.00 180 PRO D CA 1
ATOM 10840 C C . PRO D 1 180 ? 37.199 29.405 24.150 1.00 34.03 180 PRO D C 1
ATOM 10841 O O . PRO D 1 180 ? 36.591 30.263 23.480 1.00 35.67 180 PRO D O 1
ATOM 10845 N N . GLY D 1 181 ? 36.710 28.863 25.255 1.00 34.25 181 GLY D N 1
ATOM 10846 C CA . GLY D 1 181 ? 35.377 29.142 25.785 1.00 33.13 181 GLY D CA 1
ATOM 10847 C C . GLY D 1 181 ? 35.098 30.542 26.273 1.00 32.44 181 GLY D C 1
ATOM 10848 O O . GLY D 1 181 ? 33.976 30.890 26.545 1.00 33.43 181 GLY D O 1
ATOM 10849 N N . PHE D 1 182 ? 36.122 31.343 26.421 1.00 32.82 182 PHE D N 1
ATOM 10850 C CA . PHE D 1 182 ? 35.992 32.765 26.763 1.00 31.70 182 PHE D CA 1
ATOM 10851 C C . PHE D 1 182 ? 35.223 33.561 25.751 1.00 32.01 182 PHE D C 1
ATOM 10852 O O . PHE D 1 182 ? 34.609 34.574 26.098 1.00 31.18 182 PHE D O 1
ATOM 10860 N N . ILE D 1 183 ? 35.345 33.198 24.485 1.00 32.05 183 ILE D N 1
ATOM 10861 C CA . ILE D 1 183 ? 34.861 34.115 23.442 1.00 32.38 183 ILE D CA 1
ATOM 10862 C C . ILE D 1 183 ? 34.446 33.316 22.224 1.00 32.69 183 ILE D C 1
ATOM 10863 O O . ILE D 1 183 ? 35.088 32.313 21.916 1.00 32.13 183 ILE D O 1
ATOM 10868 N N . THR D 1 184 ? 33.335 33.687 21.589 1.00 33.92 184 THR D N 1
ATOM 10869 C CA . THR D 1 184 ? 32.850 32.941 20.405 1.00 34.43 184 THR D CA 1
ATOM 10870 C C . THR D 1 184 ? 33.071 33.668 19.089 1.00 34.93 184 THR D C 1
ATOM 10871 O O . THR D 1 184 ? 33.568 34.761 19.091 1.00 35.69 184 THR D O 1
ATOM 10875 N N . GLY D 1 185 ? 32.767 33.028 17.957 1.00 35.92 185 GLY D N 1
ATOM 10876 C CA . GLY D 1 185 ? 33.147 33.576 16.682 1.00 35.79 185 GLY D CA 1
ATOM 10877 C C . GLY D 1 185 ? 34.598 33.355 16.289 1.00 36.36 185 GLY D C 1
ATOM 10878 O O . GLY D 1 185 ? 35.127 34.075 15.467 1.00 37.30 185 GLY D O 1
ATOM 10879 N N . LYS D 1 186 ? 35.221 32.310 16.814 1.00 35.87 186 LYS D N 1
ATOM 10880 C CA . LYS D 1 186 ? 36.612 32.060 16.612 1.00 34.81 186 LYS D CA 1
ATOM 10881 C C . LYS D 1 186 ? 36.800 31.345 15.276 1.00 35.52 186 LYS D C 1
ATOM 10882 O O . LYS D 1 186 ? 35.911 30.686 14.824 1.00 32.80 186 LYS D O 1
ATOM 10888 N N . PRO D 1 187 ? 38.012 31.458 14.691 1.00 36.54 187 PRO D N 1
ATOM 10889 C CA . PRO D 1 187 ? 38.451 30.565 13.590 1.00 38.37 187 PRO D CA 1
ATOM 10890 C C . PRO D 1 187 ? 38.283 29.092 13.968 1.00 39.50 187 PRO D C 1
ATOM 10891 O O . PRO D 1 187 ? 38.480 28.680 15.154 1.00 39.87 187 PRO D O 1
ATOM 10895 N N . LEU D 1 188 ? 37.968 28.308 12.963 1.00 39.22 188 LEU D N 1
ATOM 10896 C CA . LEU D 1 188 ? 37.745 26.918 13.169 1.00 40.71 188 LEU D CA 1
ATOM 10897 C C . LEU D 1 188 ? 38.889 26.276 13.927 1.00 39.80 188 LEU D C 1
ATOM 10898 O O . LEU D 1 188 ? 38.630 25.512 14.816 1.00 39.16 188 LEU D O 1
ATOM 10903 N N . VAL D 1 189 ? 40.142 26.554 13.555 1.00 39.22 189 VAL D N 1
ATOM 10904 C CA . VAL D 1 189 ? 41.250 25.871 14.175 1.00 39.03 189 VAL D CA 1
ATOM 10905 C C . VAL D 1 189 ? 41.478 26.368 15.616 1.00 39.39 189 VAL D C 1
ATOM 10906 O O . VAL D 1 189 ? 42.288 25.747 16.304 1.00 39.42 189 VAL D O 1
ATOM 10910 N N . LEU D 1 190 ? 40.839 27.485 16.043 1.00 38.65 190 LEU D N 1
ATOM 10911 C CA . LEU D 1 190 ? 40.921 27.886 17.451 1.00 38.70 190 LEU D CA 1
ATOM 10912 C C . LEU D 1 190 ? 39.725 27.438 18.251 1.00 38.41 190 LEU D C 1
ATOM 10913 O O . LEU D 1 190 ? 39.542 27.911 19.338 1.00 39.73 190 LEU D O 1
ATOM 10918 N N . GLY D 1 191 ? 38.925 26.493 17.743 1.00 37.97 191 GLY D N 1
ATOM 10919 C CA . GLY D 1 191 ? 37.782 25.995 18.489 1.00 37.31 191 GLY D CA 1
ATOM 10920 C C . GLY D 1 191 ? 36.476 26.685 18.130 1.00 38.30 191 GLY D C 1
ATOM 10921 O O . GLY D 1 191 ? 35.516 26.698 18.948 1.00 37.72 191 GLY D O 1
ATOM 10922 N N . GLY D 1 192 ? 36.410 27.227 16.905 1.00 37.22 192 GLY D N 1
ATOM 10923 C CA . GLY D 1 192 ? 35.155 27.702 16.349 1.00 36.94 192 GLY D CA 1
ATOM 10924 C C . GLY D 1 192 ? 34.140 26.603 16.028 1.00 36.93 192 GLY D C 1
ATOM 10925 O O . GLY D 1 192 ? 34.456 25.427 16.048 1.00 38.05 192 GLY D O 1
ATOM 10926 N N . SER D 1 193 ? 32.890 26.982 15.800 1.00 37.44 193 SER D N 1
ATOM 10927 C CA . SER D 1 193 ? 31.849 26.047 15.399 1.00 38.27 193 SER D CA 1
ATOM 10928 C C . SER D 1 193 ? 31.650 25.990 13.859 1.00 38.50 193 SER D C 1
ATOM 10929 O O . SER D 1 193 ? 31.698 27.004 13.199 1.00 38.51 193 SER D O 1
ATOM 10932 N N . GLN D 1 194 ? 31.457 24.784 13.336 1.00 38.93 194 GLN D N 1
ATOM 10933 C CA . GLN D 1 194 ? 30.813 24.591 12.037 1.00 40.73 194 GLN D CA 1
ATOM 10934 C C . GLN D 1 194 ? 29.427 25.190 12.091 1.00 42.21 194 GLN D C 1
ATOM 10935 O O . GLN D 1 194 ? 28.887 25.498 13.194 1.00 41.91 194 GLN D O 1
ATOM 10941 N N . GLY D 1 195 ? 28.868 25.434 10.896 1.00 43.99 195 GLY D N 1
ATOM 10942 C CA . GLY D 1 195 ? 27.475 25.907 10.765 1.00 44.55 195 GLY D CA 1
ATOM 10943 C C . GLY D 1 195 ? 27.209 27.335 11.126 1.00 46.12 195 GLY D C 1
ATOM 10944 O O . GLY D 1 195 ? 26.071 27.686 11.277 1.00 47.47 195 GLY D O 1
ATOM 10945 N N . ARG D 1 196 ? 28.241 28.167 11.238 1.00 48.35 196 ARG D N 1
ATOM 10946 C CA . ARG D 1 196 ? 28.079 29.552 11.630 1.00 50.71 196 ARG D CA 1
ATOM 10947 C C . ARG D 1 196 ? 27.603 30.481 10.485 1.00 52.40 196 ARG D C 1
ATOM 10948 O O . ARG D 1 196 ? 26.941 31.492 10.726 1.00 52.14 196 ARG D O 1
ATOM 10956 N N . GLU D 1 197 ? 27.941 30.173 9.251 1.00 53.14 197 GLU D N 1
ATOM 10957 C CA . GLU D 1 197 ? 27.737 31.159 8.188 1.00 55.13 197 GLU D CA 1
ATOM 10958 C C . GLU D 1 197 ? 26.253 31.301 7.807 1.00 54.73 197 GLU D C 1
ATOM 10959 O O . GLU D 1 197 ? 25.791 32.393 7.526 1.00 55.74 197 GLU D O 1
ATOM 10965 N N . THR D 1 198 ? 25.504 30.213 7.828 1.00 54.21 198 THR D N 1
ATOM 10966 C CA . THR D 1 198 ? 24.119 30.268 7.471 1.00 55.08 198 THR D CA 1
ATOM 10967 C C . THR D 1 198 ? 23.169 30.026 8.644 1.00 54.58 198 THR D C 1
ATOM 10968 O O . THR D 1 198 ? 21.952 29.928 8.435 1.00 54.52 198 THR D O 1
ATOM 10972 N N . ALA D 1 199 ? 23.709 29.941 9.870 1.00 53.63 199 ALA D N 1
ATOM 10973 C CA . ALA D 1 199 ? 22.889 29.836 11.087 1.00 52.84 199 ALA D CA 1
ATOM 10974 C C . ALA D 1 199 ? 21.647 30.775 11.147 1.00 51.94 199 ALA D C 1
ATOM 10975 O O . ALA D 1 199 ? 20.555 30.341 11.529 1.00 51.87 199 ALA D O 1
ATOM 10977 N N . THR D 1 200 ? 21.826 32.049 10.821 1.00 51.60 200 THR D N 1
ATOM 10978 C CA . THR D 1 200 ? 20.733 33.010 10.933 1.00 51.89 200 THR D CA 1
ATOM 10979 C C . THR D 1 200 ? 19.652 32.761 9.876 1.00 52.20 200 THR D C 1
ATOM 10980 O O . THR D 1 200 ? 18.465 32.657 10.219 1.00 51.24 200 THR D O 1
ATOM 10984 N N . ALA D 1 201 ? 20.068 32.577 8.626 1.00 52.14 201 ALA D N 1
ATOM 10985 C CA . ALA D 1 201 ? 19.087 32.313 7.561 1.00 52.42 201 ALA D CA 1
ATOM 10986 C C . ALA D 1 201 ? 18.377 30.931 7.764 1.00 51.84 201 ALA D C 1
ATOM 10987 O O . ALA D 1 201 ? 17.161 30.809 7.502 1.00 51.71 201 ALA D O 1
ATOM 10989 N N . GLN D 1 202 ? 19.102 29.922 8.245 1.00 51.17 202 GLN D N 1
ATOM 10990 C CA . GLN D 1 202 ? 18.496 28.597 8.490 1.00 51.83 202 GLN D CA 1
ATOM 10991 C C . GLN D 1 202 ? 17.355 28.619 9.487 1.00 51.77 202 GLN D C 1
ATOM 10992 O O . GLN D 1 202 ? 16.437 27.802 9.400 1.00 52.37 202 GLN D O 1
ATOM 10998 N N . GLY D 1 203 ? 17.433 29.498 10.476 1.00 51.23 203 GLY D N 1
ATOM 10999 C CA . GLY D 1 203 ? 16.384 29.577 11.453 1.00 50.81 203 GLY D CA 1
ATOM 11000 C C . GLY D 1 203 ? 15.196 30.332 10.917 1.00 50.27 203 GLY D C 1
ATOM 11001 O O . GLY D 1 203 ? 14.062 30.136 11.391 1.00 49.93 203 GLY D O 1
ATOM 11002 N N . VAL D 1 204 ? 15.452 31.246 9.982 1.00 50.02 204 VAL D N 1
ATOM 11003 C CA . VAL D 1 204 ? 14.369 31.921 9.272 1.00 50.36 204 VAL D CA 1
ATOM 11004 C C . VAL D 1 204 ? 13.557 30.836 8.539 1.00 50.38 204 VAL D C 1
ATOM 11005 O O . VAL D 1 204 ? 12.350 30.693 8.747 1.00 50.04 204 VAL D O 1
ATOM 11009 N N . THR D 1 205 ? 14.235 29.990 7.786 1.00 50.30 205 THR D N 1
ATOM 11010 C CA . THR D 1 205 ? 13.522 28.954 7.090 1.00 50.95 205 THR D CA 1
ATOM 11011 C C . THR D 1 205 ? 12.710 28.046 8.052 1.00 51.44 205 THR D C 1
ATOM 11012 O O . THR D 1 205 ? 11.540 27.739 7.753 1.00 52.60 205 THR D O 1
ATOM 11016 N N . ILE D 1 206 ? 13.274 27.645 9.206 1.00 50.78 206 ILE D N 1
ATOM 11017 C CA . ILE D 1 206 ? 12.566 26.746 10.148 1.00 50.37 206 ILE D CA 1
ATOM 11018 C C . ILE D 1 206 ? 11.324 27.423 10.706 1.00 50.75 206 ILE D C 1
ATOM 11019 O O . ILE D 1 206 ? 10.333 26.771 11.010 1.00 51.22 206 ILE D O 1
ATOM 11024 N N . CYS D 1 207 ? 11.374 28.741 10.838 1.00 51.72 207 CYS D N 1
ATOM 11025 C CA . CYS D 1 207 ? 10.219 29.514 11.264 1.00 52.07 207 CYS D CA 1
ATOM 11026 C C . CYS D 1 207 ? 9.120 29.590 10.190 1.00 53.53 207 CYS D C 1
ATOM 11027 O O . CYS D 1 207 ? 7.942 29.722 10.526 1.00 53.25 207 CYS D O 1
ATOM 11030 N N . ILE D 1 208 ? 9.493 29.554 8.912 1.00 54.04 208 ILE D N 1
ATOM 11031 C CA . ILE D 1 208 ? 8.492 29.433 7.861 1.00 54.44 208 ILE D CA 1
ATOM 11032 C C . ILE D 1 208 ? 7.804 28.030 7.988 1.00 56.10 208 ILE D C 1
ATOM 11033 O O . ILE D 1 208 ? 6.572 27.912 8.094 1.00 56.35 208 ILE D O 1
ATOM 11038 N N . GLU D 1 209 ? 8.610 26.979 8.054 1.00 57.41 209 GLU D N 1
ATOM 11039 C CA . GLU D 1 209 ? 8.087 25.617 8.157 1.00 58.18 209 GLU D CA 1
ATOM 11040 C C . GLU D 1 209 ? 7.074 25.477 9.311 1.00 59.36 209 GLU D C 1
ATOM 11041 O O . GLU D 1 209 ? 6.122 24.698 9.211 1.00 60.32 209 GLU D O 1
ATOM 11047 N N . GLU D 1 210 ? 7.278 26.188 10.422 1.00 59.93 210 GLU D N 1
ATOM 11048 C CA . GLU D 1 210 ? 6.406 25.967 11.595 1.00 60.27 210 GLU D CA 1
ATOM 11049 C C . GLU D 1 210 ? 5.181 26.869 11.578 1.00 60.68 210 GLU D C 1
ATOM 11050 O O . GLU D 1 210 ? 4.113 26.458 12.047 1.00 59.28 210 GLU D O 1
ATOM 11056 N N . ALA D 1 211 ? 5.362 28.095 11.062 1.00 61.84 211 ALA D N 1
ATOM 11057 C CA . ALA D 1 211 ? 4.248 29.027 10.799 1.00 63.00 211 ALA D CA 1
ATOM 11058 C C . ALA D 1 211 ? 3.263 28.399 9.771 1.00 64.09 211 ALA D C 1
ATOM 11059 O O . ALA D 1 211 ? 2.046 28.389 9.959 1.00 63.87 211 ALA D O 1
ATOM 11061 N N . VAL D 1 212 ? 3.815 27.818 8.720 1.00 65.19 212 VAL D N 1
ATOM 11062 C CA . VAL D 1 212 ? 3.000 27.283 7.664 1.00 66.33 212 VAL D CA 1
ATOM 11063 C C . VAL D 1 212 ? 2.160 26.065 8.149 1.00 67.75 212 VAL D C 1
ATOM 11064 O O . VAL D 1 212 ? 1.019 25.902 7.736 1.00 68.01 212 VAL D O 1
ATOM 11068 N N . LYS D 1 213 ? 2.698 25.251 9.062 1.00 68.75 213 LYS D N 1
ATOM 11069 C CA . LYS D 1 213 ? 1.927 24.192 9.717 1.00 69.24 213 LYS D CA 1
ATOM 11070 C C . LYS D 1 213 ? 0.734 24.733 10.486 1.00 69.98 213 LYS D C 1
ATOM 11071 O O . LYS D 1 213 ? -0.343 24.136 10.476 1.00 71.06 213 LYS D O 1
ATOM 11077 N N . LYS D 1 214 ? 0.920 25.841 11.187 1.00 70.40 214 LYS D N 1
ATOM 11078 C CA . LYS D 1 214 ? -0.163 26.411 11.990 1.00 70.88 214 LYS D CA 1
ATOM 11079 C C . LYS D 1 214 ? -1.334 26.929 11.118 1.00 71.45 214 LYS D C 1
ATOM 11080 O O . LYS D 1 214 ? -2.455 27.075 11.589 1.00 71.33 214 LYS D O 1
ATOM 11086 N N . LYS D 1 215 ? -1.057 27.215 9.855 1.00 72.25 215 LYS D N 1
ATOM 11087 C CA . LYS D 1 215 ? -2.036 27.834 8.982 1.00 73.15 215 LYS D CA 1
ATOM 11088 C C . LYS D 1 215 ? -2.473 26.831 7.895 1.00 74.27 215 LYS D C 1
ATOM 11089 O O . LYS D 1 215 ? -2.920 27.211 6.818 1.00 74.14 215 LYS D O 1
ATOM 11095 N N . GLY D 1 216 ? -2.333 25.538 8.189 1.00 75.20 216 GLY D N 1
ATOM 11096 C CA . GLY D 1 216 ? -2.748 24.497 7.265 1.00 75.65 216 GLY D CA 1
ATOM 11097 C C . GLY D 1 216 ? -1.973 24.325 5.964 1.00 76.06 216 GLY D C 1
ATOM 11098 O O . GLY D 1 216 ? -1.987 23.233 5.402 1.00 76.77 216 GLY D O 1
ATOM 11099 N N . ILE D 1 217 ? -1.320 25.358 5.443 1.00 76.21 217 ILE D N 1
ATOM 11100 C CA . ILE D 1 217 ? -0.630 25.206 4.150 1.00 76.40 217 ILE D CA 1
ATOM 11101 C C . ILE D 1 217 ? 0.459 24.122 4.215 1.00 77.18 217 ILE D C 1
ATOM 11102 O O . ILE D 1 217 ? 1.087 23.913 5.244 1.00 77.60 217 ILE D O 1
ATOM 11107 N N . LYS D 1 218 ? 0.644 23.421 3.115 1.00 77.67 218 LYS D N 1
ATOM 11108 C CA . LYS D 1 218 ? 1.791 22.567 2.947 1.00 78.65 218 LYS D CA 1
ATOM 11109 C C . LYS D 1 218 ? 2.878 23.427 2.261 1.00 79.02 218 LYS D C 1
ATOM 11110 O O . LYS D 1 218 ? 2.585 24.257 1.376 1.00 78.83 218 LYS D O 1
ATOM 11116 N N . LEU D 1 219 ? 4.121 23.238 2.708 1.00 79.11 219 LEU D N 1
ATOM 11117 C CA . LEU D 1 219 ? 5.275 24.049 2.289 1.00 78.70 219 LEU D CA 1
ATOM 11118 C C . LEU D 1 219 ? 5.443 24.006 0.779 1.00 78.38 219 LEU D C 1
ATOM 11119 O O . LEU D 1 219 ? 5.643 25.045 0.140 1.00 77.79 219 LEU D O 1
ATOM 11124 N N . GLN D 1 220 ? 5.353 22.801 0.217 1.00 78.29 220 GLN D N 1
ATOM 11125 C CA . GLN D 1 220 ? 5.434 22.617 -1.237 1.00 78.54 220 GLN D CA 1
ATOM 11126 C C . GLN D 1 220 ? 4.391 23.491 -2.009 1.00 77.65 220 GLN D C 1
ATOM 11127 O O . GLN D 1 220 ? 4.696 23.973 -3.104 1.00 77.48 220 GLN D O 1
ATOM 11133 N N . ASN D 1 221 ? 3.196 23.706 -1.416 1.00 76.55 221 ASN D N 1
ATOM 11134 C CA . ASN D 1 221 ? 2.113 24.540 -2.020 1.00 76.10 221 ASN D CA 1
ATOM 11135 C C . ASN D 1 221 ? 2.166 26.052 -1.664 1.00 74.90 221 ASN D C 1
ATOM 11136 O O . ASN D 1 221 ? 1.271 26.837 -2.095 1.00 74.73 221 ASN D O 1
ATOM 11141 N N . ALA D 1 222 ? 3.176 26.448 -0.877 1.00 72.75 222 ALA D N 1
ATOM 11142 C CA . ALA D 1 222 ? 3.247 27.797 -0.338 1.00 70.84 222 ALA D CA 1
ATOM 11143 C C . ALA D 1 222 ? 3.742 28.769 -1.407 1.00 69.24 222 ALA D C 1
ATOM 11144 O O . ALA D 1 222 ? 4.654 28.467 -2.163 1.00 69.02 222 ALA D O 1
ATOM 11146 N N . ARG D 1 223 ? 3.115 29.934 -1.463 1.00 67.68 223 ARG D N 1
ATOM 11147 C CA . ARG D 1 223 ? 3.497 30.983 -2.389 1.00 67.13 223 ARG D CA 1
ATOM 11148 C C . ARG D 1 223 ? 4.137 32.051 -1.541 1.00 65.50 223 ARG D C 1
ATOM 11149 O O . ARG D 1 223 ? 3.537 32.511 -0.578 1.00 65.23 223 ARG D O 1
ATOM 11157 N N . ILE D 1 224 ? 5.364 32.432 -1.847 1.00 64.11 224 ILE D N 1
ATOM 11158 C CA . ILE D 1 224 ? 6.073 33.299 -0.922 1.00 63.33 224 ILE D CA 1
ATOM 11159 C C . ILE D 1 224 ? 6.689 34.509 -1.594 1.00 62.14 224 ILE D C 1
ATOM 11160 O O . ILE D 1 224 ? 7.281 34.392 -2.670 1.00 61.73 224 ILE D O 1
ATOM 11165 N N . ILE D 1 225 ? 6.568 35.665 -0.945 1.00 61.15 225 ILE D N 1
ATOM 11166 C CA . ILE D 1 225 ? 7.311 36.863 -1.375 1.00 61.82 225 ILE D CA 1
ATOM 11167 C C . ILE D 1 225 ? 8.496 37.234 -0.422 1.00 62.17 225 ILE D C 1
ATOM 11168 O O . ILE D 1 225 ? 8.352 37.281 0.795 1.00 60.51 225 ILE D O 1
ATOM 11173 N N . ILE D 1 226 ? 9.649 37.524 -1.022 1.00 63.34 226 ILE D N 1
ATOM 11174 C CA . ILE D 1 226 ? 10.874 37.852 -0.294 1.00 63.99 226 ILE D CA 1
ATOM 11175 C C . ILE D 1 226 ? 11.474 39.146 -0.796 1.00 65.25 226 ILE D C 1
ATOM 11176 O O . ILE D 1 226 ? 11.845 39.271 -1.975 1.00 65.51 226 ILE D O 1
ATOM 11181 N N . GLN D 1 227 ? 11.564 40.123 0.098 1.00 66.97 227 GLN D N 1
ATOM 11182 C CA . GLN D 1 227 ? 12.345 41.345 -0.165 1.00 68.42 227 GLN D CA 1
ATOM 11183 C C . GLN D 1 227 ? 13.822 41.116 0.047 1.00 68.89 227 GLN D C 1
ATOM 11184 O O . GLN D 1 227 ? 14.193 40.377 0.934 1.00 70.17 227 GLN D O 1
ATOM 11190 N N . GLY D 1 228 ? 14.675 41.782 -0.716 1.00 69.39 228 GLY D N 1
ATOM 11191 C CA . GLY D 1 228 ? 16.123 41.666 -0.535 1.00 69.17 228 GLY D CA 1
ATOM 11192 C C . GLY D 1 228 ? 16.570 40.392 -1.209 1.00 69.70 228 GLY D C 1
ATOM 11193 O O . GLY D 1 228 ? 15.929 39.345 -1.056 1.00 69.80 228 GLY D O 1
ATOM 11194 N N . PHE D 1 229 ? 17.640 40.484 -1.996 1.00 70.35 229 PHE D N 1
ATOM 11195 C CA . PHE D 1 229 ? 18.182 39.333 -2.714 1.00 70.49 229 PHE D CA 1
ATOM 11196 C C . PHE D 1 229 ? 19.717 39.269 -2.569 1.00 71.18 229 PHE D C 1
ATOM 11197 O O . PHE D 1 229 ? 20.421 38.739 -3.429 1.00 71.28 229 PHE D O 1
ATOM 11205 N N . GLY D 1 230 ? 20.225 39.812 -1.458 1.00 71.98 230 GLY D N 1
ATOM 11206 C CA . GLY D 1 230 ? 21.580 39.541 -0.991 1.00 72.15 230 GLY D CA 1
ATOM 11207 C C . GLY D 1 230 ? 21.632 38.184 -0.305 1.00 72.64 230 GLY D C 1
ATOM 11208 O O . GLY D 1 230 ? 20.799 37.305 -0.562 1.00 72.93 230 GLY D O 1
ATOM 11209 N N . ASN D 1 231 ? 22.606 38.020 0.596 1.00 72.93 231 ASN D N 1
ATOM 11210 C CA . ASN D 1 231 ? 22.881 36.729 1.264 1.00 72.27 231 ASN D CA 1
ATOM 11211 C C . ASN D 1 231 ? 21.666 36.094 1.940 1.00 70.59 231 ASN D C 1
ATOM 11212 O O . ASN D 1 231 ? 21.394 34.897 1.776 1.00 70.11 231 ASN D O 1
ATOM 11217 N N . ALA D 1 232 ? 20.940 36.917 2.694 1.00 68.91 232 ALA D N 1
ATOM 11218 C CA . ALA D 1 232 ? 19.770 36.462 3.428 1.00 67.40 232 ALA D CA 1
ATOM 11219 C C . ALA D 1 232 ? 18.645 36.083 2.468 1.00 65.95 232 ALA D C 1
ATOM 11220 O O . ALA D 1 232 ? 18.144 34.987 2.506 1.00 65.08 232 ALA D O 1
ATOM 11222 N N . GLY D 1 233 ? 18.266 37.012 1.603 1.00 65.70 233 GLY D N 1
ATOM 11223 C CA . GLY D 1 233 ? 17.131 36.823 0.702 1.00 65.51 233 GLY D CA 1
ATOM 11224 C C . GLY D 1 233 ? 17.291 35.641 -0.222 1.00 65.55 233 GLY D C 1
ATOM 11225 O O . GLY D 1 233 ? 16.377 34.829 -0.360 1.00 64.31 233 GLY D O 1
ATOM 11226 N N . SER D 1 234 ? 18.478 35.526 -0.818 1.00 66.10 234 SER D N 1
ATOM 11227 C CA . SER D 1 234 ? 18.759 34.472 -1.789 1.00 66.77 234 SER D CA 1
ATOM 11228 C C . SER D 1 234 ? 18.794 33.100 -1.155 1.00 66.95 234 SER D C 1
ATOM 11229 O O . SER D 1 234 ? 18.430 32.105 -1.802 1.00 67.43 234 SER D O 1
ATOM 11232 N N . PHE D 1 235 ? 19.237 33.031 0.101 1.00 67.17 235 PHE D N 1
ATOM 11233 C CA . PHE D 1 235 ? 19.261 31.750 0.826 1.00 66.64 235 PHE D CA 1
ATOM 11234 C C . PHE D 1 235 ? 17.815 31.272 1.059 1.00 66.92 235 PHE D C 1
ATOM 11235 O O . PHE D 1 235 ? 17.494 30.087 0.844 1.00 66.55 235 PHE D O 1
ATOM 11243 N N . LEU D 1 236 ? 16.945 32.183 1.507 1.00 67.26 236 LEU D N 1
ATOM 11244 C CA . LEU D 1 236 ? 15.544 31.835 1.698 1.00 68.34 236 LEU D CA 1
ATOM 11245 C C . LEU D 1 236 ? 14.897 31.478 0.320 1.00 68.86 236 LEU D C 1
ATOM 11246 O O . LEU D 1 236 ? 14.225 30.436 0.186 1.00 69.15 236 LEU D O 1
ATOM 11251 N N . ALA D 1 237 ? 15.152 32.311 -0.694 1.00 69.10 237 ALA D N 1
ATOM 11252 C CA . ALA D 1 237 ? 14.821 32.003 -2.094 1.00 69.78 237 ALA D CA 1
ATOM 11253 C C . ALA D 1 237 ? 15.130 30.543 -2.459 1.00 70.25 237 ALA D C 1
ATOM 11254 O O . ALA D 1 237 ? 14.218 29.748 -2.702 1.00 70.77 237 ALA D O 1
ATOM 11256 N N . LYS D 1 238 ? 16.410 30.181 -2.470 1.00 70.48 238 LYS D N 1
ATOM 11257 C CA . LYS D 1 238 ? 16.811 28.837 -2.894 1.00 70.39 238 LYS D CA 1
ATOM 11258 C C . LYS D 1 238 ? 16.200 27.753 -2.025 1.00 69.46 238 LYS D C 1
ATOM 11259 O O . LYS D 1 238 ? 15.769 26.722 -2.530 1.00 68.82 238 LYS D O 1
ATOM 11265 N N . PHE D 1 239 ? 16.143 27.984 -0.722 1.00 69.43 239 PHE D N 1
ATOM 11266 C CA . PHE D 1 239 ? 15.575 26.985 0.180 1.00 69.68 239 PHE D CA 1
ATOM 11267 C C . PHE D 1 239 ? 14.136 26.726 -0.203 1.00 70.56 239 PHE D C 1
ATOM 11268 O O . PHE D 1 239 ? 13.688 25.587 -0.345 1.00 70.06 239 PHE D O 1
ATOM 11276 N N . MET D 1 240 ? 13.411 27.817 -0.383 1.00 71.99 240 MET D N 1
ATOM 11277 C CA . MET D 1 240 ? 11.991 27.737 -0.678 1.00 73.43 240 MET D CA 1
ATOM 11278 C C . MET D 1 240 ? 11.762 27.068 -2.078 1.00 74.36 240 MET D C 1
ATOM 11279 O O . MET D 1 240 ? 10.981 26.119 -2.193 1.00 74.14 240 MET D O 1
ATOM 11284 N N . HIS D 1 241 ? 12.493 27.504 -3.105 1.00 75.34 241 HIS D N 1
ATOM 11285 C CA . HIS D 1 241 ? 12.454 26.827 -4.398 1.00 76.41 241 HIS D CA 1
ATOM 11286 C C . HIS D 1 241 ? 12.760 25.322 -4.275 1.00 76.72 241 HIS D C 1
ATOM 11287 O O . HIS D 1 241 ? 11.956 24.489 -4.708 1.00 76.59 241 HIS D O 1
ATOM 11294 N N . ASP D 1 242 ? 13.895 24.976 -3.657 1.00 77.53 242 ASP D N 1
ATOM 11295 C CA . ASP D 1 242 ? 14.322 23.563 -3.539 1.00 78.07 242 ASP D CA 1
ATOM 11296 C C . ASP D 1 242 ? 13.325 22.727 -2.719 1.00 78.27 242 ASP D C 1
ATOM 11297 O O . ASP D 1 242 ? 13.264 21.523 -2.895 1.00 78.11 242 ASP D O 1
ATOM 11302 N N . ALA D 1 243 ? 12.540 23.364 -1.841 1.00 78.82 243 ALA D N 1
ATOM 11303 C CA . ALA D 1 243 ? 11.491 22.657 -1.078 1.00 79.20 243 ALA D CA 1
ATOM 11304 C C . ALA D 1 243 ? 10.253 22.296 -1.907 1.00 79.81 243 ALA D C 1
ATOM 11305 O O . ALA D 1 243 ? 9.373 21.587 -1.411 1.00 79.92 243 ALA D O 1
ATOM 11307 N N . GLY D 1 244 ? 10.169 22.806 -3.142 1.00 80.45 244 GLY D N 1
ATOM 11308 C CA . GLY D 1 244 ? 8.983 22.611 -4.002 1.00 81.02 244 GLY D CA 1
ATOM 11309 C C . GLY D 1 244 ? 7.890 23.666 -3.805 1.00 81.33 244 GLY D C 1
ATOM 11310 O O . GLY D 1 244 ? 6.709 23.439 -4.120 1.00 81.43 244 GLY D O 1
ATOM 11311 N N . ALA D 1 245 ? 8.292 24.817 -3.258 1.00 81.18 245 ALA D N 1
ATOM 11312 C CA . ALA D 1 245 ? 7.406 25.954 -3.072 1.00 80.13 245 ALA D CA 1
ATOM 11313 C C . ALA D 1 245 ? 7.673 26.915 -4.203 1.00 79.09 245 ALA D C 1
ATOM 11314 O O . ALA D 1 245 ? 8.601 26.734 -4.984 1.00 78.12 245 ALA D O 1
ATOM 11316 N N . LYS D 1 246 ? 6.833 27.930 -4.280 1.00 78.56 246 LYS D N 1
ATOM 11317 C CA . LYS D 1 246 ? 6.841 28.868 -5.382 1.00 78.60 246 LYS D CA 1
ATOM 11318 C C . LYS D 1 246 ? 7.163 30.250 -4.851 1.00 77.47 246 LYS D C 1
ATOM 11319 O O . LYS D 1 246 ? 6.366 30.867 -4.143 1.00 76.26 246 LYS D O 1
ATOM 11325 N N . VAL D 1 247 ? 8.352 30.722 -5.185 1.00 76.98 247 VAL D N 1
ATOM 11326 C CA . VAL D 1 247 ? 8.729 32.074 -4.828 1.00 77.14 247 VAL D CA 1
ATOM 11327 C C . VAL D 1 247 ? 8.062 32.965 -5.868 1.00 77.64 247 VAL D C 1
ATOM 11328 O O . VAL D 1 247 ? 8.600 33.249 -6.926 1.00 77.89 247 VAL D O 1
ATOM 11332 N N . ILE D 1 248 ? 6.834 33.321 -5.552 1.00 78.40 248 ILE D N 1
ATOM 11333 C CA . ILE D 1 248 ? 6.012 34.243 -6.313 1.00 78.84 248 ILE D CA 1
ATOM 11334 C C . ILE D 1 248 ? 6.744 35.575 -6.579 1.00 79.45 248 ILE D C 1
ATOM 11335 O O . ILE D 1 248 ? 6.727 36.093 -7.712 1.00 79.16 248 ILE D O 1
ATOM 11340 N N . GLY D 1 249 ? 7.411 36.098 -5.546 1.00 79.95 249 GLY D N 1
ATOM 11341 C CA . GLY D 1 249 ? 8.028 37.421 -5.616 1.00 80.48 249 GLY D CA 1
ATOM 11342 C C . GLY D 1 249 ? 9.406 37.576 -4.992 1.00 80.80 249 GLY D C 1
ATOM 11343 O O . GLY D 1 249 ? 9.722 36.935 -4.002 1.00 81.19 249 GLY D O 1
ATOM 11344 N N . ILE D 1 250 ? 10.194 38.469 -5.594 1.00 81.17 250 ILE D N 1
ATOM 11345 C CA . ILE D 1 250 ? 11.580 38.812 -5.223 1.00 81.15 250 ILE D CA 1
ATOM 11346 C C . ILE D 1 250 ? 11.669 40.335 -5.138 1.00 81.19 250 ILE D C 1
ATOM 11347 O O . ILE D 1 250 ? 10.734 41.024 -5.541 1.00 81.68 250 ILE D O 1
ATOM 11352 N N . SER D 1 251 ? 12.790 40.871 -4.664 1.00 80.94 251 SER D N 1
ATOM 11353 C CA . SER D 1 251 ? 12.975 42.325 -4.632 1.00 80.84 251 SER D CA 1
ATOM 11354 C C . SER D 1 251 ? 14.418 42.694 -4.295 1.00 80.76 251 SER D C 1
ATOM 11355 O O . SER D 1 251 ? 15.137 41.897 -3.722 1.00 80.64 251 SER D O 1
ATOM 11358 N N . ASP D 1 252 ? 14.869 43.868 -4.729 1.00 81.27 252 ASP D N 1
ATOM 11359 C CA . ASP D 1 252 ? 16.204 44.400 -4.357 1.00 81.37 252 ASP D CA 1
ATOM 11360 C C . ASP D 1 252 ? 16.122 45.927 -4.293 1.00 81.75 252 ASP D C 1
ATOM 11361 O O . ASP D 1 252 ? 15.006 46.458 -4.198 1.00 81.55 252 ASP D O 1
ATOM 11366 N N . ALA D 1 253 ? 17.257 46.634 -4.311 1.00 82.26 253 ALA D N 1
ATOM 11367 C CA . ALA D 1 253 ? 17.226 48.107 -4.240 1.00 82.84 253 ALA D CA 1
ATOM 11368 C C . ALA D 1 253 ? 16.336 48.711 -5.351 1.00 83.89 253 ALA D C 1
ATOM 11369 O O . ALA D 1 253 ? 15.541 49.634 -5.077 1.00 83.78 253 ALA D O 1
ATOM 11371 N N . ASN D 1 254 ? 16.460 48.162 -6.578 1.00 84.66 254 ASN D N 1
ATOM 11372 C CA . ASN D 1 254 ? 15.705 48.601 -7.776 1.00 85.13 254 ASN D CA 1
ATOM 11373 C C . ASN D 1 254 ? 14.204 48.414 -7.775 1.00 84.85 254 ASN D C 1
ATOM 11374 O O . ASN D 1 254 ? 13.496 49.129 -8.492 1.00 84.88 254 ASN D O 1
ATOM 11379 N N . GLY D 1 255 ? 13.737 47.385 -7.078 1.00 84.37 255 GLY D N 1
ATOM 11380 C CA . GLY D 1 255 ? 12.326 47.008 -7.108 1.00 84.26 255 GLY D CA 1
ATOM 11381 C C . GLY D 1 255 ? 12.088 45.506 -7.053 1.00 83.89 255 GLY D C 1
ATOM 11382 O O . GLY D 1 255 ? 12.998 44.734 -6.739 1.00 83.88 255 GLY D O 1
ATOM 11383 N N . GLY D 1 256 ? 10.857 45.101 -7.365 1.00 83.31 256 GLY D N 1
ATOM 11384 C CA . GLY D 1 256 ? 10.416 43.716 -7.195 1.00 82.86 256 GLY D CA 1
ATOM 11385 C C . GLY D 1 256 ? 9.938 43.079 -8.487 1.00 82.42 256 GLY D C 1
ATOM 11386 O O . GLY D 1 256 ? 9.555 43.774 -9.428 1.00 82.33 256 GLY D O 1
ATOM 11387 N N . LEU D 1 257 ? 10.008 41.753 -8.536 1.00 81.80 257 LEU D N 1
ATOM 11388 C CA . LEU D 1 257 ? 9.461 40.969 -9.626 1.00 81.53 257 LEU D CA 1
ATOM 11389 C C . LEU D 1 257 ? 8.354 40.151 -8.991 1.00 81.87 257 LEU D C 1
ATOM 11390 O O . LEU D 1 257 ? 8.551 39.614 -7.892 1.00 81.98 257 LEU D O 1
ATOM 11395 N N . TYR D 1 258 ? 7.176 40.133 -9.630 1.00 81.95 258 TYR D N 1
ATOM 11396 C CA . TYR D 1 258 ? 6.025 39.315 -9.197 1.00 82.06 258 TYR D CA 1
ATOM 11397 C C . TYR D 1 258 ? 5.613 38.399 -10.334 1.00 82.14 258 TYR D C 1
ATOM 11398 O O . TYR D 1 258 ? 5.647 38.798 -11.498 1.00 82.33 258 TYR D O 1
ATOM 11407 N N . ASN D 1 259 ? 5.230 37.174 -10.001 1.00 82.11 259 ASN D N 1
ATOM 11408 C CA . ASN D 1 259 ? 4.785 36.228 -11.007 1.00 82.37 259 ASN D CA 1
ATOM 11409 C C . ASN D 1 259 ? 4.079 35.086 -10.332 1.00 82.90 259 ASN D C 1
ATOM 11410 O O . ASN D 1 259 ? 4.735 34.209 -9.779 1.00 83.78 259 ASN D O 1
ATOM 11415 N N . PRO D 1 260 ? 2.742 35.076 -10.381 1.00 83.29 260 PRO D N 1
ATOM 11416 C CA . PRO D 1 260 ? 1.885 34.093 -9.699 1.00 83.52 260 PRO D CA 1
ATOM 11417 C C . PRO D 1 260 ? 2.233 32.611 -9.856 1.00 83.76 260 PRO D C 1
ATOM 11418 O O . PRO D 1 260 ? 1.822 31.810 -8.998 1.00 83.76 260 PRO D O 1
ATOM 11422 N N . ASP D 1 261 ? 2.954 32.263 -10.934 1.00 83.94 261 ASP D N 1
ATOM 11423 C CA . ASP D 1 261 ? 3.377 30.881 -11.223 1.00 84.31 261 ASP D CA 1
ATOM 11424 C C . ASP D 1 261 ? 4.591 30.430 -10.424 1.00 84.12 261 ASP D C 1
ATOM 11425 O O . ASP D 1 261 ? 4.824 29.224 -10.293 1.00 84.60 261 ASP D O 1
ATOM 11430 N N . GLY D 1 262 ? 5.392 31.383 -9.950 1.00 83.70 262 GLY D N 1
ATOM 11431 C CA . GLY D 1 262 ? 6.695 31.083 -9.344 1.00 83.32 262 GLY D CA 1
ATOM 11432 C C . GLY D 1 262 ? 7.832 31.558 -10.241 1.00 82.96 262 GLY D C 1
ATOM 11433 O O . GLY D 1 262 ? 7.878 31.202 -11.424 1.00 82.97 262 GLY D O 1
ATOM 11434 N N . LEU D 1 263 ? 8.750 32.347 -9.669 1.00 82.46 263 LEU D N 1
ATOM 11435 C CA . LEU D 1 263 ? 9.881 32.924 -10.399 1.00 82.17 263 LEU D CA 1
ATOM 11436 C C . LEU D 1 263 ? 10.958 31.867 -10.710 1.00 82.34 263 LEU D C 1
ATOM 11437 O O . LEU D 1 263 ? 10.993 30.817 -10.076 1.00 81.56 263 LEU D O 1
ATOM 11442 N N . ASP D 1 264 ? 11.821 32.148 -11.693 1.00 82.69 264 ASP D N 1
ATOM 11443 C CA . ASP D 1 264 ? 12.915 31.227 -12.049 1.00 83.22 264 ASP D CA 1
ATOM 11444 C C . ASP D 1 264 ? 14.154 31.491 -11.169 1.00 83.12 264 ASP D C 1
ATOM 11445 O O . ASP D 1 264 ? 15.101 32.163 -11.580 1.00 82.30 264 ASP D O 1
ATOM 11450 N N . ILE D 1 265 ? 14.136 30.934 -9.957 1.00 83.85 265 ILE D N 1
ATOM 11451 C CA . ILE D 1 265 ? 15.144 31.282 -8.938 1.00 84.31 265 ILE D CA 1
ATOM 11452 C C . ILE D 1 265 ? 16.554 30.806 -9.345 1.00 84.52 265 ILE D C 1
ATOM 11453 O O . ILE D 1 265 ? 17.511 31.584 -9.205 1.00 84.20 265 ILE D O 1
ATOM 11458 N N . PRO D 1 266 ? 16.683 29.560 -9.879 1.00 84.86 266 PRO D N 1
ATOM 11459 C CA . PRO D 1 266 ? 17.965 29.113 -10.471 1.00 85.19 266 PRO D CA 1
ATOM 11460 C C . PRO D 1 266 ? 18.556 30.087 -11.491 1.00 85.54 266 PRO D C 1
ATOM 11461 O O . PRO D 1 266 ? 19.774 30.280 -11.530 1.00 85.18 266 PRO D O 1
ATOM 11465 N N . TYR D 1 267 ? 17.702 30.706 -12.302 1.00 86.41 267 TYR D N 1
ATOM 11466 C CA . TYR D 1 267 ? 18.187 31.670 -13.293 1.00 87.26 267 TYR D CA 1
ATOM 11467 C C . TYR D 1 267 ? 18.533 32.976 -12.619 1.00 87.44 267 TYR D C 1
ATOM 11468 O O . TYR D 1 267 ? 19.596 33.542 -12.895 1.00 87.58 267 TYR D O 1
ATOM 11477 N N . LEU D 1 268 ? 17.642 33.442 -11.738 1.00 87.91 268 LEU D N 1
ATOM 11478 C CA . LEU D 1 268 ? 17.819 34.731 -11.044 1.00 88.47 268 LEU D CA 1
ATOM 11479 C C . LEU D 1 268 ? 19.020 34.728 -10.083 1.00 89.08 268 LEU D C 1
ATOM 11480 O O . LEU D 1 268 ? 19.732 35.736 -9.962 1.00 88.84 268 LEU D O 1
ATOM 11485 N N . LEU D 1 269 ? 19.232 33.601 -9.399 1.00 89.94 269 LEU D N 1
ATOM 11486 C CA . LEU D 1 269 ? 20.458 33.383 -8.626 1.00 90.52 269 LEU D CA 1
ATOM 11487 C C . LEU D 1 269 ? 21.695 33.478 -9.555 1.00 91.60 269 LEU D C 1
ATOM 11488 O O . LEU D 1 269 ? 22.657 34.183 -9.214 1.00 91.57 269 LEU D O 1
ATOM 11493 N N . ASP D 1 270 ? 21.650 32.816 -10.726 1.00 92.88 270 ASP D N 1
ATOM 11494 C CA . ASP D 1 270 ? 22.811 32.740 -11.667 1.00 94.05 270 ASP D CA 1
ATOM 11495 C C . ASP D 1 270 ? 23.362 34.105 -12.129 1.00 94.61 270 ASP D C 1
ATOM 11496 O O . ASP D 1 270 ? 24.560 34.219 -12.428 1.00 94.50 270 ASP D O 1
ATOM 11501 N N . LYS D 1 271 ? 22.522 35.137 -12.163 1.00 95.29 271 LYS D N 1
ATOM 11502 C CA . LYS D 1 271 ? 23.033 36.480 -12.416 1.00 96.16 271 LYS D CA 1
ATOM 11503 C C . LYS D 1 271 ? 22.671 37.418 -11.286 1.00 96.94 271 LYS D C 1
ATOM 11504 O O . LYS D 1 271 ? 21.529 37.843 -11.199 1.00 97.48 271 LYS D O 1
ATOM 11510 N N . ARG D 1 272 ? 23.638 37.725 -10.413 1.00 97.59 272 ARG D N 1
ATOM 11511 C CA . ARG D 1 272 ? 23.442 38.758 -9.382 1.00 97.95 272 ARG D CA 1
ATOM 11512 C C . ARG D 1 272 ? 24.745 39.307 -8.753 1.00 98.02 272 ARG D C 1
ATOM 11513 O O . ARG D 1 272 ? 25.839 38.887 -9.132 1.00 98.18 272 ARG D O 1
ATOM 11521 N N . ASP D 1 273 ? 24.606 40.263 -7.817 1.00 98.03 273 ASP D N 1
ATOM 11522 C CA . ASP D 1 273 ? 25.749 40.972 -7.197 1.00 97.69 273 ASP D CA 1
ATOM 11523 C C . ASP D 1 273 ? 25.819 40.739 -5.690 1.00 97.51 273 ASP D C 1
ATOM 11524 O O . ASP D 1 273 ? 26.636 41.354 -5.005 1.00 97.09 273 ASP D O 1
ATOM 11529 N N . MET D 1 277 ? 21.086 43.977 -7.242 1.00 85.28 277 MET D N 1
ATOM 11530 C CA . MET D 1 277 ? 21.645 42.651 -7.460 1.00 84.98 277 MET D CA 1
ATOM 11531 C C . MET D 1 277 ? 21.144 41.997 -8.778 1.00 85.02 277 MET D C 1
ATOM 11532 O O . MET D 1 277 ? 21.982 41.578 -9.577 1.00 85.30 277 MET D O 1
ATOM 11534 N N . VAL D 1 278 ? 19.820 41.928 -9.023 1.00 84.90 278 VAL D N 1
ATOM 11535 C CA . VAL D 1 278 ? 19.260 41.289 -10.261 1.00 84.86 278 VAL D CA 1
ATOM 11536 C C . VAL D 1 278 ? 18.087 42.010 -10.991 1.00 84.92 278 VAL D C 1
ATOM 11537 O O . VAL D 1 278 ? 17.906 41.804 -12.190 1.00 84.74 278 VAL D O 1
ATOM 11539 N N . THR D 1 279 ? 17.292 42.817 -10.285 1.00 85.19 279 THR D N 1
ATOM 11540 C CA . THR D 1 279 ? 16.030 43.391 -10.832 1.00 85.45 279 THR D CA 1
ATOM 11541 C C . THR D 1 279 ? 16.242 44.203 -12.124 1.00 85.73 279 THR D C 1
ATOM 11542 O O . THR D 1 279 ? 15.441 44.118 -13.065 1.00 85.32 279 THR D O 1
ATOM 11546 N N . ASN D 1 280 ? 17.326 44.979 -12.135 1.00 85.80 280 ASN D N 1
ATOM 11547 C CA . ASN D 1 280 ? 17.671 45.875 -13.235 1.00 85.92 280 ASN D CA 1
ATOM 11548 C C . ASN D 1 280 ? 17.608 45.283 -14.669 1.00 85.40 280 ASN D C 1
ATOM 11549 O O . ASN D 1 280 ? 17.265 45.989 -15.621 1.00 85.09 280 ASN D O 1
ATOM 11554 N N . LEU D 1 281 ? 17.892 43.997 -14.838 1.00 84.86 281 LEU D N 1
ATOM 11555 C CA . LEU D 1 281 ? 17.948 43.440 -16.195 1.00 84.71 281 LEU D CA 1
ATOM 11556 C C . LEU D 1 281 ? 16.611 42.933 -16.697 1.00 84.22 281 LEU D C 1
ATOM 11557 O O . LEU D 1 281 ? 16.585 42.171 -17.658 1.00 84.77 281 LEU D O 1
ATOM 11562 N N . PHE D 1 282 ? 15.509 43.361 -16.066 1.00 83.82 282 PHE D N 1
ATOM 11563 C CA . PHE D 1 282 ? 14.133 42.937 -16.434 1.00 83.07 282 PHE D CA 1
ATOM 11564 C C . PHE D 1 282 ? 13.168 44.098 -16.543 1.00 82.61 282 PHE D C 1
ATOM 11565 O O . PHE D 1 282 ? 13.289 45.074 -15.801 1.00 82.27 282 PHE D O 1
ATOM 11573 N N . THR D 1 283 ? 12.192 43.948 -17.444 1.00 82.07 283 THR D N 1
ATOM 11574 C CA . THR D 1 283 ? 11.058 44.873 -17.557 1.00 81.73 283 THR D CA 1
ATOM 11575 C C . THR D 1 283 ? 9.916 44.409 -16.639 1.00 82.23 283 THR D C 1
ATOM 11576 O O . THR D 1 283 ? 9.929 43.267 -16.142 1.00 82.50 283 THR D O 1
ATOM 11580 N N . ASP D 1 284 ? 8.930 45.279 -16.426 1.00 82.42 284 ASP D N 1
ATOM 11581 C CA . ASP D 1 284 ? 7.783 44.972 -15.557 1.00 82.98 284 ASP D CA 1
ATOM 11582 C C . ASP D 1 284 ? 8.190 44.943 -14.073 1.00 83.37 284 ASP D C 1
ATOM 11583 O O . ASP D 1 284 ? 7.617 44.204 -13.275 1.00 83.53 284 ASP D O 1
ATOM 11585 N N . VAL D 1 285 ? 9.183 45.762 -13.721 1.00 83.67 285 VAL D N 1
ATOM 11586 C CA . VAL D 1 285 ? 9.705 45.850 -12.355 1.00 83.49 285 VAL D CA 1
ATOM 11587 C C . VAL D 1 285 ? 8.786 46.783 -11.531 1.00 83.49 285 VAL D C 1
ATOM 11588 O O . VAL D 1 285 ? 8.674 47.991 -11.807 1.00 83.32 285 VAL D O 1
ATOM 11592 N N . ILE D 1 286 ? 8.100 46.198 -10.546 1.00 83.09 286 ILE D N 1
ATOM 11593 C CA . ILE D 1 286 ? 7.177 46.948 -9.709 1.00 82.35 286 ILE D CA 1
ATOM 11594 C C . ILE D 1 286 ? 7.939 47.531 -8.534 1.00 82.35 286 ILE D C 1
ATOM 11595 O O . ILE D 1 286 ? 9.127 47.251 -8.345 1.00 82.96 286 ILE D O 1
ATOM 11600 N N . THR D 1 287 ? 7.272 48.364 -7.753 1.00 81.84 287 THR D N 1
ATOM 11601 C CA . THR D 1 287 ? 7.916 48.985 -6.605 1.00 81.04 287 THR D CA 1
ATOM 11602 C C . THR D 1 287 ? 7.760 48.082 -5.376 1.00 80.72 287 THR D C 1
ATOM 11603 O O . THR D 1 287 ? 6.771 47.319 -5.262 1.00 80.31 287 THR D O 1
ATOM 11607 N N . ASN D 1 288 ? 8.721 48.190 -4.451 1.00 80.01 288 ASN D N 1
ATOM 11608 C CA . ASN D 1 288 ? 8.672 47.440 -3.196 1.00 79.61 288 ASN D CA 1
ATOM 11609 C C . ASN D 1 288 ? 7.365 47.643 -2.429 1.00 78.90 288 ASN D C 1
ATOM 11610 O O . ASN D 1 288 ? 6.909 46.728 -1.744 1.00 77.71 288 ASN D O 1
ATOM 11615 N N . GLU D 1 289 ? 6.763 48.829 -2.578 1.00 78.46 289 GLU D N 1
ATOM 11616 C CA . GLU D 1 289 ? 5.469 49.157 -1.956 1.00 78.32 289 GLU D CA 1
ATOM 11617 C C . GLU D 1 289 ? 4.351 48.237 -2.437 1.00 77.94 289 GLU D C 1
ATOM 11618 O O . GLU D 1 289 ? 3.607 47.660 -1.611 1.00 77.55 289 GLU D O 1
ATOM 11624 N N . GLU D 1 290 ? 4.219 48.091 -3.760 1.00 77.32 290 GLU D N 1
ATOM 11625 C CA . GLU D 1 290 ? 3.122 47.267 -4.272 1.00 77.26 290 GLU D CA 1
ATOM 11626 C C . GLU D 1 290 ? 3.445 45.784 -4.194 1.00 75.88 290 GLU D C 1
ATOM 11627 O O . GLU D 1 290 ? 2.533 44.959 -3.984 1.00 75.46 290 GLU D O 1
ATOM 11633 N N . LEU D 1 291 ? 4.731 45.437 -4.305 1.00 74.36 291 LEU D N 1
ATOM 11634 C CA . LEU D 1 291 ? 5.115 44.039 -4.087 1.00 73.15 291 LEU D CA 1
ATOM 11635 C C . LEU D 1 291 ? 4.622 43.543 -2.716 1.00 72.19 291 LEU D C 1
ATOM 11636 O O . LEU D 1 291 ? 4.179 42.410 -2.635 1.00 72.31 291 LEU D O 1
ATOM 11641 N N . LEU D 1 292 ? 4.651 44.389 -1.676 1.00 71.09 292 LEU D N 1
ATOM 11642 C CA . LEU D 1 292 ? 4.172 44.027 -0.331 1.00 70.38 292 LEU D CA 1
ATOM 11643 C C . LEU D 1 292 ? 2.689 43.649 -0.244 1.00 70.78 292 LEU D C 1
ATOM 11644 O O . LEU D 1 292 ? 2.316 42.814 0.577 1.00 69.35 292 LEU D O 1
ATOM 11649 N N . GLU D 1 293 ? 1.839 44.300 -1.053 1.00 71.61 293 GLU D N 1
ATOM 11650 C CA . GLU D 1 293 ? 0.376 44.096 -0.996 1.00 71.85 293 GLU D CA 1
ATOM 11651 C C . GLU D 1 293 ? -0.114 42.978 -1.922 1.00 71.78 293 GLU D C 1
ATOM 11652 O O . GLU D 1 293 ? -1.308 42.667 -1.938 1.00 72.84 293 GLU D O 1
ATOM 11658 N N . LYS D 1 294 ? 0.798 42.363 -2.667 1.00 71.54 294 LYS D N 1
ATOM 11659 C CA . LYS D 1 294 ? 0.439 41.306 -3.599 1.00 71.82 294 LYS D CA 1
ATOM 11660 C C . LYS D 1 294 ? -0.101 40.121 -2.859 1.00 71.93 294 LYS D C 1
ATOM 11661 O O . LYS D 1 294 ? -0.013 40.045 -1.633 1.00 73.06 294 LYS D O 1
ATOM 11667 N N . ASP D 1 295 ? -0.700 39.206 -3.601 1.00 71.60 295 ASP D N 1
ATOM 11668 C CA . ASP D 1 295 ? -1.308 38.021 -3.013 1.00 71.13 295 ASP D CA 1
ATOM 11669 C C . ASP D 1 295 ? -0.175 37.016 -2.804 1.00 69.80 295 ASP D C 1
ATOM 11670 O O . ASP D 1 295 ? 0.674 36.844 -3.682 1.00 69.23 295 ASP D O 1
ATOM 11675 N N . CYS D 1 296 ? -0.148 36.408 -1.616 1.00 68.53 296 CYS D N 1
ATOM 11676 C CA . CYS D 1 296 ? 0.806 35.348 -1.275 1.00 67.51 296 CYS D CA 1
ATOM 11677 C C . CYS D 1 296 ? 0.365 34.675 0.031 1.00 67.17 296 CYS D C 1
ATOM 11678 O O . CYS D 1 296 ? -0.530 35.162 0.745 1.00 67.02 296 CYS D O 1
ATOM 11681 N N . ASP D 1 297 ? 0.967 33.544 0.359 1.00 66.23 297 ASP D N 1
ATOM 11682 C CA . ASP D 1 297 ? 0.756 32.992 1.694 1.00 65.84 297 ASP D CA 1
ATOM 11683 C C . ASP D 1 297 ? 1.670 33.697 2.729 1.00 64.63 297 ASP D C 1
ATOM 11684 O O . ASP D 1 297 ? 1.206 34.153 3.782 1.00 63.49 297 ASP D O 1
ATOM 11689 N N . ILE D 1 298 ? 2.956 33.804 2.370 1.00 63.20 298 ILE D N 1
ATOM 11690 C CA . ILE D 1 298 ? 4.014 34.271 3.251 1.00 61.53 298 ILE D CA 1
ATOM 11691 C C . ILE D 1 298 ? 4.674 35.505 2.666 1.00 60.33 298 ILE D C 1
ATOM 11692 O O . ILE D 1 298 ? 5.124 35.473 1.530 1.00 58.94 298 ILE D O 1
ATOM 11697 N N . LEU D 1 299 ? 4.720 36.579 3.458 1.00 60.01 299 LEU D N 1
ATOM 11698 C CA . LEU D 1 299 ? 5.535 37.765 3.161 1.00 60.37 299 LEU D CA 1
ATOM 11699 C C . LEU D 1 299 ? 6.753 37.849 4.120 1.00 60.38 299 LEU D C 1
ATOM 11700 O O . LEU D 1 299 ? 6.600 37.831 5.351 1.00 59.52 299 LEU D O 1
ATOM 11705 N N . VAL D 1 300 ? 7.940 37.962 3.536 1.00 60.59 300 VAL D N 1
ATOM 11706 C CA . VAL D 1 300 ? 9.197 38.157 4.286 1.00 61.40 300 VAL D CA 1
ATOM 11707 C C . VAL D 1 300 ? 9.893 39.448 3.867 1.00 62.62 300 VAL D C 1
ATOM 11708 O O . VAL D 1 300 ? 10.578 39.467 2.851 1.00 61.56 300 VAL D O 1
ATOM 11712 N N . PRO D 1 301 ? 9.714 40.543 4.627 1.00 65.11 301 PRO D N 1
ATOM 11713 C CA . PRO D 1 301 ? 10.463 41.768 4.314 1.00 66.77 301 PRO D CA 1
ATOM 11714 C C . PRO D 1 301 ? 11.880 41.745 4.897 1.00 69.47 301 PRO D C 1
ATOM 11715 O O . PRO D 1 301 ? 12.065 41.272 6.050 1.00 69.62 301 PRO D O 1
ATOM 11719 N N . ALA D 1 302 ? 12.861 42.229 4.118 1.00 72.15 302 ALA D N 1
ATOM 11720 C CA . ALA D 1 302 ? 14.270 42.341 4.575 1.00 74.38 302 ALA D CA 1
ATOM 11721 C C . ALA D 1 302 ? 14.455 43.771 4.996 1.00 76.19 302 ALA D C 1
ATOM 11722 O O . ALA D 1 302 ? 13.623 44.606 4.645 1.00 76.90 302 ALA D O 1
ATOM 11724 N N . ALA D 1 303 ? 15.518 44.009 5.777 1.00 78.21 303 ALA D N 1
ATOM 11725 C CA . ALA D 1 303 ? 16.063 45.343 6.105 1.00 79.52 303 ALA D CA 1
ATOM 11726 C C . ALA D 1 303 ? 14.991 46.402 6.358 1.00 80.53 303 ALA D C 1
ATOM 11727 O O . ALA D 1 303 ? 13.863 46.088 6.758 1.00 81.37 303 ALA D O 1
ATOM 11729 N N . ILE D 1 304 ? 15.365 47.657 6.148 1.00 81.10 304 ILE D N 1
ATOM 11730 C CA . ILE D 1 304 ? 14.407 48.748 5.981 1.00 81.22 304 ILE D CA 1
ATOM 11731 C C . ILE D 1 304 ? 13.317 48.782 7.066 1.00 81.33 304 ILE D C 1
ATOM 11732 O O . ILE D 1 304 ? 12.351 48.024 7.053 1.00 81.44 304 ILE D O 1
ATOM 11737 N N . SER D 1 305 ? 13.518 49.671 8.028 1.00 81.36 305 SER D N 1
ATOM 11738 C CA . SER D 1 305 ? 12.548 49.915 9.060 1.00 81.51 305 SER D CA 1
ATOM 11739 C C . SER D 1 305 ? 11.197 50.401 8.512 1.00 81.12 305 SER D C 1
ATOM 11740 O O . SER D 1 305 ? 11.109 51.104 7.505 1.00 80.34 305 SER D O 1
ATOM 11743 N N . ASN D 1 306 ? 10.140 49.978 9.194 1.00 80.81 306 ASN D N 1
ATOM 11744 C CA . ASN D 1 306 ? 8.833 50.547 8.984 1.00 80.80 306 ASN D CA 1
ATOM 11745 C C . ASN D 1 306 ? 8.405 50.500 7.499 1.00 80.48 306 ASN D C 1
ATOM 11746 O O . ASN D 1 306 ? 7.847 51.463 6.983 1.00 81.17 306 ASN D O 1
ATOM 11751 N N . GLN D 1 307 ? 8.689 49.363 6.844 1.00 79.25 307 GLN D N 1
ATOM 11752 C CA . GLN D 1 307 ? 8.135 48.998 5.548 1.00 78.27 307 GLN D CA 1
ATOM 11753 C C . GLN D 1 307 ? 6.635 48.839 5.640 1.00 77.52 307 GLN D C 1
ATOM 11754 O O . GLN D 1 307 ? 5.899 49.477 4.890 1.00 78.04 307 GLN D O 1
ATOM 11760 N N . ILE D 1 308 ? 6.195 47.963 6.542 1.00 76.11 308 ILE D N 1
ATOM 11761 C CA . ILE D 1 308 ? 4.785 47.756 6.819 1.00 75.26 308 ILE D CA 1
ATOM 11762 C C . ILE D 1 308 ? 4.356 48.723 7.942 1.00 75.32 308 ILE D C 1
ATOM 11763 O O . ILE D 1 308 ? 4.814 48.607 9.082 1.00 75.15 308 ILE D O 1
ATOM 11768 N N . THR D 1 309 ? 3.477 49.670 7.615 1.00 75.63 309 THR D N 1
ATOM 11769 C CA . THR D 1 309 ? 3.004 50.699 8.564 1.00 75.72 309 THR D CA 1
ATOM 11770 C C . THR D 1 309 ? 1.476 50.655 8.727 1.00 75.89 309 THR D C 1
ATOM 11771 O O . THR D 1 309 ? 0.824 49.663 8.375 1.00 75.23 309 THR D O 1
ATOM 11775 N N . ALA D 1 310 ? 0.913 51.728 9.288 1.00 76.13 310 ALA D N 1
ATOM 11776 C CA . ALA D 1 310 ? -0.536 51.853 9.430 1.00 76.28 310 ALA D CA 1
ATOM 11777 C C . ALA D 1 310 ? -1.191 52.081 8.061 1.00 76.24 310 ALA D C 1
ATOM 11778 O O . ALA D 1 310 ? -2.352 51.723 7.875 1.00 76.75 310 ALA D O 1
ATOM 11780 N N . LYS D 1 311 ? -0.450 52.653 7.109 1.00 76.18 311 LYS D N 1
ATOM 11781 C CA . LYS D 1 311 ? -0.935 52.812 5.725 1.00 76.21 311 LYS D CA 1
ATOM 11782 C C . LYS D 1 311 ? -1.098 51.421 5.068 1.00 75.70 311 LYS D C 1
ATOM 11783 O O . LYS D 1 311 ? -2.217 50.986 4.791 1.00 75.51 311 LYS D O 1
ATOM 11789 N N . ASN D 1 312 ? 0.026 50.717 4.904 1.00 74.84 312 ASN D N 1
ATOM 11790 C CA . ASN D 1 312 ? 0.108 49.357 4.354 1.00 73.74 312 ASN D CA 1
ATOM 11791 C C . ASN D 1 312 ? -0.697 48.241 4.990 1.00 72.89 312 ASN D C 1
ATOM 11792 O O . ASN D 1 312 ? -1.103 47.302 4.304 1.00 72.13 312 ASN D O 1
ATOM 11797 N N . ALA D 1 313 ? -0.810 48.280 6.315 1.00 72.08 313 ALA D N 1
ATOM 11798 C CA . ALA D 1 313 ? -1.110 47.078 7.112 1.00 71.61 313 ALA D CA 1
ATOM 11799 C C . ALA D 1 313 ? -2.355 46.345 6.656 1.00 70.93 313 ALA D C 1
ATOM 11800 O O . ALA D 1 313 ? -2.391 45.122 6.628 1.00 70.53 313 ALA D O 1
ATOM 11802 N N . HIS D 1 314 ? -3.372 47.112 6.291 1.00 70.79 314 HIS D N 1
ATOM 11803 C CA . HIS D 1 314 ? -4.681 46.568 5.884 1.00 70.34 314 HIS D CA 1
ATOM 11804 C C . HIS D 1 314 ? -4.628 45.925 4.502 1.00 69.62 314 HIS D C 1
ATOM 11805 O O . HIS D 1 314 ? -5.422 45.049 4.192 1.00 69.04 314 HIS D O 1
ATOM 11812 N N . ASN D 1 315 ? -3.669 46.350 3.692 1.00 69.45 315 ASN D N 1
ATOM 11813 C CA . ASN D 1 315 ? -3.478 45.798 2.360 1.00 69.97 315 ASN D CA 1
ATOM 11814 C C . ASN D 1 315 ? -2.615 44.525 2.268 1.00 69.73 315 ASN D C 1
ATOM 11815 O O . ASN D 1 315 ? -2.631 43.832 1.227 1.00 70.71 315 ASN D O 1
ATOM 11820 N N . ILE D 1 316 ? -1.861 44.208 3.321 1.00 68.81 316 ILE D N 1
ATOM 11821 C CA . ILE D 1 316 ? -1.004 43.006 3.296 1.00 67.75 316 ILE D CA 1
ATOM 11822 C C . ILE D 1 316 ? -1.901 41.779 3.174 1.00 66.98 316 ILE D C 1
ATOM 11823 O O . ILE D 1 316 ? -2.809 41.574 3.973 1.00 66.36 316 ILE D O 1
ATOM 11828 N N . GLN D 1 317 ? -1.625 40.968 2.168 1.00 66.70 317 GLN D N 1
ATOM 11829 C CA . GLN D 1 317 ? -2.473 39.845 1.820 1.00 66.78 317 GLN D CA 1
ATOM 11830 C C . GLN D 1 317 ? -2.012 38.530 2.454 1.00 65.90 317 GLN D C 1
ATOM 11831 O O . GLN D 1 317 ? -2.761 37.536 2.461 1.00 65.51 317 GLN D O 1
ATOM 11837 N N . ALA D 1 318 ? -0.771 38.511 2.969 1.00 64.29 318 ALA D N 1
ATOM 11838 C CA . ALA D 1 318 ? -0.162 37.281 3.404 1.00 62.69 318 ALA D CA 1
ATOM 11839 C C . ALA D 1 318 ? -0.848 36.777 4.653 1.00 61.90 318 ALA D C 1
ATOM 11840 O O . ALA D 1 318 ? -1.300 37.544 5.505 1.00 60.64 318 ALA D O 1
ATOM 11842 N N . SER D 1 319 ? -0.965 35.466 4.728 1.00 61.16 319 SER D N 1
ATOM 11843 C CA . SER D 1 319 ? -1.428 34.843 5.941 1.00 62.18 319 SER D CA 1
ATOM 11844 C C . SER D 1 319 ? -0.337 34.882 7.057 1.00 62.39 319 SER D C 1
ATOM 11845 O O . SER D 1 319 ? -0.654 34.840 8.246 1.00 61.78 319 SER D O 1
ATOM 11848 N N . ILE D 1 320 ? 0.933 34.917 6.635 1.00 62.36 320 ILE D N 1
ATOM 11849 C CA . ILE D 1 320 ? 2.077 34.842 7.527 1.00 62.29 320 ILE D CA 1
ATOM 11850 C C . ILE D 1 320 ? 3.075 35.908 7.119 1.00 61.79 320 ILE D C 1
ATOM 11851 O O . ILE D 1 320 ? 3.470 35.960 5.954 1.00 60.20 320 ILE D O 1
ATOM 11856 N N . VAL D 1 321 ? 3.423 36.790 8.062 1.00 62.15 321 VAL D N 1
ATOM 11857 C CA . VAL D 1 321 ? 4.570 37.697 7.879 1.00 63.04 321 VAL D CA 1
ATOM 11858 C C . VAL D 1 321 ? 5.771 37.204 8.733 1.00 64.32 321 VAL D C 1
ATOM 11859 O O . VAL D 1 321 ? 5.634 36.959 9.937 1.00 64.62 321 VAL D O 1
ATOM 11863 N N . VAL D 1 322 ? 6.924 37.012 8.092 1.00 65.35 322 VAL D N 1
ATOM 11864 C CA . VAL D 1 322 ? 8.147 36.609 8.791 1.00 65.90 322 VAL D CA 1
ATOM 11865 C C . VAL D 1 322 ? 9.195 37.701 8.597 1.00 66.35 322 VAL D C 1
ATOM 11866 O O . VAL D 1 322 ? 9.808 37.793 7.522 1.00 65.08 322 VAL D O 1
ATOM 11870 N N . GLU D 1 323 ? 9.374 38.517 9.646 1.00 67.35 323 GLU D N 1
ATOM 11871 C CA . GLU D 1 323 ? 10.404 39.564 9.678 1.00 68.74 323 GLU D CA 1
ATOM 11872 C C . GLU D 1 323 ? 11.786 38.906 9.637 1.00 70.41 323 GLU D C 1
ATOM 11873 O O . GLU D 1 323 ? 12.046 37.943 10.355 1.00 70.64 323 GLU D O 1
ATOM 11879 N N . ARG D 1 324 ? 12.653 39.407 8.774 1.00 72.35 324 ARG D N 1
ATOM 11880 C CA . ARG D 1 324 ? 14.008 38.904 8.684 1.00 74.39 324 ARG D CA 1
ATOM 11881 C C . ARG D 1 324 ? 15.006 40.002 8.987 1.00 74.25 324 ARG D C 1
ATOM 11882 O O . ARG D 1 324 ? 16.153 39.930 8.540 1.00 74.63 324 ARG D O 1
ATOM 11890 N N . ALA D 1 325 ? 14.588 41.011 9.745 1.00 73.92 325 ALA D N 1
ATOM 11891 C CA . ALA D 1 325 ? 15.517 42.024 10.144 1.00 74.04 325 ALA D CA 1
ATOM 11892 C C . ALA D 1 325 ? 14.861 43.022 11.028 1.00 74.04 325 ALA D C 1
ATOM 11893 O O . ALA D 1 325 ? 13.657 42.998 11.195 1.00 74.84 325 ALA D O 1
ATOM 11895 N N . ASN D 1 326 ? 15.707 43.787 11.697 1.00 73.48 326 ASN D N 1
ATOM 11896 C CA . ASN D 1 326 ? 15.707 45.243 11.584 1.00 73.55 326 ASN D CA 1
ATOM 11897 C C . ASN D 1 326 ? 14.429 46.072 11.801 1.00 72.57 326 ASN D C 1
ATOM 11898 O O . ASN D 1 326 ? 14.427 47.253 11.457 1.00 72.81 326 ASN D O 1
ATOM 11903 N N . GLY D 1 327 ? 13.377 45.498 12.377 1.00 71.40 327 GLY D N 1
ATOM 11904 C CA . GLY D 1 327 ? 12.176 46.265 12.715 1.00 70.60 327 GLY D CA 1
ATOM 11905 C C . GLY D 1 327 ? 11.371 46.836 11.546 1.00 70.09 327 GLY D C 1
ATOM 11906 O O . GLY D 1 327 ? 11.052 48.033 11.541 1.00 69.85 327 GLY D O 1
ATOM 11907 N N . PRO D 1 328 ? 10.999 45.982 10.567 1.00 69.12 328 PRO D N 1
ATOM 11908 C CA . PRO D 1 328 ? 10.285 46.411 9.363 1.00 68.62 328 PRO D CA 1
ATOM 11909 C C . PRO D 1 328 ? 8.780 46.679 9.557 1.00 67.97 328 PRO D C 1
ATOM 11910 O O . PRO D 1 328 ? 8.157 47.210 8.638 1.00 67.45 328 PRO D O 1
ATOM 11914 N N . THR D 1 329 ? 8.208 46.292 10.703 1.00 66.63 329 THR D N 1
ATOM 11915 C CA . THR D 1 329 ? 6.778 46.486 10.972 1.00 65.98 329 THR D CA 1
ATOM 11916 C C . THR D 1 329 ? 6.620 47.423 12.138 1.00 66.07 329 THR D C 1
ATOM 11917 O O . THR D 1 329 ? 7.228 47.197 13.178 1.00 66.09 329 THR D O 1
ATOM 11921 N N . THR D 1 330 ? 5.798 48.460 11.995 1.00 66.62 330 THR D N 1
ATOM 11922 C CA . THR D 1 330 ? 5.623 49.442 13.093 1.00 66.67 330 THR D CA 1
ATOM 11923 C C . THR D 1 330 ? 4.755 48.818 14.166 1.00 67.24 330 THR D C 1
ATOM 11924 O O . THR D 1 330 ? 4.131 47.764 13.935 1.00 66.99 330 THR D O 1
ATOM 11928 N N . ILE D 1 331 ? 4.730 49.472 15.330 1.00 68.38 331 ILE D N 1
ATOM 11929 C CA . ILE D 1 331 ? 3.839 49.088 16.461 1.00 69.08 331 ILE D CA 1
ATOM 11930 C C . ILE D 1 331 ? 2.365 49.088 16.068 1.00 69.57 331 ILE D C 1
ATOM 11931 O O . ILE D 1 331 ? 1.587 48.217 16.495 1.00 69.86 331 ILE D O 1
ATOM 11936 N N . ASP D 1 332 ? 1.985 50.071 15.262 1.00 69.95 332 ASP D N 1
ATOM 11937 C CA . ASP D 1 332 ? 0.605 50.199 14.821 1.00 70.42 332 ASP D CA 1
ATOM 11938 C C . ASP D 1 332 ? 0.298 49.095 13.833 1.00 70.19 332 ASP D C 1
ATOM 11939 O O . ASP D 1 332 ? -0.740 48.427 13.947 1.00 70.48 332 ASP D O 1
ATOM 11944 N N . ALA D 1 333 ? 1.214 48.869 12.889 1.00 70.01 333 ALA D N 1
ATOM 11945 C CA . ALA D 1 333 ? 1.014 47.823 11.877 1.00 70.01 333 ALA D CA 1
ATOM 11946 C C . ALA D 1 333 ? 0.912 46.431 12.510 1.00 70.48 333 ALA D C 1
ATOM 11947 O O . ALA D 1 333 ? 0.081 45.603 12.120 1.00 70.26 333 ALA D O 1
ATOM 11949 N N . THR D 1 334 ? 1.756 46.182 13.501 1.00 71.26 334 THR D N 1
ATOM 11950 C CA . THR D 1 334 ? 1.767 44.895 14.180 1.00 72.13 334 THR D CA 1
ATOM 11951 C C . THR D 1 334 ? 0.394 44.663 14.818 1.00 71.97 334 THR D C 1
ATOM 11952 O O . THR D 1 334 ? -0.186 43.567 14.719 1.00 71.48 334 THR D O 1
ATOM 11956 N N . LYS D 1 335 ? -0.107 45.706 15.483 1.00 72.53 335 LYS D N 1
ATOM 11957 C CA . LYS D 1 335 ? -1.439 45.675 16.111 1.00 72.98 335 LYS D CA 1
ATOM 11958 C C . LYS D 1 335 ? -2.495 45.291 15.061 1.00 72.64 335 LYS D C 1
ATOM 11959 O O . LYS D 1 335 ? -3.225 44.300 15.248 1.00 72.52 335 LYS D O 1
ATOM 11965 N N . ILE D 1 336 ? -2.523 46.021 13.944 1.00 72.37 336 ILE D N 1
ATOM 11966 C CA . ILE D 1 336 ? -3.509 45.758 12.868 1.00 72.49 336 ILE D CA 1
ATOM 11967 C C . ILE D 1 336 ? -3.500 44.305 12.391 1.00 72.51 336 ILE D C 1
ATOM 11968 O O . ILE D 1 336 ? -4.525 43.618 12.447 1.00 72.49 336 ILE D O 1
ATOM 11973 N N . LEU D 1 337 ? -2.334 43.833 11.959 1.00 72.63 337 LEU D N 1
ATOM 11974 C CA . LEU D 1 337 ? -2.202 42.480 11.395 1.00 72.31 337 LEU D CA 1
ATOM 11975 C C . LEU D 1 337 ? -2.599 41.391 12.414 1.00 72.25 337 LEU D C 1
ATOM 11976 O O . LEU D 1 337 ? -3.180 40.353 12.063 1.00 71.67 337 LEU D O 1
ATOM 11981 N N . ASN D 1 338 ? -2.291 41.640 13.679 1.00 72.28 338 ASN D N 1
ATOM 11982 C CA . ASN D 1 338 ? -2.697 40.727 14.759 1.00 73.07 338 ASN D CA 1
ATOM 11983 C C . ASN D 1 338 ? -4.232 40.622 14.769 1.00 73.06 338 ASN D C 1
ATOM 11984 O O . ASN D 1 338 ? -4.795 39.519 14.685 1.00 73.43 338 ASN D O 1
ATOM 11989 N N . GLU D 1 339 ? -4.893 41.777 14.825 1.00 73.42 339 GLU D N 1
ATOM 11990 C CA . GLU D 1 339 ? -6.367 41.846 14.821 1.00 73.32 339 GLU D CA 1
ATOM 11991 C C . GLU D 1 339 ? -6.948 41.183 13.553 1.00 72.65 339 GLU D C 1
ATOM 11992 O O . GLU D 1 339 ? -7.889 40.399 13.677 1.00 72.81 339 GLU D O 1
ATOM 11998 N N . ARG D 1 340 ? -6.355 41.461 12.373 1.00 71.23 340 ARG D N 1
ATOM 11999 C CA . ARG D 1 340 ? -6.725 40.815 11.102 1.00 69.85 340 ARG D CA 1
ATOM 12000 C C . ARG D 1 340 ? -6.341 39.326 10.998 1.00 69.15 340 ARG D C 1
ATOM 12001 O O . ARG D 1 340 ? -6.489 38.734 9.920 1.00 68.47 340 ARG D O 1
ATOM 12009 N N . GLY D 1 341 ? -5.799 38.738 12.081 1.00 68.31 341 GLY D N 1
ATOM 12010 C CA . GLY D 1 341 ? -5.450 37.297 12.136 1.00 67.18 341 GLY D CA 1
ATOM 12011 C C . GLY D 1 341 ? -4.269 36.820 11.286 1.00 66.25 341 GLY D C 1
ATOM 12012 O O . GLY D 1 341 ? -4.124 35.616 11.060 1.00 65.33 341 GLY D O 1
ATOM 12013 N N . VAL D 1 342 ? -3.416 37.734 10.809 1.00 65.49 342 VAL D N 1
ATOM 12014 C CA . VAL D 1 342 ? -2.168 37.294 10.149 1.00 65.01 342 VAL D CA 1
ATOM 12015 C C . VAL D 1 342 ? -1.126 36.899 11.221 1.00 64.63 342 VAL D C 1
ATOM 12016 O O . VAL D 1 342 ? -1.105 37.453 12.329 1.00 64.21 342 VAL D O 1
ATOM 12020 N N . LEU D 1 343 ? -0.334 35.872 10.894 1.00 64.31 343 LEU D N 1
ATOM 12021 C CA . LEU D 1 343 ? 0.696 35.310 11.776 1.00 63.77 343 LEU D CA 1
ATOM 12022 C C . LEU D 1 343 ? 1.993 36.053 11.542 1.00 62.79 343 LEU D C 1
ATOM 12023 O O . LEU D 1 343 ? 2.648 35.851 10.506 1.00 62.57 343 LEU D O 1
ATOM 12028 N N . LEU D 1 344 ? 2.332 36.926 12.497 1.00 61.36 344 LEU D N 1
ATOM 12029 C CA . LEU D 1 344 ? 3.601 37.675 12.488 1.00 60.89 344 LEU D CA 1
ATOM 12030 C C . LEU D 1 344 ? 4.677 37.027 13.373 1.00 59.39 344 LEU D C 1
ATOM 12031 O O . LEU D 1 344 ? 4.574 37.059 14.605 1.00 59.67 344 LEU D O 1
ATOM 12036 N N . VAL D 1 345 ? 5.683 36.450 12.712 1.00 57.72 345 VAL D N 1
ATOM 12037 C CA . VAL D 1 345 ? 6.893 35.938 13.327 1.00 56.36 345 VAL D CA 1
ATOM 12038 C C . VAL D 1 345 ? 7.932 37.067 13.384 1.00 54.86 345 VAL D C 1
ATOM 12039 O O . VAL D 1 345 ? 8.475 37.453 12.360 1.00 54.99 345 VAL D O 1
ATOM 12043 N N . PRO D 1 346 ? 8.202 37.602 14.589 1.00 53.95 346 PRO D N 1
ATOM 12044 C CA . PRO D 1 346 ? 9.118 38.714 14.728 1.00 53.35 346 PRO D CA 1
ATOM 12045 C C . PRO D 1 346 ? 10.596 38.351 14.521 1.00 52.99 346 PRO D C 1
ATOM 12046 O O . PRO D 1 346 ? 10.972 37.192 14.671 1.00 51.84 346 PRO D O 1
ATOM 12050 N N . ASP D 1 347 ? 11.395 39.373 14.195 1.00 53.58 347 ASP D N 1
ATOM 12051 C CA . ASP D 1 347 ? 12.846 39.277 13.924 1.00 54.02 347 ASP D CA 1
ATOM 12052 C C . ASP D 1 347 ? 13.604 38.649 15.106 1.00 52.81 347 ASP D C 1
ATOM 12053 O O . ASP D 1 347 ? 14.450 37.807 14.908 1.00 52.86 347 ASP D O 1
ATOM 12058 N N . ILE D 1 348 ? 13.240 39.044 16.316 1.00 52.11 348 ILE D N 1
ATOM 12059 C CA . ILE D 1 348 ? 13.923 38.621 17.498 1.00 52.01 348 ILE D CA 1
ATOM 12060 C C . ILE D 1 348 ? 13.841 37.104 17.666 1.00 52.49 348 ILE D C 1
ATOM 12061 O O . ILE D 1 348 ? 14.778 36.511 18.191 1.00 52.18 348 ILE D O 1
ATOM 12066 N N . LEU D 1 349 ? 12.768 36.476 17.174 1.00 51.91 349 LEU D N 1
ATOM 12067 C CA . LEU D 1 349 ? 12.670 35.012 17.150 1.00 51.28 349 LEU D CA 1
ATOM 12068 C C . LEU D 1 349 ? 13.231 34.438 15.897 1.00 50.83 349 LEU D C 1
ATOM 12069 O O . LEU D 1 349 ? 13.927 33.409 15.940 1.00 51.34 349 LEU D O 1
ATOM 12074 N N . ALA D 1 350 ? 12.922 35.074 14.774 1.00 50.39 350 ALA D N 1
ATOM 12075 C CA . ALA D 1 350 ? 13.266 34.501 13.436 1.00 49.40 350 ALA D CA 1
ATOM 12076 C C . ALA D 1 350 ? 14.763 34.519 13.222 1.00 48.45 350 ALA D C 1
ATOM 12077 O O . ALA D 1 350 ? 15.290 33.641 12.607 1.00 47.95 350 ALA D O 1
ATOM 12079 N N . SER D 1 351 ? 15.434 35.558 13.696 1.00 48.22 351 SER D N 1
ATOM 12080 C CA . SER D 1 351 ? 16.891 35.698 13.496 1.00 48.56 351 SER D CA 1
ATOM 12081 C C . SER D 1 351 ? 17.786 35.047 14.625 1.00 47.22 351 SER D C 1
ATOM 12082 O O . SER D 1 351 ? 18.998 35.269 14.618 1.00 45.45 351 SER D O 1
ATOM 12085 N N . ALA D 1 352 ? 17.201 34.214 15.501 1.00 46.16 352 ALA D N 1
ATOM 12086 C CA . ALA D 1 352 ? 17.885 33.716 16.745 1.00 46.52 352 ALA D CA 1
ATOM 12087 C C . ALA D 1 352 ? 18.881 32.573 16.532 1.00 46.73 352 ALA D C 1
ATOM 12088 O O . ALA D 1 352 ? 19.499 32.117 17.470 1.00 47.81 352 ALA D O 1
ATOM 12090 N N . GLY D 1 353 ? 19.000 32.085 15.301 1.00 46.71 353 GLY D N 1
ATOM 12091 C CA . GLY D 1 353 ? 19.942 31.074 14.975 1.00 45.81 353 GLY D CA 1
ATOM 12092 C C . GLY D 1 353 ? 21.364 31.524 15.220 1.00 45.43 353 GLY D C 1
ATOM 12093 O O . GLY D 1 353 ? 22.191 30.739 15.637 1.00 44.47 353 GLY D O 1
ATOM 12094 N N . GLY D 1 354 ? 21.634 32.791 14.964 1.00 45.61 354 GLY D N 1
ATOM 12095 C CA . GLY D 1 354 ? 22.990 33.353 15.067 1.00 45.60 354 GLY D CA 1
ATOM 12096 C C . GLY D 1 354 ? 23.521 33.142 16.487 1.00 45.37 354 GLY D C 1
ATOM 12097 O O . GLY D 1 354 ? 24.588 32.532 16.679 1.00 45.35 354 GLY D O 1
ATOM 12098 N N . VAL D 1 355 ? 22.737 33.615 17.452 1.00 43.55 355 VAL D N 1
ATOM 12099 C CA . VAL D 1 355 ? 23.049 33.540 18.843 1.00 43.92 355 VAL D CA 1
ATOM 12100 C C . VAL D 1 355 ? 23.038 32.073 19.293 1.00 43.35 355 VAL D C 1
ATOM 12101 O O . VAL D 1 355 ? 23.780 31.679 20.171 1.00 43.13 355 VAL D O 1
ATOM 12105 N N . THR D 1 356 ? 22.200 31.252 18.674 1.00 42.82 356 THR D N 1
ATOM 12106 C CA . THR D 1 356 ? 22.177 29.846 18.997 1.00 42.21 356 THR D CA 1
ATOM 12107 C C . THR D 1 356 ? 23.472 29.075 18.651 1.00 41.85 356 THR D C 1
ATOM 12108 O O . THR D 1 356 ? 23.974 28.334 19.523 1.00 41.26 356 THR D O 1
ATOM 12112 N N . VAL D 1 357 ? 24.009 29.219 17.430 1.00 41.45 357 VAL D N 1
ATOM 12113 C CA . VAL D 1 357 ? 25.263 28.553 17.104 1.00 42.17 357 VAL D CA 1
ATOM 12114 C C . VAL D 1 357 ? 26.456 29.172 17.862 1.00 41.35 357 VAL D C 1
ATOM 12115 O O . VAL D 1 357 ? 27.440 28.504 18.038 1.00 40.50 357 VAL D O 1
ATOM 12119 N N . SER D 1 358 ? 26.369 30.434 18.265 1.00 40.64 358 SER D N 1
ATOM 12120 C CA . SER D 1 358 ? 27.413 30.997 19.073 1.00 42.13 358 SER D CA 1
ATOM 12121 C C . SER D 1 358 ? 27.410 30.310 20.480 1.00 41.42 358 SER D C 1
ATOM 12122 O O . SER D 1 358 ? 28.435 29.871 20.979 1.00 41.64 358 SER D O 1
ATOM 12125 N N . TYR D 1 359 ? 26.239 30.086 21.043 1.00 41.27 359 TYR D N 1
ATOM 12126 C CA . TYR D 1 359 ? 26.082 29.184 22.207 1.00 39.81 359 TYR D CA 1
ATOM 12127 C C . TYR D 1 359 ? 26.711 27.818 21.997 1.00 40.40 359 TYR D C 1
ATOM 12128 O O . TYR D 1 359 ? 27.346 27.243 22.910 1.00 40.62 359 TYR D O 1
ATOM 12137 N N . PHE D 1 360 ? 26.493 27.255 20.812 1.00 39.77 360 PHE D N 1
ATOM 12138 C CA . PHE D 1 360 ? 26.919 25.892 20.557 1.00 38.69 360 PHE D CA 1
ATOM 12139 C C . PHE D 1 360 ? 28.440 25.816 20.502 1.00 38.17 360 PHE D C 1
ATOM 12140 O O . PHE D 1 360 ? 29.036 24.789 20.815 1.00 38.37 360 PHE D O 1
ATOM 12148 N N . GLU D 1 361 ? 29.049 26.867 20.000 1.00 37.47 361 GLU D N 1
ATOM 12149 C CA . GLU D 1 361 ? 30.474 26.958 19.960 1.00 37.00 361 GLU D CA 1
ATOM 12150 C C . GLU D 1 361 ? 30.976 26.834 21.411 1.00 35.45 361 GLU D C 1
ATOM 12151 O O . GLU D 1 361 ? 31.829 26.047 21.680 1.00 36.77 361 GLU D O 1
ATOM 12157 N N . TRP D 1 362 ? 30.413 27.600 22.324 1.00 34.18 362 TRP D N 1
ATOM 12158 C CA . TRP D 1 362 ? 30.748 27.509 23.748 1.00 33.53 362 TRP D CA 1
ATOM 12159 C C . TRP D 1 362 ? 30.510 26.114 24.398 1.00 32.64 362 TRP D C 1
ATOM 12160 O O . TRP D 1 362 ? 31.319 25.672 25.183 1.00 32.30 362 TRP D O 1
ATOM 12171 N N . VAL D 1 363 ? 29.512 25.358 23.975 1.00 32.51 363 VAL D N 1
ATOM 12172 C CA . VAL D 1 363 ? 29.293 24.038 24.511 1.00 32.26 363 VAL D CA 1
ATOM 12173 C C . VAL D 1 363 ? 30.422 23.146 24.049 1.00 33.78 363 VAL D C 1
ATOM 12174 O O . VAL D 1 363 ? 30.948 22.315 24.787 1.00 33.54 363 VAL D O 1
ATOM 12178 N N . GLN D 1 364 ? 30.833 23.347 22.802 1.00 33.65 364 GLN D N 1
ATOM 12179 C CA . GLN D 1 364 ? 31.852 22.530 22.226 1.00 33.10 364 GLN D CA 1
ATOM 12180 C C . GLN D 1 364 ? 33.222 22.749 22.887 1.00 31.82 364 GLN D C 1
ATOM 12181 O O . GLN D 1 364 ? 33.958 21.769 23.096 1.00 30.27 364 GLN D O 1
ATOM 12187 N N . ASN D 1 365 ? 33.529 24.015 23.143 1.00 30.18 365 ASN D N 1
ATOM 12188 C CA . ASN D 1 365 ? 34.660 24.429 23.966 1.00 32.36 365 ASN D CA 1
ATOM 12189 C C . ASN D 1 365 ? 34.554 23.834 25.395 1.00 33.35 365 ASN D C 1
ATOM 12190 O O . ASN D 1 365 ? 35.552 23.357 25.904 1.00 35.06 365 ASN D O 1
ATOM 12195 N N . ASN D 1 366 ? 33.366 23.816 26.007 1.00 32.89 366 ASN D N 1
ATOM 12196 C CA . ASN D 1 366 ? 33.260 23.167 27.304 1.00 33.57 366 ASN D CA 1
ATOM 12197 C C . ASN D 1 366 ? 33.689 21.705 27.266 1.00 33.59 366 ASN D C 1
ATOM 12198 O O . ASN D 1 366 ? 34.401 21.260 28.132 1.00 31.77 366 ASN D O 1
ATOM 12203 N N . GLN D 1 367 ? 33.232 20.982 26.243 1.00 34.94 367 GLN D N 1
ATOM 12204 C CA . GLN D 1 367 ? 33.573 19.543 26.002 1.00 34.90 367 GLN D CA 1
ATOM 12205 C C . GLN D 1 367 ? 34.995 19.280 25.492 1.00 34.05 367 GLN D C 1
ATOM 12206 O O . GLN D 1 367 ? 35.605 18.192 25.732 1.00 31.63 367 GLN D O 1
ATOM 12212 N N . GLY D 1 368 ? 35.491 20.248 24.726 1.00 34.35 368 GLY D N 1
ATOM 12213 C CA . GLY D 1 368 ? 36.672 20.050 23.868 1.00 35.57 368 GLY D CA 1
ATOM 12214 C C . GLY D 1 368 ? 36.416 19.087 22.736 1.00 36.62 368 GLY D C 1
ATOM 12215 O O . GLY D 1 368 ? 37.271 18.260 22.386 1.00 37.19 368 GLY D O 1
ATOM 12216 N N . TYR D 1 369 ? 35.190 19.124 22.214 1.00 39.34 369 TYR D N 1
ATOM 12217 C CA . TYR D 1 369 ? 34.724 18.177 21.169 1.00 39.34 369 TYR D CA 1
ATOM 12218 C C . TYR D 1 369 ? 33.876 18.947 20.123 1.00 40.55 369 TYR D C 1
ATOM 12219 O O . TYR D 1 369 ? 32.948 19.742 20.485 1.00 42.44 369 TYR D O 1
ATOM 12228 N N . TYR D 1 370 ? 34.194 18.764 18.848 1.00 40.78 370 TYR D N 1
ATOM 12229 C CA . TYR D 1 370 ? 33.631 19.601 17.796 1.00 41.33 370 TYR D CA 1
ATOM 12230 C C . TYR D 1 370 ? 32.640 18.841 16.909 1.00 42.38 370 TYR D C 1
ATOM 12231 O O . TYR D 1 370 ? 32.889 17.742 16.451 1.00 43.37 370 TYR D O 1
ATOM 12240 N N . TRP D 1 371 ? 31.475 19.434 16.725 1.00 43.18 371 TRP D N 1
ATOM 12241 C CA . TRP D 1 371 ? 30.398 18.826 15.956 1.00 43.04 371 TRP D CA 1
ATOM 12242 C C . TRP D 1 371 ? 30.550 19.126 14.450 1.00 42.80 371 TRP D C 1
ATOM 12243 O O . TRP D 1 371 ? 31.079 20.158 14.050 1.00 41.64 371 TRP D O 1
ATOM 12254 N N . SER D 1 372 ? 30.064 18.193 13.634 1.00 44.63 372 SER D N 1
ATOM 12255 C CA . SER D 1 372 ? 29.980 18.329 12.173 1.00 45.32 372 SER D CA 1
ATOM 12256 C C . SER D 1 372 ? 28.945 19.348 11.788 1.00 46.58 372 SER D C 1
ATOM 12257 O O . SER D 1 372 ? 28.065 19.661 12.566 1.00 45.76 372 SER D O 1
ATOM 12260 N N . GLU D 1 373 ? 29.035 19.859 10.565 1.00 49.26 373 GLU D N 1
ATOM 12261 C CA . GLU D 1 373 ? 27.985 20.763 9.994 1.00 50.22 373 GLU D CA 1
ATOM 12262 C C . GLU D 1 373 ? 26.532 20.268 10.232 1.00 49.68 373 GLU D C 1
ATOM 12263 O O . GLU D 1 373 ? 25.651 21.003 10.683 1.00 49.37 373 GLU D O 1
ATOM 12269 N N . GLU D 1 374 ? 26.320 18.988 9.996 1.00 49.76 374 GLU D N 1
ATOM 12270 C CA . GLU D 1 374 ? 24.993 18.406 10.036 1.00 51.00 374 GLU D CA 1
ATOM 12271 C C . GLU D 1 374 ? 24.409 18.353 11.472 1.00 49.74 374 GLU D C 1
ATOM 12272 O O . GLU D 1 374 ? 23.215 18.632 11.712 1.00 48.50 374 GLU D O 1
ATOM 12278 N N . GLU D 1 375 ? 25.261 17.947 12.400 1.00 48.36 375 GLU D N 1
ATOM 12279 C CA . GLU D 1 375 ? 24.902 17.873 13.791 1.00 48.22 375 GLU D CA 1
ATOM 12280 C C . GLU D 1 375 ? 24.535 19.259 14.312 1.00 46.01 375 GLU D C 1
ATOM 12281 O O . GLU D 1 375 ? 23.533 19.431 14.982 1.00 45.08 375 GLU D O 1
ATOM 12287 N N . VAL D 1 376 ? 25.295 20.264 13.911 1.00 44.04 376 VAL D N 1
ATOM 12288 C CA . VAL D 1 376 ? 24.962 21.612 14.284 1.00 43.19 376 VAL D CA 1
ATOM 12289 C C . VAL D 1 376 ? 23.594 22.014 13.742 1.00 43.82 376 VAL D C 1
ATOM 12290 O O . VAL D 1 376 ? 22.777 22.611 14.471 1.00 44.20 376 VAL D O 1
ATOM 12294 N N . ALA D 1 377 ? 23.343 21.687 12.478 1.00 44.16 377 ALA D N 1
ATOM 12295 C CA . ALA D 1 377 ? 22.013 21.936 11.867 1.00 45.46 377 ALA D CA 1
ATOM 12296 C C . ALA D 1 377 ? 20.852 21.185 12.566 1.00 45.85 377 ALA D C 1
ATOM 12297 O O . ALA D 1 377 ? 19.832 21.805 12.798 1.00 46.77 377 ALA D O 1
ATOM 12299 N N . GLU D 1 378 ? 21.013 19.911 12.969 1.00 46.64 378 GLU D N 1
ATOM 12300 C CA . GLU D 1 378 ? 19.943 19.220 13.698 1.00 48.14 378 GLU D CA 1
ATOM 12301 C C . GLU D 1 378 ? 19.702 19.900 15.046 1.00 47.36 378 GLU D C 1
ATOM 12302 O O . GLU D 1 378 ? 18.584 20.128 15.457 1.00 46.34 378 GLU D O 1
ATOM 12308 N N . LYS D 1 379 ? 20.759 20.175 15.779 1.00 47.73 379 LYS D N 1
ATOM 12309 C CA . LYS D 1 379 ? 20.578 20.850 17.060 1.00 48.46 379 LYS D CA 1
ATOM 12310 C C . LYS D 1 379 ? 19.951 22.247 16.890 1.00 48.28 379 LYS D C 1
ATOM 12311 O O . LYS D 1 379 ? 19.122 22.667 17.680 1.00 47.95 379 LYS D O 1
ATOM 12317 N N . LEU D 1 380 ? 20.302 22.927 15.821 1.00 48.77 380 LEU D N 1
ATOM 12318 C CA . LEU D 1 380 ? 19.696 24.227 15.525 1.00 51.01 380 LEU D CA 1
ATOM 12319 C C . LEU D 1 380 ? 18.176 24.118 15.393 1.00 50.40 380 LEU D C 1
ATOM 12320 O O . LEU D 1 380 ? 17.438 24.902 15.987 1.00 49.73 380 LEU D O 1
ATOM 12325 N N . ARG D 1 381 ? 17.709 23.177 14.577 1.00 50.36 381 ARG D N 1
ATOM 12326 C CA . ARG D 1 381 ? 16.260 23.121 14.301 1.00 51.13 381 ARG D CA 1
ATOM 12327 C C . ARG D 1 381 ? 15.473 22.723 15.514 1.00 49.71 381 ARG D C 1
ATOM 12328 O O . ARG D 1 381 ? 14.493 23.338 15.805 1.00 49.15 381 ARG D O 1
ATOM 12336 N N . SER D 1 382 ? 15.927 21.748 16.275 1.00 49.54 382 SER D N 1
ATOM 12337 C CA . SER D 1 382 ? 15.242 21.446 17.547 1.00 49.74 382 SER D CA 1
ATOM 12338 C C . SER D 1 382 ? 15.114 22.674 18.415 1.00 48.07 382 SER D C 1
ATOM 12339 O O . SER D 1 382 ? 14.064 22.817 19.083 1.00 49.20 382 SER D O 1
ATOM 12342 N N . VAL D 1 383 ? 16.118 23.572 18.418 1.00 46.41 383 VAL D N 1
ATOM 12343 C CA . VAL D 1 383 ? 15.993 24.820 19.227 1.00 46.10 383 VAL D CA 1
ATOM 12344 C C . VAL D 1 383 ? 14.958 25.804 18.650 1.00 46.06 383 VAL D C 1
ATOM 12345 O O . VAL D 1 383 ? 14.158 26.351 19.381 1.00 43.95 383 VAL D O 1
ATOM 12349 N N . MET D 1 384 ? 15.032 26.044 17.349 1.00 45.94 384 MET D N 1
ATOM 12350 C CA . MET D 1 384 ? 14.126 26.946 16.689 1.00 47.47 384 MET D CA 1
ATOM 12351 C C . MET D 1 384 ? 12.649 26.472 16.805 1.00 47.37 384 MET D C 1
ATOM 12352 O O . MET D 1 384 ? 11.769 27.235 17.243 1.00 45.36 384 MET D O 1
ATOM 12357 N N . VAL D 1 385 ? 12.403 25.202 16.452 1.00 48.30 385 VAL D N 1
ATOM 12358 C CA . VAL D 1 385 ? 11.078 24.569 16.605 1.00 48.73 385 VAL D CA 1
ATOM 12359 C C . VAL D 1 385 ? 10.565 24.769 18.043 1.00 49.05 385 VAL D C 1
ATOM 12360 O O . VAL D 1 385 ? 9.490 25.306 18.232 1.00 49.98 385 VAL D O 1
ATOM 12364 N N . SER D 1 386 ? 11.355 24.455 19.061 1.00 49.48 386 SER D N 1
ATOM 12365 C CA . SER D 1 386 ? 10.894 24.695 20.459 1.00 50.27 386 SER D CA 1
ATOM 12366 C C . SER D 1 386 ? 10.639 26.160 20.841 1.00 49.84 386 SER D C 1
ATOM 12367 O O . SER D 1 386 ? 9.773 26.467 21.661 1.00 50.08 386 SER D O 1
ATOM 12370 N N . SER D 1 387 ? 11.412 27.075 20.286 1.00 49.93 387 SER D N 1
ATOM 12371 C CA . SER D 1 387 ? 11.249 28.482 20.621 1.00 50.59 387 SER D CA 1
ATOM 12372 C C . SER D 1 387 ? 9.971 29.011 19.975 1.00 50.84 387 SER D C 1
ATOM 12373 O O . SER D 1 387 ? 9.256 29.851 20.558 1.00 51.10 387 SER D O 1
ATOM 12376 N N . PHE D 1 388 ? 9.707 28.547 18.750 1.00 51.46 388 PHE D N 1
ATOM 12377 C CA . PHE D 1 388 ? 8.491 28.917 18.031 1.00 51.64 388 PHE D CA 1
ATOM 12378 C C . PHE D 1 388 ? 7.264 28.518 18.849 1.00 51.80 388 PHE D C 1
ATOM 12379 O O . PHE D 1 388 ? 6.458 29.354 19.195 1.00 51.79 388 PHE D O 1
ATOM 12387 N N . GLU D 1 389 ? 7.165 27.243 19.180 1.00 52.10 389 GLU D N 1
ATOM 12388 C CA . GLU D 1 389 ? 6.084 26.755 19.997 1.00 53.74 389 GLU D CA 1
ATOM 12389 C C . GLU D 1 389 ? 5.905 27.479 21.333 1.00 53.85 389 GLU D C 1
ATOM 12390 O O . GLU D 1 389 ? 4.782 27.811 21.692 1.00 54.89 389 GLU D O 1
ATOM 12396 N N . THR D 1 390 ? 6.960 27.725 22.093 1.00 53.53 390 THR D N 1
ATOM 12397 C CA . THR D 1 390 ? 6.741 28.419 23.377 1.00 53.49 390 THR D CA 1
ATOM 12398 C C . THR D 1 390 ? 6.101 29.803 23.190 1.00 54.16 390 THR D C 1
ATOM 12399 O O . THR D 1 390 ? 5.255 30.249 24.000 1.00 51.52 390 THR D O 1
ATOM 12403 N N . ILE D 1 391 ? 6.547 30.491 22.128 1.00 55.52 391 ILE D N 1
ATOM 12404 C CA . ILE D 1 391 ? 6.144 31.880 21.907 1.00 56.45 391 ILE D CA 1
ATOM 12405 C C . ILE D 1 391 ? 4.688 31.875 21.451 1.00 57.34 391 ILE D C 1
ATOM 12406 O O . ILE D 1 391 ? 3.878 32.604 21.996 1.00 58.09 391 ILE D O 1
ATOM 12411 N N . TYR D 1 392 ? 4.357 31.015 20.489 1.00 58.63 392 TYR D N 1
ATOM 12412 C CA . TYR D 1 392 ? 2.949 30.779 20.074 1.00 59.43 392 TYR D CA 1
ATOM 12413 C C . TYR D 1 392 ? 2.014 30.403 21.234 1.00 59.04 392 TYR D C 1
ATOM 12414 O O . TYR D 1 392 ? 1.001 31.050 21.438 1.00 58.11 392 TYR D O 1
ATOM 12423 N N . GLN D 1 393 ? 2.368 29.371 21.999 1.00 59.85 393 GLN D N 1
ATOM 12424 C CA . GLN D 1 393 ? 1.542 28.976 23.148 1.00 60.97 393 GLN D CA 1
ATOM 12425 C C . GLN D 1 393 ? 1.449 30.107 24.170 1.00 60.70 393 GLN D C 1
ATOM 12426 O O . GLN D 1 393 ? 0.392 30.294 24.790 1.00 61.96 393 GLN D O 1
ATOM 12432 N N . THR D 1 394 ? 2.508 30.909 24.285 1.00 59.59 394 THR D N 1
ATOM 12433 C CA . THR D 1 394 ? 2.430 32.093 25.118 1.00 58.95 394 THR D CA 1
ATOM 12434 C C . THR D 1 394 ? 1.486 33.153 24.541 1.00 58.49 394 THR D C 1
ATOM 12435 O O . THR D 1 394 ? 0.665 33.699 25.282 1.00 57.60 394 THR D O 1
ATOM 12439 N N . ALA D 1 395 ? 1.617 33.448 23.242 1.00 58.12 395 ALA D N 1
ATOM 12440 C CA . ALA D 1 395 ? 0.736 34.419 22.584 1.00 58.27 395 ALA D CA 1
ATOM 12441 C C . ALA D 1 395 ? -0.761 33.996 22.768 1.00 58.69 395 ALA D C 1
ATOM 12442 O O . ALA D 1 395 ? -1.577 34.777 23.258 1.00 58.51 395 ALA D O 1
ATOM 12444 N N . ALA D 1 396 ? -1.088 32.747 22.439 1.00 59.70 396 ALA D N 1
ATOM 12445 C CA . ALA D 1 396 ? -2.430 32.187 22.707 1.00 60.53 396 ALA D CA 1
ATOM 12446 C C . ALA D 1 396 ? -2.805 32.399 24.169 1.00 61.62 396 ALA D C 1
ATOM 12447 O O . ALA D 1 396 ? -3.822 33.058 24.479 1.00 62.57 396 ALA D O 1
ATOM 12449 N N . THR D 1 397 ? -2.008 31.879 25.091 1.00 62.42 397 THR D N 1
ATOM 12450 C CA . THR D 1 397 ? -2.524 31.850 26.453 1.00 63.59 397 THR D CA 1
ATOM 12451 C C . THR D 1 397 ? -2.692 33.248 27.113 1.00 64.16 397 THR D C 1
ATOM 12452 O O . THR D 1 397 ? -3.497 33.401 28.029 1.00 64.34 397 THR D O 1
ATOM 12456 N N . HIS D 1 398 ? -2.014 34.278 26.602 1.00 64.77 398 HIS D N 1
ATOM 12457 C CA . HIS D 1 398 ? -2.158 35.662 27.108 1.00 65.13 398 HIS D CA 1
ATOM 12458 C C . HIS D 1 398 ? -2.871 36.632 26.096 1.00 65.60 398 HIS D C 1
ATOM 12459 O O . HIS D 1 398 ? -3.011 37.842 26.376 1.00 65.26 398 HIS D O 1
ATOM 12466 N N . LYS D 1 399 ? -3.258 36.111 24.916 1.00 65.87 399 LYS D N 1
ATOM 12467 C CA . LYS D 1 399 ? -4.030 36.849 23.897 1.00 65.70 399 LYS D CA 1
ATOM 12468 C C . LYS D 1 399 ? -3.307 38.125 23.570 1.00 64.74 399 LYS D C 1
ATOM 12469 O O . LYS D 1 399 ? -3.827 39.223 23.775 1.00 64.34 399 LYS D O 1
ATOM 12475 N N . VAL D 1 400 ? -2.073 37.947 23.089 1.00 63.87 400 VAL D N 1
ATOM 12476 C CA . VAL D 1 400 ? -1.199 39.044 22.657 1.00 62.68 400 VAL D CA 1
ATOM 12477 C C . VAL D 1 400 ? -0.574 38.657 21.336 1.00 62.18 400 VAL D C 1
ATOM 12478 O O . VAL D 1 400 ? -0.650 37.504 20.945 1.00 62.52 400 VAL D O 1
ATOM 12482 N N . ASP D 1 401 ? 0.057 39.598 20.642 1.00 61.89 401 ASP D N 1
ATOM 12483 C CA . ASP D 1 401 ? 0.817 39.231 19.442 1.00 62.60 401 ASP D CA 1
ATOM 12484 C C . ASP D 1 401 ? 2.121 38.485 19.806 1.00 61.77 401 ASP D C 1
ATOM 12485 O O . ASP D 1 401 ? 2.561 38.508 20.953 1.00 61.24 401 ASP D O 1
ATOM 12490 N N . MET D 1 402 ? 2.703 37.811 18.817 1.00 60.74 402 MET D N 1
ATOM 12491 C CA . MET D 1 402 ? 3.880 36.987 19.018 1.00 60.36 402 MET D CA 1
ATOM 12492 C C . MET D 1 402 ? 5.107 37.873 19.306 1.00 59.67 402 MET D C 1
ATOM 12493 O O . MET D 1 402 ? 6.102 37.384 19.807 1.00 59.80 402 MET D O 1
ATOM 12498 N N . ARG D 1 403 ? 5.038 39.165 18.987 1.00 58.04 403 ARG D N 1
ATOM 12499 C CA . ARG D 1 403 ? 6.113 40.050 19.337 1.00 57.02 403 ARG D CA 1
ATOM 12500 C C . ARG D 1 403 ? 6.162 40.275 20.851 1.00 56.08 403 ARG D C 1
ATOM 12501 O O . ARG D 1 403 ? 7.196 40.058 21.467 1.00 55.45 403 ARG D O 1
ATOM 12509 N N . LEU D 1 404 ? 5.048 40.688 21.442 1.00 55.76 404 LEU D N 1
ATOM 12510 C CA . LEU D 1 404 ? 4.988 40.873 22.908 1.00 55.33 404 LEU D CA 1
ATOM 12511 C C . LEU D 1 404 ? 5.238 39.556 23.575 1.00 53.36 404 LEU D C 1
ATOM 12512 O O . LEU D 1 404 ? 5.822 39.511 24.652 1.00 52.57 404 LEU D O 1
ATOM 12517 N N . ALA D 1 405 ? 4.801 38.494 22.912 1.00 50.93 405 ALA D N 1
ATOM 12518 C CA . ALA D 1 405 ? 4.956 37.175 23.435 1.00 50.30 405 ALA D CA 1
ATOM 12519 C C . ALA D 1 405 ? 6.441 36.791 23.455 1.00 49.11 405 ALA D C 1
ATOM 12520 O O . ALA D 1 405 ? 6.904 36.256 24.444 1.00 48.23 405 ALA D O 1
ATOM 12522 N N . ALA D 1 406 ? 7.145 37.052 22.356 1.00 47.98 406 ALA D N 1
ATOM 12523 C CA . ALA D 1 406 ? 8.610 36.886 22.294 1.00 47.41 406 ALA D CA 1
ATOM 12524 C C . ALA D 1 406 ? 9.343 37.608 23.477 1.00 46.62 406 ALA D C 1
ATOM 12525 O O . ALA D 1 406 ? 10.142 37.006 24.163 1.00 47.61 406 ALA D O 1
ATOM 12527 N N . TYR D 1 407 ? 9.018 38.868 23.717 1.00 45.64 407 TYR D N 1
ATOM 12528 C CA . TYR D 1 407 ? 9.579 39.640 24.810 1.00 45.44 407 TYR D CA 1
ATOM 12529 C C . TYR D 1 407 ? 9.267 39.018 26.179 1.00 46.38 407 TYR D C 1
ATOM 12530 O O . TYR D 1 407 ? 10.091 39.030 27.083 1.00 46.23 407 TYR D O 1
ATOM 12539 N N . MET D 1 408 ? 8.083 38.443 26.334 1.00 46.70 408 MET D N 1
ATOM 12540 C CA . MET D 1 408 ? 7.748 37.843 27.601 1.00 47.39 408 MET D CA 1
ATOM 12541 C C . MET D 1 408 ? 8.582 36.614 27.745 1.00 46.93 408 MET D C 1
ATOM 12542 O O . MET D 1 408 ? 9.144 36.406 28.830 1.00 45.92 408 MET D O 1
ATOM 12547 N N . THR D 1 409 ? 8.721 35.811 26.673 1.00 46.93 409 THR D N 1
ATOM 12548 C CA . THR D 1 409 ? 9.477 34.581 26.868 1.00 47.97 409 THR D CA 1
ATOM 12549 C C . THR D 1 409 ? 11.001 34.882 26.971 1.00 47.25 409 THR D C 1
ATOM 12550 O O . THR D 1 409 ? 11.723 34.168 27.652 1.00 46.94 409 THR D O 1
ATOM 12554 N N . GLY D 1 410 ? 11.403 36.023 26.409 1.00 46.83 410 GLY D N 1
ATOM 12555 C CA . GLY D 1 410 ? 12.712 36.626 26.586 1.00 45.77 410 GLY D CA 1
ATOM 12556 C C . GLY D 1 410 ? 13.198 36.873 27.999 1.00 45.35 410 GLY D C 1
ATOM 12557 O O . GLY D 1 410 ? 14.257 36.299 28.320 1.00 43.78 410 GLY D O 1
ATOM 12558 N N . ILE D 1 411 ? 12.484 37.714 28.804 1.00 44.80 411 ILE D N 1
ATOM 12559 C CA . ILE D 1 411 ? 12.911 38.035 30.192 1.00 45.86 411 ILE D CA 1
ATOM 12560 C C . ILE D 1 411 ? 12.349 37.125 31.236 1.00 46.57 411 ILE D C 1
ATOM 12561 O O . ILE D 1 411 ? 12.731 37.206 32.409 1.00 46.04 411 ILE D O 1
ATOM 12566 N N . ARG D 1 412 ? 11.489 36.230 30.811 1.00 46.87 412 ARG D N 1
ATOM 12567 C CA . ARG D 1 412 ? 10.834 35.321 31.726 1.00 48.09 412 ARG D CA 1
ATOM 12568 C C . ARG D 1 412 ? 11.822 34.403 32.464 1.00 46.82 412 ARG D C 1
ATOM 12569 O O . ARG D 1 412 ? 11.726 34.206 33.666 1.00 46.45 412 ARG D O 1
ATOM 12577 N N . LYS D 1 413 ? 12.760 33.835 31.717 1.00 46.02 413 LYS D N 1
ATOM 12578 C CA . LYS D 1 413 ? 13.748 32.900 32.286 1.00 45.12 413 LYS D CA 1
ATOM 12579 C C . LYS D 1 413 ? 14.527 33.583 33.374 1.00 42.93 413 LYS D C 1
ATOM 12580 O O . LYS D 1 413 ? 14.608 33.062 34.464 1.00 43.12 413 LYS D O 1
ATOM 12586 N N . SER D 1 414 ? 15.060 34.766 33.070 1.00 41.22 414 SER D N 1
ATOM 12587 C CA . SER D 1 414 ? 15.850 35.528 34.000 1.00 40.00 414 SER D CA 1
ATOM 12588 C C . SER D 1 414 ? 15.042 35.920 35.177 1.00 40.46 414 SER D C 1
ATOM 12589 O O . SER D 1 414 ? 15.587 35.968 36.303 1.00 39.78 414 SER D O 1
ATOM 12592 N N . ALA D 1 415 ? 13.745 36.225 34.927 1.00 40.12 415 ALA D N 1
ATOM 12593 C CA . ALA D 1 415 ? 12.823 36.592 35.979 1.00 39.57 415 ALA D CA 1
ATOM 12594 C C . ALA D 1 415 ? 12.612 35.416 36.920 1.00 39.75 415 ALA D C 1
ATOM 12595 O O . ALA D 1 415 ? 12.686 35.568 38.112 1.00 39.71 415 ALA D O 1
ATOM 12597 N N . GLU D 1 416 ? 12.328 34.257 36.390 1.00 40.45 416 GLU D N 1
ATOM 12598 C CA . GLU D 1 416 ? 12.064 33.100 37.243 1.00 41.88 416 GLU D CA 1
ATOM 12599 C C . GLU D 1 416 ? 13.326 32.646 37.986 1.00 42.43 416 GLU D C 1
ATOM 12600 O O . GLU D 1 416 ? 13.292 32.336 39.211 1.00 41.98 416 GLU D O 1
ATOM 12606 N N . ALA D 1 417 ? 14.448 32.686 37.254 1.00 42.39 417 ALA D N 1
ATOM 12607 C CA . ALA D 1 417 ? 15.771 32.421 37.863 1.00 42.50 417 ALA D CA 1
ATOM 12608 C C . ALA D 1 417 ? 16.091 33.349 39.072 1.00 41.53 417 ALA D C 1
ATOM 12609 O O . ALA D 1 417 ? 16.603 32.898 40.141 1.00 40.17 417 ALA D O 1
ATOM 12611 N N . SER D 1 418 ? 15.779 34.622 38.908 1.00 40.73 418 SER D N 1
ATOM 12612 C CA . SER D 1 418 ? 16.138 35.612 39.908 1.00 41.72 418 SER D CA 1
ATOM 12613 C C . SER D 1 418 ? 15.299 35.386 41.188 1.00 42.73 418 SER D C 1
ATOM 12614 O O . SER D 1 418 ? 15.791 35.576 42.320 1.00 41.19 418 SER D O 1
ATOM 12617 N N . ARG D 1 419 ? 14.021 35.017 40.973 1.00 44.56 419 ARG D N 1
ATOM 12618 C CA . ARG D 1 419 ? 13.057 34.686 42.056 1.00 45.62 419 ARG D CA 1
ATOM 12619 C C . ARG D 1 419 ? 13.592 33.499 42.833 1.00 43.92 419 ARG D C 1
ATOM 12620 O O . ARG D 1 419 ? 13.772 33.587 44.064 1.00 41.55 419 ARG D O 1
ATOM 12628 N N . PHE D 1 420 ? 13.788 32.389 42.082 1.00 42.18 420 PHE D N 1
ATOM 12629 C CA . PHE D 1 420 ? 14.266 31.139 42.651 1.00 41.80 420 PHE D CA 1
ATOM 12630 C C . PHE D 1 42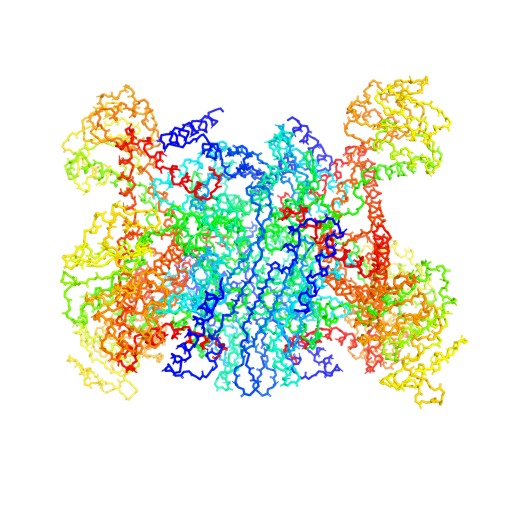0 ? 15.534 31.356 43.472 1.00 41.47 420 PHE D C 1
ATOM 12631 O O . PHE D 1 420 ? 15.699 30.772 44.512 1.00 42.35 420 PHE D O 1
ATOM 12639 N N . ARG D 1 421 ? 16.391 32.264 43.045 1.00 42.15 421 ARG D N 1
ATOM 12640 C CA . ARG D 1 421 ? 17.670 32.476 43.701 1.00 43.23 421 ARG D CA 1
ATOM 12641 C C . ARG D 1 421 ? 17.606 33.450 44.887 1.00 43.49 421 ARG D C 1
ATOM 12642 O O . ARG D 1 421 ? 18.643 33.722 45.541 1.00 43.37 421 ARG D O 1
ATOM 12650 N N . GLY D 1 422 ? 16.419 33.989 45.170 1.00 43.55 422 GLY D N 1
ATOM 12651 C CA . GLY D 1 422 ? 16.247 34.768 46.389 1.00 42.73 422 GLY D CA 1
ATOM 12652 C C . GLY D 1 422 ? 16.647 36.219 46.225 1.00 43.64 422 GLY D C 1
ATOM 12653 O O . GLY D 1 422 ? 16.815 36.905 47.222 1.00 41.79 422 GLY D O 1
ATOM 12654 N N . TRP D 1 423 ? 16.785 36.704 44.972 1.00 44.62 423 TRP D N 1
ATOM 12655 C CA . TRP D 1 423 ? 17.179 38.096 44.721 1.00 46.15 423 TRP D CA 1
ATOM 12656 C C . TRP D 1 423 ? 16.032 39.139 44.853 1.00 47.97 423 TRP D C 1
ATOM 12657 O O . TRP D 1 423 ? 16.288 40.270 45.292 1.00 47.84 423 TRP D O 1
ATOM 12668 N N . VAL D 1 424 ? 14.849 38.798 44.344 1.00 50.25 424 VAL D N 1
ATOM 12669 C CA . VAL D 1 424 ? 13.625 39.627 44.438 1.00 52.59 424 VAL D CA 1
ATOM 12670 C C . VAL D 1 424 ? 12.489 38.698 44.779 1.00 53.26 424 VAL D C 1
ATOM 12671 O O . VAL D 1 424 ? 12.592 37.485 44.723 1.00 54.11 424 VAL D O 1
ATOM 12676 N N . LYS E 1 12 ? 25.278 69.288 37.257 1.00 79.38 12 LYS E N 1
ATOM 12677 C CA . LYS E 1 12 ? 26.131 70.371 36.694 1.00 79.63 12 LYS E CA 1
ATOM 12678 C C . LYS E 1 12 ? 27.168 70.790 37.742 1.00 79.50 12 LYS E C 1
ATOM 12679 O O . LYS E 1 12 ? 28.341 70.960 37.428 1.00 79.73 12 LYS E O 1
ATOM 12685 N N . GLU E 1 13 ? 26.727 70.959 38.983 1.00 79.24 13 GLU E N 1
ATOM 12686 C CA . GLU E 1 13 ? 27.625 71.280 40.091 1.00 79.08 13 GLU E CA 1
ATOM 12687 C C . GLU E 1 13 ? 28.625 70.125 40.240 1.00 77.87 13 GLU E C 1
ATOM 12688 O O . GLU E 1 13 ? 29.846 70.355 40.194 1.00 78.70 13 GLU E O 1
ATOM 12694 N N . ALA E 1 14 ? 28.096 68.902 40.375 1.00 75.94 14 ALA E N 1
ATOM 12695 C CA . ALA E 1 14 ? 28.880 67.622 40.413 1.00 74.97 14 ALA E CA 1
ATOM 12696 C C . ALA E 1 14 ? 29.873 67.418 39.238 1.00 73.21 14 ALA E C 1
ATOM 12697 O O . ALA E 1 14 ? 31.030 67.048 39.448 1.00 71.90 14 ALA E O 1
ATOM 12699 N N . LEU E 1 15 ? 29.385 67.638 38.014 1.00 71.94 15 LEU E N 1
ATOM 12700 C CA . LEU E 1 15 ? 30.225 67.648 36.798 1.00 70.89 15 LEU E CA 1
ATOM 12701 C C . LEU E 1 15 ? 31.378 68.663 36.962 1.00 69.86 15 LEU E C 1
ATOM 12702 O O . LEU E 1 15 ? 32.464 68.451 36.411 1.00 70.13 15 LEU E O 1
ATOM 12707 N N . ASN E 1 16 ? 31.134 69.762 37.692 1.00 67.93 16 ASN E N 1
ATOM 12708 C CA . ASN E 1 16 ? 32.164 70.770 37.874 1.00 66.66 16 ASN E CA 1
ATOM 12709 C C . ASN E 1 16 ? 33.241 70.354 38.844 1.00 64.98 16 ASN E C 1
ATOM 12710 O O . ASN E 1 16 ? 34.419 70.564 38.541 1.00 64.22 16 ASN E O 1
ATOM 12715 N N . LEU E 1 17 ? 32.875 69.721 39.961 1.00 63.06 17 LEU E N 1
ATOM 12716 C CA . LEU E 1 17 ? 33.912 69.090 40.826 1.00 62.67 17 LEU E CA 1
ATOM 12717 C C . LEU E 1 17 ? 34.896 68.258 39.963 1.00 61.85 17 LEU E C 1
ATOM 12718 O O . LEU E 1 17 ? 36.100 68.381 40.099 1.00 61.16 17 LEU E O 1
ATOM 12723 N N . PHE E 1 18 ? 34.350 67.465 39.041 1.00 61.31 18 PHE E N 1
ATOM 12724 C CA . PHE E 1 18 ? 35.139 66.567 38.207 1.00 61.36 18 PHE E CA 1
ATOM 12725 C C . PHE E 1 18 ? 35.983 67.313 37.136 1.00 61.27 18 PHE E C 1
ATOM 12726 O O . PHE E 1 18 ? 37.190 67.049 37.020 1.00 61.73 18 PHE E O 1
ATOM 12734 N N . LEU E 1 19 ? 35.373 68.254 36.414 1.00 61.03 19 LEU E N 1
ATOM 12735 C CA . LEU E 1 19 ? 36.104 69.113 35.472 1.00 61.22 19 LEU E CA 1
ATOM 12736 C C . LEU E 1 19 ? 37.168 69.947 36.170 1.00 60.88 19 LEU E C 1
ATOM 12737 O O . LEU E 1 19 ? 38.292 70.037 35.728 1.00 61.53 19 LEU E O 1
ATOM 12742 N N . SER E 1 20 ? 36.777 70.559 37.271 1.00 61.12 20 SER E N 1
ATOM 12743 C CA . SER E 1 20 ? 37.662 71.305 38.146 1.00 60.45 20 SER E CA 1
ATOM 12744 C C . SER E 1 20 ? 38.898 70.470 38.631 1.00 60.21 20 SER E C 1
ATOM 12745 O O . SER E 1 20 ? 40.033 70.985 38.692 1.00 60.78 20 SER E O 1
ATOM 12748 N N . THR E 1 21 ? 38.640 69.200 38.996 1.00 58.73 21 THR E N 1
ATOM 12749 C CA . THR E 1 21 ? 39.638 68.249 39.467 1.00 56.74 21 THR E CA 1
ATOM 12750 C C . THR E 1 21 ? 40.561 67.898 38.303 1.00 56.06 21 THR E C 1
ATOM 12751 O O . THR E 1 21 ? 41.755 67.746 38.513 1.00 54.99 21 THR E O 1
ATOM 12755 N N . GLN E 1 22 ? 40.021 67.798 37.088 1.00 55.59 22 GLN E N 1
ATOM 12756 C CA . GLN E 1 22 ? 40.846 67.514 35.889 1.00 55.50 22 GLN E CA 1
ATOM 12757 C C . GLN E 1 22 ? 41.818 68.657 35.552 1.00 55.84 22 GLN E C 1
ATOM 12758 O O . GLN E 1 22 ? 42.954 68.423 35.139 1.00 55.76 22 GLN E O 1
ATOM 12764 N N . THR E 1 23 ? 41.354 69.899 35.708 1.00 55.58 23 THR E N 1
ATOM 12765 C CA . THR E 1 23 ? 42.156 71.077 35.393 1.00 54.15 23 THR E CA 1
ATOM 12766 C C . THR E 1 23 ? 43.341 71.166 36.308 1.00 53.64 23 THR E C 1
ATOM 12767 O O . THR E 1 23 ? 44.400 71.611 35.881 1.00 53.63 23 THR E O 1
ATOM 12771 N N . ILE E 1 24 ? 43.140 70.782 37.568 1.00 52.29 24 ILE E N 1
ATOM 12772 C CA . ILE E 1 24 ? 44.242 70.663 38.522 1.00 52.57 24 ILE E CA 1
ATOM 12773 C C . ILE E 1 24 ? 45.236 69.611 38.050 1.00 52.34 24 ILE E C 1
ATOM 12774 O O . ILE E 1 24 ? 46.441 69.886 38.078 1.00 53.94 24 ILE E O 1
ATOM 12779 N N . ILE E 1 25 ? 44.750 68.452 37.581 1.00 50.95 25 ILE E N 1
ATOM 12780 C CA . ILE E 1 25 ? 45.609 67.388 37.072 1.00 49.90 25 ILE E CA 1
ATOM 12781 C C . ILE E 1 25 ? 46.404 67.814 35.825 1.00 49.39 25 ILE E C 1
ATOM 12782 O O . ILE E 1 25 ? 47.621 67.588 35.763 1.00 47.77 25 ILE E O 1
ATOM 12787 N N . LYS E 1 26 ? 45.724 68.424 34.858 1.00 49.52 26 LYS E N 1
ATOM 12788 C CA . LYS E 1 26 ? 46.360 68.895 33.617 1.00 50.35 26 LYS E CA 1
ATOM 12789 C C . LYS E 1 26 ? 47.510 69.887 33.948 1.00 50.54 26 LYS E C 1
ATOM 12790 O O . LYS E 1 26 ? 48.613 69.828 33.378 1.00 50.75 26 LYS E O 1
ATOM 12796 N N . GLU E 1 27 ? 47.272 70.730 34.937 1.00 50.13 27 GLU E N 1
ATOM 12797 C CA . GLU E 1 27 ? 48.235 71.768 35.294 1.00 50.69 27 GLU E CA 1
ATOM 12798 C C . GLU E 1 27 ? 49.430 71.227 36.081 1.00 49.69 27 GLU E C 1
ATOM 12799 O O . GLU E 1 27 ? 50.551 71.575 35.771 1.00 50.32 27 GLU E O 1
ATOM 12805 N N . ALA E 1 28 ? 49.185 70.409 37.110 1.00 48.52 28 ALA E N 1
ATOM 12806 C CA . ALA E 1 28 ? 50.262 69.707 37.803 1.00 47.62 28 ALA E CA 1
ATOM 12807 C C . ALA E 1 28 ? 51.099 68.841 36.829 1.00 46.34 28 ALA E C 1
ATOM 12808 O O . ALA E 1 28 ? 52.298 68.866 36.889 1.00 45.59 28 ALA E O 1
ATOM 12810 N N . LEU E 1 29 ? 50.474 68.129 35.891 1.00 46.11 29 LEU E N 1
ATOM 12811 C CA . LEU E 1 29 ? 51.227 67.305 34.932 1.00 45.19 29 LEU E CA 1
ATOM 12812 C C . LEU E 1 29 ? 52.126 68.128 34.024 1.00 46.34 29 LEU E C 1
ATOM 12813 O O . LEU E 1 29 ? 53.307 67.790 33.811 1.00 44.97 29 LEU E O 1
ATOM 12818 N N . ARG E 1 30 ? 51.585 69.258 33.573 1.00 48.18 30 ARG E N 1
ATOM 12819 C CA . ARG E 1 30 ? 52.308 70.210 32.724 1.00 49.29 30 ARG E CA 1
ATOM 12820 C C . ARG E 1 30 ? 53.548 70.808 33.425 1.00 48.80 30 ARG E C 1
ATOM 12821 O O . ARG E 1 30 ? 54.658 70.751 32.940 1.00 48.34 30 ARG E O 1
ATOM 12829 N N . LYS E 1 31 ? 53.355 71.303 34.618 1.00 49.54 31 LYS E N 1
ATOM 12830 C CA . LYS E 1 31 ? 54.440 71.860 35.391 1.00 50.80 31 LYS E CA 1
ATOM 12831 C C . LYS E 1 31 ? 55.486 70.793 35.698 1.00 50.46 31 LYS E C 1
ATOM 12832 O O . LYS E 1 31 ? 56.660 71.097 35.892 1.00 50.75 31 LYS E O 1
ATOM 12838 N N . LEU E 1 32 ? 55.067 69.531 35.723 1.00 49.63 32 LEU E N 1
ATOM 12839 C CA . LEU E 1 32 ? 55.990 68.432 35.909 1.00 49.30 32 LEU E CA 1
ATOM 12840 C C . LEU E 1 32 ? 56.774 68.138 34.646 1.00 48.46 32 LEU E C 1
ATOM 12841 O O . LEU E 1 32 ? 57.765 67.452 34.716 1.00 47.68 32 LEU E O 1
ATOM 12846 N N . GLY E 1 33 ? 56.332 68.623 33.490 1.00 47.89 33 GLY E N 1
ATOM 12847 C CA . GLY E 1 33 ? 57.098 68.425 32.263 1.00 47.32 33 GLY E CA 1
ATOM 12848 C C . GLY E 1 33 ? 56.586 67.351 31.363 1.00 47.81 33 GLY E C 1
ATOM 12849 O O . GLY E 1 33 ? 57.252 66.966 30.405 1.00 47.76 33 GLY E O 1
ATOM 12850 N N . TYR E 1 34 ? 55.403 66.827 31.671 1.00 48.45 34 TYR E N 1
ATOM 12851 C CA . TYR E 1 34 ? 54.827 65.737 30.882 1.00 48.16 34 TYR E CA 1
ATOM 12852 C C . TYR E 1 34 ? 54.078 66.289 29.674 1.00 48.36 34 TYR E C 1
ATOM 12853 O O . TYR E 1 34 ? 53.418 67.309 29.747 1.00 47.91 34 TYR E O 1
ATOM 12862 N N . PRO E 1 35 ? 54.180 65.593 28.540 1.00 49.04 35 PRO E N 1
ATOM 12863 C CA . PRO E 1 35 ? 53.287 65.875 27.393 1.00 48.60 35 PRO E CA 1
ATOM 12864 C C . PRO E 1 35 ? 51.825 65.463 27.654 1.00 48.12 35 PRO E C 1
ATOM 12865 O O . PRO E 1 35 ? 51.502 64.907 28.732 1.00 49.10 35 PRO E O 1
ATOM 12869 N N . GLY E 1 36 ? 50.967 65.728 26.678 1.00 46.98 36 GLY E N 1
ATOM 12870 C CA . GLY E 1 36 ? 49.540 65.611 26.843 1.00 46.65 36 GLY E CA 1
ATOM 12871 C C . GLY E 1 36 ? 49.070 64.176 27.124 1.00 46.37 36 GLY E C 1
ATOM 12872 O O . GLY E 1 36 ? 48.079 63.980 27.810 1.00 45.72 36 GLY E O 1
ATOM 12873 N N . ASP E 1 37 ? 49.783 63.186 26.602 1.00 45.67 37 ASP E N 1
ATOM 12874 C CA . ASP E 1 37 ? 49.294 61.834 26.685 1.00 46.03 37 ASP E CA 1
ATOM 12875 C C . ASP E 1 37 ? 49.209 61.386 28.179 1.00 44.70 37 ASP E C 1
ATOM 12876 O O . ASP E 1 37 ? 48.291 60.675 28.591 1.00 43.31 37 ASP E O 1
ATOM 12881 N N . MET E 1 38 ? 50.103 61.865 29.004 1.00 44.08 38 MET E N 1
ATOM 12882 C CA . MET E 1 38 ? 50.001 61.518 30.396 1.00 45.31 38 MET E CA 1
ATOM 12883 C C . MET E 1 38 ? 48.654 61.990 30.982 1.00 45.86 38 MET E C 1
ATOM 12884 O O . MET E 1 38 ? 48.000 61.268 31.761 1.00 46.81 38 MET E O 1
ATOM 12889 N N . TYR E 1 39 ? 48.246 63.204 30.627 1.00 45.60 39 TYR E N 1
ATOM 12890 C CA . TYR E 1 39 ? 46.974 63.731 31.081 1.00 44.17 39 TYR E CA 1
ATOM 12891 C C . TYR E 1 39 ? 45.802 62.872 30.626 1.00 43.48 39 TYR E C 1
ATOM 12892 O O . TYR E 1 39 ? 44.880 62.629 31.413 1.00 44.68 39 TYR E O 1
ATOM 12901 N N . GLU E 1 40 ? 45.817 62.441 29.373 1.00 42.18 40 GLU E N 1
ATOM 12902 C CA . GLU E 1 40 ? 44.747 61.576 28.858 1.00 43.11 40 GLU E CA 1
ATOM 12903 C C . GLU E 1 40 ? 44.574 60.263 29.692 1.00 42.83 40 GLU E C 1
ATOM 12904 O O . GLU E 1 40 ? 43.463 59.711 29.846 1.00 41.58 40 GLU E O 1
ATOM 12910 N N . LEU E 1 41 ? 45.706 59.782 30.201 1.00 42.76 41 LEU E N 1
ATOM 12911 C CA . LEU E 1 41 ? 45.800 58.578 31.016 1.00 42.87 41 LEU E CA 1
ATOM 12912 C C . LEU E 1 41 ? 45.209 58.866 32.375 1.00 41.81 41 LEU E C 1
ATOM 12913 O O . LEU E 1 41 ? 44.437 58.062 32.875 1.00 40.29 41 LEU E O 1
ATOM 12918 N N . MET E 1 42 ? 45.581 60.013 32.942 1.00 41.11 42 MET E N 1
ATOM 12919 C CA . MET E 1 42 ? 45.169 60.390 34.307 1.00 41.75 42 MET E CA 1
ATOM 12920 C C . MET E 1 42 ? 43.790 60.997 34.490 1.00 42.26 42 MET E C 1
ATOM 12921 O O . MET E 1 42 ? 43.259 60.963 35.599 1.00 42.06 42 MET E O 1
ATOM 12926 N N . LYS E 1 43 ? 43.194 61.552 33.432 1.00 42.54 43 LYS E N 1
ATOM 12927 C CA . LYS E 1 43 ? 41.976 62.430 33.616 1.00 43.17 43 LYS E CA 1
ATOM 12928 C C . LYS E 1 43 ? 40.697 61.689 33.973 1.00 43.30 43 LYS E C 1
ATOM 12929 O O . LYS E 1 43 ? 39.684 62.286 34.404 1.00 43.08 43 LYS E O 1
ATOM 12935 N N . GLU E 1 44 ? 40.730 60.385 33.757 1.00 43.58 44 GLU E N 1
ATOM 12936 C CA . GLU E 1 44 ? 39.567 59.538 33.931 1.00 44.56 44 GLU E CA 1
ATOM 12937 C C . GLU E 1 44 ? 40.073 58.163 34.513 1.00 43.81 44 GLU E C 1
ATOM 12938 O O . GLU E 1 44 ? 41.229 57.793 34.279 1.00 42.24 44 GLU E O 1
ATOM 12944 N N . PRO E 1 45 ? 39.261 57.448 35.331 1.00 43.14 45 PRO E N 1
ATOM 12945 C CA . PRO E 1 45 ? 39.794 56.274 36.020 1.00 41.96 45 PRO E CA 1
ATOM 12946 C C . PRO E 1 45 ? 40.046 55.108 35.132 1.00 40.13 45 PRO E C 1
ATOM 12947 O O . PRO E 1 45 ? 39.316 54.926 34.217 1.00 38.40 45 PRO E O 1
ATOM 12951 N N . GLN E 1 46 ? 41.053 54.288 35.473 1.00 39.59 46 GLN E N 1
ATOM 12952 C CA . GLN E 1 46 ? 41.343 53.027 34.778 1.00 39.06 46 GLN E CA 1
ATOM 12953 C C . GLN E 1 46 ? 40.079 52.193 34.694 1.00 37.79 46 GLN E C 1
ATOM 12954 O O . GLN E 1 46 ? 39.710 51.681 33.663 1.00 35.37 46 GLN E O 1
ATOM 12960 N N . ARG E 1 47 ? 39.396 52.095 35.820 1.00 38.52 47 ARG E N 1
ATOM 12961 C CA . ARG E 1 47 ? 38.123 51.350 35.901 1.00 38.07 47 ARG E CA 1
ATOM 12962 C C . ARG E 1 47 ? 37.087 52.088 36.713 1.00 37.81 47 ARG E C 1
ATOM 12963 O O . ARG E 1 47 ? 37.400 52.592 37.844 1.00 38.11 47 ARG E O 1
ATOM 12971 N N . MET E 1 48 ? 35.858 52.029 36.212 1.00 37.11 48 MET E N 1
ATOM 12972 C CA . MET E 1 48 ? 34.692 52.515 36.916 1.00 38.22 48 MET E CA 1
ATOM 12973 C C . MET E 1 48 ? 33.646 51.398 36.856 1.00 37.68 48 MET E C 1
ATOM 12974 O O . MET E 1 48 ? 33.196 50.995 35.748 1.00 36.83 48 MET E O 1
ATOM 12979 N N . LEU E 1 49 ? 33.200 50.960 38.022 1.00 37.00 49 LEU E N 1
ATOM 12980 C CA . LEU E 1 49 ? 32.172 49.910 38.089 1.00 37.73 49 LEU E CA 1
ATOM 12981 C C . LEU E 1 49 ? 30.907 50.457 38.701 1.00 36.96 49 LEU E C 1
ATOM 12982 O O . LEU E 1 49 ? 30.925 51.016 39.808 1.00 36.60 49 LEU E O 1
ATOM 12987 N N . THR E 1 50 ? 29.800 50.230 38.032 1.00 36.48 50 THR E N 1
ATOM 12988 C CA . THR E 1 50 ? 28.560 50.541 38.665 1.00 37.85 50 THR E CA 1
ATOM 12989 C C . THR E 1 50 ? 27.642 49.329 38.800 1.00 37.26 50 THR E C 1
ATOM 12990 O O . THR E 1 50 ? 27.463 48.533 37.866 1.00 36.06 50 THR E O 1
ATOM 12994 N N . VAL E 1 51 ? 27.124 49.160 40.010 1.00 37.50 51 VAL E N 1
ATOM 12995 C CA . VAL E 1 51 ? 26.423 47.909 40.365 1.00 37.84 51 VAL E CA 1
ATOM 12996 C C . VAL E 1 51 ? 25.000 48.215 40.826 1.00 39.79 51 VAL E C 1
ATOM 12997 O O . VAL E 1 51 ? 24.740 49.330 41.353 1.00 40.97 51 VAL E O 1
ATOM 13001 N N . ARG E 1 52 ? 24.110 47.226 40.676 1.00 39.81 52 ARG E N 1
ATOM 13002 C CA . ARG E 1 52 ? 22.770 47.311 41.200 1.00 40.33 52 ARG E CA 1
ATOM 13003 C C . ARG E 1 52 ? 22.613 46.244 42.253 1.00 40.04 52 ARG E C 1
ATOM 13004 O O . ARG E 1 52 ? 22.843 45.105 41.966 1.00 39.44 52 ARG E O 1
ATOM 13012 N N . ILE E 1 53 ? 22.219 46.633 43.456 1.00 40.16 53 ILE E N 1
ATOM 13013 C CA . ILE E 1 53 ? 22.275 45.778 44.662 1.00 41.03 53 ILE E CA 1
ATOM 13014 C C . ILE E 1 53 ? 20.883 45.562 45.272 1.00 42.59 53 ILE E C 1
ATOM 13015 O O . ILE E 1 53 ? 20.353 46.496 45.882 1.00 42.70 53 ILE E O 1
ATOM 13020 N N . PRO E 1 54 ? 20.300 44.355 45.127 1.00 42.98 54 PRO E N 1
ATOM 13021 C CA . PRO E 1 54 ? 18.947 44.147 45.702 1.00 43.24 54 PRO E CA 1
ATOM 13022 C C . PRO E 1 54 ? 19.004 43.903 47.190 1.00 42.97 54 PRO E C 1
ATOM 13023 O O . PRO E 1 54 ? 19.785 43.070 47.598 1.00 41.76 54 PRO E O 1
ATOM 13027 N N . VAL E 1 55 ? 18.208 44.618 47.987 1.00 42.71 55 VAL E N 1
ATOM 13028 C CA . VAL E 1 55 ? 18.261 44.471 49.443 1.00 43.74 55 VAL E CA 1
ATOM 13029 C C . VAL E 1 55 ? 16.860 44.224 50.039 1.00 44.78 55 VAL E C 1
ATOM 13030 O O . VAL E 1 55 ? 15.873 44.917 49.734 1.00 44.63 55 VAL E O 1
ATOM 13034 N N . LYS E 1 56 ? 16.787 43.213 50.878 1.00 46.72 56 LYS E N 1
ATOM 13035 C CA . LYS E 1 56 ? 15.544 42.869 51.576 1.00 48.57 56 LYS E CA 1
ATOM 13036 C C . LYS E 1 56 ? 15.311 43.923 52.651 1.00 46.84 56 LYS E C 1
ATOM 13037 O O . LYS E 1 56 ? 16.040 43.997 53.596 1.00 45.19 56 LYS E O 1
ATOM 13043 N N . MET E 1 57 ? 14.327 44.784 52.443 1.00 47.82 57 MET E N 1
ATOM 13044 C CA . MET E 1 57 ? 13.962 45.789 53.438 1.00 47.94 57 MET E CA 1
ATOM 13045 C C . MET E 1 57 ? 13.117 45.150 54.558 1.00 48.90 57 MET E C 1
ATOM 13046 O O . MET E 1 57 ? 12.460 44.116 54.347 1.00 47.95 57 MET E O 1
ATOM 13051 N N . ASP E 1 58 ? 13.218 45.735 55.751 1.00 50.10 58 ASP E N 1
ATOM 13052 C CA . ASP E 1 58 ? 12.524 45.272 56.955 1.00 51.24 58 ASP E CA 1
ATOM 13053 C C . ASP E 1 58 ? 11.025 45.119 56.738 1.00 51.88 58 ASP E C 1
ATOM 13054 O O . ASP E 1 58 ? 10.426 44.191 57.231 1.00 51.85 58 ASP E O 1
ATOM 13059 N N . ASN E 1 59 ? 10.417 46.015 55.982 1.00 52.59 59 ASN E N 1
ATOM 13060 C CA . ASN E 1 59 ? 8.996 45.880 55.723 1.00 53.93 59 ASN E CA 1
ATOM 13061 C C . ASN E 1 59 ? 8.657 44.744 54.765 1.00 54.10 59 ASN E C 1
ATOM 13062 O O . ASN E 1 59 ? 7.527 44.623 54.352 1.00 54.67 59 ASN E O 1
ATOM 13067 N N . GLY E 1 60 ? 9.620 43.924 54.355 1.00 54.04 60 GLY E N 1
ATOM 13068 C CA . GLY E 1 60 ? 9.299 42.838 53.415 1.00 53.22 60 GLY E CA 1
ATOM 13069 C C . GLY E 1 60 ? 9.477 43.162 51.940 1.00 52.27 60 GLY E C 1
ATOM 13070 O O . GLY E 1 60 ? 9.670 42.239 51.167 1.00 53.09 60 GLY E O 1
ATOM 13071 N N . SER E 1 61 ? 9.412 44.445 51.548 1.00 50.72 61 SER E N 1
ATOM 13072 C CA . SER E 1 61 ? 9.817 44.874 50.202 1.00 49.90 61 SER E CA 1
ATOM 13073 C C . SER E 1 61 ? 11.300 44.550 49.836 1.00 49.84 61 SER E C 1
ATOM 13074 O O . SER E 1 61 ? 12.146 44.256 50.710 1.00 48.20 61 SER E O 1
ATOM 13077 N N . VAL E 1 62 ? 11.571 44.656 48.535 1.00 48.77 62 VAL E N 1
ATOM 13078 C CA . VAL E 1 62 ? 12.896 44.592 47.988 1.00 48.40 62 VAL E CA 1
ATOM 13079 C C . VAL E 1 62 ? 13.162 45.896 47.277 1.00 48.18 62 VAL E C 1
ATOM 13080 O O . VAL E 1 62 ? 12.394 46.340 46.394 1.00 47.97 62 VAL E O 1
ATOM 13084 N N . LYS E 1 63 ? 14.285 46.497 47.654 1.00 47.68 63 LYS E N 1
ATOM 13085 C CA . LYS E 1 63 ? 14.741 47.730 47.080 1.00 47.10 63 LYS E CA 1
ATOM 13086 C C . LYS E 1 63 ? 16.105 47.453 46.384 1.00 46.31 63 LYS E C 1
ATOM 13087 O O . LYS E 1 63 ? 16.988 46.795 46.960 1.00 45.93 63 LYS E O 1
ATOM 13093 N N . VAL E 1 64 ? 16.260 47.943 45.159 1.00 44.35 64 VAL E N 1
ATOM 13094 C CA . VAL E 1 64 ? 17.486 47.803 44.443 1.00 42.69 64 VAL E CA 1
ATOM 13095 C C . VAL E 1 64 ? 18.292 49.116 44.507 1.00 42.16 64 VAL E C 1
ATOM 13096 O O . VAL E 1 64 ? 17.924 50.081 43.893 1.00 42.32 64 VAL E O 1
ATOM 13100 N N . PHE E 1 65 ? 19.425 49.115 45.210 1.00 40.69 65 PHE E N 1
ATOM 13101 C CA . PHE E 1 65 ? 20.306 50.274 45.269 1.00 41.65 65 PHE E CA 1
ATOM 13102 C C . PHE E 1 65 ? 21.397 50.350 44.158 1.00 41.82 65 PHE E C 1
ATOM 13103 O O . PHE E 1 65 ? 21.872 49.355 43.629 1.00 41.37 65 PHE E O 1
ATOM 13111 N N . THR E 1 66 ? 21.793 51.579 43.826 1.00 42.11 66 THR E N 1
ATOM 13112 C CA . THR E 1 66 ? 22.938 51.804 42.960 1.00 41.05 66 THR E CA 1
ATOM 13113 C C . THR E 1 66 ? 24.212 52.092 43.757 1.00 40.68 66 THR E C 1
ATOM 13114 O O . THR E 1 66 ? 24.236 52.977 44.635 1.00 40.92 66 THR E O 1
ATOM 13118 N N . GLY E 1 67 ? 25.263 51.330 43.429 1.00 39.42 67 GLY E N 1
ATOM 13119 C CA . GLY E 1 67 ? 26.601 51.547 43.968 1.00 38.40 67 GLY E CA 1
ATOM 13120 C C . GLY E 1 67 ? 27.662 51.783 42.894 1.00 37.25 67 GLY E C 1
ATOM 13121 O O . GLY E 1 67 ? 27.440 51.535 41.691 1.00 36.71 67 GLY E O 1
ATOM 13122 N N . TYR E 1 68 ? 28.804 52.285 43.354 1.00 36.14 68 TYR E N 1
ATOM 13123 C CA . TYR E 1 68 ? 29.898 52.681 42.513 1.00 36.25 68 TYR E CA 1
ATOM 13124 C C . TYR E 1 68 ? 31.200 52.289 43.137 1.00 36.72 68 TYR E C 1
ATOM 13125 O O . TYR E 1 68 ? 31.339 52.239 44.377 1.00 35.83 68 TYR E O 1
ATOM 13134 N N . ARG E 1 69 ? 32.175 52.014 42.258 1.00 36.87 69 ARG E N 1
ATOM 13135 C CA . ARG E 1 69 ? 33.550 51.976 42.676 1.00 36.74 69 ARG E CA 1
ATOM 13136 C C . ARG E 1 69 ? 34.434 52.377 41.515 1.00 37.06 69 ARG E C 1
ATOM 13137 O O . ARG E 1 69 ? 34.453 51.696 40.488 1.00 36.50 69 ARG E O 1
ATOM 13145 N N . SER E 1 70 ? 35.158 53.483 41.720 1.00 37.60 70 SER E N 1
ATOM 13146 C CA . SER E 1 70 ? 36.136 54.065 40.813 1.00 36.28 70 SER E CA 1
ATOM 13147 C C . SER E 1 70 ? 37.536 53.755 41.270 1.00 36.56 70 SER E C 1
ATOM 13148 O O . SER E 1 70 ? 37.900 54.003 42.457 1.00 35.14 70 SER E O 1
ATOM 13151 N N . GLN E 1 71 ? 38.331 53.196 40.338 1.00 36.55 71 GLN E N 1
ATOM 13152 C CA . GLN E 1 71 ? 39.740 52.887 40.600 1.00 35.89 71 GLN E CA 1
ATOM 13153 C C . GLN E 1 71 ? 40.523 53.676 39.578 1.00 36.07 71 GLN E C 1
ATOM 13154 O O . GLN E 1 71 ? 40.534 53.386 38.344 1.00 35.40 71 GLN E O 1
ATOM 13160 N N . HIS E 1 72 ? 41.153 54.706 40.110 1.00 35.96 72 HIS E N 1
ATOM 13161 C CA . HIS E 1 72 ? 41.696 55.734 39.291 1.00 37.01 72 HIS E CA 1
ATOM 13162 C C . HIS E 1 72 ? 42.974 55.294 38.544 1.00 36.93 72 HIS E C 1
ATOM 13163 O O . HIS E 1 72 ? 43.015 55.386 37.320 1.00 36.89 72 HIS E O 1
ATOM 13170 N N . ASN E 1 73 ? 43.980 54.881 39.306 1.00 36.21 73 ASN E N 1
ATOM 13171 C CA . ASN E 1 73 ? 45.255 54.455 38.799 1.00 36.23 73 ASN E CA 1
ATOM 13172 C C . ASN E 1 73 ? 46.017 53.570 39.827 1.00 35.67 73 ASN E C 1
ATOM 13173 O O . ASN E 1 73 ? 46.189 53.955 41.004 1.00 37.14 73 ASN E O 1
ATOM 13178 N N . ASP E 1 74 ? 46.462 52.397 39.396 1.00 35.76 74 ASP E N 1
ATOM 13179 C CA . ASP E 1 74 ? 47.135 51.395 40.240 1.00 35.47 74 ASP E CA 1
ATOM 13180 C C . ASP E 1 74 ? 48.560 51.146 39.804 1.00 35.75 74 ASP E C 1
ATOM 13181 O O . ASP E 1 74 ? 49.149 50.196 40.212 1.00 35.50 74 ASP E O 1
ATOM 13186 N N . ALA E 1 75 ? 49.136 52.041 39.007 1.00 36.55 75 ALA E N 1
ATOM 13187 C CA . ALA E 1 75 ? 50.559 51.970 38.639 1.00 36.36 75 ALA E CA 1
ATOM 13188 C C . ALA E 1 75 ? 51.502 51.791 39.820 1.00 35.75 75 ALA E C 1
ATOM 13189 O O . ALA E 1 75 ? 52.465 50.996 39.740 1.00 35.29 75 ALA E O 1
ATOM 13191 N N . VAL E 1 76 ? 51.235 52.498 40.908 1.00 35.97 76 VAL E N 1
ATOM 13192 C CA . VAL E 1 76 ? 52.148 52.529 42.043 1.00 35.33 76 VAL E CA 1
ATOM 13193 C C . VAL E 1 76 ? 51.801 51.394 43.015 1.00 36.63 76 VAL E C 1
ATOM 13194 O O . VAL E 1 76 ? 52.625 50.990 43.783 1.00 38.15 76 VAL E O 1
ATOM 13198 N N . GLY E 1 77 ? 50.580 50.867 42.954 1.00 36.48 77 GLY E N 1
ATOM 13199 C CA . GLY E 1 77 ? 50.100 49.946 43.948 1.00 35.49 77 GLY E CA 1
ATOM 13200 C C . GLY E 1 77 ? 48.596 49.775 43.812 1.00 34.83 77 GLY E C 1
ATOM 13201 O O . GLY E 1 77 ? 47.975 50.372 42.942 1.00 32.64 77 GLY E O 1
ATOM 13202 N N . PRO E 1 78 ? 48.006 48.924 44.665 1.00 34.56 78 PRO E N 1
ATOM 13203 C CA . PRO E 1 78 ? 46.554 48.878 44.691 1.00 34.47 78 PRO E CA 1
ATOM 13204 C C . PRO E 1 78 ? 45.951 50.228 45.037 1.00 34.59 78 PRO E C 1
ATOM 13205 O O . PRO E 1 78 ? 46.629 51.103 45.590 1.00 32.34 78 PRO E O 1
ATOM 13209 N N . THR E 1 79 ? 44.654 50.338 44.766 1.00 34.53 79 THR E N 1
ATOM 13210 C CA . THR E 1 79 ? 43.953 51.568 44.957 1.00 34.99 79 THR E CA 1
ATOM 13211 C C . THR E 1 79 ? 43.400 51.506 46.406 1.00 36.30 79 THR E C 1
ATOM 13212 O O . THR E 1 79 ? 43.320 50.420 47.034 1.00 35.50 79 THR E O 1
ATOM 13216 N N . LYS E 1 80 ? 43.111 52.685 46.931 1.00 36.52 80 LYS E N 1
ATOM 13217 C CA . LYS E 1 80 ? 42.823 52.879 48.335 1.00 37.32 80 LYS E CA 1
ATOM 13218 C C . LYS E 1 80 ? 41.847 54.011 48.446 1.00 37.92 80 LYS E C 1
ATOM 13219 O O . LYS E 1 80 ? 42.057 55.044 47.850 1.00 37.19 80 LYS E O 1
ATOM 13225 N N . GLY E 1 81 ? 40.771 53.795 49.190 1.00 40.14 81 GLY E N 1
ATOM 13226 C CA . GLY E 1 81 ? 39.845 54.912 49.545 1.00 41.70 81 GLY E CA 1
ATOM 13227 C C . GLY E 1 81 ? 38.459 54.494 50.018 1.00 41.73 81 GLY E C 1
ATOM 13228 O O . GLY E 1 81 ? 38.028 53.355 49.818 1.00 42.77 81 GLY E O 1
ATOM 13229 N N . GLY E 1 82 ? 37.744 55.431 50.629 1.00 42.15 82 GLY E N 1
ATOM 13230 C CA . GLY E 1 82 ? 36.555 55.099 51.384 1.00 41.19 82 GLY E CA 1
ATOM 13231 C C . GLY E 1 82 ? 35.341 54.907 50.526 1.00 40.84 82 GLY E C 1
ATOM 13232 O O . GLY E 1 82 ? 35.367 55.187 49.313 1.00 38.63 82 GLY E O 1
ATOM 13233 N N . VAL E 1 83 ? 34.279 54.420 51.192 1.00 40.76 83 VAL E N 1
ATOM 13234 C CA . VAL E 1 83 ? 32.949 54.278 50.611 1.00 40.27 83 VAL E CA 1
ATOM 13235 C C . VAL E 1 83 ? 31.943 55.151 51.365 1.00 41.82 83 VAL E C 1
ATOM 13236 O O . VAL E 1 83 ? 31.809 55.069 52.611 1.00 41.08 83 VAL E O 1
ATOM 13240 N N . ARG E 1 84 ? 31.187 55.914 50.591 1.00 43.18 84 ARG E N 1
ATOM 13241 C CA . ARG E 1 84 ? 30.176 56.841 51.102 1.00 45.23 84 ARG E CA 1
ATOM 13242 C C . ARG E 1 84 ? 28.773 56.255 50.976 1.00 44.26 84 ARG E C 1
ATOM 13243 O O . ARG E 1 84 ? 28.411 55.704 49.933 1.00 44.15 84 ARG E O 1
ATOM 13251 N N . PHE E 1 85 ? 27.971 56.437 52.009 1.00 43.65 85 PHE E N 1
ATOM 13252 C CA . PHE E 1 85 ? 26.530 56.171 51.944 1.00 43.40 85 PHE E CA 1
ATOM 13253 C C . PHE E 1 85 ? 25.805 57.520 52.051 1.00 44.18 85 PHE E C 1
ATOM 13254 O O . PHE E 1 85 ? 25.778 58.139 53.147 1.00 43.57 85 PHE E O 1
ATOM 13262 N N . HIS E 1 86 ? 25.251 58.022 50.935 1.00 44.66 86 HIS E N 1
ATOM 13263 C CA . HIS E 1 86 ? 24.549 59.292 51.006 1.00 45.19 86 HIS E CA 1
ATOM 13264 C C . HIS E 1 86 ? 23.570 59.459 49.854 1.00 46.37 86 HIS E C 1
ATOM 13265 O O . HIS E 1 86 ? 23.850 59.008 48.736 1.00 45.85 86 HIS E O 1
ATOM 13272 N N . PRO E 1 87 ? 22.409 60.129 50.105 1.00 46.62 87 PRO E N 1
ATOM 13273 C CA . PRO E 1 87 ? 21.414 60.322 49.029 1.00 46.75 87 PRO E CA 1
ATOM 13274 C C . PRO E 1 87 ? 21.925 61.057 47.824 1.00 46.94 87 PRO E C 1
ATOM 13275 O O . PRO E 1 87 ? 21.365 60.900 46.773 1.00 46.29 87 PRO E O 1
ATOM 13279 N N . GLU E 1 88 ? 22.959 61.884 47.996 1.00 47.98 88 GLU E N 1
ATOM 13280 C CA . GLU E 1 88 ? 23.536 62.700 46.899 1.00 49.69 88 GLU E CA 1
ATOM 13281 C C . GLU E 1 88 ? 24.704 62.054 46.136 1.00 49.36 88 GLU E C 1
ATOM 13282 O O . GLU E 1 88 ? 25.298 62.666 45.233 1.00 49.80 88 GLU E O 1
ATOM 13288 N N . VAL E 1 89 ? 25.068 60.831 46.519 1.00 48.26 89 VAL E N 1
ATOM 13289 C CA . VAL E 1 89 ? 26.205 60.196 45.907 1.00 47.55 89 VAL E CA 1
ATOM 13290 C C . VAL E 1 89 ? 25.970 60.188 44.412 1.00 46.40 89 VAL E C 1
ATOM 13291 O O . VAL E 1 89 ? 24.894 59.918 43.953 1.00 45.90 89 VAL E O 1
ATOM 13295 N N . ASN E 1 90 ? 26.975 60.494 43.642 1.00 46.90 90 ASN E N 1
ATOM 13296 C CA . ASN E 1 90 ? 26.825 60.285 42.179 1.00 47.62 90 ASN E CA 1
ATOM 13297 C C . ASN E 1 90 ? 28.125 59.885 41.475 1.00 47.05 90 ASN E C 1
ATOM 13298 O O . ASN E 1 90 ? 29.206 59.933 42.059 1.00 46.93 90 ASN E O 1
ATOM 13303 N N . GLU E 1 91 ? 28.001 59.459 40.230 1.00 47.03 91 GLU E N 1
ATOM 13304 C CA . GLU E 1 91 ? 29.116 58.880 39.548 1.00 47.69 91 GLU E CA 1
ATOM 13305 C C . GLU E 1 91 ? 30.336 59.826 39.390 1.00 48.12 91 GLU E C 1
ATOM 13306 O O . GLU E 1 91 ? 31.489 59.470 39.787 1.00 45.83 91 GLU E O 1
ATOM 13312 N N . GLU E 1 92 ? 30.076 61.027 38.862 1.00 47.84 92 GLU E N 1
ATOM 13313 C CA . GLU E 1 92 ? 31.148 61.980 38.555 1.00 49.13 92 GLU E CA 1
ATOM 13314 C C . GLU E 1 92 ? 31.819 62.432 39.855 1.00 47.50 92 GLU E C 1
ATOM 13315 O O . GLU E 1 92 ? 32.997 62.673 39.919 1.00 46.96 92 GLU E O 1
ATOM 13321 N N . LYS E 1 93 ? 31.082 62.456 40.935 1.00 47.72 93 LYS E N 1
ATOM 13322 C CA . LYS E 1 93 ? 31.668 62.844 42.200 1.00 47.59 93 LYS E CA 1
ATOM 13323 C C . LYS E 1 93 ? 32.527 61.701 42.759 1.00 45.51 93 LYS E C 1
ATOM 13324 O O . LYS E 1 93 ? 33.551 61.944 43.402 1.00 44.82 93 LYS E O 1
ATOM 13330 N N . VAL E 1 94 ? 32.131 60.461 42.490 1.00 43.29 94 VAL E N 1
ATOM 13331 C CA . VAL E 1 94 ? 32.883 59.321 42.969 1.00 42.07 94 VAL E CA 1
ATOM 13332 C C . VAL E 1 94 ? 34.200 59.251 42.198 1.00 42.33 94 VAL E C 1
ATOM 13333 O O . VAL E 1 94 ? 35.263 59.118 42.824 1.00 42.22 94 VAL E O 1
ATOM 13337 N N . LYS E 1 95 ? 34.124 59.394 40.869 1.00 41.88 95 LYS E N 1
ATOM 13338 C CA . LYS E 1 95 ? 35.297 59.514 40.045 1.00 42.96 95 LYS E CA 1
ATOM 13339 C C . LYS E 1 95 ? 36.257 60.597 40.548 1.00 42.50 95 LYS E C 1
ATOM 13340 O O . LYS E 1 95 ? 37.438 60.308 40.775 1.00 41.90 95 LYS E O 1
ATOM 13346 N N . ALA E 1 96 ? 35.743 61.833 40.686 1.00 41.46 96 ALA E N 1
ATOM 13347 C CA . ALA E 1 96 ? 36.563 62.991 41.050 1.00 40.50 96 ALA E CA 1
ATOM 13348 C C . ALA E 1 96 ? 37.238 62.689 42.382 1.00 39.77 96 ALA E C 1
ATOM 13349 O O . ALA E 1 96 ? 38.440 62.899 42.552 1.00 39.80 96 ALA E O 1
ATOM 13351 N N . LEU E 1 97 ? 36.482 62.139 43.326 1.00 39.62 97 LEU E N 1
ATOM 13352 C CA . LEU E 1 97 ? 37.054 61.863 44.681 1.00 39.80 97 LEU E CA 1
ATOM 13353 C C . LEU E 1 97 ? 38.176 60.768 44.649 1.00 38.36 97 LEU E C 1
ATOM 13354 O O . LEU E 1 97 ? 39.161 60.836 45.403 1.00 37.45 97 LEU E O 1
ATOM 13359 N N . SER E 1 98 ? 38.059 59.827 43.714 1.00 37.27 98 SER E N 1
ATOM 13360 C CA . SER E 1 98 ? 39.089 58.809 43.513 1.00 37.80 98 SER E CA 1
ATOM 13361 C C . SER E 1 98 ? 40.435 59.432 43.015 1.00 39.16 98 SER E C 1
ATOM 13362 O O . SER E 1 98 ? 41.540 58.999 43.431 1.00 37.64 98 SER E O 1
ATOM 13365 N N . ILE E 1 99 ? 40.318 60.465 42.165 1.00 39.62 99 ILE E N 1
ATOM 13366 C CA . ILE E 1 99 ? 41.487 61.237 41.722 1.00 39.47 99 ILE E CA 1
ATOM 13367 C C . ILE E 1 99 ? 42.094 61.979 42.866 1.00 39.94 99 ILE E C 1
ATOM 13368 O O . ILE E 1 99 ? 43.285 61.890 43.082 1.00 38.43 99 ILE E O 1
ATOM 13373 N N . TRP E 1 100 ? 41.277 62.698 43.624 1.00 41.72 100 TRP E N 1
ATOM 13374 C CA . TRP E 1 100 ? 41.780 63.384 44.832 1.00 43.33 100 TRP E CA 1
ATOM 13375 C C . TRP E 1 100 ? 42.503 62.404 45.740 1.00 42.21 100 TRP E C 1
ATOM 13376 O O . TRP E 1 100 ? 43.540 62.716 46.386 1.00 42.25 100 TRP E O 1
ATOM 13387 N N . MET E 1 101 ? 41.982 61.176 45.792 1.00 41.21 101 MET E N 1
ATOM 13388 C CA . MET E 1 101 ? 42.594 60.154 46.643 1.00 39.63 101 MET E CA 1
ATOM 13389 C C . MET E 1 101 ? 43.982 59.742 46.093 1.00 38.15 101 MET E C 1
ATOM 13390 O O . MET E 1 101 ? 44.934 59.517 46.870 1.00 37.25 101 MET E O 1
ATOM 13395 N N . THR E 1 102 ? 44.153 59.694 44.771 1.00 37.07 102 THR E N 1
ATOM 13396 C CA . THR E 1 102 ? 45.476 59.483 44.216 1.00 36.39 102 THR E CA 1
ATOM 13397 C C . THR E 1 102 ? 46.468 60.510 44.783 1.00 37.39 102 THR E C 1
ATOM 13398 O O . THR E 1 102 ? 47.550 60.143 45.306 1.00 35.98 102 THR E O 1
ATOM 13402 N N . LEU E 1 103 ? 46.072 61.780 44.767 1.00 38.26 103 LEU E N 1
ATOM 13403 C CA . LEU E 1 103 ? 46.986 62.860 45.159 1.00 39.69 103 LEU E CA 1
ATOM 13404 C C . LEU E 1 103 ? 47.368 62.745 46.641 1.00 40.09 103 LEU E C 1
ATOM 13405 O O . LEU E 1 103 ? 48.519 62.886 46.987 1.00 41.26 103 LEU E O 1
ATOM 13410 N N . LYS E 1 104 ? 46.404 62.448 47.499 1.00 41.61 104 LYS E N 1
ATOM 13411 C CA . LYS E 1 104 ? 46.690 62.257 48.916 1.00 42.22 104 LYS E CA 1
ATOM 13412 C C . LYS E 1 104 ? 47.675 61.127 49.122 1.00 41.95 104 LYS E C 1
ATOM 13413 O O . LYS E 1 104 ? 48.512 61.177 49.999 1.00 40.75 104 LYS E O 1
ATOM 13419 N N . CYS E 1 105 ? 47.564 60.079 48.315 1.00 42.88 105 CYS E N 1
ATOM 13420 C CA . CYS E 1 105 ? 48.495 58.940 48.427 1.00 41.90 105 CYS E CA 1
ATOM 13421 C C . CYS E 1 105 ? 49.913 59.321 48.043 1.00 41.59 105 CYS E C 1
ATOM 13422 O O . CYS E 1 105 ? 50.890 59.018 48.764 1.00 41.12 105 CYS E O 1
ATOM 13425 N N . GLY E 1 106 ? 50.044 60.003 46.915 1.00 41.32 106 GLY E N 1
ATOM 13426 C CA . GLY E 1 106 ? 51.360 60.482 46.501 1.00 41.94 106 GLY E CA 1
ATOM 13427 C C . GLY E 1 106 ? 51.985 61.427 47.537 1.00 41.52 106 GLY E C 1
ATOM 13428 O O . GLY E 1 106 ? 53.165 61.362 47.762 1.00 41.26 106 GLY E O 1
ATOM 13429 N N . ILE E 1 107 ? 51.181 62.301 48.140 1.00 40.55 107 ILE E N 1
ATOM 13430 C CA . ILE E 1 107 ? 51.677 63.309 49.102 1.00 40.91 107 ILE E CA 1
ATOM 13431 C C . ILE E 1 107 ? 52.205 62.637 50.342 1.00 40.61 107 ILE E C 1
ATOM 13432 O O . ILE E 1 107 ? 53.233 63.077 50.897 1.00 40.25 107 ILE E O 1
ATOM 13437 N N . ALA E 1 108 ? 51.530 61.566 50.771 1.00 39.64 108 ALA E N 1
ATOM 13438 C CA . ALA E 1 108 ? 52.022 60.752 51.919 1.00 39.12 108 ALA E CA 1
ATOM 13439 C C . ALA E 1 108 ? 53.017 59.646 51.499 1.00 40.31 108 ALA E C 1
ATOM 13440 O O . ALA E 1 108 ? 53.528 58.843 52.348 1.00 40.38 108 ALA E O 1
ATOM 13442 N N . ASN E 1 109 ? 53.343 59.613 50.189 1.00 41.08 109 ASN E N 1
ATOM 13443 C CA . ASN E 1 109 ? 54.281 58.615 49.654 1.00 41.82 109 ASN E CA 1
ATOM 13444 C C . ASN E 1 109 ? 53.808 57.185 50.020 1.00 41.68 109 ASN E C 1
ATOM 13445 O O . ASN E 1 109 ? 54.576 56.334 50.461 1.00 42.34 109 ASN E O 1
ATOM 13450 N N . LEU E 1 110 ? 52.512 56.947 49.869 1.00 41.21 110 LEU E N 1
ATOM 13451 C CA . LEU E 1 110 ? 51.902 55.651 50.156 1.00 39.97 110 LEU E CA 1
ATOM 13452 C C . LEU E 1 110 ? 52.048 54.768 48.891 1.00 39.16 110 LEU E C 1
ATOM 13453 O O . LEU E 1 110 ? 51.920 55.278 47.791 1.00 40.79 110 LEU E O 1
ATOM 13458 N N . PRO E 1 111 ? 52.280 53.439 49.025 1.00 38.56 111 PRO E N 1
ATOM 13459 C CA . PRO E 1 111 ? 52.352 52.578 47.857 1.00 38.09 111 PRO E CA 1
ATOM 13460 C C . PRO E 1 111 ? 50.934 52.223 47.332 1.00 37.45 111 PRO E C 1
ATOM 13461 O O . PRO E 1 111 ? 50.608 51.084 47.181 1.00 36.35 111 PRO E O 1
ATOM 13465 N N . TYR E 1 112 ? 50.153 53.251 47.005 1.00 36.41 112 TYR E N 1
ATOM 13466 C CA . TYR E 1 112 ? 48.751 53.119 46.637 1.00 36.95 112 TYR E CA 1
ATOM 13467 C C . TYR E 1 112 ? 48.414 54.072 45.506 1.00 35.98 112 TYR E C 1
ATOM 13468 O O . TYR E 1 112 ? 49.029 55.078 45.399 1.00 36.94 112 TYR E O 1
ATOM 13477 N N . GLY E 1 113 ? 47.378 53.792 44.746 1.00 34.95 113 GLY E N 1
ATOM 13478 C CA . GLY E 1 113 ? 46.724 54.802 43.957 1.00 35.21 113 GLY E CA 1
ATOM 13479 C C . GLY E 1 113 ? 45.358 55.082 44.541 1.00 36.41 113 GLY E C 1
ATOM 13480 O O . GLY E 1 113 ? 45.015 54.536 45.573 1.00 36.78 113 GLY E O 1
ATOM 13481 N N . GLY E 1 114 ? 44.560 55.908 43.854 1.00 37.54 114 GLY E N 1
ATOM 13482 C CA . GLY E 1 114 ? 43.271 56.343 44.332 1.00 36.94 114 GLY E CA 1
ATOM 13483 C C . GLY E 1 114 ? 42.079 55.472 43.982 1.00 36.99 114 GLY E C 1
ATOM 13484 O O . GLY E 1 114 ? 41.848 55.159 42.813 1.00 36.86 114 GLY E O 1
ATOM 13485 N N . GLY E 1 115 ? 41.296 55.107 45.010 1.00 36.87 115 GLY E N 1
ATOM 13486 C CA . GLY E 1 115 ? 40.006 54.477 44.830 1.00 37.68 115 GLY E CA 1
ATOM 13487 C C . GLY E 1 115 ? 38.962 55.195 45.668 1.00 38.95 115 GLY E C 1
ATOM 13488 O O . GLY E 1 115 ? 39.310 55.770 46.687 1.00 41.54 115 GLY E O 1
ATOM 13489 N N . LYS E 1 116 ? 37.704 55.160 45.246 1.00 39.16 116 LYS E N 1
ATOM 13490 C CA . LYS E 1 116 ? 36.563 55.644 46.038 1.00 40.91 116 LYS E CA 1
ATOM 13491 C C . LYS E 1 116 ? 35.276 54.920 45.599 1.00 41.58 116 LYS E C 1
ATOM 13492 O O . LYS E 1 116 ? 35.124 54.485 44.431 1.00 41.56 116 LYS E O 1
ATOM 13498 N N . GLY E 1 117 ? 34.333 54.794 46.525 1.00 42.06 117 GLY E N 1
ATOM 13499 C CA . GLY E 1 117 ? 33.037 54.237 46.199 1.00 41.09 117 GLY E CA 1
ATOM 13500 C C . GLY E 1 117 ? 31.902 54.942 46.923 1.00 41.60 117 GLY E C 1
ATOM 13501 O O . GLY E 1 117 ? 32.091 55.793 47.762 1.00 40.54 117 GLY E O 1
ATOM 13502 N N . GLY E 1 118 ? 30.692 54.545 46.604 1.00 43.11 118 GLY E N 1
ATOM 13503 C CA . GLY E 1 118 ? 29.528 55.068 47.289 1.00 43.65 118 GLY E CA 1
ATOM 13504 C C . GLY E 1 118 ? 28.273 54.375 46.846 1.00 42.51 118 GLY E C 1
ATOM 13505 O O . GLY E 1 118 ? 28.231 53.682 45.803 1.00 42.55 118 GLY E O 1
ATOM 13506 N N . ILE E 1 119 ? 27.253 54.571 47.638 1.00 41.70 119 ILE E N 1
ATOM 13507 C CA . ILE E 1 119 ? 25.926 53.981 47.354 1.00 42.23 119 ILE E CA 1
ATOM 13508 C C . ILE E 1 119 ? 24.971 55.121 47.537 1.00 42.40 119 ILE E C 1
ATOM 13509 O O . ILE E 1 119 ? 25.036 55.815 48.567 1.00 43.00 119 ILE E O 1
ATOM 13514 N N . ILE E 1 120 ? 24.125 55.328 46.540 1.00 42.62 120 ILE E N 1
ATOM 13515 C CA . ILE E 1 120 ? 23.039 56.313 46.613 1.00 42.22 120 ILE E CA 1
ATOM 13516 C C . ILE E 1 120 ? 21.992 55.770 47.579 1.00 43.21 120 ILE E C 1
ATOM 13517 O O . ILE E 1 120 ? 21.228 54.886 47.233 1.00 41.21 120 ILE E O 1
ATOM 13522 N N . CYS E 1 121 ? 21.999 56.268 48.816 1.00 44.55 121 CYS E N 1
ATOM 13523 C CA . CYS E 1 121 ? 21.061 55.787 49.834 1.00 45.43 121 CYS E CA 1
ATOM 13524 C C . CYS E 1 121 ? 20.981 56.732 51.014 1.00 46.33 121 CYS E C 1
ATOM 13525 O O . CYS E 1 121 ? 21.854 57.600 51.153 1.00 46.63 121 CYS E O 1
ATOM 13528 N N . ASP E 1 122 ? 19.961 56.567 51.870 1.00 46.66 122 ASP E N 1
ATOM 13529 C CA . ASP E 1 122 ? 19.873 57.414 53.033 1.00 47.87 122 ASP E CA 1
ATOM 13530 C C . ASP E 1 122 ? 19.963 56.615 54.313 1.00 48.20 122 ASP E C 1
ATOM 13531 O O . ASP E 1 122 ? 18.972 56.130 54.844 1.00 47.73 122 ASP E O 1
ATOM 13536 N N . PRO E 1 123 ? 21.159 56.476 54.813 1.00 48.76 123 PRO E N 1
ATOM 13537 C CA . PRO E 1 123 ? 21.351 55.758 56.022 1.00 50.14 123 PRO E CA 1
ATOM 13538 C C . PRO E 1 123 ? 20.630 56.278 57.300 1.00 51.45 123 PRO E C 1
ATOM 13539 O O . PRO E 1 123 ? 20.592 55.524 58.308 1.00 51.44 123 PRO E O 1
ATOM 13543 N N . ARG E 1 124 ? 20.107 57.520 57.304 1.00 52.31 124 ARG E N 1
ATOM 13544 C CA . ARG E 1 124 ? 19.446 58.025 58.539 1.00 53.18 124 ARG E CA 1
ATOM 13545 C C . ARG E 1 124 ? 18.124 57.356 58.660 1.00 51.78 124 ARG E C 1
ATOM 13546 O O . ARG E 1 124 ? 17.628 57.211 59.730 1.00 51.47 124 ARG E O 1
ATOM 13554 N N . THR E 1 125 ? 17.569 56.944 57.535 1.00 51.46 125 THR E N 1
ATOM 13555 C CA . THR E 1 125 ? 16.275 56.363 57.524 1.00 51.52 125 THR E CA 1
ATOM 13556 C C . THR E 1 125 ? 16.299 54.833 57.426 1.00 50.86 125 THR E C 1
ATOM 13557 O O . THR E 1 125 ? 15.297 54.230 57.088 1.00 51.71 125 THR E O 1
ATOM 13561 N N . MET E 1 126 ? 17.416 54.189 57.734 1.00 49.44 126 MET E N 1
ATOM 13562 C CA . MET E 1 126 ? 17.514 52.758 57.543 1.00 48.08 126 MET E CA 1
ATOM 13563 C C . MET E 1 126 ? 17.837 52.107 58.863 1.00 47.02 126 MET E C 1
ATOM 13564 O O . MET E 1 126 ? 18.579 52.677 59.644 1.00 45.59 126 MET E O 1
ATOM 13569 N N . SER E 1 127 ? 17.332 50.892 59.080 1.00 47.04 127 SER E N 1
ATOM 13570 C CA . SER E 1 127 ? 17.683 50.132 60.292 1.00 47.62 127 SER E CA 1
ATOM 13571 C C . SER E 1 127 ? 19.115 49.577 60.216 1.00 47.90 127 SER E C 1
ATOM 13572 O O . SER E 1 127 ? 19.675 49.440 59.104 1.00 47.20 127 SER E O 1
ATOM 13575 N N . PHE E 1 128 ? 19.719 49.284 61.365 1.00 48.80 128 PHE E N 1
ATOM 13576 C CA . PHE E 1 128 ? 21.021 48.597 61.367 1.00 51.06 128 PHE E CA 1
ATOM 13577 C C . PHE E 1 128 ? 21.042 47.320 60.496 1.00 50.48 128 PHE E C 1
ATOM 13578 O O . PHE E 1 128 ? 22.015 47.029 59.831 1.00 50.17 128 PHE E O 1
ATOM 13586 N N . GLY E 1 129 ? 19.943 46.580 60.502 1.00 49.93 129 GLY E N 1
ATOM 13587 C CA . GLY E 1 129 ? 19.832 45.373 59.731 1.00 48.41 129 GLY E CA 1
ATOM 13588 C C . GLY E 1 129 ? 19.835 45.661 58.240 1.00 47.58 129 GLY E C 1
ATOM 13589 O O . GLY E 1 129 ? 20.374 44.895 57.465 1.00 48.00 129 GLY E O 1
ATOM 13590 N N . GLU E 1 130 ? 19.221 46.748 57.817 1.00 46.89 130 GLU E N 1
ATOM 13591 C CA . GLU E 1 130 ? 19.182 47.063 56.389 1.00 45.80 130 GLU E CA 1
ATOM 13592 C C . GLU E 1 130 ? 20.563 47.522 55.919 1.00 45.65 130 GLU E C 1
ATOM 13593 O O . GLU E 1 130 ? 20.969 47.244 54.800 1.00 46.22 130 GLU E O 1
ATOM 13599 N N . LEU E 1 131 ? 21.261 48.240 56.788 1.00 44.44 131 LEU E N 1
ATOM 13600 C CA . LEU E 1 131 ? 22.595 48.649 56.547 1.00 44.48 131 LEU E CA 1
ATOM 13601 C C . LEU E 1 131 ? 23.626 47.491 56.467 1.00 44.03 131 LEU E C 1
ATOM 13602 O O . LEU E 1 131 ? 24.575 47.547 55.663 1.00 42.93 131 LEU E O 1
ATOM 13607 N N . GLU E 1 132 ? 23.454 46.483 57.302 1.00 43.30 132 GLU E N 1
ATOM 13608 C CA . GLU E 1 132 ? 24.261 45.291 57.178 1.00 43.10 132 GLU E CA 1
ATOM 13609 C C . GLU E 1 132 ? 24.066 44.664 55.804 1.00 43.10 132 GLU E C 1
ATOM 13610 O O . GLU E 1 132 ? 25.070 44.306 55.147 1.00 43.30 132 GLU E O 1
ATOM 13616 N N . ARG E 1 133 ? 22.812 44.504 55.398 1.00 41.77 133 ARG E N 1
ATOM 13617 C CA . ARG E 1 133 ? 22.515 43.717 54.211 1.00 42.57 133 ARG E CA 1
ATOM 13618 C C . ARG E 1 133 ? 22.973 44.469 53.011 1.00 41.58 133 ARG E C 1
ATOM 13619 O O . ARG E 1 133 ? 23.425 43.894 52.080 1.00 42.73 133 ARG E O 1
ATOM 13627 N N . LEU E 1 134 ? 22.860 45.775 53.034 1.00 42.64 134 LEU E N 1
ATOM 13628 C CA . LEU E 1 134 ? 23.345 46.599 51.893 1.00 42.44 134 LEU E CA 1
ATOM 13629 C C . LEU E 1 134 ? 24.873 46.550 51.838 1.00 41.37 134 LEU E C 1
ATOM 13630 O O . LEU E 1 134 ? 25.442 46.429 50.765 1.00 39.69 134 LEU E O 1
ATOM 13635 N N . SER E 1 135 ? 25.512 46.569 53.009 1.00 39.77 135 SER E N 1
ATOM 13636 C CA . SER E 1 135 ? 26.953 46.542 53.042 1.00 39.94 135 SER E CA 1
ATOM 13637 C C . SER E 1 135 ? 27.469 45.232 52.434 1.00 39.75 135 SER E C 1
ATOM 13638 O O . SER E 1 135 ? 28.463 45.247 51.681 1.00 39.29 135 SER E O 1
ATOM 13641 N N . ARG E 1 136 ? 26.817 44.121 52.815 1.00 39.60 136 ARG E N 1
ATOM 13642 C CA . ARG E 1 136 ? 27.165 42.785 52.370 1.00 39.26 136 ARG E CA 1
ATOM 13643 C C . ARG E 1 136 ? 26.891 42.670 50.897 1.00 38.70 136 ARG E C 1
ATOM 13644 O O . ARG E 1 136 ? 27.724 42.194 50.184 1.00 37.74 136 ARG E O 1
ATOM 13652 N N . GLY E 1 137 ? 25.741 43.154 50.439 1.00 38.84 137 GLY E N 1
ATOM 13653 C CA . GLY E 1 137 ? 25.401 43.146 49.002 1.00 37.41 137 GLY E CA 1
ATOM 13654 C C . GLY E 1 137 ? 26.420 43.932 48.175 1.00 37.71 137 GLY E C 1
ATOM 13655 O O . GLY E 1 137 ? 26.626 43.614 46.999 1.00 37.26 137 GLY E O 1
ATOM 13656 N N . TYR E 1 138 ? 27.040 44.980 48.770 1.00 37.31 138 TYR E N 1
ATOM 13657 C CA . TYR E 1 138 ? 28.014 45.850 48.029 1.00 36.51 138 TYR E CA 1
ATOM 13658 C C . TYR E 1 138 ? 29.285 45.050 47.806 1.00 36.56 138 TYR E C 1
ATOM 13659 O O . TYR E 1 138 ? 29.791 44.975 46.680 1.00 37.76 138 TYR E O 1
ATOM 13668 N N . VAL E 1 139 ? 29.747 44.400 48.860 1.00 36.19 139 VAL E N 1
ATOM 13669 C CA . VAL E 1 139 ? 30.896 43.535 48.755 1.00 36.26 139 VAL E CA 1
ATOM 13670 C C . VAL E 1 139 ? 30.688 42.431 47.726 1.00 37.54 139 VAL E C 1
ATOM 13671 O O . VAL E 1 139 ? 31.473 42.291 46.778 1.00 38.51 139 VAL E O 1
ATOM 13675 N N . ARG E 1 140 ? 29.605 41.677 47.881 1.00 38.02 140 ARG E N 1
ATOM 13676 C CA . ARG E 1 140 ? 29.232 40.692 46.887 1.00 38.64 140 ARG E CA 1
ATOM 13677 C C . ARG E 1 140 ? 29.138 41.308 45.457 1.00 36.86 140 ARG E C 1
ATOM 13678 O O . ARG E 1 140 ? 29.440 40.651 44.513 1.00 38.06 140 ARG E O 1
ATOM 13686 N N . ALA E 1 141 ? 28.714 42.531 45.276 1.00 35.45 141 ALA E N 1
ATOM 13687 C CA . ALA E 1 141 ? 28.536 43.035 43.894 1.00 34.14 141 ALA E CA 1
ATOM 13688 C C . ALA E 1 141 ? 29.888 43.368 43.281 1.00 34.84 141 ALA E C 1
ATOM 13689 O O . ALA E 1 141 ? 29.975 43.357 42.069 1.00 34.71 141 ALA E O 1
ATOM 13691 N N . ILE E 1 142 ? 30.894 43.740 44.108 1.00 34.51 142 ILE E N 1
ATOM 13692 C CA . ILE E 1 142 ? 32.171 44.290 43.598 1.00 34.99 142 ILE E CA 1
ATOM 13693 C C . ILE E 1 142 ? 33.394 43.420 43.871 1.00 34.79 142 ILE E C 1
ATOM 13694 O O . ILE E 1 142 ? 34.518 43.767 43.470 1.00 35.55 142 ILE E O 1
ATOM 13699 N N . SER E 1 143 ? 33.189 42.273 44.504 1.00 33.49 143 SER E N 1
ATOM 13700 C CA . SER E 1 143 ? 34.302 41.448 45.002 1.00 32.58 143 SER E CA 1
ATOM 13701 C C . SER E 1 143 ? 35.330 41.011 43.909 1.00 31.00 143 SER E C 1
ATOM 13702 O O . SER E 1 143 ? 36.511 40.845 44.170 1.00 30.08 143 SER E O 1
ATOM 13705 N N . GLN E 1 144 ? 34.884 40.877 42.674 1.00 31.27 144 GLN E N 1
ATOM 13706 C CA . GLN E 1 144 ? 35.774 40.511 41.541 1.00 30.41 144 GLN E CA 1
ATOM 13707 C C . GLN E 1 144 ? 36.957 41.472 41.343 1.00 29.97 144 GLN E C 1
ATOM 13708 O O . GLN E 1 144 ? 37.996 41.066 40.773 1.00 29.65 144 GLN E O 1
ATOM 13714 N N . ILE E 1 145 ? 36.799 42.749 41.766 1.00 29.90 145 ILE E N 1
ATOM 13715 C CA . ILE E 1 145 ? 37.792 43.788 41.434 1.00 29.01 145 ILE E CA 1
ATOM 13716 C C . ILE E 1 145 ? 38.403 44.412 42.634 1.00 29.56 145 ILE E C 1
ATOM 13717 O O . ILE E 1 145 ? 39.144 45.346 42.501 1.00 30.38 145 ILE E O 1
ATOM 13722 N N . VAL E 1 146 ? 38.201 43.801 43.801 1.00 30.68 146 VAL E N 1
ATOM 13723 C CA . VAL E 1 146 ? 38.580 44.352 45.070 1.00 30.04 146 VAL E CA 1
ATOM 13724 C C . VAL E 1 146 ? 39.264 43.305 45.957 1.00 30.75 146 VAL E C 1
ATOM 13725 O O . VAL E 1 146 ? 39.156 42.124 45.730 1.00 30.99 146 VAL E O 1
ATOM 13729 N N . GLY E 1 147 ? 40.011 43.757 46.966 1.00 31.95 147 GLY E N 1
ATOM 13730 C CA . GLY E 1 147 ? 40.746 42.911 47.894 1.00 30.24 147 GLY E CA 1
ATOM 13731 C C . GLY E 1 147 ? 42.057 43.536 48.345 1.00 31.01 147 GLY E C 1
ATOM 13732 O O . GLY E 1 147 ? 42.432 44.584 47.888 1.00 29.64 147 GLY E O 1
ATOM 13733 N N . PRO E 1 148 ? 42.772 42.860 49.255 1.00 31.05 148 PRO E N 1
ATOM 13734 C CA . PRO E 1 148 ? 43.955 43.365 49.925 1.00 31.30 148 PRO E CA 1
ATOM 13735 C C . PRO E 1 148 ? 45.114 43.675 49.025 1.00 32.16 148 PRO E C 1
ATOM 13736 O O . PRO E 1 148 ? 45.967 44.484 49.450 1.00 33.26 148 PRO E O 1
ATOM 13740 N N . THR E 1 149 ? 45.154 43.057 47.820 1.00 32.37 149 THR E N 1
ATOM 13741 C CA . THR E 1 149 ? 46.163 43.330 46.803 1.00 31.00 149 THR E CA 1
ATOM 13742 C C . THR E 1 149 ? 45.696 44.177 45.613 1.00 31.53 149 THR E C 1
ATOM 13743 O O . THR E 1 149 ? 46.507 44.499 44.691 1.00 30.52 149 THR E O 1
ATOM 13747 N N . LYS E 1 150 ? 44.424 44.570 45.634 1.00 33.15 150 LYS E N 1
ATOM 13748 C CA . LYS E 1 150 ? 43.723 45.217 44.485 1.00 32.82 150 LYS E CA 1
ATOM 13749 C C . LYS E 1 150 ? 43.143 46.600 44.801 1.00 33.38 150 LYS E C 1
ATOM 13750 O O . LYS E 1 150 ? 43.386 47.570 44.116 1.00 35.30 150 LYS E O 1
ATOM 13756 N N . ASP E 1 151 ? 42.331 46.686 45.844 1.00 34.43 151 ASP E N 1
ATOM 13757 C CA . ASP E 1 151 ? 41.505 47.880 46.125 1.00 33.78 151 ASP E CA 1
ATOM 13758 C C . ASP E 1 151 ? 40.935 47.743 47.549 1.00 33.72 151 ASP E C 1
ATOM 13759 O O . ASP E 1 151 ? 40.227 46.770 47.874 1.00 33.14 151 ASP E O 1
ATOM 13764 N N . ILE E 1 152 ? 41.311 48.683 48.393 1.00 33.31 152 ILE E N 1
ATOM 13765 C CA . ILE E 1 152 ? 41.153 48.561 49.829 1.00 33.14 152 ILE E CA 1
ATOM 13766 C C . ILE E 1 152 ? 40.239 49.724 50.310 1.00 35.20 152 ILE E C 1
ATOM 13767 O O . ILE E 1 152 ? 40.695 50.889 50.419 1.00 35.77 152 ILE E O 1
ATOM 13772 N N . PRO E 1 153 ? 38.938 49.443 50.589 1.00 35.09 153 PRO E N 1
ATOM 13773 C CA . PRO E 1 153 ? 38.089 50.538 51.027 1.00 35.34 153 PRO E CA 1
ATOM 13774 C C . PRO E 1 153 ? 38.353 50.974 52.474 1.00 34.75 153 PRO E C 1
ATOM 13775 O O . PRO E 1 153 ? 39.331 50.557 53.068 1.00 35.82 153 PRO E O 1
ATOM 13779 N N . ALA E 1 154 ? 37.500 51.853 52.985 1.00 35.93 154 ALA E N 1
ATOM 13780 C CA . ALA E 1 154 ? 37.723 52.603 54.260 1.00 36.97 154 ALA E CA 1
ATOM 13781 C C . ALA E 1 154 ? 36.429 53.326 54.569 1.00 38.05 154 ALA E C 1
ATOM 13782 O O . ALA E 1 154 ? 35.572 53.412 53.701 1.00 37.41 154 ALA E O 1
ATOM 13784 N N . PRO E 1 155 ? 36.264 53.827 55.806 1.00 40.21 155 PRO E N 1
ATOM 13785 C CA . PRO E 1 155 ? 35.082 54.627 56.122 1.00 42.27 155 PRO E CA 1
ATOM 13786 C C . PRO E 1 155 ? 35.058 55.952 55.383 1.00 43.83 155 PRO E C 1
ATOM 13787 O O . PRO E 1 155 ? 36.071 56.420 54.884 1.00 47.41 155 PRO E O 1
ATOM 13791 N N . ASP E 1 156 ? 33.906 56.573 55.350 1.00 45.45 156 ASP E N 1
ATOM 13792 C CA . ASP E 1 156 ? 33.691 57.841 54.656 1.00 45.95 156 ASP E CA 1
ATOM 13793 C C . ASP E 1 156 ? 32.342 58.328 55.219 1.00 45.87 156 ASP E C 1
ATOM 13794 O O . ASP E 1 156 ? 31.961 57.950 56.342 1.00 46.27 156 ASP E O 1
ATOM 13799 N N . VAL E 1 157 ? 31.623 59.139 54.461 1.00 46.01 157 VAL E N 1
ATOM 13800 C CA . VAL E 1 157 ? 30.335 59.676 54.892 1.00 45.61 157 VAL E CA 1
ATOM 13801 C C . VAL E 1 157 ? 29.262 58.617 55.167 1.00 45.55 157 VAL E C 1
ATOM 13802 O O . VAL E 1 157 ? 28.844 57.865 54.281 1.00 43.59 157 VAL E O 1
ATOM 13806 N N . TYR E 1 158 ? 28.806 58.617 56.440 1.00 45.94 158 TYR E N 1
ATOM 13807 C CA . TYR E 1 158 ? 27.808 57.692 56.998 1.00 45.16 158 TYR E CA 1
ATOM 13808 C C . TYR E 1 158 ? 28.229 56.238 56.994 1.00 43.82 158 TYR E C 1
ATOM 13809 O O . TYR E 1 158 ? 27.378 55.369 57.009 1.00 42.98 158 TYR E O 1
ATOM 13818 N N . THR E 1 159 ? 29.538 55.970 56.984 1.00 42.56 159 THR E N 1
ATOM 13819 C CA . THR E 1 159 ? 30.011 54.595 57.136 1.00 41.88 159 THR E CA 1
ATOM 13820 C C . THR E 1 159 ? 31.042 54.607 58.249 1.00 42.56 159 THR E C 1
ATOM 13821 O O . THR E 1 159 ? 31.607 55.636 58.556 1.00 43.87 159 THR E O 1
ATOM 13825 N N . ASN E 1 160 ? 31.232 53.475 58.900 1.00 41.76 160 ASN E N 1
ATOM 13826 C CA . ASN E 1 160 ? 31.938 53.483 60.133 1.00 41.71 160 ASN E CA 1
ATOM 13827 C C . ASN E 1 160 ? 32.560 52.118 60.315 1.00 40.90 160 ASN E C 1
ATOM 13828 O O . ASN E 1 160 ? 32.493 51.294 59.395 1.00 40.66 160 ASN E O 1
ATOM 13833 N N . SER E 1 161 ? 33.164 51.909 61.483 1.00 40.13 161 SER E N 1
ATOM 13834 C CA . SER E 1 161 ? 33.926 50.739 61.748 1.00 40.31 161 SER E CA 1
ATOM 13835 C C . SER E 1 161 ? 33.019 49.505 61.777 1.00 40.56 161 SER E C 1
ATOM 13836 O O . SER E 1 161 ? 33.468 48.422 61.470 1.00 40.36 161 SER E O 1
ATOM 13839 N N . GLN E 1 162 ? 31.756 49.678 62.169 1.00 41.33 162 GLN E N 1
ATOM 13840 C CA . GLN E 1 162 ? 30.774 48.605 62.124 1.00 41.26 162 GLN E CA 1
ATOM 13841 C C . GLN E 1 162 ? 30.525 48.207 60.674 1.00 40.87 162 GLN E C 1
ATOM 13842 O O . GLN E 1 162 ? 30.551 47.024 60.403 1.00 42.65 162 GLN E O 1
ATOM 13848 N N . ILE E 1 163 ? 30.267 49.162 59.774 1.00 40.31 163 ILE E N 1
ATOM 13849 C CA . ILE E 1 163 ? 30.133 48.879 58.341 1.00 40.52 163 ILE E CA 1
ATOM 13850 C C . ILE E 1 163 ? 31.371 48.133 57.821 1.00 41.63 163 ILE E C 1
ATOM 13851 O O . ILE E 1 163 ? 31.246 47.199 57.002 1.00 40.62 163 ILE E O 1
ATOM 13856 N N . MET E 1 164 ? 32.554 48.548 58.315 1.00 41.74 164 MET E N 1
ATOM 13857 C CA . MET E 1 164 ? 33.795 47.940 57.891 1.00 42.20 164 MET E CA 1
ATOM 13858 C C . MET E 1 164 ? 33.821 46.479 58.313 1.00 41.43 164 MET E C 1
ATOM 13859 O O . MET E 1 164 ? 34.214 45.601 57.559 1.00 41.22 164 MET E O 1
ATOM 13864 N N . ALA E 1 165 ? 33.432 46.231 59.554 1.00 41.56 165 ALA E N 1
ATOM 13865 C CA . ALA E 1 165 ? 33.440 44.881 60.108 1.00 39.73 165 ALA E CA 1
ATOM 13866 C C . ALA E 1 165 ? 32.501 43.975 59.281 1.00 38.61 165 ALA E C 1
ATOM 13867 O O . ALA E 1 165 ? 32.834 42.843 58.960 1.00 39.27 165 ALA E O 1
ATOM 13869 N N . TRP E 1 166 ? 31.307 44.443 58.968 1.00 37.99 166 TRP E N 1
ATOM 13870 C CA . TRP E 1 166 ? 30.418 43.658 58.141 1.00 37.87 166 TRP E CA 1
ATOM 13871 C C . TRP E 1 166 ? 31.029 43.354 56.754 1.00 37.36 166 TRP E C 1
ATOM 13872 O O . TRP E 1 166 ? 30.836 42.257 56.201 1.00 36.71 166 TRP E O 1
ATOM 13883 N N . MET E 1 167 ? 31.713 44.334 56.174 1.00 37.24 167 MET E N 1
ATOM 13884 C CA . MET E 1 167 ? 32.230 44.155 54.813 1.00 37.94 167 MET E CA 1
ATOM 13885 C C . MET E 1 167 ? 33.431 43.202 54.863 1.00 37.01 167 MET E C 1
ATOM 13886 O O . MET E 1 167 ? 33.493 42.287 54.054 1.00 37.56 167 MET E O 1
ATOM 13891 N N . MET E 1 168 ? 34.316 43.383 55.849 1.00 36.21 168 MET E N 1
ATOM 13892 C CA . MET E 1 168 ? 35.403 42.460 56.116 1.00 37.11 168 MET E CA 1
ATOM 13893 C C . MET E 1 168 ? 34.861 41.049 56.266 1.00 37.72 168 MET E C 1
ATOM 13894 O O . MET E 1 168 ? 35.358 40.129 55.651 1.00 38.19 168 MET E O 1
ATOM 13899 N N . ASP E 1 169 ? 33.789 40.881 57.035 1.00 36.83 169 ASP E N 1
ATOM 13900 C CA . ASP E 1 169 ? 33.265 39.550 57.260 1.00 35.92 169 ASP E CA 1
ATOM 13901 C C . ASP E 1 169 ? 32.704 38.876 55.972 1.00 35.59 169 ASP E C 1
ATOM 13902 O O . ASP E 1 169 ? 32.958 37.672 55.721 1.00 33.28 169 ASP E O 1
ATOM 13907 N N . GLU E 1 170 ? 31.926 39.636 55.205 1.00 34.70 170 GLU E N 1
ATOM 13908 C CA . GLU E 1 170 ? 31.405 39.135 53.916 1.00 35.23 170 GLU E CA 1
ATOM 13909 C C . GLU E 1 170 ? 32.499 38.672 52.950 1.00 35.24 170 GLU E C 1
ATOM 13910 O O . GLU E 1 170 ? 32.474 37.534 52.493 1.00 34.51 170 GLU E O 1
ATOM 13916 N N . TYR E 1 171 ? 33.507 39.526 52.730 1.00 36.18 171 TYR E N 1
ATOM 13917 C CA . TYR E 1 171 ? 34.627 39.222 51.806 1.00 36.22 171 TYR E CA 1
ATOM 13918 C C . TYR E 1 171 ? 35.457 38.019 52.304 1.00 36.69 171 TYR E C 1
ATOM 13919 O O . TYR E 1 171 ? 35.817 37.136 51.503 1.00 36.45 171 TYR E O 1
ATOM 13928 N N . SER E 1 172 ? 35.776 37.988 53.601 1.00 36.01 172 SER E N 1
ATOM 13929 C CA . SER E 1 172 ? 36.339 36.763 54.209 1.00 36.43 172 SER E CA 1
ATOM 13930 C C . SER E 1 172 ? 35.539 35.468 53.921 1.00 36.66 172 SER E C 1
ATOM 13931 O O . SER E 1 172 ? 36.094 34.432 53.595 1.00 37.96 172 SER E O 1
ATOM 13934 N N . ARG E 1 173 ? 34.237 35.545 53.989 1.00 37.65 173 ARG E N 1
ATOM 13935 C CA . ARG E 1 173 ? 33.395 34.375 53.744 1.00 38.92 173 ARG E CA 1
ATOM 13936 C C . ARG E 1 173 ? 33.535 33.959 52.253 1.00 37.59 173 ARG E C 1
ATOM 13937 O O . ARG E 1 173 ? 33.709 32.816 51.966 1.00 35.96 173 ARG E O 1
ATOM 13945 N N . LEU E 1 174 ? 33.505 34.924 51.343 1.00 36.67 174 LEU E N 1
ATOM 13946 C CA . LEU E 1 174 ? 33.647 34.680 49.911 1.00 37.30 174 LEU E CA 1
ATOM 13947 C C . LEU E 1 174 ? 34.974 33.916 49.603 1.00 36.71 174 LEU E C 1
ATOM 13948 O O . LEU E 1 174 ? 34.984 32.936 48.860 1.00 37.46 174 LEU E O 1
ATOM 13953 N N . ARG E 1 175 ? 36.057 34.326 50.247 1.00 35.33 175 ARG E N 1
ATOM 13954 C CA . ARG E 1 175 ? 37.368 33.767 49.999 1.00 35.13 175 ARG E CA 1
ATOM 13955 C C . ARG E 1 175 ? 37.729 32.528 50.830 1.00 33.66 175 ARG E C 1
ATOM 13956 O O . ARG E 1 175 ? 38.724 31.886 50.539 1.00 33.42 175 ARG E O 1
ATOM 13964 N N . GLU E 1 176 ? 36.983 32.277 51.919 1.00 33.12 176 GLU E N 1
ATOM 13965 C CA . GLU E 1 176 ? 37.115 31.112 52.794 1.00 31.71 176 GLU E CA 1
ATOM 13966 C C . GLU E 1 176 ? 38.268 31.271 53.738 1.00 30.80 176 GLU E C 1
ATOM 13967 O O . GLU E 1 176 ? 38.796 30.316 54.275 1.00 29.81 176 GLU E O 1
ATOM 13973 N N . PHE E 1 177 ? 38.691 32.509 53.909 1.00 32.64 177 PHE E N 1
ATOM 13974 C CA . PHE E 1 177 ? 39.691 32.838 54.922 1.00 33.73 177 PHE E CA 1
ATOM 13975 C C . PHE E 1 177 ? 39.626 34.301 55.421 1.00 34.53 177 PHE E C 1
ATOM 13976 O O . PHE E 1 177 ? 39.243 35.249 54.665 1.00 34.00 177 PHE E O 1
ATOM 13984 N N . ASP E 1 178 ? 39.958 34.501 56.713 1.00 34.45 178 ASP E N 1
ATOM 13985 C CA . ASP E 1 178 ? 39.988 35.871 57.229 1.00 34.40 178 ASP E CA 1
ATOM 13986 C C . ASP E 1 178 ? 40.884 36.776 56.352 1.00 34.40 178 ASP E C 1
ATOM 13987 O O . ASP E 1 178 ? 42.072 36.455 56.139 1.00 35.20 178 ASP E O 1
ATOM 13992 N N . SER E 1 179 ? 40.314 37.892 55.908 1.00 33.62 179 SER E N 1
ATOM 13993 C CA . SER E 1 179 ? 40.943 38.869 55.009 1.00 35.02 179 SER E CA 1
ATOM 13994 C C . SER E 1 179 ? 40.879 40.309 55.558 1.00 34.34 179 SER E C 1
ATOM 13995 O O . SER E 1 179 ? 40.256 41.202 54.919 1.00 35.15 179 SER E O 1
ATOM 13998 N N . PRO E 1 180 ? 41.488 40.535 56.728 1.00 32.77 180 PRO E N 1
ATOM 13999 C CA . PRO E 1 180 ? 41.412 41.819 57.399 1.00 32.55 180 PRO E CA 1
ATOM 14000 C C . PRO E 1 180 ? 41.934 42.971 56.517 1.00 32.76 180 PRO E C 1
ATOM 14001 O O . PRO E 1 180 ? 41.394 44.087 56.496 1.00 32.38 180 PRO E O 1
ATOM 14005 N N . GLY E 1 181 ? 42.951 42.667 55.712 1.00 33.63 181 GLY E N 1
ATOM 14006 C CA . GLY E 1 181 ? 43.566 43.661 54.848 1.00 32.59 181 GLY E CA 1
ATOM 14007 C C . GLY E 1 181 ? 42.751 44.070 53.629 1.00 32.95 181 GLY E C 1
ATOM 14008 O O . GLY E 1 181 ? 43.201 44.916 52.879 1.00 32.31 181 GLY E O 1
ATOM 14009 N N . PHE E 1 182 ? 41.571 43.489 53.430 1.00 33.85 182 PHE E N 1
ATOM 14010 C CA . PHE E 1 182 ? 40.629 43.994 52.386 1.00 34.86 182 PHE E CA 1
ATOM 14011 C C . PHE E 1 182 ? 40.165 45.451 52.602 1.00 35.01 182 PHE E C 1
ATOM 14012 O O . PHE E 1 182 ? 39.898 46.151 51.622 1.00 34.19 182 PHE E O 1
ATOM 14020 N N . ILE E 1 183 ? 40.109 45.890 53.859 1.00 34.61 183 ILE E N 1
ATOM 14021 C CA . ILE E 1 183 ? 39.342 47.104 54.257 1.00 34.64 183 ILE E CA 1
ATOM 14022 C C . ILE E 1 183 ? 39.901 47.664 55.590 1.00 36.22 183 ILE E C 1
ATOM 14023 O O . ILE E 1 183 ? 40.355 46.896 56.492 1.00 36.68 183 ILE E O 1
ATOM 14028 N N . THR E 1 184 ? 39.980 48.982 55.686 1.00 36.37 184 THR E N 1
ATOM 14029 C CA . THR E 1 184 ? 40.623 49.582 56.849 1.00 37.73 184 THR E CA 1
ATOM 14030 C C . THR E 1 184 ? 39.571 50.357 57.648 1.00 38.18 184 THR E C 1
ATOM 14031 O O . THR E 1 184 ? 38.444 50.397 57.274 1.00 37.54 184 THR E O 1
ATOM 14035 N N . GLY E 1 185 ? 39.956 50.969 58.753 1.00 40.17 185 GLY E N 1
ATOM 14036 C CA . GLY E 1 185 ? 38.972 51.508 59.729 1.00 40.26 185 GLY E CA 1
ATOM 14037 C C . GLY E 1 185 ? 38.201 50.421 60.506 1.00 40.55 185 GLY E C 1
ATOM 14038 O O . GLY E 1 185 ? 37.120 50.674 60.976 1.00 40.51 185 GLY E O 1
ATOM 14039 N N . LYS E 1 186 ? 38.755 49.213 60.620 1.00 40.20 186 LYS E N 1
ATOM 14040 C CA . LYS E 1 186 ? 38.083 48.142 61.317 1.00 40.70 186 LYS E CA 1
ATOM 14041 C C . LYS E 1 186 ? 38.226 48.338 62.823 1.00 41.98 186 LYS E C 1
ATOM 14042 O O . LYS E 1 186 ? 39.205 48.958 63.300 1.00 44.02 186 LYS E O 1
ATOM 14048 N N . PRO E 1 187 ? 37.340 47.713 63.595 1.00 41.72 187 PRO E N 1
ATOM 14049 C CA . PRO E 1 187 ? 37.589 47.675 65.038 1.00 41.00 187 PRO E CA 1
ATOM 14050 C C . PRO E 1 187 ? 38.874 47.010 65.361 1.00 41.54 187 PRO E C 1
ATOM 14051 O O . PRO E 1 187 ? 39.379 46.207 64.580 1.00 43.09 187 PRO E O 1
ATOM 14055 N N . LEU E 1 188 ? 39.368 47.256 66.555 1.00 41.58 188 LEU E N 1
ATOM 14056 C CA . LEU E 1 188 ? 40.670 46.741 66.956 1.00 41.74 188 LEU E CA 1
ATOM 14057 C C . LEU E 1 188 ? 40.662 45.214 67.004 1.00 42.06 188 LEU E C 1
ATOM 14058 O O . LEU E 1 188 ? 41.616 44.596 66.542 1.00 41.40 188 LEU E O 1
ATOM 14063 N N . VAL E 1 189 ? 39.595 44.585 67.516 1.00 41.62 189 VAL E N 1
ATOM 14064 C CA . VAL E 1 189 ? 39.644 43.132 67.678 1.00 41.79 189 VAL E CA 1
ATOM 14065 C C . VAL E 1 189 ? 39.625 42.396 66.346 1.00 41.29 189 VAL E C 1
ATOM 14066 O O . VAL E 1 189 ? 39.883 41.212 66.327 1.00 39.52 189 VAL E O 1
ATOM 14070 N N . LEU E 1 190 ? 39.300 43.110 65.253 1.00 41.75 190 LEU E N 1
ATOM 14071 C CA . LEU E 1 190 ? 39.311 42.553 63.893 1.00 40.84 190 LEU E CA 1
ATOM 14072 C C . LEU E 1 190 ? 40.489 43.055 63.067 1.00 41.41 190 LEU E C 1
ATOM 14073 O O . LEU E 1 190 ? 40.397 43.110 61.845 1.00 42.67 190 LEU E O 1
ATOM 14078 N N . GLY E 1 191 ? 41.556 43.506 63.708 1.00 40.42 191 GLY E N 1
ATOM 14079 C CA . GLY E 1 191 ? 42.781 43.938 63.004 1.00 40.58 191 GLY E CA 1
ATOM 14080 C C . GLY E 1 191 ? 42.815 45.415 62.585 1.00 41.03 191 GLY E C 1
ATOM 14081 O O . GLY E 1 191 ? 43.477 45.788 61.573 1.00 41.32 191 GLY E O 1
ATOM 14082 N N . GLY E 1 192 ? 42.125 46.249 63.361 1.00 39.91 192 GLY E N 1
ATOM 14083 C CA . GLY E 1 192 ? 42.217 47.660 63.242 1.00 40.50 192 GLY E CA 1
ATOM 14084 C C . GLY E 1 192 ? 43.549 48.103 63.802 1.00 41.84 192 GLY E C 1
ATOM 14085 O O . GLY E 1 192 ? 44.307 47.316 64.406 1.00 43.03 192 GLY E O 1
ATOM 14086 N N . SER E 1 193 ? 43.861 49.376 63.591 1.00 43.09 193 SER E N 1
ATOM 14087 C CA . SER E 1 193 ? 45.112 49.974 64.105 1.00 42.67 193 SER E CA 1
ATOM 14088 C C . SER E 1 193 ? 44.908 50.869 65.333 1.00 43.60 193 SER E C 1
ATOM 14089 O O . SER E 1 193 ? 43.923 51.579 65.427 1.00 45.67 193 SER E O 1
ATOM 14092 N N . GLN E 1 194 ? 45.844 50.850 66.269 1.00 44.17 194 GLN E N 1
ATOM 14093 C CA . GLN E 1 194 ? 45.997 51.956 67.194 1.00 44.64 194 GLN E CA 1
ATOM 14094 C C . GLN E 1 194 ? 46.214 53.301 66.455 1.00 45.27 194 GLN E C 1
ATOM 14095 O O . GLN E 1 194 ? 46.660 53.339 65.305 1.00 43.96 194 GLN E O 1
ATOM 14101 N N . GLY E 1 195 ? 45.858 54.399 67.130 1.00 46.91 195 GLY E N 1
ATOM 14102 C CA . GLY E 1 195 ? 46.126 55.774 66.646 1.00 47.59 195 GLY E CA 1
ATOM 14103 C C . GLY E 1 195 ? 45.197 56.327 65.588 1.00 48.60 195 GLY E C 1
ATOM 14104 O O . GLY E 1 195 ? 45.427 57.383 65.064 1.00 48.80 195 GLY E O 1
ATOM 14105 N N . ARG E 1 196 ? 44.123 55.627 65.315 1.00 50.92 196 ARG E N 1
ATOM 14106 C CA . ARG E 1 196 ? 43.202 55.947 64.248 1.00 53.75 196 ARG E CA 1
ATOM 14107 C C . ARG E 1 196 ? 42.395 57.199 64.559 1.00 55.67 196 ARG E C 1
ATOM 14108 O O . ARG E 1 196 ? 42.107 58.034 63.656 1.00 54.96 196 ARG E O 1
ATOM 14116 N N . GLU E 1 197 ? 41.998 57.303 65.833 1.00 58.21 197 GLU E N 1
ATOM 14117 C CA . GLU E 1 197 ? 41.036 58.311 66.284 1.00 60.29 197 GLU E CA 1
ATOM 14118 C C . GLU E 1 197 ? 41.662 59.724 66.165 1.00 60.28 197 GLU E C 1
ATOM 14119 O O . GLU E 1 197 ? 41.074 60.610 65.559 1.00 59.95 197 GLU E O 1
ATOM 14125 N N . THR E 1 198 ? 42.894 59.875 66.668 1.00 60.44 198 THR E N 1
ATOM 14126 C CA . THR E 1 198 ? 43.614 61.156 66.679 1.00 60.30 198 THR E CA 1
ATOM 14127 C C . THR E 1 198 ? 44.409 61.487 65.386 1.00 59.48 198 THR E C 1
ATOM 14128 O O . THR E 1 198 ? 44.843 62.626 65.205 1.00 57.83 198 THR E O 1
ATOM 14132 N N . ALA E 1 199 ? 44.573 60.497 64.499 1.00 58.89 199 ALA E N 1
ATOM 14133 C CA . ALA E 1 199 ? 45.508 60.584 63.358 1.00 58.55 199 ALA E CA 1
ATOM 14134 C C . ALA E 1 199 ? 45.469 61.895 62.563 1.00 58.14 199 ALA E C 1
ATOM 14135 O O . ALA E 1 199 ? 46.492 62.499 62.314 1.00 57.82 199 ALA E O 1
ATOM 14137 N N . THR E 1 200 ? 44.296 62.349 62.165 1.00 58.57 200 THR E N 1
ATOM 14138 C CA . THR E 1 200 ? 44.214 63.561 61.371 1.00 59.17 200 THR E CA 1
ATOM 14139 C C . THR E 1 200 ? 44.611 64.853 62.143 1.00 60.60 200 THR E C 1
ATOM 14140 O O . THR E 1 200 ? 45.267 65.714 61.591 1.00 60.49 200 THR E O 1
ATOM 14144 N N . ALA E 1 201 ? 44.207 64.961 63.405 1.00 62.02 201 ALA E N 1
ATOM 14145 C CA . ALA E 1 201 ? 44.537 66.121 64.248 1.00 63.59 201 ALA E CA 1
ATOM 14146 C C . ALA E 1 201 ? 46.003 66.134 64.639 1.00 64.86 201 ALA E C 1
ATOM 14147 O O . ALA E 1 201 ? 46.589 67.214 64.783 1.00 66.07 201 ALA E O 1
ATOM 14149 N N . GLN E 1 202 ? 46.584 64.952 64.865 1.00 65.88 202 GLN E N 1
ATOM 14150 C CA . GLN E 1 202 ? 48.003 64.840 65.188 1.00 66.53 202 GLN E CA 1
ATOM 14151 C C . GLN E 1 202 ? 48.833 65.323 64.022 1.00 66.62 202 GLN E C 1
ATOM 14152 O O . GLN E 1 202 ? 49.876 65.945 64.239 1.00 67.60 202 GLN E O 1
ATOM 14158 N N . GLY E 1 203 ? 48.367 65.035 62.799 1.00 65.51 203 GLY E N 1
ATOM 14159 C CA . GLY E 1 203 ? 49.043 65.431 61.594 1.00 64.94 203 GLY E CA 1
ATOM 14160 C C . GLY E 1 203 ? 48.997 66.920 61.327 1.00 64.65 203 GLY E C 1
ATOM 14161 O O . GLY E 1 203 ? 49.980 67.504 60.846 1.00 65.27 203 GLY E O 1
ATOM 14162 N N . VAL E 1 204 ? 47.871 67.556 61.617 1.00 63.82 204 VAL E N 1
ATOM 14163 C CA . VAL E 1 204 ? 47.828 69.039 61.651 1.00 62.74 204 VAL E CA 1
ATOM 14164 C C . VAL E 1 204 ? 48.787 69.621 62.698 1.00 62.08 204 VAL E C 1
ATOM 14165 O O . VAL E 1 204 ? 49.616 70.440 62.389 1.00 61.33 204 VAL E O 1
ATOM 14169 N N . THR E 1 205 ? 48.724 69.165 63.930 1.00 62.15 205 THR E N 1
ATOM 14170 C CA . THR E 1 205 ? 49.656 69.694 64.915 1.00 62.50 205 THR E CA 1
ATOM 14171 C C . THR E 1 205 ? 51.090 69.461 64.472 1.00 63.21 205 THR E C 1
ATOM 14172 O O . THR E 1 205 ? 51.950 70.262 64.816 1.00 63.36 205 THR E O 1
ATOM 14176 N N . ILE E 1 206 ? 51.360 68.404 63.690 1.00 63.87 206 ILE E N 1
ATOM 14177 C CA . ILE E 1 206 ? 52.731 68.169 63.123 1.00 63.98 206 ILE E CA 1
ATOM 14178 C C . ILE E 1 206 ? 53.177 69.197 62.053 1.00 63.61 206 ILE E C 1
ATOM 14179 O O . ILE E 1 206 ? 54.324 69.653 62.046 1.00 63.45 206 ILE E O 1
ATOM 14184 N N . CYS E 1 207 ? 52.264 69.566 61.180 1.00 63.77 207 CYS E N 1
ATOM 14185 C CA . CYS E 1 207 ? 52.516 70.581 60.163 1.00 64.33 207 CYS E CA 1
ATOM 14186 C C . CYS E 1 207 ? 52.768 71.973 60.755 1.00 66.12 207 CYS E C 1
ATOM 14187 O O . CYS E 1 207 ? 53.541 72.755 60.195 1.00 66.34 207 CYS E O 1
ATOM 14190 N N . ILE E 1 208 ? 52.096 72.277 61.873 1.00 67.53 208 ILE E N 1
ATOM 14191 C CA . ILE E 1 208 ? 52.311 73.513 62.625 1.00 67.94 208 ILE E CA 1
ATOM 14192 C C . ILE E 1 208 ? 53.733 73.515 63.192 1.00 68.44 208 ILE E C 1
ATOM 14193 O O . ILE E 1 208 ? 54.407 74.531 63.132 1.00 68.93 208 ILE E O 1
ATOM 14198 N N . GLU E 1 209 ? 54.202 72.383 63.720 1.00 69.20 209 GLU E N 1
ATOM 14199 C CA . GLU E 1 209 ? 55.552 72.302 64.297 1.00 69.82 209 GLU E CA 1
ATOM 14200 C C . GLU E 1 209 ? 56.586 72.629 63.233 1.00 70.57 209 GLU E C 1
ATOM 14201 O O . GLU E 1 209 ? 57.658 73.181 63.534 1.00 70.00 209 GLU E O 1
ATOM 14207 N N . GLU E 1 210 ? 56.234 72.314 61.985 1.00 71.41 210 GLU E N 1
ATOM 14208 C CA . GLU E 1 210 ? 57.166 72.408 60.860 1.00 71.48 210 GLU E CA 1
ATOM 14209 C C . GLU E 1 210 ? 57.111 73.757 60.195 1.00 71.46 210 GLU E C 1
ATOM 14210 O O . GLU E 1 210 ? 58.142 74.256 59.719 1.00 70.17 210 GLU E O 1
ATOM 14216 N N . ALA E 1 211 ? 55.912 74.327 60.154 1.00 72.18 211 ALA E N 1
ATOM 14217 C CA . ALA E 1 211 ? 55.716 75.701 59.682 1.00 73.35 211 ALA E CA 1
ATOM 14218 C C . ALA E 1 211 ? 56.520 76.715 60.566 1.00 74.75 211 ALA E C 1
ATOM 14219 O O . ALA E 1 211 ? 57.160 77.648 60.055 1.00 74.17 211 ALA E O 1
ATOM 14221 N N . VAL E 1 212 ? 56.525 76.449 61.879 1.00 76.05 212 VAL E N 1
ATOM 14222 C CA . VAL E 1 212 ? 57.236 77.246 62.874 1.00 76.97 212 VAL E CA 1
ATOM 14223 C C . VAL E 1 212 ? 58.780 77.048 62.816 1.00 77.92 212 VAL E C 1
ATOM 14224 O O . VAL E 1 212 ? 59.531 77.978 63.138 1.00 78.29 212 VAL E O 1
ATOM 14228 N N . LYS E 1 213 ? 59.263 75.865 62.419 1.00 78.48 213 LYS E N 1
ATOM 14229 C CA . LYS E 1 213 ? 60.699 75.685 62.182 1.00 78.91 213 LYS E CA 1
ATOM 14230 C C . LYS E 1 213 ? 61.076 76.542 60.995 1.00 79.83 213 LYS E C 1
ATOM 14231 O O . LYS E 1 213 ? 62.060 77.287 61.074 1.00 80.37 213 LYS E O 1
ATOM 14237 N N . LYS E 1 214 ? 60.277 76.473 59.920 1.00 80.58 214 LYS E N 1
ATOM 14238 C CA . LYS E 1 214 ? 60.562 77.204 58.676 1.00 80.99 214 LYS E CA 1
ATOM 14239 C C . LYS E 1 214 ? 60.556 78.687 58.936 1.00 81.50 214 LYS E C 1
ATOM 14240 O O . LYS E 1 214 ? 61.405 79.409 58.441 1.00 81.87 214 LYS E O 1
ATOM 14246 N N . LYS E 1 215 ? 59.614 79.142 59.742 1.00 82.43 215 LYS E N 1
ATOM 14247 C CA . LYS E 1 215 ? 59.467 80.575 59.979 1.00 83.26 215 LYS E CA 1
ATOM 14248 C C . LYS E 1 215 ? 60.324 81.103 61.170 1.00 83.82 215 LYS E C 1
ATOM 14249 O O . LYS E 1 215 ? 60.150 82.228 61.624 1.00 83.38 215 LYS E O 1
ATOM 14255 N N . GLY E 1 216 ? 61.262 80.286 61.649 1.00 84.97 216 GLY E N 1
ATOM 14256 C CA . GLY E 1 216 ? 62.154 80.653 62.749 1.00 85.74 216 GLY E CA 1
ATOM 14257 C C . GLY E 1 216 ? 61.611 80.600 64.180 1.00 86.52 216 GLY E C 1
ATOM 14258 O O . GLY E 1 216 ? 62.415 80.582 65.101 1.00 86.91 216 GLY E O 1
ATOM 14259 N N . ILE E 1 217 ? 60.279 80.580 64.376 1.00 87.48 217 ILE E N 1
ATOM 14260 C CA . ILE E 1 217 ? 59.645 80.723 65.708 1.00 87.94 217 ILE E CA 1
ATOM 14261 C C . ILE E 1 217 ? 59.750 79.480 66.601 1.00 89.11 217 ILE E C 1
ATOM 14262 O O . ILE E 1 217 ? 59.570 78.361 66.136 1.00 89.28 217 ILE E O 1
ATOM 14267 N N . LYS E 1 218 ? 60.012 79.675 67.889 1.00 90.44 218 LYS E N 1
ATOM 14268 C CA . LYS E 1 218 ? 60.028 78.559 68.840 1.00 91.54 218 LYS E CA 1
ATOM 14269 C C . LYS E 1 218 ? 58.584 78.320 69.282 1.00 92.35 218 LYS E C 1
ATOM 14270 O O . LYS E 1 218 ? 57.870 79.273 69.629 1.00 92.67 218 LYS E O 1
ATOM 14276 N N . LEU E 1 219 ? 58.154 77.055 69.248 1.00 93.11 219 LEU E N 1
ATOM 14277 C CA . LEU E 1 219 ? 56.741 76.695 69.457 1.00 93.58 219 LEU E CA 1
ATOM 14278 C C . LEU E 1 219 ? 56.205 77.202 70.811 1.00 94.31 219 LEU E C 1
ATOM 14279 O O . LEU E 1 219 ? 55.080 77.715 70.893 1.00 93.79 219 LEU E O 1
ATOM 14284 N N . GLN E 1 220 ? 57.024 77.050 71.857 1.00 95.48 220 GLN E N 1
ATOM 14285 C CA . GLN E 1 220 ? 56.776 77.663 73.183 1.00 96.60 220 GLN E CA 1
ATOM 14286 C C . GLN E 1 220 ? 56.172 79.055 73.044 1.00 96.97 220 GLN E C 1
ATOM 14287 O O . GLN E 1 220 ? 55.199 79.384 73.715 1.00 96.73 220 GLN E O 1
ATOM 14293 N N . ASN E 1 221 ? 56.766 79.841 72.139 1.00 97.69 221 ASN E N 1
ATOM 14294 C CA . ASN E 1 221 ? 56.465 81.270 71.957 1.00 98.22 221 ASN E CA 1
ATOM 14295 C C . ASN E 1 221 ? 55.441 81.614 70.858 1.00 98.09 221 ASN E C 1
ATOM 14296 O O . ASN E 1 221 ? 55.037 82.776 70.727 1.00 98.05 221 ASN E O 1
ATOM 14301 N N . ALA E 1 222 ? 55.024 80.607 70.091 1.00 97.89 222 ALA E N 1
ATOM 14302 C CA . ALA E 1 222 ? 54.025 80.779 69.026 1.00 97.64 222 ALA E CA 1
ATOM 14303 C C . ALA E 1 222 ? 52.741 81.490 69.517 1.00 97.30 222 ALA E C 1
ATOM 14304 O O . ALA E 1 222 ? 52.373 81.393 70.691 1.00 97.27 222 ALA E O 1
ATOM 14306 N N . ARG E 1 223 ? 52.065 82.195 68.613 1.00 96.82 223 ARG E N 1
ATOM 14307 C CA . ARG E 1 223 ? 50.915 83.010 68.988 1.00 96.70 223 ARG E CA 1
ATOM 14308 C C . ARG E 1 223 ? 49.757 82.864 67.976 1.00 95.91 223 ARG E C 1
ATOM 14309 O O . ARG E 1 223 ? 49.671 83.625 67.016 1.00 95.51 223 ARG E O 1
ATOM 14317 N N . ILE E 1 224 ? 48.843 81.919 68.229 1.00 95.25 224 ILE E N 1
ATOM 14318 C CA . ILE E 1 224 ? 47.919 81.381 67.181 1.00 94.59 224 ILE E CA 1
ATOM 14319 C C . ILE E 1 224 ? 46.425 81.697 67.324 1.00 93.82 224 ILE E C 1
ATOM 14320 O O . ILE E 1 224 ? 45.890 81.627 68.416 1.00 93.84 224 ILE E O 1
ATOM 14325 N N . ILE E 1 225 ? 45.759 82.001 66.208 1.00 93.21 225 ILE E N 1
ATOM 14326 C CA . ILE E 1 225 ? 44.288 82.039 66.140 1.00 92.78 225 ILE E CA 1
ATOM 14327 C C . ILE E 1 225 ? 43.732 80.728 65.562 1.00 92.81 225 ILE E C 1
ATOM 14328 O O . ILE E 1 225 ? 44.331 80.146 64.651 1.00 92.98 225 ILE E O 1
ATOM 14333 N N . ILE E 1 226 ? 42.584 80.280 66.089 1.00 92.75 226 ILE E N 1
ATOM 14334 C CA . ILE E 1 226 ? 41.888 79.052 65.626 1.00 92.56 226 ILE E CA 1
ATOM 14335 C C . ILE E 1 226 ? 40.399 79.282 65.320 1.00 92.64 226 ILE E C 1
ATOM 14336 O O . ILE E 1 226 ? 39.621 79.509 66.236 1.00 92.57 226 ILE E O 1
ATOM 14341 N N . GLN E 1 227 ? 39.997 79.222 64.049 1.00 92.93 227 GLN E N 1
ATOM 14342 C CA . GLN E 1 227 ? 38.576 79.420 63.682 1.00 93.51 227 GLN E CA 1
ATOM 14343 C C . GLN E 1 227 ? 37.802 78.086 63.739 1.00 94.27 227 GLN E C 1
ATOM 14344 O O . GLN E 1 227 ? 38.295 77.082 63.250 1.00 94.50 227 GLN E O 1
ATOM 14350 N N . GLY E 1 228 ? 36.604 78.076 64.340 1.00 95.32 228 GLY E N 1
ATOM 14351 C CA . GLY E 1 228 ? 35.799 76.836 64.540 1.00 95.71 228 GLY E CA 1
ATOM 14352 C C . GLY E 1 228 ? 36.299 76.033 65.728 1.00 96.08 228 GLY E C 1
ATOM 14353 O O . GLY E 1 228 ? 37.445 75.616 65.733 1.00 96.15 228 GLY E O 1
ATOM 14354 N N . PHE E 1 229 ? 35.461 75.825 66.744 1.00 96.93 229 PHE E N 1
ATOM 14355 C CA . PHE E 1 229 ? 35.926 75.237 68.027 1.00 97.62 229 PHE E CA 1
ATOM 14356 C C . PHE E 1 229 ? 35.385 73.830 68.288 1.00 98.14 229 PHE E C 1
ATOM 14357 O O . PHE E 1 229 ? 35.499 73.322 69.406 1.00 98.11 229 PHE E O 1
ATOM 14365 N N . GLY E 1 230 ? 34.821 73.197 67.254 1.00 98.89 230 GLY E N 1
ATOM 14366 C CA . GLY E 1 230 ? 34.433 71.787 67.316 1.00 99.14 230 GLY E CA 1
ATOM 14367 C C . GLY E 1 230 ? 35.642 70.861 67.409 1.00 99.63 230 GLY E C 1
ATOM 14368 O O . GLY E 1 230 ? 36.693 71.236 67.946 1.00 99.59 230 GLY E O 1
ATOM 14369 N N . ASN E 1 231 ? 35.497 69.661 66.850 1.00 100.16 231 ASN E N 1
ATOM 14370 C CA . ASN E 1 231 ? 36.471 68.561 67.037 1.00 100.50 231 ASN E CA 1
ATOM 14371 C C . ASN E 1 231 ? 37.870 68.928 66.499 1.00 100.67 231 ASN E C 1
ATOM 14372 O O . ASN E 1 231 ? 38.897 68.652 67.139 1.00 100.27 231 ASN E O 1
ATOM 14377 N N . ALA E 1 232 ? 37.884 69.552 65.322 1.00 100.82 232 ALA E N 1
ATOM 14378 C CA . ALA E 1 232 ? 39.091 70.109 64.749 1.00 101.05 232 ALA E CA 1
ATOM 14379 C C . ALA E 1 232 ? 39.814 70.969 65.792 1.00 101.59 232 ALA E C 1
ATOM 14380 O O . ALA E 1 232 ? 40.805 70.532 66.411 1.00 101.39 232 ALA E O 1
ATOM 14382 N N . GLY E 1 233 ? 39.280 72.171 66.014 1.00 102.14 233 GLY E N 1
ATOM 14383 C CA . GLY E 1 233 ? 39.934 73.183 66.843 1.00 102.69 233 GLY E CA 1
ATOM 14384 C C . GLY E 1 233 ? 40.176 72.721 68.260 1.00 103.31 233 GLY E C 1
ATOM 14385 O O . GLY E 1 233 ? 41.174 73.100 68.887 1.00 103.07 233 GLY E O 1
ATOM 14386 N N . SER E 1 234 ? 39.242 71.903 68.747 1.00 104.04 234 SER E N 1
ATOM 14387 C CA . SER E 1 234 ? 39.317 71.282 70.065 1.00 104.49 234 SER E CA 1
ATOM 14388 C C . SER E 1 234 ? 40.718 70.692 70.351 1.00 104.89 234 SER E C 1
ATOM 14389 O O . SER E 1 234 ? 41.366 71.102 71.318 1.00 105.01 234 SER E O 1
ATOM 14392 N N . PHE E 1 235 ? 41.206 69.778 69.507 1.00 105.32 235 PHE E N 1
ATOM 14393 C CA . PHE E 1 235 ? 42.545 69.184 69.720 1.00 105.68 235 PHE E CA 1
ATOM 14394 C C . PHE E 1 235 ? 43.660 70.188 69.478 1.00 105.65 235 PHE E C 1
ATOM 14395 O O . PHE E 1 235 ? 44.679 70.151 70.158 1.00 105.84 235 PHE E O 1
ATOM 14403 N N . LEU E 1 236 ? 43.470 71.065 68.496 1.00 105.71 236 LEU E N 1
ATOM 14404 C CA . LEU E 1 236 ? 44.465 72.090 68.171 1.00 105.65 236 LEU E CA 1
ATOM 14405 C C . LEU E 1 236 ? 44.672 73.037 69.381 1.00 105.89 236 LEU E C 1
ATOM 14406 O O . LEU E 1 236 ? 45.798 73.171 69.896 1.00 105.66 236 LEU E O 1
ATOM 14411 N N . ALA E 1 237 ? 43.579 73.651 69.850 1.00 105.92 237 ALA E N 1
ATOM 14412 C CA . ALA E 1 237 ? 43.611 74.519 71.034 1.00 105.79 237 ALA E CA 1
ATOM 14413 C C . ALA E 1 237 ? 44.238 73.845 72.275 1.00 105.85 237 ALA E C 1
ATOM 14414 O O . ALA E 1 237 ? 45.137 74.418 72.899 1.00 105.86 237 ALA E O 1
ATOM 14416 N N . LYS E 1 238 ? 43.794 72.637 72.624 1.00 105.96 238 LYS E N 1
ATOM 14417 C CA . LYS E 1 238 ? 44.412 71.914 73.745 1.00 106.26 238 LYS E CA 1
ATOM 14418 C C . LYS E 1 238 ? 45.888 71.632 73.489 1.00 106.56 238 LYS E C 1
ATOM 14419 O O . LYS E 1 238 ? 46.675 71.619 74.434 1.00 106.51 238 LYS E O 1
ATOM 14425 N N . PHE E 1 239 ? 46.266 71.396 72.231 1.00 107.00 239 PHE E N 1
ATOM 14426 C CA . PHE E 1 239 ? 47.671 71.099 71.911 1.00 107.20 239 PHE E CA 1
ATOM 14427 C C . PHE E 1 239 ? 48.583 72.307 72.113 1.00 107.73 239 PHE E C 1
ATOM 14428 O O . PHE E 1 239 ? 49.682 72.158 72.684 1.00 107.60 239 PHE E O 1
ATOM 14436 N N . MET E 1 240 ? 48.141 73.480 71.637 1.00 108.03 240 MET E N 1
ATOM 14437 C CA . MET E 1 240 ? 48.963 74.702 71.715 1.00 108.50 240 MET E CA 1
ATOM 14438 C C . MET E 1 240 ? 49.251 75.101 73.180 1.00 108.75 240 MET E C 1
ATOM 14439 O O . MET E 1 240 ? 50.416 75.243 73.570 1.00 108.36 240 MET E O 1
ATOM 14444 N N . HIS E 1 241 ? 48.194 75.265 73.979 1.00 109.14 241 HIS E N 1
ATOM 14445 C CA . HIS E 1 241 ? 48.340 75.602 75.403 1.00 109.59 241 HIS E CA 1
ATOM 14446 C C . HIS E 1 241 ? 49.194 74.546 76.143 1.00 109.75 241 HIS E C 1
ATOM 14447 O O . HIS E 1 241 ? 50.044 74.911 76.961 1.00 109.63 241 HIS E O 1
ATOM 14454 N N . ASP E 1 242 ? 48.988 73.258 75.824 1.00 109.87 242 ASP E N 1
ATOM 14455 C CA . ASP E 1 242 ? 49.735 72.138 76.452 1.00 110.00 242 ASP E CA 1
ATOM 14456 C C . ASP E 1 242 ? 51.257 72.178 76.198 1.00 110.05 242 ASP E C 1
ATOM 14457 O O . ASP E 1 242 ? 52.039 71.895 77.103 1.00 109.86 242 ASP E O 1
ATOM 14462 N N . ALA E 1 243 ? 51.673 72.516 74.978 1.00 110.25 243 ALA E N 1
ATOM 14463 C CA . ALA E 1 243 ? 53.105 72.639 74.661 1.00 110.37 243 ALA E CA 1
ATOM 14464 C C . ALA E 1 243 ? 53.648 74.045 74.986 1.00 110.50 243 ALA E C 1
ATOM 14465 O O . ALA E 1 243 ? 54.853 74.302 74.855 1.00 110.42 243 ALA E O 1
ATOM 14467 N N . GLY E 1 244 ? 52.754 74.949 75.391 1.00 110.53 244 GLY E N 1
ATOM 14468 C CA . GLY E 1 244 ? 53.147 76.235 75.962 1.00 110.59 244 GLY E CA 1
ATOM 14469 C C . GLY E 1 244 ? 52.778 77.474 75.171 1.00 110.50 244 GLY E C 1
ATOM 14470 O O . GLY E 1 244 ? 52.932 78.580 75.667 1.00 110.50 244 GLY E O 1
ATOM 14471 N N . ALA E 1 245 ? 52.305 77.312 73.944 1.00 110.51 245 ALA E N 1
ATOM 14472 C CA . ALA E 1 245 ? 51.940 78.463 73.122 1.00 110.60 245 ALA E CA 1
ATOM 14473 C C . ALA E 1 245 ? 50.727 79.184 73.689 1.00 110.64 245 ALA E C 1
ATOM 14474 O O . ALA E 1 245 ? 50.029 78.660 74.558 1.00 110.89 245 ALA E O 1
ATOM 14476 N N . LYS E 1 246 ? 50.471 80.382 73.177 1.00 110.64 246 LYS E N 1
ATOM 14477 C CA . LYS E 1 246 ? 49.366 81.188 73.655 1.00 110.75 246 LYS E CA 1
ATOM 14478 C C . LYS E 1 246 ? 48.345 81.422 72.546 1.00 110.72 246 LYS E C 1
ATOM 14479 O O . LYS E 1 246 ? 48.565 82.196 71.625 1.00 110.29 246 LYS E O 1
ATOM 14485 N N . VAL E 1 247 ? 47.222 80.725 72.653 1.00 111.03 247 VAL E N 1
ATOM 14486 C CA . VAL E 1 247 ? 46.177 80.794 71.652 1.00 111.31 247 VAL E CA 1
ATOM 14487 C C . VAL E 1 247 ? 45.438 82.116 71.789 1.00 111.70 247 VAL E C 1
ATOM 14488 O O . VAL E 1 247 ? 44.609 82.297 72.680 1.00 111.70 247 VAL E O 1
ATOM 14492 N N . ILE E 1 248 ? 45.764 83.033 70.888 1.00 112.13 248 ILE E N 1
ATOM 14493 C CA . ILE E 1 248 ? 45.195 84.375 70.862 1.00 112.27 248 ILE E CA 1
ATOM 14494 C C . ILE E 1 248 ? 43.675 84.344 70.636 1.00 112.36 248 ILE E C 1
ATOM 14495 O O . ILE E 1 248 ? 42.908 84.752 71.508 1.00 112.52 248 ILE E O 1
ATOM 14500 N N . GLY E 1 249 ? 43.250 83.856 69.475 1.00 112.29 249 GLY E N 1
ATOM 14501 C CA . GLY E 1 249 ? 41.843 83.893 69.096 1.00 112.34 249 GLY E CA 1
ATOM 14502 C C . GLY E 1 249 ? 41.194 82.531 69.186 1.00 112.49 249 GLY E C 1
ATOM 14503 O O . GLY E 1 249 ? 41.885 81.512 69.188 1.00 112.36 249 GLY E O 1
ATOM 14504 N N . ILE E 1 250 ? 39.864 82.529 69.302 1.00 112.79 250 ILE E N 1
ATOM 14505 C CA . ILE E 1 250 ? 39.018 81.337 69.076 1.00 112.87 250 ILE E CA 1
ATOM 14506 C C . ILE E 1 250 ? 37.736 81.813 68.378 1.00 113.15 250 ILE E C 1
ATOM 14507 O O . ILE E 1 250 ? 37.435 83.005 68.431 1.00 113.42 250 ILE E O 1
ATOM 14512 N N . SER E 1 251 ? 37.021 80.918 67.689 1.00 113.38 251 SER E N 1
ATOM 14513 C CA . SER E 1 251 ? 35.724 81.246 67.061 1.00 113.78 251 SER E CA 1
ATOM 14514 C C . SER E 1 251 ? 34.845 80.010 66.925 1.00 114.43 251 SER E C 1
ATOM 14515 O O . SER E 1 251 ? 35.371 78.902 66.817 1.00 114.75 251 SER E O 1
ATOM 14518 N N . ASP E 1 252 ? 33.518 80.201 66.912 1.00 114.89 252 ASP E N 1
ATOM 14519 C CA . ASP E 1 252 ? 32.559 79.078 66.767 1.00 115.23 252 ASP E CA 1
ATOM 14520 C C . ASP E 1 252 ? 31.405 79.403 65.790 1.00 115.40 252 ASP E C 1
ATOM 14521 O O . ASP E 1 252 ? 31.577 80.225 64.884 1.00 115.16 252 ASP E O 1
ATOM 14526 N N . ALA E 1 253 ? 30.271 78.713 65.940 1.00 115.73 253 ALA E N 1
ATOM 14527 C CA . ALA E 1 253 ? 29.020 79.113 65.311 1.00 116.01 253 ALA E CA 1
ATOM 14528 C C . ALA E 1 253 ? 28.917 80.640 65.387 1.00 116.40 253 ALA E C 1
ATOM 14529 O O . ALA E 1 253 ? 28.819 81.308 64.354 1.00 116.51 253 ALA E O 1
ATOM 14531 N N . ASN E 1 254 ? 28.985 81.184 66.609 1.00 116.80 254 ASN E N 1
ATOM 14532 C CA . ASN E 1 254 ? 29.080 82.651 66.829 1.00 116.97 254 ASN E CA 1
ATOM 14533 C C . ASN E 1 254 ? 30.503 83.248 66.580 1.00 117.09 254 ASN E C 1
ATOM 14534 O O . ASN E 1 254 ? 31.453 82.521 66.260 1.00 117.25 254 ASN E O 1
ATOM 14539 N N . GLY E 1 255 ? 30.632 84.572 66.688 1.00 117.07 255 GLY E N 1
ATOM 14540 C CA . GLY E 1 255 ? 31.919 85.266 66.499 1.00 117.01 255 GLY E CA 1
ATOM 14541 C C . GLY E 1 255 ? 32.993 84.876 67.503 1.00 116.97 255 GLY E C 1
ATOM 14542 O O . GLY E 1 255 ? 32.796 83.990 68.320 1.00 116.88 255 GLY E O 1
ATOM 14543 N N . GLY E 1 256 ? 34.130 85.556 67.457 1.00 117.17 256 GLY E N 1
ATOM 14544 C CA . GLY E 1 256 ? 35.315 85.111 68.190 1.00 117.42 256 GLY E CA 1
ATOM 14545 C C . GLY E 1 256 ? 35.753 85.977 69.352 1.00 117.78 256 GLY E C 1
ATOM 14546 O O . GLY E 1 256 ? 35.226 87.066 69.563 1.00 117.72 256 GLY E O 1
ATOM 14547 N N . LEU E 1 257 ? 36.729 85.470 70.101 1.00 118.39 257 LEU E N 1
ATOM 14548 C CA . LEU E 1 257 ? 37.307 86.157 71.252 1.00 118.96 257 LEU E CA 1
ATOM 14549 C C . LEU E 1 257 ? 38.794 86.337 71.011 1.00 119.56 257 LEU E C 1
ATOM 14550 O O . LEU E 1 257 ? 39.582 85.404 71.206 1.00 119.74 257 LEU E O 1
ATOM 14555 N N . TYR E 1 258 ? 39.175 87.535 70.585 1.00 120.12 258 TYR E N 1
ATOM 14556 C CA . TYR E 1 258 ? 40.581 87.902 70.494 1.00 120.63 258 TYR E CA 1
ATOM 14557 C C . TYR E 1 258 ? 41.132 88.156 71.899 1.00 120.74 258 TYR E C 1
ATOM 14558 O O . TYR E 1 258 ? 40.365 88.378 72.831 1.00 120.83 258 TYR E O 1
ATOM 14567 N N . ASN E 1 259 ? 42.454 88.099 72.054 1.00 120.99 259 ASN E N 1
ATOM 14568 C CA . ASN E 1 259 ? 43.098 88.389 73.335 1.00 121.30 259 ASN E CA 1
ATOM 14569 C C . ASN E 1 259 ? 44.591 88.043 73.307 1.00 121.49 259 ASN E C 1
ATOM 14570 O O . ASN E 1 259 ? 44.950 86.862 73.328 1.00 121.58 259 ASN E O 1
ATOM 14575 N N . PRO E 1 260 ? 45.474 89.057 73.270 1.00 121.69 260 PRO E N 1
ATOM 14576 C CA . PRO E 1 260 ? 46.889 88.709 73.433 1.00 121.96 260 PRO E CA 1
ATOM 14577 C C . PRO E 1 260 ? 47.127 88.117 74.829 1.00 122.32 260 PRO E C 1
ATOM 14578 O O . PRO E 1 260 ? 46.160 87.803 75.527 1.00 122.22 260 PRO E O 1
ATOM 14582 N N . ASP E 1 261 ? 48.390 87.940 75.223 1.00 122.79 261 ASP E N 1
ATOM 14583 C CA . ASP E 1 261 ? 48.757 87.361 76.543 1.00 123.08 261 ASP E CA 1
ATOM 14584 C C . ASP E 1 261 ? 48.011 86.059 76.937 1.00 123.22 261 ASP E C 1
ATOM 14585 O O . ASP E 1 261 ? 47.980 85.691 78.115 1.00 123.31 261 ASP E O 1
ATOM 14590 N N . GLY E 1 262 ? 47.419 85.378 75.951 1.00 123.35 262 GLY E N 1
ATOM 14591 C CA . GLY E 1 262 ? 46.951 83.990 76.093 1.00 123.42 262 GLY E CA 1
ATOM 14592 C C . GLY E 1 262 ? 45.617 83.722 76.774 1.00 123.29 262 GLY E C 1
ATOM 14593 O O . GLY E 1 262 ? 45.528 83.804 77.998 1.00 123.37 262 GLY E O 1
ATOM 14594 N N . LEU E 1 263 ? 44.594 83.376 75.983 1.00 123.20 263 LEU E N 1
ATOM 14595 C CA . LEU E 1 263 ? 43.318 82.848 76.509 1.00 123.10 263 LEU E CA 1
ATOM 14596 C C . LEU E 1 263 ? 43.537 81.533 77.293 1.00 123.39 263 LEU E C 1
ATOM 14597 O O . LEU E 1 263 ? 44.313 80.666 76.870 1.00 123.24 263 LEU E O 1
ATOM 14602 N N . ASP E 1 264 ? 42.853 81.406 78.437 1.00 123.85 264 ASP E N 1
ATOM 14603 C CA . ASP E 1 264 ? 42.904 80.195 79.269 1.00 123.96 264 ASP E CA 1
ATOM 14604 C C . ASP E 1 264 ? 41.973 79.135 78.666 1.00 124.34 264 ASP E C 1
ATOM 14605 O O . ASP E 1 264 ? 40.735 79.219 78.767 1.00 124.17 264 ASP E O 1
ATOM 14610 N N . ILE E 1 265 ? 42.599 78.156 78.012 1.00 124.72 265 ILE E N 1
ATOM 14611 C CA . ILE E 1 265 ? 41.889 77.108 77.272 1.00 124.81 265 ILE E CA 1
ATOM 14612 C C . ILE E 1 265 ? 41.358 75.995 78.195 1.00 124.84 265 ILE E C 1
ATOM 14613 O O . ILE E 1 265 ? 40.277 75.436 77.924 1.00 124.86 265 ILE E O 1
ATOM 14618 N N . PRO E 1 266 ? 42.110 75.662 79.281 1.00 124.81 266 PRO E N 1
ATOM 14619 C CA . PRO E 1 266 ? 41.522 74.723 80.249 1.00 124.69 266 PRO E CA 1
ATOM 14620 C C . PRO E 1 266 ? 40.186 75.263 80.737 1.00 124.40 266 PRO E C 1
ATOM 14621 O O . PRO E 1 266 ? 39.199 74.520 80.792 1.00 124.46 266 PRO E O 1
ATOM 14625 N N . TYR E 1 267 ? 40.182 76.566 81.041 1.00 124.06 267 TYR E N 1
ATOM 14626 C CA . TYR E 1 267 ? 38.997 77.301 81.490 1.00 123.87 267 TYR E CA 1
ATOM 14627 C C . TYR E 1 267 ? 37.840 77.185 80.477 1.00 123.38 267 TYR E C 1
ATOM 14628 O O . TYR E 1 267 ? 36.686 77.138 80.894 1.00 123.56 267 TYR E O 1
ATOM 14637 N N . LEU E 1 268 ? 38.140 77.094 79.173 1.00 122.65 268 LEU E N 1
ATOM 14638 C CA . LEU E 1 268 ? 37.100 76.984 78.115 1.00 121.94 268 LEU E CA 1
ATOM 14639 C C . LEU E 1 268 ? 36.499 75.571 77.938 1.00 121.40 268 LEU E C 1
ATOM 14640 O O . LEU E 1 268 ? 36.188 75.156 76.818 1.00 121.16 268 LEU E O 1
ATOM 14645 N N . LEU E 1 269 ? 36.324 74.857 79.054 1.00 120.85 269 LEU E N 1
ATOM 14646 C CA . LEU E 1 269 ? 35.667 73.552 79.089 1.00 120.31 269 LEU E CA 1
ATOM 14647 C C . LEU E 1 269 ? 34.935 73.367 80.410 1.00 119.74 269 LEU E C 1
ATOM 14648 O O . LEU E 1 269 ? 33.770 73.002 80.423 1.00 118.97 269 LEU E O 1
ATOM 14653 N N . THR E 1 287 ? 32.876 88.953 66.237 1.00 99.27 287 THR E N 1
ATOM 14654 C CA . THR E 1 287 ? 32.548 88.714 64.821 1.00 99.67 287 THR E CA 1
ATOM 14655 C C . THR E 1 287 ? 33.697 88.024 64.028 1.00 100.19 287 THR E C 1
ATOM 14656 O O . THR E 1 287 ? 34.880 88.319 64.249 1.00 99.95 287 THR E O 1
ATOM 14660 N N . ASN E 1 288 ? 33.327 87.131 63.094 1.00 100.41 288 ASN E N 1
ATOM 14661 C CA . ASN E 1 288 ? 34.280 86.201 62.444 1.00 100.52 288 ASN E CA 1
ATOM 14662 C C . ASN E 1 288 ? 35.344 86.912 61.572 1.00 100.37 288 ASN E C 1
ATOM 14663 O O . ASN E 1 288 ? 36.552 86.734 61.772 1.00 100.09 288 ASN E O 1
ATOM 14668 N N . GLU E 1 289 ? 34.876 87.733 60.635 1.00 100.40 289 GLU E N 1
ATOM 14669 C CA . GLU E 1 289 ? 35.748 88.497 59.733 1.00 100.24 289 GLU E CA 1
ATOM 14670 C C . GLU E 1 289 ? 36.811 89.310 60.478 1.00 100.35 289 GLU E C 1
ATOM 14671 O O . GLU E 1 289 ? 37.905 89.512 59.959 1.00 100.70 289 GLU E O 1
ATOM 14677 N N . GLU E 1 290 ? 36.488 89.781 61.678 1.00 100.49 290 GLU E N 1
ATOM 14678 C CA . GLU E 1 290 ? 37.423 90.579 62.490 1.00 100.69 290 GLU E CA 1
ATOM 14679 C C . GLU E 1 290 ? 38.616 89.705 62.921 1.00 100.15 290 GLU E C 1
ATOM 14680 O O . GLU E 1 290 ? 39.785 90.084 62.734 1.00 99.85 290 GLU E O 1
ATOM 14686 N N . LEU E 1 291 ? 38.290 88.524 63.455 1.00 99.63 291 LEU E N 1
ATOM 14687 C CA . LEU E 1 291 ? 39.273 87.575 64.007 1.00 99.30 291 LEU E CA 1
ATOM 14688 C C . LEU E 1 291 ? 40.304 87.124 62.952 1.00 98.72 291 LEU E C 1
ATOM 14689 O O . LEU E 1 291 ? 41.488 86.922 63.269 1.00 98.32 291 LEU E O 1
ATOM 14694 N N . LEU E 1 292 ? 39.823 86.964 61.713 1.00 98.15 292 LEU E N 1
ATOM 14695 C CA . LEU E 1 292 ? 40.650 86.589 60.558 1.00 97.81 292 LEU E CA 1
ATOM 14696 C C . LEU E 1 292 ? 41.810 87.576 60.300 1.00 97.66 292 LEU E C 1
ATOM 14697 O O . LEU E 1 292 ? 42.893 87.163 59.862 1.00 97.68 292 LEU E O 1
ATOM 14702 N N . GLU E 1 293 ? 41.588 88.865 60.589 1.00 97.22 293 GLU E N 1
ATOM 14703 C CA . GLU E 1 293 ? 42.531 89.925 60.219 1.00 96.54 293 GLU E CA 1
ATOM 14704 C C . GLU E 1 293 ? 43.383 90.373 61.387 1.00 96.52 293 GLU E C 1
ATOM 14705 O O . GLU E 1 293 ? 44.275 91.197 61.229 1.00 96.47 293 GLU E O 1
ATOM 14711 N N . LYS E 1 294 ? 43.153 89.782 62.548 1.00 96.94 294 LYS E N 1
ATOM 14712 C CA . LYS E 1 294 ? 43.866 90.188 63.760 1.00 97.60 294 LYS E CA 1
ATOM 14713 C C . LYS E 1 294 ? 45.253 89.537 63.866 1.00 97.75 294 LYS E C 1
ATOM 14714 O O . LYS E 1 294 ? 45.624 88.725 63.035 1.00 97.91 294 LYS E O 1
ATOM 14720 N N . ASP E 1 295 ? 46.014 89.908 64.896 1.00 98.14 295 ASP E N 1
ATOM 14721 C CA . ASP E 1 295 ? 47.446 89.551 65.005 1.00 98.50 295 ASP E CA 1
ATOM 14722 C C . ASP E 1 295 ? 47.688 88.158 65.564 1.00 98.62 295 ASP E C 1
ATOM 14723 O O . ASP E 1 295 ? 46.920 87.659 66.405 1.00 99.39 295 ASP E O 1
ATOM 14728 N N . CYS E 1 296 ? 48.790 87.562 65.095 1.00 98.03 296 CYS E N 1
ATOM 14729 C CA . CYS E 1 296 ? 49.134 86.158 65.327 1.00 97.22 296 CYS E CA 1
ATOM 14730 C C . CYS E 1 296 ? 50.328 85.783 64.467 1.00 96.47 296 CYS E C 1
ATOM 14731 O O . CYS E 1 296 ? 50.592 86.395 63.424 1.00 96.15 296 CYS E O 1
ATOM 14734 N N . ASP E 1 297 ? 51.028 84.750 64.899 1.00 95.62 297 ASP E N 1
ATOM 14735 C CA . ASP E 1 297 ? 51.946 84.046 64.017 1.00 95.02 297 ASP E CA 1
ATOM 14736 C C . ASP E 1 297 ? 51.137 83.146 63.050 1.00 93.76 297 ASP E C 1
ATOM 14737 O O . ASP E 1 297 ? 51.388 83.187 61.842 1.00 93.86 297 ASP E O 1
ATOM 14742 N N . ILE E 1 298 ? 50.139 82.404 63.568 1.00 92.28 298 ILE E N 1
ATOM 14743 C CA . ILE E 1 298 ? 49.404 81.372 62.788 1.00 90.84 298 ILE E CA 1
ATOM 14744 C C . ILE E 1 298 ? 47.872 81.477 62.795 1.00 89.85 298 ILE E C 1
ATOM 14745 O O . ILE E 1 298 ? 47.256 81.489 63.865 1.00 89.47 298 ILE E O 1
ATOM 14750 N N . LEU E 1 299 ? 47.273 81.516 61.603 1.00 88.68 299 LEU E N 1
ATOM 14751 C CA . LEU E 1 299 ? 45.817 81.474 61.435 1.00 88.34 299 LEU E CA 1
ATOM 14752 C C . LEU E 1 299 ? 45.391 80.093 60.909 1.00 88.80 299 LEU E C 1
ATOM 14753 O O . LEU E 1 299 ? 45.855 79.668 59.833 1.00 89.01 299 LEU E O 1
ATOM 14758 N N . VAL E 1 300 ? 44.489 79.407 61.624 1.00 88.50 300 VAL E N 1
ATOM 14759 C CA . VAL E 1 300 ? 44.001 78.100 61.159 1.00 88.04 300 VAL E CA 1
ATOM 14760 C C . VAL E 1 300 ? 42.497 78.129 60.872 1.00 87.72 300 VAL E C 1
ATOM 14761 O O . VAL E 1 300 ? 41.690 78.052 61.782 1.00 87.63 300 VAL E O 1
ATOM 14765 N N . PRO E 1 301 ? 42.129 78.255 59.590 1.00 87.63 301 PRO E N 1
ATOM 14766 C CA . PRO E 1 301 ? 40.748 78.342 59.131 1.00 88.09 301 PRO E CA 1
ATOM 14767 C C . PRO E 1 301 ? 39.816 77.171 59.497 1.00 88.71 301 PRO E C 1
ATOM 14768 O O . PRO E 1 301 ? 40.247 76.009 59.562 1.00 89.48 301 PRO E O 1
ATOM 14772 N N . ALA E 1 302 ? 38.534 77.503 59.650 1.00 88.92 302 ALA E N 1
ATOM 14773 C CA . ALA E 1 302 ? 37.547 76.646 60.291 1.00 89.23 302 ALA E CA 1
ATOM 14774 C C . ALA E 1 302 ? 36.854 75.726 59.313 1.00 89.72 302 ALA E C 1
ATOM 14775 O O . ALA E 1 302 ? 36.780 76.017 58.103 1.00 89.63 302 ALA E O 1
ATOM 14777 N N . ALA E 1 303 ? 36.289 74.652 59.875 1.00 89.81 303 ALA E N 1
ATOM 14778 C CA . ALA E 1 303 ? 35.555 73.624 59.136 1.00 89.82 303 ALA E CA 1
ATOM 14779 C C . ALA E 1 303 ? 34.849 74.090 57.841 1.00 89.92 303 ALA E C 1
ATOM 14780 O O . ALA E 1 303 ? 34.696 73.282 56.922 1.00 90.45 303 ALA E O 1
ATOM 14782 N N . ILE E 1 304 ? 34.425 75.360 57.754 1.00 89.89 304 ILE E N 1
ATOM 14783 C CA . ILE E 1 304 ? 33.635 75.848 56.595 1.00 89.53 304 ILE E CA 1
ATOM 14784 C C . ILE E 1 304 ? 34.451 76.616 55.537 1.00 89.27 304 ILE E C 1
ATOM 14785 O O . ILE E 1 304 ? 35.574 77.078 55.806 1.00 88.43 304 ILE E O 1
ATOM 14790 N N . SER E 1 305 ? 33.834 76.771 54.356 1.00 89.03 305 SER E N 1
ATOM 14791 C CA . SER E 1 305 ? 34.480 77.292 53.130 1.00 89.14 305 SER E CA 1
ATOM 14792 C C . SER E 1 305 ? 34.648 78.820 53.021 1.00 89.13 305 SER E C 1
ATOM 14793 O O . SER E 1 305 ? 34.272 79.568 53.926 1.00 89.32 305 SER E O 1
ATOM 14796 N N . ASN E 1 306 ? 35.276 79.230 51.904 1.00 89.13 306 ASN E N 1
ATOM 14797 C CA . ASN E 1 306 ? 35.565 80.630 51.469 1.00 88.57 306 ASN E CA 1
ATOM 14798 C C . ASN E 1 306 ? 35.609 81.733 52.526 1.00 88.16 306 ASN E C 1
ATOM 14799 O O . ASN E 1 306 ? 35.180 82.849 52.289 1.00 87.79 306 ASN E O 1
ATOM 14804 N N . GLN E 1 307 ? 36.212 81.399 53.664 1.00 87.98 307 GLN E N 1
ATOM 14805 C CA . GLN E 1 307 ? 36.445 82.321 54.765 1.00 88.25 307 GLN E CA 1
ATOM 14806 C C . GLN E 1 307 ? 37.699 83.196 54.630 1.00 87.79 307 GLN E C 1
ATOM 14807 O O . GLN E 1 307 ? 37.933 84.071 55.478 1.00 88.10 307 GLN E O 1
ATOM 14813 N N . ILE E 1 308 ? 38.533 82.901 53.623 1.00 87.20 308 ILE E N 1
ATOM 14814 C CA . ILE E 1 308 ? 39.652 83.760 53.174 1.00 86.17 308 ILE E CA 1
ATOM 14815 C C . ILE E 1 308 ? 39.525 84.076 51.673 1.00 86.00 308 ILE E C 1
ATOM 14816 O O . ILE E 1 308 ? 39.138 83.212 50.885 1.00 85.29 308 ILE E O 1
ATOM 14821 N N . THR E 1 309 ? 39.870 85.314 51.300 1.00 86.28 309 THR E N 1
ATOM 14822 C CA . THR E 1 309 ? 39.617 85.859 49.946 1.00 86.09 309 THR E CA 1
ATOM 14823 C C . THR E 1 309 ? 40.519 87.065 49.570 1.00 86.31 309 THR E C 1
ATOM 14824 O O . THR E 1 309 ? 41.260 87.620 50.407 1.00 85.77 309 THR E O 1
ATOM 14828 N N . ALA E 1 310 ? 40.447 87.447 48.287 1.00 86.69 310 ALA E N 1
ATOM 14829 C CA . ALA E 1 310 ? 41.030 88.711 47.768 1.00 87.04 310 ALA E CA 1
ATOM 14830 C C . ALA E 1 310 ? 40.875 89.860 48.785 1.00 87.17 310 ALA E C 1
ATOM 14831 O O . ALA E 1 310 ? 41.805 90.640 49.074 1.00 86.98 310 ALA E O 1
ATOM 14833 N N . LYS E 1 311 ? 39.658 89.908 49.316 1.00 87.28 311 LYS E N 1
ATOM 14834 C CA . LYS E 1 311 ? 39.264 90.776 50.387 1.00 87.21 311 LYS E CA 1
ATOM 14835 C C . LYS E 1 311 ? 39.454 89.867 51.610 1.00 87.41 311 LYS E C 1
ATOM 14836 O O . LYS E 1 311 ? 38.732 88.875 51.741 1.00 87.78 311 LYS E O 1
ATOM 14842 N N . ASN E 1 312 ? 40.451 90.192 52.454 1.00 87.33 312 ASN E N 1
ATOM 14843 C CA . ASN E 1 312 ? 40.926 89.378 53.602 1.00 87.28 312 ASN E CA 1
ATOM 14844 C C . ASN E 1 312 ? 42.441 89.221 53.495 1.00 86.77 312 ASN E C 1
ATOM 14845 O O . ASN E 1 312 ? 43.199 89.449 54.454 1.00 85.70 312 ASN E O 1
ATOM 14850 N N . ALA E 1 313 ? 42.858 88.756 52.318 1.00 86.69 313 ALA E N 1
ATOM 14851 C CA . ALA E 1 313 ? 44.256 88.753 51.950 1.00 86.61 313 ALA E CA 1
ATOM 14852 C C . ALA E 1 313 ? 44.692 90.202 52.102 1.00 86.88 313 ALA E C 1
ATOM 14853 O O . ALA E 1 313 ? 43.849 91.145 52.159 1.00 86.72 313 ALA E O 1
ATOM 14855 N N . HIS E 1 314 ? 46.001 90.396 52.203 1.00 86.60 314 HIS E N 1
ATOM 14856 C CA . HIS E 1 314 ? 46.542 91.710 52.581 1.00 86.20 314 HIS E CA 1
ATOM 14857 C C . HIS E 1 314 ? 46.361 91.908 54.132 1.00 85.13 314 HIS E C 1
ATOM 14858 O O . HIS E 1 314 ? 47.303 92.302 54.836 1.00 85.32 314 HIS E O 1
ATOM 14865 N N . ASN E 1 315 ? 45.176 91.583 54.661 1.00 83.90 315 ASN E N 1
ATOM 14866 C CA . ASN E 1 315 ? 44.828 91.811 56.082 1.00 82.62 315 ASN E CA 1
ATOM 14867 C C . ASN E 1 315 ? 45.278 90.706 57.059 1.00 81.63 315 ASN E C 1
ATOM 14868 O O . ASN E 1 315 ? 45.351 90.933 58.294 1.00 80.78 315 ASN E O 1
ATOM 14873 N N . ILE E 1 316 ? 45.583 89.515 56.515 1.00 80.05 316 ILE E N 1
ATOM 14874 C CA . ILE E 1 316 ? 46.026 88.410 57.348 1.00 78.59 316 ILE E CA 1
ATOM 14875 C C . ILE E 1 316 ? 47.407 88.767 57.898 1.00 77.96 316 ILE E C 1
ATOM 14876 O O . ILE E 1 316 ? 48.300 89.176 57.172 1.00 77.95 316 ILE E O 1
ATOM 14881 N N . GLN E 1 317 ? 47.559 88.658 59.204 1.00 77.48 317 GLN E N 1
ATOM 14882 C CA . GLN E 1 317 ? 48.792 89.085 59.884 1.00 76.74 317 GLN E CA 1
ATOM 14883 C C . GLN E 1 317 ? 49.727 87.921 60.083 1.00 75.71 317 GLN E C 1
ATOM 14884 O O . GLN E 1 317 ? 50.944 88.123 60.187 1.00 75.27 317 GLN E O 1
ATOM 14890 N N . ALA E 1 318 ? 49.150 86.712 60.149 1.00 75.05 318 ALA E N 1
ATOM 14891 C CA . ALA E 1 318 ? 49.919 85.458 60.248 1.00 74.28 318 ALA E CA 1
ATOM 14892 C C . ALA E 1 318 ? 50.966 85.320 59.141 1.00 73.84 318 ALA E C 1
ATOM 14893 O O . ALA E 1 318 ? 50.684 85.537 57.945 1.00 72.56 318 ALA E O 1
ATOM 14895 N N . SER E 1 319 ? 52.174 84.989 59.609 1.00 73.63 319 SER E N 1
ATOM 14896 C CA . SER E 1 319 ? 53.246 84.444 58.806 1.00 74.10 319 SER E CA 1
ATOM 14897 C C . SER E 1 319 ? 53.016 82.967 58.343 1.00 74.77 319 SER E C 1
ATOM 14898 O O . SER E 1 319 ? 53.759 82.459 57.481 1.00 75.36 319 SER E O 1
ATOM 14901 N N . ILE E 1 320 ? 51.999 82.294 58.905 1.00 74.92 320 ILE E N 1
ATOM 14902 C CA . ILE E 1 320 ? 51.821 80.827 58.793 1.00 74.49 320 ILE E CA 1
ATOM 14903 C C . ILE E 1 320 ? 50.337 80.518 58.800 1.00 74.48 320 ILE E C 1
ATOM 14904 O O . ILE E 1 320 ? 49.690 80.677 59.851 1.00 74.54 320 ILE E O 1
ATOM 14909 N N . VAL E 1 321 ? 49.796 80.102 57.653 1.00 73.77 321 VAL E N 1
ATOM 14910 C CA . VAL E 1 321 ? 48.384 79.684 57.549 1.00 73.21 321 VAL E CA 1
ATOM 14911 C C . VAL E 1 321 ? 48.253 78.156 57.308 1.00 73.09 321 VAL E C 1
ATOM 14912 O O . VAL E 1 321 ? 48.684 77.651 56.260 1.00 72.41 321 VAL E O 1
ATOM 14916 N N . VAL E 1 322 ? 47.674 77.443 58.288 1.00 72.73 322 VAL E N 1
ATOM 14917 C CA . VAL E 1 322 ? 47.410 75.983 58.206 1.00 72.82 322 VAL E CA 1
ATOM 14918 C C . VAL E 1 322 ? 45.926 75.726 57.979 1.00 73.28 322 VAL E C 1
ATOM 14919 O O . VAL E 1 322 ? 45.127 75.893 58.901 1.00 73.08 322 VAL E O 1
ATOM 14923 N N . GLU E 1 323 ? 45.525 75.323 56.781 1.00 74.14 323 GLU E N 1
ATOM 14924 C CA . GLU E 1 323 ? 44.079 75.085 56.560 1.00 75.16 323 GLU E CA 1
ATOM 14925 C C . GLU E 1 323 ? 43.537 73.697 57.011 1.00 76.75 323 GLU E C 1
ATOM 14926 O O . GLU E 1 323 ? 43.998 72.641 56.586 1.00 76.65 323 GLU E O 1
ATOM 14932 N N . ARG E 1 324 ? 42.535 73.758 57.893 1.00 78.87 324 ARG E N 1
ATOM 14933 C CA . ARG E 1 324 ? 42.031 72.616 58.666 1.00 79.79 324 ARG E CA 1
ATOM 14934 C C . ARG E 1 324 ? 40.737 72.062 58.062 1.00 79.75 324 ARG E C 1
ATOM 14935 O O . ARG E 1 324 ? 40.140 71.145 58.603 1.00 80.31 324 ARG E O 1
ATOM 14943 N N . ALA E 1 325 ? 40.315 72.567 56.917 1.00 79.62 325 ALA E N 1
ATOM 14944 C CA . ALA E 1 325 ? 39.144 72.013 56.304 1.00 79.78 325 ALA E CA 1
ATOM 14945 C C . ALA E 1 325 ? 39.296 72.075 54.826 1.00 80.05 325 ALA E C 1
ATOM 14946 O O . ALA E 1 325 ? 40.272 72.613 54.330 1.00 80.23 325 ALA E O 1
ATOM 14948 N N . ASN E 1 326 ? 38.337 71.515 54.104 1.00 80.42 326 ASN E N 1
ATOM 14949 C CA . ASN E 1 326 ? 38.402 71.564 52.654 1.00 80.75 326 ASN E CA 1
ATOM 14950 C C . ASN E 1 326 ? 37.842 72.892 52.187 1.00 80.22 326 ASN E C 1
ATOM 14951 O O . ASN E 1 326 ? 36.675 73.206 52.445 1.00 79.90 326 ASN E O 1
ATOM 14956 N N . GLY E 1 327 ? 38.710 73.679 51.543 1.00 79.62 327 GLY E N 1
ATOM 14957 C CA . GLY E 1 327 ? 38.302 74.848 50.758 1.00 78.98 327 GLY E CA 1
ATOM 14958 C C . GLY E 1 327 ? 38.291 76.220 51.408 1.00 78.19 327 GLY E C 1
ATOM 14959 O O . GLY E 1 327 ? 37.785 77.160 50.812 1.00 78.62 327 GLY E O 1
ATOM 14960 N N . PRO E 1 328 ? 38.859 76.366 52.608 1.00 77.36 328 PRO E N 1
ATOM 14961 C CA . PRO E 1 328 ? 38.677 77.672 53.231 1.00 77.50 328 PRO E CA 1
ATOM 14962 C C . PRO E 1 328 ? 39.310 78.833 52.426 1.00 77.75 328 PRO E C 1
ATOM 14963 O O . PRO E 1 328 ? 38.683 79.883 52.281 1.00 78.19 328 PRO E O 1
ATOM 14967 N N . THR E 1 329 ? 40.517 78.630 51.887 1.00 77.18 329 THR E N 1
ATOM 14968 C CA . THR E 1 329 ? 41.207 79.646 51.100 1.00 76.33 329 THR E CA 1
ATOM 14969 C C . THR E 1 329 ? 40.909 79.494 49.619 1.00 75.57 329 THR E C 1
ATOM 14970 O O . THR E 1 329 ? 41.135 78.446 49.042 1.00 75.95 329 THR E O 1
ATOM 14974 N N . THR E 1 330 ? 40.376 80.556 49.022 1.00 75.43 330 THR E N 1
ATOM 14975 C CA . THR E 1 330 ? 39.988 80.616 47.589 1.00 75.10 330 THR E CA 1
ATOM 14976 C C . THR E 1 330 ? 41.251 80.494 46.737 1.00 74.46 330 THR E C 1
ATOM 14977 O O . THR E 1 330 ? 42.355 80.620 47.282 1.00 74.11 330 THR E O 1
ATOM 14981 N N . ILE E 1 331 ? 41.113 80.232 45.430 1.00 74.20 331 ILE E N 1
ATOM 14982 C CA . ILE E 1 331 ? 42.315 80.073 44.560 1.00 74.36 331 ILE E CA 1
ATOM 14983 C C . ILE E 1 331 ? 43.081 81.397 44.525 1.00 74.14 331 ILE E C 1
ATOM 14984 O O . ILE E 1 331 ? 44.266 81.457 44.891 1.00 74.13 331 ILE E O 1
ATOM 14989 N N . ASP E 1 332 ? 42.357 82.457 44.166 1.00 73.55 332 ASP E N 1
ATOM 14990 C CA . ASP E 1 332 ? 42.889 83.814 44.115 1.00 72.95 332 ASP E CA 1
ATOM 14991 C C . ASP E 1 332 ? 43.596 84.172 45.424 1.00 72.36 332 ASP E C 1
ATOM 14992 O O . ASP E 1 332 ? 44.711 84.692 45.441 1.00 72.38 332 ASP E O 1
ATOM 14997 N N . ALA E 1 333 ? 42.938 83.911 46.534 1.00 71.76 333 ALA E N 1
ATOM 14998 C CA . ALA E 1 333 ? 43.527 84.271 47.810 1.00 71.59 333 ALA E CA 1
ATOM 14999 C C . ALA E 1 333 ? 44.808 83.479 48.101 1.00 71.80 333 ALA E C 1
ATOM 15000 O O . ALA E 1 333 ? 45.777 83.997 48.711 1.00 72.62 333 ALA E O 1
ATOM 15002 N N . THR E 1 334 ? 44.813 82.209 47.688 1.00 71.64 334 THR E N 1
ATOM 15003 C CA . THR E 1 334 ? 45.982 81.343 47.883 1.00 71.21 334 THR E CA 1
ATOM 15004 C C . THR E 1 334 ? 47.211 81.934 47.152 1.00 70.65 334 THR E C 1
ATOM 15005 O O . THR E 1 334 ? 48.331 81.810 47.640 1.00 71.15 334 THR E O 1
ATOM 15007 N N . LYS E 1 335 ? 47.022 82.592 46.013 1.00 70.35 335 LYS E N 1
ATOM 15008 C CA . LYS E 1 335 ? 48.183 83.223 45.351 1.00 71.01 335 LYS E CA 1
ATOM 15009 C C . LYS E 1 335 ? 48.688 84.415 46.177 1.00 70.28 335 LYS E C 1
ATOM 15010 O O . LYS E 1 335 ? 49.911 84.523 46.437 1.00 69.22 335 LYS E O 1
ATOM 15016 N N . ILE E 1 336 ? 47.742 85.265 46.614 1.00 69.38 336 ILE E N 1
ATOM 15017 C CA . ILE E 1 336 ? 48.102 86.485 47.290 1.00 68.71 336 ILE E CA 1
ATOM 15018 C C . ILE E 1 336 ? 49.033 86.149 48.462 1.00 69.22 336 ILE E C 1
ATOM 15019 O O . ILE E 1 336 ? 50.080 86.772 48.601 1.00 68.78 336 ILE E O 1
ATOM 15024 N N . LEU E 1 337 ? 48.688 85.125 49.259 1.00 69.66 337 LEU E N 1
ATOM 15025 C CA . LEU E 1 337 ? 49.390 84.845 50.547 1.00 69.80 337 LEU E CA 1
ATOM 15026 C C . LEU E 1 337 ? 50.840 84.316 50.329 1.00 69.33 337 LEU E C 1
ATOM 15027 O O . LEU E 1 337 ? 51.815 84.641 51.087 1.00 68.41 337 LEU E O 1
ATOM 15032 N N . ASN E 1 338 ? 50.927 83.448 49.313 1.00 68.49 338 ASN E N 1
ATOM 15033 C CA . ASN E 1 338 ? 52.187 82.926 48.758 1.00 67.90 338 ASN E CA 1
ATOM 15034 C C . ASN E 1 338 ? 53.055 84.113 48.260 1.00 68.30 338 ASN E C 1
ATOM 15035 O O . ASN E 1 338 ? 54.212 84.262 48.701 1.00 67.05 338 ASN E O 1
ATOM 15040 N N . GLU E 1 339 ? 52.478 84.957 47.378 1.00 68.71 339 GLU E N 1
ATOM 15041 C CA . GLU E 1 339 ? 53.077 86.277 47.027 1.00 69.32 339 GLU E CA 1
ATOM 15042 C C . GLU E 1 339 ? 53.645 87.047 48.257 1.00 68.79 339 GLU E C 1
ATOM 15043 O O . GLU E 1 339 ? 54.843 87.434 48.275 1.00 68.78 339 GLU E O 1
ATOM 15049 N N . ARG E 1 340 ? 52.803 87.243 49.272 1.00 67.68 340 ARG E N 1
ATOM 15050 C CA . ARG E 1 340 ? 53.172 88.058 50.414 1.00 67.49 340 ARG E CA 1
ATOM 15051 C C . ARG E 1 340 ? 54.141 87.338 51.406 1.00 66.89 340 ARG E C 1
ATOM 15052 O O . ARG E 1 340 ? 54.655 87.988 52.341 1.00 65.62 340 ARG E O 1
ATOM 15060 N N . GLY E 1 341 ? 54.396 86.020 51.210 1.00 65.96 341 GLY E N 1
ATOM 15061 C CA . GLY E 1 341 ? 55.485 85.305 51.947 1.00 64.88 341 GLY E CA 1
ATOM 15062 C C . GLY E 1 341 ? 55.006 84.562 53.190 1.00 64.52 341 GLY E C 1
ATOM 15063 O O . GLY E 1 341 ? 55.805 84.052 54.000 1.00 62.96 341 GLY E O 1
ATOM 15064 N N . VAL E 1 342 ? 53.680 84.520 53.332 1.00 64.36 342 VAL E N 1
ATOM 15065 C CA . VAL E 1 342 ? 53.038 83.670 54.327 1.00 64.34 342 VAL E CA 1
ATOM 15066 C C . VAL E 1 342 ? 52.939 82.224 53.797 1.00 63.51 342 VAL E C 1
ATOM 15067 O O . VAL E 1 342 ? 52.496 81.935 52.683 1.00 61.35 342 VAL E O 1
ATOM 15071 N N . LEU E 1 343 ? 53.414 81.345 54.663 1.00 64.00 343 LEU E N 1
ATOM 15072 C CA . LEU E 1 343 ? 53.458 79.924 54.436 1.00 64.32 343 LEU E CA 1
ATOM 15073 C C . LEU E 1 343 ? 52.059 79.338 54.626 1.00 64.64 343 LEU E C 1
ATOM 15074 O O . LEU E 1 343 ? 51.602 79.124 55.762 1.00 64.68 343 LEU E O 1
ATOM 15079 N N . LEU E 1 344 ? 51.377 79.132 53.502 1.00 64.54 344 LEU E N 1
ATOM 15080 C CA . LEU E 1 344 ? 50.077 78.495 53.495 1.00 64.90 344 LEU E CA 1
ATOM 15081 C C . LEU E 1 344 ? 50.161 76.940 53.299 1.00 63.68 344 LEU E C 1
ATOM 15082 O O . LEU E 1 344 ? 50.229 76.478 52.138 1.00 64.55 344 LEU E O 1
ATOM 15087 N N . VAL E 1 345 ? 50.123 76.186 54.418 1.00 61.04 345 VAL E N 1
ATOM 15088 C CA . VAL E 1 345 ? 49.977 74.704 54.469 1.00 59.46 345 VAL E CA 1
ATOM 15089 C C . VAL E 1 345 ? 48.574 74.189 54.040 1.00 58.45 345 VAL E C 1
ATOM 15090 O O . VAL E 1 345 ? 47.623 74.297 54.780 1.00 58.39 345 VAL E O 1
ATOM 15094 N N . PRO E 1 346 ? 48.438 73.657 52.823 1.00 57.13 346 PRO E N 1
ATOM 15095 C CA . PRO E 1 346 ? 47.122 73.311 52.257 1.00 56.92 346 PRO E CA 1
ATOM 15096 C C . PRO E 1 346 ? 46.431 72.079 52.897 1.00 56.41 346 PRO E C 1
ATOM 15097 O O . PRO E 1 346 ? 47.090 71.306 53.628 1.00 57.01 346 PRO E O 1
ATOM 15101 N N . ASP E 1 347 ? 45.126 71.901 52.675 1.00 55.40 347 ASP E N 1
ATOM 15102 C CA . ASP E 1 347 ? 44.373 70.907 53.525 1.00 54.80 347 ASP E CA 1
ATOM 15103 C C . ASP E 1 347 ? 44.716 69.437 53.126 1.00 52.21 347 ASP E C 1
ATOM 15104 O O . ASP E 1 347 ? 44.944 68.579 53.989 1.00 52.13 347 ASP E O 1
ATOM 15109 N N . ILE E 1 348 ? 44.826 69.214 51.819 1.00 49.99 348 ILE E N 1
ATOM 15110 C CA . ILE E 1 348 ? 45.242 67.944 51.250 1.00 48.07 348 ILE E CA 1
ATOM 15111 C C . ILE E 1 348 ? 46.506 67.392 51.944 1.00 47.93 348 ILE E C 1
ATOM 15112 O O . ILE E 1 348 ? 46.654 66.177 52.069 1.00 46.76 348 ILE E O 1
ATOM 15117 N N . LEU E 1 349 ? 47.369 68.270 52.465 1.00 46.87 349 LEU E N 1
ATOM 15118 C CA . LEU E 1 349 ? 48.525 67.824 53.208 1.00 47.21 349 LEU E CA 1
ATOM 15119 C C . LEU E 1 349 ? 48.310 67.777 54.705 1.00 48.91 349 LEU E C 1
ATOM 15120 O O . LEU E 1 349 ? 48.846 66.862 55.415 1.00 48.63 349 LEU E O 1
ATOM 15125 N N . ALA E 1 350 ? 47.595 68.790 55.222 1.00 50.18 350 ALA E N 1
ATOM 15126 C CA . ALA E 1 350 ? 47.527 68.972 56.669 1.00 51.13 350 ALA E CA 1
ATOM 15127 C C . ALA E 1 350 ? 46.723 67.829 57.264 1.00 51.23 350 ALA E C 1
ATOM 15128 O O . ALA E 1 350 ? 46.992 67.366 58.358 1.00 50.37 350 ALA E O 1
ATOM 15130 N N . SER E 1 351 ? 45.734 67.398 56.502 1.00 52.61 351 SER E N 1
ATOM 15131 C CA . SER E 1 351 ? 44.844 66.296 56.928 1.00 54.53 351 SER E CA 1
ATOM 15132 C C . SER E 1 351 ? 45.261 64.853 56.477 1.00 53.85 351 SER E C 1
ATOM 15133 O O . SER E 1 351 ? 44.492 63.918 56.681 1.00 54.12 351 SER E O 1
ATOM 15136 N N . ALA E 1 352 ? 46.452 64.691 55.893 1.00 53.39 352 ALA E N 1
ATOM 15137 C CA . ALA E 1 352 ? 46.889 63.399 55.305 1.00 52.84 352 ALA E CA 1
ATOM 15138 C C . ALA E 1 352 ? 47.266 62.306 56.343 1.00 52.45 352 ALA E C 1
ATOM 15139 O O . ALA E 1 352 ? 47.594 61.182 55.953 1.00 52.51 352 ALA E O 1
ATOM 15141 N N . GLY E 1 353 ? 47.214 62.619 57.647 1.00 51.95 353 GLY E N 1
ATOM 15142 C CA . GLY E 1 353 ? 47.475 61.638 58.712 1.00 51.01 353 GLY E CA 1
ATOM 15143 C C . GLY E 1 353 ? 46.402 60.559 58.737 1.00 50.67 353 GLY E C 1
ATOM 15144 O O . GLY E 1 353 ? 46.680 59.425 59.019 1.00 50.76 353 GLY E O 1
ATOM 15145 N N . GLY E 1 354 ? 45.168 60.930 58.413 1.00 50.20 354 GLY E N 1
ATOM 15146 C CA . GLY E 1 354 ? 44.051 59.996 58.339 1.00 49.33 354 GLY E CA 1
ATOM 15147 C C . GLY E 1 354 ? 44.279 58.857 57.346 1.00 48.33 354 GLY E C 1
ATOM 15148 O O . GLY E 1 354 ? 44.215 57.691 57.679 1.00 47.16 354 GLY E O 1
ATOM 15149 N N . VAL E 1 355 ? 44.533 59.231 56.120 1.00 47.16 355 VAL E N 1
ATOM 15150 C CA . VAL E 1 355 ? 44.950 58.312 55.108 1.00 47.00 355 VAL E CA 1
ATOM 15151 C C . VAL E 1 355 ? 46.227 57.552 55.497 1.00 44.96 355 VAL E C 1
ATOM 15152 O O . VAL E 1 355 ? 46.353 56.391 55.225 1.00 44.25 355 VAL E O 1
ATOM 15156 N N . THR E 1 356 ? 47.151 58.192 56.178 1.00 43.51 356 THR E N 1
ATOM 15157 C CA . THR E 1 356 ? 48.383 57.520 56.539 1.00 42.51 356 THR E CA 1
ATOM 15158 C C . THR E 1 356 ? 48.159 56.374 57.572 1.00 42.88 356 THR E C 1
ATOM 15159 O O . THR E 1 356 ? 48.829 55.339 57.504 1.00 43.46 356 THR E O 1
ATOM 15163 N N . VAL E 1 357 ? 47.253 56.537 58.527 1.00 41.59 357 VAL E N 1
ATOM 15164 C CA . VAL E 1 357 ? 47.081 55.489 59.496 1.00 41.50 357 VAL E CA 1
ATOM 15165 C C . VAL E 1 357 ? 46.202 54.387 58.972 1.00 39.50 357 VAL E C 1
ATOM 15166 O O . VAL E 1 357 ? 46.340 53.294 59.429 1.00 38.89 357 VAL E O 1
ATOM 15170 N N . SER E 1 358 ? 45.376 54.656 57.988 1.00 38.71 358 SER E N 1
ATOM 15171 C CA . SER E 1 358 ? 44.641 53.598 57.302 1.00 40.26 358 SER E CA 1
ATOM 15172 C C . SER E 1 358 ? 45.608 52.672 56.482 1.00 39.52 358 SER E C 1
ATOM 15173 O O . SER E 1 358 ? 45.518 51.410 56.519 1.00 37.92 358 SER E O 1
ATOM 15176 N N . TYR E 1 359 ? 46.635 53.302 55.916 1.00 38.61 359 TYR E N 1
ATOM 15177 C CA . TYR E 1 359 ? 47.736 52.574 55.293 1.00 37.85 359 TYR E CA 1
ATOM 15178 C C . TYR E 1 359 ? 48.507 51.702 56.278 1.00 37.74 359 TYR E C 1
ATOM 15179 O O . TYR E 1 359 ? 48.795 50.517 56.000 1.00 37.34 359 TYR E O 1
ATOM 15188 N N . PHE E 1 360 ? 48.792 52.245 57.448 1.00 37.76 360 PHE E N 1
ATOM 15189 C CA . PHE E 1 360 ? 49.496 51.478 58.507 1.00 37.86 360 PHE E CA 1
ATOM 15190 C C . PHE E 1 360 ? 48.657 50.299 59.015 1.00 37.40 360 PHE E C 1
ATOM 15191 O O . PHE E 1 360 ? 49.217 49.255 59.392 1.00 37.24 360 PHE E O 1
ATOM 15199 N N . GLU E 1 361 ? 47.340 50.482 59.059 1.00 37.50 361 GLU E N 1
ATOM 15200 C CA . GLU E 1 361 ? 46.414 49.380 59.399 1.00 38.27 361 GLU E CA 1
ATOM 15201 C C . GLU E 1 361 ? 46.629 48.212 58.394 1.00 38.49 361 GLU E C 1
ATOM 15202 O O . GLU E 1 361 ? 46.868 47.043 58.773 1.00 40.03 361 GLU E O 1
ATOM 15208 N N . TRP E 1 362 ? 46.628 48.578 57.121 1.00 36.69 362 TRP E N 1
ATOM 15209 C CA . TRP E 1 362 ? 46.841 47.643 56.059 1.00 36.99 362 TRP E CA 1
ATOM 15210 C C . TRP E 1 362 ? 48.189 46.930 56.209 1.00 36.28 362 TRP E C 1
ATOM 15211 O O . TRP E 1 362 ? 48.235 45.707 56.126 1.00 37.27 362 TRP E O 1
ATOM 15222 N N . VAL E 1 363 ? 49.276 47.668 56.441 1.00 35.65 363 VAL E N 1
ATOM 15223 C CA . VAL E 1 363 ? 50.568 47.034 56.637 1.00 34.64 363 VAL E CA 1
ATOM 15224 C C . VAL E 1 363 ? 50.564 46.007 57.816 1.00 34.89 363 VAL E C 1
ATOM 15225 O O . VAL E 1 363 ? 51.143 44.902 57.728 1.00 33.74 363 VAL E O 1
ATOM 15229 N N . GLN E 1 364 ? 49.892 46.347 58.910 1.00 34.65 364 GLN E N 1
ATOM 15230 C CA . GLN E 1 364 ? 49.835 45.436 60.051 1.00 34.39 364 GLN E CA 1
ATOM 15231 C C . GLN E 1 364 ? 49.048 44.186 59.685 1.00 33.20 364 GLN E C 1
ATOM 15232 O O . GLN E 1 364 ? 49.384 43.093 60.095 1.00 32.54 364 GLN E O 1
ATOM 15238 N N . ASN E 1 365 ? 47.988 44.367 58.902 1.00 33.61 365 ASN E N 1
ATOM 15239 C CA . ASN E 1 365 ? 47.280 43.253 58.299 1.00 33.57 365 ASN E CA 1
ATOM 15240 C C . ASN E 1 365 ? 48.173 42.375 57.392 1.00 34.12 365 ASN E C 1
ATOM 15241 O O . ASN E 1 365 ? 48.171 41.151 57.528 1.00 33.49 365 ASN E O 1
ATOM 15246 N N . ASN E 1 366 ? 48.940 42.967 56.491 1.00 34.76 366 ASN E N 1
ATOM 15247 C CA . ASN E 1 366 ? 49.819 42.142 55.623 1.00 35.00 366 ASN E CA 1
ATOM 15248 C C . ASN E 1 366 ? 50.727 41.273 56.465 1.00 35.58 366 ASN E C 1
ATOM 15249 O O . ASN E 1 366 ? 50.996 40.101 56.141 1.00 33.70 366 ASN E O 1
ATOM 15254 N N . GLN E 1 367 ? 51.225 41.890 57.523 1.00 36.23 367 GLN E N 1
ATOM 15255 C CA . GLN E 1 367 ? 52.104 41.241 58.508 1.00 38.07 367 GLN E CA 1
ATOM 15256 C C . GLN E 1 367 ? 51.425 40.261 59.493 1.00 37.71 367 GLN E C 1
ATOM 15257 O O . GLN E 1 367 ? 52.057 39.366 60.016 1.00 36.74 367 GLN E O 1
ATOM 15263 N N . GLY E 1 368 ? 50.166 40.492 59.776 1.00 38.63 368 GLY E N 1
ATOM 15264 C CA . GLY E 1 368 ? 49.493 39.872 60.958 1.00 40.22 368 GLY E CA 1
ATOM 15265 C C . GLY E 1 368 ? 50.115 40.293 62.297 1.00 40.34 368 GLY E C 1
ATOM 15266 O O . GLY E 1 368 ? 50.193 39.484 63.214 1.00 39.59 368 GLY E O 1
ATOM 15267 N N . TYR E 1 369 ? 50.637 41.528 62.350 1.00 40.99 369 TYR E N 1
ATOM 15268 C CA . TYR E 1 369 ? 51.397 42.006 63.514 1.00 42.23 369 TYR E CA 1
ATOM 15269 C C . TYR E 1 369 ? 51.006 43.464 63.802 1.00 42.83 369 TYR E C 1
ATOM 15270 O O . TYR E 1 369 ? 50.983 44.279 62.893 1.00 42.27 369 TYR E O 1
ATOM 15279 N N . TYR E 1 370 ? 50.675 43.747 65.068 1.00 42.87 370 TYR E N 1
ATOM 15280 C CA . TYR E 1 370 ? 49.993 44.986 65.446 1.00 44.13 370 TYR E CA 1
ATOM 15281 C C . TYR E 1 370 ? 50.854 45.923 66.298 1.00 44.97 370 TYR E C 1
ATOM 15282 O O . TYR E 1 370 ? 51.555 45.540 67.222 1.00 45.20 370 TYR E O 1
ATOM 15291 N N . TRP E 1 371 ? 50.855 47.180 65.906 1.00 46.10 371 TRP E N 1
ATOM 15292 C CA . TRP E 1 371 ? 51.759 48.119 66.515 1.00 46.25 371 TRP E CA 1
ATOM 15293 C C . TRP E 1 371 ? 51.092 48.880 67.680 1.00 46.12 371 TRP E C 1
ATOM 15294 O O . TRP E 1 371 ? 49.897 49.166 67.675 1.00 44.75 371 TRP E O 1
ATOM 15305 N N . SER E 1 372 ? 51.911 49.246 68.647 1.00 47.26 372 SER E N 1
ATOM 15306 C CA . SER E 1 372 ? 51.472 50.127 69.750 1.00 48.64 372 SER E CA 1
ATOM 15307 C C . SER E 1 372 ? 51.128 51.518 69.235 1.00 49.17 372 SER E C 1
ATOM 15308 O O . SER E 1 372 ? 51.603 51.947 68.198 1.00 49.15 372 SER E O 1
ATOM 15311 N N . GLU E 1 373 ? 50.243 52.190 69.946 1.00 50.91 373 GLU E N 1
ATOM 15312 C CA . GLU E 1 373 ? 49.910 53.597 69.689 1.00 52.67 373 GLU E CA 1
ATOM 15313 C C . GLU E 1 373 ? 51.175 54.479 69.569 1.00 52.62 373 GLU E C 1
ATOM 15314 O O . GLU E 1 373 ? 51.299 55.374 68.709 1.00 52.18 373 GLU E O 1
ATOM 15320 N N . GLU E 1 374 ? 52.129 54.183 70.424 1.00 52.24 374 GLU E N 1
ATOM 15321 C CA . GLU E 1 374 ? 53.370 54.879 70.397 1.00 53.51 374 GLU E CA 1
ATOM 15322 C C . GLU E 1 374 ? 54.150 54.642 69.066 1.00 52.45 374 GLU E C 1
ATOM 15323 O O . GLU E 1 374 ? 54.636 55.580 68.456 1.00 51.26 374 GLU E O 1
ATOM 15329 N N . GLU E 1 375 ? 54.281 53.395 68.628 1.00 51.77 375 GLU E N 1
ATOM 15330 C CA . GLU E 1 375 ? 54.878 53.118 67.325 1.00 51.64 375 GLU E CA 1
ATOM 15331 C C . GLU E 1 375 ? 54.144 53.852 66.192 1.00 49.81 375 GLU E C 1
ATOM 15332 O O . GLU E 1 375 ? 54.785 54.445 65.348 1.00 50.50 375 GLU E O 1
ATOM 15338 N N . VAL E 1 376 ? 52.817 53.849 66.210 1.00 48.31 376 VAL E N 1
ATOM 15339 C CA . VAL E 1 376 ? 52.007 54.512 65.181 1.00 48.07 376 VAL E CA 1
ATOM 15340 C C . VAL E 1 376 ? 52.319 55.989 65.175 1.00 49.34 376 VAL E C 1
ATOM 15341 O O . VAL E 1 376 ? 52.485 56.582 64.095 1.00 50.24 376 VAL E O 1
ATOM 15345 N N . ALA E 1 377 ? 52.396 56.583 66.376 1.00 49.51 377 ALA E N 1
ATOM 15346 C CA . ALA E 1 377 ? 52.605 58.019 66.517 1.00 49.67 377 ALA E CA 1
ATOM 15347 C C . ALA E 1 377 ? 53.956 58.399 65.918 1.00 50.07 377 ALA E C 1
ATOM 15348 O O . ALA E 1 377 ? 54.035 59.285 65.085 1.00 49.64 377 ALA E O 1
ATOM 15350 N N . GLU E 1 378 ? 54.989 57.680 66.314 1.00 50.78 378 GLU E N 1
ATOM 15351 C CA . GLU E 1 378 ? 56.339 57.806 65.738 1.00 52.76 378 GLU E CA 1
ATOM 15352 C C . GLU E 1 378 ? 56.327 57.710 64.168 1.00 52.66 378 GLU E C 1
ATOM 15353 O O . GLU E 1 378 ? 56.841 58.592 63.484 1.00 51.89 378 GLU E O 1
ATOM 15359 N N . LYS E 1 379 ? 55.692 56.671 63.598 1.00 52.57 379 LYS E N 1
ATOM 15360 C CA . LYS E 1 379 ? 55.663 56.534 62.113 1.00 52.06 379 LYS E CA 1
ATOM 15361 C C . LYS E 1 379 ? 54.822 57.602 61.414 1.00 51.64 379 LYS E C 1
ATOM 15362 O O . LYS E 1 379 ? 55.135 58.041 60.310 1.00 52.39 379 LYS E O 1
ATOM 15368 N N . LEU E 1 380 ? 53.770 58.040 62.065 1.00 51.65 380 LEU E N 1
ATOM 15369 C CA . LEU E 1 380 ? 52.928 59.095 61.518 1.00 52.83 380 LEU E CA 1
ATOM 15370 C C . LEU E 1 380 ? 53.663 60.455 61.431 1.00 52.45 380 LEU E C 1
ATOM 15371 O O . LEU E 1 380 ? 53.614 61.139 60.416 1.00 52.48 380 LEU E O 1
ATOM 15376 N N . ARG E 1 381 ? 54.333 60.814 62.514 1.00 52.88 381 ARG E N 1
ATOM 15377 C CA . ARG E 1 381 ? 55.182 61.993 62.578 1.00 54.53 381 ARG E CA 1
ATOM 15378 C C . ARG E 1 381 ? 56.188 61.943 61.437 1.00 53.02 381 ARG E C 1
ATOM 15379 O O . ARG E 1 381 ? 56.254 62.841 60.614 1.00 51.74 381 ARG E O 1
ATOM 15387 N N . SER E 1 382 ? 56.935 60.854 61.395 1.00 52.36 382 SER E N 1
ATOM 15388 C CA . SER E 1 382 ? 57.950 60.691 60.402 1.00 52.99 382 SER E CA 1
ATOM 15389 C C . SER E 1 382 ? 57.428 60.940 58.948 1.00 52.30 382 SER E C 1
ATOM 15390 O O . SER E 1 382 ? 58.104 61.582 58.141 1.00 52.88 382 SER E O 1
ATOM 15393 N N . VAL E 1 383 ? 56.212 60.482 58.635 1.00 51.28 383 VAL E N 1
ATOM 15394 C CA . VAL E 1 383 ? 55.704 60.591 57.272 1.00 49.85 383 VAL E CA 1
ATOM 15395 C C . VAL E 1 383 ? 55.282 61.993 57.006 1.00 50.34 383 VAL E C 1
ATOM 15396 O O . VAL E 1 383 ? 55.457 62.489 55.906 1.00 49.59 383 VAL E O 1
ATOM 15400 N N . MET E 1 384 ? 54.692 62.624 58.016 1.00 51.06 384 MET E N 1
ATOM 15401 C CA . MET E 1 384 ? 54.157 63.962 57.823 1.00 52.18 384 MET E CA 1
ATOM 15402 C C . MET E 1 384 ? 55.278 64.969 57.679 1.00 51.62 384 MET E C 1
ATOM 15403 O O . MET E 1 384 ? 55.231 65.838 56.822 1.00 51.50 384 MET E O 1
ATOM 15408 N N . VAL E 1 385 ? 56.289 64.821 58.517 1.00 51.90 385 VAL E N 1
ATOM 15409 C CA . VAL E 1 385 ? 57.527 65.596 58.405 1.00 52.60 385 VAL E CA 1
ATOM 15410 C C . VAL E 1 385 ? 58.074 65.450 56.970 1.00 52.37 385 VAL E C 1
ATOM 15411 O O . VAL E 1 385 ? 58.303 66.421 56.239 1.00 51.46 385 VAL E O 1
ATOM 15415 N N . SER E 1 386 ? 58.182 64.208 56.546 1.00 52.79 386 SER E N 1
ATOM 15416 C CA . SER E 1 386 ? 58.725 63.941 55.246 1.00 53.01 386 SER E CA 1
ATOM 15417 C C . SER E 1 386 ? 57.884 64.601 54.133 1.00 51.60 386 SER E C 1
ATOM 15418 O O . SER E 1 386 ? 58.428 65.230 53.245 1.00 51.92 386 SER E O 1
ATOM 15421 N N . SER E 1 387 ? 56.563 64.547 54.231 1.00 50.15 387 SER E N 1
ATOM 15422 C CA . SER E 1 387 ? 55.718 65.075 53.163 1.00 49.28 387 SER E CA 1
ATOM 15423 C C . SER E 1 387 ? 55.734 66.611 53.157 1.00 49.52 387 SER E C 1
ATOM 15424 O O . SER E 1 387 ? 55.602 67.261 52.131 1.00 48.06 387 SER E O 1
ATOM 15427 N N . PHE E 1 388 ? 55.869 67.201 54.333 1.00 50.63 388 PHE E N 1
ATOM 15428 C CA . PHE E 1 388 ? 56.015 68.649 54.431 1.00 51.48 388 PHE E CA 1
ATOM 15429 C C . PHE E 1 388 ? 57.251 69.189 53.679 1.00 51.59 388 PHE E C 1
ATOM 15430 O O . PHE E 1 388 ? 57.112 69.938 52.737 1.00 50.07 388 PHE E O 1
ATOM 15438 N N . GLU E 1 389 ? 58.449 68.781 54.096 1.00 53.00 389 GLU E N 1
ATOM 15439 C CA . GLU E 1 389 ? 59.655 69.056 53.323 1.00 53.79 389 GLU E CA 1
ATOM 15440 C C . GLU E 1 389 ? 59.425 68.871 51.835 1.00 53.63 389 GLU E C 1
ATOM 15441 O O . GLU E 1 389 ? 59.610 69.813 51.038 1.00 55.57 389 GLU E O 1
ATOM 15447 N N . THR E 1 390 ? 59.013 67.670 51.434 1.00 52.47 390 THR E N 1
ATOM 15448 C CA . THR E 1 390 ? 58.942 67.354 50.006 1.00 50.85 390 THR E CA 1
ATOM 15449 C C . THR E 1 390 ? 58.160 68.397 49.251 1.00 50.79 390 THR E C 1
ATOM 15450 O O . THR E 1 390 ? 58.594 68.900 48.199 1.00 50.00 390 THR E O 1
ATOM 15454 N N . ILE E 1 391 ? 56.970 68.699 49.768 1.00 51.63 391 ILE E N 1
ATOM 15455 C CA . ILE E 1 391 ? 56.102 69.641 49.079 1.00 52.28 391 ILE E CA 1
ATOM 15456 C C . ILE E 1 391 ? 56.679 71.052 49.140 1.00 52.86 391 ILE E C 1
ATOM 15457 O O . ILE E 1 391 ? 56.546 71.810 48.183 1.00 52.39 391 ILE E O 1
ATOM 15462 N N . TYR E 1 392 ? 57.308 71.371 50.271 1.00 53.11 392 TYR E N 1
ATOM 15463 C CA . TYR E 1 392 ? 57.957 72.658 50.482 1.00 54.09 392 TYR E CA 1
ATOM 15464 C C . TYR E 1 392 ? 59.083 72.854 49.442 1.00 53.52 392 TYR E C 1
ATOM 15465 O O . TYR E 1 392 ? 59.086 73.869 48.713 1.00 52.85 392 TYR E O 1
ATOM 15474 N N . GLN E 1 393 ? 59.967 71.863 49.316 1.00 52.72 393 GLN E N 1
ATOM 15475 C CA . GLN E 1 393 ? 61.034 71.909 48.281 1.00 53.33 393 GLN E CA 1
ATOM 15476 C C . GLN E 1 393 ? 60.529 72.069 46.874 1.00 52.41 393 GLN E C 1
ATOM 15477 O O . GLN E 1 393 ? 61.131 72.775 46.062 1.00 53.23 393 GLN E O 1
ATOM 15483 N N . THR E 1 394 ? 59.420 71.415 46.578 1.00 51.17 394 THR E N 1
ATOM 15484 C CA . THR E 1 394 ? 58.870 71.422 45.231 1.00 50.05 394 THR E CA 1
ATOM 15485 C C . THR E 1 394 ? 58.301 72.788 44.895 1.00 50.30 394 THR E C 1
ATOM 15486 O O . THR E 1 394 ? 58.330 73.240 43.742 1.00 49.70 394 THR E O 1
ATOM 15490 N N . ALA E 1 395 ? 57.703 73.422 45.899 1.00 51.23 395 ALA E N 1
ATOM 15491 C CA . ALA E 1 395 ? 57.175 74.792 45.738 1.00 51.49 395 ALA E CA 1
ATOM 15492 C C . ALA E 1 395 ? 58.372 75.702 45.347 1.00 51.46 395 ALA E C 1
ATOM 15493 O O . ALA E 1 395 ? 58.408 76.307 44.265 1.00 50.45 395 ALA E O 1
ATOM 15495 N N . ALA E 1 396 ? 59.378 75.682 46.229 1.00 51.93 396 ALA E N 1
ATOM 15496 C CA . ALA E 1 396 ? 60.632 76.417 46.064 1.00 52.45 396 ALA E CA 1
ATOM 15497 C C . ALA E 1 396 ? 61.329 76.132 44.715 1.00 52.77 396 ALA E C 1
ATOM 15498 O O . ALA E 1 396 ? 61.702 77.078 44.027 1.00 54.13 396 ALA E O 1
ATOM 15500 N N . THR E 1 397 ? 61.460 74.879 44.286 1.00 53.24 397 THR E N 1
ATOM 15501 C CA . THR E 1 397 ? 62.193 74.637 43.012 1.00 53.12 397 THR E CA 1
ATOM 15502 C C . THR E 1 397 ? 61.396 74.967 41.729 1.00 53.16 397 THR E C 1
ATOM 15503 O O . THR E 1 397 ? 61.960 75.383 40.682 1.00 53.00 397 THR E O 1
ATOM 15507 N N . HIS E 1 398 ? 60.084 74.792 41.792 1.00 53.20 398 HIS E N 1
ATOM 15508 C CA . HIS E 1 398 ? 59.237 75.065 40.630 1.00 53.18 398 HIS E CA 1
ATOM 15509 C C . HIS E 1 398 ? 58.664 76.470 40.557 1.00 53.61 398 HIS E C 1
ATOM 15510 O O . HIS E 1 398 ? 58.105 76.862 39.520 1.00 53.15 398 HIS E O 1
ATOM 15517 N N . LYS E 1 399 ? 58.786 77.191 41.670 1.00 53.81 399 LYS E N 1
ATOM 15518 C CA . LYS E 1 399 ? 58.338 78.563 41.770 1.00 54.38 399 LYS E CA 1
ATOM 15519 C C . LYS E 1 399 ? 56.817 78.560 41.677 1.00 54.01 399 LYS E C 1
ATOM 15520 O O . LYS E 1 399 ? 56.218 79.099 40.740 1.00 54.56 399 LYS E O 1
ATOM 15526 N N . VAL E 1 400 ? 56.210 77.856 42.644 1.00 53.30 400 VAL E N 1
ATOM 15527 C CA . VAL E 1 400 ? 54.767 77.775 42.763 1.00 51.39 400 VAL E CA 1
ATOM 15528 C C . VAL E 1 400 ? 54.446 77.771 44.214 1.00 51.65 400 VAL E C 1
ATOM 15529 O O . VAL E 1 400 ? 55.293 77.508 45.083 1.00 50.61 400 VAL E O 1
ATOM 15533 N N . ASP E 1 401 ? 53.190 78.064 44.487 1.00 52.74 401 ASP E N 1
ATOM 15534 C CA . ASP E 1 401 ? 52.660 77.954 45.849 1.00 52.80 401 ASP E CA 1
ATOM 15535 C C . ASP E 1 401 ? 52.591 76.496 46.336 1.00 52.04 401 ASP E C 1
ATOM 15536 O O . ASP E 1 401 ? 52.681 75.558 45.548 1.00 50.09 401 ASP E O 1
ATOM 15541 N N . MET E 1 402 ? 52.429 76.368 47.648 1.00 52.15 402 MET E N 1
ATOM 15542 C CA . MET E 1 402 ? 52.395 75.108 48.370 1.00 53.50 402 MET E CA 1
ATOM 15543 C C . MET E 1 402 ? 51.282 74.146 47.924 1.00 54.38 402 MET E C 1
ATOM 15544 O O . MET E 1 402 ? 51.445 72.924 48.029 1.00 54.48 402 MET E O 1
ATOM 15549 N N . ARG E 1 403 ? 50.152 74.703 47.486 1.00 54.48 403 ARG E N 1
ATOM 15550 C CA . ARG E 1 403 ? 49.009 73.896 47.141 1.00 54.59 403 ARG E CA 1
ATOM 15551 C C . ARG E 1 403 ? 49.252 73.262 45.777 1.00 53.40 403 ARG E C 1
ATOM 15552 O O . ARG E 1 403 ? 48.980 72.062 45.623 1.00 52.87 403 ARG E O 1
ATOM 15560 N N . LEU E 1 404 ? 49.781 74.030 44.821 1.00 51.40 404 LEU E N 1
ATOM 15561 C CA . LEU E 1 404 ? 50.139 73.452 43.527 1.00 51.01 404 LEU E CA 1
ATOM 15562 C C . LEU E 1 404 ? 51.315 72.453 43.659 1.00 49.81 404 LEU E C 1
ATOM 15563 O O . LEU E 1 404 ? 51.394 71.481 42.914 1.00 50.23 404 LEU E O 1
ATOM 15568 N N . ALA E 1 405 ? 52.219 72.718 44.594 1.00 47.91 405 ALA E N 1
ATOM 15569 C CA . ALA E 1 405 ? 53.334 71.832 44.849 1.00 46.64 405 ALA E CA 1
ATOM 15570 C C . ALA E 1 405 ? 52.768 70.464 45.355 1.00 46.66 405 ALA E C 1
ATOM 15571 O O . ALA E 1 405 ? 53.232 69.421 44.917 1.00 44.67 405 ALA E O 1
ATOM 15573 N N . ALA E 1 406 ? 51.795 70.531 46.284 1.00 45.79 406 ALA E N 1
ATOM 15574 C CA . ALA E 1 406 ? 51.120 69.369 46.821 1.00 46.16 406 ALA E CA 1
ATOM 15575 C C . ALA E 1 406 ? 50.433 68.536 45.738 1.00 44.78 406 ALA E C 1
ATOM 15576 O O . ALA E 1 406 ? 50.482 67.313 45.789 1.00 42.95 406 ALA E O 1
ATOM 15578 N N . TYR E 1 407 ? 49.825 69.203 44.771 1.00 43.75 407 TYR E N 1
ATOM 15579 C CA . TYR E 1 407 ? 49.176 68.521 43.702 1.00 43.80 407 TYR E CA 1
ATOM 15580 C C . TYR E 1 407 ? 50.209 67.892 42.770 1.00 43.56 407 TYR E C 1
ATOM 15581 O O . TYR E 1 407 ? 50.026 66.755 42.249 1.00 43.28 407 TYR E O 1
ATOM 15590 N N . MET E 1 408 ? 51.303 68.608 42.534 1.00 42.51 408 MET E N 1
ATOM 15591 C CA . MET E 1 408 ? 52.354 68.089 41.653 1.00 41.39 408 MET E CA 1
ATOM 15592 C C . MET E 1 408 ? 52.955 66.820 42.299 1.00 40.31 408 MET E C 1
ATOM 15593 O O . MET E 1 408 ? 53.081 65.787 41.630 1.00 38.03 408 MET E O 1
ATOM 15598 N N . THR E 1 409 ? 53.311 66.921 43.583 1.00 38.89 409 THR E N 1
ATOM 15599 C CA . THR E 1 409 ? 53.863 65.795 44.254 1.00 40.24 409 THR E CA 1
ATOM 15600 C C . THR E 1 409 ? 52.832 64.651 44.412 1.00 41.71 409 THR E C 1
ATOM 15601 O O . THR E 1 409 ? 53.233 63.512 44.445 1.00 42.94 409 THR E O 1
ATOM 15605 N N . GLY E 1 410 ? 51.532 64.963 44.375 1.00 42.01 410 GLY E N 1
ATOM 15606 C CA . GLY E 1 410 ? 50.490 63.987 44.470 1.00 43.20 410 GLY E CA 1
ATOM 15607 C C . GLY E 1 410 ? 50.360 63.033 43.282 1.00 43.85 410 GLY E C 1
ATOM 15608 O O . GLY E 1 410 ? 50.086 61.846 43.514 1.00 44.84 410 GLY E O 1
ATOM 15609 N N . ILE E 1 411 ? 50.499 63.541 42.049 1.00 43.70 411 ILE E N 1
ATOM 15610 C CA . ILE E 1 411 ? 50.387 62.714 40.838 1.00 44.62 411 ILE E CA 1
ATOM 15611 C C . ILE E 1 411 ? 51.740 62.244 40.329 1.00 44.07 411 ILE E C 1
ATOM 15612 O O . ILE E 1 411 ? 51.785 61.364 39.522 1.00 44.13 411 ILE E O 1
ATOM 15617 N N . ARG E 1 412 ? 52.810 62.878 40.770 1.00 43.97 412 ARG E N 1
ATOM 15618 C CA . ARG E 1 412 ? 54.161 62.555 40.331 1.00 44.09 412 ARG E CA 1
ATOM 15619 C C . ARG E 1 412 ? 54.429 61.030 40.386 1.00 42.22 412 ARG E C 1
ATOM 15620 O O . ARG E 1 412 ? 54.822 60.443 39.402 1.00 41.58 412 ARG E O 1
ATOM 15628 N N . LYS E 1 413 ? 54.189 60.408 41.528 1.00 40.21 413 LYS E N 1
ATOM 15629 C CA . LYS E 1 413 ? 54.532 59.030 41.690 1.00 41.17 413 LYS E CA 1
ATOM 15630 C C . LYS E 1 413 ? 53.795 58.165 40.699 1.00 39.03 413 LYS E C 1
ATOM 15631 O O . LYS E 1 413 ? 54.392 57.347 40.033 1.00 36.86 413 LYS E O 1
ATOM 15637 N N . SER E 1 414 ? 52.508 58.397 40.560 1.00 38.52 414 SER E N 1
ATOM 15638 C CA . SER E 1 414 ? 51.708 57.602 39.645 1.00 39.18 414 SER E CA 1
ATOM 15639 C C . SER E 1 414 ? 52.189 57.755 38.254 1.00 38.49 414 SER E C 1
ATOM 15640 O O . SER E 1 414 ? 52.174 56.799 37.471 1.00 39.98 414 SER E O 1
ATOM 15643 N N . ALA E 1 415 ? 52.547 58.999 37.958 1.00 38.49 415 ALA E N 1
ATOM 15644 C CA . ALA E 1 415 ? 52.897 59.441 36.652 1.00 38.22 415 ALA E CA 1
ATOM 15645 C C . ALA E 1 415 ? 54.195 58.762 36.343 1.00 36.29 415 ALA E C 1
ATOM 15646 O O . ALA E 1 415 ? 54.287 58.116 35.327 1.00 37.05 415 ALA E O 1
ATOM 15648 N N . GLU E 1 416 ? 55.156 58.828 37.238 1.00 34.91 416 GLU E N 1
ATOM 15649 C CA . GLU E 1 416 ? 56.459 58.134 37.017 1.00 35.93 416 GLU E CA 1
ATOM 15650 C C . GLU E 1 416 ? 56.335 56.589 36.893 1.00 35.07 416 GLU E C 1
ATOM 15651 O O . GLU E 1 416 ? 56.901 55.971 35.950 1.00 34.24 416 GLU E O 1
ATOM 15657 N N . ALA E 1 417 ? 55.529 56.017 37.799 1.00 33.13 417 ALA E N 1
ATOM 15658 C CA . ALA E 1 417 ? 55.194 54.612 37.793 1.00 33.32 417 ALA E CA 1
ATOM 15659 C C . ALA E 1 417 ? 54.566 54.187 36.422 1.00 33.69 417 ALA E C 1
ATOM 15660 O O . ALA E 1 417 ? 54.957 53.142 35.843 1.00 32.99 417 ALA E O 1
ATOM 15662 N N . SER E 1 418 ? 53.649 55.000 35.904 1.00 34.80 418 SER E N 1
ATOM 15663 C CA . SER E 1 418 ? 52.929 54.671 34.643 1.00 37.06 418 SER E CA 1
ATOM 15664 C C . SER E 1 418 ? 53.892 54.690 33.436 1.00 37.90 418 SER E C 1
ATOM 15665 O O . SER E 1 418 ? 53.771 53.852 32.515 1.00 40.59 418 SER E O 1
ATOM 15668 N N . ARG E 1 419 ? 54.818 55.636 33.438 1.00 37.32 419 ARG E N 1
ATOM 15669 C CA . ARG E 1 419 ? 55.929 55.640 32.466 1.00 39.39 419 ARG E CA 1
ATOM 15670 C C . ARG E 1 419 ? 56.839 54.417 32.521 1.00 36.53 419 ARG E C 1
ATOM 15671 O O . ARG E 1 419 ? 57.087 53.792 31.534 1.00 35.25 419 ARG E O 1
ATOM 15679 N N . PHE E 1 420 ? 57.319 54.106 33.699 1.00 35.42 420 PHE E N 1
ATOM 15680 C CA . PHE E 1 420 ? 58.201 52.952 33.849 1.00 37.27 420 PHE E CA 1
ATOM 15681 C C . PHE E 1 420 ? 57.518 51.660 33.461 1.00 35.97 420 PHE E C 1
ATOM 15682 O O . PHE E 1 420 ? 58.172 50.792 32.949 1.00 36.59 420 PHE E O 1
ATOM 15690 N N . ARG E 1 421 ? 56.218 51.545 33.698 1.00 35.61 421 ARG E N 1
ATOM 15691 C CA . ARG E 1 421 ? 55.525 50.299 33.359 1.00 36.21 421 ARG E CA 1
ATOM 15692 C C . ARG E 1 421 ? 55.197 50.174 31.849 1.00 37.34 421 ARG E C 1
ATOM 15693 O O . ARG E 1 421 ? 54.683 49.120 31.403 1.00 37.70 421 ARG E O 1
ATOM 15701 N N . GLY E 1 422 ? 55.431 51.255 31.098 1.00 37.68 422 GLY E N 1
ATOM 15702 C CA . GLY E 1 422 ? 55.256 51.245 29.648 1.00 37.70 422 GLY E CA 1
ATOM 15703 C C . GLY E 1 422 ? 53.830 51.563 29.265 1.00 38.76 422 GLY E C 1
ATOM 15704 O O . GLY E 1 422 ? 53.391 51.148 28.250 1.00 39.83 422 GLY E O 1
ATOM 15705 N N . TRP E 1 423 ? 53.076 52.297 30.074 1.00 40.62 423 TRP E N 1
ATOM 15706 C CA . TRP E 1 423 ? 51.660 52.598 29.717 1.00 40.93 423 TRP E CA 1
ATOM 15707 C C . TRP E 1 423 ? 51.484 53.804 28.786 1.00 41.78 423 TRP E C 1
ATOM 15708 O O . TRP E 1 423 ? 50.596 53.810 27.944 1.00 41.28 423 TRP E O 1
ATOM 15719 N N . VAL E 1 424 ? 52.337 54.809 28.986 1.00 43.96 424 VAL E N 1
ATOM 15720 C CA . VAL E 1 424 ? 52.434 55.993 28.136 1.00 45.83 424 VAL E CA 1
ATOM 15721 C C . VAL E 1 424 ? 53.841 56.586 28.160 1.00 46.95 424 VAL E C 1
ATOM 15722 O O . VAL E 1 424 ? 54.193 57.365 27.279 1.00 48.02 424 VAL E O 1
ATOM 15727 N N . ALA F 1 14 ? 42.306 15.870 82.683 1.00 69.75 14 ALA F N 1
ATOM 15728 C CA . ALA F 1 14 ? 41.044 15.672 83.486 1.00 69.77 14 ALA F CA 1
ATOM 15729 C C . ALA F 1 14 ? 40.288 14.451 82.910 1.00 69.52 14 ALA F C 1
ATOM 15730 O O . ALA F 1 14 ? 40.927 13.507 82.493 1.00 69.92 14 ALA F O 1
ATOM 15732 N N . LEU F 1 15 ? 38.957 14.483 82.833 1.00 69.34 15 LEU F N 1
ATOM 15733 C CA . LEU F 1 15 ? 38.147 13.276 82.552 1.00 68.18 15 LEU F CA 1
ATOM 15734 C C . LEU F 1 15 ? 36.856 13.610 81.798 1.00 66.68 15 LEU F C 1
ATOM 15735 O O . LEU F 1 15 ? 36.467 12.919 80.820 1.00 67.09 15 LEU F O 1
ATOM 15740 N N . ASN F 1 16 ? 36.150 14.615 82.301 1.00 63.78 16 ASN F N 1
ATOM 15741 C CA . ASN F 1 16 ? 35.178 15.301 81.477 1.00 62.18 16 ASN F CA 1
ATOM 15742 C C . ASN F 1 16 ? 35.863 16.608 81.097 1.00 59.26 16 ASN F C 1
ATOM 15743 O O . ASN F 1 16 ? 35.331 17.660 81.412 1.00 58.93 16 ASN F O 1
ATOM 15748 N N . LEU F 1 17 ? 37.045 16.552 80.479 1.00 56.11 17 LEU F N 1
ATOM 15749 C CA . LEU F 1 17 ? 37.702 17.760 79.988 1.00 54.21 17 LEU F CA 1
ATOM 15750 C C . LEU F 1 17 ? 36.733 18.645 79.126 1.00 51.87 17 LEU F C 1
ATOM 15751 O O . LEU F 1 17 ? 36.556 19.789 79.438 1.00 50.74 17 LEU F O 1
ATOM 15756 N N . PHE F 1 18 ? 36.005 18.096 78.161 1.00 49.39 18 PHE F N 1
ATOM 15757 C CA . PHE F 1 18 ? 35.083 18.942 77.353 1.00 48.47 18 PHE F CA 1
ATOM 15758 C C . PHE F 1 18 ? 33.939 19.567 78.160 1.00 47.87 18 PHE F C 1
ATOM 15759 O O . PHE F 1 18 ? 33.623 20.761 78.002 1.00 45.33 18 PHE F O 1
ATOM 15767 N N . LEU F 1 19 ? 33.262 18.761 78.994 1.00 49.00 19 LEU F N 1
ATOM 15768 C CA . LEU F 1 19 ? 32.135 19.307 79.844 1.00 49.14 19 LEU F CA 1
ATOM 15769 C C . LEU F 1 19 ? 32.680 20.404 80.757 1.00 48.05 19 LEU F C 1
ATOM 15770 O O . LEU F 1 19 ? 32.164 21.520 80.862 1.00 48.38 19 LEU F O 1
ATOM 15775 N N . SER F 1 20 ? 33.789 20.070 81.374 1.00 47.62 20 SER F N 1
ATOM 15776 C CA . SER F 1 20 ? 34.462 20.938 82.291 1.00 49.32 20 SER F CA 1
ATOM 15777 C C . SER F 1 20 ? 34.965 22.254 81.638 1.00 49.14 20 SER F C 1
ATOM 15778 O O . SER F 1 20 ? 34.898 23.326 82.257 1.00 49.65 20 SER F O 1
ATOM 15781 N N . THR F 1 21 ? 35.432 22.210 80.372 1.00 48.41 21 THR F N 1
ATOM 15782 C CA . THR F 1 21 ? 35.850 23.452 79.732 1.00 46.55 21 THR F CA 1
ATOM 15783 C C . THR F 1 21 ? 34.653 24.263 79.336 1.00 45.36 21 THR F C 1
ATOM 15784 O O . THR F 1 21 ? 34.686 25.473 79.475 1.00 43.82 21 THR F O 1
ATOM 15788 N N . GLN F 1 22 ? 33.585 23.608 78.892 1.00 45.15 22 GLN F N 1
ATOM 15789 C CA . GLN F 1 22 ? 32.324 24.311 78.593 1.00 45.49 22 GLN F CA 1
ATOM 15790 C C . GLN F 1 22 ? 31.737 25.107 79.797 1.00 45.75 22 GLN F C 1
ATOM 15791 O O . GLN F 1 22 ? 31.293 26.225 79.668 1.00 45.07 22 GLN F O 1
ATOM 15797 N N . THR F 1 23 ? 31.759 24.522 80.981 1.00 46.95 23 THR F N 1
ATOM 15798 C CA . THR F 1 23 ? 31.342 25.222 82.205 1.00 47.36 23 THR F CA 1
ATOM 15799 C C . THR F 1 23 ? 32.089 26.542 82.418 1.00 47.20 23 THR F C 1
ATOM 15800 O O . THR F 1 23 ? 31.470 27.567 82.643 1.00 47.59 23 THR F O 1
ATOM 15804 N N . ILE F 1 24 ? 33.417 26.496 82.351 1.00 47.40 24 ILE F N 1
ATOM 15805 C CA . ILE F 1 24 ? 34.287 27.696 82.373 1.00 47.48 24 ILE F CA 1
ATOM 15806 C C . ILE F 1 24 ? 33.880 28.765 81.340 1.00 47.93 24 ILE F C 1
ATOM 15807 O O . ILE F 1 24 ? 33.700 29.960 81.658 1.00 47.99 24 ILE F O 1
ATOM 15812 N N . ILE F 1 25 ? 33.655 28.335 80.116 1.00 47.12 25 ILE F N 1
ATOM 15813 C CA . ILE F 1 25 ? 33.285 29.276 79.076 1.00 46.74 25 ILE F CA 1
ATOM 15814 C C . ILE F 1 25 ? 32.006 29.926 79.429 1.00 45.54 25 ILE F C 1
ATOM 15815 O O . ILE F 1 25 ? 31.876 31.116 79.286 1.00 43.88 25 ILE F O 1
ATOM 15820 N N . LYS F 1 26 ? 31.057 29.113 79.851 1.00 46.58 26 LYS F N 1
ATOM 15821 C CA . LYS F 1 26 ? 29.746 29.585 80.290 1.00 48.82 26 LYS F CA 1
ATOM 15822 C C . LYS F 1 26 ? 29.806 30.674 81.394 1.00 48.60 26 LYS F C 1
ATOM 15823 O O . LYS F 1 26 ? 29.183 31.730 81.286 1.00 48.10 26 LYS F O 1
ATOM 15829 N N . GLU F 1 27 ? 30.592 30.400 82.428 1.00 48.78 27 GLU F N 1
ATOM 15830 C CA . GLU F 1 27 ? 30.698 31.281 83.568 1.00 49.71 27 GLU F CA 1
ATOM 15831 C C . GLU F 1 27 ? 31.402 32.566 83.159 1.00 49.40 27 GLU F C 1
ATOM 15832 O O . GLU F 1 27 ? 30.905 33.659 83.498 1.00 49.62 27 GLU F O 1
ATOM 15838 N N . ALA F 1 28 ? 32.495 32.448 82.379 1.00 48.52 28 ALA F N 1
ATOM 15839 C CA . ALA F 1 28 ? 33.228 33.634 81.894 1.00 48.40 28 ALA F CA 1
ATOM 15840 C C . ALA F 1 28 ? 32.340 34.514 80.971 1.00 48.61 28 ALA F C 1
ATOM 15841 O O . ALA F 1 28 ? 32.259 35.740 81.160 1.00 49.05 28 ALA F O 1
ATOM 15843 N N . LEU F 1 29 ? 31.606 33.907 80.047 1.00 48.24 29 LEU F N 1
ATOM 15844 C CA . LEU F 1 29 ? 30.704 34.693 79.185 1.00 48.23 29 LEU F CA 1
ATOM 15845 C C . LEU F 1 29 ? 29.583 35.369 79.985 1.00 49.78 29 LEU F C 1
ATOM 15846 O O . LEU F 1 29 ? 29.134 36.474 79.636 1.00 49.08 29 LEU F O 1
ATOM 15851 N N . ARG F 1 30 ? 29.089 34.689 81.039 1.00 51.47 30 ARG F N 1
ATOM 15852 C CA . ARG F 1 30 ? 28.061 35.290 81.921 1.00 52.28 30 ARG F CA 1
ATOM 15853 C C . ARG F 1 30 ? 28.619 36.522 82.615 1.00 51.39 30 ARG F C 1
ATOM 15854 O O . ARG F 1 30 ? 28.039 37.600 82.554 1.00 50.73 30 ARG F O 1
ATOM 15862 N N . LYS F 1 31 ? 29.788 36.381 83.203 1.00 52.65 31 LYS F N 1
ATOM 15863 C CA . LYS F 1 31 ? 30.390 37.487 83.936 1.00 53.94 31 LYS F CA 1
ATOM 15864 C C . LYS F 1 31 ? 30.719 38.669 83.026 1.00 54.65 31 LYS F C 1
ATOM 15865 O O . LYS F 1 31 ? 30.598 39.843 83.431 1.00 56.51 31 LYS F O 1
ATOM 15871 N N . LEU F 1 32 ? 31.079 38.379 81.777 1.00 53.89 32 LEU F N 1
ATOM 15872 C CA . LEU F 1 32 ? 31.219 39.412 80.773 1.00 52.54 32 LEU F CA 1
ATOM 15873 C C . LEU F 1 32 ? 29.876 40.077 80.459 1.00 51.84 32 LEU F C 1
ATOM 15874 O O . LEU F 1 32 ? 29.822 41.166 79.860 1.00 51.47 32 LEU F O 1
ATOM 15879 N N . GLY F 1 33 ? 28.777 39.406 80.782 1.00 51.19 33 GLY F N 1
ATOM 15880 C CA . GLY F 1 33 ? 27.440 39.974 80.528 1.00 50.49 33 GLY F CA 1
ATOM 15881 C C . GLY F 1 33 ? 26.792 39.646 79.192 1.00 50.08 33 GLY F C 1
ATOM 15882 O O . GLY F 1 33 ? 25.890 40.354 78.757 1.00 48.73 33 GLY F O 1
ATOM 15883 N N . TYR F 1 34 ? 27.249 38.575 78.525 1.00 49.81 34 TYR F N 1
ATOM 15884 C CA . TYR F 1 34 ? 26.681 38.167 77.223 1.00 48.12 34 TYR F CA 1
ATOM 15885 C C . TYR F 1 34 ? 25.445 37.346 77.503 1.00 47.63 34 TYR F C 1
ATOM 15886 O O . TYR F 1 34 ? 25.395 36.602 78.478 1.00 46.00 34 TYR F O 1
ATOM 15895 N N . PRO F 1 35 ? 24.432 37.483 76.658 1.00 47.71 35 PRO F N 1
ATOM 15896 C CA . PRO F 1 35 ? 23.358 36.503 76.771 1.00 47.91 35 PRO F CA 1
ATOM 15897 C C . PRO F 1 35 ? 23.865 35.082 76.396 1.00 48.48 35 PRO F C 1
ATOM 15898 O O . PRO F 1 35 ? 25.055 34.885 76.008 1.00 49.70 35 PRO F O 1
ATOM 15902 N N . GLY F 1 36 ? 22.992 34.102 76.583 1.00 48.34 36 GLY F N 1
ATOM 15903 C CA . GLY F 1 36 ? 23.314 32.702 76.378 1.00 47.86 36 GLY F CA 1
ATOM 15904 C C . GLY F 1 36 ? 23.553 32.323 74.924 1.00 47.25 36 GLY F C 1
ATOM 15905 O O . GLY F 1 36 ? 24.180 31.315 74.674 1.00 48.14 36 GLY F O 1
ATOM 15906 N N . ASP F 1 37 ? 23.043 33.090 73.976 1.00 46.17 37 ASP F N 1
ATOM 15907 C CA . ASP F 1 37 ? 23.308 32.797 72.549 1.00 47.12 37 ASP F CA 1
ATOM 15908 C C . ASP F 1 37 ? 24.825 32.888 72.196 1.00 45.51 37 ASP F C 1
ATOM 15909 O O . ASP F 1 37 ? 25.303 32.134 71.395 1.00 44.52 37 ASP F O 1
ATOM 15914 N N . MET F 1 38 ? 25.567 33.751 72.888 1.00 44.01 38 MET F N 1
ATOM 15915 C CA . MET F 1 38 ? 26.984 33.764 72.778 1.00 43.18 38 MET F CA 1
ATOM 15916 C C . MET F 1 38 ? 27.583 32.440 73.219 1.00 43.51 38 MET F C 1
ATOM 15917 O O . MET F 1 38 ? 28.605 32.016 72.693 1.00 43.71 38 MET F O 1
ATOM 15922 N N . TYR F 1 39 ? 26.976 31.774 74.188 1.00 44.28 39 TYR F N 1
ATOM 15923 C CA . TYR F 1 39 ? 27.587 30.552 74.710 1.00 43.24 39 TYR F CA 1
ATOM 15924 C C . TYR F 1 39 ? 27.240 29.396 73.765 1.00 42.56 39 TYR F C 1
ATOM 15925 O O . TYR F 1 39 ? 28.031 28.474 73.582 1.00 42.43 39 TYR F O 1
ATOM 15934 N N . GLU F 1 40 ? 26.064 29.443 73.192 1.00 42.18 40 GLU F N 1
ATOM 15935 C CA . GLU F 1 40 ? 25.707 28.466 72.158 1.00 43.39 40 GLU F CA 1
ATOM 15936 C C . GLU F 1 40 ? 26.725 28.462 70.989 1.00 42.95 40 GLU F C 1
ATOM 15937 O O . GLU F 1 40 ? 27.125 27.407 70.474 1.00 41.07 40 GLU F O 1
ATOM 15943 N N . LEU F 1 41 ? 27.141 29.661 70.617 1.00 43.60 41 LEU F N 1
ATOM 15944 C CA . LEU F 1 41 ? 28.125 29.871 69.571 1.00 44.07 41 LEU F CA 1
ATOM 15945 C C . LEU F 1 41 ? 29.483 29.322 69.994 1.00 43.92 41 LEU F C 1
ATOM 15946 O O . LEU F 1 41 ? 30.128 28.625 69.246 1.00 43.51 41 LEU F O 1
ATOM 15951 N N . MET F 1 42 ? 29.893 29.583 71.232 1.00 44.50 42 MET F N 1
ATOM 15952 C CA . MET F 1 42 ? 31.196 29.175 71.671 1.00 44.44 42 MET F CA 1
ATOM 15953 C C . MET F 1 42 ? 31.307 27.796 72.217 1.00 44.09 42 MET F C 1
ATOM 15954 O O . MET F 1 42 ? 32.428 27.307 72.365 1.00 44.40 42 MET F O 1
ATOM 15959 N N . LYS F 1 43 ? 30.214 27.118 72.517 1.00 44.23 43 LYS F N 1
ATOM 15960 C CA . LYS F 1 43 ? 30.355 25.827 73.272 1.00 45.09 43 LYS F CA 1
ATOM 15961 C C . LYS F 1 43 ? 30.920 24.679 72.425 1.00 44.86 43 LYS F C 1
ATOM 15962 O O . LYS F 1 43 ? 31.501 23.695 72.947 1.00 44.58 43 LYS F O 1
ATOM 15968 N N . GLU F 1 44 ? 30.763 24.817 71.111 1.00 44.42 44 GLU F N 1
ATOM 15969 C CA . GLU F 1 44 ? 31.149 23.776 70.148 1.00 44.35 44 GLU F CA 1
ATOM 15970 C C . GLU F 1 44 ? 32.032 24.423 68.991 1.00 42.36 44 GLU F C 1
ATOM 15971 O O . GLU F 1 44 ? 31.911 25.629 68.731 1.00 40.68 44 GLU F O 1
ATOM 15977 N N . PRO F 1 45 ? 32.999 23.674 68.391 1.00 40.05 45 PRO F N 1
ATOM 15978 C CA . PRO F 1 45 ? 33.799 24.341 67.334 1.00 38.27 45 PRO F CA 1
ATOM 15979 C C . PRO F 1 45 ? 32.980 24.679 66.092 1.00 34.47 45 PRO F C 1
ATOM 15980 O O . PRO F 1 45 ? 32.085 23.990 65.738 1.00 30.89 45 PRO F O 1
ATOM 15984 N N . GLN F 1 46 ? 33.280 25.794 65.492 1.00 34.56 46 GLN F N 1
ATOM 15985 C CA . GLN F 1 46 ? 32.823 26.124 64.146 1.00 34.98 46 GLN F CA 1
ATOM 15986 C C . GLN F 1 46 ? 32.942 24.940 63.133 1.00 34.22 46 GLN F C 1
ATOM 15987 O O . GLN F 1 46 ? 31.980 24.574 62.462 1.00 31.36 46 GLN F O 1
ATOM 15993 N N . ARG F 1 47 ? 34.098 24.297 63.137 1.00 33.74 47 ARG F N 1
ATOM 15994 C CA . ARG F 1 47 ? 34.291 23.130 62.325 1.00 33.21 47 ARG F CA 1
ATOM 15995 C C . ARG F 1 47 ? 35.060 22.094 63.063 1.00 32.27 47 ARG F C 1
ATOM 15996 O O . ARG F 1 47 ? 36.045 22.374 63.710 1.00 32.61 47 ARG F O 1
ATOM 16004 N N . MET F 1 48 ? 34.630 20.862 62.852 1.00 32.90 48 MET F N 1
ATOM 16005 C CA . MET F 1 48 ? 35.304 19.681 63.358 1.00 33.48 48 MET F CA 1
ATOM 16006 C C . MET F 1 48 ? 35.386 18.721 62.176 1.00 32.34 48 MET F C 1
ATOM 16007 O O . MET F 1 48 ? 34.349 18.331 61.610 1.00 30.46 48 MET F O 1
ATOM 16012 N N . LEU F 1 49 ? 36.602 18.286 61.877 1.00 32.32 49 LEU F N 1
ATOM 16013 C CA . LEU F 1 49 ? 36.811 17.379 60.763 1.00 32.38 49 LEU F CA 1
ATOM 16014 C C . LEU F 1 49 ? 37.490 16.134 61.271 1.00 31.02 49 LEU F C 1
ATOM 16015 O O . LEU F 1 49 ? 38.498 16.198 61.951 1.00 29.15 49 LEU F O 1
ATOM 16020 N N . THR F 1 50 ? 36.916 14.996 60.929 1.00 31.67 50 THR F N 1
ATOM 16021 C CA . THR F 1 50 ? 37.537 13.689 61.210 1.00 32.13 50 THR F CA 1
ATOM 16022 C C . THR F 1 50 ? 37.865 13.024 59.873 1.00 32.10 50 THR F C 1
ATOM 16023 O O . THR F 1 50 ? 37.059 12.993 58.904 1.00 32.42 50 THR F O 1
ATOM 16027 N N . VAL F 1 51 ? 39.061 12.484 59.827 1.00 32.18 51 VAL F N 1
ATOM 16028 C CA . VAL F 1 51 ? 39.592 11.904 58.585 1.00 32.59 51 VAL F CA 1
ATOM 16029 C C . VAL F 1 51 ? 40.078 10.520 58.864 1.00 33.83 51 VAL F C 1
ATOM 16030 O O . VAL F 1 51 ? 40.492 10.208 60.015 1.00 32.36 51 VAL F O 1
ATOM 16034 N N . ARG F 1 52 ? 40.049 9.719 57.809 1.00 33.87 52 ARG F N 1
ATOM 16035 C CA . ARG F 1 52 ? 40.669 8.399 57.841 1.00 35.28 52 ARG F CA 1
ATOM 16036 C C . ARG F 1 52 ? 41.778 8.387 56.844 1.00 35.08 52 ARG F C 1
ATOM 16037 O O . ARG F 1 52 ? 41.529 8.704 55.714 1.00 36.79 52 ARG F O 1
ATOM 16045 N N . ILE F 1 53 ? 42.964 7.979 57.295 1.00 35.07 53 ILE F N 1
ATOM 16046 C CA . ILE F 1 53 ? 44.225 8.123 56.655 1.00 34.66 53 ILE F CA 1
ATOM 16047 C C . ILE F 1 53 ? 44.889 6.748 56.537 1.00 35.46 53 ILE F C 1
ATOM 16048 O O . ILE F 1 53 ? 45.440 6.198 57.509 1.00 33.10 53 ILE F O 1
ATOM 16053 N N . PRO F 1 54 ? 44.936 6.238 55.299 1.00 36.09 54 PRO F N 1
ATOM 16054 C CA . PRO F 1 54 ? 45.630 4.974 55.059 1.00 35.38 54 PRO F CA 1
ATOM 16055 C C . PRO F 1 54 ? 47.117 5.203 55.004 1.00 35.18 54 PRO F C 1
ATOM 16056 O O . PRO F 1 54 ? 47.570 6.178 54.453 1.00 37.02 54 PRO F O 1
ATOM 16060 N N . VAL F 1 55 ? 47.896 4.291 55.539 1.00 34.91 55 VAL F N 1
ATOM 16061 C CA . VAL F 1 55 ? 49.296 4.471 55.623 1.00 34.16 55 VAL F CA 1
ATOM 16062 C C . VAL F 1 55 ? 49.927 3.131 55.417 1.00 36.40 55 VAL F C 1
ATOM 16063 O O . VAL F 1 55 ? 49.445 2.138 55.959 1.00 36.53 55 VAL F O 1
ATOM 16067 N N . LYS F 1 56 ? 50.970 3.109 54.586 1.00 37.47 56 LYS F N 1
ATOM 16068 C CA . LYS F 1 56 ? 51.737 1.923 54.313 1.00 38.65 56 LYS F CA 1
ATOM 16069 C C . LYS F 1 56 ? 52.725 1.720 55.448 1.00 37.78 56 LYS F C 1
ATOM 16070 O O . LYS F 1 56 ? 53.531 2.588 55.674 1.00 37.36 56 LYS F O 1
ATOM 16076 N N . MET F 1 57 ? 52.732 0.537 56.058 1.00 38.18 57 MET F N 1
ATOM 16077 C CA . MET F 1 57 ? 53.576 0.259 57.211 1.00 38.00 57 MET F CA 1
ATOM 16078 C C . MET F 1 57 ? 54.846 -0.419 56.713 1.00 38.77 57 MET F C 1
ATOM 16079 O O . MET F 1 57 ? 54.874 -0.954 55.607 1.00 39.12 57 MET F O 1
ATOM 16084 N N . ASP F 1 58 ? 55.905 -0.359 57.507 1.00 39.08 58 ASP F N 1
ATOM 16085 C CA . ASP F 1 58 ? 57.206 -0.910 57.129 1.00 40.50 58 ASP F CA 1
ATOM 16086 C C . ASP F 1 58 ? 57.081 -2.360 56.743 1.00 41.38 58 ASP F C 1
ATOM 16087 O O . ASP F 1 58 ? 57.743 -2.814 55.814 1.00 41.03 58 ASP F O 1
ATOM 16092 N N . ASN F 1 59 ? 56.197 -3.087 57.416 1.00 42.31 59 ASN F N 1
ATOM 16093 C CA . ASN F 1 59 ? 56.034 -4.511 57.113 1.00 43.03 59 ASN F CA 1
ATOM 16094 C C . ASN F 1 59 ? 55.148 -4.782 55.888 1.00 42.67 59 ASN F C 1
ATOM 16095 O O . ASN F 1 59 ? 54.791 -5.934 55.699 1.00 43.14 59 ASN F O 1
ATOM 16100 N N . GLY F 1 60 ? 54.746 -3.775 55.104 1.00 41.46 60 GLY F N 1
ATOM 16101 C CA . GLY F 1 60 ? 53.977 -4.065 53.857 1.00 41.17 60 GLY F CA 1
ATOM 16102 C C . GLY F 1 60 ? 52.440 -3.935 53.984 1.00 40.73 60 GLY F C 1
ATOM 16103 O O . GLY F 1 60 ? 51.747 -3.716 52.997 1.00 42.11 60 GLY F O 1
ATOM 16104 N N . SER F 1 61 ? 51.919 -4.063 55.189 1.00 38.18 61 SER F N 1
ATOM 16105 C CA . SER F 1 61 ? 50.532 -3.885 55.469 1.00 38.83 61 SER F CA 1
ATOM 16106 C C . SER F 1 61 ? 50.116 -2.419 55.373 1.00 37.54 61 SER F C 1
ATOM 16107 O O . SER F 1 61 ? 50.965 -1.534 55.449 1.00 38.13 61 SER F O 1
ATOM 16110 N N . VAL F 1 62 ? 48.806 -2.203 55.227 1.00 35.35 62 VAL F N 1
ATOM 16111 C CA . VAL F 1 62 ? 48.244 -0.887 55.194 1.00 35.32 62 VAL F CA 1
ATOM 16112 C C . VAL F 1 62 ? 47.391 -0.738 56.454 1.00 35.87 62 VAL F C 1
ATOM 16113 O O . VAL F 1 62 ? 46.449 -1.463 56.655 1.00 36.22 62 VAL F O 1
ATOM 16117 N N . LYS F 1 63 ? 47.769 0.194 57.306 1.00 36.55 63 LYS F N 1
ATOM 16118 C CA . LYS F 1 63 ? 47.004 0.550 58.511 1.00 37.36 63 LYS F CA 1
ATOM 16119 C C . LYS F 1 63 ? 46.284 1.887 58.287 1.00 36.97 63 LYS F C 1
ATOM 16120 O O . LYS F 1 63 ? 46.881 2.819 57.761 1.00 37.25 63 LYS F O 1
ATOM 16126 N N . VAL F 1 64 ? 45.001 1.956 58.656 1.00 35.18 64 VAL F N 1
ATOM 16127 C CA . VAL F 1 64 ? 44.208 3.129 58.473 1.00 35.18 64 VAL F CA 1
ATOM 16128 C C . VAL F 1 64 ? 43.936 3.860 59.803 1.00 37.16 64 VAL F C 1
ATOM 16129 O O . VAL F 1 64 ? 43.240 3.315 60.674 1.00 37.90 64 VAL F O 1
ATOM 16133 N N . PHE F 1 65 ? 44.419 5.120 59.935 1.00 38.21 65 PHE F N 1
ATOM 16134 C CA . PHE F 1 65 ? 44.325 5.929 61.178 1.00 37.10 65 PHE F CA 1
ATOM 16135 C C . PHE F 1 65 ? 43.176 6.923 61.189 1.00 37.58 65 PHE F C 1
ATOM 16136 O O . PHE F 1 65 ? 42.689 7.331 60.127 1.00 36.99 65 PHE F O 1
ATOM 16144 N N . THR F 1 66 ? 42.722 7.285 62.399 1.00 36.46 66 THR F N 1
ATOM 16145 C CA . THR F 1 66 ? 41.675 8.285 62.535 1.00 35.37 66 THR F CA 1
ATOM 16146 C C . THR F 1 66 ? 42.409 9.544 62.986 1.00 35.67 66 THR F C 1
ATOM 16147 O O . THR F 1 66 ? 43.264 9.504 63.928 1.00 36.00 66 THR F O 1
ATOM 16151 N N . GLY F 1 67 ? 42.087 10.633 62.302 1.00 33.51 67 GLY F N 1
ATOM 16152 C CA . GLY F 1 67 ? 42.688 11.929 62.571 1.00 33.93 67 GLY F CA 1
ATOM 16153 C C . GLY F 1 67 ? 41.618 12.967 62.787 1.00 31.83 67 GLY F C 1
ATOM 16154 O O . GLY F 1 67 ? 40.491 12.787 62.395 1.00 30.87 67 GLY F O 1
ATOM 16155 N N . TYR F 1 68 ? 41.974 14.040 63.443 1.00 31.94 68 TYR F N 1
ATOM 16156 C CA . TYR F 1 68 ? 40.999 15.074 63.749 1.00 32.47 68 TYR F CA 1
ATOM 16157 C C . TYR F 1 68 ? 41.578 16.430 63.613 1.00 31.62 68 TYR F C 1
ATOM 16158 O O . TYR F 1 68 ? 42.772 16.602 63.875 1.00 31.54 68 TYR F O 1
ATOM 16167 N N . ARG F 1 69 ? 40.728 17.413 63.287 1.00 31.90 69 ARG F N 1
ATOM 16168 C CA . ARG F 1 69 ? 41.125 18.850 63.371 1.00 32.07 69 ARG F CA 1
ATOM 16169 C C . ARG F 1 69 ? 39.925 19.672 63.817 1.00 32.29 69 ARG F C 1
ATOM 16170 O O . ARG F 1 69 ? 38.883 19.573 63.200 1.00 31.15 69 ARG F O 1
ATOM 16178 N N . SER F 1 70 ? 40.049 20.370 64.950 1.00 33.39 70 SER F N 1
ATOM 16179 C CA . SER F 1 70 ? 38.949 21.192 65.477 1.00 34.13 70 SER F CA 1
ATOM 16180 C C . SER F 1 70 ? 39.389 22.628 65.359 1.00 34.55 70 SER F C 1
ATOM 16181 O O . SER F 1 70 ? 40.495 22.989 65.811 1.00 32.65 70 SER F O 1
ATOM 16184 N N . GLN F 1 71 ? 38.505 23.424 64.756 1.00 34.94 71 GLN F N 1
ATOM 16185 C CA . GLN F 1 71 ? 38.760 24.816 64.540 1.00 35.37 71 GLN F CA 1
ATOM 16186 C C . GLN F 1 71 ? 37.681 25.528 65.292 1.00 34.79 71 GLN F C 1
ATOM 16187 O O . GLN F 1 71 ? 36.535 25.596 64.844 1.00 35.00 71 GLN F O 1
ATOM 16193 N N . HIS F 1 72 ? 38.042 26.076 66.444 1.00 35.36 72 HIS F N 1
ATOM 16194 C CA . HIS F 1 72 ? 37.001 26.511 67.407 1.00 36.09 72 HIS F CA 1
ATOM 16195 C C . HIS F 1 72 ? 36.222 27.708 66.929 1.00 34.40 72 HIS F C 1
ATOM 16196 O O . HIS F 1 72 ? 35.012 27.657 66.803 1.00 35.76 72 HIS F O 1
ATOM 16203 N N . ASN F 1 73 ? 36.916 28.792 66.694 1.00 33.79 73 ASN F N 1
ATOM 16204 C CA . ASN F 1 73 ? 36.276 30.059 66.320 1.00 34.82 73 ASN F CA 1
ATOM 16205 C C . ASN F 1 73 ? 37.317 30.963 65.627 1.00 35.28 73 ASN F C 1
ATOM 16206 O O . ASN F 1 73 ? 38.421 31.172 66.145 1.00 36.40 73 ASN F O 1
ATOM 16211 N N . ASP F 1 74 ? 36.987 31.466 64.449 1.00 35.31 74 ASP F N 1
ATOM 16212 C CA . ASP F 1 74 ? 37.971 32.227 63.653 1.00 36.12 74 ASP F CA 1
ATOM 16213 C C . ASP F 1 74 ? 37.520 33.681 63.488 1.00 36.61 74 ASP F C 1
ATOM 16214 O O . ASP F 1 74 ? 37.934 34.324 62.530 1.00 34.97 74 ASP F O 1
ATOM 16219 N N . ALA F 1 75 ? 36.680 34.188 64.428 1.00 35.88 75 ALA F N 1
ATOM 16220 C CA . ALA F 1 75 ? 36.207 35.583 64.379 1.00 36.33 75 ALA F CA 1
ATOM 16221 C C . ALA F 1 75 ? 37.347 36.549 64.389 1.00 36.45 75 ALA F C 1
ATOM 16222 O O . ALA F 1 75 ? 37.333 37.564 63.710 1.00 37.61 75 ALA F O 1
ATOM 16224 N N . VAL F 1 76 ? 38.377 36.216 65.127 1.00 36.57 76 VAL F N 1
ATOM 16225 C CA . VAL F 1 76 ? 39.463 37.141 65.327 1.00 36.76 76 VAL F CA 1
ATOM 16226 C C . VAL F 1 76 ? 40.569 36.917 64.311 1.00 36.95 76 VAL F C 1
ATOM 16227 O O . VAL F 1 76 ? 41.384 37.790 64.112 1.00 39.04 76 VAL F O 1
ATOM 16231 N N . GLY F 1 77 ? 40.664 35.740 63.746 1.00 37.50 77 GLY F N 1
ATOM 16232 C CA . GLY F 1 77 ? 41.795 35.406 62.921 1.00 37.98 77 GLY F CA 1
ATOM 16233 C C . GLY F 1 77 ? 41.848 33.933 62.641 1.00 38.16 77 GLY F C 1
ATOM 16234 O O . GLY F 1 77 ? 40.910 33.189 63.003 1.00 39.28 77 GLY F O 1
ATOM 16235 N N . PRO F 1 78 ? 42.909 33.503 61.933 1.00 38.00 78 PRO F N 1
ATOM 16236 C CA . PRO F 1 78 ? 42.953 32.112 61.676 1.00 37.18 78 PRO F CA 1
ATOM 16237 C C . PRO F 1 78 ? 43.117 31.364 62.994 1.00 37.44 78 PRO F C 1
ATOM 16238 O O . PRO F 1 78 ? 43.632 31.923 63.995 1.00 36.47 78 PRO F O 1
ATOM 16242 N N . THR F 1 79 ? 42.743 30.084 62.967 1.00 36.67 79 THR F N 1
ATOM 16243 C CA . THR F 1 79 ? 42.881 29.235 64.120 1.00 36.09 79 THR F CA 1
ATOM 16244 C C . THR F 1 79 ? 44.323 28.741 64.205 1.00 36.26 79 THR F C 1
ATOM 16245 O O . THR F 1 79 ? 45.055 28.720 63.193 1.00 34.99 79 THR F O 1
ATOM 16249 N N . LYS F 1 80 ? 44.718 28.340 65.420 1.00 35.97 80 LYS F N 1
ATOM 16250 C CA . LYS F 1 80 ? 46.129 28.118 65.807 1.00 36.30 80 LYS F CA 1
ATOM 16251 C C . LYS F 1 80 ? 46.195 27.022 66.876 1.00 37.22 80 LYS F C 1
ATOM 16252 O O . LYS F 1 80 ? 45.538 27.116 67.938 1.00 36.91 80 LYS F O 1
ATOM 16258 N N . GLY F 1 81 ? 46.982 25.990 66.639 1.00 37.51 81 GLY F N 1
ATOM 16259 C CA . GLY F 1 81 ? 47.158 24.998 67.677 1.00 37.76 81 GLY F CA 1
ATOM 16260 C C . GLY F 1 81 ? 47.727 23.712 67.228 1.00 36.95 81 GLY F C 1
ATOM 16261 O O . GLY F 1 81 ? 47.628 23.353 66.062 1.00 37.85 81 GLY F O 1
ATOM 16262 N N . GLY F 1 82 ? 48.291 23.005 68.190 1.00 36.37 82 GLY F N 1
ATOM 16263 C CA . GLY F 1 82 ? 49.123 21.859 67.905 1.00 36.31 82 GLY F CA 1
ATOM 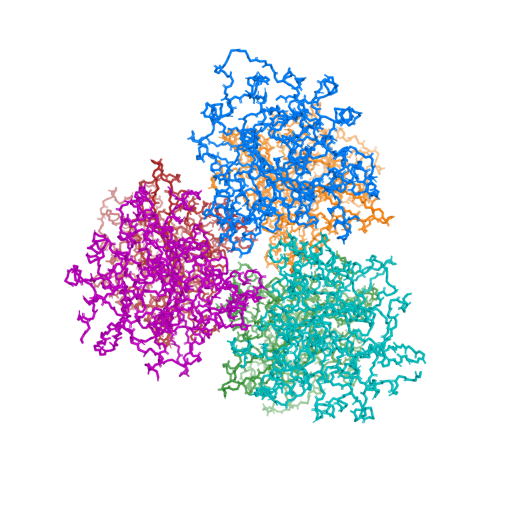16264 C C . GLY F 1 82 ? 48.346 20.616 67.512 1.00 36.14 82 GLY F C 1
ATOM 16265 O O . GLY F 1 82 ? 47.121 20.573 67.640 1.00 34.26 82 GLY F O 1
ATOM 16266 N N . VAL F 1 83 ? 49.116 19.636 67.023 1.00 36.08 83 VAL F N 1
ATOM 16267 C CA . VAL F 1 83 ? 48.688 18.299 66.698 1.00 36.97 83 VAL F CA 1
ATOM 16268 C C . VAL F 1 83 ? 49.455 17.338 67.578 1.00 37.60 83 VAL F C 1
ATOM 16269 O O . VAL F 1 83 ? 50.707 17.390 67.669 1.00 37.85 83 VAL F O 1
ATOM 16273 N N . ARG F 1 84 ? 48.722 16.415 68.175 1.00 38.59 84 ARG F N 1
ATOM 16274 C CA . ARG F 1 84 ? 49.323 15.374 68.977 1.00 40.12 84 ARG F CA 1
ATOM 16275 C C . ARG F 1 84 ? 49.086 14.024 68.390 1.00 38.17 84 ARG F C 1
ATOM 16276 O O . ARG F 1 84 ? 48.048 13.785 67.821 1.00 38.67 84 ARG F O 1
ATOM 16284 N N . PHE F 1 85 ? 50.058 13.145 68.580 1.00 38.10 85 PHE F N 1
ATOM 16285 C CA . PHE F 1 85 ? 49.998 11.762 68.213 1.00 38.56 85 PHE F CA 1
ATOM 16286 C C . PHE F 1 85 ? 49.962 10.933 69.517 1.00 39.73 85 PHE F C 1
ATOM 16287 O O . PHE F 1 85 ? 50.978 10.801 70.214 1.00 40.31 85 PHE F O 1
ATOM 16295 N N . HIS F 1 86 ? 48.809 10.376 69.846 1.00 40.55 86 HIS F N 1
ATOM 16296 C CA . HIS F 1 86 ? 48.683 9.643 71.073 1.00 41.43 86 HIS F CA 1
ATOM 16297 C C . HIS F 1 86 ? 47.611 8.589 70.974 1.00 40.30 86 HIS F C 1
ATOM 16298 O O . HIS F 1 86 ? 46.621 8.762 70.242 1.00 39.39 86 HIS F O 1
ATOM 16305 N N . PRO F 1 87 ? 47.807 7.470 71.712 1.00 41.02 87 PRO F N 1
ATOM 16306 C CA . PRO F 1 87 ? 46.763 6.401 71.755 1.00 41.69 87 PRO F CA 1
ATOM 16307 C C . PRO F 1 87 ? 45.435 6.797 72.355 1.00 42.77 87 PRO F C 1
ATOM 16308 O O . PRO F 1 87 ? 44.432 6.162 72.040 1.00 44.63 87 PRO F O 1
ATOM 16312 N N . GLU F 1 88 ? 45.402 7.815 73.206 1.00 43.97 88 GLU F N 1
ATOM 16313 C CA . GLU F 1 88 ? 44.168 8.222 73.855 1.00 45.26 88 GLU F CA 1
ATOM 16314 C C . GLU F 1 88 ? 43.572 9.475 73.251 1.00 45.23 88 GLU F C 1
ATOM 16315 O O . GLU F 1 88 ? 42.633 10.049 73.830 1.00 44.66 88 GLU F O 1
ATOM 16321 N N . VAL F 1 89 ? 44.091 9.923 72.088 1.00 43.95 89 VAL F N 1
ATOM 16322 C CA . VAL F 1 89 ? 43.467 11.030 71.379 1.00 42.71 89 VAL F CA 1
ATOM 16323 C C . VAL F 1 89 ? 42.019 10.579 71.213 1.00 41.11 89 VAL F C 1
ATOM 16324 O O . VAL F 1 89 ? 41.774 9.433 70.934 1.00 40.65 89 VAL F O 1
ATOM 16328 N N . ASN F 1 90 ? 41.079 11.479 71.423 1.00 40.47 90 ASN F N 1
ATOM 16329 C CA . ASN F 1 90 ? 39.709 11.310 70.999 1.00 40.94 90 ASN F CA 1
ATOM 16330 C C . ASN F 1 90 ? 39.140 12.674 70.603 1.00 39.85 90 ASN F C 1
ATOM 16331 O O . ASN F 1 90 ? 39.656 13.730 70.940 1.00 37.64 90 ASN F O 1
ATOM 16336 N N . GLU F 1 91 ? 38.028 12.615 69.903 1.00 40.41 91 GLU F N 1
ATOM 16337 C CA . GLU F 1 91 ? 37.365 13.787 69.371 1.00 41.65 91 GLU F CA 1
ATOM 16338 C C . GLU F 1 91 ? 37.041 14.855 70.387 1.00 42.36 91 GLU F C 1
ATOM 16339 O O . GLU F 1 91 ? 37.309 16.026 70.145 1.00 41.98 91 GLU F O 1
ATOM 16345 N N . GLU F 1 92 ? 36.418 14.472 71.516 1.00 43.36 92 GLU F N 1
ATOM 16346 C CA . GLU F 1 92 ? 36.042 15.467 72.551 1.00 43.55 92 GLU F CA 1
ATOM 16347 C C . GLU F 1 92 ? 37.248 16.114 73.129 1.00 40.97 92 GLU F C 1
ATOM 16348 O O . GLU F 1 92 ? 37.225 17.266 73.414 1.00 40.42 92 GLU F O 1
ATOM 16354 N N . LYS F 1 93 ? 38.309 15.377 73.338 1.00 40.42 93 LYS F N 1
ATOM 16355 C CA . LYS F 1 93 ? 39.500 15.982 73.880 1.00 42.03 93 LYS F CA 1
ATOM 16356 C C . LYS F 1 93 ? 40.089 17.035 72.932 1.00 41.26 93 LYS F C 1
ATOM 16357 O O . LYS F 1 93 ? 40.460 18.094 73.356 1.00 39.76 93 LYS F O 1
ATOM 16363 N N . VAL F 1 94 ? 40.145 16.726 71.647 1.00 40.49 94 VAL F N 1
ATOM 16364 C CA . VAL F 1 94 ? 40.619 17.657 70.639 1.00 38.99 94 VAL F CA 1
ATOM 16365 C C . VAL F 1 94 ? 39.795 18.915 70.635 1.00 39.23 94 VAL F C 1
ATOM 16366 O O . VAL F 1 94 ? 40.374 20.031 70.699 1.00 39.11 94 VAL F O 1
ATOM 16370 N N . LYS F 1 95 ? 38.480 18.773 70.646 1.00 38.71 95 LYS F N 1
ATOM 16371 C CA . LYS F 1 95 ? 37.645 19.976 70.746 1.00 40.94 95 LYS F CA 1
ATOM 16372 C C . LYS F 1 95 ? 37.915 20.776 72.044 1.00 41.15 95 LYS F C 1
ATOM 16373 O O . LYS F 1 95 ? 38.025 21.997 72.024 1.00 41.03 95 LYS F O 1
ATOM 16379 N N . ALA F 1 96 ? 38.073 20.076 73.173 1.00 42.33 96 ALA F N 1
ATOM 16380 C CA . ALA F 1 96 ? 38.251 20.768 74.483 1.00 42.02 96 ALA F CA 1
ATOM 16381 C C . ALA F 1 96 ? 39.509 21.584 74.356 1.00 41.24 96 ALA F C 1
ATOM 16382 O O . ALA F 1 96 ? 39.534 22.785 74.650 1.00 40.77 96 ALA F O 1
ATOM 16384 N N . LEU F 1 97 ? 40.537 20.949 73.821 1.00 41.15 97 LEU F N 1
ATOM 16385 C CA . LEU F 1 97 ? 41.818 21.625 73.742 1.00 41.19 97 LEU F CA 1
ATOM 16386 C C . LEU F 1 97 ? 41.797 22.827 72.791 1.00 40.86 97 LEU F C 1
ATOM 16387 O O . LEU F 1 97 ? 42.512 23.820 73.035 1.00 41.45 97 LEU F O 1
ATOM 16392 N N . SER F 1 98 ? 40.930 22.796 71.773 1.00 40.16 98 SER F N 1
ATOM 16393 C CA . SER F 1 98 ? 40.910 23.908 70.842 1.00 39.63 98 SER F CA 1
ATOM 16394 C C . SER F 1 98 ? 40.334 25.129 71.487 1.00 39.53 98 SER F C 1
ATOM 16395 O O . SER F 1 98 ? 40.759 26.274 71.174 1.00 38.04 98 SER F O 1
ATOM 16398 N N . ILE F 1 99 ? 39.347 24.899 72.352 1.00 40.93 99 ILE F N 1
ATOM 16399 C CA . ILE F 1 99 ? 38.717 26.018 73.126 1.00 41.22 99 ILE F CA 1
ATOM 16400 C C . ILE F 1 99 ? 39.752 26.603 74.055 1.00 40.89 99 ILE F C 1
ATOM 16401 O O . ILE F 1 99 ? 39.911 27.789 74.106 1.00 39.85 99 ILE F O 1
ATOM 16406 N N . TRP F 1 100 ? 40.525 25.754 74.715 1.00 42.43 100 TRP F N 1
ATOM 16407 C CA . TRP F 1 100 ? 41.616 26.241 75.569 1.00 44.26 100 TRP F CA 1
ATOM 16408 C C . TRP F 1 100 ? 42.589 27.128 74.809 1.00 44.29 100 TRP F C 1
ATOM 16409 O O . TRP F 1 100 ? 43.068 28.156 75.356 1.00 44.65 100 TRP F O 1
ATOM 16420 N N . MET F 1 101 ? 42.921 26.721 73.562 1.00 43.70 101 MET F N 1
ATOM 16421 C CA . MET F 1 101 ? 43.726 27.560 72.670 1.00 42.42 101 MET F CA 1
ATOM 16422 C C . MET F 1 101 ? 43.075 28.877 72.425 1.00 40.17 101 MET F C 1
ATOM 16423 O O . MET F 1 101 ? 43.737 29.897 72.479 1.00 37.10 101 MET F O 1
ATOM 16428 N N . THR F 1 102 ? 41.784 28.872 72.147 1.00 39.78 102 THR F N 1
ATOM 16429 C CA . THR F 1 102 ? 41.141 30.167 71.952 1.00 40.04 102 THR F CA 1
ATOM 16430 C C . THR F 1 102 ? 41.504 31.030 73.166 1.00 41.59 102 THR F C 1
ATOM 16431 O O . THR F 1 102 ? 41.990 32.150 72.994 1.00 43.24 102 THR F O 1
ATOM 16435 N N . LEU F 1 103 ? 41.402 30.471 74.390 1.00 41.56 103 LEU F N 1
ATOM 16436 C CA . LEU F 1 103 ? 41.611 31.280 75.586 1.00 41.53 103 LEU F CA 1
ATOM 16437 C C . LEU F 1 103 ? 43.006 31.828 75.641 1.00 40.90 103 LEU F C 1
ATOM 16438 O O . LEU F 1 103 ? 43.201 32.975 75.998 1.00 40.07 103 LEU F O 1
ATOM 16443 N N . LYS F 1 104 ? 43.989 30.982 75.374 1.00 41.67 104 LYS F N 1
ATOM 16444 C CA . LYS F 1 104 ? 45.363 31.449 75.394 1.00 42.33 104 LYS F CA 1
ATOM 16445 C C . LYS F 1 104 ? 45.609 32.609 74.374 1.00 42.36 104 LYS F C 1
ATOM 16446 O O . LYS F 1 104 ? 46.277 33.614 74.715 1.00 40.57 104 LYS F O 1
ATOM 16452 N N . CYS F 1 105 ? 45.044 32.468 73.149 1.00 41.44 105 CYS F N 1
ATOM 16453 C CA . CYS F 1 105 ? 45.126 33.497 72.114 1.00 40.63 105 CYS F CA 1
ATOM 16454 C C . CYS F 1 105 ? 44.559 34.810 72.640 1.00 40.36 105 CYS F C 1
ATOM 16455 O O . CYS F 1 105 ? 45.176 35.852 72.490 1.00 39.10 105 CYS F O 1
ATOM 16458 N N . GLY F 1 106 ? 43.394 34.752 73.267 1.00 40.61 106 GLY F N 1
ATOM 16459 C CA . GLY F 1 106 ? 42.798 35.938 73.916 1.00 41.57 106 GLY F CA 1
ATOM 16460 C C . GLY F 1 106 ? 43.703 36.548 74.984 1.00 42.83 106 GLY F C 1
ATOM 16461 O O . GLY F 1 106 ? 43.908 37.768 75.046 1.00 43.59 106 GLY F O 1
ATOM 16462 N N . ILE F 1 107 ? 44.304 35.686 75.786 1.00 43.15 107 ILE F N 1
ATOM 16463 C CA . ILE F 1 107 ? 45.108 36.165 76.885 1.00 44.02 107 ILE F CA 1
ATOM 16464 C C . ILE F 1 107 ? 46.319 36.936 76.373 1.00 44.03 107 ILE F C 1
ATOM 16465 O O . ILE F 1 107 ? 46.593 38.036 76.848 1.00 45.34 107 ILE F O 1
ATOM 16470 N N . ALA F 1 108 ? 47.022 36.377 75.392 1.00 43.79 108 ALA F N 1
ATOM 16471 C CA . ALA F 1 108 ? 48.161 37.047 74.780 1.00 42.99 108 ALA F CA 1
ATOM 16472 C C . ALA F 1 108 ? 47.715 38.090 73.702 1.00 42.90 108 ALA F C 1
ATOM 16473 O O . ALA F 1 108 ? 48.533 38.763 73.158 1.00 43.42 108 ALA F O 1
ATOM 16475 N N . ASN F 1 109 ? 46.421 38.281 73.457 1.00 43.22 109 ASN F N 1
ATOM 16476 C CA . ASN F 1 109 ? 45.952 39.258 72.423 1.00 43.83 109 ASN F CA 1
ATOM 16477 C C . ASN F 1 109 ? 46.479 38.915 71.001 1.00 44.26 109 ASN F C 1
ATOM 16478 O O . ASN F 1 109 ? 46.676 39.780 70.161 1.00 45.99 109 ASN F O 1
ATOM 16483 N N . LEU F 1 110 ? 46.632 37.624 70.732 1.00 44.03 110 LEU F N 1
ATOM 16484 C CA . LEU F 1 110 ? 47.028 37.144 69.440 1.00 43.30 110 LEU F CA 1
ATOM 16485 C C . LEU F 1 110 ? 45.844 37.310 68.435 1.00 42.11 110 LEU F C 1
ATOM 16486 O O . LEU F 1 110 ? 44.713 37.206 68.801 1.00 42.44 110 LEU F O 1
ATOM 16491 N N . PRO F 1 111 ? 46.128 37.610 67.167 1.00 41.15 111 PRO F N 1
ATOM 16492 C CA . PRO F 1 111 ? 45.123 37.733 66.128 1.00 40.48 111 PRO F CA 1
ATOM 16493 C C . PRO F 1 111 ? 44.796 36.346 65.568 1.00 40.13 111 PRO F C 1
ATOM 16494 O O . PRO F 1 111 ? 44.821 36.135 64.357 1.00 39.82 111 PRO F O 1
ATOM 16498 N N . TYR F 1 112 ? 44.444 35.449 66.500 1.00 38.91 112 TYR F N 1
ATOM 16499 C CA . TYR F 1 112 ? 44.149 34.062 66.280 1.00 38.33 112 TYR F CA 1
ATOM 16500 C C . TYR F 1 112 ? 42.908 33.630 67.070 1.00 38.66 112 TYR F C 1
ATOM 16501 O O . TYR F 1 112 ? 42.617 34.182 68.123 1.00 38.47 112 TYR F O 1
ATOM 16510 N N . GLY F 1 113 ? 42.202 32.627 66.538 1.00 37.95 113 GLY F N 1
ATOM 16511 C CA . GLY F 1 113 ? 41.337 31.719 67.292 1.00 36.04 113 GLY F CA 1
ATOM 16512 C C . GLY F 1 113 ? 42.023 30.407 67.532 1.00 35.26 113 GLY F C 1
ATOM 16513 O O . GLY F 1 113 ? 43.130 30.187 67.072 1.00 36.06 113 GLY F O 1
ATOM 16514 N N . GLY F 1 114 ? 41.414 29.538 68.328 1.00 35.11 114 GLY F N 1
ATOM 16515 C CA . GLY F 1 114 ? 42.028 28.285 68.680 1.00 33.60 114 GLY F CA 1
ATOM 16516 C C . GLY F 1 114 ? 41.734 27.105 67.739 1.00 34.02 114 GLY F C 1
ATOM 16517 O O . GLY F 1 114 ? 40.645 26.977 67.175 1.00 32.77 114 GLY F O 1
ATOM 16518 N N . GLY F 1 115 ? 42.707 26.212 67.622 1.00 33.28 115 GLY F N 1
ATOM 16519 C CA . GLY F 1 115 ? 42.501 25.001 66.830 1.00 33.77 115 GLY F CA 1
ATOM 16520 C C . GLY F 1 115 ? 43.350 23.919 67.446 1.00 34.10 115 GLY F C 1
ATOM 16521 O O . GLY F 1 115 ? 44.278 24.208 68.245 1.00 35.46 115 GLY F O 1
ATOM 16522 N N . LYS F 1 116 ? 43.014 22.680 67.157 1.00 33.44 116 LYS F N 1
ATOM 16523 C CA . LYS F 1 116 ? 43.792 21.548 67.636 1.00 33.85 116 LYS F CA 1
ATOM 16524 C C . LYS F 1 116 ? 43.594 20.402 66.721 1.00 32.66 116 LYS F C 1
ATOM 16525 O O . LYS F 1 116 ? 42.534 20.281 66.089 1.00 32.33 116 LYS F O 1
ATOM 16531 N N . GLY F 1 117 ? 44.545 19.491 66.715 1.00 32.77 117 GLY F N 1
ATOM 16532 C CA . GLY F 1 117 ? 44.324 18.250 66.033 1.00 32.84 117 GLY F CA 1
ATOM 16533 C C . GLY F 1 117 ? 44.906 17.128 66.825 1.00 33.70 117 GLY F C 1
ATOM 16534 O O . GLY F 1 117 ? 45.624 17.327 67.814 1.00 32.32 117 GLY F O 1
ATOM 16535 N N . GLY F 1 118 ? 44.603 15.925 66.368 1.00 34.94 118 GLY F N 1
ATOM 16536 C CA . GLY F 1 118 ? 45.353 14.771 66.816 1.00 35.49 118 GLY F CA 1
ATOM 16537 C C . GLY F 1 118 ? 45.144 13.574 65.946 1.00 35.11 118 GLY F C 1
ATOM 16538 O O . GLY F 1 118 ? 44.253 13.533 65.100 1.00 34.90 118 GLY F O 1
ATOM 16539 N N . ILE F 1 119 ? 46.018 12.616 66.166 1.00 35.05 119 ILE F N 1
ATOM 16540 C CA . ILE F 1 119 ? 45.902 11.314 65.598 1.00 34.85 119 ILE F CA 1
ATOM 16541 C C . ILE F 1 119 ? 45.991 10.191 66.637 1.00 34.49 119 ILE F C 1
ATOM 16542 O O . ILE F 1 119 ? 46.921 10.136 67.474 1.00 33.70 119 ILE F O 1
ATOM 16547 N N . ILE F 1 120 ? 45.057 9.264 66.497 1.00 35.11 120 ILE F N 1
ATOM 16548 C CA . ILE F 1 120 ? 45.001 8.093 67.283 1.00 35.97 120 ILE F CA 1
ATOM 16549 C C . ILE F 1 120 ? 46.044 7.133 66.786 1.00 37.13 120 ILE F C 1
ATOM 16550 O O . ILE F 1 120 ? 45.883 6.405 65.771 1.00 36.27 120 ILE F O 1
ATOM 16555 N N . CYS F 1 121 ? 47.120 7.107 67.542 1.00 38.73 121 CYS F N 1
ATOM 16556 C CA . CYS F 1 121 ? 48.213 6.231 67.205 1.00 39.09 121 CYS F CA 1
ATOM 16557 C C . CYS F 1 121 ? 49.180 6.207 68.346 1.00 39.83 121 CYS F C 1
ATOM 16558 O O . CYS F 1 121 ? 49.134 7.056 69.232 1.00 38.06 121 CYS F O 1
ATOM 16561 N N . ASP F 1 122 ? 50.159 5.333 68.210 1.00 42.16 122 ASP F N 1
ATOM 16562 C CA . ASP F 1 122 ? 51.229 5.276 69.176 1.00 44.63 122 ASP F CA 1
ATOM 16563 C C . ASP F 1 122 ? 52.604 5.351 68.550 1.00 45.12 122 ASP F C 1
ATOM 16564 O O . ASP F 1 122 ? 53.131 4.346 68.100 1.00 45.74 122 ASP F O 1
ATOM 16569 N N . PRO F 1 123 ? 53.188 6.552 68.537 1.00 47.12 123 PRO F N 1
ATOM 16570 C CA . PRO F 1 123 ? 54.469 6.828 67.893 1.00 48.61 123 PRO F CA 1
ATOM 16571 C C . PRO F 1 123 ? 55.612 6.032 68.457 1.00 50.33 123 PRO F C 1
ATOM 16572 O O . PRO F 1 123 ? 56.626 5.815 67.753 1.00 51.16 123 PRO F O 1
ATOM 16576 N N . ARG F 1 124 ? 55.474 5.606 69.713 1.00 50.66 124 ARG F N 1
ATOM 16577 C CA . ARG F 1 124 ? 56.546 4.876 70.363 1.00 51.16 124 ARG F CA 1
ATOM 16578 C C . ARG F 1 124 ? 56.807 3.531 69.733 1.00 50.20 124 ARG F C 1
ATOM 16579 O O . ARG F 1 124 ? 57.910 3.027 69.793 1.00 51.22 124 ARG F O 1
ATOM 16587 N N . THR F 1 125 ? 55.809 2.944 69.103 1.00 49.14 125 THR F N 1
ATOM 16588 C CA . THR F 1 125 ? 56.027 1.688 68.420 1.00 48.71 125 THR F CA 1
ATOM 16589 C C . THR F 1 125 ? 56.061 1.814 66.884 1.00 47.28 125 THR F C 1
ATOM 16590 O O . THR F 1 125 ? 55.814 0.845 66.194 1.00 47.66 125 THR F O 1
ATOM 16594 N N . MET F 1 126 ? 56.289 3.021 66.370 1.00 45.91 126 MET F N 1
ATOM 16595 C CA . MET F 1 126 ? 56.256 3.308 64.931 1.00 43.83 126 MET F CA 1
ATOM 16596 C C . MET F 1 126 ? 57.632 3.764 64.523 1.00 42.91 126 MET F C 1
ATOM 16597 O O . MET F 1 126 ? 58.291 4.442 65.286 1.00 42.88 126 MET F O 1
ATOM 16602 N N . SER F 1 127 ? 58.083 3.353 63.345 1.00 42.21 127 SER F N 1
ATOM 16603 C CA . SER F 1 127 ? 59.354 3.812 62.775 1.00 41.49 127 SER F CA 1
ATOM 16604 C C . SER F 1 127 ? 59.347 5.271 62.328 1.00 41.28 127 SER F C 1
ATOM 16605 O O . SER F 1 127 ? 58.291 5.837 62.123 1.00 41.44 127 SER F O 1
ATOM 16608 N N . PHE F 1 128 ? 60.532 5.851 62.103 1.00 42.81 128 PHE F N 1
ATOM 16609 C CA . PHE F 1 128 ? 60.637 7.196 61.542 1.00 42.93 128 PHE F CA 1
ATOM 16610 C C . PHE F 1 128 ? 59.919 7.261 60.200 1.00 42.18 128 PHE F C 1
ATOM 16611 O O . PHE F 1 128 ? 59.080 8.133 60.021 1.00 41.43 128 PHE F O 1
ATOM 16619 N N . GLY F 1 129 ? 60.195 6.330 59.281 1.00 40.33 129 GLY F N 1
ATOM 16620 C CA . GLY F 1 129 ? 59.507 6.340 57.989 1.00 39.36 129 GLY F CA 1
ATOM 16621 C C . GLY F 1 129 ? 58.001 6.307 58.148 1.00 38.30 129 GLY F C 1
ATOM 16622 O O . GLY F 1 129 ? 57.260 6.998 57.431 1.00 38.57 129 GLY F O 1
ATOM 16623 N N . GLU F 1 130 ? 57.516 5.502 59.092 1.00 37.33 130 GLU F N 1
ATOM 16624 C CA . GLU F 1 130 ? 56.063 5.391 59.275 1.00 36.22 130 GLU F CA 1
ATOM 16625 C C . GLU F 1 130 ? 55.439 6.695 59.782 1.00 34.63 130 GLU F C 1
ATOM 16626 O O . GLU F 1 130 ? 54.305 7.062 59.436 1.00 33.97 130 GLU F O 1
ATOM 16632 N N . LEU F 1 131 ? 56.166 7.383 60.643 1.00 34.02 131 LEU F N 1
ATOM 16633 C CA . LEU F 1 131 ? 55.666 8.633 61.223 1.00 33.99 131 LEU F CA 1
ATOM 16634 C C . LEU F 1 131 ? 55.679 9.732 60.168 1.00 33.18 131 LEU F C 1
ATOM 16635 O O . LEU F 1 131 ? 54.812 10.626 60.166 1.00 32.19 131 LEU F O 1
ATOM 16640 N N . GLU F 1 132 ? 56.668 9.657 59.271 1.00 32.84 132 GLU F N 1
ATOM 16641 C CA . GLU F 1 132 ? 56.740 10.590 58.149 1.00 33.74 132 GLU F CA 1
ATOM 16642 C C . GLU F 1 132 ? 55.547 10.349 57.267 1.00 33.09 132 GLU F C 1
ATOM 16643 O O . GLU F 1 132 ? 54.861 11.295 56.894 1.00 34.10 132 GLU F O 1
ATOM 16649 N N . ARG F 1 133 ? 55.262 9.097 56.963 1.00 33.96 133 ARG F N 1
ATOM 16650 C CA . ARG F 1 133 ? 54.122 8.794 56.050 1.00 33.91 133 ARG F CA 1
ATOM 16651 C C . ARG F 1 133 ? 52.756 9.090 56.635 1.00 34.53 133 ARG F C 1
ATOM 16652 O O . ARG F 1 133 ? 51.815 9.476 55.926 1.00 34.78 133 ARG F O 1
ATOM 16660 N N . LEU F 1 134 ? 52.629 8.978 57.954 1.00 35.53 134 LEU F N 1
ATOM 16661 C CA . LEU F 1 134 ? 51.360 9.322 58.635 1.00 34.49 134 LEU F CA 1
ATOM 16662 C C . LEU F 1 134 ? 51.234 10.846 58.570 1.00 33.82 134 LEU F C 1
ATOM 16663 O O . LEU F 1 134 ? 50.135 11.409 58.263 1.00 33.82 134 LEU F O 1
ATOM 16668 N N . SER F 1 135 ? 52.361 11.525 58.850 1.00 32.71 135 SER F N 1
ATOM 16669 C CA . SER F 1 135 ? 52.389 12.993 58.877 1.00 32.19 135 SER F CA 1
ATOM 16670 C C . SER F 1 135 ? 51.939 13.603 57.557 1.00 32.35 135 SER F C 1
ATOM 16671 O O . SER F 1 135 ? 51.091 14.514 57.537 1.00 32.09 135 SER F O 1
ATOM 16674 N N . ARG F 1 136 ? 52.502 13.101 56.451 1.00 31.69 136 ARG F N 1
ATOM 16675 C CA . ARG F 1 136 ? 52.110 13.577 55.129 1.00 31.86 136 ARG F CA 1
ATOM 16676 C C . ARG F 1 136 ? 50.700 13.240 54.875 1.00 32.06 136 ARG F C 1
ATOM 16677 O O . ARG F 1 136 ? 49.981 14.025 54.247 1.00 33.31 136 ARG F O 1
ATOM 16685 N N . GLY F 1 137 ? 50.292 12.031 55.290 1.00 32.40 137 GLY F N 1
ATOM 16686 C CA . GLY F 1 137 ? 48.873 11.614 55.179 1.00 32.41 137 GLY F CA 1
ATOM 16687 C C . GLY F 1 137 ? 47.868 12.558 55.867 1.00 31.85 137 GLY F C 1
ATOM 16688 O O . GLY F 1 137 ? 46.835 12.878 55.333 1.00 32.18 137 GLY F O 1
ATOM 16689 N N . TYR F 1 138 ? 48.207 13.009 57.059 1.00 32.77 138 TYR F N 1
ATOM 16690 C CA . TYR F 1 138 ? 47.353 13.924 57.832 1.00 32.66 138 TYR F CA 1
ATOM 16691 C C . TYR F 1 138 ? 47.211 15.217 57.018 1.00 32.14 138 TYR F C 1
ATOM 16692 O O . TYR F 1 138 ? 46.123 15.724 56.854 1.00 30.37 138 TYR F O 1
ATOM 16701 N N . VAL F 1 139 ? 48.346 15.736 56.534 1.00 32.01 139 VAL F N 1
ATOM 16702 C CA . VAL F 1 139 ? 48.316 16.951 55.775 1.00 33.33 139 VAL F CA 1
ATOM 16703 C C . VAL F 1 139 ? 47.425 16.801 54.532 1.00 32.73 139 VAL F C 1
ATOM 16704 O O . VAL F 1 139 ? 46.542 17.636 54.344 1.00 33.15 139 VAL F O 1
ATOM 16708 N N . ARG F 1 140 ? 47.625 15.734 53.732 1.00 32.51 140 ARG F N 1
ATOM 16709 C CA . ARG F 1 140 ? 46.845 15.531 52.517 1.00 32.26 140 ARG F CA 1
ATOM 16710 C C . ARG F 1 140 ? 45.373 15.369 52.865 1.00 32.64 140 ARG F C 1
ATOM 16711 O O . ARG F 1 140 ? 44.526 15.815 52.074 1.00 33.99 140 ARG F O 1
ATOM 16719 N N . ALA F 1 141 ? 45.058 14.774 54.026 1.00 32.05 141 ALA F N 1
ATOM 16720 C CA . ALA F 1 141 ? 43.643 14.597 54.444 1.00 32.32 141 ALA F CA 1
ATOM 16721 C C . ALA F 1 141 ? 42.936 15.885 54.805 1.00 31.81 141 ALA F C 1
ATOM 16722 O O . ALA F 1 141 ? 41.744 16.013 54.568 1.00 31.73 141 ALA F O 1
ATOM 16724 N N . ILE F 1 142 ? 43.644 16.836 55.406 1.00 32.03 142 ILE F N 1
ATOM 16725 C CA . ILE F 1 142 ? 42.994 18.059 55.904 1.00 32.65 142 ILE F CA 1
ATOM 16726 C C . ILE F 1 142 ? 43.339 19.388 55.146 1.00 33.93 142 ILE F C 1
ATOM 16727 O O . ILE F 1 142 ? 42.802 20.482 55.496 1.00 33.56 142 ILE F O 1
ATOM 16732 N N . SER F 1 143 ? 44.182 19.274 54.120 1.00 33.39 143 SER F N 1
ATOM 16733 C CA . SER F 1 143 ? 44.664 20.422 53.310 1.00 34.17 143 SER F CA 1
ATOM 16734 C C . SER F 1 143 ? 43.587 21.441 52.902 1.00 33.97 143 SER F C 1
ATOM 16735 O O . SER F 1 143 ? 43.881 22.647 52.856 1.00 33.50 143 SER F O 1
ATOM 16738 N N . GLN F 1 144 ? 42.387 20.964 52.562 1.00 32.37 144 GLN F N 1
ATOM 16739 C CA . GLN F 1 144 ? 41.318 21.845 52.096 1.00 32.08 144 GLN F CA 1
ATOM 16740 C C . GLN F 1 144 ? 40.880 22.909 53.110 1.00 32.02 144 GLN F C 1
ATOM 16741 O O . GLN F 1 144 ? 40.278 23.917 52.724 1.00 32.84 144 GLN F O 1
ATOM 16747 N N . ILE F 1 145 ? 41.151 22.705 54.390 1.00 31.64 145 ILE F N 1
ATOM 16748 C CA . ILE F 1 145 ? 40.626 23.594 55.439 1.00 31.73 145 ILE F CA 1
ATOM 16749 C C . ILE F 1 145 ? 41.760 24.146 56.274 1.00 33.59 145 ILE F C 1
ATOM 16750 O O . ILE F 1 145 ? 41.537 24.775 57.277 1.00 34.52 145 ILE F O 1
ATOM 16755 N N . VAL F 1 146 ? 42.971 24.073 55.749 1.00 34.71 146 VAL F N 1
ATOM 16756 C CA . VAL F 1 146 ? 44.139 24.410 56.545 1.00 35.30 146 VAL F CA 1
ATOM 16757 C C . VAL F 1 146 ? 45.085 25.275 55.671 1.00 35.09 146 VAL F C 1
ATOM 16758 O O . VAL F 1 146 ? 44.952 25.282 54.452 1.00 34.29 146 VAL F O 1
ATOM 16762 N N . GLY F 1 147 ? 45.981 26.016 56.343 1.00 34.63 147 GLY F N 1
ATOM 16763 C CA . GLY F 1 147 ? 47.123 26.715 55.776 1.00 34.29 147 GLY F CA 1
ATOM 16764 C C . GLY F 1 147 ? 47.333 28.063 56.448 1.00 34.24 147 GLY F C 1
ATOM 16765 O O . GLY F 1 147 ? 46.589 28.406 57.375 1.00 35.24 147 GLY F O 1
ATOM 16766 N N . PRO F 1 148 ? 48.257 28.880 55.913 1.00 34.01 148 PRO F N 1
ATOM 16767 C CA . PRO F 1 148 ? 48.768 30.081 56.582 1.00 33.51 148 PRO F CA 1
ATOM 16768 C C . PRO F 1 148 ? 47.717 31.154 56.891 1.00 34.02 148 PRO F C 1
ATOM 16769 O O . PRO F 1 148 ? 47.946 31.973 57.822 1.00 31.90 148 PRO F O 1
ATOM 16773 N N . THR F 1 149 ? 46.617 31.189 56.112 1.00 31.92 149 THR F N 1
ATOM 16774 C CA . THR F 1 149 ? 45.622 32.209 56.320 1.00 31.36 149 THR F CA 1
ATOM 16775 C C . THR F 1 149 ? 44.376 31.619 57.021 1.00 32.70 149 THR F C 1
ATOM 16776 O O . THR F 1 149 ? 43.427 32.349 57.249 1.00 30.87 149 THR F O 1
ATOM 16780 N N . LYS F 1 150 ? 44.422 30.316 57.374 1.00 32.78 150 LYS F N 1
ATOM 16781 C CA . LYS F 1 150 ? 43.267 29.584 57.874 1.00 34.24 150 LYS F CA 1
ATOM 16782 C C . LYS F 1 150 ? 43.418 28.914 59.293 1.00 34.58 150 LYS F C 1
ATOM 16783 O O . LYS F 1 150 ? 42.581 29.080 60.171 1.00 35.01 150 LYS F O 1
ATOM 16789 N N . ASP F 1 151 ? 44.433 28.092 59.428 1.00 34.61 151 ASP F N 1
ATOM 16790 C CA . ASP F 1 151 ? 44.576 27.206 60.520 1.00 33.80 151 ASP F CA 1
ATOM 16791 C C . ASP F 1 151 ? 45.977 26.704 60.449 1.00 33.22 151 ASP F C 1
ATOM 16792 O O . ASP F 1 151 ? 46.335 26.028 59.490 1.00 32.58 151 ASP F O 1
ATOM 16797 N N . ILE F 1 152 ? 46.779 27.129 61.436 1.00 33.44 152 ILE F N 1
ATOM 16798 C CA . ILE F 1 152 ? 48.215 26.932 61.532 1.00 32.99 152 ILE F CA 1
ATOM 16799 C C . ILE F 1 152 ? 48.600 25.988 62.684 1.00 36.59 152 ILE F C 1
ATOM 16800 O O . ILE F 1 152 ? 48.538 26.390 63.931 1.00 35.91 152 ILE F O 1
ATOM 16805 N N . PRO F 1 153 ? 49.045 24.760 62.329 1.00 36.69 153 PRO F N 1
ATOM 16806 C CA . PRO F 1 153 ? 49.340 23.850 63.424 1.00 37.05 153 PRO F CA 1
ATOM 16807 C C . PRO F 1 153 ? 50.668 24.010 64.077 1.00 36.48 153 PRO F C 1
ATOM 16808 O O . PRO F 1 153 ? 51.440 24.921 63.756 1.00 37.17 153 PRO F O 1
ATOM 16812 N N . ALA F 1 154 ? 50.958 23.085 64.979 1.00 36.18 154 ALA F N 1
ATOM 16813 C CA . ALA F 1 154 ? 52.149 23.193 65.877 1.00 36.15 154 ALA F CA 1
ATOM 16814 C C . ALA F 1 154 ? 52.478 21.856 66.512 1.00 35.78 154 ALA F C 1
ATOM 16815 O O . ALA F 1 154 ? 51.687 20.946 66.442 1.00 36.20 154 ALA F O 1
ATOM 16817 N N . PRO F 1 155 ? 53.630 21.756 67.172 1.00 36.72 155 PRO F N 1
ATOM 16818 C CA . PRO F 1 155 ? 54.003 20.568 67.910 1.00 37.98 155 PRO F CA 1
ATOM 16819 C C . PRO F 1 155 ? 53.118 20.350 69.186 1.00 38.38 155 PRO F C 1
ATOM 16820 O O . PRO F 1 155 ? 52.448 21.245 69.629 1.00 38.18 155 PRO F O 1
ATOM 16824 N N . ASP F 1 156 ? 53.024 19.126 69.665 1.00 39.40 156 ASP F N 1
ATOM 16825 C CA . ASP F 1 156 ? 52.223 18.826 70.857 1.00 40.54 156 ASP F CA 1
ATOM 16826 C C . ASP F 1 156 ? 52.712 17.468 71.345 1.00 40.46 156 ASP F C 1
ATOM 16827 O O . ASP F 1 156 ? 53.876 17.108 71.114 1.00 39.45 156 ASP F O 1
ATOM 16832 N N . VAL F 1 157 ? 51.856 16.706 72.004 1.00 40.77 157 VAL F N 1
ATOM 16833 C CA . VAL F 1 157 ? 52.312 15.462 72.595 1.00 41.26 157 VAL F CA 1
ATOM 16834 C C . VAL F 1 157 ? 52.804 14.548 71.492 1.00 41.59 157 VAL F C 1
ATOM 16835 O O . VAL F 1 157 ? 52.026 14.193 70.588 1.00 42.46 157 VAL F O 1
ATOM 16839 N N . TYR F 1 158 ? 54.075 14.174 71.588 1.00 41.72 158 TYR F N 1
ATOM 16840 C CA . TYR F 1 158 ? 54.724 13.236 70.687 1.00 43.22 158 TYR F CA 1
ATOM 16841 C C . TYR F 1 158 ? 54.778 13.725 69.221 1.00 42.60 158 TYR F C 1
ATOM 16842 O O . TYR F 1 158 ? 54.880 12.902 68.319 1.00 43.43 158 TYR F O 1
ATOM 16851 N N . THR F 1 159 ? 54.677 15.030 69.010 1.00 41.38 159 THR F N 1
ATOM 16852 C CA . THR F 1 159 ? 55.112 15.637 67.758 1.00 41.56 159 THR F CA 1
ATOM 16853 C C . THR F 1 159 ? 56.182 16.675 68.117 1.00 41.71 159 THR F C 1
ATOM 16854 O O . THR F 1 159 ? 56.166 17.329 69.200 1.00 43.27 159 THR F O 1
ATOM 16858 N N . ASN F 1 160 ? 57.153 16.766 67.236 1.00 41.10 160 ASN F N 1
ATOM 16859 C CA . ASN F 1 160 ? 58.263 17.687 67.398 1.00 40.57 160 ASN F CA 1
ATOM 16860 C C . ASN F 1 160 ? 58.503 18.445 66.081 1.00 39.21 160 ASN F C 1
ATOM 16861 O O . ASN F 1 160 ? 57.690 18.335 65.163 1.00 37.69 160 ASN F O 1
ATOM 16866 N N . SER F 1 161 ? 59.639 19.165 65.996 1.00 38.77 161 SER F N 1
ATOM 16867 C CA . SER F 1 161 ? 60.038 19.933 64.807 1.00 38.31 161 SER F CA 1
ATOM 16868 C C . SER F 1 161 ? 60.279 19.130 63.501 1.00 37.87 161 SER F C 1
ATOM 16869 O O . SER F 1 161 ? 60.119 19.693 62.396 1.00 36.30 161 SER F O 1
ATOM 16872 N N . GLN F 1 162 ? 60.676 17.856 63.618 1.00 36.45 162 GLN F N 1
ATOM 16873 C CA . GLN F 1 162 ? 60.824 16.996 62.434 1.00 36.10 162 GLN F CA 1
ATOM 16874 C C . GLN F 1 162 ? 59.434 16.684 61.848 1.00 36.31 162 GLN F C 1
ATOM 16875 O O . GLN F 1 162 ? 59.196 16.794 60.633 1.00 36.15 162 GLN F O 1
ATOM 16881 N N . ILE F 1 163 ? 58.494 16.348 62.721 1.00 35.12 163 ILE F N 1
ATOM 16882 C CA . ILE F 1 163 ? 57.139 16.219 62.275 1.00 35.43 163 ILE F CA 1
ATOM 16883 C C . ILE F 1 163 ? 56.634 17.502 61.586 1.00 35.55 163 ILE F C 1
ATOM 16884 O O . ILE F 1 163 ? 56.014 17.425 60.536 1.00 35.30 163 ILE F O 1
ATOM 16889 N N . MET F 1 164 ? 56.893 18.677 62.170 1.00 36.01 164 MET F N 1
ATOM 16890 C CA . MET F 1 164 ? 56.525 19.976 61.506 1.00 35.22 164 MET F CA 1
ATOM 16891 C C . MET F 1 164 ? 57.154 20.177 60.093 1.00 34.34 164 MET F C 1
ATOM 16892 O O . MET F 1 164 ? 56.505 20.610 59.136 1.00 32.47 164 MET F O 1
ATOM 16897 N N . ALA F 1 165 ? 58.424 19.790 59.991 1.00 34.43 165 ALA F N 1
ATOM 16898 C CA . ALA F 1 165 ? 59.189 19.840 58.742 1.00 34.00 165 ALA F CA 1
ATOM 16899 C C . ALA F 1 165 ? 58.541 19.011 57.661 1.00 34.19 165 ALA F C 1
ATOM 16900 O O . ALA F 1 165 ? 58.361 19.514 56.543 1.00 34.79 165 ALA F O 1
ATOM 16902 N N . TRP F 1 166 ? 58.176 17.759 57.999 1.00 33.69 166 TRP F N 1
ATOM 16903 C CA . TRP F 1 166 ? 57.534 16.846 57.076 1.00 32.71 166 TRP F CA 1
ATOM 16904 C C . TRP F 1 166 ? 56.199 17.369 56.627 1.00 33.73 166 TRP F C 1
ATOM 16905 O O . TRP F 1 166 ? 55.848 17.301 55.425 1.00 33.89 166 TRP F O 1
ATOM 16916 N N . MET F 1 167 ? 55.453 17.953 57.575 1.00 33.01 167 MET F N 1
ATOM 16917 C CA . MET F 1 167 ? 54.158 18.438 57.258 1.00 32.23 167 MET F CA 1
ATOM 16918 C C . MET F 1 167 ? 54.224 19.688 56.374 1.00 32.11 167 MET F C 1
ATOM 16919 O O . MET F 1 167 ? 53.387 19.887 55.465 1.00 29.30 167 MET F O 1
ATOM 16924 N N . MET F 1 168 ? 55.130 20.592 56.741 1.00 31.96 168 MET F N 1
ATOM 16925 C CA . MET F 1 168 ? 55.341 21.810 55.971 1.00 32.53 168 MET F CA 1
ATOM 16926 C C . MET F 1 168 ? 55.735 21.391 54.523 1.00 32.10 168 MET F C 1
ATOM 16927 O O . MET F 1 168 ? 55.171 21.913 53.546 1.00 31.19 168 MET F O 1
ATOM 16932 N N . ASP F 1 169 ? 56.637 20.431 54.390 1.00 31.60 169 ASP F N 1
ATOM 16933 C CA . ASP F 1 169 ? 57.104 20.036 53.059 1.00 31.56 169 ASP F CA 1
ATOM 16934 C C . ASP F 1 169 ? 55.927 19.545 52.212 1.00 32.69 169 ASP F C 1
ATOM 16935 O O . ASP F 1 169 ? 55.747 19.923 51.028 1.00 32.04 169 ASP F O 1
ATOM 16940 N N . GLU F 1 170 ? 55.078 18.739 52.844 1.00 31.53 170 GLU F N 1
ATOM 16941 C CA . GLU F 1 170 ? 54.003 18.196 52.117 1.00 31.02 170 GLU F CA 1
ATOM 16942 C C . GLU F 1 170 ? 53.004 19.238 51.673 1.00 31.12 170 GLU F C 1
ATOM 16943 O O . GLU F 1 170 ? 52.488 19.195 50.525 1.00 31.51 170 GLU F O 1
ATOM 16949 N N . TYR F 1 171 ? 52.694 20.171 52.558 1.00 30.23 171 TYR F N 1
ATOM 16950 C CA . TYR F 1 171 ? 51.770 21.191 52.226 1.00 30.13 171 TYR F CA 1
ATOM 16951 C C . TYR F 1 171 ? 52.302 22.081 51.056 1.00 29.82 171 TYR F C 1
ATOM 16952 O O . TYR F 1 171 ? 51.525 22.598 50.266 1.00 28.06 171 TYR F O 1
ATOM 16961 N N . SER F 1 172 ? 53.593 22.350 51.057 1.00 30.82 172 SER F N 1
ATOM 16962 C CA . SER F 1 172 ? 54.251 23.145 50.009 1.00 32.24 172 SER F CA 1
ATOM 16963 C C . SER F 1 172 ? 54.148 22.468 48.626 1.00 33.06 172 SER F C 1
ATOM 16964 O O . SER F 1 172 ? 53.920 23.133 47.637 1.00 32.03 172 SER F O 1
ATOM 16967 N N . ARG F 1 173 ? 54.280 21.149 48.583 1.00 34.65 173 ARG F N 1
ATOM 16968 C CA . ARG F 1 173 ? 54.133 20.415 47.352 1.00 36.94 173 ARG F CA 1
ATOM 16969 C C . ARG F 1 173 ? 52.741 20.502 46.770 1.00 36.92 173 ARG F C 1
ATOM 16970 O O . ARG F 1 173 ? 52.573 20.719 45.578 1.00 35.56 173 ARG F O 1
ATOM 16978 N N . LEU F 1 174 ? 51.745 20.321 47.626 1.00 36.16 174 LEU F N 1
ATOM 16979 C CA . LEU F 1 174 ? 50.367 20.448 47.220 1.00 35.78 174 LEU F CA 1
ATOM 16980 C C . LEU F 1 174 ? 50.122 21.803 46.597 1.00 36.29 174 LEU F C 1
ATOM 16981 O O . LEU F 1 174 ? 49.351 21.928 45.608 1.00 38.09 174 LEU F O 1
ATOM 16986 N N . ARG F 1 175 ? 50.715 22.828 47.214 1.00 34.88 175 ARG F N 1
ATOM 16987 C CA . ARG F 1 175 ? 50.535 24.199 46.769 1.00 34.00 175 ARG F CA 1
ATOM 16988 C C . ARG F 1 175 ? 51.448 24.657 45.630 1.00 31.98 175 ARG F C 1
ATOM 16989 O O . ARG F 1 175 ? 51.156 25.656 45.044 1.00 32.24 175 ARG F O 1
ATOM 16997 N N . GLU F 1 176 ? 52.582 24.003 45.405 1.00 31.83 176 GLU F N 1
ATOM 16998 C CA . GLU F 1 176 ? 53.608 24.431 44.397 1.00 31.36 176 GLU F CA 1
ATOM 16999 C C . GLU F 1 176 ? 54.460 25.669 44.792 1.00 31.33 176 GLU F C 1
ATOM 17000 O O . GLU F 1 176 ? 55.056 26.299 43.924 1.00 31.50 176 GLU F O 1
ATOM 17006 N N . PHE F 1 177 ? 54.543 25.955 46.097 1.00 30.99 177 PHE F N 1
ATOM 17007 C CA . PHE F 1 177 ? 55.395 26.950 46.659 1.00 29.92 177 PHE F CA 1
ATOM 17008 C C . PHE F 1 177 ? 55.609 26.742 48.145 1.00 30.57 177 PHE F C 1
ATOM 17009 O O . PHE F 1 177 ? 54.725 26.235 48.864 1.00 30.25 177 PHE F O 1
ATOM 17017 N N . ASP F 1 178 ? 56.801 27.087 48.574 1.00 30.16 178 ASP F N 1
ATOM 17018 C CA . ASP F 1 178 ? 57.181 26.973 49.979 1.00 31.44 178 ASP F CA 1
ATOM 17019 C C . ASP F 1 178 ? 56.224 27.735 50.868 1.00 31.23 178 ASP F C 1
ATOM 17020 O O . ASP F 1 178 ? 56.030 28.893 50.697 1.00 31.03 178 ASP F O 1
ATOM 17025 N N . SER F 1 179 ? 55.632 27.033 51.834 1.00 32.22 179 SER F N 1
ATOM 17026 C CA . SER F 1 179 ? 54.566 27.563 52.640 1.00 31.79 179 SER F CA 1
ATOM 17027 C C . SER F 1 179 ? 54.945 27.428 54.160 1.00 33.01 179 SER F C 1
ATOM 17028 O O . SER F 1 179 ? 54.347 26.625 54.920 1.00 32.35 179 SER F O 1
ATOM 17031 N N . PRO F 1 180 ? 56.019 28.110 54.580 1.00 32.42 180 PRO F N 1
ATOM 17032 C CA . PRO F 1 180 ? 56.447 27.977 55.992 1.00 32.06 180 PRO F CA 1
ATOM 17033 C C . PRO F 1 180 ? 55.385 28.439 57.023 1.00 32.67 180 PRO F C 1
ATOM 17034 O O . PRO F 1 180 ? 55.311 27.859 58.071 1.00 33.50 180 PRO F O 1
ATOM 17038 N N . GLY F 1 181 ? 54.508 29.373 56.654 1.00 32.90 181 GLY F N 1
ATOM 17039 C CA . GLY F 1 181 ? 53.505 29.892 57.510 1.00 33.14 181 GLY F CA 1
ATOM 17040 C C . GLY F 1 181 ? 52.379 28.937 57.807 1.00 34.28 181 GLY F C 1
ATOM 17041 O O . GLY F 1 181 ? 51.486 29.252 58.602 1.00 35.66 181 GLY F O 1
ATOM 17042 N N . PHE F 1 182 ? 52.407 27.761 57.194 1.00 34.20 182 PHE F N 1
ATOM 17043 C CA . PHE F 1 182 ? 51.315 26.797 57.411 1.00 34.22 182 PHE F CA 1
ATOM 17044 C C . PHE F 1 182 ? 51.357 26.272 58.857 1.00 33.98 182 PHE F C 1
ATOM 17045 O O . PHE F 1 182 ? 50.330 26.003 59.399 1.00 31.95 182 PHE F O 1
ATOM 17053 N N . ILE F 1 183 ? 52.566 26.168 59.431 1.00 34.93 183 ILE F N 1
ATOM 17054 C CA . ILE F 1 183 ? 52.824 25.370 60.605 1.00 34.61 183 ILE F CA 1
ATOM 17055 C C . ILE F 1 183 ? 54.019 25.893 61.361 1.00 35.72 183 ILE F C 1
ATOM 17056 O O . ILE F 1 183 ? 55.036 26.205 60.792 1.00 35.27 183 ILE F O 1
ATOM 17061 N N . THR F 1 184 ? 53.899 25.982 62.682 1.00 36.73 184 THR F N 1
ATOM 17062 C CA . THR F 1 184 ? 54.992 26.524 63.506 1.00 36.21 184 THR F CA 1
ATOM 17063 C C . THR F 1 184 ? 55.758 25.442 64.279 1.00 37.31 184 THR F C 1
ATOM 17064 O O . THR F 1 184 ? 55.415 24.262 64.169 1.00 39.19 184 THR F O 1
ATOM 17068 N N . GLY F 1 185 ? 56.772 25.834 65.063 1.00 36.78 185 GLY F N 1
ATOM 17069 C CA . GLY F 1 185 ? 57.748 24.899 65.648 1.00 36.34 185 GLY F CA 1
ATOM 17070 C C . GLY F 1 185 ? 58.705 24.262 64.653 1.00 36.92 185 GLY F C 1
ATOM 17071 O O . GLY F 1 185 ? 59.323 23.190 64.913 1.00 36.41 185 GLY F O 1
ATOM 17072 N N . LYS F 1 186 ? 58.847 24.911 63.495 1.00 37.08 186 LYS F N 1
ATOM 17073 C CA . LYS F 1 186 ? 59.747 24.397 62.470 1.00 36.83 186 LYS F CA 1
ATOM 17074 C C . LYS F 1 186 ? 61.191 24.537 62.922 1.00 36.63 186 LYS F C 1
ATOM 17075 O O . LYS F 1 186 ? 61.533 25.422 63.689 1.00 35.43 186 LYS F O 1
ATOM 17081 N N . PRO F 1 187 ? 62.074 23.723 62.359 1.00 37.70 187 PRO F N 1
ATOM 17082 C CA . PRO F 1 187 ? 63.507 24.013 62.487 1.00 38.61 187 PRO F CA 1
ATOM 17083 C C . PRO F 1 187 ? 63.860 25.388 61.899 1.00 39.44 187 PRO F C 1
ATOM 17084 O O . PRO F 1 187 ? 63.184 25.882 60.959 1.00 38.91 187 PRO F O 1
ATOM 17088 N N . LEU F 1 188 ? 64.906 25.995 62.457 1.00 40.54 188 LEU F N 1
ATOM 17089 C CA . LEU F 1 188 ? 65.389 27.333 62.012 1.00 41.22 188 LEU F CA 1
ATOM 17090 C C . LEU F 1 188 ? 65.587 27.410 60.511 1.00 40.73 188 LEU F C 1
ATOM 17091 O O . LEU F 1 188 ? 65.221 28.377 59.886 1.00 41.53 188 LEU F O 1
ATOM 17096 N N . VAL F 1 189 ? 66.174 26.376 59.936 1.00 39.62 189 VAL F N 1
ATOM 17097 C CA . VAL F 1 189 ? 66.529 26.392 58.513 1.00 38.34 189 VAL F CA 1
ATOM 17098 C C . VAL F 1 189 ? 65.292 26.331 57.606 1.00 38.31 189 VAL F C 1
ATOM 17099 O O . VAL F 1 189 ? 65.423 26.521 56.395 1.00 35.89 189 VAL F O 1
ATOM 17103 N N . LEU F 1 190 ? 64.110 26.034 58.194 1.00 37.39 190 LEU F N 1
ATOM 17104 C CA . LEU F 1 190 ? 62.897 25.990 57.442 1.00 36.26 190 LEU F CA 1
ATOM 17105 C C . LEU F 1 190 ? 62.005 27.130 57.850 1.00 36.57 190 LEU F C 1
ATOM 17106 O O . LEU F 1 190 ? 60.840 27.131 57.487 1.00 36.95 190 LEU F O 1
ATOM 17111 N N . GLY F 1 191 ? 62.541 28.134 58.545 1.00 36.01 191 GLY F N 1
ATOM 17112 C CA . GLY F 1 191 ? 61.753 29.283 58.896 1.00 35.99 191 GLY F CA 1
ATOM 17113 C C . GLY F 1 191 ? 61.221 29.243 60.305 1.00 36.55 191 GLY F C 1
ATOM 17114 O O . GLY F 1 191 ? 60.238 29.894 60.621 1.00 37.41 191 GLY F O 1
ATOM 17115 N N . GLY F 1 192 ? 61.863 28.487 61.167 1.00 38.25 192 GLY F N 1
ATOM 17116 C CA . GLY F 1 192 ? 61.550 28.581 62.584 1.00 39.67 192 GLY F CA 1
ATOM 17117 C C . GLY F 1 192 ? 62.032 29.901 63.209 1.00 40.20 192 GLY F C 1
ATOM 17118 O O . GLY F 1 192 ? 62.735 30.687 62.570 1.00 42.57 192 GLY F O 1
ATOM 17119 N N . SER F 1 193 ? 61.606 30.146 64.439 1.00 40.66 193 SER F N 1
ATOM 17120 C CA . SER F 1 193 ? 61.928 31.353 65.191 1.00 41.18 193 SER F CA 1
ATOM 17121 C C . SER F 1 193 ? 62.991 31.039 66.223 1.00 41.77 193 SER F C 1
ATOM 17122 O O . SER F 1 193 ? 63.048 29.946 66.811 1.00 41.78 193 SER F O 1
ATOM 17125 N N . GLN F 1 194 ? 63.833 32.028 66.413 1.00 42.44 194 GLN F N 1
ATOM 17126 C CA . GLN F 1 194 ? 64.732 32.113 67.552 1.00 44.83 194 GLN F CA 1
ATOM 17127 C C . GLN F 1 194 ? 63.795 32.317 68.802 1.00 45.38 194 GLN F C 1
ATOM 17128 O O . GLN F 1 194 ? 62.616 32.682 68.632 1.00 44.54 194 GLN F O 1
ATOM 17134 N N . GLY F 1 195 ? 64.277 31.974 70.018 1.00 47.03 195 GLY F N 1
ATOM 17135 C CA . GLY F 1 195 ? 63.657 32.361 71.316 1.00 47.52 195 GLY F CA 1
ATOM 17136 C C . GLY F 1 195 ? 62.659 31.356 71.885 1.00 50.42 195 GLY F C 1
ATOM 17137 O O . GLY F 1 195 ? 61.951 31.612 72.877 1.00 51.23 195 GLY F O 1
ATOM 17138 N N . ARG F 1 196 ? 62.609 30.200 71.247 1.00 52.67 196 ARG F N 1
ATOM 17139 C CA . ARG F 1 196 ? 61.589 29.221 71.451 1.00 54.96 196 ARG F CA 1
ATOM 17140 C C . ARG F 1 196 ? 61.811 28.379 72.700 1.00 57.59 196 ARG F C 1
ATOM 17141 O O . ARG F 1 196 ? 60.848 28.046 73.398 1.00 58.05 196 ARG F O 1
ATOM 17149 N N . GLU F 1 197 ? 63.073 28.028 72.972 1.00 59.78 197 GLU F N 1
ATOM 17150 C CA . GLU F 1 197 ? 63.399 27.119 74.063 1.00 61.99 197 GLU F CA 1
ATOM 17151 C C . GLU F 1 197 ? 63.242 27.680 75.470 1.00 62.29 197 GLU F C 1
ATOM 17152 O O . GLU F 1 197 ? 63.044 26.927 76.402 1.00 62.23 197 GLU F O 1
ATOM 17158 N N . THR F 1 198 ? 63.347 28.990 75.624 1.00 62.86 198 THR F N 1
ATOM 17159 C CA . THR F 1 198 ? 63.172 29.643 76.916 1.00 62.72 198 THR F CA 1
ATOM 17160 C C . THR F 1 198 ? 61.804 30.394 77.012 1.00 62.66 198 THR F C 1
ATOM 17161 O O . THR F 1 198 ? 61.470 30.983 78.062 1.00 62.33 198 THR F O 1
ATOM 17165 N N . ALA F 1 199 ? 61.014 30.367 75.937 1.00 61.57 199 ALA F N 1
ATOM 17166 C CA . ALA F 1 199 ? 59.900 31.299 75.834 1.00 61.04 199 ALA F CA 1
ATOM 17167 C C . ALA F 1 199 ? 58.897 31.155 76.979 1.00 60.87 199 ALA F C 1
ATOM 17168 O O . ALA F 1 199 ? 58.361 32.147 77.462 1.00 60.79 199 ALA F O 1
ATOM 17170 N N . THR F 1 200 ? 58.629 29.918 77.376 1.00 60.53 200 THR F N 1
ATOM 17171 C CA . THR F 1 200 ? 57.670 29.613 78.425 1.00 61.06 200 THR F CA 1
ATOM 17172 C C . THR F 1 200 ? 58.158 30.085 79.824 1.00 61.46 200 THR F C 1
ATOM 17173 O O . THR F 1 200 ? 57.413 30.740 80.564 1.00 59.92 200 THR F O 1
ATOM 17177 N N . ALA F 1 201 ? 59.411 29.733 80.133 1.00 62.17 201 ALA F N 1
ATOM 17178 C CA . ALA F 1 201 ? 60.101 30.051 81.390 1.00 63.46 201 ALA F CA 1
ATOM 17179 C C . ALA F 1 201 ? 60.399 31.533 81.542 1.00 63.97 201 ALA F C 1
ATOM 17180 O O . ALA F 1 201 ? 60.222 32.058 82.606 1.00 64.92 201 ALA F O 1
ATOM 17182 N N . GLN F 1 202 ? 60.869 32.191 80.481 1.00 64.54 202 GLN F N 1
ATOM 17183 C CA . GLN F 1 202 ? 60.979 33.655 80.445 1.00 64.78 202 GLN F CA 1
ATOM 17184 C C . GLN F 1 202 ? 59.696 34.319 80.904 1.00 64.27 202 GLN F C 1
ATOM 17185 O O . GLN F 1 202 ? 59.715 35.250 81.702 1.00 64.19 202 GLN F O 1
ATOM 17191 N N . GLY F 1 203 ? 58.582 33.872 80.329 1.00 64.01 203 GLY F N 1
ATOM 17192 C CA . GLY F 1 203 ? 57.265 34.477 80.574 1.00 63.69 203 GLY F CA 1
ATOM 17193 C C . GLY F 1 203 ? 56.833 34.354 82.023 1.00 63.13 203 GLY F C 1
ATOM 17194 O O . GLY F 1 203 ? 56.167 35.242 82.545 1.00 62.52 203 GLY F O 1
ATOM 17195 N N . VAL F 1 204 ? 57.215 33.247 82.665 1.00 63.08 204 VAL F N 1
ATOM 17196 C CA . VAL F 1 204 ? 56.996 33.071 84.113 1.00 62.75 204 VAL F CA 1
ATOM 17197 C C . VAL F 1 204 ? 57.781 34.086 84.967 1.00 62.71 204 VAL F C 1
ATOM 17198 O O . VAL F 1 204 ? 57.230 34.606 85.952 1.00 63.00 204 VAL F O 1
ATOM 17202 N N . THR F 1 205 ? 59.047 34.361 84.603 1.00 62.08 205 THR F N 1
ATOM 17203 C CA . THR F 1 205 ? 59.877 35.358 85.320 1.00 61.66 205 THR F CA 1
ATOM 17204 C C . THR F 1 205 ? 59.270 36.740 85.146 1.00 61.59 205 THR F C 1
ATOM 17205 O O . THR F 1 205 ? 59.180 37.531 86.099 1.00 62.22 205 THR F O 1
ATOM 17209 N N . ILE F 1 206 ? 58.804 37.028 83.940 1.00 61.03 206 ILE F N 1
ATOM 17210 C CA . ILE F 1 206 ? 58.145 38.295 83.704 1.00 60.50 206 ILE F CA 1
ATOM 17211 C C . ILE F 1 206 ? 56.932 38.422 84.629 1.00 61.00 206 ILE F C 1
ATOM 17212 O O . ILE F 1 206 ? 56.759 39.448 85.280 1.00 61.22 206 ILE F O 1
ATOM 17217 N N . CYS F 1 207 ? 56.123 37.379 84.732 1.00 61.29 207 CYS F N 1
ATOM 17218 C CA . CYS F 1 207 ? 54.974 37.434 85.649 1.00 62.15 207 CYS F CA 1
ATOM 17219 C C . CYS F 1 207 ? 55.367 37.673 87.123 1.00 62.60 207 CYS F C 1
ATOM 17220 O O . CYS F 1 207 ? 54.679 38.378 87.848 1.00 61.98 207 CYS F O 1
ATOM 17223 N N . ILE F 1 208 ? 56.501 37.122 87.538 1.00 63.52 208 ILE F N 1
ATOM 17224 C CA . ILE F 1 208 ? 57.024 37.387 88.876 1.00 63.92 208 ILE F CA 1
ATOM 17225 C C . ILE F 1 208 ? 57.355 38.883 89.009 1.00 64.60 208 ILE F C 1
ATOM 17226 O O . ILE F 1 208 ? 56.853 39.577 89.918 1.00 64.78 208 ILE F O 1
ATOM 17231 N N . GLU F 1 209 ? 58.153 39.387 88.072 1.00 65.27 209 GLU F N 1
ATOM 17232 C CA . GLU F 1 209 ? 58.538 40.797 88.067 1.00 65.72 209 GLU F CA 1
ATOM 17233 C C . GLU F 1 209 ? 57.324 41.736 88.161 1.00 66.27 209 GLU F C 1
ATOM 17234 O O . GLU F 1 209 ? 57.352 42.711 88.921 1.00 67.21 209 GLU F O 1
ATOM 17240 N N . GLU F 1 210 ? 56.266 41.474 87.409 1.00 66.58 210 GLU F N 1
ATOM 17241 C CA . GLU F 1 210 ? 55.096 42.375 87.449 1.00 67.09 210 GLU F CA 1
ATOM 17242 C C . GLU F 1 210 ? 54.277 42.237 88.730 1.00 67.91 210 GLU F C 1
ATOM 17243 O O . GLU F 1 210 ? 53.622 43.170 89.132 1.00 67.13 210 GLU F O 1
ATOM 17249 N N . ALA F 1 211 ? 54.294 41.049 89.333 1.00 69.96 211 ALA F N 1
ATOM 17250 C CA . ALA F 1 211 ? 53.529 40.747 90.549 1.00 71.51 211 ALA F CA 1
ATOM 17251 C C . ALA F 1 211 ? 54.172 41.469 91.732 1.00 72.86 211 ALA F C 1
ATOM 17252 O O . ALA F 1 211 ? 53.521 42.236 92.456 1.00 72.74 211 ALA F O 1
ATOM 17254 N N . VAL F 1 212 ? 55.461 41.181 91.906 1.00 74.48 212 VAL F N 1
ATOM 17255 C CA . VAL F 1 212 ? 56.336 41.887 92.830 1.00 75.55 212 VAL F CA 1
ATOM 17256 C C . VAL F 1 212 ? 55.995 43.389 92.801 1.00 76.71 212 VAL F C 1
ATOM 17257 O O . VAL F 1 212 ? 55.528 43.923 93.814 1.00 78.01 212 VAL F O 1
ATOM 17261 N N . LYS F 1 213 ? 56.140 44.047 91.646 1.00 77.03 213 LYS F N 1
ATOM 17262 C CA . LYS F 1 213 ? 55.766 45.470 91.494 1.00 77.39 213 LYS F CA 1
ATOM 17263 C C . LYS F 1 213 ? 54.436 45.875 92.173 1.00 78.13 213 LYS F C 1
ATOM 17264 O O . LYS F 1 213 ? 54.300 46.995 92.674 1.00 78.27 213 LYS F O 1
ATOM 17270 N N . LYS F 1 214 ? 53.453 44.979 92.145 1.00 78.93 214 LYS F N 1
ATOM 17271 C CA . LYS F 1 214 ? 52.091 45.279 92.617 1.00 79.36 214 LYS F CA 1
ATOM 17272 C C . LYS F 1 214 ? 51.929 45.199 94.143 1.00 80.42 214 LYS F C 1
ATOM 17273 O O . LYS F 1 214 ? 51.091 45.910 94.723 1.00 80.68 214 LYS F O 1
ATOM 17279 N N . LYS F 1 215 ? 52.713 44.330 94.786 1.00 81.08 215 LYS F N 1
ATOM 17280 C CA . LYS F 1 215 ? 52.740 44.258 96.249 1.00 81.62 215 LYS F CA 1
ATOM 17281 C C . LYS F 1 215 ? 53.676 45.341 96.885 1.00 82.38 215 LYS F C 1
ATOM 17282 O O . LYS F 1 215 ? 53.867 45.369 98.108 1.00 82.73 215 LYS F O 1
ATOM 17288 N N . GLY F 1 216 ? 54.222 46.239 96.057 1.00 83.03 216 GLY F N 1
ATOM 17289 C CA . GLY F 1 216 ? 55.040 47.359 96.517 1.00 83.41 216 GLY F CA 1
ATOM 17290 C C . GLY F 1 216 ? 56.429 46.932 96.938 1.00 84.02 216 GLY F C 1
ATOM 17291 O O . GLY F 1 216 ? 57.095 47.654 97.666 1.00 84.52 216 GLY F O 1
ATOM 17292 N N . ILE F 1 217 ? 56.864 45.755 96.498 1.00 84.47 217 ILE F N 1
ATOM 17293 C CA . ILE F 1 217 ? 58.157 45.218 96.898 1.00 84.93 217 ILE F CA 1
ATOM 17294 C C . ILE F 1 217 ? 59.086 45.127 95.681 1.00 85.93 217 ILE F C 1
ATOM 17295 O O . ILE F 1 217 ? 58.616 45.042 94.546 1.00 85.93 217 ILE F O 1
ATOM 17300 N N . LYS F 1 218 ? 60.395 45.199 95.927 1.00 87.05 218 LYS F N 1
ATOM 17301 C CA . LYS F 1 218 ? 61.407 45.151 94.871 1.00 88.10 218 LYS F CA 1
ATOM 17302 C C . LYS F 1 218 ? 61.772 43.708 94.610 1.00 88.77 218 LYS F C 1
ATOM 17303 O O . LYS F 1 218 ? 61.552 42.836 95.450 1.00 89.19 218 LYS F O 1
ATOM 17309 N N . LEU F 1 219 ? 62.356 43.466 93.443 1.00 89.69 219 LEU F N 1
ATOM 17310 C CA . LEU F 1 219 ? 62.749 42.118 93.042 1.00 90.10 219 LEU F CA 1
ATOM 17311 C C . LEU F 1 219 ? 63.902 41.634 93.921 1.00 90.74 219 LEU F C 1
ATOM 17312 O O . LEU F 1 219 ? 63.845 40.545 94.503 1.00 90.38 219 LEU F O 1
ATOM 17317 N N . GLN F 1 220 ? 64.934 42.467 94.022 1.00 91.61 220 GLN F N 1
ATOM 17318 C CA . GLN F 1 220 ? 66.138 42.108 94.787 1.00 92.49 220 GLN F CA 1
ATOM 17319 C C . GLN F 1 220 ? 65.872 41.891 96.302 1.00 92.73 220 GLN F C 1
ATOM 17320 O O . GLN F 1 220 ? 66.630 41.184 96.964 1.00 92.52 220 GLN F O 1
ATOM 17326 N N . ASN F 1 221 ? 64.783 42.461 96.823 1.00 93.38 221 ASN F N 1
ATOM 17327 C CA . ASN F 1 221 ? 64.348 42.222 98.212 1.00 93.93 221 ASN F CA 1
ATOM 17328 C C . ASN F 1 221 ? 63.310 41.103 98.403 1.00 94.40 221 ASN F C 1
ATOM 17329 O O . ASN F 1 221 ? 63.007 40.729 99.546 1.00 94.68 221 ASN F O 1
ATOM 17334 N N . ALA F 1 222 ? 62.766 40.575 97.307 1.00 94.72 222 ALA F N 1
ATOM 17335 C CA . ALA F 1 222 ? 61.758 39.527 97.394 1.00 95.04 222 ALA F CA 1
ATOM 17336 C C . ALA F 1 222 ? 62.365 38.161 97.771 1.00 95.31 222 ALA F C 1
ATOM 17337 O O . ALA F 1 222 ? 63.516 37.854 97.443 1.00 94.89 222 ALA F O 1
ATOM 17339 N N . ARG F 1 223 ? 61.555 37.355 98.459 1.00 95.91 223 ARG F N 1
ATOM 17340 C CA . ARG F 1 223 ? 61.976 36.067 99.026 1.00 96.29 223 ARG F CA 1
ATOM 17341 C C . ARG F 1 223 ? 61.090 34.950 98.472 1.00 96.11 223 ARG F C 1
ATOM 17342 O O . ARG F 1 223 ? 59.874 34.944 98.681 1.00 95.71 223 ARG F O 1
ATOM 17350 N N . ILE F 1 224 ? 61.720 34.010 97.775 1.00 96.07 224 ILE F N 1
ATOM 17351 C CA . ILE F 1 224 ? 61.018 33.101 96.897 1.00 96.52 224 ILE F CA 1
ATOM 17352 C C . ILE F 1 224 ? 61.190 31.642 97.347 1.00 97.05 224 ILE F C 1
ATOM 17353 O O . ILE F 1 224 ? 62.310 31.180 97.546 1.00 96.80 224 ILE F O 1
ATOM 17358 N N . ILE F 1 225 ? 60.066 30.935 97.526 1.00 97.87 225 ILE F N 1
ATOM 17359 C CA . ILE F 1 225 ? 60.043 29.459 97.674 1.00 98.17 225 ILE F CA 1
ATOM 17360 C C . ILE F 1 225 ? 59.771 28.794 96.304 1.00 98.74 225 ILE F C 1
ATOM 17361 O O . ILE F 1 225 ? 58.811 29.153 95.628 1.00 98.49 225 ILE F O 1
ATOM 17366 N N . ILE F 1 226 ? 60.589 27.824 95.904 1.00 99.56 226 ILE F N 1
ATOM 17367 C CA . ILE F 1 226 ? 60.453 27.208 94.574 1.00 100.32 226 ILE F CA 1
ATOM 17368 C C . ILE F 1 226 ? 60.332 25.679 94.635 1.00 101.61 226 ILE F C 1
ATOM 17369 O O . ILE F 1 226 ? 61.355 24.968 94.666 1.00 101.97 226 ILE F O 1
ATOM 17374 N N . GLN F 1 227 ? 59.072 25.200 94.625 1.00 102.67 227 GLN F N 1
ATOM 17375 C CA . GLN F 1 227 ? 58.704 23.757 94.629 1.00 103.11 227 GLN F CA 1
ATOM 17376 C C . GLN F 1 227 ? 59.047 23.131 93.270 1.00 103.72 227 GLN F C 1
ATOM 17377 O O . GLN F 1 227 ? 58.796 23.720 92.220 1.00 103.96 227 GLN F O 1
ATOM 17383 N N . GLY F 1 228 ? 59.628 21.940 93.284 1.00 104.64 228 GLY F N 1
ATOM 17384 C CA . GLY F 1 228 ? 60.126 21.339 92.052 1.00 105.32 228 GLY F CA 1
ATOM 17385 C C . GLY F 1 228 ? 61.416 22.039 91.670 1.00 105.91 228 GLY F C 1
ATOM 17386 O O . GLY F 1 228 ? 61.524 23.267 91.773 1.00 106.11 228 GLY F O 1
ATOM 17387 N N . PHE F 1 229 ? 62.397 21.250 91.242 1.00 106.46 229 PHE F N 1
ATOM 17388 C CA . PHE F 1 229 ? 63.757 21.738 91.002 1.00 106.91 229 PHE F CA 1
ATOM 17389 C C . PHE F 1 229 ? 64.326 21.128 89.708 1.00 106.84 229 PHE F C 1
ATOM 17390 O O . PHE F 1 229 ? 65.530 20.875 89.587 1.00 106.26 229 PHE F O 1
ATOM 17398 N N . GLY F 1 230 ? 63.436 20.901 88.743 1.00 106.90 230 GLY F N 1
ATOM 17399 C CA . GLY F 1 230 ? 63.811 20.317 87.470 1.00 107.03 230 GLY F CA 1
ATOM 17400 C C . GLY F 1 230 ? 64.174 21.401 86.475 1.00 107.19 230 GLY F C 1
ATOM 17401 O O . GLY F 1 230 ? 64.686 22.463 86.848 1.00 107.31 230 GLY F O 1
ATOM 17402 N N . ASN F 1 231 ? 63.913 21.108 85.204 1.00 107.24 231 ASN F N 1
ATOM 17403 C CA . ASN F 1 231 ? 64.108 22.042 84.085 1.00 107.13 231 ASN F CA 1
ATOM 17404 C C . ASN F 1 231 ? 63.296 23.339 84.289 1.00 106.88 231 ASN F C 1
ATOM 17405 O O . ASN F 1 231 ? 63.797 24.462 84.078 1.00 106.73 231 ASN F O 1
ATOM 17410 N N . ALA F 1 232 ? 62.040 23.161 84.704 1.00 106.38 232 ALA F N 1
ATOM 17411 C CA . ALA F 1 232 ? 61.157 24.278 85.014 1.00 105.93 232 ALA F CA 1
ATOM 17412 C C . ALA F 1 232 ? 61.750 25.111 86.142 1.00 105.51 232 ALA F C 1
ATOM 17413 O O . ALA F 1 232 ? 62.226 26.220 85.916 1.00 105.52 232 ALA F O 1
ATOM 17415 N N . GLY F 1 233 ? 61.760 24.543 87.344 1.00 105.07 233 GLY F N 1
ATOM 17416 C CA . GLY F 1 233 ? 62.067 25.289 88.566 1.00 104.53 233 GLY F CA 1
ATOM 17417 C C . GLY F 1 233 ? 63.508 25.740 88.768 1.00 104.08 233 GLY F C 1
ATOM 17418 O O . GLY F 1 233 ? 63.776 26.562 89.653 1.00 104.27 233 GLY F O 1
ATOM 17419 N N . SER F 1 234 ? 64.443 25.214 87.973 1.00 103.27 234 SER F N 1
ATOM 17420 C CA . SER F 1 234 ? 65.844 25.635 88.068 1.00 102.36 234 SER F CA 1
ATOM 17421 C C . SER F 1 234 ? 66.080 26.949 87.323 1.00 101.45 234 SER F C 1
ATOM 17422 O O . SER F 1 234 ? 66.718 27.847 87.856 1.00 101.28 234 SER F O 1
ATOM 17425 N N . PHE F 1 235 ? 65.552 27.067 86.105 1.00 100.63 235 PHE F N 1
ATOM 17426 C CA . PHE F 1 235 ? 65.627 28.323 85.340 1.00 99.93 235 PHE F CA 1
ATOM 17427 C C . PHE F 1 235 ? 65.190 29.531 86.162 1.00 99.52 235 PHE F C 1
ATOM 17428 O O . PHE F 1 235 ? 65.860 30.574 86.138 1.00 99.33 235 PHE F O 1
ATOM 17436 N N . LEU F 1 236 ? 64.051 29.383 86.851 1.00 98.89 236 LEU F N 1
ATOM 17437 C CA . LEU F 1 236 ? 63.522 30.410 87.762 1.00 98.50 236 LEU F CA 1
ATOM 17438 C C . LEU F 1 236 ? 64.386 30.571 89.026 1.00 98.32 236 LEU F C 1
ATOM 17439 O O . LEU F 1 236 ? 64.591 31.695 89.504 1.00 98.20 236 LEU F O 1
ATOM 17444 N N . ALA F 1 237 ? 64.873 29.460 89.584 1.00 97.87 237 ALA F N 1
ATOM 17445 C CA . ALA F 1 237 ? 65.755 29.533 90.758 1.00 97.42 237 ALA F CA 1
ATOM 17446 C C . ALA F 1 237 ? 67.021 30.348 90.457 1.00 96.85 237 ALA F C 1
ATOM 17447 O O . ALA F 1 237 ? 67.476 31.099 91.319 1.00 96.76 237 ALA F O 1
ATOM 17449 N N . LYS F 1 238 ? 67.552 30.199 89.234 1.00 96.11 238 LYS F N 1
ATOM 17450 C CA . LYS F 1 238 ? 68.714 30.961 88.728 1.00 95.57 238 LYS F CA 1
ATOM 17451 C C . LYS F 1 238 ? 68.359 32.405 88.505 1.00 95.07 238 LYS F C 1
ATOM 17452 O O . LYS F 1 238 ? 68.942 33.287 89.121 1.00 95.08 238 LYS F O 1
ATOM 17458 N N . PHE F 1 239 ? 67.411 32.641 87.606 1.00 94.63 239 PHE F N 1
ATOM 17459 C CA . PHE F 1 239 ? 66.971 33.990 87.303 1.00 94.35 239 PHE F CA 1
ATOM 17460 C C . PHE F 1 239 ? 66.870 34.867 88.561 1.00 94.35 239 PHE F C 1
ATOM 17461 O O . PHE F 1 239 ? 67.353 36.004 88.571 1.00 94.05 239 PHE F O 1
ATOM 17469 N N . MET F 1 240 ? 66.225 34.336 89.599 1.00 94.45 240 MET F N 1
ATOM 17470 C CA . MET F 1 240 ? 65.957 35.086 90.841 1.00 94.72 240 MET F CA 1
ATOM 17471 C C . MET F 1 240 ? 67.227 35.426 91.616 1.00 94.53 240 MET F C 1
ATOM 17472 O O . MET F 1 240 ? 67.349 36.521 92.174 1.00 94.32 240 MET F O 1
ATOM 17477 N N . HIS F 1 241 ? 68.152 34.468 91.643 1.00 94.35 241 HIS F N 1
ATOM 17478 C CA . HIS F 1 241 ? 69.456 34.655 92.244 1.00 94.35 241 HIS F CA 1
ATOM 17479 C C . HIS F 1 241 ? 70.178 35.801 91.528 1.00 93.96 241 HIS F C 1
ATOM 17480 O O . HIS F 1 241 ? 70.519 36.814 92.152 1.00 94.20 241 HIS F O 1
ATOM 17487 N N . ASP F 1 242 ? 70.344 35.660 90.213 1.00 93.33 242 ASP F N 1
ATOM 17488 C CA . ASP F 1 242 ? 71.003 36.673 89.395 1.00 92.77 242 ASP F CA 1
ATOM 17489 C C . ASP F 1 242 ? 70.352 38.054 89.526 1.00 92.94 242 ASP F C 1
ATOM 17490 O O . ASP F 1 242 ? 71.016 39.057 89.305 1.00 92.98 242 ASP F O 1
ATOM 17495 N N . ALA F 1 243 ? 69.070 38.098 89.897 1.00 93.37 243 ALA F N 1
ATOM 17496 C CA . ALA F 1 243 ? 68.335 39.355 90.124 1.00 93.69 243 ALA F CA 1
ATOM 17497 C C . ALA F 1 243 ? 68.497 39.882 91.539 1.00 94.17 243 ALA F C 1
ATOM 17498 O O . ALA F 1 243 ? 67.916 40.901 91.881 1.00 94.23 243 ALA F O 1
ATOM 17500 N N . GLY F 1 244 ? 69.270 39.187 92.363 1.00 94.92 244 GLY F N 1
ATOM 17501 C CA . GLY F 1 244 ? 69.638 39.697 93.669 1.00 95.62 244 GLY F CA 1
ATOM 17502 C C . GLY F 1 244 ? 68.644 39.362 94.758 1.00 96.32 244 GLY F C 1
ATOM 17503 O O . GLY F 1 244 ? 68.725 39.912 95.857 1.00 96.64 244 GLY F O 1
ATOM 17504 N N . ALA F 1 245 ? 67.716 38.453 94.476 1.00 96.97 245 ALA F N 1
ATOM 17505 C CA . ALA F 1 245 ? 66.719 38.062 95.468 1.00 97.58 245 ALA F CA 1
ATOM 17506 C C . ALA F 1 245 ? 67.113 36.773 96.196 1.00 98.29 245 ALA F C 1
ATOM 17507 O O . ALA F 1 245 ? 68.022 36.047 95.778 1.00 97.97 245 ALA F O 1
ATOM 17509 N N . LYS F 1 246 ? 66.401 36.513 97.291 1.00 99.48 246 LYS F N 1
ATOM 17510 C CA . LYS F 1 246 ? 66.685 35.396 98.207 1.00 100.36 246 LYS F CA 1
ATOM 17511 C C . LYS F 1 246 ? 65.831 34.177 97.852 1.00 100.71 246 LYS F C 1
ATOM 17512 O O . LYS F 1 246 ? 64.602 34.225 97.950 1.00 100.67 246 LYS F O 1
ATOM 17518 N N . VAL F 1 247 ? 66.478 33.084 97.456 1.00 101.31 247 VAL F N 1
ATOM 17519 C CA . VAL F 1 247 ? 65.764 31.839 97.178 1.00 101.52 247 VAL F CA 1
ATOM 17520 C C . VAL F 1 247 ? 65.597 31.089 98.528 1.00 102.06 247 VAL F C 1
ATOM 17521 O O . VAL F 1 247 ? 66.261 30.083 98.819 1.00 101.85 247 VAL F O 1
ATOM 17525 N N . ILE F 1 248 ? 64.683 31.630 99.334 1.00 102.73 248 ILE F N 1
ATOM 17526 C CA . ILE F 1 248 ? 64.364 31.169 100.698 1.00 103.16 248 ILE F CA 1
ATOM 17527 C C . ILE F 1 248 ? 63.908 29.702 100.792 1.00 103.66 248 ILE F C 1
ATOM 17528 O O . ILE F 1 248 ? 64.127 29.061 101.824 1.00 103.64 248 ILE F O 1
ATOM 17533 N N . GLY F 1 249 ? 63.286 29.178 99.731 1.00 104.14 249 GLY F N 1
ATOM 17534 C CA . GLY F 1 249 ? 62.789 27.793 99.714 1.00 104.60 249 GLY F CA 1
ATOM 17535 C C . GLY F 1 249 ? 62.956 27.048 98.391 1.00 105.05 249 GLY F C 1
ATOM 17536 O O . GLY F 1 249 ? 62.518 27.520 97.343 1.00 105.19 249 GLY F O 1
ATOM 17537 N N . ILE F 1 250 ? 63.590 25.879 98.445 1.00 105.55 250 ILE F N 1
ATOM 17538 C CA . ILE F 1 250 ? 63.720 24.977 97.294 1.00 105.96 250 ILE F CA 1
ATOM 17539 C C . ILE F 1 250 ? 63.071 23.632 97.649 1.00 106.31 250 ILE F C 1
ATOM 17540 O O . ILE F 1 250 ? 62.888 23.317 98.827 1.00 106.16 250 ILE F O 1
ATOM 17545 N N . SER F 1 251 ? 62.702 22.849 96.637 1.00 106.80 251 SER F N 1
ATOM 17546 C CA . SER F 1 251 ? 62.036 21.567 96.880 1.00 107.13 251 SER F CA 1
ATOM 17547 C C . SER F 1 251 ? 62.022 20.637 95.662 1.00 107.33 251 SER F C 1
ATOM 17548 O O . SER F 1 251 ? 62.191 21.062 94.519 1.00 106.96 251 SER F O 1
ATOM 17551 N N . ASP F 1 252 ? 61.811 19.358 95.963 1.00 107.90 252 ASP F N 1
ATOM 17552 C CA . ASP F 1 252 ? 61.898 18.252 95.011 1.00 108.23 252 ASP F CA 1
ATOM 17553 C C . ASP F 1 252 ? 61.089 17.062 95.575 1.00 108.45 252 ASP F C 1
ATOM 17554 O O . ASP F 1 252 ? 60.297 17.244 96.513 1.00 108.14 252 ASP F O 1
ATOM 17559 N N . ALA F 1 253 ? 61.282 15.872 95.002 1.00 108.78 253 ALA F N 1
ATOM 17560 C CA . ALA F 1 253 ? 60.764 14.613 95.572 1.00 109.06 253 ALA F CA 1
ATOM 17561 C C . ALA F 1 253 ? 60.911 14.445 97.117 1.00 109.26 253 ALA F C 1
ATOM 17562 O O . ALA F 1 253 ? 59.914 14.457 97.836 1.00 109.28 253 ALA F O 1
ATOM 17564 N N . ASN F 1 254 ? 62.139 14.333 97.624 1.00 109.63 254 ASN F N 1
ATOM 17565 C CA . ASN F 1 254 ? 62.397 13.784 98.985 1.00 110.03 254 ASN F CA 1
ATOM 17566 C C . ASN F 1 254 ? 61.958 14.639 100.212 1.00 110.11 254 ASN F C 1
ATOM 17567 O O . ASN F 1 254 ? 61.517 14.096 101.238 1.00 110.16 254 ASN F O 1
ATOM 17572 N N . GLY F 1 255 ? 62.129 15.957 100.115 1.00 110.16 255 GLY F N 1
ATOM 17573 C CA . GLY F 1 255 ? 61.811 16.894 101.207 1.00 110.04 255 GLY F CA 1
ATOM 17574 C C . GLY F 1 255 ? 61.867 18.319 100.676 1.00 110.01 255 GLY F C 1
ATOM 17575 O O . GLY F 1 255 ? 61.433 18.573 99.557 1.00 109.98 255 GLY F O 1
ATOM 17576 N N . GLY F 1 256 ? 62.410 19.249 101.460 1.00 110.08 256 GLY F N 1
ATOM 17577 C CA . GLY F 1 256 ? 62.607 20.634 100.993 1.00 109.96 256 GLY F CA 1
ATOM 17578 C C . GLY F 1 256 ? 63.425 21.482 101.957 1.00 109.83 256 GLY F C 1
ATOM 17579 O O . GLY F 1 256 ? 63.253 21.358 103.171 1.00 109.71 256 GLY F O 1
ATOM 17580 N N . LEU F 1 257 ? 64.292 22.353 101.409 1.00 109.73 257 LEU F N 1
ATOM 17581 C CA . LEU F 1 257 ? 65.280 23.150 102.186 1.00 109.26 257 LEU F CA 1
ATOM 17582 C C . LEU F 1 257 ? 64.889 24.642 102.335 1.00 109.26 257 LEU F C 1
ATOM 17583 O O . LEU F 1 257 ? 64.921 25.393 101.359 1.00 109.15 257 LEU F O 1
ATOM 17588 N N . TYR F 1 258 ? 64.549 25.070 103.554 1.00 109.37 258 TYR F N 1
ATOM 17589 C CA . TYR F 1 258 ? 64.078 26.449 103.809 1.00 109.63 258 TYR F CA 1
ATOM 17590 C C . TYR F 1 258 ? 65.063 27.238 104.666 1.00 109.86 258 TYR F C 1
ATOM 17591 O O . TYR F 1 258 ? 65.273 26.902 105.829 1.00 109.67 258 TYR F O 1
ATOM 17600 N N . ASN F 1 259 ? 65.640 28.299 104.097 1.00 110.23 259 ASN F N 1
ATOM 17601 C CA . ASN F 1 259 ? 66.626 29.125 104.797 1.00 110.42 259 ASN F CA 1
ATOM 17602 C C . ASN F 1 259 ? 66.271 30.622 104.746 1.00 110.72 259 ASN F C 1
ATOM 17603 O O . ASN F 1 259 ? 66.475 31.260 103.704 1.00 110.53 259 ASN F O 1
ATOM 17608 N N . PRO F 1 260 ? 65.759 31.194 105.872 1.00 111.15 260 PRO F N 1
ATOM 17609 C CA . PRO F 1 260 ? 65.422 32.640 105.947 1.00 111.33 260 PRO F CA 1
ATOM 17610 C C . PRO F 1 260 ? 66.592 33.605 105.631 1.00 111.69 260 PRO F C 1
ATOM 17611 O O . PRO F 1 260 ? 66.398 34.827 105.629 1.00 111.68 260 PRO F O 1
ATOM 17615 N N . ASP F 1 261 ? 67.786 33.048 105.393 1.00 112.03 261 ASP F N 1
ATOM 17616 C CA . ASP F 1 261 ? 68.955 33.788 104.896 1.00 112.12 261 ASP F CA 1
ATOM 17617 C C . ASP F 1 261 ? 69.001 33.751 103.378 1.00 111.74 261 ASP F C 1
ATOM 17618 O O . ASP F 1 261 ? 69.387 34.719 102.736 1.00 111.52 261 ASP F O 1
ATOM 17623 N N . GLY F 1 262 ? 68.632 32.612 102.812 1.00 111.43 262 GLY F N 1
ATOM 17624 C CA . GLY F 1 262 ? 68.727 32.409 101.380 1.00 111.24 262 GLY F CA 1
ATOM 17625 C C . GLY F 1 262 ? 69.629 31.229 101.136 1.00 110.85 262 GLY F C 1
ATOM 17626 O O . GLY F 1 262 ? 70.640 31.068 101.810 1.00 110.52 262 GLY F O 1
ATOM 17627 N N . LEU F 1 263 ? 69.239 30.402 100.174 1.00 110.70 263 LEU F N 1
ATOM 17628 C CA . LEU F 1 263 ? 69.958 29.178 99.836 1.00 110.37 263 LEU F CA 1
ATOM 17629 C C . LEU F 1 263 ? 71.091 29.462 98.852 1.00 110.06 263 LEU F C 1
ATOM 17630 O O . LEU F 1 263 ? 71.082 30.465 98.133 1.00 109.74 263 LEU F O 1
ATOM 17635 N N . ASP F 1 264 ? 72.044 28.536 98.814 1.00 109.87 264 ASP F N 1
ATOM 17636 C CA . ASP F 1 264 ? 73.308 28.724 98.120 1.00 109.73 264 ASP F CA 1
ATOM 17637 C C . ASP F 1 264 ? 73.172 28.270 96.664 1.00 109.58 264 ASP F C 1
ATOM 17638 O O . ASP F 1 264 ? 73.872 27.362 96.220 1.00 109.51 264 ASP F O 1
ATOM 17643 N N . ILE F 1 265 ? 72.300 28.953 95.918 1.00 109.53 265 ILE F N 1
ATOM 17644 C CA . ILE F 1 265 ? 71.811 28.488 94.592 1.00 109.27 265 ILE F CA 1
ATOM 17645 C C . ILE F 1 265 ? 72.869 27.894 93.632 1.00 109.34 265 ILE F C 1
ATOM 17646 O O . ILE F 1 265 ? 72.643 26.827 93.056 1.00 109.11 265 ILE F O 1
ATOM 17651 N N . PRO F 1 266 ? 74.016 28.577 93.452 1.00 109.43 266 PRO F N 1
ATOM 17652 C CA . PRO F 1 266 ? 74.982 28.083 92.460 1.00 109.63 266 PRO F CA 1
ATOM 17653 C C . PRO F 1 266 ? 75.681 26.809 92.923 1.00 109.98 266 PRO F C 1
ATOM 17654 O O . PRO F 1 266 ? 75.873 25.874 92.128 1.00 109.79 266 PRO F O 1
ATOM 17658 N N . TYR F 1 267 ? 76.076 26.807 94.200 1.00 110.50 267 TYR F N 1
ATOM 17659 C CA . TYR F 1 267 ? 76.569 25.609 94.885 1.00 110.93 267 TYR F CA 1
ATOM 17660 C C . TYR F 1 267 ? 75.550 24.510 94.615 1.00 110.94 267 TYR F C 1
ATOM 17661 O O . TYR F 1 267 ? 75.917 23.416 94.161 1.00 111.05 267 TYR F O 1
ATOM 17670 N N . LEU F 1 268 ? 74.269 24.839 94.834 1.00 110.80 268 LEU F N 1
ATOM 17671 C CA . LEU F 1 268 ? 73.135 23.963 94.492 1.00 110.53 268 LEU F CA 1
ATOM 17672 C C . LEU F 1 268 ? 73.049 23.711 92.952 1.00 110.22 268 LEU F C 1
ATOM 17673 O O . LEU F 1 268 ? 72.028 23.962 92.329 1.00 110.07 268 LEU F O 1
ATOM 17678 N N . LEU F 1 269 ? 74.150 23.217 92.371 1.00 110.03 269 LEU F N 1
ATOM 17679 C CA . LEU F 1 269 ? 74.259 22.831 90.957 1.00 109.85 269 LEU F CA 1
ATOM 17680 C C . LEU F 1 269 ? 75.605 22.129 90.771 1.00 109.77 269 LEU F C 1
ATOM 17681 O O . LEU F 1 269 ? 75.670 20.911 90.590 1.00 109.62 269 LEU F O 1
ATOM 17686 N N . ILE F 1 286 ? 62.957 19.163 105.680 1.00 103.20 286 ILE F N 1
ATOM 17687 C CA . ILE F 1 286 ? 61.588 18.901 106.103 1.00 103.39 286 ILE F CA 1
ATOM 17688 C C . ILE F 1 286 ? 60.643 18.646 104.892 1.00 103.48 286 ILE F C 1
ATOM 17689 O O . ILE F 1 286 ? 61.082 18.643 103.735 1.00 103.29 286 ILE F O 1
ATOM 17694 N N . THR F 1 287 ? 59.359 18.416 105.179 1.00 103.51 287 THR F N 1
ATOM 17695 C CA . THR F 1 287 ? 58.365 18.045 104.157 1.00 103.50 287 THR F CA 1
ATOM 17696 C C . THR F 1 287 ? 57.846 19.265 103.352 1.00 103.70 287 THR F C 1
ATOM 17697 O O . THR F 1 287 ? 57.906 20.420 103.829 1.00 103.56 287 THR F O 1
ATOM 17701 N N . ASN F 1 288 ? 57.322 18.991 102.150 1.00 103.36 288 ASN F N 1
ATOM 17702 C CA . ASN F 1 288 ? 56.802 20.031 101.252 1.00 103.26 288 ASN F CA 1
ATOM 17703 C C . ASN F 1 288 ? 55.615 20.807 101.828 1.00 103.23 288 ASN F C 1
ATOM 17704 O O . ASN F 1 288 ? 55.459 22.002 101.551 1.00 103.38 288 ASN F O 1
ATOM 17709 N N . GLU F 1 289 ? 54.781 20.126 102.616 1.00 103.07 289 GLU F N 1
ATOM 17710 C CA . GLU F 1 289 ? 53.495 20.677 103.092 1.00 103.03 289 GLU F CA 1
ATOM 17711 C C . GLU F 1 289 ? 53.679 21.773 104.170 1.00 102.66 289 GLU F C 1
ATOM 17712 O O . GLU F 1 289 ? 52.859 22.698 104.272 1.00 102.42 289 GLU F O 1
ATOM 17718 N N . GLU F 1 290 ? 54.752 21.650 104.962 1.00 102.55 290 GLU F N 1
ATOM 17719 C CA . GLU F 1 290 ? 55.200 22.704 105.891 1.00 102.36 290 GLU F CA 1
ATOM 17720 C C . GLU F 1 290 ? 55.749 23.898 105.109 1.00 102.01 290 GLU F C 1
ATOM 17721 O O . GLU F 1 290 ? 55.487 25.048 105.463 1.00 101.88 290 GLU F O 1
ATOM 17727 N N . LEU F 1 291 ? 56.540 23.595 104.071 1.00 101.65 291 LEU F N 1
ATOM 17728 C CA . LEU F 1 291 ? 57.270 24.593 103.260 1.00 101.17 291 LEU F CA 1
ATOM 17729 C C . LEU F 1 291 ? 56.348 25.620 102.605 1.00 101.31 291 LEU F C 1
ATOM 17730 O O . LEU F 1 291 ? 56.661 26.822 102.601 1.00 101.51 291 LEU F O 1
ATOM 17735 N N . LEU F 1 292 ? 55.218 25.145 102.075 1.00 101.14 292 LEU F N 1
ATOM 17736 C CA . LEU F 1 292 ? 54.237 26.007 101.410 1.00 101.25 292 LEU F CA 1
ATOM 17737 C C . LEU F 1 292 ? 53.615 27.027 102.362 1.00 101.32 292 LEU F C 1
ATOM 17738 O O . LEU F 1 292 ? 53.171 28.089 101.931 1.00 100.96 292 LEU F O 1
ATOM 17743 N N . GLU F 1 293 ? 53.593 26.703 103.656 1.00 101.59 293 GLU F N 1
ATOM 17744 C CA . GLU F 1 293 ? 53.032 27.602 104.683 1.00 101.82 293 GLU F CA 1
ATOM 17745 C C . GLU F 1 293 ? 54.112 28.454 105.385 1.00 101.46 293 GLU F C 1
ATOM 17746 O O . GLU F 1 293 ? 53.790 29.433 106.079 1.00 101.38 293 GLU F O 1
ATOM 17752 N N . LYS F 1 294 ? 55.384 28.085 105.199 1.00 100.96 294 LYS F N 1
ATOM 17753 C CA . LYS F 1 294 ? 56.490 28.887 105.712 1.00 100.70 294 LYS F CA 1
ATOM 17754 C C . LYS F 1 294 ? 56.365 30.318 105.198 1.00 99.79 294 LYS F C 1
ATOM 17755 O O . LYS F 1 294 ? 55.750 30.569 104.168 1.00 99.66 294 LYS F O 1
ATOM 17761 N N . ASP F 1 295 ? 56.932 31.253 105.949 1.00 98.92 295 ASP F N 1
ATOM 17762 C CA . ASP F 1 295 ? 56.787 32.668 105.656 1.00 97.88 295 ASP F CA 1
ATOM 17763 C C . ASP F 1 295 ? 57.712 33.113 104.499 1.00 96.94 295 ASP F C 1
ATOM 17764 O O . ASP F 1 295 ? 58.906 32.780 104.484 1.00 96.86 295 ASP F O 1
ATOM 17769 N N . CYS F 1 296 ? 57.125 33.834 103.533 1.00 95.50 296 CYS F N 1
ATOM 17770 C CA . CYS F 1 296 ? 57.841 34.471 102.404 1.00 94.38 296 CYS F CA 1
ATOM 17771 C C . CYS F 1 296 ? 56.913 35.438 101.624 1.00 93.11 296 CYS F C 1
ATOM 17772 O O . CYS F 1 296 ? 55.755 35.647 102.006 1.00 92.33 296 CYS F O 1
ATOM 17775 N N . ASP F 1 297 ? 57.441 36.035 100.551 1.00 91.94 297 ASP F N 1
ATOM 17776 C CA . ASP F 1 297 ? 56.652 36.890 99.636 1.00 90.88 297 ASP F CA 1
ATOM 17777 C C . ASP F 1 297 ? 56.005 36.091 98.503 1.00 89.78 297 ASP F C 1
ATOM 17778 O O . ASP F 1 297 ? 54.804 36.252 98.250 1.00 89.06 297 ASP F O 1
ATOM 17783 N N . ILE F 1 298 ? 56.815 35.231 97.859 1.00 88.78 298 ILE F N 1
ATOM 17784 C CA . ILE F 1 298 ? 56.463 34.514 96.614 1.00 88.19 298 ILE F CA 1
ATOM 17785 C C . ILE F 1 298 ? 56.544 33.005 96.773 1.00 87.85 298 ILE F C 1
ATOM 17786 O O . ILE F 1 298 ? 57.565 32.509 97.204 1.00 88.20 298 ILE F O 1
ATOM 17791 N N . LEU F 1 299 ? 55.510 32.275 96.378 1.00 87.60 299 LEU F N 1
ATOM 17792 C CA . LEU F 1 299 ? 55.570 30.808 96.344 1.00 87.96 299 LEU F CA 1
ATOM 17793 C C . LEU F 1 299 ? 55.314 30.316 94.918 1.00 88.49 299 LEU F C 1
ATOM 17794 O O . LEU F 1 299 ? 54.312 30.701 94.304 1.00 88.19 299 LEU F O 1
ATOM 17799 N N . VAL F 1 300 ? 56.193 29.450 94.414 1.00 88.84 300 VAL F N 1
ATOM 17800 C CA . VAL F 1 300 ? 56.095 28.945 93.060 1.00 89.62 300 VAL F CA 1
ATOM 17801 C C . VAL F 1 300 ? 56.091 27.418 93.063 1.00 90.92 300 VAL F C 1
ATOM 17802 O O . VAL F 1 300 ? 57.118 26.803 93.326 1.00 90.86 300 VAL F O 1
ATOM 17806 N N . PRO F 1 301 ? 54.940 26.792 92.766 1.00 92.51 301 PRO F N 1
ATOM 17807 C CA . PRO F 1 301 ? 54.923 25.320 92.649 1.00 93.73 301 PRO F CA 1
ATOM 17808 C C . PRO F 1 301 ? 55.437 24.780 91.297 1.00 95.09 301 PRO F C 1
ATOM 17809 O O . PRO F 1 301 ? 55.895 25.554 90.452 1.00 95.46 301 PRO F O 1
ATOM 17813 N N . ALA F 1 302 ? 55.390 23.460 91.108 1.00 96.55 302 ALA F N 1
ATOM 17814 C CA . ALA F 1 302 ? 55.787 22.840 89.821 1.00 97.53 302 ALA F CA 1
ATOM 17815 C C . ALA F 1 302 ? 54.859 21.667 89.471 1.00 98.53 302 ALA F C 1
ATOM 17816 O O . ALA F 1 302 ? 54.076 21.217 90.314 1.00 98.81 302 ALA F O 1
ATOM 17818 N N . ALA F 1 303 ? 54.947 21.223 88.211 1.00 99.60 303 ALA F N 1
ATOM 17819 C CA . ALA F 1 303 ? 54.241 20.041 87.644 1.00 100.18 303 ALA F CA 1
ATOM 17820 C C . ALA F 1 303 ? 52.943 19.518 88.327 1.00 100.76 303 ALA F C 1
ATOM 17821 O O . ALA F 1 303 ? 51.833 19.763 87.826 1.00 101.23 303 ALA F O 1
ATOM 17823 N N . ILE F 1 304 ? 53.085 18.789 89.439 1.00 100.95 304 ILE F N 1
ATOM 17824 C CA . ILE F 1 304 ? 51.974 17.997 90.004 1.00 101.15 304 ILE F CA 1
ATOM 17825 C C . ILE F 1 304 ? 50.880 18.854 90.682 1.00 100.85 304 ILE F C 1
ATOM 17826 O O . ILE F 1 304 ? 51.120 19.971 91.153 1.00 100.45 304 ILE F O 1
ATOM 17831 N N . SER F 1 305 ? 49.672 18.296 90.703 1.00 100.61 305 SER F N 1
ATOM 17832 C CA . SER F 1 305 ? 48.478 19.039 91.017 1.00 100.23 305 SER F CA 1
ATOM 17833 C C . SER F 1 305 ? 48.012 18.818 92.426 1.00 99.81 305 SER F C 1
ATOM 17834 O O . SER F 1 305 ? 48.440 17.896 93.100 1.00 99.54 305 SER F O 1
ATOM 17837 N N . ASN F 1 306 ? 47.114 19.701 92.843 1.00 99.76 306 ASN F N 1
ATOM 17838 C CA . ASN F 1 306 ? 46.539 19.724 94.194 1.00 99.75 306 ASN F CA 1
ATOM 17839 C C . ASN F 1 306 ? 47.553 19.916 95.347 1.00 99.32 306 ASN F C 1
ATOM 17840 O O . ASN F 1 306 ? 47.251 19.542 96.480 1.00 100.03 306 ASN F O 1
ATOM 17845 N N . GLN F 1 307 ? 48.716 20.521 95.078 1.00 98.45 307 GLN F N 1
ATOM 17846 C CA . GLN F 1 307 ? 49.673 20.828 96.141 1.00 98.01 307 GLN F CA 1
ATOM 17847 C C . GLN F 1 307 ? 49.057 21.839 97.098 1.00 98.15 307 GLN F C 1
ATOM 17848 O O . GLN F 1 307 ? 49.307 21.787 98.302 1.00 98.12 307 GLN F O 1
ATOM 17854 N N . ILE F 1 308 ? 48.257 22.758 96.567 1.00 98.16 308 ILE F N 1
ATOM 17855 C CA . ILE F 1 308 ? 47.451 23.638 97.399 1.00 98.38 308 ILE F CA 1
ATOM 17856 C C . ILE F 1 308 ? 45.973 23.229 97.318 1.00 98.93 308 ILE F C 1
ATOM 17857 O O . ILE F 1 308 ? 45.327 23.391 96.281 1.00 99.14 308 ILE F O 1
ATOM 17862 N N . THR F 1 309 ? 45.469 22.660 98.417 1.00 99.55 309 THR F N 1
ATOM 17863 C CA . THR F 1 309 ? 44.049 22.345 98.596 1.00 99.79 309 THR F CA 1
ATOM 17864 C C . THR F 1 309 ? 43.435 23.380 99.566 1.00 100.12 309 THR F C 1
ATOM 17865 O O . THR F 1 309 ? 44.082 24.389 99.889 1.00 100.04 309 THR F O 1
ATOM 17869 N N . ALA F 1 310 ? 42.188 23.163 99.998 1.00 100.49 310 ALA F N 1
ATOM 17870 C CA . ALA F 1 310 ? 41.563 24.037 101.010 1.00 100.63 310 ALA F CA 1
ATOM 17871 C C . ALA F 1 310 ? 42.016 23.654 102.431 1.00 100.84 310 ALA F C 1
ATOM 17872 O O . ALA F 1 310 ? 41.670 24.341 103.399 1.00 100.87 310 ALA F O 1
ATOM 17874 N N . LYS F 1 311 ? 42.789 22.563 102.538 1.00 100.93 311 LYS F N 1
ATOM 17875 C CA . LYS F 1 311 ? 43.617 22.272 103.719 1.00 101.00 311 LYS F CA 1
ATOM 17876 C C . LYS F 1 311 ? 44.772 23.303 103.869 1.00 101.02 311 LYS F C 1
ATOM 17877 O O . LYS F 1 311 ? 44.933 23.922 104.934 1.00 101.01 311 LYS F O 1
ATOM 17883 N N . ASN F 1 312 ? 45.567 23.473 102.801 1.00 100.76 312 ASN F N 1
ATOM 17884 C CA . ASN F 1 312 ? 46.726 24.392 102.803 1.00 100.22 312 ASN F CA 1
ATOM 17885 C C . ASN F 1 312 ? 46.355 25.867 102.619 1.00 99.65 312 ASN F C 1
ATOM 17886 O O . ASN F 1 312 ? 47.135 26.738 102.976 1.00 99.63 312 ASN F O 1
ATOM 17891 N N . ALA F 1 313 ? 45.166 26.135 102.077 1.00 99.01 313 ALA F N 1
ATOM 17892 C CA . ALA F 1 313 ? 44.785 27.478 101.590 1.00 98.45 313 ALA F CA 1
ATOM 17893 C C . ALA F 1 313 ? 44.779 28.602 102.638 1.00 98.02 313 ALA F C 1
ATOM 17894 O O . ALA F 1 313 ? 45.109 29.756 102.318 1.00 98.06 313 ALA F O 1
ATOM 17896 N N . HIS F 1 314 ? 44.391 28.276 103.873 1.00 97.20 314 HIS F N 1
ATOM 17897 C CA . HIS F 1 314 ? 44.300 29.281 104.948 1.00 96.23 314 HIS F CA 1
ATOM 17898 C C . HIS F 1 314 ? 45.647 29.533 105.618 1.00 95.23 314 HIS F C 1
ATOM 17899 O O . HIS F 1 314 ? 45.882 30.600 106.187 1.00 95.07 314 HIS F O 1
ATOM 17906 N N . ASN F 1 315 ? 46.538 28.559 105.481 1.00 94.06 315 ASN F N 1
ATOM 17907 C CA . ASN F 1 315 ? 47.799 28.525 106.198 1.00 93.30 315 ASN F CA 1
ATOM 17908 C C . ASN F 1 315 ? 48.987 29.092 105.392 1.00 92.51 315 ASN F C 1
ATOM 17909 O O . ASN F 1 315 ? 50.012 29.461 105.985 1.00 92.35 315 ASN F O 1
ATOM 17914 N N . ILE F 1 316 ? 48.822 29.156 104.055 1.00 91.27 316 ILE F N 1
ATOM 17915 C CA . ILE F 1 316 ? 49.769 29.793 103.099 1.00 90.20 316 ILE F CA 1
ATOM 17916 C C . ILE F 1 316 ? 50.075 31.265 103.424 1.00 89.27 316 ILE F C 1
ATOM 17917 O O . ILE F 1 316 ? 49.175 32.061 103.692 1.00 88.76 316 ILE F O 1
ATOM 17922 N N . GLN F 1 317 ? 51.353 31.622 103.365 1.00 88.34 317 GLN F N 1
ATOM 17923 C CA . GLN F 1 317 ? 51.786 32.918 103.862 1.00 87.73 317 GLN F CA 1
ATOM 17924 C C . GLN F 1 317 ? 52.583 33.753 102.866 1.00 86.73 317 GLN F C 1
ATOM 17925 O O . GLN F 1 317 ? 52.944 34.891 103.189 1.00 86.60 317 GLN F O 1
ATOM 17931 N N . ALA F 1 318 ? 52.863 33.208 101.673 1.00 85.28 318 ALA F N 1
ATOM 17932 C CA . ALA F 1 318 ? 53.349 34.019 100.549 1.00 83.75 318 ALA F CA 1
ATOM 17933 C C . ALA F 1 318 ? 52.238 34.974 100.176 1.00 82.67 318 ALA F C 1
ATOM 17934 O O . ALA F 1 318 ? 51.070 34.615 100.275 1.00 82.44 318 ALA F O 1
ATOM 17936 N N . SER F 1 319 ? 52.594 36.191 99.778 1.00 81.70 319 SER F N 1
ATOM 17937 C CA . SER F 1 319 ? 51.613 37.155 99.274 1.00 81.28 319 SER F CA 1
ATOM 17938 C C . SER F 1 319 ? 51.396 37.046 97.739 1.00 80.66 319 SER F C 1
ATOM 17939 O O . SER F 1 319 ? 50.527 37.712 97.177 1.00 80.11 319 SER F O 1
ATOM 17942 N N . ILE F 1 320 ? 52.215 36.229 97.083 1.00 80.12 320 ILE F N 1
ATOM 17943 C CA . ILE F 1 320 ? 52.195 36.058 95.629 1.00 79.79 320 ILE F CA 1
ATOM 17944 C C . ILE F 1 320 ? 52.412 34.586 95.289 1.00 79.35 320 ILE F C 1
ATOM 17945 O O . ILE F 1 320 ? 53.458 34.034 95.590 1.00 78.41 320 ILE F O 1
ATOM 17950 N N . VAL F 1 321 ? 51.405 33.957 94.692 1.00 79.77 321 VAL F N 1
ATOM 17951 C CA . VAL F 1 321 ? 51.539 32.588 94.200 1.00 80.31 321 VAL F CA 1
ATOM 17952 C C . VAL F 1 321 ? 51.580 32.575 92.664 1.00 80.97 321 VAL F C 1
ATOM 17953 O O . VAL F 1 321 ? 50.669 33.076 92.008 1.00 80.73 321 VAL F O 1
ATOM 17957 N N . VAL F 1 322 ? 52.642 32.010 92.099 1.00 81.77 322 VAL F N 1
ATOM 17958 C CA . VAL F 1 322 ? 52.759 31.905 90.650 1.00 82.63 322 VAL F CA 1
ATOM 17959 C C . VAL F 1 322 ? 52.728 30.436 90.265 1.00 83.65 322 VAL F C 1
ATOM 17960 O O . VAL F 1 322 ? 53.628 29.696 90.621 1.00 83.51 322 VAL F O 1
ATOM 17964 N N . GLU F 1 323 ? 51.686 30.028 89.536 1.00 85.47 323 GLU F N 1
ATOM 17965 C CA . GLU F 1 323 ? 51.623 28.689 88.933 1.00 87.05 323 GLU F CA 1
ATOM 17966 C C . GLU F 1 323 ? 52.580 28.617 87.727 1.00 88.89 323 GLU F C 1
ATOM 17967 O O . GLU F 1 323 ? 52.323 29.210 86.671 1.00 89.64 323 GLU F O 1
ATOM 17973 N N . ARG F 1 324 ? 53.704 27.922 87.909 1.00 90.74 324 ARG F N 1
ATOM 17974 C CA . ARG F 1 324 ? 54.658 27.650 86.826 1.00 91.76 324 ARG F CA 1
ATOM 17975 C C . ARG F 1 324 ? 54.006 26.618 85.886 1.00 91.62 324 ARG F C 1
ATOM 17976 O O . ARG F 1 324 ? 53.852 26.883 84.678 1.00 91.74 324 ARG F O 1
ATOM 17984 N N . ALA F 1 325 ? 53.585 25.483 86.468 1.00 91.35 325 ALA F N 1
ATOM 17985 C CA . ALA F 1 325 ? 52.916 24.381 85.748 1.00 90.79 325 ALA F CA 1
ATOM 17986 C C . ALA F 1 325 ? 51.432 24.238 86.148 1.00 90.17 325 ALA F C 1
ATOM 17987 O O . ALA F 1 325 ? 50.895 25.077 86.872 1.00 89.68 325 ALA F O 1
ATOM 17989 N N . ASN F 1 326 ? 50.791 23.161 85.688 1.00 89.93 326 ASN F N 1
ATOM 17990 C CA . ASN F 1 326 ? 49.321 23.075 85.625 1.00 89.78 326 ASN F CA 1
ATOM 17991 C C . ASN F 1 326 ? 48.581 22.362 86.776 1.00 89.33 326 ASN F C 1
ATOM 17992 O O . ASN F 1 326 ? 48.942 21.251 87.179 1.00 88.95 326 ASN F O 1
ATOM 17997 N N . GLY F 1 327 ? 47.529 23.030 87.264 1.00 88.65 327 GLY F N 1
ATOM 17998 C CA . GLY F 1 327 ? 46.615 22.486 88.256 1.00 88.29 327 GLY F CA 1
ATOM 17999 C C . GLY F 1 327 ? 47.130 22.339 89.685 1.00 88.03 327 GLY F C 1
ATOM 18000 O O . GLY F 1 327 ? 46.627 21.497 90.423 1.00 87.64 327 GLY F O 1
ATOM 18001 N N . PRO F 1 328 ? 48.111 23.163 90.103 1.00 87.59 328 PRO F N 1
ATOM 18002 C CA . PRO F 1 328 ? 48.594 22.988 91.464 1.00 87.52 328 PRO F CA 1
ATOM 18003 C C . PRO F 1 328 ? 47.586 23.454 92.537 1.00 87.44 328 PRO F C 1
ATOM 18004 O O . PRO F 1 328 ? 47.484 22.822 93.568 1.00 87.89 328 PRO F O 1
ATOM 18008 N N . THR F 1 329 ? 46.845 24.527 92.284 1.00 87.31 329 THR F N 1
ATOM 18009 C CA . THR F 1 329 ? 45.840 25.070 93.216 1.00 87.29 329 THR F CA 1
ATOM 18010 C C . THR F 1 329 ? 44.429 24.539 92.911 1.00 87.37 329 THR F C 1
ATOM 18011 O O . THR F 1 329 ? 44.002 24.565 91.760 1.00 87.24 329 THR F O 1
ATOM 18015 N N . THR F 1 330 ? 43.696 24.083 93.931 1.00 87.56 330 THR F N 1
ATOM 18016 C CA . THR F 1 330 ? 42.338 23.528 93.717 1.00 87.33 330 THR F CA 1
ATOM 18017 C C . THR F 1 330 ? 41.354 24.647 93.396 1.00 87.67 330 THR F C 1
ATOM 18018 O O . THR F 1 330 ? 41.662 25.829 93.588 1.00 87.71 330 THR F O 1
ATOM 18022 N N . ILE F 1 331 ? 40.165 24.283 92.932 1.00 88.07 331 ILE F N 1
ATOM 18023 C CA . ILE F 1 331 ? 39.141 25.295 92.630 1.00 88.64 331 ILE F CA 1
ATOM 18024 C C . ILE F 1 331 ? 38.798 26.091 93.923 1.00 88.89 331 ILE F C 1
ATOM 18025 O O . ILE F 1 331 ? 38.704 27.321 93.898 1.00 88.80 331 ILE F O 1
ATOM 18030 N N . ASP F 1 332 ? 38.684 25.393 95.054 1.00 89.30 332 ASP F N 1
ATOM 18031 C CA . ASP F 1 332 ? 38.477 26.044 96.362 1.00 89.63 332 ASP F CA 1
ATOM 18032 C C . ASP F 1 332 ? 39.725 26.780 96.879 1.00 89.43 332 ASP F C 1
ATOM 18033 O O . ASP F 1 332 ? 39.629 27.947 97.287 1.00 89.16 332 ASP F O 1
ATOM 18038 N N . ALA F 1 333 ? 40.883 26.101 96.871 1.00 89.14 333 ALA F N 1
ATOM 18039 C CA . ALA F 1 333 ? 42.146 26.692 97.368 1.00 88.91 333 ALA F CA 1
ATOM 18040 C C . ALA F 1 333 ? 42.389 28.121 96.830 1.00 88.90 333 ALA F C 1
ATOM 18041 O O . ALA F 1 333 ? 42.981 28.962 97.518 1.00 88.20 333 ALA F O 1
ATOM 18043 N N . THR F 1 334 ? 41.898 28.372 95.609 1.00 89.21 334 THR F N 1
ATOM 18044 C CA . THR F 1 334 ? 41.943 29.693 94.958 1.00 89.56 334 THR F CA 1
ATOM 18045 C C . THR F 1 334 ? 40.858 30.668 95.439 1.00 89.74 334 THR F C 1
ATOM 18046 O O . THR F 1 334 ? 41.054 31.890 95.402 1.00 89.63 334 THR F O 1
ATOM 18050 N N . LYS F 1 335 ? 39.703 30.142 95.839 1.00 90.34 335 LYS F N 1
ATOM 18051 C CA . LYS F 1 335 ? 38.659 30.985 96.446 1.00 90.79 335 LYS F CA 1
ATOM 18052 C C . LYS F 1 335 ? 39.213 31.596 97.732 1.00 90.25 335 LYS F C 1
ATOM 18053 O O . LYS F 1 335 ? 39.320 32.821 97.826 1.00 90.37 335 LYS F O 1
ATOM 18059 N N . ILE F 1 336 ? 39.589 30.726 98.683 1.00 89.33 336 ILE F N 1
ATOM 18060 C CA . ILE F 1 336 ? 40.173 31.106 99.981 1.00 88.43 336 ILE F CA 1
ATOM 18061 C C . ILE F 1 336 ? 41.242 32.176 99.825 1.00 87.76 336 ILE F C 1
ATOM 18062 O O . ILE F 1 336 ? 41.146 33.268 100.394 1.00 87.38 336 ILE F O 1
ATOM 18067 N N . LEU F 1 337 ? 42.259 31.835 99.035 1.00 86.90 337 LEU F N 1
ATOM 18068 C CA . LEU F 1 337 ? 43.374 32.734 98.734 1.00 86.24 337 LEU F CA 1
ATOM 18069 C C . LEU F 1 337 ? 42.943 34.117 98.258 1.00 85.82 337 LEU F C 1
ATOM 18070 O O . LEU F 1 337 ? 43.355 35.126 98.824 1.00 85.96 337 LEU F O 1
ATOM 18075 N N . ASN F 1 338 ? 42.134 34.168 97.206 1.00 85.28 338 ASN F N 1
ATOM 18076 C CA . ASN F 1 338 ? 41.666 35.458 96.692 1.00 84.94 338 ASN F CA 1
ATOM 18077 C C . ASN F 1 338 ? 40.802 36.230 97.725 1.00 85.19 338 ASN F C 1
ATOM 18078 O O . ASN F 1 338 ? 40.818 37.471 97.747 1.00 85.28 338 ASN F O 1
ATOM 18083 N N . GLU F 1 339 ? 40.075 35.502 98.580 1.00 85.33 339 GLU F N 1
ATOM 18084 C CA . GLU F 1 339 ? 39.290 36.117 99.677 1.00 85.29 339 GLU F CA 1
ATOM 18085 C C . GLU F 1 339 ? 40.191 36.968 100.577 1.00 84.70 339 GLU F C 1
ATOM 18086 O O . GLU F 1 339 ? 39.796 38.048 101.048 1.00 84.44 339 GLU F O 1
ATOM 18092 N N . ARG F 1 340 ? 41.405 36.456 100.787 1.00 84.03 340 ARG F N 1
ATOM 18093 C CA . ARG F 1 340 ? 42.331 36.999 101.740 1.00 83.28 340 ARG F CA 1
ATOM 18094 C C . ARG F 1 340 ? 43.642 37.476 101.115 1.00 82.30 340 ARG F C 1
ATOM 18095 O O . ARG F 1 340 ? 44.725 37.086 101.575 1.00 82.19 340 ARG F O 1
ATOM 18103 N N . GLY F 1 341 ? 43.519 38.303 100.064 1.00 80.71 341 GLY F N 1
ATOM 18104 C CA . GLY F 1 341 ? 44.578 39.222 99.613 1.00 79.46 341 GLY F CA 1
ATOM 18105 C C . GLY F 1 341 ? 45.809 38.729 98.842 1.00 78.42 341 GLY F C 1
ATOM 18106 O O . GLY F 1 341 ? 46.568 39.552 98.307 1.00 78.70 341 GLY F O 1
ATOM 18107 N N . VAL F 1 342 ? 46.028 37.418 98.780 1.00 76.49 342 VAL F N 1
ATOM 18108 C CA . VAL F 1 342 ? 47.175 36.858 98.039 1.00 75.34 342 VAL F CA 1
ATOM 18109 C C . VAL F 1 342 ? 47.020 36.953 96.509 1.00 73.84 342 VAL F C 1
ATOM 18110 O O . VAL F 1 342 ? 46.062 36.449 95.970 1.00 73.71 342 VAL F O 1
ATOM 18114 N N . LEU F 1 343 ? 47.976 37.579 95.830 1.00 72.24 343 LEU F N 1
ATOM 18115 C CA . LEU F 1 343 ? 47.940 37.730 94.372 1.00 71.39 343 LEU F CA 1
ATOM 18116 C C . LEU F 1 343 ? 48.421 36.477 93.671 1.00 69.62 343 LEU F C 1
ATOM 18117 O O . LEU F 1 343 ? 49.635 36.193 93.678 1.00 69.09 343 LEU F O 1
ATOM 18122 N N . LEU F 1 344 ? 47.460 35.749 93.082 1.00 67.59 344 LEU F N 1
ATOM 18123 C CA . LEU F 1 344 ? 47.689 34.439 92.388 1.00 66.50 344 LEU F CA 1
ATOM 18124 C C . LEU F 1 344 ? 47.810 34.619 90.843 1.00 64.32 344 LEU F C 1
ATOM 18125 O O . LEU F 1 344 ? 46.886 35.114 90.182 1.00 63.56 344 LEU F O 1
ATOM 18130 N N . VAL F 1 345 ? 48.969 34.255 90.302 1.00 62.22 345 VAL F N 1
ATOM 18131 C CA . VAL F 1 345 ? 49.213 34.261 88.847 1.00 60.19 345 VAL F CA 1
ATOM 18132 C C . VAL F 1 345 ? 48.915 32.861 88.243 1.00 57.51 345 VAL F C 1
ATOM 18133 O O . VAL F 1 345 ? 49.642 31.885 88.479 1.00 56.23 345 VAL F O 1
ATOM 18137 N N . PRO F 1 346 ? 47.830 32.766 87.479 1.00 55.52 346 PRO F N 1
ATOM 18138 C CA . PRO F 1 346 ? 47.463 31.448 86.949 1.00 55.63 346 PRO F CA 1
ATOM 18139 C C . PRO F 1 346 ? 48.398 30.922 85.828 1.00 55.29 346 PRO F C 1
ATOM 18140 O O . PRO F 1 346 ? 49.045 31.701 85.126 1.00 52.82 346 PRO F O 1
ATOM 18144 N N . ASP F 1 347 ? 48.496 29.597 85.756 1.00 55.64 347 ASP F N 1
ATOM 18145 C CA . ASP F 1 347 ? 49.344 28.941 84.784 1.00 56.49 347 ASP F CA 1
ATOM 18146 C C . ASP F 1 347 ? 48.982 29.355 83.376 1.00 55.10 347 ASP F C 1
ATOM 18147 O O . ASP F 1 347 ? 49.863 29.637 82.594 1.00 56.17 347 ASP F O 1
ATOM 18152 N N . ILE F 1 348 ? 47.697 29.422 83.073 1.00 53.45 348 ILE F N 1
ATOM 18153 C CA . ILE F 1 348 ? 47.270 29.810 81.751 1.00 52.63 348 ILE F CA 1
ATOM 18154 C C . ILE F 1 348 ? 47.859 31.174 81.280 1.00 52.96 348 ILE F C 1
ATOM 18155 O O . ILE F 1 348 ? 47.984 31.401 80.063 1.00 53.01 348 ILE F O 1
ATOM 18160 N N . LEU F 1 349 ? 48.190 32.080 82.220 1.00 51.64 349 LEU F N 1
ATOM 18161 C CA . LEU F 1 349 ? 48.833 33.346 81.902 1.00 51.10 349 LEU F CA 1
ATOM 18162 C C . LEU F 1 349 ? 50.318 33.177 81.923 1.00 51.27 349 LEU F C 1
ATOM 18163 O O . LEU F 1 349 ? 51.004 33.490 80.939 1.00 50.66 349 LEU F O 1
ATOM 18168 N N . ALA F 1 350 ? 50.824 32.678 83.052 1.00 50.87 350 ALA F N 1
ATOM 18169 C CA . ALA F 1 350 ? 52.268 32.531 83.258 1.00 50.01 350 ALA F CA 1
ATOM 18170 C C . ALA F 1 350 ? 52.918 31.774 82.123 1.00 49.65 350 ALA F C 1
ATOM 18171 O O . ALA F 1 350 ? 54.116 31.972 81.863 1.00 48.89 350 ALA F O 1
ATOM 18173 N N . SER F 1 351 ? 52.173 30.854 81.497 1.00 48.92 351 SER F N 1
ATOM 18174 C CA . SER F 1 351 ? 52.777 29.963 80.513 1.00 49.22 351 SER F CA 1
ATOM 18175 C C . SER F 1 351 ? 52.557 30.394 79.021 1.00 49.56 351 SER F C 1
ATOM 18176 O O . SER F 1 351 ? 52.979 29.699 78.109 1.00 49.67 351 SER F O 1
ATOM 18179 N N . ALA F 1 352 ? 51.903 31.531 78.807 1.00 49.32 352 ALA F N 1
ATOM 18180 C CA . ALA F 1 352 ? 51.555 32.021 77.469 1.00 49.49 352 ALA F CA 1
ATOM 18181 C C . ALA F 1 352 ? 52.754 32.366 76.537 1.00 49.09 352 ALA F C 1
ATOM 18182 O O . ALA F 1 352 ? 52.588 32.528 75.358 1.00 50.04 352 ALA F O 1
ATOM 18184 N N . GLY F 1 353 ? 53.938 32.535 77.064 1.00 48.43 353 GLY F N 1
ATOM 18185 C CA . GLY F 1 353 ? 55.068 32.692 76.202 1.00 48.49 353 GLY F CA 1
ATOM 18186 C C . GLY F 1 353 ? 55.131 31.633 75.087 1.00 48.03 353 GLY F C 1
ATOM 18187 O O . GLY F 1 353 ? 55.535 31.965 73.974 1.00 47.92 353 GLY F O 1
ATOM 18188 N N . GLY F 1 354 ? 54.728 30.391 75.383 1.00 46.22 354 GLY F N 1
ATOM 18189 C CA . GLY F 1 354 ? 54.806 29.296 74.428 1.00 45.51 354 GLY F CA 1
ATOM 18190 C C . GLY F 1 354 ? 53.989 29.647 73.181 1.00 45.68 354 GLY F C 1
ATOM 18191 O O . GLY F 1 354 ? 54.490 29.674 72.083 1.00 43.63 354 GLY F O 1
ATOM 18192 N N . VAL F 1 355 ? 52.730 29.975 73.394 1.00 45.46 355 VAL F N 1
ATOM 18193 C CA . VAL F 1 355 ? 51.857 30.297 72.344 1.00 45.70 355 VAL F CA 1
ATOM 18194 C C . VAL F 1 355 ? 52.340 31.580 71.608 1.00 46.01 355 VAL F C 1
ATOM 18195 O O . VAL F 1 355 ? 52.242 31.681 70.381 1.00 45.89 355 VAL F O 1
ATOM 18199 N N . THR F 1 356 ? 52.890 32.528 72.373 1.00 45.24 356 THR F N 1
ATOM 18200 C CA . THR F 1 356 ? 53.344 33.790 71.855 1.00 44.36 356 THR F CA 1
ATOM 18201 C C . THR F 1 356 ? 54.525 33.684 70.867 1.00 43.64 356 THR F C 1
ATOM 18202 O O . THR F 1 356 ? 54.476 34.299 69.785 1.00 42.82 356 THR F O 1
ATOM 18206 N N . VAL F 1 357 ? 55.547 32.888 71.203 1.00 42.48 357 VAL F N 1
ATOM 18207 C CA . VAL F 1 357 ? 56.646 32.700 70.288 1.00 42.80 357 VAL F CA 1
ATOM 18208 C C . VAL F 1 357 ? 56.223 31.950 69.015 1.00 42.25 357 VAL F C 1
ATOM 18209 O O . VAL F 1 357 ? 56.881 32.106 67.981 1.00 40.26 357 VAL F O 1
ATOM 18213 N N . SER F 1 358 ? 55.148 31.167 69.111 1.00 41.33 358 SER F N 1
ATOM 18214 C CA . SER F 1 358 ? 54.688 30.377 67.989 1.00 42.42 358 SER F CA 1
ATOM 18215 C C . SER F 1 358 ? 54.006 31.291 66.972 1.00 40.83 358 SER F C 1
ATOM 18216 O O . SER F 1 358 ? 54.223 31.172 65.750 1.00 40.48 358 SER F O 1
ATOM 18219 N N . TYR F 1 359 ? 53.246 32.236 67.485 1.00 39.62 359 TYR F N 1
ATOM 18220 C CA . TYR F 1 359 ? 52.735 33.345 66.696 1.00 39.14 359 TYR F CA 1
ATOM 18221 C C . TYR F 1 359 ? 53.830 34.181 66.015 1.00 38.95 359 TYR F C 1
ATOM 18222 O O . TYR F 1 359 ? 53.705 34.484 64.836 1.00 40.30 359 TYR F O 1
ATOM 18231 N N . PHE F 1 360 ? 54.859 34.577 66.762 1.00 38.24 360 PHE F N 1
ATOM 18232 C CA . PHE F 1 360 ? 55.932 35.383 66.245 1.00 37.35 360 PHE F CA 1
ATOM 18233 C C . PHE F 1 360 ? 56.605 34.647 65.054 1.00 36.97 360 PHE F C 1
ATOM 18234 O O . PHE F 1 360 ? 57.031 35.307 64.107 1.00 36.27 360 PHE F O 1
ATOM 18242 N N . GLU F 1 361 ? 56.805 33.335 65.170 1.00 36.28 361 GLU F N 1
ATOM 18243 C CA . GLU F 1 361 ? 57.308 32.522 64.067 1.00 36.58 361 GLU F CA 1
ATOM 18244 C C . GLU F 1 361 ? 56.440 32.748 62.755 1.00 36.10 361 GLU F C 1
ATOM 18245 O O . GLU F 1 361 ? 56.948 33.008 61.684 1.00 35.57 361 GLU F O 1
ATOM 18251 N N . TRP F 1 362 ? 55.130 32.745 62.925 1.00 35.10 362 TRP F N 1
ATOM 18252 C CA . TRP F 1 362 ? 54.218 32.950 61.849 1.00 34.88 362 TRP F CA 1
ATOM 18253 C C . TRP F 1 362 ? 54.307 34.371 61.280 1.00 35.90 362 TRP F C 1
ATOM 18254 O O . TRP F 1 362 ? 54.219 34.516 60.050 1.00 35.07 362 TRP F O 1
ATOM 18265 N N . VAL F 1 363 ? 54.434 35.388 62.156 1.00 34.65 363 VAL F N 1
ATOM 18266 C CA . VAL F 1 363 ? 54.644 36.738 61.677 1.00 34.65 363 VAL F CA 1
ATOM 18267 C C . VAL F 1 363 ? 55.918 36.766 60.793 1.00 33.93 363 VAL F C 1
ATOM 18268 O O . VAL F 1 363 ? 55.931 37.375 59.746 1.00 33.11 363 VAL F O 1
ATOM 18272 N N . GLN F 1 364 ? 56.991 36.136 61.245 1.00 33.25 364 GLN F N 1
ATOM 18273 C CA . GLN F 1 364 ? 58.213 36.152 60.492 1.00 34.39 364 GLN F CA 1
ATOM 18274 C C . GLN F 1 364 ? 58.078 35.459 59.085 1.00 35.08 364 GLN F C 1
ATOM 18275 O O . GLN F 1 364 ? 58.729 35.862 58.132 1.00 35.23 364 GLN F O 1
ATOM 18281 N N . ASN F 1 365 ? 57.258 34.407 59.040 1.00 34.78 365 ASN F N 1
ATOM 18282 C CA . ASN F 1 365 ? 56.950 33.676 57.868 1.00 35.18 365 ASN F CA 1
ATOM 18283 C C . ASN F 1 365 ? 56.195 34.599 56.907 1.00 34.58 365 ASN F C 1
ATOM 18284 O O . ASN F 1 365 ? 56.470 34.604 55.715 1.00 31.17 365 ASN F O 1
ATOM 18289 N N . ASN F 1 366 ? 55.271 35.377 57.467 1.00 35.29 366 ASN F N 1
ATOM 18290 C CA . ASN F 1 366 ? 54.452 36.307 56.688 1.00 35.91 366 ASN F CA 1
ATOM 18291 C C . ASN F 1 366 ? 55.279 37.388 55.960 1.00 36.01 366 ASN F C 1
ATOM 18292 O O . ASN F 1 366 ? 54.995 37.759 54.810 1.00 35.75 366 ASN F O 1
ATOM 18297 N N . GLN F 1 367 ? 56.256 37.882 56.698 1.00 34.68 367 GLN F N 1
ATOM 18298 C CA . GLN F 1 367 ? 57.203 38.884 56.273 1.00 35.96 367 GLN F CA 1
ATOM 18299 C C . GLN F 1 367 ? 58.306 38.340 55.411 1.00 35.31 367 GLN F C 1
ATOM 18300 O O . GLN F 1 367 ? 58.848 39.073 54.644 1.00 35.42 367 GLN F O 1
ATOM 18306 N N . GLY F 1 368 ? 58.682 37.092 55.629 1.00 35.59 368 GLY F N 1
ATOM 18307 C CA . GLY F 1 368 ? 59.875 36.535 55.076 1.00 37.09 368 GLY F CA 1
ATOM 18308 C C . GLY F 1 368 ? 61.140 37.067 55.734 1.00 38.05 368 GLY F C 1
ATOM 18309 O O . GLY F 1 368 ? 62.209 37.064 55.140 1.00 37.22 368 GLY F O 1
ATOM 18310 N N . TYR F 1 369 ? 61.009 37.523 56.975 1.00 38.99 369 TYR F N 1
ATOM 18311 C CA . TYR F 1 369 ? 62.089 38.178 57.664 1.00 39.24 369 TYR F CA 1
ATOM 18312 C C . TYR F 1 369 ? 62.183 37.696 59.132 1.00 38.87 369 TYR F C 1
ATOM 18313 O O . TYR F 1 369 ? 61.153 37.605 59.830 1.00 37.66 369 TYR F O 1
ATOM 18322 N N . TYR F 1 370 ? 63.403 37.334 59.542 1.00 37.71 370 TYR F N 1
ATOM 18323 C CA . TYR F 1 370 ? 63.635 36.617 60.794 1.00 38.85 370 TYR F CA 1
ATOM 18324 C C . TYR F 1 370 ? 64.381 37.432 61.855 1.00 38.62 370 TYR F C 1
ATOM 18325 O O . TYR F 1 370 ? 65.357 38.111 61.574 1.00 39.05 370 TYR 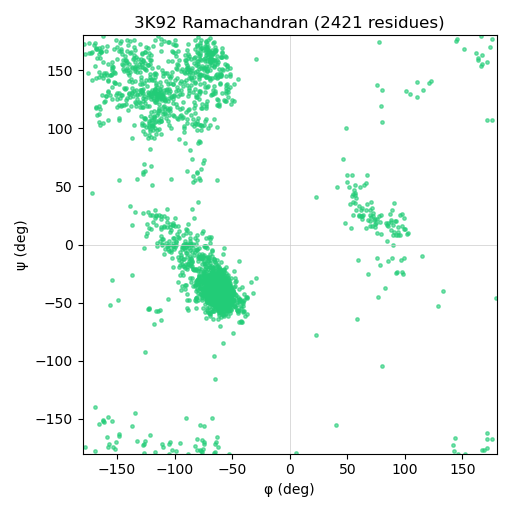F O 1
ATOM 18334 N N . TRP F 1 371 ? 63.852 37.369 63.059 1.00 37.78 371 TRP F N 1
ATOM 18335 C CA . TRP F 1 371 ? 64.255 38.214 64.160 1.00 38.91 371 TRP F CA 1
ATOM 18336 C C . TRP F 1 371 ? 65.360 37.572 65.009 1.00 38.62 371 TRP F C 1
ATOM 18337 O O . TRP F 1 371 ? 65.441 36.366 65.140 1.00 39.00 371 TRP F O 1
ATOM 18348 N N . SER F 1 372 ? 66.231 38.387 65.581 1.00 39.70 372 SER F N 1
ATOM 18349 C CA . SER F 1 372 ? 67.270 37.852 66.532 1.00 40.56 372 SER F CA 1
ATOM 18350 C C . SER F 1 372 ? 66.628 37.371 67.836 1.00 40.30 372 SER F C 1
ATOM 18351 O O . SER F 1 372 ? 65.475 37.739 68.172 1.00 36.97 372 SER F O 1
ATOM 18354 N N . GLU F 1 373 ? 67.372 36.504 68.500 1.00 42.64 373 GLU F N 1
ATOM 18355 C CA . GLU F 1 373 ? 67.092 36.066 69.891 1.00 46.76 373 GLU F CA 1
ATOM 18356 C C . GLU F 1 373 ? 66.644 37.239 70.765 1.00 46.77 373 GLU F C 1
ATOM 18357 O O . GLU F 1 373 ? 65.575 37.196 71.378 1.00 47.39 373 GLU F O 1
ATOM 18363 N N . GLU F 1 374 ? 67.407 38.331 70.683 1.00 47.92 374 GLU F N 1
ATOM 18364 C CA . GLU F 1 374 ? 67.162 39.546 71.459 1.00 49.41 374 GLU F CA 1
ATOM 18365 C C . GLU F 1 374 ? 65.888 40.278 71.095 1.00 49.11 374 GLU F C 1
ATOM 18366 O O . GLU F 1 374 ? 65.151 40.739 71.972 1.00 49.97 374 GLU F O 1
ATOM 18372 N N . GLU F 1 375 ? 65.609 40.428 69.811 1.00 48.63 375 GLU F N 1
ATOM 18373 C CA . GLU F 1 375 ? 64.325 41.015 69.429 1.00 48.03 375 GLU F CA 1
ATOM 18374 C C . GLU F 1 375 ? 63.171 40.141 69.874 1.00 46.16 375 GLU F C 1
ATOM 18375 O O . GLU F 1 375 ? 62.146 40.640 70.325 1.00 46.07 375 GLU F O 1
ATOM 18381 N N . VAL F 1 376 ? 63.307 38.830 69.740 1.00 45.21 376 VAL F N 1
ATOM 18382 C CA . VAL F 1 376 ? 62.211 37.964 70.167 1.00 44.14 376 VAL F CA 1
ATOM 18383 C C . VAL F 1 376 ? 61.933 38.095 71.668 1.00 44.98 376 VAL F C 1
ATOM 18384 O O . VAL F 1 376 ? 60.769 38.303 72.054 1.00 44.57 376 VAL F O 1
ATOM 18388 N N . ALA F 1 377 ? 62.993 38.001 72.489 1.00 46.40 377 ALA F N 1
ATOM 18389 C CA . ALA F 1 377 ? 62.907 38.143 73.997 1.00 46.56 377 ALA F CA 1
ATOM 18390 C C . ALA F 1 377 ? 62.171 39.400 74.360 1.00 47.19 377 ALA F C 1
ATOM 18391 O O . ALA F 1 377 ? 61.253 39.391 75.179 1.00 48.72 377 ALA F O 1
ATOM 18393 N N . GLU F 1 378 ? 62.526 40.479 73.689 1.00 48.13 378 GLU F N 1
ATOM 18394 C CA . GLU F 1 378 ? 61.934 41.785 73.966 1.00 49.44 378 GLU F CA 1
ATOM 18395 C C . GLU F 1 378 ? 60.474 41.899 73.595 1.00 49.32 378 GLU F C 1
ATOM 18396 O O . GLU F 1 378 ? 59.691 42.502 74.337 1.00 49.69 378 GLU F O 1
ATOM 18402 N N . LYS F 1 379 ? 60.090 41.381 72.424 1.00 49.59 379 LYS F N 1
ATOM 18403 C CA . LYS F 1 379 ? 58.671 41.395 72.050 1.00 48.72 379 LYS F CA 1
ATOM 18404 C C . LYS F 1 379 ? 57.880 40.444 72.939 1.00 48.76 379 LYS F C 1
ATOM 18405 O O . LYS F 1 379 ? 56.731 40.698 73.208 1.00 47.67 379 LYS F O 1
ATOM 18411 N N . LEU F 1 380 ? 58.495 39.348 73.383 1.00 49.84 380 LEU F N 1
ATOM 18412 C CA . LEU F 1 380 ? 57.811 38.405 74.269 1.00 51.91 380 LEU F CA 1
ATOM 18413 C C . LEU F 1 380 ? 57.482 39.104 75.585 1.00 52.66 380 LEU F C 1
ATOM 18414 O O . LEU F 1 380 ? 56.463 38.844 76.181 1.00 51.86 380 LEU F O 1
ATOM 18419 N N . ARG F 1 381 ? 58.363 39.997 76.026 1.00 54.37 381 ARG F N 1
ATOM 18420 C CA . ARG F 1 381 ? 58.184 40.656 77.297 1.00 55.27 381 ARG F CA 1
ATOM 18421 C C . ARG F 1 381 ? 57.067 41.688 77.230 1.00 53.97 381 ARG F C 1
ATOM 18422 O O . ARG F 1 381 ? 56.190 41.726 78.082 1.00 53.66 381 ARG F O 1
ATOM 18430 N N . SER F 1 382 ? 57.030 42.497 76.199 1.00 53.76 382 SER F N 1
ATOM 18431 C CA . SER F 1 382 ? 55.929 43.455 76.119 1.00 54.24 382 SER F CA 1
ATOM 18432 C C . SER F 1 382 ? 54.572 42.729 76.007 1.00 53.43 382 SER F C 1
ATOM 18433 O O . SER F 1 382 ? 53.539 43.258 76.482 1.00 53.83 382 SER F O 1
ATOM 18436 N N . VAL F 1 383 ? 54.549 41.541 75.380 1.00 51.63 383 VAL F N 1
ATOM 18437 C CA . VAL F 1 383 ? 53.294 40.798 75.341 1.00 50.70 383 VAL F CA 1
ATOM 18438 C C . VAL F 1 383 ? 52.903 40.379 76.733 1.00 50.87 383 VAL F C 1
ATOM 18439 O O . VAL F 1 383 ? 51.776 40.583 77.149 1.00 50.39 383 VAL F O 1
ATOM 18443 N N . MET F 1 384 ? 53.832 39.807 77.471 1.00 51.63 384 MET F N 1
ATOM 18444 C CA . MET F 1 384 ? 53.487 39.312 78.790 1.00 52.63 384 MET F CA 1
ATOM 18445 C C . MET F 1 384 ? 53.109 40.442 79.776 1.00 51.83 384 MET F C 1
ATOM 18446 O O . MET F 1 384 ? 52.110 40.326 80.508 1.00 49.99 384 MET F O 1
ATOM 18451 N N . VAL F 1 385 ? 53.802 41.579 79.680 1.00 51.25 385 VAL F N 1
ATOM 18452 C CA . VAL F 1 385 ? 53.480 42.740 80.529 1.00 50.77 385 VAL F CA 1
ATOM 18453 C C . VAL F 1 385 ? 52.076 43.274 80.253 1.00 51.49 385 VAL F C 1
ATOM 18454 O O . VAL F 1 385 ? 51.267 43.477 81.194 1.00 52.28 385 VAL F O 1
ATOM 18458 N N . SER F 1 386 ? 51.727 43.440 78.983 1.00 51.09 386 SER F N 1
ATOM 18459 C CA . SER F 1 386 ? 50.367 43.859 78.675 1.00 51.40 386 SER F CA 1
ATOM 18460 C C . SER F 1 386 ? 49.301 42.845 79.122 1.00 51.35 386 SER F C 1
ATOM 18461 O O . SER F 1 386 ? 48.212 43.247 79.541 1.00 52.72 386 SER F O 1
ATOM 18464 N N . SER F 1 387 ? 49.579 41.551 79.001 1.00 50.19 387 SER F N 1
ATOM 18465 C CA . SER F 1 387 ? 48.602 40.560 79.397 1.00 51.13 387 SER F CA 1
ATOM 18466 C C . SER F 1 387 ? 48.363 40.578 80.912 1.00 50.74 387 SER F C 1
ATOM 18467 O O . SER F 1 387 ? 47.251 40.465 81.346 1.00 49.47 387 SER F O 1
ATOM 18470 N N . PHE F 1 388 ? 49.431 40.689 81.692 1.00 52.27 388 PHE F N 1
ATOM 18471 C CA . PHE F 1 388 ? 49.350 40.734 83.148 1.00 52.91 388 PHE F CA 1
ATOM 18472 C C . PHE F 1 388 ? 48.457 41.882 83.612 1.00 53.08 388 PHE F C 1
ATOM 18473 O O . PHE F 1 388 ? 47.487 41.650 84.354 1.00 51.96 388 PHE F O 1
ATOM 18481 N N . GLU F 1 389 ? 48.740 43.090 83.114 1.00 53.47 389 GLU F N 1
ATOM 18482 C CA . GLU F 1 389 ? 47.920 44.260 83.407 1.00 53.81 389 GLU F CA 1
ATOM 18483 C C . GLU F 1 389 ? 46.492 44.066 83.065 1.00 54.34 389 GLU F C 1
ATOM 18484 O O . GLU F 1 389 ? 45.618 44.318 83.922 1.00 55.10 389 GLU F O 1
ATOM 18490 N N . THR F 1 390 ? 46.209 43.659 81.825 1.00 53.96 390 THR F N 1
ATOM 18491 C CA . THR F 1 390 ? 44.818 43.627 81.441 1.00 53.50 390 THR F CA 1
ATOM 18492 C C . THR F 1 390 ? 44.066 42.510 82.243 1.00 54.56 390 THR F C 1
ATOM 18493 O O . THR F 1 390 ? 42.859 42.609 82.509 1.00 55.35 390 THR F O 1
ATOM 18497 N N . ILE F 1 391 ? 44.753 41.458 82.649 1.00 55.03 391 ILE F N 1
ATOM 18498 C CA . ILE F 1 391 ? 44.060 40.436 83.445 1.00 56.68 391 ILE F CA 1
ATOM 18499 C C . ILE F 1 391 ? 43.839 40.885 84.928 1.00 57.57 391 ILE F C 1
ATOM 18500 O O . ILE F 1 391 ? 42.814 40.590 85.521 1.00 56.72 391 ILE F O 1
ATOM 18505 N N . TYR F 1 392 ? 44.840 41.563 85.491 1.00 59.82 392 TYR F N 1
ATOM 18506 C CA . TYR F 1 392 ? 44.769 42.259 86.808 1.00 61.10 392 TYR F CA 1
ATOM 18507 C C . TYR F 1 392 ? 43.596 43.251 86.831 1.00 61.38 392 TYR F C 1
ATOM 18508 O O . TYR F 1 392 ? 42.670 43.147 87.671 1.00 60.74 392 TYR F O 1
ATOM 18517 N N . GLN F 1 393 ? 43.596 44.166 85.865 1.00 61.66 393 GLN F N 1
ATOM 18518 C CA . GLN F 1 393 ? 42.556 45.181 85.811 1.00 62.31 393 GLN F CA 1
ATOM 18519 C C . GLN F 1 393 ? 41.136 44.619 85.728 1.00 61.97 393 GLN F C 1
ATOM 18520 O O . GLN F 1 393 ? 40.213 45.181 86.345 1.00 62.18 393 GLN F O 1
ATOM 18526 N N . THR F 1 394 ? 40.998 43.512 84.988 1.00 60.84 394 THR F N 1
ATOM 18527 C CA . THR F 1 394 ? 39.731 42.802 84.806 1.00 60.04 394 THR F CA 1
ATOM 18528 C C . THR F 1 394 ? 39.327 42.090 86.096 1.00 58.71 394 THR F C 1
ATOM 18529 O O . THR F 1 394 ? 38.170 42.030 86.417 1.00 58.25 394 THR F O 1
ATOM 18533 N N . ALA F 1 395 ? 40.293 41.520 86.793 1.00 59.35 395 ALA F N 1
ATOM 18534 C CA . ALA F 1 395 ? 40.052 40.902 88.086 1.00 60.54 395 ALA F CA 1
ATOM 18535 C C . ALA F 1 395 ? 39.550 41.986 89.074 1.00 62.22 395 ALA F C 1
ATOM 18536 O O . ALA F 1 395 ? 38.631 41.722 89.859 1.00 62.42 395 ALA F O 1
ATOM 18538 N N . ALA F 1 396 ? 40.137 43.195 88.988 1.00 63.61 396 ALA F N 1
ATOM 18539 C CA . ALA F 1 396 ? 39.772 44.328 89.836 1.00 64.35 396 ALA F CA 1
ATOM 18540 C C . ALA F 1 396 ? 38.413 44.895 89.461 1.00 65.26 396 ALA F C 1
ATOM 18541 O O . ALA F 1 396 ? 37.547 45.066 90.350 1.00 66.79 396 ALA F O 1
ATOM 18543 N N . THR F 1 397 ? 38.169 45.163 88.180 1.00 66.03 397 THR F N 1
ATOM 18544 C CA . THR F 1 397 ? 36.874 45.788 87.827 1.00 66.48 397 THR F CA 1
ATOM 18545 C C . THR F 1 397 ? 35.685 44.839 87.985 1.00 67.00 397 THR F C 1
ATOM 18546 O O . THR F 1 397 ? 34.588 45.306 88.237 1.00 67.80 397 THR F O 1
ATOM 18550 N N . HIS F 1 398 ? 35.885 43.523 87.868 1.00 67.45 398 HIS F N 1
ATOM 18551 C CA . HIS F 1 398 ? 34.802 42.571 88.149 1.00 67.13 398 HIS F CA 1
ATOM 18552 C C . HIS F 1 398 ? 34.926 41.923 89.521 1.00 67.22 398 HIS F C 1
ATOM 18553 O O . HIS F 1 398 ? 34.076 41.108 89.874 1.00 67.47 398 HIS F O 1
ATOM 18560 N N . LYS F 1 399 ? 35.970 42.247 90.288 1.00 67.60 399 LYS F N 1
ATOM 18561 C CA . LYS F 1 399 ? 36.182 41.611 91.612 1.00 67.70 399 LYS F CA 1
ATOM 18562 C C . LYS F 1 399 ? 35.992 40.079 91.506 1.00 67.42 399 LYS F C 1
ATOM 18563 O O . LYS F 1 399 ? 34.966 39.531 91.935 1.00 67.69 399 LYS F O 1
ATOM 18569 N N . VAL F 1 400 ? 36.986 39.415 90.894 1.00 66.56 400 VAL F N 1
ATOM 18570 C CA . VAL F 1 400 ? 37.097 37.949 90.819 1.00 65.00 400 VAL F CA 1
ATOM 18571 C C . VAL F 1 400 ? 38.575 37.700 90.851 1.00 64.59 400 VAL F C 1
ATOM 18572 O O . VAL F 1 400 ? 39.343 38.648 90.645 1.00 63.57 400 VAL F O 1
ATOM 18576 N N . ASP F 1 401 ? 39.009 36.460 91.072 1.00 64.08 401 ASP F N 1
ATOM 18577 C CA . ASP F 1 401 ? 40.455 36.179 91.033 1.00 64.50 401 ASP F CA 1
ATOM 18578 C C . ASP F 1 401 ? 40.964 36.260 89.578 1.00 64.34 401 ASP F C 1
ATOM 18579 O O . ASP F 1 401 ? 40.183 36.452 88.626 1.00 64.04 401 ASP F O 1
ATOM 18584 N N . MET F 1 402 ? 42.274 36.103 89.439 1.00 63.61 402 MET F N 1
ATOM 18585 C CA . MET F 1 402 ? 42.947 36.197 88.170 1.00 63.82 402 MET F CA 1
ATOM 18586 C C . MET F 1 402 ? 42.622 35.048 87.203 1.00 63.25 402 MET F C 1
ATOM 18587 O O . MET F 1 402 ? 42.487 35.263 86.006 1.00 63.03 402 MET F O 1
ATOM 18592 N N . ARG F 1 403 ? 42.509 33.836 87.719 1.00 62.19 403 ARG F N 1
ATOM 18593 C CA . ARG F 1 403 ? 42.096 32.739 86.889 1.00 61.51 403 ARG F CA 1
ATOM 18594 C C . ARG F 1 403 ? 40.817 33.060 86.137 1.00 59.79 403 ARG F C 1
ATOM 18595 O O . ARG F 1 403 ? 40.793 32.935 84.908 1.00 59.12 403 ARG F O 1
ATOM 18603 N N . LEU F 1 404 ? 39.765 33.453 86.858 1.00 57.60 404 LEU F N 1
ATOM 18604 C CA . LEU F 1 404 ? 38.477 33.745 86.197 1.00 57.06 404 LEU F CA 1
ATOM 18605 C C . LEU F 1 404 ? 38.694 34.951 85.272 1.00 55.61 404 LEU F C 1
ATOM 18606 O O . LEU F 1 404 ? 38.108 35.001 84.174 1.00 55.75 404 LEU F O 1
ATOM 18611 N N . ALA F 1 405 ? 39.513 35.904 85.730 1.00 53.24 405 ALA F N 1
ATOM 18612 C CA . ALA F 1 405 ? 39.890 37.083 84.936 1.00 52.08 405 ALA F CA 1
ATOM 18613 C C . ALA F 1 405 ? 40.620 36.652 83.645 1.00 50.67 405 ALA F C 1
ATOM 18614 O O . ALA F 1 405 ? 40.289 37.157 82.625 1.00 49.00 405 ALA F O 1
ATOM 18616 N N . ALA F 1 406 ? 41.576 35.724 83.733 1.00 50.15 406 ALA F N 1
ATOM 18617 C CA . ALA F 1 406 ? 42.227 35.115 82.561 1.00 50.58 406 ALA F CA 1
ATOM 18618 C C . ALA F 1 406 ? 41.174 34.483 81.629 1.00 50.46 406 ALA F C 1
ATOM 18619 O O . ALA F 1 406 ? 41.116 34.825 80.455 1.00 50.21 406 ALA F O 1
ATOM 18621 N N . TYR F 1 407 ? 40.295 33.640 82.172 1.00 50.15 407 TYR F N 1
ATOM 18622 C CA . TYR F 1 407 ? 39.298 32.969 81.349 1.00 49.54 407 TYR F CA 1
ATOM 18623 C C . TYR F 1 407 ? 38.503 33.998 80.611 1.00 50.09 407 TYR F C 1
ATOM 18624 O O . TYR F 1 407 ? 38.219 33.836 79.416 1.00 49.56 407 TYR F O 1
ATOM 18633 N N . MET F 1 408 ? 38.175 35.080 81.314 1.00 50.15 408 MET F N 1
ATOM 18634 C CA . MET F 1 408 ? 37.336 36.117 80.730 1.00 50.40 408 MET F CA 1
ATOM 18635 C C . MET F 1 408 ? 38.050 36.866 79.605 1.00 49.68 408 MET F C 1
ATOM 18636 O O . MET F 1 408 ? 37.450 37.150 78.570 1.00 48.66 408 MET F O 1
ATOM 18641 N N . THR F 1 409 ? 39.300 37.245 79.825 1.00 49.55 409 THR F N 1
ATOM 18642 C CA . THR F 1 409 ? 39.948 38.047 78.826 1.00 50.18 409 THR F CA 1
ATOM 18643 C C . THR F 1 409 ? 40.181 37.133 77.624 1.00 49.66 409 THR F C 1
ATOM 18644 O O . THR F 1 409 ? 39.955 37.518 76.505 1.00 50.93 409 THR F O 1
ATOM 18648 N N . GLY F 1 410 ? 40.499 35.888 77.926 1.00 49.13 410 GLY F N 1
ATOM 18649 C CA . GLY F 1 410 ? 40.515 34.791 77.005 1.00 48.02 410 GLY F CA 1
ATOM 18650 C C . GLY F 1 410 ? 39.457 34.707 75.927 1.00 47.59 410 GLY F C 1
ATOM 18651 O O . GLY F 1 410 ? 39.861 34.617 74.775 1.00 47.41 410 GLY F O 1
ATOM 18652 N N . ILE F 1 411 ? 38.155 34.646 76.269 1.00 46.83 411 ILE F N 1
ATOM 18653 C CA . ILE F 1 411 ? 37.087 34.504 75.237 1.00 46.99 411 ILE F CA 1
ATOM 18654 C C . ILE F 1 411 ? 36.497 35.788 74.737 1.00 45.92 411 ILE F C 1
ATOM 18655 O O . ILE F 1 411 ? 35.803 35.759 73.772 1.00 45.00 411 ILE F O 1
ATOM 18660 N N . ARG F 1 412 ? 36.682 36.854 75.494 1.00 45.13 412 ARG F N 1
ATOM 18661 C CA . ARG F 1 412 ? 36.152 38.165 75.225 1.00 45.35 412 ARG F CA 1
ATOM 18662 C C . ARG F 1 412 ? 36.486 38.642 73.763 1.00 43.76 412 ARG F C 1
ATOM 18663 O O . ARG F 1 412 ? 35.661 39.197 73.090 1.00 42.88 412 ARG F O 1
ATOM 18671 N N . LYS F 1 413 ? 37.720 38.460 73.329 1.00 43.03 413 LYS F N 1
ATOM 18672 C CA . LYS F 1 413 ? 38.151 38.850 71.969 1.00 42.80 413 LYS F CA 1
ATOM 18673 C C . LYS F 1 413 ? 37.309 38.160 70.948 1.00 41.11 413 LYS F C 1
ATOM 18674 O O . LYS F 1 413 ? 36.641 38.809 70.146 1.00 39.66 413 LYS F O 1
ATOM 18680 N N . SER F 1 414 ? 37.267 36.837 71.027 1.00 40.42 414 SER F N 1
ATOM 18681 C CA . SER F 1 414 ? 36.466 36.085 70.078 1.00 40.32 414 SER F CA 1
ATOM 18682 C C . SER F 1 414 ? 35.018 36.525 70.126 1.00 41.18 414 SER F C 1
ATOM 18683 O O . SER F 1 414 ? 34.326 36.626 69.056 1.00 39.88 414 SER F O 1
ATOM 18686 N N . ALA F 1 415 ? 34.540 36.790 71.360 1.00 40.80 415 ALA F N 1
ATOM 18687 C CA . ALA F 1 415 ? 33.166 37.175 71.549 1.00 41.05 415 ALA F CA 1
ATOM 18688 C C . ALA F 1 415 ? 32.907 38.499 70.886 1.00 41.71 415 ALA F C 1
ATOM 18689 O O . ALA F 1 415 ? 31.917 38.663 70.136 1.00 41.77 415 ALA F O 1
ATOM 18691 N N . GLU F 1 416 ? 33.762 39.462 71.193 1.00 42.34 416 GLU F N 1
ATOM 18692 C CA . GLU F 1 416 ? 33.649 40.784 70.579 1.00 43.96 416 GLU F CA 1
ATOM 18693 C C . GLU F 1 416 ? 33.727 40.737 69.037 1.00 43.55 416 GLU F C 1
ATOM 18694 O O . GLU F 1 416 ? 32.896 41.324 68.340 1.00 42.25 416 GLU F O 1
ATOM 18700 N N . ALA F 1 417 ? 34.754 40.032 68.537 1.00 43.18 417 ALA F N 1
ATOM 18701 C CA . ALA F 1 417 ? 34.968 39.823 67.108 1.00 42.29 417 ALA F CA 1
ATOM 18702 C C . ALA F 1 417 ? 33.697 39.178 66.509 1.00 41.69 417 ALA F C 1
ATOM 18703 O O . ALA F 1 417 ? 33.200 39.621 65.467 1.00 39.70 417 ALA F O 1
ATOM 18705 N N . SER F 1 418 ? 33.108 38.202 67.211 1.00 41.60 418 SER F N 1
ATOM 18706 C CA . SER F 1 418 ? 31.945 37.485 66.632 1.00 40.97 418 SER F CA 1
ATOM 18707 C C . SER F 1 418 ? 30.740 38.416 66.536 1.00 42.76 418 SER F C 1
ATOM 18708 O O . SER F 1 418 ? 29.937 38.345 65.597 1.00 42.09 418 SER F O 1
ATOM 18711 N N . ARG F 1 419 ? 30.630 39.313 67.535 1.00 43.65 419 ARG F N 1
ATOM 18712 C CA . ARG F 1 419 ? 29.551 40.268 67.594 1.00 43.08 419 ARG F CA 1
ATOM 18713 C C . ARG F 1 419 ? 29.728 41.303 66.510 1.00 41.51 419 ARG F C 1
ATOM 18714 O O . ARG F 1 419 ? 28.779 41.603 65.777 1.00 40.07 419 ARG F O 1
ATOM 18722 N N . PHE F 1 420 ? 30.909 41.895 66.414 1.00 40.28 420 PHE F N 1
ATOM 18723 C CA . PHE F 1 420 ? 31.108 42.897 65.329 1.00 41.62 420 PHE F CA 1
ATOM 18724 C C . PHE F 1 420 ? 30.914 42.326 63.928 1.00 41.74 420 PHE F C 1
ATOM 18725 O O . PHE F 1 420 ? 30.529 43.023 63.019 1.00 44.15 420 PHE F O 1
ATOM 18733 N N . ARG F 1 421 ? 31.204 41.060 63.756 1.00 41.30 421 ARG F N 1
ATOM 18734 C CA . ARG F 1 421 ? 31.066 40.442 62.457 1.00 42.17 421 ARG F CA 1
ATOM 18735 C C . ARG F 1 421 ? 29.641 40.054 62.150 1.00 41.71 421 ARG F C 1
ATOM 18736 O O . ARG F 1 421 ? 29.341 39.559 61.039 1.00 41.22 421 ARG F O 1
ATOM 18744 N N . GLY F 1 422 ? 28.759 40.252 63.118 1.00 41.92 422 GLY F N 1
ATOM 18745 C CA . GLY F 1 422 ? 27.330 40.015 62.890 1.00 41.90 422 GLY F CA 1
ATOM 18746 C C . GLY F 1 422 ? 26.886 38.574 63.047 1.00 42.50 422 GLY F C 1
ATOM 18747 O O . GLY F 1 422 ? 25.827 38.206 62.576 1.00 42.42 422 GLY F O 1
ATOM 18748 N N . TRP F 1 423 ? 27.667 37.737 63.719 1.00 43.29 423 TRP F N 1
ATOM 18749 C CA . TRP F 1 423 ? 27.297 36.311 63.829 1.00 44.47 423 TRP F CA 1
ATOM 18750 C C . TRP F 1 423 ? 26.246 35.954 64.922 1.00 45.63 423 TRP F C 1
ATOM 18751 O O . TRP F 1 423 ? 25.535 34.955 64.793 1.00 44.29 423 TRP F O 1
ATOM 18762 N N . VAL F 1 424 ? 26.262 36.713 66.020 1.00 47.28 424 VAL F N 1
ATOM 18763 C CA . VAL F 1 424 ? 25.330 36.595 67.158 1.00 49.10 424 VAL F CA 1
ATOM 18764 C C . VAL F 1 424 ? 25.160 37.970 67.839 1.00 49.73 424 VAL F C 1
ATOM 18765 O O . VAL F 1 424 ? 26.099 38.752 67.897 1.00 50.56 424 VAL F O 1
#